Protein 4NAS (pdb70)

Radius of gyration: 39.32 Å; Cα contacts (8 Å, |Δi|>4): 3535; chains: 4; bounding box: 99×108×111 Å

InterPro domains:
  IPR000685 Ribulose bisphosphate carboxylase, large subunit, C-terminal [PF00016] (129-407)
  IPR017443 Ribulose bisphosphate carboxylase, large subunit, ferrodoxin-like N-terminal [PF02788] (10-116)
  IPR017717 2,3-diketo-5-methylthiopentyl-1-phosphate enolase [cd08209] (12-408)
  IPR033966 RuBisCO [PTHR42704] (11-407)
  IPR033966 RuBisCO [SFLDS00014] (10-409)
  IPR036376 Ribulose bisphosphate carboxylase, large subunit, C-terminal domain superfamily [G3DSA:3.20.20.110] (123-408)
  IPR036376 Ribulose bisphosphate carboxylase, large subunit, C-terminal domain superfamily [SSF51649] (122-408)
  IPR036422 RuBisCO large subunit, N-terminal domain superfamily [G3DSA:3.30.70.150] (1-122)
  IPR036422 RuBisCO large subunit, N-terminal domain superfamily [SSF54966] (8-122)

Sequence (1556 aa):
SPRDAVVATYRLRDRKDKLEARAEGIAVGLLTIGTWARKSEVAKHCGRVEGIRVLDERPDGDVVAEIDIAYPVANLNGTFASLLVTVFGKLSDGEIRLERLQPDELVRQFPGPKFGVEGVRRRLGAYNRPLVSIFKACAGLTLDELVEAFGEQAEGGVDLVDDEIFFTEAYATPEDRVRAYAAKADEIAQRTGRRTAYAVNLTGPVHSLRERARRLAELGAGALLVNVVAYGYDVVADLARDPDVDVPILAHPAVSGALYGSPNYGIAADIVLGQLRLAGADIGIFPSYGSVTLGREATDRLLQHLRAEGPHKPVLPAPSAGIYPGLVPRLYQDFGVDLVLNAGGGIHGHPGGARGGRAFFDAIWAVEHGVPLEEAAKDRPALRRQQALEKWGDAVVVATYRLRDRKDKLEARAEGIAVGLTIGTWTDLPAARKSEVAKHCGRVEGIRVLDERPDGDVVAEIDIAYPVANLNGTFASLLVTVFGKLSDGEIRLERLQPDELVRQFPGPKFGVEGVRRRLGAYNRPLVSIFKACAGLTLDELVEAFGEQAEGGVDLVDDEIFFTEAYATPEDRVRAYAAKADEIAQRTGRRTAYAVNLTGPVHSLRERARRLAELGAGALLVNVVAYGYDVVADLARDPDVDVPILAHPAVSGALYGSPNYGIAADIVLGQLRLAGADIGIFPSYGSVTLGREATDRLLQHLRAEGPHKPVLPAPSAGIYPGLVPRLYQDFGVDLVLNAGGGIHGHPGGARGGRAFFDAIWAVEHGVPLEEAAKDRRPALRQALEKWGDAVVATYRLRDRKDKLEARAEGIAVGLTIGTWPAARKSEVAKHCGRVEGIRVLDERPDGDVVAEIDIAYPVANLNGTFASLLVTVFGKLSDGEIRLERLQPDELVRQFPGPKFGVEGVRRRLGAYNRPLVSIFKACAGLTLDELVEAFGEQAEGGVDLVDDEIFFTEAYATPEDRVRAYAAKADEIAQRTGRRTAYAVNLTGPVHSLRERARRLAELGAGALLVNVVAYGYDVVADLARDPDVDVPILAHPAVSGALYGSPNYGIAADIVLGQLRLAGADIGIFPSYGSVTLGREATDRLLQHLRAEGPHKPVLPAPSAGIYPGLVPRLYQDFGVDLVLNAGGGIHGHPGGARGGRAFFDAIWAVEHGVPLEEAAKDRPALRQALEKWGRDAVVATYRLRDRKDKLEARAEGIAVGLTIGTWRKSVAKHCGRVEGIRVLDERPDGDVVAEIDIAYPVANLNGTFASLLVTVFGKLSDGEIRLERLQPDELVRQFPGPKFGVEGVRRRLGAYNRPLVSIFKACAGLTLDELVEAFGEQAEGGVDLVDDEIFFTEAYATPEDRVRAYAAKADEIAQRTGRRTAYAVNLTGPVHSLRERARRLAELGAGALLVNVVAYGYDVVADLARDPDVDVPILAHPAVSGALYGSPNYGIAADIVLGQLRLAGADIGIFPSYGSVTLGREATDRLLQHLRAEGPHKPVLPAPSAGIYPGLVPRLYQDFGVDLVLNAGGGIHGHPGGARGGRAFFDAIWAVEHGVPLEEAAKDRPALRQALEKW

CATH classification: 3.30.70.150 (+1 more: 3.20.20.110)

Foldseek 3Di:
DDQFWKKWKKWFKDAPVCVVVVLQCLQACLFVNDDVCCVVCVLRTKDKDDKAFDDADPVRMTTIMTIMTGGPVQADLFVVRVCCRVCNVVLPPFMETEDIDHQVNLVSFQFAPQALNRLCVLQVNDPFAAEEEQPDDPPDALVVLLVSLLLQCLLVGQEYYDLPDDDPVHPHLLRNLLSNQVSLVVSCVVNVGRHAYATEQDDDLVCRLVVLLSSVVSGHQEHEYQDVVVDLRSLRVLRNDVSSPHAYEYDPPPVCVADVDPGGHYQSLVSQAQSSSSHHNETEAADCAPDHSDDVSVVSNQCSQDPDGPHHHHQYEHDHPQALLCVVVCCVVPNRSHYRYDYCCQQVQPVGNNNSNLNVLSRVCNVVVHRLVRSCVPPVSVVSRVVPSD/DWKKWKKKFKAADVCVVVVLQCLQACLWVNDDDPDDDVVRVVSVLRTKDWPDKAFDDADPVRMTIIMTIITGRCVQADQFPVRVCCRPCNVVLPPFMETEDIDDQVNLVSFQFALQALNRLCVLFVNDDFAAEEEQPDDPPDALVRVLVSLLQQVLLVHSEYYDQPPADPPRHHQLRNLLRNQVSLVVSCVPNVGRHAYATEQDDDLVCRLVVLLSSVVSGHQEYEYQDVVVDLRSLRVLRNDVSSPHAYEYDPPPVCVADVDPGGHYQPLVSQAQSSRSHHQETEAADCAPDHSDDVSVVSRQCSQPPDGDHHHHQYEHDHNQALLCVVVVCVVRNRSYYRYDYCCQQVQPVHNNNSNLNVLSRVCVVVVHDLVRSCVPPVRVVSRVVPSD/DWKKWKKKFKDFDVCVVVVQQCLQACLWVNHADDCVSVVVVLRTKDWDDKAWDADDPVRMTIIMTIITGRPVRADLFVCRVCCSPCNVVLPPFMETEDIDDQVSLLSFLFALQALNRLCVLQVPPQAAFEEEQPDAPPDALVRVLVSLLLQCLLVGSEYYDQPHADPPHHHLLRNLLSNQVSLVVSCVVNVGRRAYATEQDDDLVCRLVVLLSSVVSPHQEHEYADVVVDLRSLRVLRNDVSSVHAYEYDPPPVCVACVDPRGHYQPLVSQAQSSSSHHNETEAADCAPDHSDDVSVVSNQCSQPPDGPHHHHQYEHDHLQALVCVVVVCVVPNRSYHRYDYCCQDVQPPGNVNSNLNVLSRVCNVVVHDLVVSCVPPVRVVSRVVPSD/DQWKKWKKKFKDAPVCVVVVLQCLQACLFVNHCVNVVVLRTKDWPDKAFDAADPVRMTIIMTMIIGGCVRADLFPCRVCCRRPNVVLPPFMETEDIDDQVSLVSFQFALQALPRLCVLQVPDDAAAEEEQPDDPPDALVRVLVSLLQQCLLVGQEYYDLPPDDPPRHHLLRNLLSNQVSLVVSCVVNVGRHAYATEQDDDLVCSLVVLLSSVVSGHQEYEYQDVVVDLRSQSVLRNDPSSPHAYAYDPPPVCVACVDPGGHYQPLVSQAQSSSSHHNETEAADCAPDHSDPVSVVSNQCRQPPDGPHHHHAYEHDHNQALVCRVVVCVVNNRRHHRYDYCCQCVQPVHNNSSNLNVLSRVCVVVVHDQCRSCPPPVRVVSRVVVD

Solvent-accessible surface area: 55757 Å² total

Secondary structure (DSSP, 8-state):
--TTEEEEEEEEEEEGGGHHHHHHHHHHHTTTS----HHHHGGG--EEEEEEEEEE-TTSEEEEEEEEEEEGGG--SSHHHHHHHHHTTT---SEEEEEE--HHHHTTS---SSHHHHHHHHHT--SS-B----S--TT--HHHHHHHHHHHHHTT-SB---TT----SSS-HHHHHHHHHHHHHHHHHHHS---B-EEE--S-GGGHHHHHHHHHHHT-SEEEEEHHHH-HHHHHHHHH-TT--S-EEEE-TTTHHHHSSSSSEE-HHIIIII--TT--SEEEEE---SS---HHHHHHHHHHHHS-SSSPPPEEEEESS--GGGHHHHHHHHTTS-B---SHHHHTSTT----HHHHHHHHHHHHTT--HHHHGGG-HHHHHHHHHH-/-EEEEEEEEEEEGGGHHHHHHHHHHHTTT-S-----HHHHHHHHTT--EEEEEEEEEE-TTSEEEEEEEEEEEGGG--SSHHHHHHHHHTTT---SEEEEEE--HHHHTTS---SSHHHHHHHHHT--SS-B----S--TT--HHHHHHHHHHHHTTT-SB---TT----SS--HHHHHHHHHHHHHHHHHHHSS--B-EEE--S-HHHHHHHHHHHHHTT-SEEEEEHHHH-HHHHHHHHH-TT--S-EEEE-TTTHHHHSSSSSEE-HHIIIII---S--SEEEEE---SS---HHHHHHHHHHHH--SSSPP-EEEEESS--GGGHHHHHHHH-SS-B---SHHHHTSTT----HHHHHHHHHHHHTT--HHHHTTS-HHHHHHHHHH-/-EEEEEEEEEEETTTHHHHHHHHHHHTTTS---HHHHHHHTTT--EEEEEEEEEE-TTSEEEEEEEEEEEGGG--SSHHHHHHHHHTTT---SEEEEEE--HHHHTTS---SSHHHHHHHHHT--SS-B----S--TT--HHHHHHHHHHHHHTT-SB---TT----SS--HHHHHHHHHHHHHHHHHHHSS--B-EEE--S-GGGHHHHHHHHHHTT-SEEEEEHHHH-HHHHHHHHH-TTS-S-EEEE-TTTHHHH-SSSSEE-HHIIIII---S--SEEEEE---SS---HHHHHHHHHHHHSSSSSPP-EEEEESS--GGGHHHHHHHH-SS-B---SHHHHS-TT----HHHHHHHHHHHHTT--HHHHTTS-HHHHHHHHHH-/--EEEEEEEEEE-GGGHHHHHHHHHHHTTTS------GGG--EEEEEEEEEE-TTS-EEEEEEEEEEGGG--SSHHHHHHHHHTTT---SEEEEEE--HHHHTTS---SSHHHHHHHHHT--SS-B----S--TT--HHHHHHHHHHHHTTT-SB---TT----SS--HHHHHHHHHHHHHHHHHHHSS--B-EEE--S-GGGHHHHHHHHHHTT-SEEEE-HHHH-HHHHHHHHH-TT--S-EEE--TTTHHHHSSSSSEE-HHIIIII--TT--SEEEEE---SS---HHHHHHHHHHHHS-SSS---EEEEESS--GGGHHHHHHHH-SS-B---SHHHHTSTT----HHHHHHHHHHHHTT--HHHHTTT-HHHHHHHHH-

Structure (mmCIF, N/CA/C/O backbone):
data_4NAS
#
_entry.id   4NAS
#
_cell.length_a   56.763
_cell.length_b   175.671
_cell.length_c   83.653
_cell.angle_alpha   90.00
_cell.angle_beta   107.67
_cell.angle_gamma   90.00
#
_symmetry.space_group_name_H-M   'P 1 21 1'
#
loop_
_entity.id
_entity.type
_entity.pdbx_description
1 polymer 'Ribulose-bisphosphate carboxylase'
2 non-polymer GLYCEROL
3 non-polymer 'FORMIC ACID'
4 non-polymer 'CALCIUM ION'
5 non-polymer 'CHLORIDE ION'
6 water water
#
loop_
_atom_site.group_PDB
_atom_site.id
_atom_site.type_symbol
_atom_site.label_atom_id
_atom_site.label_alt_id
_atom_site.label_comp_id
_atom_site.label_asym_id
_atom_site.label_entity_id
_atom_site.label_seq_id
_atom_site.pdbx_PDB_ins_code
_atom_site.Cartn_x
_atom_site.Cartn_y
_atom_site.Cartn_z
_atom_site.occupancy
_atom_site.B_iso_or_equiv
_atom_site.auth_seq_id
_atom_site.auth_comp_id
_atom_site.auth_asym_id
_atom_site.auth_atom_id
_atom_site.pdbx_PDB_model_num
ATOM 1 N N . SER A 1 8 ? 57.532 2.590 7.300 1.00 75.38 7 SER A N 1
ATOM 2 C CA . SER A 1 8 ? 56.294 2.958 6.622 1.00 74.10 7 SER A CA 1
ATOM 3 C C . SER A 1 8 ? 56.427 4.309 5.919 1.00 74.84 7 SER A C 1
ATOM 4 O O . SER A 1 8 ? 56.570 5.345 6.570 1.00 71.27 7 SER A O 1
ATOM 6 N N . PRO A 1 9 ? 56.388 4.291 4.574 1.00 79.30 8 PRO A N 1
ATOM 7 C CA . PRO A 1 9 ? 56.551 5.454 3.690 1.00 78.78 8 PRO A CA 1
ATOM 8 C C . PRO A 1 9 ? 55.615 6.613 4.022 1.00 69.58 8 PRO A C 1
ATOM 9 O O . PRO A 1 9 ? 54.443 6.393 4.341 1.00 65.23 8 PRO A O 1
ATOM 13 N N . ARG A 1 10 ? 56.135 7.834 3.932 1.00 62.84 9 ARG A N 1
ATOM 14 C CA . ARG A 1 10 ? 55.350 9.029 4.209 1.00 55.62 9 ARG A CA 1
ATOM 15 C C . ARG A 1 10 ? 54.207 9.240 3.209 1.00 55.27 9 ARG A C 1
ATOM 16 O O . ARG A 1 10 ? 53.255 9.967 3.497 1.00 59.79 9 ARG A O 1
ATOM 18 N N . ASP A 1 11 ? 54.287 8.603 2.043 1.00 46.18 10 ASP A N 1
ATOM 19 C CA . ASP A 1 11 ? 53.340 8.897 0.966 1.00 40.37 10 ASP A CA 1
ATOM 20 C C . ASP A 1 11 ? 52.305 7.798 0.742 1.00 35.44 10 ASP A C 1
ATOM 21 O O . ASP A 1 11 ? 51.514 7.882 -0.201 1.00 32.15 10 ASP A O 1
ATOM 26 N N . ALA A 1 12 ? 52.290 6.780 1.602 1.00 31.00 11 ALA A N 1
ATOM 27 C CA . ALA A 1 12 ? 51.434 5.625 1.350 1.00 26.71 11 ALA A CA 1
ATOM 28 C C . ALA A 1 12 ? 50.893 4.925 2.604 1.00 32.18 11 ALA A C 1
ATOM 29 O O . ALA A 1 12 ? 51.523 4.938 3.656 1.00 31.11 11 ALA A O 1
ATOM 31 N N . VAL A 1 13 ? 49.727 4.300 2.470 1.00 25.81 12 VAL A N 1
ATOM 32 C CA . VAL A 1 13 ? 49.259 3.370 3.490 1.00 25.73 12 VAL A CA 1
ATOM 33 C C . VAL A 1 13 ? 49.848 1.988 3.153 1.00 24.84 12 VAL A C 1
ATOM 34 O O . VAL A 1 13 ? 49.779 1.529 2.010 1.00 21.03 12 VAL A O 1
ATOM 38 N N . VAL A 1 14 ? 50.495 1.368 4.138 1.00 19.71 13 VAL A N 1
ATOM 39 C CA . VAL A 1 14 ? 51.069 0.046 3.963 1.00 17.39 13 VAL A CA 1
ATOM 40 C C . VAL A 1 14 ? 50.185 -0.954 4.689 1.00 17.99 13 VAL A C 1
ATOM 41 O O . VAL A 1 14 ? 50.055 -0.908 5.914 1.00 18.23 13 VAL A O 1
ATOM 45 N N . ALA A 1 15 ? 49.607 -1.870 3.928 1.00 18.57 14 ALA A N 1
ATOM 46 C CA . ALA A 1 15 ? 48.762 -2.906 4.480 1.00 24.61 14 ALA A CA 1
ATOM 47 C C . ALA A 1 15 ? 49.543 -4.211 4.502 1.00 27.07 14 ALA A C 1
ATOM 48 O O . ALA A 1 15 ? 50.256 -4.546 3.557 1.00 25.91 14 ALA A O 1
ATOM 50 N N . THR A 1 16 ? 49.370 -4.964 5.573 1.00 20.42 15 THR A N 1
ATOM 51 C CA . THR A 1 16 ? 49.986 -6.269 5.696 1.00 17.56 15 THR A CA 1
ATOM 52 C C . THR A 1 16 ? 48.889 -7.310 5.585 1.00 20.17 15 THR A C 1
ATOM 53 O O . THR A 1 16 ? 47.855 -7.200 6.247 1.00 23.69 15 THR A O 1
ATOM 57 N N . TYR A 1 17 ? 49.110 -8.316 4.746 1.00 20.93 16 TYR A N 1
ATOM 58 C CA . TYR A 1 17 ? 48.129 -9.371 4.547 1.00 22.61 16 TYR A CA 1
ATOM 59 C C . TYR A 1 17 ? 48.759 -10.679 4.967 1.00 25.78 16 TYR A C 1
ATOM 60 O O . TYR A 1 17 ? 49.912 -10.925 4.639 1.00 17.46 16 TYR A O 1
ATOM 69 N N . ARG A 1 18 ? 48.012 -11.503 5.698 1.00 22.89 17 ARG A N 1
ATOM 70 C CA . ARG A 1 18 ? 48.378 -12.904 5.880 1.00 22.89 17 ARG A CA 1
ATOM 71 C C . ARG A 1 18 ? 47.592 -13.717 4.861 1.00 20.70 17 ARG A C 1
ATOM 72 O O . ARG A 1 18 ? 46.380 -13.583 4.751 1.00 19.81 17 ARG A O 1
ATOM 80 N N . LEU A 1 19 ? 48.279 -14.579 4.127 1.00 21.88 18 LEU A N 1
ATOM 81 C CA . LEU A 1 19 ? 47.627 -15.318 3.064 1.00 25.55 18 LEU A CA 1
ATOM 82 C C . LEU A 1 19 ? 48.298 -16.664 2.823 1.00 28.56 18 LEU A C 1
ATOM 83 O O . LEU A 1 19 ? 49.417 -16.908 3.284 1.00 25.71 18 LEU A O 1
ATOM 88 N N . ARG A 1 20 ? 47.592 -17.535 2.111 1.00 29.03 19 ARG A N 1
ATOM 89 C CA . ARG A 1 20 ? 48.131 -18.829 1.748 1.00 31.37 19 ARG A CA 1
ATOM 90 C C . ARG A 1 20 ? 48.258 -18.914 0.239 1.00 34.62 19 ARG A C 1
ATOM 91 O O . ARG A 1 20 ? 47.309 -18.617 -0.486 1.00 38.61 19 ARG A O 1
ATOM 99 N N . ASP A 1 21 ? 49.427 -19.331 -0.233 1.00 31.40 20 ASP A N 1
ATOM 100 C CA . ASP A 1 21 ? 49.644 -19.506 -1.666 1.00 38.65 20 ASP A CA 1
ATOM 101 C C . ASP A 1 21 ? 50.820 -20.449 -1.905 1.00 41.54 20 ASP A C 1
ATOM 102 O O . ASP A 1 21 ? 51.509 -20.843 -0.961 1.00 38.60 20 ASP A O 1
ATOM 107 N N . ARG A 1 22 ? 51.045 -20.816 -3.163 1.00 44.44 21 ARG A N 1
ATOM 108 C CA . ARG A 1 22 ? 52.249 -21.554 -3.523 1.00 51.90 21 ARG A CA 1
ATOM 109 C C . ARG A 1 22 ? 53.453 -20.643 -3.347 1.00 55.26 21 ARG A C 1
ATOM 110 O O . ARG A 1 22 ? 53.376 -19.442 -3.618 1.00 54.38 21 ARG A O 1
ATOM 118 N N . LYS A 1 23 ? 54.553 -21.225 -2.877 1.00 57.43 22 LYS A N 1
ATOM 119 C CA . LYS A 1 23 ? 55.787 -20.501 -2.578 1.00 53.17 22 LYS A CA 1
ATOM 120 C C . LYS A 1 23 ? 56.243 -19.637 -3.736 1.00 49.63 22 LYS A C 1
ATOM 121 O O . LYS A 1 23 ? 56.469 -18.430 -3.590 1.00 48.72 22 LYS A O 1
ATOM 123 N N . ASP A 1 24 ? 56.373 -20.275 -4.890 1.00 49.50 23 ASP A N 1
ATOM 124 C CA . ASP A 1 24 ? 56.927 -19.640 -6.076 1.00 56.74 23 ASP A CA 1
ATOM 125 C C . ASP A 1 24 ? 55.970 -18.638 -6.719 1.00 56.48 23 ASP A C 1
ATOM 126 O O . ASP A 1 24 ? 56.299 -18.009 -7.724 1.00 61.97 23 ASP A O 1
ATOM 131 N N . LYS A 1 25 ? 54.786 -18.497 -6.136 1.00 50.45 24 LYS A N 1
ATOM 132 C CA . LYS A 1 25 ? 53.761 -17.636 -6.706 1.00 49.37 24 LYS A CA 1
ATOM 133 C C . LYS A 1 25 ? 53.697 -16.288 -6.013 1.00 42.69 24 LYS A C 1
ATOM 134 O O . LYS A 1 25 ? 53.042 -15.367 -6.515 1.00 39.15 24 LYS A O 1
ATOM 138 N N . LEU A 1 26 ? 54.382 -16.174 -4.873 1.00 37.90 25 LEU A N 1
ATOM 139 C CA . LEU A 1 26 ? 54.262 -15.004 -4.012 1.00 40.14 25 LEU A CA 1
ATOM 140 C C . LEU A 1 26 ? 54.672 -13.688 -4.662 1.00 35.17 25 LEU A C 1
ATOM 141 O O . LEU A 1 26 ? 53.958 -12.690 -4.549 1.00 32.62 25 LEU A O 1
ATOM 146 N N . GLU A 1 27 ? 55.822 -13.668 -5.328 1.00 35.36 26 GLU A N 1
ATOM 147 C CA . GLU A 1 27 ? 56.276 -12.427 -5.945 1.00 33.65 26 GLU A CA 1
ATOM 148 C C . GLU A 1 27 ? 55.319 -11.959 -7.024 1.00 33.05 26 GLU A C 1
ATOM 149 O O . GLU A 1 27 ? 54.998 -10.778 -7.092 1.00 37.34 26 GLU A O 1
ATOM 152 N N . ALA A 1 28 ? 54.881 -12.886 -7.872 1.00 44.75 27 ALA A N 1
ATOM 153 C CA . ALA A 1 28 ? 53.954 -12.569 -8.951 1.00 31.17 27 ALA A CA 1
ATOM 154 C C . ALA A 1 28 ? 52.637 -12.060 -8.401 1.00 28.85 27 ALA A C 1
ATOM 155 O O . ALA A 1 28 ? 52.058 -11.089 -8.909 1.00 28.75 27 ALA A O 1
ATOM 157 N N . ARG A 1 29 ? 52.161 -12.700 -7.342 1.00 29.67 28 ARG A N 1
ATOM 158 C CA . ARG A 1 29 ? 50.886 -12.291 -6.778 1.00 31.41 28 ARG A CA 1
ATOM 159 C C . ARG A 1 29 ? 50.993 -10.928 -6.112 1.00 24.09 28 ARG A C 1
ATOM 160 O O . ARG A 1 29 ? 50.121 -10.077 -6.275 1.00 25.34 28 ARG A O 1
ATOM 168 N N . ALA A 1 30 ? 52.084 -10.707 -5.385 1.00 30.86 29 ALA A N 1
ATOM 169 C CA . ALA A 1 30 ? 52.308 -9.427 -4.723 1.00 25.87 29 ALA A CA 1
ATOM 170 C C . ALA A 1 30 ? 52.425 -8.291 -5.726 1.00 25.86 29 ALA A C 1
ATOM 171 O O . ALA A 1 30 ? 51.798 -7.243 -5.577 1.00 24.30 29 ALA A O 1
ATOM 173 N N . GLU A 1 31 ? 53.237 -8.498 -6.756 1.00 25.76 30 GLU A N 1
ATOM 174 C CA . GLU A 1 31 ? 53.424 -7.475 -7.786 1.00 26.17 30 GLU A CA 1
ATOM 175 C C . GLU A 1 31 ? 52.098 -7.129 -8.490 1.00 29.27 30 GLU A C 1
ATOM 176 O O . GLU A 1 31 ? 51.812 -5.964 -8.742 1.00 28.40 30 GLU A O 1
ATOM 178 N N . GLY A 1 32 ? 51.280 -8.144 -8.764 1.00 33.24 31 GLY A N 1
ATOM 179 C CA . GLY A 1 32 ? 50.006 -7.956 -9.444 1.00 33.43 31 GLY A CA 1
ATOM 180 C C . GLY A 1 32 ? 49.010 -7.196 -8.590 1.00 32.68 31 GLY A C 1
ATOM 181 O O . GLY A 1 32 ? 48.212 -6.388 -9.091 1.00 25.59 31 GLY A O 1
ATOM 182 N N . ILE A 1 33 ? 49.064 -7.441 -7.285 1.00 27.33 32 ILE A N 1
ATOM 183 C CA . ILE A 1 33 ? 48.250 -6.695 -6.354 1.00 24.85 32 ILE A CA 1
ATOM 184 C C . ILE A 1 33 ? 48.662 -5.233 -6.344 1.00 25.79 32 ILE A C 1
ATOM 185 O O . ILE A 1 33 ? 47.817 -4.327 -6.391 1.00 25.01 32 ILE A O 1
ATOM 190 N N . ALA A 1 34 ? 49.966 -5.011 -6.236 1.00 24.09 33 ALA A N 1
ATOM 191 C CA . ALA A 1 34 ? 50.501 -3.665 -6.126 1.00 25.55 33 ALA A CA 1
ATOM 192 C C . ALA A 1 34 ? 50.069 -2.826 -7.316 1.00 32.37 33 ALA A C 1
ATOM 193 O O . ALA A 1 34 ? 49.720 -1.659 -7.162 1.00 29.34 33 ALA A O 1
ATOM 195 N N . VAL A 1 35 ? 50.129 -3.416 -8.511 1.00 39.82 34 VAL A N 1
ATOM 196 C CA . VAL A 1 35 ? 49.745 -2.709 -9.732 1.00 41.17 34 VAL A CA 1
ATOM 197 C C . VAL A 1 35 ? 48.214 -2.685 -9.870 1.00 39.03 34 VAL A C 1
ATOM 198 O O . VAL A 1 35 ? 47.611 -1.619 -10.020 1.00 38.33 34 VAL A O 1
ATOM 202 N N . GLY A 1 36 ? 47.602 -3.864 -9.782 1.00 32.23 35 GLY A N 1
ATOM 203 C CA . GLY A 1 36 ? 46.192 -4.042 -10.092 1.00 29.52 35 GLY A CA 1
ATOM 204 C C . GLY A 1 36 ? 45.254 -3.208 -9.244 1.00 33.47 35 GLY A C 1
ATOM 205 O O . GLY A 1 36 ? 44.186 -2.798 -9.713 1.00 32.66 35 GLY A O 1
ATOM 206 N N . LEU A 1 37 ? 45.654 -2.939 -8.004 1.00 25.78 36 LEU A N 1
ATOM 207 C CA A LEU A 1 37 ? 44.797 -2.191 -7.082 0.51 28.38 36 LEU A CA 1
ATOM 208 C CA B LEU A 1 37 ? 44.810 -2.197 -7.065 0.49 28.25 36 LEU A CA 1
ATOM 209 C C . LEU A 1 37 ? 45.209 -0.727 -6.926 1.00 29.74 36 LEU A C 1
ATOM 210 O O . LEU A 1 37 ? 44.778 -0.049 -5.995 1.00 25.56 36 LEU A O 1
ATOM 219 N N . THR A 1 38 ? 46.054 -0.241 -7.829 1.00 26.24 37 THR A N 1
ATOM 220 C CA . THR A 1 38 ? 46.400 1.176 -7.816 1.00 24.46 37 THR A CA 1
ATOM 221 C C . THR A 1 38 ? 46.117 1.815 -9.176 1.00 33.51 37 THR A C 1
ATOM 222 O O . THR A 1 38 ? 45.171 2.596 -9.298 1.00 36.67 37 THR A O 1
ATOM 226 N N . ILE A 1 39 ? 46.912 1.469 -10.194 1.00 26.45 38 ILE A N 1
ATOM 227 C CA . ILE A 1 39 ? 46.691 1.990 -11.541 1.00 27.45 38 ILE A CA 1
ATOM 228 C C . ILE A 1 39 ? 45.898 1.049 -12.455 1.00 32.85 38 ILE A C 1
ATOM 229 O O . ILE A 1 39 ? 45.463 1.449 -13.544 1.00 38.65 38 ILE A O 1
ATOM 234 N N . GLY A 1 40 ? 45.737 -0.200 -12.035 1.00 25.02 39 GLY A N 1
ATOM 235 C CA . GLY A 1 40 ? 45.104 -1.204 -12.876 1.00 32.59 39 GLY A CA 1
ATOM 236 C C . GLY A 1 40 ? 46.113 -1.919 -13.766 1.00 33.27 39 GLY A C 1
ATOM 237 O O . GLY A 1 40 ? 46.393 -3.108 -13.595 1.00 28.70 39 GLY A O 1
ATOM 238 N N . THR A 1 41 ? 46.656 -1.183 -14.726 1.00 35.60 40 THR A N 1
ATOM 239 C CA . THR A 1 41 ? 47.702 -1.700 -15.594 1.00 44.62 40 THR A CA 1
ATOM 240 C C . THR A 1 41 ? 48.445 -0.537 -16.237 1.00 44.96 40 THR A C 1
ATOM 241 O O . THR A 1 41 ? 47.956 0.597 -16.250 1.00 43.60 40 THR A O 1
ATOM 245 N N . TRP A 1 42 ? 49.629 -0.822 -16.767 1.00 47.81 41 TRP A N 1
ATOM 246 C CA . TRP A 1 42 ? 50.427 0.193 -17.439 1.00 54.69 41 TRP A CA 1
ATOM 247 C C . TRP A 1 42 ? 49.890 0.471 -18.843 1.00 58.44 41 TRP A C 1
ATOM 248 O O . TRP A 1 42 ? 49.450 -0.444 -19.540 1.00 61.82 41 TRP A O 1
ATOM 259 N N . ALA A 1 48 ? 56.553 9.658 -22.278 1.00 69.92 47 ALA A N 1
ATOM 260 C CA . ALA A 1 48 ? 57.223 9.980 -21.024 1.00 72.03 47 ALA A CA 1
ATOM 261 C C . ALA A 1 48 ? 56.197 10.216 -19.939 1.00 72.17 47 ALA A C 1
ATOM 262 O O . ALA A 1 48 ? 56.496 10.813 -18.907 1.00 75.41 47 ALA A O 1
ATOM 264 N N . ARG A 1 49 ? 54.981 9.739 -20.195 1.00 69.48 48 ARG A N 1
ATOM 265 C CA . ARG A 1 49 ? 53.866 9.835 -19.257 1.00 60.39 48 ARG A CA 1
ATOM 266 C C . ARG A 1 49 ? 54.025 8.896 -18.059 1.00 55.90 48 ARG A C 1
ATOM 267 O O . ARG A 1 49 ? 53.226 8.957 -17.122 1.00 49.79 48 ARG A O 1
ATOM 275 N N . LYS A 1 50 ? 55.033 8.021 -18.092 1.00 47.67 49 LYS A N 1
ATOM 276 C CA . LYS A 1 50 ? 55.148 6.981 -17.074 1.00 56.60 49 LYS A CA 1
ATOM 277 C C . LYS A 1 50 ? 55.429 7.569 -15.695 1.00 62.40 49 LYS A C 1
ATOM 278 O O . LYS A 1 50 ? 54.698 7.294 -14.735 1.00 56.82 49 LYS A O 1
ATOM 280 N N . SER A 1 51 ? 56.469 8.397 -15.607 1.00 63.91 50 SER A N 1
ATOM 281 C CA . SER A 1 51 ? 56.874 9.008 -14.338 1.00 65.31 50 SER A CA 1
ATOM 282 C C . SER A 1 51 ? 55.756 9.855 -13.721 1.00 60.56 50 SER A C 1
ATOM 283 O O . SER A 1 51 ? 55.738 10.098 -12.515 1.00 60.88 50 SER A O 1
ATOM 286 N N . GLU A 1 52 ? 54.822 10.292 -14.555 1.00 52.50 51 GLU A N 1
ATOM 287 C CA . GLU A 1 52 ? 53.672 11.042 -14.080 1.00 51.95 51 GLU A CA 1
ATOM 288 C C . GLU A 1 52 ? 52.690 10.115 -13.350 1.00 53.76 51 GLU A C 1
ATOM 289 O O . GLU A 1 52 ? 52.247 10.402 -12.226 1.00 48.58 51 GLU A O 1
ATOM 291 N N . VAL A 1 53 ? 52.356 8.996 -13.985 1.00 53.05 52 VAL A N 1
ATOM 292 C CA . VAL A 1 53 ? 51.382 8.079 -13.402 1.00 52.50 52 VAL A CA 1
ATOM 293 C C . VAL A 1 53 ? 52.042 7.159 -12.379 1.00 44.32 52 VAL A C 1
ATOM 294 O O . VAL A 1 53 ? 51.369 6.583 -11.533 1.00 41.52 52 VAL A O 1
ATOM 298 N N . ALA A 1 54 ? 53.365 7.047 -12.448 1.00 38.19 53 ALA A N 1
ATOM 299 C CA . ALA A 1 54 ? 54.116 6.213 -11.521 1.00 33.23 53 ALA A CA 1
ATOM 300 C C . ALA A 1 54 ? 53.875 6.625 -10.074 1.00 38.89 53 ALA A C 1
ATOM 301 O O . ALA A 1 54 ? 54.010 5.810 -9.165 1.00 43.51 53 ALA A O 1
ATOM 303 N N . LYS A 1 55 ? 53.501 7.889 -9.883 1.00 36.40 54 LYS A N 1
ATOM 304 C CA . LYS A 1 55 ? 53.186 8.449 -8.578 1.00 41.22 54 LYS A CA 1
ATOM 305 C C . LYS A 1 55 ? 51.942 7.800 -7.962 1.00 43.13 54 LYS A C 1
ATOM 306 O O . LYS A 1 55 ? 51.719 7.894 -6.753 1.00 42.85 54 LYS A O 1
ATOM 312 N N . HIS A 1 56 ? 51.127 7.154 -8.793 1.00 40.80 55 HIS A N 1
ATOM 313 C CA . HIS A 1 56 ? 49.907 6.510 -8.309 1.00 32.79 55 HIS A CA 1
ATOM 314 C C . HIS A 1 56 ? 50.057 5.008 -8.176 1.00 33.19 55 HIS A C 1
ATOM 315 O O . HIS A 1 56 ? 49.155 4.337 -7.664 1.00 31.37 55 HIS A O 1
ATOM 322 N N . CYS A 1 57 ? 51.195 4.480 -8.618 1.00 27.38 56 CYS A N 1
ATOM 323 C CA . CYS A 1 57 ? 51.402 3.040 -8.585 1.00 27.96 56 CYS A CA 1
ATOM 324 C C . CYS A 1 57 ? 51.818 2.564 -7.192 1.00 24.41 56 CYS A C 1
ATOM 325 O O . CYS A 1 57 ? 52.604 3.215 -6.506 1.00 30.87 56 CYS A O 1
ATOM 328 N N . GLY A 1 58 ? 51.294 1.415 -6.792 1.00 23.12 57 GLY A N 1
ATOM 329 C CA . GLY A 1 58 ? 51.657 0.834 -5.512 1.00 22.20 57 GLY A CA 1
ATOM 330 C C . GLY A 1 58 ? 52.942 0.060 -5.627 1.00 26.01 57 GLY A C 1
ATOM 331 O O . GLY A 1 58 ? 53.539 -0.034 -6.703 1.00 28.97 57 GLY A O 1
ATOM 332 N N . ARG A 1 59 ? 53.388 -0.507 -4.521 1.00 29.26 58 ARG A N 1
ATOM 333 C CA . ARG A 1 59 ? 54.614 -1.281 -4.550 1.00 32.64 58 ARG A CA 1
ATOM 334 C C . ARG A 1 59 ? 54.621 -2.291 -3.424 1.00 23.30 58 ARG A C 1
ATOM 335 O O . ARG A 1 59 ? 53.928 -2.116 -2.415 1.00 23.91 58 ARG A O 1
ATOM 343 N N . VAL A 1 60 ? 55.391 -3.356 -3.625 1.00 23.87 59 VAL A N 1
ATOM 344 C CA . VAL A 1 60 ? 55.544 -4.406 -2.641 1.00 26.37 59 VAL A CA 1
ATOM 345 C C . VAL A 1 60 ? 56.651 -3.990 -1.690 1.00 28.00 59 VAL A C 1
ATOM 346 O O . VAL A 1 60 ? 57.745 -3.649 -2.112 1.00 30.08 59 VAL A O 1
ATOM 350 N N . GLU A 1 61 ? 56.347 -4.004 -0.404 1.00 23.11 60 GLU A N 1
ATOM 351 C CA . GLU A 1 61 ? 57.291 -3.541 0.604 1.00 29.92 60 GLU A CA 1
ATOM 352 C C . GLU A 1 61 ? 57.751 -4.631 1.560 1.00 34.66 60 GLU A C 1
ATOM 353 O O . GLU A 1 61 ? 58.585 -4.386 2.438 1.00 25.12 60 GLU A O 1
ATOM 359 N N . GLY A 1 62 ? 57.228 -5.837 1.391 1.00 23.45 61 GLY A N 1
ATOM 360 C CA . GLY A 1 62 ? 57.706 -6.951 2.186 1.00 23.89 61 GLY A CA 1
ATOM 361 C C . GLY A 1 62 ? 57.046 -8.236 1.744 1.00 23.37 61 GLY A C 1
ATOM 362 O O . GLY A 1 62 ? 55.857 -8.243 1.417 1.00 22.02 61 GLY A O 1
ATOM 363 N N . ILE A 1 63 ? 57.817 -9.318 1.706 1.00 24.69 62 ILE A N 1
ATOM 364 C CA . ILE A 1 63 ? 57.245 -10.649 1.576 1.00 34.71 62 ILE A CA 1
ATOM 365 C C . ILE A 1 63 ? 57.912 -11.549 2.606 1.00 34.30 62 ILE A C 1
ATOM 366 O O . ILE A 1 63 ? 59.122 -11.744 2.568 1.00 27.12 62 ILE A O 1
ATOM 371 N N . ARG A 1 64 ? 57.125 -12.076 3.542 1.00 26.64 63 ARG A N 1
ATOM 372 C CA . ARG A 1 64 ? 57.689 -12.898 4.612 1.00 31.22 63 ARG A CA 1
ATOM 373 C C . ARG A 1 64 ? 57.024 -14.256 4.677 1.00 27.89 63 ARG A C 1
ATOM 374 O O . ARG A 1 64 ? 55.821 -14.333 4.826 1.00 32.15 63 ARG A O 1
ATOM 382 N N . VAL A 1 65 ? 57.803 -15.329 4.592 1.00 26.79 64 VAL A N 1
ATOM 383 C CA . VAL A 1 65 ? 57.241 -16.665 4.770 1.00 33.21 64 VAL A CA 1
ATOM 384 C C . VAL A 1 65 ? 57.115 -17.066 6.244 1.00 37.86 64 VAL A C 1
ATOM 385 O O . VAL A 1 65 ? 58.084 -17.023 6.998 1.00 37.56 64 VAL A O 1
ATOM 389 N N . LEU A 1 66 ? 55.908 -17.447 6.646 1.00 32.01 65 LEU A N 1
ATOM 390 C CA . LEU A 1 66 ? 55.647 -17.825 8.031 1.00 38.78 65 LEU A CA 1
ATOM 391 C C . LEU A 1 66 ? 55.717 -19.340 8.260 1.00 37.90 65 LEU A C 1
ATOM 392 O O . LEU A 1 66 ? 56.294 -19.790 9.243 1.00 35.65 65 LEU A O 1
ATOM 397 N N . ASP A 1 67 ? 55.143 -20.124 7.350 1.00 39.11 66 ASP A N 1
ATOM 398 C CA . ASP A 1 67 ? 55.105 -21.574 7.523 1.00 44.28 66 ASP A CA 1
ATOM 399 C C . ASP A 1 67 ? 55.013 -22.344 6.203 1.00 56.43 66 ASP A C 1
ATOM 400 O O . ASP A 1 67 ? 54.218 -22.012 5.319 1.00 53.89 66 ASP A O 1
ATOM 402 N N . GLU A 1 68 ? 55.846 -23.372 6.076 1.00 64.70 67 GLU A N 1
ATOM 403 C CA . GLU A 1 68 ? 55.897 -24.182 4.866 1.00 72.08 67 GLU A CA 1
ATOM 404 C C . GLU A 1 68 ? 55.064 -25.448 5.033 1.00 76.23 67 GLU A C 1
ATOM 405 O O . GLU A 1 68 ? 55.205 -26.167 6.024 1.00 80.03 67 GLU A O 1
ATOM 407 N N . ARG A 1 69 ? 54.190 -25.711 4.066 1.00 70.36 68 ARG A N 1
ATOM 408 C CA . ARG A 1 69 ? 53.338 -26.890 4.115 1.00 65.02 68 ARG A CA 1
ATOM 409 C C . ARG A 1 69 ? 53.894 -27.987 3.226 1.00 64.63 68 ARG A C 1
ATOM 410 O O . ARG A 1 69 ? 54.596 -27.718 2.252 1.00 59.38 68 ARG A O 1
ATOM 412 N N . PRO A 1 70 ? 53.598 -29.242 3.574 1.00 67.88 69 PRO A N 1
ATOM 413 C CA . PRO A 1 70 ? 54.018 -30.355 2.719 1.00 67.76 69 PRO A CA 1
ATOM 414 C C . PRO A 1 70 ? 53.233 -30.418 1.400 1.00 64.59 69 PRO A C 1
ATOM 415 O O . PRO A 1 70 ? 53.636 -31.134 0.479 1.00 61.65 69 PRO A O 1
ATOM 419 N N . ASP A 1 71 ? 52.131 -29.675 1.309 1.00 65.73 70 ASP A N 1
ATOM 420 C CA . ASP A 1 71 ? 51.381 -29.582 0.058 1.00 69.64 70 ASP A CA 1
ATOM 421 C C . ASP A 1 71 ? 51.973 -28.522 -0.868 1.00 66.39 70 ASP A C 1
ATOM 422 O O . ASP A 1 71 ? 51.383 -28.172 -1.893 1.00 69.40 70 ASP A O 1
ATOM 427 N N . GLY A 1 72 ? 53.145 -28.015 -0.497 1.00 58.12 71 GLY A N 1
ATOM 428 C CA . GLY A 1 72 ? 53.854 -27.051 -1.314 1.00 54.75 71 GLY A CA 1
ATOM 429 C C . GLY A 1 72 ? 53.377 -25.628 -1.097 1.00 48.81 71 GLY A C 1
ATOM 430 O O . GLY A 1 72 ? 53.941 -24.690 -1.667 1.00 48.05 71 GLY A O 1
ATOM 431 N N . ASP A 1 73 ? 52.332 -25.469 -0.283 1.00 44.10 72 ASP A N 1
ATOM 432 C CA . ASP A 1 73 ? 51.809 -24.150 0.076 1.00 41.98 72 ASP A CA 1
ATOM 433 C C . ASP A 1 73 ? 52.634 -23.476 1.156 1.00 41.80 72 ASP A C 1
ATOM 434 O O . ASP A 1 73 ? 53.332 -24.119 1.938 1.00 43.47 72 ASP A O 1
ATOM 439 N N . VAL A 1 74 ? 52.513 -22.162 1.223 1.00 33.77 73 VAL A N 1
ATOM 440 C CA . VAL A 1 74 ? 53.117 -21.421 2.308 1.00 33.39 73 VAL A CA 1
ATOM 441 C C . VAL A 1 74 ? 52.069 -20.502 2.931 1.00 31.59 73 VAL A C 1
ATOM 442 O O . VAL A 1 74 ? 51.166 -20.042 2.238 1.00 34.52 73 VAL A O 1
ATOM 446 N N . VAL A 1 75 ? 52.151 -20.276 4.240 1.00 28.64 74 VAL A N 1
ATOM 447 C CA . VAL A 1 75 ? 51.455 -19.145 4.839 1.00 28.32 74 VAL A CA 1
ATOM 448 C C . VAL A 1 75 ? 52.477 -18.024 4.860 1.00 23.48 74 VAL A C 1
ATOM 449 O O . VAL A 1 75 ? 53.624 -18.244 5.266 1.00 27.15 74 VAL A O 1
ATOM 453 N N . ALA A 1 76 ? 52.075 -16.838 4.418 1.00 22.15 75 ALA A N 1
ATOM 454 C CA . ALA A 1 76 ? 52.997 -15.719 4.283 1.00 21.97 75 ALA A CA 1
ATOM 455 C C . ALA A 1 76 ? 52.322 -14.405 4.612 1.00 20.27 75 ALA A C 1
ATOM 456 O O . ALA A 1 76 ? 51.091 -14.302 4.564 1.00 21.38 75 ALA A O 1
ATOM 458 N N . GLU A 1 77 ? 53.144 -13.409 4.940 1.00 24.16 76 GLU A N 1
ATOM 459 C CA . GLU A 1 77 ? 52.709 -12.016 4.969 1.00 21.91 76 GLU A CA 1
ATOM 460 C C . GLU A 1 77 ? 53.309 -11.242 3.796 1.00 28.83 76 GLU A C 1
ATOM 461 O O . GLU A 1 77 ? 54.460 -11.469 3.420 1.00 22.85 76 GLU A O 1
ATOM 467 N N . ILE A 1 78 ? 52.510 -10.347 3.215 1.00 20.09 77 ILE A N 1
ATOM 468 C CA . ILE A 1 78 ? 52.964 -9.462 2.158 1.00 24.08 77 ILE A CA 1
ATOM 469 C C . ILE A 1 78 ? 52.533 -8.057 2.543 1.00 23.49 77 ILE A C 1
ATOM 470 O O . ILE A 1 78 ? 51.403 -7.879 3.002 1.00 21.03 77 ILE A O 1
ATOM 475 N N . ASP A 1 79 ? 53.426 -7.081 2.362 1.00 18.78 78 ASP A N 1
ATOM 476 C CA . ASP A 1 79 ? 53.143 -5.682 2.670 1.00 19.05 78 ASP A CA 1
ATOM 477 C C . ASP A 1 79 ? 52.995 -4.947 1.340 1.00 24.98 78 ASP A C 1
ATOM 478 O O . ASP A 1 79 ? 53.867 -5.049 0.495 1.00 21.52 78 ASP A O 1
ATOM 483 N N . ILE A 1 80 ? 51.921 -4.182 1.175 1.00 26.25 79 ILE A N 1
ATOM 484 C CA . ILE A 1 80 ? 51.728 -3.424 -0.053 1.00 23.78 79 ILE A CA 1
ATOM 485 C C . ILE A 1 80 ? 51.548 -1.971 0.315 1.00 20.96 79 ILE A C 1
ATOM 486 O O . ILE A 1 80 ? 50.792 -1.641 1.234 1.00 21.70 79 ILE A O 1
ATOM 491 N N . ALA A 1 81 ? 52.253 -1.104 -0.396 1.00 22.54 80 ALA A N 1
ATOM 492 C CA . ALA A 1 81 ? 52.159 0.331 -0.187 1.00 21.16 80 ALA A CA 1
ATOM 493 C C . ALA A 1 81 ? 51.176 0.939 -1.194 1.00 24.27 80 ALA A C 1
ATOM 494 O O . ALA A 1 81 ? 51.347 0.795 -2.398 1.00 26.22 80 ALA A O 1
ATOM 496 N N . TYR A 1 82 ? 50.125 1.579 -0.684 1.00 27.65 81 TYR A N 1
ATOM 497 C CA . TYR A 1 82 ? 49.080 2.183 -1.511 1.00 25.92 81 TYR A CA 1
ATOM 498 C C . TYR A 1 82 ? 49.212 3.704 -1.421 1.00 23.47 81 TYR A C 1
ATOM 499 O O . TYR A 1 82 ? 49.039 4.270 -0.351 1.00 29.49 81 TYR A O 1
ATOM 508 N N . PRO A 1 83 ? 49.542 4.372 -2.546 1.00 24.73 82 PRO A N 1
ATOM 509 C CA . PRO A 1 83 ? 49.715 5.827 -2.462 1.00 29.06 82 PRO A CA 1
ATOM 510 C C . PRO A 1 83 ? 48.470 6.540 -1.947 1.00 31.11 82 PRO A C 1
ATOM 511 O O . PRO A 1 83 ? 47.348 6.264 -2.377 1.00 29.63 82 PRO A O 1
ATOM 515 N N . VAL A 1 84 ? 48.676 7.432 -0.988 1.00 25.84 83 VAL A N 1
ATOM 516 C CA . VAL A 1 84 ? 47.584 8.191 -0.402 1.00 30.06 83 VAL A CA 1
ATOM 517 C C . VAL A 1 84 ? 46.873 9.035 -1.457 1.00 29.59 83 VAL A C 1
ATOM 518 O O . VAL A 1 84 ? 45.690 9.307 -1.350 1.00 27.93 83 VAL A O 1
ATOM 522 N N . ALA A 1 85 ? 47.604 9.420 -2.496 1.00 28.65 84 ALA A N 1
ATOM 523 C CA . ALA A 1 85 ? 47.042 10.214 -3.585 1.00 28.67 84 ALA A CA 1
ATOM 524 C C . ALA A 1 85 ? 45.851 9.534 -4.278 1.00 30.02 84 ALA A C 1
ATOM 525 O O . ALA A 1 85 ? 45.004 10.208 -4.862 1.00 29.88 84 ALA A O 1
ATOM 527 N N . ASN A 1 86 ? 45.780 8.208 -4.218 1.00 23.41 85 ASN A N 1
ATOM 528 C CA . ASN A 1 86 ? 44.667 7.500 -4.835 1.00 26.23 85 ASN A CA 1
ATOM 529 C C . ASN A 1 86 ? 43.400 7.462 -3.963 1.00 25.68 85 ASN A C 1
ATOM 530 O O . ASN A 1 86 ? 42.344 7.063 -4.433 1.00 29.95 85 ASN A O 1
ATOM 535 N N . LEU A 1 87 ? 43.502 7.895 -2.710 1.00 21.86 86 LEU A N 1
ATOM 536 C CA . LEU A 1 87 ? 42.341 7.886 -1.792 1.00 26.55 86 LEU A CA 1
ATOM 537 C C . LEU A 1 87 ? 41.624 9.236 -1.753 1.00 32.94 86 LEU A C 1
ATOM 538 O O . LEU A 1 87 ? 42.165 10.239 -2.218 1.00 33.35 86 LEU A O 1
ATOM 543 N N . ASN A 1 88 ? 40.414 9.279 -1.195 1.00 29.43 87 ASN A N 1
ATOM 544 C CA . ASN A 1 88 ? 39.644 10.539 -1.188 1.00 32.86 87 ASN A CA 1
ATOM 545 C C . ASN A 1 88 ? 39.186 10.997 0.194 1.00 31.17 87 ASN A C 1
ATOM 546 O O . ASN A 1 88 ? 38.223 11.750 0.290 1.00 33.12 87 ASN A O 1
ATOM 551 N N . GLY A 1 89 ? 39.822 10.508 1.255 1.00 32.13 88 GLY A N 1
ATOM 552 C CA . GLY A 1 89 ? 39.449 10.896 2.615 1.00 26.53 88 GLY A CA 1
ATOM 553 C C . GLY A 1 89 ? 38.277 10.186 3.291 1.00 33.24 88 GLY A C 1
ATOM 554 O O . GLY A 1 89 ? 37.844 10.564 4.395 1.00 26.45 88 GLY A O 1
ATOM 555 N N . THR A 1 90 ? 37.761 9.141 2.656 1.00 35.20 89 THR A N 1
ATOM 556 C CA . THR A 1 90 ? 36.650 8.379 3.234 1.00 22.67 89 THR A CA 1
ATOM 557 C C . THR A 1 90 ? 37.094 6.960 3.590 1.00 23.84 89 THR A C 1
ATOM 558 O O . THR A 1 90 ? 38.030 6.433 3.000 1.00 17.41 89 THR A O 1
ATOM 562 N N . PHE A 1 91 ? 36.433 6.350 4.574 1.00 18.65 90 PHE A N 1
ATOM 563 C CA . PHE A 1 91 ? 36.644 4.937 4.873 1.00 17.23 90 PHE A CA 1
ATOM 564 C C . PHE A 1 91 ? 36.324 4.054 3.682 1.00 18.18 90 PHE A C 1
ATOM 565 O O . PHE A 1 91 ? 36.886 2.977 3.532 1.00 15.68 90 PHE A O 1
ATOM 573 N N . ALA A 1 92 ? 35.416 4.502 2.828 1.00 18.82 91 ALA A N 1
ATOM 574 C CA . ALA A 1 92 ? 35.038 3.669 1.698 1.00 20.24 91 ALA A CA 1
ATOM 575 C C . ALA A 1 92 ? 36.228 3.551 0.752 1.00 20.21 91 ALA A C 1
ATOM 576 O O . ALA A 1 92 ? 36.516 2.468 0.255 1.00 20.14 91 ALA A O 1
ATOM 578 N N . SER A 1 93 ? 36.958 4.647 0.557 1.00 21.90 92 SER A N 1
ATOM 579 C CA . SER A 1 93 ? 38.120 4.623 -0.341 1.00 17.36 92 SER A CA 1
ATOM 580 C C . SER A 1 93 ? 39.248 3.791 0.252 1.00 24.04 92 SER A C 1
ATOM 581 O O . SER A 1 93 ? 39.956 3.071 -0.449 1.00 19.23 92 SER A O 1
ATOM 584 N N . LEU A 1 94 ? 39.408 3.888 1.559 1.00 19.32 93 LEU A N 1
ATOM 585 C CA . LEU A 1 94 ? 40.409 3.096 2.240 1.00 18.21 93 LEU A CA 1
ATOM 586 C C . LEU A 1 94 ? 40.098 1.599 2.194 1.00 18.25 93 LEU A C 1
ATOM 587 O O . LEU A 1 94 ? 40.937 0.806 1.782 1.00 21.19 93 LEU A O 1
ATOM 592 N N . LEU A 1 95 ? 38.901 1.215 2.612 1.00 18.46 94 LEU A N 1
ATOM 593 C CA . LEU A 1 95 ? 38.571 -0.199 2.696 1.00 20.28 94 LEU A CA 1
ATOM 594 C C . LEU A 1 95 ? 38.509 -0.872 1.326 1.00 13.77 94 LEU A C 1
ATOM 595 O O . LEU A 1 95 ? 39.088 -1.944 1.138 1.00 20.18 94 LEU A O 1
ATOM 600 N N . VAL A 1 96 ? 37.817 -0.248 0.384 1.00 14.42 95 VAL A N 1
ATOM 601 C CA . VAL A 1 96 ? 37.746 -0.785 -0.990 1.00 22.86 95 VAL A CA 1
ATOM 602 C C . VAL A 1 96 ? 39.143 -0.938 -1.627 1.00 14.85 95 VAL A C 1
ATOM 603 O O . VAL A 1 96 ? 39.390 -1.871 -2.393 1.00 23.89 95 VAL A O 1
ATOM 607 N N . THR A 1 97 ? 40.047 -0.018 -1.314 1.00 14.72 96 THR A N 1
ATOM 608 C CA . THR A 1 97 ? 41.412 -0.083 -1.863 1.00 21.01 96 THR A CA 1
ATOM 609 C C . THR A 1 97 ? 42.232 -1.228 -1.252 1.00 23.39 96 THR A C 1
ATOM 610 O O . THR A 1 97 ? 42.712 -2.116 -1.973 1.00 25.93 96 THR A O 1
ATOM 614 N N . VAL A 1 98 ? 42.372 -1.233 0.069 1.00 15.07 97 VAL A N 1
ATOM 615 C CA . VAL A 1 98 ? 43.210 -2.245 0.718 1.00 17.00 97 VAL A CA 1
ATOM 616 C C . VAL A 1 98 ? 42.544 -3.611 0.902 1.00 16.60 97 VAL A C 1
ATOM 617 O O . VAL A 1 98 ? 43.229 -4.596 1.178 1.00 18.01 97 VAL A O 1
ATOM 621 N N . PHE A 1 99 ? 41.229 -3.681 0.776 1.00 13.29 98 PHE A N 1
ATOM 622 C CA . PHE A 1 99 ? 40.551 -4.958 1.032 1.00 15.61 98 PHE A CA 1
ATOM 623 C C . PHE A 1 99 ? 39.160 -5.033 0.424 1.00 17.63 98 PHE A C 1
ATOM 624 O O . PHE A 1 99 ? 38.232 -5.509 1.056 1.00 21.61 98 PHE A O 1
ATOM 632 N N . GLY A 1 100 ? 39.038 -4.579 -0.821 1.00 23.02 99 GLY A N 1
ATOM 633 C CA . GLY A 1 100 ? 37.787 -4.648 -1.562 1.00 15.68 99 GLY A CA 1
ATOM 634 C C . GLY A 1 100 ? 37.741 -5.930 -2.372 1.00 17.13 99 GLY A C 1
ATOM 635 O O . GLY A 1 100 ? 37.265 -6.957 -1.882 1.00 21.79 99 GLY A O 1
ATOM 636 N N . LYS A 1 101 ? 38.262 -5.887 -3.597 1.00 21.30 100 LYS A N 1
ATOM 637 C CA . LYS A 1 101 ? 38.353 -7.093 -4.426 1.00 25.57 100 LYS A CA 1
ATOM 638 C C . LYS A 1 101 ? 39.269 -8.133 -3.788 1.00 24.29 100 LYS A C 1
ATOM 639 O O . LYS A 1 101 ? 39.043 -9.339 -3.915 1.00 19.75 100 LYS A O 1
ATOM 641 N N . LEU A 1 102 ? 40.280 -7.659 -3.072 1.00 19.99 101 LEU A N 1
ATOM 642 C CA . LEU A 1 102 ? 41.245 -8.546 -2.427 1.00 21.40 101 LEU A CA 1
ATOM 643 C C . LEU A 1 102 ? 40.604 -9.437 -1.344 1.00 23.93 101 LEU A C 1
ATOM 644 O O . LEU A 1 102 ? 41.037 -10.563 -1.132 1.00 19.59 101 LEU A O 1
ATOM 649 N N . SER A 1 103 ? 39.571 -8.931 -0.674 1.00 19.93 102 SER A N 1
ATOM 650 C CA . SER A 1 103 ? 38.911 -9.652 0.416 1.00 17.57 102 SER A CA 1
ATOM 651 C C . SER A 1 103 ? 38.322 -10.984 -0.058 1.00 22.74 102 SER A C 1
ATOM 652 O O . SER A 1 103 ? 38.118 -11.898 0.731 1.00 30.48 102 SER A O 1
ATOM 663 N N . ASP A 1 105 ? 39.723 -12.993 -2.410 1.00 22.41 104 ASP A N 1
ATOM 664 C CA . ASP A 1 105 ? 40.702 -13.850 -3.098 1.00 21.08 104 ASP A CA 1
ATOM 665 C C . ASP A 1 105 ? 41.138 -15.049 -2.234 1.00 28.82 104 ASP A C 1
ATOM 666 O O . ASP A 1 105 ? 42.326 -15.242 -2.002 1.00 30.49 104 ASP A O 1
ATOM 671 N N . GLY A 1 106 ? 40.184 -15.828 -1.725 1.00 26.53 105 GLY A N 1
ATOM 672 C CA . GLY A 1 106 ? 40.535 -17.015 -0.953 1.00 26.45 105 GLY A CA 1
ATOM 673 C C . GLY A 1 106 ? 40.998 -16.737 0.475 1.00 31.17 105 GLY A C 1
ATOM 674 O O . GLY A 1 106 ? 40.484 -15.833 1.154 1.00 21.05 105 GLY A O 1
ATOM 675 N N . GLU A 1 107 ? 41.950 -17.537 0.952 1.00 23.61 106 GLU A N 1
ATOM 676 C CA . GLU A 1 107 ? 42.470 -17.387 2.309 1.00 19.51 106 GLU A CA 1
ATOM 677 C C . GLU A 1 107 ? 43.421 -16.194 2.377 1.00 19.00 106 GLU A C 1
ATOM 678 O O . GLU A 1 107 ? 44.576 -16.280 1.962 1.00 21.64 106 GLU A O 1
ATOM 684 N N . ILE A 1 108 ? 42.904 -15.064 2.855 1.00 22.18 107 ILE A N 1
ATOM 685 C CA . ILE A 1 108 ? 43.701 -13.854 3.008 1.00 20.55 107 ILE A CA 1
ATOM 686 C C . ILE A 1 108 ? 43.035 -13.000 4.068 1.00 18.13 107 ILE A C 1
ATOM 687 O O . ILE A 1 108 ? 41.821 -12.950 4.143 1.00 16.13 107 ILE A O 1
ATOM 692 N N . ARG A 1 109 ? 43.837 -12.332 4.880 1.00 17.96 108 ARG A N 1
ATOM 693 C CA . ARG A 1 109 ? 43.318 -11.590 6.006 1.00 18.66 108 ARG A CA 1
ATOM 694 C C . ARG A 1 109 ? 44.107 -10.302 6.162 1.00 21.91 108 ARG A C 1
ATOM 695 O O . ARG A 1 109 ? 45.333 -10.312 6.116 1.00 19.79 108 ARG A O 1
ATOM 703 N N . LEU A 1 110 ? 43.411 -9.193 6.372 1.00 14.95 109 LEU A N 1
ATOM 704 C CA . LEU A 1 110 ? 44.079 -7.912 6.626 1.00 14.97 109 LEU A CA 1
ATOM 705 C C . LEU A 1 110 ? 44.540 -7.771 8.080 1.00 28.74 109 LEU A C 1
ATOM 706 O O . LEU A 1 110 ? 43.710 -7.683 8.997 1.00 18.25 109 LEU A O 1
ATOM 711 N N . GLU A 1 111 ? 45.861 -7.749 8.282 1.00 15.69 110 GLU A N 1
ATOM 712 C CA . GLU A 1 111 ? 46.460 -7.829 9.622 1.00 18.82 110 GLU A CA 1
ATOM 713 C C . GLU A 1 111 ? 46.905 -6.505 10.175 1.00 24.79 110 GLU A C 1
ATOM 714 O O . GLU A 1 111 ? 47.010 -6.354 11.386 1.00 20.68 110 GLU A O 1
ATOM 720 N N . ARG A 1 112 ? 47.225 -5.549 9.304 1.00 16.33 111 ARG A N 1
ATOM 721 C CA . ARG A 1 112 ? 47.799 -4.312 9.801 1.00 16.75 111 ARG A CA 1
ATOM 722 C C . ARG A 1 112 ? 47.670 -3.240 8.750 1.00 18.10 111 ARG A C 1
ATOM 723 O O . ARG A 1 112 ? 47.718 -3.533 7.548 1.00 19.36 111 ARG A O 1
ATOM 731 N N . LEU A 1 113 ? 47.469 -2.008 9.199 1.00 20.96 112 LEU A N 1
ATOM 732 C CA . LEU A 1 113 ? 47.534 -0.839 8.323 1.00 17.33 112 LEU A CA 1
ATOM 733 C C . LEU A 1 113 ? 48.439 0.189 8.957 1.00 30.22 112 LEU A C 1
ATOM 734 O O . LEU A 1 113 ? 48.193 0.641 10.072 1.00 21.98 112 LEU A O 1
ATOM 739 N N . GLN A 1 114 ? 49.508 0.552 8.266 1.00 19.33 113 GLN A N 1
ATOM 740 C CA . GLN A 1 114 ? 50.342 1.631 8.762 1.00 21.95 113 GLN A CA 1
ATOM 741 C C . GLN A 1 114 ? 50.017 2.877 7.948 1.00 27.77 113 GLN A C 1
ATOM 742 O O . GLN A 1 114 ? 50.321 2.941 6.759 1.00 22.94 113 GLN A O 1
ATOM 756 N N . PRO A 1 116 ? 50.043 7.035 7.310 1.00 35.03 115 PRO A N 1
ATOM 757 C CA . PRO A 1 116 ? 50.779 8.262 7.634 1.00 33.22 115 PRO A CA 1
ATOM 758 C C . PRO A 1 116 ? 49.866 9.300 8.287 1.00 32.14 115 PRO A C 1
ATOM 759 O O . PRO A 1 116 ? 48.650 9.205 8.159 1.00 27.68 115 PRO A O 1
ATOM 763 N N . ASP A 1 117 ? 50.448 10.265 8.988 1.00 33.45 116 ASP A N 1
ATOM 764 C CA . ASP A 1 117 ? 49.678 11.316 9.654 1.00 34.27 116 ASP A CA 1
ATOM 765 C C . ASP A 1 117 ? 48.864 12.123 8.661 1.00 31.84 116 ASP A C 1
ATOM 766 O O . ASP A 1 117 ? 47.782 12.599 8.985 1.00 35.71 116 ASP A O 1
ATOM 771 N N . GLU A 1 118 ? 49.399 12.280 7.457 1.00 34.91 117 GLU A N 1
ATOM 772 C CA . GLU A 1 118 ? 48.717 13.015 6.405 1.00 40.24 117 GLU A CA 1
ATOM 773 C C . GLU A 1 118 ? 47.395 12.350 6.039 1.00 39.80 117 GLU A C 1
ATOM 774 O O . GLU A 1 118 ? 46.442 13.025 5.658 1.00 42.12 117 GLU A O 1
ATOM 780 N N . LEU A 1 119 ? 47.336 11.026 6.150 1.00 32.48 118 LEU A N 1
ATOM 781 C CA . LEU A 1 119 ? 46.085 10.320 5.898 1.00 31.38 118 LEU A CA 1
ATOM 782 C C . LEU A 1 119 ? 45.172 10.383 7.121 1.00 30.77 118 LEU A C 1
ATOM 783 O O . LEU A 1 119 ? 43.978 10.652 7.000 1.00 30.28 118 LEU A O 1
ATOM 788 N N . VAL A 1 120 ? 45.746 10.133 8.295 1.00 22.98 119 VAL A N 1
ATOM 789 C CA . VAL A 1 120 ? 44.989 10.115 9.547 1.00 24.91 119 VAL A CA 1
ATOM 790 C C . VAL A 1 120 ? 44.226 11.433 9.722 1.00 24.18 119 VAL A C 1
ATOM 791 O O . VAL A 1 120 ? 43.064 11.449 10.125 1.00 24.14 119 VAL A O 1
ATOM 795 N N . ARG A 1 121 ? 44.879 12.535 9.366 1.00 24.74 120 ARG A N 1
ATOM 796 C CA . ARG A 1 121 ? 44.267 13.857 9.506 1.00 25.84 120 ARG A CA 1
ATOM 797 C C . ARG A 1 121 ? 43.142 14.133 8.523 1.00 31.81 120 ARG A C 1
ATOM 798 O O . ARG A 1 121 ? 42.483 15.165 8.615 1.00 34.60 120 ARG A O 1
ATOM 806 N N . GLN A 1 122 ? 42.933 13.227 7.573 1.00 26.47 121 GLN A N 1
ATOM 807 C CA . GLN A 1 122 ? 41.806 13.348 6.647 1.00 29.54 121 GLN A CA 1
ATOM 808 C C . GLN A 1 122 ? 40.504 12.872 7.320 1.00 32.27 121 GLN A C 1
ATOM 809 O O . GLN A 1 122 ? 39.395 13.161 6.836 1.00 29.08 121 GLN A O 1
ATOM 815 N N . PHE A 1 123 ? 40.663 12.143 8.429 1.00 23.30 122 PHE A N 1
ATOM 816 C CA . PHE A 1 123 ? 39.542 11.631 9.241 1.00 21.10 122 PHE A CA 1
ATOM 817 C C . PHE A 1 123 ? 39.276 12.518 10.467 1.00 24.40 122 PHE A C 1
ATOM 818 O O . PHE A 1 123 ? 40.151 13.273 10.896 1.00 25.62 122 PHE A O 1
ATOM 826 N N . PRO A 1 124 ? 38.062 12.433 11.046 1.00 22.12 123 PRO A N 1
ATOM 827 C CA . PRO A 1 124 ? 37.754 13.420 12.091 1.00 24.97 123 PRO A CA 1
ATOM 828 C C . PRO A 1 124 ? 38.429 13.178 13.432 1.00 23.87 123 PRO A C 1
ATOM 829 O O . PRO A 1 124 ? 38.825 14.143 14.067 1.00 23.22 123 PRO A O 1
ATOM 833 N N . GLY A 1 125 ? 38.549 11.927 13.863 1.00 24.55 124 GLY A N 1
ATOM 834 C CA . GLY A 1 125 ? 39.025 11.650 15.206 1.00 26.88 124 GLY A CA 1
ATOM 835 C C . GLY A 1 125 ? 37.954 11.965 16.244 1.00 23.42 124 GLY A C 1
ATOM 836 O O . GLY A 1 125 ? 36.893 12.499 15.922 1.00 26.94 124 GLY A O 1
ATOM 837 N N . PRO A 1 126 ? 38.205 11.596 17.500 1.00 25.86 125 PRO A N 1
ATOM 838 C CA . PRO A 1 126 ? 37.246 11.914 18.565 1.00 27.82 125 PRO A CA 1
ATOM 839 C C . PRO A 1 126 ? 37.093 13.420 18.757 1.00 26.15 125 PRO A C 1
ATOM 840 O O . PRO A 1 126 ? 38.062 14.159 18.670 1.00 30.35 125 PRO A O 1
ATOM 844 N N . LYS A 1 127 ? 35.869 13.859 19.007 1.00 24.32 126 LYS A N 1
ATOM 845 C CA . LYS A 1 127 ? 35.582 15.251 19.290 1.00 29.86 126 LYS A CA 1
ATOM 846 C C . LYS A 1 127 ? 35.974 15.522 20.743 1.00 33.30 126 LYS A C 1
ATOM 847 O O . LYS A 1 127 ? 36.513 16.584 21.067 1.00 30.62 126 LYS A O 1
ATOM 853 N N . PHE A 1 128 ? 35.721 14.549 21.619 1.00 33.58 127 PHE A N 1
ATOM 854 C CA . PHE A 1 128 ? 35.991 14.719 23.057 1.00 31.18 127 PHE A CA 1
ATOM 855 C C . PHE A 1 128 ? 37.243 13.967 23.510 1.00 30.67 127 PHE A C 1
ATOM 856 O O . PHE A 1 128 ? 38.171 14.559 24.090 1.00 29.38 127 PHE A O 1
ATOM 864 N N . GLY A 1 129 ? 37.270 12.664 23.244 1.00 27.84 128 GLY A N 1
ATOM 865 C CA . GLY A 1 129 ? 38.364 11.827 23.699 1.00 30.80 128 GLY A CA 1
ATOM 866 C C . GLY A 1 129 ? 38.324 11.618 25.205 1.00 35.87 128 GLY A C 1
ATOM 867 O O . GLY A 1 129 ? 37.376 12.019 25.867 1.00 23.20 128 GLY A O 1
ATOM 868 N N . VAL A 1 130 ? 39.357 10.978 25.737 1.00 37.25 129 VAL A N 1
ATOM 869 C CA . VAL A 1 130 ? 39.441 10.681 27.162 1.00 23.38 129 VAL A CA 1
ATOM 870 C C . VAL A 1 130 ? 39.235 11.935 27.970 1.00 32.68 129 VAL A C 1
ATOM 871 O O . VAL A 1 130 ? 38.370 11.989 28.847 1.00 30.44 129 VAL A O 1
ATOM 875 N N . GLU A 1 131 ? 40.013 12.959 27.643 1.00 26.12 130 GLU A N 1
ATOM 876 C CA . GLU A 1 131 ? 40.034 14.150 28.470 1.00 34.77 130 GLU A CA 1
ATOM 877 C C . GLU A 1 131 ? 38.727 14.929 28.361 1.00 36.63 130 GLU A C 1
ATOM 878 O O . GLU A 1 131 ? 38.233 15.454 29.353 1.00 35.87 130 GLU A O 1
ATOM 884 N N . GLY A 1 132 ? 38.147 14.962 27.168 1.00 27.25 131 GLY A N 1
ATOM 885 C CA . GLY A 1 132 ? 36.876 15.632 26.961 1.00 31.05 131 GLY A CA 1
ATOM 886 C C . GLY A 1 132 ? 35.712 14.962 27.673 1.00 33.85 131 GLY A C 1
ATOM 887 O O . GLY A 1 132 ? 34.825 15.642 28.191 1.00 35.10 131 GLY A O 1
ATOM 888 N N . VAL A 1 133 ? 35.706 13.631 27.709 1.00 25.22 132 VAL A N 1
ATOM 889 C CA . VAL A 1 133 ? 34.635 12.931 28.404 1.00 24.60 132 VAL A CA 1
ATOM 890 C C . VAL A 1 133 ? 34.731 13.175 29.928 1.00 27.80 132 VAL A C 1
ATOM 891 O O . VAL A 1 133 ? 33.724 13.433 30.575 1.00 33.08 132 VAL A O 1
ATOM 895 N N . ARG A 1 134 ? 35.941 13.145 30.482 1.00 30.24 133 ARG A N 1
ATOM 896 C CA . ARG A 1 134 ? 36.126 13.410 31.925 1.00 32.59 133 ARG A CA 1
ATOM 897 C C . ARG A 1 134 ? 35.669 14.807 32.349 1.00 34.09 133 ARG A C 1
ATOM 898 O O . ARG A 1 134 ? 35.094 14.971 33.428 1.00 32.22 133 ARG A O 1
ATOM 906 N N . ARG A 1 135 ? 35.960 15.817 31.532 1.00 30.58 134 ARG A N 1
ATOM 907 C CA . ARG A 1 135 ? 35.554 17.185 31.848 1.00 38.36 134 ARG A CA 1
ATOM 908 C C . ARG A 1 135 ? 34.042 17.344 31.749 1.00 40.05 134 ARG A C 1
ATOM 909 O O . ARG A 1 135 ? 33.434 18.083 32.523 1.00 42.78 134 ARG A O 1
ATOM 917 N N . ARG A 1 136 ? 33.435 16.661 30.785 1.00 33.33 135 ARG A N 1
ATOM 918 C CA . ARG A 1 136 ? 32.000 16.782 30.568 1.00 36.91 135 ARG A CA 1
ATOM 919 C C . ARG A 1 136 ? 31.222 16.163 31.721 1.00 43.23 135 ARG A C 1
ATOM 920 O O . ARG A 1 136 ? 30.165 16.664 32.119 1.00 44.25 135 ARG A O 1
ATOM 928 N N . LEU A 1 137 ? 31.756 15.075 32.260 1.00 39.03 136 LEU A N 1
ATOM 929 C CA . LEU A 1 137 ? 31.128 14.381 33.373 1.00 36.44 136 LEU A CA 1
ATOM 930 C C . LEU A 1 137 ? 31.651 14.892 34.710 1.00 43.83 136 LEU A C 1
ATOM 931 O O . LEU A 1 137 ? 31.046 14.634 35.758 1.00 41.66 136 LEU A O 1
ATOM 936 N N . GLY A 1 138 ? 32.769 15.617 34.671 1.00 42.09 137 GLY A N 1
ATOM 937 C CA . GLY A 1 138 ? 33.445 16.051 35.885 1.00 39.58 137 GLY A CA 1
ATOM 938 C C . GLY A 1 138 ? 33.963 14.885 36.722 1.00 39.42 137 GLY A C 1
ATOM 939 O O . GLY A 1 138 ? 33.911 14.920 37.948 1.00 37.20 137 GLY A O 1
ATOM 940 N N . ALA A 1 139 ? 34.454 13.843 36.057 1.00 38.24 138 ALA A N 1
ATOM 941 C CA . ALA A 1 139 ? 34.932 12.648 36.749 1.00 40.16 138 ALA A CA 1
ATOM 942 C C . ALA A 1 139 ? 36.412 12.383 36.468 1.00 36.47 138 ALA A C 1
ATOM 943 O O . ALA A 1 139 ? 36.788 11.934 35.378 1.00 37.19 138 ALA A O 1
ATOM 945 N N . TYR A 1 140 ? 37.257 12.662 37.451 1.00 33.27 139 TYR A N 1
ATOM 946 C CA . TYR A 1 140 ? 38.692 12.585 37.241 1.00 31.92 139 TYR A CA 1
ATOM 947 C C . TYR A 1 140 ? 39.362 11.606 38.171 1.00 34.46 139 TYR A C 1
ATOM 948 O O . TYR A 1 140 ? 38.854 11.306 39.248 1.00 42.21 139 TYR A O 1
ATOM 957 N N . ASN A 1 141 ? 40.528 11.137 37.743 1.00 36.72 140 ASN A N 1
ATOM 958 C CA . ASN A 1 141 ? 41.436 10.383 38.593 1.00 42.00 140 ASN A CA 1
ATOM 959 C C . ASN A 1 141 ? 40.871 9.028 39.007 1.00 39.71 140 ASN A C 1
ATOM 960 O O . ASN A 1 141 ? 41.390 8.392 39.916 1.00 44.22 140 ASN A O 1
ATOM 965 N N . ARG A 1 142 ? 39.816 8.585 38.324 1.00 30.02 141 ARG A N 1
ATOM 966 C CA . ARG A 1 142 ? 39.249 7.277 38.601 1.00 29.09 141 ARG A CA 1
ATOM 967 C C . ARG A 1 142 ? 38.589 6.674 37.363 1.00 30.01 141 ARG A C 1
ATOM 968 O O . ARG A 1 142 ? 38.263 7.384 36.404 1.00 28.76 141 ARG A O 1
ATOM 976 N N . PRO A 1 143 ? 38.386 5.350 37.379 1.00 29.70 142 PRO A N 1
ATOM 977 C CA . PRO A 1 143 ? 37.616 4.737 36.295 1.00 35.55 142 PRO A CA 1
ATOM 978 C C . PRO A 1 143 ? 36.200 5.279 36.329 1.00 38.03 142 PRO A C 1
ATOM 979 O O . PRO A 1 143 ? 35.732 5.697 37.395 1.00 25.68 142 PRO A O 1
ATOM 983 N N . LEU A 1 144 ? 35.545 5.304 35.172 1.00 23.52 143 LEU A N 1
ATOM 984 C CA . LEU A 1 144 ? 34.119 5.629 35.084 1.00 28.56 143 LEU A CA 1
ATOM 985 C C . LEU A 1 144 ? 33.302 4.346 35.266 1.00 29.04 143 LEU A C 1
ATOM 986 O O . LEU A 1 144 ? 33.760 3.256 34.922 1.00 31.86 143 LEU A O 1
ATOM 991 N N . VAL A 1 145 ? 32.098 4.472 35.808 1.00 25.26 144 VAL A N 1
ATOM 992 C CA . VAL A 1 145 ? 31.226 3.318 35.995 1.00 23.65 144 VAL A CA 1
ATOM 993 C C . VAL A 1 145 ? 29.984 3.487 35.122 1.00 25.28 144 VAL A C 1
ATOM 994 O O . VAL A 1 145 ? 29.274 4.489 35.233 1.00 23.73 144 VAL A O 1
ATOM 1006 N N . SER A 1 147 ? 26.441 1.552 33.478 1.00 20.71 146 SER A N 1
ATOM 1007 C CA . SER A 1 147 ? 25.483 0.475 33.576 1.00 20.81 146 SER A CA 1
ATOM 1008 C C . SER A 1 147 ? 24.689 0.379 32.284 1.00 21.76 146 SER A C 1
ATOM 1009 O O . SER A 1 147 ? 24.480 1.379 31.613 1.00 26.09 146 SER A O 1
ATOM 1012 N N . ILE A 1 148 ? 24.229 -0.824 31.958 1.00 22.71 147 ILE A N 1
ATOM 1013 C CA . ILE A 1 148 ? 23.432 -1.064 30.759 1.00 24.62 147 ILE A CA 1
ATOM 1014 C C . ILE A 1 148 ? 22.021 -1.455 31.170 1.00 25.22 147 ILE A C 1
ATOM 1015 O O . ILE A 1 148 ? 21.852 -2.243 32.092 1.00 24.69 147 ILE A O 1
ATOM 1020 N N . PHE A 1 149 ? 21.016 -0.904 30.495 1.00 27.94 148 PHE A N 1
ATOM 1021 C CA . PHE A 1 149 ? 19.641 -1.356 30.679 1.00 28.94 148 PHE A CA 1
ATOM 1022 C C . PHE A 1 149 ? 19.557 -2.862 30.472 1.00 28.01 148 PHE A C 1
ATOM 1023 O O . PHE A 1 149 ? 20.131 -3.422 29.513 1.00 24.07 148 PHE A O 1
ATOM 1031 N N . LYS A 1 150 ? 18.828 -3.524 31.351 1.00 24.92 149 LYS A N 1
ATOM 1032 C CA . LYS A 1 150 ? 18.696 -4.967 31.250 1.00 30.96 149 LYS A CA 1
ATOM 1033 C C . LYS A 1 150 ? 17.513 -5.344 30.363 1.00 32.53 149 LYS A C 1
ATOM 1034 O O . LYS A 1 150 ? 17.490 -6.425 29.789 1.00 30.41 149 LYS A O 1
ATOM 1040 N N . ALA A 1 151 ? 16.530 -4.452 30.244 1.00 32.40 150 ALA A N 1
ATOM 1041 C CA . ALA A 1 151 ? 15.366 -4.730 29.401 1.00 29.45 150 ALA A CA 1
ATOM 1042 C C . ALA A 1 151 ? 14.799 -3.436 28.854 1.00 34.52 150 ALA A C 1
ATOM 1043 O O . ALA A 1 151 ? 14.660 -2.468 29.593 1.00 34.71 150 ALA A O 1
ATOM 1045 N N . CYS A 1 152 ? 14.464 -3.429 27.562 1.00 33.25 151 CYS A N 1
ATOM 1046 C CA . CYS A 1 152 ? 13.988 -2.219 26.893 1.00 29.84 151 CYS A CA 1
ATOM 1047 C C . CYS A 1 152 ? 12.749 -2.436 26.027 1.00 31.89 151 CYS A C 1
ATOM 1048 O O . CYS A 1 152 ? 11.725 -1.768 26.218 1.00 29.19 151 CYS A O 1
ATOM 1051 N N . ALA A 1 153 ? 12.854 -3.343 25.056 1.00 34.48 152 ALA A N 1
ATOM 1052 C CA . ALA A 1 153 ? 11.776 -3.538 24.090 1.00 29.91 152 ALA A CA 1
ATOM 1053 C C . ALA A 1 153 ? 10.503 -3.969 24.796 1.00 31.77 152 ALA A C 1
ATOM 1054 O O . ALA A 1 153 ? 10.501 -4.964 25.528 1.00 33.31 152 ALA A O 1
ATOM 1056 N N . GLY A 1 154 ? 9.425 -3.220 24.576 1.00 28.20 153 GLY A N 1
ATOM 1057 C CA . GLY A 1 154 ? 8.133 -3.582 25.135 1.00 30.03 153 GLY A CA 1
ATOM 1058 C C . GLY A 1 154 ? 7.763 -2.958 26.476 1.00 40.24 153 GLY A C 1
ATOM 1059 O O . GLY A 1 154 ? 6.613 -3.029 26.901 1.00 32.58 153 GLY A O 1
ATOM 1060 N N . LEU A 1 155 ? 8.714 -2.341 27.165 1.00 42.76 154 LEU A N 1
ATOM 1061 C CA . LEU A 1 155 ? 8.348 -1.649 28.401 1.00 40.93 154 LEU A CA 1
ATOM 1062 C C . LEU A 1 155 ? 7.894 -0.224 28.085 1.00 47.28 154 LEU A C 1
ATOM 1063 O O . LEU A 1 155 ? 8.284 0.369 27.068 1.00 30.48 154 LEU A O 1
ATOM 1068 N N . THR A 1 156 ? 7.060 0.320 28.962 1.00 32.81 155 THR A N 1
ATOM 1069 C CA . THR A 1 156 ? 6.498 1.648 28.765 1.00 33.64 155 THR A CA 1
ATOM 1070 C C . THR A 1 156 ? 7.516 2.686 29.198 1.00 32.73 155 THR A C 1
ATOM 1071 O O . THR A 1 156 ? 8.487 2.366 29.908 1.00 31.80 155 THR A O 1
ATOM 1075 N N . LEU A 1 157 ? 7.293 3.929 28.783 1.00 37.46 156 LEU A N 1
ATOM 1076 C CA . LEU A 1 157 ? 8.161 5.041 29.173 1.00 42.61 156 LEU A CA 1
ATOM 1077 C C . LEU A 1 157 ? 8.313 5.150 30.698 1.00 40.67 156 LEU A C 1
ATOM 1078 O O . LEU A 1 157 ? 9.417 5.344 31.223 1.00 32.31 156 LEU A O 1
ATOM 1083 N N . ASP A 1 158 ? 7.206 5.017 31.418 1.00 39.21 157 ASP A N 1
ATOM 1084 C CA . ASP A 1 158 ? 7.280 5.108 32.873 1.00 41.54 157 ASP A CA 1
ATOM 1085 C C . ASP A 1 158 ? 8.121 3.974 33.465 1.00 39.06 157 ASP A C 1
ATOM 1086 O O . ASP A 1 158 ? 8.911 4.199 34.380 1.00 40.66 157 ASP A O 1
ATOM 1091 N N . GLU A 1 159 ? 7.944 2.762 32.942 1.00 34.18 158 GLU A N 1
ATOM 1092 C CA . GLU A 1 159 ? 8.686 1.594 33.420 1.00 36.88 158 GLU A CA 1
ATOM 1093 C C . GLU A 1 159 ? 10.174 1.781 33.101 1.00 35.63 158 GLU A C 1
ATOM 1094 O O . GLU A 1 159 ? 11.064 1.376 33.859 1.00 31.76 158 GLU A O 1
ATOM 1100 N N . LEU A 1 160 ? 10.435 2.431 31.978 1.00 35.31 159 LEU A N 1
ATOM 1101 C CA . LEU A 1 160 ? 11.799 2.713 31.563 1.00 32.60 159 LEU A CA 1
ATOM 1102 C C . LEU A 1 160 ? 12.452 3.795 32.429 1.00 39.22 159 LEU A C 1
ATOM 1103 O O . LEU A 1 160 ? 13.655 3.719 32.720 1.00 40.01 159 LEU A O 1
ATOM 1108 N N . VAL A 1 161 ? 11.657 4.783 32.853 1.00 41.51 160 VAL A N 1
ATOM 1109 C CA . VAL A 1 161 ? 12.139 5.855 33.726 1.00 31.12 160 VAL A CA 1
ATOM 1110 C C . VAL A 1 161 ? 12.519 5.309 35.103 1.00 31.44 160 VAL A C 1
ATOM 1111 O O . VAL A 1 161 ? 13.554 5.660 35.664 1.00 38.20 160 VAL A O 1
ATOM 1115 N N . GLU A 1 162 ? 11.663 4.457 35.650 1.00 38.42 161 GLU A N 1
ATOM 1116 C CA . GLU A 1 162 ? 11.954 3.777 36.908 1.00 35.30 161 GLU A CA 1
ATOM 1117 C C . GLU A 1 162 ? 13.239 2.942 36.809 1.00 31.22 161 GLU A C 1
ATOM 1118 O O . GLU A 1 162 ? 14.075 2.971 37.706 1.00 31.19 161 GLU A O 1
ATOM 1124 N N . ALA A 1 163 ? 13.392 2.207 35.713 1.00 30.08 162 ALA A N 1
ATOM 1125 C CA . ALA A 1 163 ? 14.609 1.417 35.493 1.00 28.68 162 ALA A CA 1
ATOM 1126 C C . ALA A 1 163 ? 15.856 2.294 35.481 1.00 31.20 162 ALA A C 1
ATOM 1127 O O . ALA A 1 163 ? 16.836 1.998 36.170 1.00 27.53 162 ALA A O 1
ATOM 1129 N N . PHE A 1 164 ? 15.816 3.369 34.697 1.00 32.05 163 PHE A N 1
ATOM 1130 C CA . PHE A 1 164 ? 16.943 4.294 34.635 1.00 29.43 163 PHE A CA 1
ATOM 1131 C C . PHE A 1 164 ? 17.247 4.839 36.032 1.00 28.02 163 PHE A C 1
ATOM 1132 O O . PHE A 1 164 ? 18.406 4.982 36.417 1.00 27.79 163 PHE A O 1
ATOM 1140 N N . GLY A 1 165 ? 16.193 5.145 36.781 1.00 29.48 164 GLY A N 1
ATOM 1141 C CA . GLY A 1 165 ? 16.354 5.638 38.135 1.00 30.65 164 GLY A CA 1
ATOM 1142 C C . GLY A 1 165 ? 17.147 4.704 39.028 1.00 35.54 164 GLY A C 1
ATOM 1143 O O . GLY A 1 165 ? 18.041 5.140 39.766 1.00 33.79 164 GLY A O 1
ATOM 1144 N N . GLU A 1 166 ? 16.829 3.416 38.962 1.00 38.57 165 GLU A N 1
ATOM 1145 C CA . GLU A 1 166 ? 17.467 2.422 39.827 1.00 34.24 165 GLU A CA 1
ATOM 1146 C C . GLU A 1 166 ? 18.963 2.368 39.603 1.00 31.93 165 GLU A C 1
ATOM 1147 O O . GLU A 1 166 ? 19.741 2.313 40.552 1.00 29.47 165 GLU A O 1
ATOM 1153 N N . GLN A 1 167 ? 19.363 2.389 38.335 1.00 27.71 166 GLN A N 1
ATOM 1154 C CA . GLN A 1 167 ? 20.771 2.448 37.997 1.00 27.95 166 GLN A CA 1
ATOM 1155 C C . GLN A 1 167 ? 21.417 3.751 38.437 1.00 29.81 166 GLN A C 1
ATOM 1156 O O . GLN A 1 167 ? 22.545 3.746 38.938 1.00 34.70 166 GLN A O 1
ATOM 1162 N N . ALA A 1 168 ? 20.725 4.870 38.247 1.00 28.89 167 ALA A N 1
ATOM 1163 C CA . ALA A 1 168 ? 21.305 6.150 38.653 1.00 29.98 167 ALA A CA 1
ATOM 1164 C C . ALA A 1 168 ? 21.424 6.282 40.173 1.00 33.28 167 ALA A C 1
ATOM 1165 O O . ALA A 1 168 ? 22.349 6.932 40.667 1.00 32.63 167 ALA A O 1
ATOM 1167 N N . GLU A 1 169 ? 20.484 5.679 40.908 1.00 35.13 168 GLU A N 1
ATOM 1168 C CA . GLU A 1 169 ? 20.525 5.683 42.371 1.00 32.00 168 GLU A CA 1
ATOM 1169 C C . GLU A 1 169 ? 21.801 5.021 42.899 1.00 38.69 168 GLU A C 1
ATOM 1170 O O . GLU A 1 169 ? 22.207 5.268 44.029 1.00 41.32 168 GLU A O 1
ATOM 1176 N N . GLY A 1 170 ? 22.431 4.187 42.073 1.00 30.24 169 GLY A N 1
ATOM 1177 C CA . GLY A 1 170 ? 23.690 3.569 42.434 1.00 29.93 169 GLY A CA 1
ATOM 1178 C C . GLY A 1 170 ? 24.857 4.517 42.228 1.00 41.43 169 GLY A C 1
ATOM 1179 O O . GLY A 1 170 ? 25.996 4.168 42.525 1.00 39.67 169 GLY A O 1
ATOM 1180 N N . GLY A 1 171 ? 24.572 5.706 41.698 1.00 37.81 170 GLY A N 1
ATOM 1181 C CA . GLY A 1 171 ? 25.568 6.758 41.566 1.00 35.70 170 GLY A CA 1
ATOM 1182 C C . GLY A 1 171 ? 26.503 6.653 40.364 1.00 29.63 170 GLY A C 1
ATOM 1183 O O . GLY A 1 171 ? 27.533 7.320 40.320 1.00 28.68 170 GLY A O 1
ATOM 1184 N N . VAL A 1 172 ? 26.135 5.828 39.388 1.00 27.23 171 VAL A N 1
ATOM 1185 C CA . VAL A 1 172 ? 26.968 5.580 38.218 1.00 38.05 171 VAL A CA 1
ATOM 1186 C C . VAL A 1 172 ? 27.108 6.799 37.310 1.00 43.17 171 VAL A C 1
ATOM 1187 O O . VAL A 1 172 ? 26.231 7.670 37.247 1.00 26.35 171 VAL A O 1
ATOM 1191 N N . ASP A 1 173 ? 28.221 6.844 36.590 1.00 24.99 172 ASP A N 1
ATOM 1192 C CA . ASP A 1 173 ? 28.512 7.986 35.738 1.00 24.98 172 ASP A CA 1
ATOM 1193 C C . ASP A 1 173 ? 27.613 7.985 34.520 1.00 24.15 172 ASP A C 1
ATOM 1194 O O . ASP A 1 173 ? 27.191 9.041 34.055 1.00 24.60 172 ASP A O 1
ATOM 1199 N N . LEU A 1 174 ? 27.297 6.789 34.024 1.00 23.10 173 LEU A N 1
ATOM 1200 C CA . LEU A 1 174 ? 26.699 6.633 32.694 1.00 25.82 173 LEU A CA 1
ATOM 1201 C C . LEU A 1 174 ? 25.788 5.417 32.614 1.00 23.50 173 LEU A C 1
ATOM 1202 O O . LEU A 1 174 ? 26.162 4.331 33.067 1.00 24.91 173 LEU A O 1
ATOM 1207 N N . VAL A 1 175 ? 24.613 5.592 32.018 1.00 21.77 174 VAL A N 1
ATOM 1208 C CA . VAL A 1 175 ? 23.712 4.472 31.739 1.00 21.40 174 VAL A CA 1
ATOM 1209 C C . VAL A 1 175 ? 23.468 4.433 30.240 1.00 23.28 174 VAL A C 1
ATOM 1210 O O . VAL A 1 175 ? 23.167 5.465 29.648 1.00 21.32 174 VAL A O 1
ATOM 1226 N N . ASP A 1 177 ? 21.477 2.661 26.776 1.00 25.18 176 ASP A N 1
ATOM 1227 C CA . ASP A 1 177 ? 20.503 1.757 26.169 1.00 19.16 176 ASP A CA 1
ATOM 1228 C C . ASP A 1 177 ? 21.182 0.419 25.850 1.00 25.47 176 ASP A C 1
ATOM 1229 O O . ASP A 1 177 ? 22.393 0.372 25.600 1.00 17.58 176 ASP A O 1
ATOM 1234 N N . ASP A 1 178 ? 20.408 -0.664 25.865 1.00 20.19 177 ASP A N 1
ATOM 1235 C CA . ASP A 1 178 ? 20.864 -1.918 25.278 1.00 21.80 177 ASP A CA 1
ATOM 1236 C C . ASP A 1 178 ? 21.009 -1.635 23.764 1.00 20.70 177 ASP A C 1
ATOM 1237 O O . ASP A 1 178 ? 20.182 -0.913 23.190 1.00 20.50 177 ASP A O 1
ATOM 1242 N N . GLU A 1 179 ? 22.035 -2.170 23.104 1.00 21.24 178 GLU A N 1
ATOM 1243 C CA . GLU A 1 179 ? 22.260 -1.765 21.704 1.00 22.17 178 GLU A CA 1
ATOM 1244 C C . GLU A 1 179 ? 21.219 -2.333 20.763 1.00 17.61 178 GLU A C 1
ATOM 1245 O O . GLU A 1 179 ? 21.160 -1.962 19.579 1.00 24.69 178 GLU A O 1
ATOM 1251 N N . ILE A 1 180 ? 20.384 -3.227 21.276 1.00 21.23 179 ILE A N 1
ATOM 1252 C CA . ILE A 1 180 ? 19.331 -3.831 20.456 1.00 23.01 179 ILE A CA 1
ATOM 1253 C C . ILE A 1 180 ? 18.017 -3.064 20.508 1.00 21.04 179 ILE A C 1
ATOM 1254 O O . ILE A 1 180 ? 17.027 -3.499 19.918 1.00 25.21 179 ILE A O 1
ATOM 1259 N N . PHE A 1 181 ? 18.012 -1.920 21.190 1.00 18.75 180 PHE A N 1
ATOM 1260 C CA . PHE A 1 181 ? 16.768 -1.143 21.381 1.00 20.85 180 PHE A CA 1
ATOM 1261 C C . PHE A 1 181 ? 16.477 -0.305 20.133 1.00 20.27 180 PHE A C 1
ATOM 1262 O O . PHE A 1 181 ? 17.063 0.770 19.929 1.00 19.98 180 PHE A O 1
ATOM 1270 N N . PHE A 1 182 ? 15.561 -0.801 19.311 1.00 21.23 181 PHE A N 1
ATOM 1271 C CA . PHE A 1 182 ? 15.170 -0.107 18.093 1.00 24.09 181 PHE A CA 1
ATOM 1272 C C . PHE A 1 182 ? 13.715 0.359 18.114 1.00 22.34 181 PHE A C 1
ATOM 1273 O O . PHE A 1 182 ? 13.407 1.448 17.622 1.00 32.20 181 PHE A O 1
ATOM 1281 N N . THR A 1 183 ? 12.815 -0.451 18.655 1.00 23.20 182 THR A N 1
ATOM 1282 C CA . THR A 1 183 ? 11.395 -0.097 18.539 1.00 31.57 182 THR A CA 1
ATOM 1283 C C . THR A 1 183 ? 11.051 1.213 19.248 1.00 27.56 182 THR A C 1
ATOM 1284 O O . THR A 1 183 ? 11.443 1.429 20.397 1.00 26.59 182 THR A O 1
ATOM 1288 N N . GLU A 1 184 ? 10.346 2.102 18.552 1.00 27.88 183 GLU A N 1
ATOM 1289 C CA . GLU A 1 184 ? 9.964 3.392 19.153 1.00 27.26 183 GLU A CA 1
ATOM 1290 C C . GLU A 1 184 ? 8.506 3.429 19.560 1.00 34.15 183 GLU A C 1
ATOM 1291 O O . GLU A 1 184 ? 8.021 4.454 20.044 1.00 37.15 183 GLU A O 1
ATOM 1297 N N . ALA A 1 185 ? 7.820 2.304 19.387 1.00 29.61 184 ALA A N 1
ATOM 1298 C CA . ALA A 1 185 ? 6.390 2.205 19.678 1.00 34.44 184 ALA A CA 1
ATOM 1299 C C . ALA A 1 185 ? 5.960 2.572 21.117 1.00 37.25 184 ALA A C 1
ATOM 1300 O O . ALA A 1 185 ? 4.831 3.009 21.332 1.00 34.10 184 ALA A O 1
ATOM 1302 N N . TYR A 1 186 ? 6.835 2.387 22.102 1.00 32.11 185 TYR A N 1
ATOM 1303 C CA . TYR A 1 186 ? 6.448 2.681 23.489 1.00 32.68 185 TYR A CA 1
ATOM 1304 C C . TYR A 1 186 ? 7.064 3.981 23.986 1.00 31.86 185 TYR A C 1
ATOM 1305 O O . TYR A 1 186 ? 6.400 4.786 24.617 1.00 33.18 185 TYR A O 1
ATOM 1314 N N . ALA A 1 187 ? 8.341 4.187 23.701 1.00 30.63 186 ALA A N 1
ATOM 1315 C CA . ALA A 1 187 ? 9.025 5.389 24.164 1.00 31.20 186 ALA A CA 1
ATOM 1316 C C . ALA A 1 187 ? 10.046 5.816 23.135 1.00 36.66 186 ALA A C 1
ATOM 1317 O O . ALA A 1 187 ? 11.025 5.108 22.921 1.00 31.58 186 ALA A O 1
ATOM 1319 N N . THR A 1 188 ? 9.836 6.965 22.500 1.00 37.26 187 THR A N 1
ATOM 1320 C CA . THR A 1 188 ? 10.782 7.412 21.477 1.00 32.24 187 THR A CA 1
ATOM 1321 C C . THR A 1 188 ? 12.121 7.809 22.109 1.00 28.75 187 THR A C 1
ATOM 1322 O O . THR A 1 188 ? 12.177 8.138 23.295 1.00 27.74 187 THR A O 1
ATOM 1326 N N . PRO A 1 189 ? 13.203 7.775 21.314 1.00 26.10 188 PRO A N 1
ATOM 1327 C CA . PRO A 1 189 ? 14.513 8.213 21.794 1.00 29.55 188 PRO A CA 1
ATOM 1328 C C . PRO A 1 189 ? 14.449 9.630 22.334 1.00 33.94 188 PRO A C 1
ATOM 1329 O O . PRO A 1 189 ? 14.990 9.867 23.408 1.00 28.90 188 PRO A O 1
ATOM 1333 N N . GLU A 1 190 ? 13.791 10.539 21.610 1.00 27.50 189 GLU A N 1
ATOM 1334 C CA . GLU A 1 190 ? 13.559 11.891 22.112 1.00 34.47 189 GLU A CA 1
ATOM 1335 C C . GLU A 1 190 ? 12.880 11.892 23.492 1.00 32.75 189 GLU A C 1
ATOM 1336 O O . GLU A 1 190 ? 13.305 12.614 24.395 1.00 34.54 189 GLU A O 1
ATOM 1342 N N . ASP A 1 191 ? 11.824 11.095 23.644 1.00 33.17 190 ASP A N 1
ATOM 1343 C CA . ASP A 1 191 ? 11.062 11.027 24.897 1.00 33.38 190 ASP A CA 1
ATOM 1344 C C . ASP A 1 191 ? 11.852 10.455 26.073 1.00 33.05 190 ASP A C 1
ATOM 1345 O O . ASP A 1 191 ? 11.627 10.826 27.241 1.00 31.37 190 ASP A O 1
ATOM 1350 N N . ARG A 1 192 ? 12.747 9.517 25.770 1.00 28.78 191 ARG A N 1
ATOM 1351 C CA . ARG A 1 192 ? 13.541 8.853 26.800 1.00 27.95 191 ARG A CA 1
ATOM 1352 C C . ARG A 1 192 ? 14.569 9.835 27.318 1.00 30.32 191 ARG A C 1
ATOM 1353 O O . ARG A 1 192 ? 14.811 9.923 28.520 1.00 30.37 191 ARG A O 1
ATOM 1361 N N . VAL A 1 193 ? 15.181 10.570 26.396 1.00 31.13 192 VAL A N 1
ATOM 1362 C CA . VAL A 1 193 ? 16.216 11.515 26.770 1.00 27.66 192 VAL A CA 1
ATOM 1363 C C . VAL A 1 193 ? 15.634 12.616 27.664 1.00 29.95 192 VAL A C 1
ATOM 1364 O O . VAL A 1 193 ? 16.215 12.923 28.691 1.00 29.68 192 VAL A O 1
ATOM 1368 N N . ARG A 1 194 ? 14.489 13.183 27.275 1.00 30.72 193 ARG A N 1
ATOM 1369 C CA . ARG A 1 194 ? 13.804 14.179 28.098 1.00 32.58 193 ARG A CA 1
ATOM 1370 C C . ARG A 1 194 ? 13.460 13.612 29.484 1.00 41.90 193 ARG A C 1
ATOM 1371 O O . ARG A 1 194 ? 13.707 14.251 30.517 1.00 37.37 193 ARG A O 1
ATOM 1379 N N . ALA A 1 195 ? 12.898 12.409 29.519 1.00 37.31 194 ALA A N 1
ATOM 1380 C CA . ALA A 1 195 ? 12.442 11.869 30.798 1.00 35.97 194 ALA A CA 1
ATOM 1381 C C . ALA A 1 195 ? 13.606 11.388 31.669 1.00 36.89 194 ALA A C 1
ATOM 1382 O O . ALA A 1 195 ? 13.565 11.534 32.889 1.00 34.44 194 ALA A O 1
ATOM 1384 N N . TYR A 1 196 ? 14.641 10.813 31.053 1.00 30.31 195 TYR A N 1
ATOM 1385 C CA . TYR A 1 196 ? 15.791 10.346 31.834 1.00 34.30 195 TYR A CA 1
ATOM 1386 C C . TYR A 1 196 ? 16.603 11.523 32.366 1.00 40.44 195 TYR A C 1
ATOM 1387 O O . TYR A 1 196 ? 17.109 11.478 33.488 1.00 37.34 195 TYR A O 1
ATOM 1396 N N . ALA A 1 197 ? 16.739 12.573 31.561 1.00 33.79 196 ALA A N 1
ATOM 1397 C CA . ALA A 1 197 ? 17.432 13.769 32.024 1.00 34.68 196 ALA A CA 1
ATOM 1398 C C . ALA A 1 197 ? 16.746 14.357 33.275 1.00 38.19 196 ALA A C 1
ATOM 1399 O O . ALA A 1 197 ? 17.398 14.719 34.258 1.00 37.04 196 ALA A O 1
ATOM 1401 N N . ALA A 1 198 ? 15.421 14.427 33.248 1.00 39.26 197 ALA A N 1
ATOM 1402 C CA . ALA A 1 198 ? 14.663 14.933 34.397 1.00 40.34 197 ALA A CA 1
ATOM 1403 C C . ALA A 1 198 ? 14.823 14.041 35.635 1.00 40.96 197 ALA A C 1
ATOM 1404 O O . ALA A 1 198 ? 14.926 14.535 36.753 1.00 38.94 197 ALA A O 1
ATOM 1406 N N . LYS A 1 199 ? 14.839 12.729 35.426 1.00 42.87 198 LYS A N 1
ATOM 1407 C CA . LYS A 1 199 ? 15.025 11.771 36.514 1.00 45.96 198 LYS A CA 1
ATOM 1408 C C . LYS A 1 199 ? 16.417 11.902 37.123 1.00 41.41 198 LYS A C 1
ATOM 1409 O O . LYS A 1 199 ? 16.568 11.928 38.342 1.00 37.81 198 LYS A O 1
ATOM 1415 N N . ALA A 1 200 ? 17.433 11.979 36.264 1.00 34.33 199 ALA A N 1
ATOM 1416 C CA . ALA A 1 200 ? 18.821 12.103 36.721 1.00 35.69 199 ALA A CA 1
ATOM 1417 C C . ALA A 1 200 ? 19.019 13.303 37.642 1.00 36.28 199 ALA A C 1
ATOM 1418 O O . ALA A 1 200 ? 19.775 13.243 38.614 1.00 34.09 199 ALA A O 1
ATOM 1420 N N . ASP A 1 201 ? 18.355 14.403 37.311 1.00 38.68 200 ASP A N 1
ATOM 1421 C CA . ASP A 1 201 ? 18.459 15.613 38.118 1.00 44.37 200 ASP A CA 1
ATOM 1422 C C . ASP A 1 201 ? 17.768 15.444 39.458 1.00 40.56 200 ASP A C 1
ATOM 1423 O O . ASP A 1 201 ? 18.220 15.992 40.461 1.00 42.17 200 ASP A O 1
ATOM 1428 N N . GLU A 1 202 ? 16.678 14.685 39.485 1.00 40.40 201 GLU A N 1
ATOM 1429 C CA . GLU A 1 202 ? 16.013 14.400 40.759 1.00 44.12 201 GLU A CA 1
ATOM 1430 C C . GLU A 1 202 ? 16.948 13.585 41.662 1.00 45.99 201 GLU A C 1
ATOM 1431 O O . GLU A 1 202 ? 17.115 13.893 42.848 1.00 44.25 201 GLU A O 1
ATOM 1433 N N . ILE A 1 203 ? 17.589 12.574 41.080 1.00 42.86 202 ILE A N 1
ATOM 1434 C CA . ILE A 1 203 ? 18.459 11.669 41.834 1.00 42.14 202 ILE A CA 1
ATOM 1435 C C . ILE A 1 203 ? 19.782 12.317 42.278 1.00 41.64 202 ILE A C 1
ATOM 1436 O O . ILE A 1 203 ? 20.334 11.968 43.324 1.00 44.74 202 ILE A O 1
ATOM 1441 N N . ALA A 1 204 ? 20.265 13.285 41.503 1.00 36.47 203 ALA A N 1
ATOM 1442 C CA . ALA A 1 204 ? 21.512 13.975 41.821 1.00 36.88 203 ALA A CA 1
ATOM 1443 C C . ALA A 1 204 ? 21.466 14.767 43.133 1.00 43.39 203 ALA A C 1
ATOM 1444 O O . ALA A 1 204 ? 22.503 15.043 43.728 1.00 44.91 203 ALA A O 1
ATOM 1446 N N . GLN A 1 205 ? 20.285 15.145 43.597 1.00 47.36 204 GLN A N 1
ATOM 1447 C CA . GLN A 1 205 ? 20.257 15.871 44.861 1.00 52.55 204 GLN A CA 1
ATOM 1448 C C . GLN A 1 205 ? 20.358 14.917 46.047 1.00 53.99 204 GLN A C 1
ATOM 1449 O O . GLN A 1 205 ? 20.516 15.348 47.175 1.00 44.32 204 GLN A O 1
ATOM 1455 N N . ARG A 1 206 ? 20.308 13.618 45.775 1.00 48.63 205 ARG A N 1
ATOM 1456 C CA . ARG A 1 206 ? 20.572 12.622 46.803 1.00 46.93 205 ARG A CA 1
ATOM 1457 C C . ARG A 1 206 ? 21.926 11.941 46.586 1.00 39.94 205 ARG A C 1
ATOM 1458 O O . ARG A 1 206 ? 22.578 11.546 47.542 1.00 40.61 205 ARG A O 1
ATOM 1460 N N . THR A 1 207 ? 22.354 11.809 45.334 1.00 42.82 206 THR A N 1
ATOM 1461 C CA . THR A 1 207 ? 23.628 11.143 45.035 1.00 41.02 206 THR A CA 1
ATOM 1462 C C . THR A 1 207 ? 24.780 12.109 44.789 1.00 45.72 206 THR A C 1
ATOM 1463 O O . THR A 1 207 ? 25.939 11.714 44.855 1.00 36.74 206 THR A O 1
ATOM 1467 N N . GLY A 1 208 ? 24.463 13.366 44.489 1.00 51.83 207 GLY A N 1
ATOM 1468 C CA . GLY A 1 208 ? 25.482 14.361 44.186 1.00 47.87 207 GLY A CA 1
ATOM 1469 C C . GLY A 1 208 ? 26.081 14.182 42.800 1.00 46.23 207 GLY A C 1
ATOM 1470 O O . GLY A 1 208 ? 27.101 14.790 42.456 1.00 40.70 207 GLY A O 1
ATOM 1471 N N . ARG A 1 209 ? 25.456 13.329 41.999 1.00 39.97 208 ARG A N 1
ATOM 1472 C CA . ARG A 1 209 ? 25.932 13.092 40.640 1.00 33.64 208 ARG A CA 1
ATOM 1473 C C . ARG A 1 209 ? 24.756 12.988 39.685 1.00 41.92 208 ARG A C 1
ATOM 1474 O O . ARG A 1 209 ? 23.791 12.268 39.940 1.00 32.75 208 ARG A O 1
ATOM 1482 N N . ARG A 1 210 ? 24.835 13.735 38.593 1.00 40.23 209 ARG A N 1
ATOM 1483 C CA . ARG A 1 210 ? 23.836 13.643 37.553 1.00 43.26 209 ARG A CA 1
ATOM 1484 C C . ARG A 1 210 ? 24.288 12.603 36.543 1.00 42.56 209 ARG A C 1
ATOM 1485 O O . ARG A 1 210 ? 25.165 12.859 35.708 1.00 33.84 209 ARG A O 1
ATOM 1493 N N . THR A 1 211 ? 23.690 11.423 36.652 1.00 29.27 210 THR A N 1
ATOM 1494 C CA . THR A 1 211 ? 24.010 10.288 35.811 1.00 27.60 210 THR A CA 1
ATOM 1495 C C . THR A 1 211 ? 23.672 10.600 34.356 1.00 26.89 210 THR A C 1
ATOM 1496 O O . THR A 1 211 ? 22.552 10.976 34.042 1.00 28.32 210 THR A O 1
ATOM 1500 N N . ALA A 1 212 ? 24.648 10.463 33.465 1.00 31.97 211 ALA A N 1
ATOM 1501 C CA . ALA A 1 212 ? 24.414 10.796 32.068 1.00 29.46 211 ALA A CA 1
ATOM 1502 C C . ALA A 1 212 ? 23.751 9.611 31.371 1.00 27.37 211 ALA A C 1
ATOM 1503 O O . ALA A 1 212 ? 23.758 8.491 31.892 1.00 29.56 211 ALA A O 1
ATOM 1505 N N . TYR A 1 213 ? 23.170 9.866 30.210 1.00 24.33 212 TYR A N 1
ATOM 1506 C CA . TYR A 1 213 ? 22.441 8.843 29.466 1.00 24.10 212 TYR A CA 1
ATOM 1507 C C . TYR A 1 213 ? 22.997 8.707 28.042 1.00 22.02 212 TYR A C 1
ATOM 1508 O O . TYR A 1 213 ? 22.991 9.670 27.273 1.00 34.61 212 TYR A O 1
ATOM 1517 N N . ALA A 1 214 ? 23.491 7.518 27.703 1.00 25.67 213 ALA A N 1
ATOM 1518 C CA . ALA A 1 214 ? 23.910 7.232 26.331 1.00 30.10 213 ALA A CA 1
ATOM 1519 C C . ALA A 1 214 ? 22.747 6.549 25.607 1.00 29.38 213 ALA A C 1
ATOM 1520 O O . ALA A 1 214 ? 22.404 5.416 25.930 1.00 19.42 213 ALA A O 1
ATOM 1522 N N . VAL A 1 215 ? 22.143 7.255 24.649 1.00 20.09 214 VAL A N 1
ATOM 1523 C CA . VAL A 1 215 ? 20.953 6.796 23.945 1.00 23.09 214 VAL A CA 1
ATOM 1524 C C . VAL A 1 215 ? 21.339 6.130 22.621 1.00 23.13 214 VAL A C 1
ATOM 1525 O O . VAL A 1 215 ? 22.256 6.596 21.947 1.00 20.44 214 VAL A O 1
ATOM 1529 N N . ASN A 1 216 ? 20.670 5.028 22.283 1.00 18.97 215 ASN A N 1
ATOM 1530 C CA . ASN A 1 216 ? 20.895 4.344 21.008 1.00 24.10 215 ASN A CA 1
ATOM 1531 C C . ASN A 1 216 ? 20.495 5.252 19.856 1.00 23.48 215 ASN A C 1
ATOM 1532 O O . ASN A 1 216 ? 19.362 5.718 19.802 1.00 20.46 215 ASN A O 1
ATOM 1537 N N . LEU A 1 217 ? 21.433 5.543 18.956 1.00 20.45 216 LEU A N 1
ATOM 1538 C CA . LEU A 1 217 ? 21.119 6.395 17.815 1.00 24.76 216 LEU A CA 1
ATOM 1539 C C . LEU A 1 217 ? 20.665 5.531 16.642 1.00 21.56 216 LEU A C 1
ATOM 1540 O O . LEU A 1 217 ? 21.440 4.720 16.110 1.00 20.96 216 LEU A O 1
ATOM 1545 N N . THR A 1 218 ? 19.408 5.699 16.239 1.00 19.29 217 THR A N 1
ATOM 1546 C CA . THR A 1 218 ? 18.778 4.756 15.311 1.00 23.93 217 THR A CA 1
ATOM 1547 C C . THR A 1 218 ? 17.956 5.467 14.236 1.00 31.65 217 THR A C 1
ATOM 1548 O O . THR A 1 218 ? 17.679 6.669 14.352 1.00 27.53 217 THR A O 1
ATOM 1552 N N . GLY A 1 219 ? 17.576 4.728 13.190 1.00 25.81 218 GLY A N 1
ATOM 1553 C CA . GLY A 1 219 ? 16.729 5.279 12.135 1.00 29.23 218 GLY A CA 1
ATOM 1554 C C . GLY A 1 219 ? 17.419 5.302 10.782 1.00 21.07 218 GLY A C 1
ATOM 1555 O O . GLY A 1 219 ? 18.568 4.889 10.676 1.00 19.97 218 GLY A O 1
ATOM 1556 N N . PRO A 1 220 ? 16.725 5.782 9.731 1.00 22.13 219 PRO A N 1
ATOM 1557 C CA . PRO A 1 220 ? 17.396 5.796 8.419 1.00 27.01 219 PRO A CA 1
ATOM 1558 C C . PRO A 1 220 ? 18.606 6.724 8.418 1.00 27.43 219 PRO A C 1
ATOM 1559 O O . PRO A 1 220 ? 18.687 7.644 9.229 1.00 32.03 219 PRO A O 1
ATOM 1563 N N . VAL A 1 221 ? 19.532 6.492 7.497 1.00 25.13 220 VAL A N 1
ATOM 1564 C CA . VAL A 1 221 ? 20.755 7.272 7.441 1.00 27.77 220 VAL A CA 1
ATOM 1565 C C . VAL A 1 221 ? 20.487 8.751 7.126 1.00 24.51 220 VAL A C 1
ATOM 1566 O O . VAL A 1 221 ? 21.122 9.644 7.697 1.00 30.31 220 VAL A O 1
ATOM 1570 N N . HIS A 1 222 ? 19.538 9.011 6.236 1.00 23.85 221 HIS A N 1
ATOM 1571 C CA . HIS A 1 222 ? 19.280 10.384 5.785 1.00 27.63 221 HIS A CA 1
ATOM 1572 C C . HIS A 1 222 ? 18.803 11.311 6.905 1.00 33.23 221 HIS A C 1
ATOM 1573 O O . HIS A 1 222 ? 18.799 12.524 6.751 1.00 37.23 221 HIS A O 1
ATOM 1580 N N . SER A 1 223 ? 18.414 10.764 8.044 1.00 33.80 222 SER A N 1
ATOM 1581 C CA . SER A 1 223 ? 17.929 11.635 9.108 1.00 33.39 222 SER A CA 1
ATOM 1582 C C . SER A 1 223 ? 18.692 11.453 10.420 1.00 29.67 222 SER A C 1
ATOM 1583 O O . SER A 1 223 ? 18.290 11.973 11.460 1.00 28.68 222 SER A O 1
ATOM 1586 N N . LEU A 1 224 ? 19.800 10.718 10.365 1.00 26.54 223 LEU A N 1
ATOM 1587 C CA . LEU A 1 224 ? 20.575 10.387 11.559 1.00 24.63 223 LEU A CA 1
ATOM 1588 C C . LEU A 1 224 ? 21.303 11.591 12.147 1.00 29.03 223 LEU A C 1
ATOM 1589 O O . LEU A 1 224 ? 21.311 11.776 13.364 1.00 31.64 223 LEU A O 1
ATOM 1594 N N . ARG A 1 225 ? 21.925 12.405 11.293 1.00 35.69 224 ARG A N 1
ATOM 1595 C CA . ARG A 1 225 ? 22.642 13.589 11.778 1.00 37.51 224 ARG A CA 1
ATOM 1596 C C . ARG A 1 225 ? 21.681 14.567 12.423 1.00 39.03 224 ARG A C 1
ATOM 1597 O O . ARG A 1 225 ? 21.960 15.100 13.492 1.00 33.91 224 ARG A O 1
ATOM 1605 N N . GLU A 1 226 ? 20.556 14.813 11.759 1.00 37.61 225 GLU A N 1
ATOM 1606 C CA . GLU A 1 226 ? 19.544 15.691 12.314 1.00 40.11 225 GLU A CA 1
ATOM 1607 C C . GLU A 1 226 ? 19.093 15.172 13.674 1.00 39.22 225 GLU A C 1
ATOM 1608 O O . GLU A 1 226 ? 18.930 15.941 14.625 1.00 41.65 225 GLU A O 1
ATOM 1614 N N . ARG A 1 227 ? 18.903 13.861 13.774 1.00 37.31 226 ARG A N 1
ATOM 1615 C CA . ARG A 1 227 ? 18.465 13.267 15.039 1.00 36.54 226 ARG A CA 1
ATOM 1616 C C . ARG A 1 227 ? 19.551 13.338 16.120 1.00 29.98 226 ARG A C 1
ATOM 1617 O O . ARG A 1 227 ? 19.252 13.592 17.298 1.00 29.93 226 ARG A O 1
ATOM 1625 N N . ALA A 1 228 ? 20.805 13.123 15.723 1.00 25.82 227 ALA A N 1
ATOM 1626 C CA . ALA A 1 228 ? 21.908 13.220 16.689 1.00 30.99 227 ALA A CA 1
ATOM 1627 C C . ALA A 1 228 ? 21.918 14.616 17.332 1.00 28.92 227 ALA A C 1
ATOM 1628 O O . ALA A 1 228 ? 21.995 14.755 18.553 1.00 34.91 227 ALA A O 1
ATOM 1630 N N . ARG A 1 229 ? 21.807 15.644 16.498 1.00 35.80 228 ARG A N 1
ATOM 1631 C CA . ARG A 1 229 ? 21.723 17.021 16.973 1.00 37.68 228 ARG A CA 1
ATOM 1632 C C . ARG A 1 229 ? 20.566 17.233 17.953 1.00 42.91 228 ARG A C 1
ATOM 1633 O O . ARG A 1 229 ? 20.747 17.834 19.016 1.00 41.82 228 ARG A O 1
ATOM 1641 N N . ARG A 1 230 ? 19.380 16.756 17.586 1.00 39.30 229 ARG A N 1
ATOM 1642 C CA . ARG A 1 230 ? 18.204 16.911 18.436 1.00 39.73 229 ARG A CA 1
ATOM 1643 C C . ARG A 1 230 ? 18.443 16.280 19.805 1.00 35.65 229 ARG A C 1
ATOM 1644 O O . ARG A 1 230 ? 18.206 16.902 20.838 1.00 36.09 229 ARG A O 1
ATOM 1652 N N . LEU A 1 231 ? 18.938 15.045 19.804 1.00 33.60 230 LEU A N 1
ATOM 1653 C CA . LEU A 1 231 ? 19.184 14.320 21.036 1.00 27.88 230 LEU A CA 1
ATOM 1654 C C . LEU A 1 231 ? 20.253 15.008 21.896 1.00 33.92 230 LEU A C 1
ATOM 1655 O O . LEU A 1 231 ? 20.127 15.050 23.104 1.00 33.65 230 LEU A O 1
ATOM 1660 N N . ALA A 1 232 ? 21.299 15.535 21.264 1.00 32.32 231 ALA A N 1
ATOM 1661 C CA . ALA A 1 232 ? 22.305 16.327 21.973 1.00 31.64 231 ALA A CA 1
ATOM 1662 C C . ALA A 1 232 ? 21.671 17.556 22.604 1.00 35.96 231 ALA A C 1
ATOM 1663 O O . ALA A 1 232 ? 21.871 17.837 23.789 1.00 37.62 231 ALA A O 1
ATOM 1665 N N . GLU A 1 233 ? 20.902 18.289 21.806 1.00 37.20 232 GLU A N 1
ATOM 1666 C CA . GLU A 1 233 ? 20.227 19.501 22.291 1.00 36.98 232 GLU A CA 1
ATOM 1667 C C . GLU A 1 233 ? 19.214 19.205 23.412 1.00 40.25 232 GLU A C 1
ATOM 1668 O O . GLU A 1 233 ? 18.969 20.049 24.273 1.00 43.68 232 GLU A O 1
ATOM 1674 N N . LEU A 1 234 ? 18.639 18.007 23.404 1.00 38.49 233 LEU A N 1
ATOM 1675 C CA . LEU A 1 234 ? 17.691 17.605 24.445 1.00 38.22 233 LEU A CA 1
ATOM 1676 C C . LEU A 1 234 ? 18.412 17.163 25.710 1.00 37.42 233 LEU A C 1
ATOM 1677 O O . LEU A 1 234 ? 17.791 17.013 26.761 1.00 40.67 233 LEU A O 1
ATOM 1682 N N . GLY A 1 235 ? 19.713 16.909 25.596 1.00 32.64 234 GLY A N 1
ATOM 1683 C CA . GLY A 1 235 ? 20.521 16.633 26.763 1.00 30.03 234 GLY A CA 1
ATOM 1684 C C . GLY A 1 235 ? 20.968 15.207 26.965 1.00 30.18 234 GLY A C 1
ATOM 1685 O O . GLY A 1 235 ? 21.162 14.767 28.105 1.00 28.22 234 GLY A O 1
ATOM 1686 N N . ALA A 1 236 ? 21.131 14.476 25.870 1.00 31.62 235 ALA A N 1
ATOM 1687 C CA . ALA A 1 236 ? 21.774 13.173 25.948 1.00 27.46 235 ALA A CA 1
ATOM 1688 C C . ALA A 1 236 ? 23.223 13.358 26.389 1.00 32.88 235 ALA A C 1
ATOM 1689 O O . ALA A 1 236 ? 23.869 14.332 26.024 1.00 37.82 235 ALA A O 1
ATOM 1691 N N . GLY A 1 237 ? 23.731 12.429 27.190 1.00 33.50 236 GLY A N 1
ATOM 1692 C CA . GLY A 1 237 ? 25.093 12.533 27.677 1.00 33.04 236 GLY A CA 1
ATOM 1693 C C . GLY A 1 237 ? 26.022 11.949 26.644 1.00 31.21 236 GLY A C 1
ATOM 1694 O O . GLY A 1 237 ? 27.202 12.278 26.577 1.00 23.00 236 GLY A O 1
ATOM 1695 N N . ALA A 1 238 ? 25.476 11.064 25.827 1.00 27.28 237 ALA A N 1
ATOM 1696 C CA . ALA A 1 238 ? 26.243 10.467 24.765 1.00 25.24 237 ALA A CA 1
ATOM 1697 C C . ALA A 1 238 ? 25.316 9.785 23.773 1.00 25.79 237 ALA A C 1
ATOM 1698 O O . ALA A 1 238 ? 24.142 9.547 24.066 1.00 25.07 237 ALA A O 1
ATOM 1700 N N . LEU A 1 239 ? 25.847 9.512 22.586 1.00 19.55 238 LEU A N 1
ATOM 1701 C CA . LEU A 1 239 ? 25.131 8.719 21.579 1.00 20.92 238 LEU A CA 1
ATOM 1702 C C . LEU A 1 239 ? 25.785 7.361 21.457 1.00 25.51 238 LEU A C 1
ATOM 1703 O O . LEU A 1 239 ? 26.981 7.278 21.197 1.00 18.38 238 LEU A O 1
ATOM 1708 N N . LEU A 1 240 ? 25.000 6.310 21.689 1.00 25.66 239 LEU A N 1
ATOM 1709 C CA . LEU A 1 240 ? 25.421 4.940 21.453 1.00 20.77 239 LEU A CA 1
ATOM 1710 C C . LEU A 1 240 ? 25.249 4.627 19.974 1.00 17.03 239 LEU A C 1
ATOM 1711 O O . LEU A 1 240 ? 24.170 4.772 19.408 1.00 18.58 239 LEU A O 1
ATOM 1716 N N . VAL A 1 241 ? 26.324 4.214 19.336 1.00 15.98 240 VAL A N 1
ATOM 1717 C CA . VAL A 1 241 ? 26.264 3.985 17.910 1.00 15.09 240 VAL A CA 1
ATOM 1718 C C . VAL A 1 241 ? 26.777 2.597 17.558 1.00 17.34 240 VAL A C 1
ATOM 1719 O O . VAL A 1 241 ? 27.886 2.221 17.937 1.00 16.83 240 VAL A O 1
ATOM 1723 N N . ASN A 1 242 ? 25.939 1.837 16.853 1.00 20.61 241 ASN A N 1
ATOM 1724 C CA . ASN A 1 242 ? 26.332 0.578 16.253 1.00 20.04 241 ASN A CA 1
ATOM 1725 C C . ASN A 1 242 ? 27.139 0.864 14.993 1.00 23.90 241 ASN A C 1
ATOM 1726 O O . ASN A 1 242 ? 26.613 0.794 13.880 1.00 23.74 241 ASN A O 1
ATOM 1731 N N . VAL A 1 243 ? 28.411 1.221 15.182 1.00 19.62 242 VAL A N 1
ATOM 1732 C CA . VAL A 1 243 ? 29.242 1.786 14.111 1.00 16.25 242 VAL A CA 1
ATOM 1733 C C . VAL A 1 243 ? 29.412 0.870 12.901 1.00 18.70 242 VAL A C 1
ATOM 1734 O O . VAL A 1 243 ? 29.250 1.299 11.747 1.00 18.66 242 VAL A O 1
ATOM 1738 N N . VAL A 1 244 ? 29.761 -0.387 13.149 1.00 15.98 243 VAL A N 1
ATOM 1739 C CA . VAL A 1 244 ? 29.946 -1.332 12.031 1.00 15.33 243 VAL A CA 1
ATOM 1740 C C . VAL A 1 244 ? 28.678 -1.562 11.204 1.00 17.85 243 VAL A C 1
ATOM 1741 O O . VAL A 1 244 ? 28.740 -1.662 9.953 1.00 15.45 243 VAL A O 1
ATOM 1745 N N . ALA A 1 245 ? 27.525 -1.638 11.876 1.00 16.27 244 ALA A N 1
ATOM 1746 C CA . ALA A 1 245 ? 26.236 -1.813 11.195 1.00 15.55 244 ALA A CA 1
ATOM 1747 C C . ALA A 1 245 ? 25.859 -0.643 10.273 1.00 20.60 244 ALA A C 1
ATOM 1748 O O . ALA A 1 245 ? 25.262 -0.843 9.201 1.00 23.97 244 ALA A O 1
ATOM 1750 N N . TYR A 1 246 ? 26.142 0.582 10.710 1.00 18.17 245 TYR A N 1
ATOM 1751 C CA . TYR A 1 246 ? 25.793 1.762 9.903 1.00 17.13 245 TYR A CA 1
ATOM 1752 C C . TYR A 1 246 ? 26.864 2.093 8.852 1.00 21.30 245 TYR A C 1
ATOM 1753 O O . TYR A 1 246 ? 26.559 2.654 7.787 1.00 26.84 245 TYR A O 1
ATOM 1762 N N . GLY A 1 247 ? 28.115 1.756 9.165 1.00 22.17 246 GLY A N 1
ATOM 1763 C CA . GLY A 1 247 ? 29.247 2.060 8.300 1.00 20.69 246 GLY A CA 1
ATOM 1764 C C . GLY A 1 247 ? 30.109 3.155 8.903 1.00 19.85 246 GLY A C 1
ATOM 1765 O O . GLY A 1 247 ? 29.584 4.074 9.512 1.00 19.12 246 GLY A O 1
ATOM 1766 N N . TYR A 1 248 ? 31.432 3.069 8.751 1.00 22.59 247 TYR A N 1
ATOM 1767 C CA . TYR A 1 248 ? 32.288 4.059 9.394 1.00 22.80 247 TYR A CA 1
ATOM 1768 C C . TYR A 1 248 ? 32.138 5.487 8.858 1.00 22.75 247 TYR A C 1
ATOM 1769 O O . TYR A 1 248 ? 32.285 6.445 9.620 1.00 22.71 247 TYR A O 1
ATOM 1778 N N . ASP A 1 249 ? 31.888 5.639 7.560 1.00 18.86 248 ASP A N 1
ATOM 1779 C CA . ASP A 1 249 ? 31.712 6.989 6.996 1.00 16.50 248 ASP A CA 1
ATOM 1780 C C . ASP A 1 249 ? 30.460 7.678 7.530 1.00 25.96 248 ASP A C 1
ATOM 1781 O O . ASP A 1 249 ? 30.484 8.875 7.804 1.00 25.84 248 ASP A O 1
ATOM 1786 N N . VAL A 1 250 ? 29.374 6.929 7.672 1.00 25.34 249 VAL A N 1
ATOM 1787 C CA . VAL A 1 250 ? 28.187 7.462 8.364 1.00 27.38 249 VAL A CA 1
ATOM 1788 C C . VAL A 1 250 ? 28.599 8.085 9.692 1.00 26.47 249 VAL A C 1
ATOM 1789 O O . VAL A 1 250 ? 28.279 9.249 9.979 1.00 24.80 249 VAL A O 1
ATOM 1793 N N . VAL A 1 251 ? 29.365 7.331 10.475 1.00 18.89 250 VAL A N 1
ATOM 1794 C CA . VAL A 1 251 ? 29.780 7.782 11.808 1.00 22.29 250 VAL A CA 1
ATOM 1795 C C . VAL A 1 251 ? 30.803 8.922 11.783 1.00 22.28 250 VAL A C 1
ATOM 1796 O O . VAL A 1 251 ? 30.774 9.809 12.645 1.00 29.36 250 VAL A O 1
ATOM 1800 N N . ALA A 1 252 ? 31.706 8.904 10.803 1.00 25.29 251 ALA A N 1
ATOM 1801 C CA . ALA A 1 252 ? 32.641 10.013 10.609 1.00 22.71 251 ALA A CA 1
ATOM 1802 C C . ALA A 1 252 ? 31.950 11.361 10.434 1.00 23.54 251 ALA A C 1
ATOM 1803 O O . ALA A 1 252 ? 32.453 12.365 10.942 1.00 22.55 251 ALA A O 1
ATOM 1805 N N . ASP A 1 253 ? 30.833 11.399 9.704 1.00 24.22 252 ASP A N 1
ATOM 1806 C CA . ASP A 1 253 ? 30.056 12.657 9.550 1.00 30.57 252 ASP A CA 1
ATOM 1807 C C . ASP A 1 253 ? 29.548 13.174 10.899 1.00 25.28 252 ASP A C 1
ATOM 1808 O O . ASP A 1 253 ? 29.436 14.389 11.112 1.00 26.70 252 ASP A O 1
ATOM 1813 N N . LEU A 1 254 ? 29.211 12.246 11.789 1.00 23.95 253 LEU A N 1
ATOM 1814 C CA . LEU A 1 254 ? 28.734 12.587 13.125 1.00 31.83 253 LEU A CA 1
ATOM 1815 C C . LEU A 1 254 ? 29.841 13.261 13.938 1.00 34.03 253 LEU A C 1
ATOM 1816 O O . LEU A 1 254 ? 29.621 14.304 14.576 1.00 25.27 253 LEU A O 1
ATOM 1821 N N . ALA A 1 255 ? 31.027 12.648 13.925 1.00 28.75 254 ALA A N 1
ATOM 1822 C CA . ALA A 1 255 ? 32.163 13.156 14.687 1.00 31.68 254 ALA A CA 1
ATOM 1823 C C . ALA A 1 255 ? 32.686 14.490 14.163 1.00 32.83 254 ALA A C 1
ATOM 1824 O O . ALA A 1 255 ? 33.283 15.277 14.905 1.00 33.06 254 ALA A O 1
ATOM 1826 N N . ARG A 1 256 ? 32.457 14.750 12.883 1.00 35.07 255 ARG A N 1
ATOM 1827 C CA . ARG A 1 256 ? 32.918 15.992 12.278 1.00 38.82 255 ARG A CA 1
ATOM 1828 C C . ARG A 1 256 ? 31.950 17.152 12.531 1.00 39.04 255 ARG A C 1
ATOM 1829 O O . ARG A 1 256 ? 32.347 18.311 12.477 1.00 38.56 255 ARG A O 1
ATOM 1837 N N . ASP A 1 257 ? 30.693 16.840 12.838 1.00 36.23 256 ASP A N 1
ATOM 1838 C CA . ASP A 1 257 ? 29.651 17.864 13.008 1.00 33.40 256 ASP A CA 1
ATOM 1839 C C . ASP A 1 257 ? 29.619 18.555 14.387 1.00 38.19 256 ASP A C 1
ATOM 1840 O O . ASP A 1 257 ? 29.188 17.959 15.375 1.00 36.63 256 ASP A O 1
ATOM 1845 N N . PRO A 1 258 ? 30.007 19.845 14.437 1.00 41.29 257 PRO A N 1
ATOM 1846 C CA . PRO A 1 258 ? 30.062 20.633 15.673 1.00 37.59 257 PRO A CA 1
ATOM 1847 C C . PRO A 1 258 ? 28.743 20.687 16.467 1.00 42.93 257 PRO A C 1
ATOM 1848 O O . PRO A 1 258 ? 28.793 20.879 17.680 1.00 39.10 257 PRO A O 1
ATOM 1852 N N . ASP A 1 259 ? 27.596 20.541 15.806 1.00 39.04 258 ASP A N 1
ATOM 1853 C CA . ASP A 1 259 ? 26.309 20.571 16.503 1.00 42.67 258 ASP A CA 1
ATOM 1854 C C . ASP A 1 259 ? 25.945 19.223 17.120 1.00 44.19 258 ASP A C 1
ATOM 1855 O O . ASP A 1 259 ? 25.038 19.136 17.952 1.00 37.70 258 ASP A O 1
ATOM 1860 N N . VAL A 1 260 ? 26.644 18.171 16.699 1.00 40.08 259 VAL A N 1
ATOM 1861 C CA . VAL A 1 260 ? 26.563 16.901 17.405 1.00 37.95 259 VAL A CA 1
ATOM 1862 C C . VAL A 1 260 ? 27.580 16.987 18.539 1.00 36.43 259 VAL A C 1
ATOM 1863 O O . VAL A 1 260 ? 28.633 16.361 18.508 1.00 36.51 259 VAL A O 1
ATOM 1867 N N . ASP A 1 261 ? 27.239 17.805 19.528 1.00 38.67 260 ASP A N 1
ATOM 1868 C CA . ASP A 1 261 ? 28.143 18.173 20.605 1.00 40.47 260 ASP A CA 1
ATOM 1869 C C . ASP A 1 261 ? 27.951 17.251 21.798 1.00 32.07 260 ASP A C 1
ATOM 1870 O O . ASP A 1 261 ? 27.683 17.703 22.904 1.00 32.92 260 ASP A O 1
ATOM 1875 N N . VAL A 1 262 ? 28.058 15.951 21.560 1.00 31.42 261 VAL A N 1
ATOM 1876 C CA . VAL A 1 262 ? 28.069 14.978 22.649 1.00 31.13 261 VAL A CA 1
ATOM 1877 C C . VAL A 1 262 ? 29.038 13.865 22.279 1.00 30.75 261 VAL A C 1
ATOM 1878 O O . VAL A 1 262 ? 29.316 13.648 21.094 1.00 32.69 261 VAL A O 1
ATOM 1882 N N . PRO A 1 263 ? 29.560 13.159 23.286 1.00 27.34 262 PRO A N 1
ATOM 1883 C CA . PRO A 1 263 ? 30.463 12.041 23.022 1.00 27.53 262 PRO A CA 1
ATOM 1884 C C . PRO A 1 263 ? 29.784 10.931 22.235 1.00 28.46 262 PRO A C 1
ATOM 1885 O O . PRO A 1 263 ? 28.564 10.749 22.329 1.00 24.11 262 PRO A O 1
ATOM 1889 N N . ILE A 1 264 ? 30.580 10.199 21.462 1.00 25.79 263 ILE A N 1
ATOM 1890 C CA . ILE A 1 264 ? 30.094 8.994 20.821 1.00 21.29 263 ILE A CA 1
ATOM 1891 C C . ILE A 1 264 ? 30.611 7.748 21.530 1.00 18.36 263 ILE A C 1
ATOM 1892 O O . ILE A 1 264 ? 31.801 7.629 21.812 1.00 21.81 263 ILE A O 1
ATOM 1897 N N . LEU A 1 265 ? 29.701 6.818 21.798 1.00 21.30 264 LEU A N 1
ATOM 1898 C CA . LEU A 1 265 ? 30.013 5.556 22.447 1.00 16.06 264 LEU A CA 1
ATOM 1899 C C . LEU A 1 265 ? 29.905 4.490 21.358 1.00 15.20 264 LEU A C 1
ATOM 1900 O O . LEU A 1 265 ? 28.812 4.223 20.856 1.00 17.77 264 LEU A O 1
ATOM 1905 N N . ALA A 1 266 ? 31.036 3.897 20.977 1.00 18.51 265 ALA A N 1
ATOM 1906 C CA . ALA A 1 266 ? 31.031 2.899 19.902 1.00 19.36 265 ALA A CA 1
ATOM 1907 C C . ALA A 1 266 ? 30.701 1.501 20.399 1.00 21.44 265 ALA A C 1
ATOM 1908 O O . ALA A 1 266 ? 31.401 0.944 21.254 1.00 16.34 265 ALA A O 1
ATOM 1910 N N . HIS A 1 267 ? 29.626 0.930 19.867 1.00 21.31 266 HIS A N 1
ATOM 1911 C CA . HIS A 1 267 ? 29.315 -0.458 20.175 1.00 23.79 266 HIS A CA 1
ATOM 1912 C C . HIS A 1 267 ? 29.847 -1.350 19.070 1.00 22.25 266 HIS A C 1
ATOM 1913 O O . HIS A 1 267 ? 29.713 -1.024 17.893 1.00 23.34 266 HIS A O 1
ATOM 1920 N N . PRO A 1 268 ? 30.439 -2.493 19.435 1.00 21.64 267 PRO A N 1
ATOM 1921 C CA . PRO A 1 268 ? 31.068 -3.349 18.412 1.00 25.48 267 PRO A CA 1
ATOM 1922 C C . PRO A 1 268 ? 30.126 -4.291 17.645 1.00 19.20 267 PRO A C 1
ATOM 1923 O O . PRO A 1 268 ? 30.607 -5.200 16.959 1.00 18.18 267 PRO A O 1
ATOM 1927 N N . ALA A 1 269 ? 28.823 -4.100 17.733 1.00 13.43 268 ALA A N 1
ATOM 1928 C CA . ALA A 1 269 ? 27.886 -5.073 17.144 1.00 16.32 268 ALA A CA 1
ATOM 1929 C C . ALA A 1 269 ? 28.177 -5.313 15.653 1.00 16.80 268 ALA A C 1
ATOM 1930 O O . ALA A 1 269 ? 28.429 -4.357 14.924 1.00 24.72 268 ALA A O 1
ATOM 1932 N N . VAL A 1 270 ? 28.164 -6.589 15.234 1.00 12.80 269 VAL A N 1
ATOM 1933 C CA . VAL A 1 270 ? 28.423 -7.058 13.840 1.00 17.67 269 VAL A CA 1
ATOM 1934 C C . VAL A 1 270 ? 29.917 -7.240 13.555 1.00 13.86 269 VAL A C 1
ATOM 1935 O O . VAL A 1 270 ? 30.298 -8.000 12.664 1.00 19.05 269 VAL A O 1
ATOM 1939 N N . SER A 1 271 ? 30.768 -6.613 14.367 1.00 17.24 270 SER A N 1
ATOM 1940 C CA . SER A 1 271 ? 32.229 -6.692 14.157 1.00 11.98 270 SER A CA 1
ATOM 1941 C C . SER A 1 271 ? 32.830 -8.105 14.116 1.00 19.74 270 SER A C 1
ATOM 1942 O O . SER A 1 271 ? 33.791 -8.364 13.370 1.00 17.38 270 SER A O 1
ATOM 1945 N N . GLY A 1 272 ? 32.286 -9.012 14.924 1.00 15.07 271 GLY A N 1
ATOM 1946 C CA . GLY A 1 272 ? 32.781 -10.378 14.950 1.00 16.94 271 GLY A CA 1
ATOM 1947 C C . GLY A 1 272 ? 32.654 -11.058 13.593 1.00 19.94 271 GLY A C 1
ATOM 1948 O O . GLY A 1 272 ? 33.371 -12.008 13.290 1.00 17.54 271 GLY A O 1
ATOM 1949 N N . ALA A 1 273 ? 31.727 -10.582 12.772 1.00 17.81 272 ALA A N 1
ATOM 1950 C CA . ALA A 1 273 ? 31.555 -11.181 11.457 1.00 15.51 272 ALA A CA 1
ATOM 1951 C C . ALA A 1 273 ? 32.793 -10.901 10.596 1.00 17.92 272 ALA A C 1
ATOM 1952 O O . ALA A 1 273 ? 33.063 -11.644 9.668 1.00 19.55 272 ALA A O 1
ATOM 1954 N N . LEU A 1 274 ? 33.517 -9.825 10.908 1.00 14.38 273 LEU A N 1
ATOM 1955 C CA . LEU A 1 274 ? 34.758 -9.451 10.189 1.00 12.58 273 LEU A CA 1
ATOM 1956 C C . LEU A 1 274 ? 36.068 -10.060 10.729 1.00 19.77 273 LEU A C 1
ATOM 1957 O O . LEU A 1 274 ? 36.949 -10.416 9.948 1.00 21.55 273 LEU A O 1
ATOM 1962 N N . TYR A 1 275 ? 36.185 -10.191 12.048 1.00 18.76 274 TYR A N 1
ATOM 1963 C CA . TYR A 1 275 ? 37.435 -10.602 12.695 1.00 19.57 274 TYR A CA 1
ATOM 1964 C C . TYR A 1 275 ? 37.453 -12.018 13.293 1.00 22.66 274 TYR A C 1
ATOM 1965 O O . TYR A 1 275 ? 38.526 -12.525 13.653 1.00 23.07 274 TYR A O 1
ATOM 1974 N N . GLY A 1 276 ? 36.278 -12.638 13.449 1.00 17.73 275 GLY A N 1
ATOM 1975 C CA . GLY A 1 276 ? 36.165 -13.897 14.178 1.00 14.64 275 GLY A CA 1
ATOM 1976 C C . GLY A 1 276 ? 37.070 -15.013 13.698 1.00 21.70 275 GLY A C 1
ATOM 1977 O O . GLY A 1 276 ? 37.672 -15.717 14.499 1.00 19.46 275 GLY A O 1
ATOM 1978 N N . SER A 1 277 ? 37.169 -15.199 12.388 1.00 20.92 276 SER A N 1
ATOM 1979 C CA . SER A 1 277 ? 37.997 -16.280 11.874 1.00 23.74 276 SER A CA 1
ATOM 1980 C C . SER A 1 277 ? 39.474 -15.917 11.953 1.00 25.02 276 SER A C 1
ATOM 1981 O O . SER A 1 277 ? 39.829 -14.774 11.764 1.00 24.17 276 SER A O 1
ATOM 1984 N N . PRO A 1 278 ? 40.341 -16.906 12.207 1.00 27.02 277 PRO A N 1
ATOM 1985 C CA . PRO A 1 278 ? 41.786 -16.648 12.257 1.00 31.72 277 PRO A CA 1
ATOM 1986 C C . PRO A 1 278 ? 42.417 -16.408 10.879 1.00 27.77 277 PRO A C 1
ATOM 1987 O O . PRO A 1 278 ? 43.459 -15.761 10.795 1.00 23.95 277 PRO A O 1
ATOM 1991 N N . ASN A 1 279 ? 41.794 -16.915 9.818 1.00 23.89 278 ASN A N 1
ATOM 1992 C CA . ASN A 1 279 ? 42.441 -16.929 8.498 1.00 22.47 278 ASN A CA 1
ATOM 1993 C C . ASN A 1 279 ? 41.839 -16.022 7.420 1.00 17.24 278 ASN A C 1
ATOM 1994 O O . ASN A 1 279 ? 42.377 -15.954 6.278 1.00 17.94 278 ASN A O 1
ATOM 1999 N N . TYR A 1 280 ? 40.730 -15.359 7.768 1.00 16.43 279 TYR A N 1
ATOM 2000 C CA . TYR A 1 280 ? 39.974 -14.498 6.851 1.00 18.00 279 TYR A CA 1
ATOM 2001 C C . TYR A 1 280 ? 39.614 -13.178 7.508 1.00 22.26 279 TYR A C 1
ATOM 2002 O O . TYR A 1 280 ? 39.840 -13.017 8.697 1.00 16.59 279 TYR A O 1
ATOM 2011 N N . GLY A 1 281 ? 39.068 -12.231 6.736 1.00 16.41 280 GLY A N 1
ATOM 2012 C CA . GLY A 1 281 ? 38.580 -10.980 7.291 1.00 13.81 280 GLY A CA 1
ATOM 2013 C C . GLY A 1 281 ? 39.637 -9.956 7.680 1.00 23.83 280 GLY A C 1
ATOM 2014 O O . GLY A 1 281 ? 40.697 -9.857 7.045 1.00 16.80 280 GLY A O 1
ATOM 2015 N N . ILE A 1 282 ? 39.349 -9.199 8.742 1.00 14.72 281 ILE A N 1
ATOM 2016 C CA . ILE A 1 282 ? 40.160 -8.055 9.167 1.00 13.14 281 ILE A CA 1
ATOM 2017 C C . ILE A 1 282 ? 40.390 -8.174 10.670 1.00 15.89 281 ILE A C 1
ATOM 2018 O O . ILE A 1 282 ? 39.437 -8.429 11.391 1.00 17.11 281 ILE A O 1
ATOM 2023 N N . ALA A 1 283 ? 41.638 -8.034 11.126 1.00 18.53 282 ALA A N 1
ATOM 2024 C CA . ALA A 1 283 ? 41.999 -8.144 12.562 1.00 21.11 282 ALA A CA 1
ATOM 2025 C C . ALA A 1 283 ? 41.153 -7.271 13.481 1.00 18.58 282 ALA A C 1
ATOM 2026 O O . ALA A 1 283 ? 40.793 -6.152 13.122 1.00 13.01 282 ALA A O 1
ATOM 2028 N N . ALA A 1 284 ? 40.849 -7.777 14.678 1.00 21.22 283 ALA A N 1
ATOM 2029 C CA . ALA A 1 284 ? 39.925 -7.093 15.584 1.00 18.23 283 ALA A CA 1
ATOM 2030 C C . ALA A 1 284 ? 40.464 -5.733 16.010 1.00 13.16 283 ALA A C 1
ATOM 2031 O O . ALA A 1 284 ? 39.704 -4.787 16.172 1.00 17.33 283 ALA A O 1
ATOM 2033 N N . ASP A 1 285 ? 41.773 -5.624 16.178 1.00 16.73 284 ASP A N 1
ATOM 2034 C CA . ASP A 1 285 ? 42.326 -4.344 16.600 1.00 17.60 284 ASP A CA 1
ATOM 2035 C C . ASP A 1 285 ? 42.109 -3.264 15.532 1.00 18.39 284 ASP A C 1
ATOM 2036 O O . ASP A 1 285 ? 41.995 -2.078 15.845 1.00 20.52 284 ASP A O 1
ATOM 2041 N N . ILE A 1 286 ? 42.012 -3.670 14.269 1.00 21.62 285 ILE A N 1
ATOM 2042 C CA . ILE A 1 286 ? 41.761 -2.694 13.207 1.00 16.23 285 ILE A CA 1
ATOM 2043 C C . ILE A 1 286 ? 40.293 -2.278 13.274 1.00 19.02 285 ILE A C 1
ATOM 2044 O O . ILE A 1 286 ? 39.967 -1.088 13.332 1.00 21.01 285 ILE A O 1
ATOM 2049 N N . VAL A 1 287 ? 39.412 -3.272 13.299 1.00 12.57 286 VAL A N 1
ATOM 2050 C CA . VAL A 1 287 ? 37.975 -3.025 13.267 1.00 12.22 286 VAL A CA 1
ATOM 2051 C C . VAL A 1 287 ? 37.442 -2.264 14.513 1.00 20.99 286 VAL A C 1
ATOM 2052 O O . VAL A 1 287 ? 36.621 -1.360 14.398 1.00 19.57 286 VAL A O 1
ATOM 2056 N N . LEU A 1 288 ? 37.920 -2.641 15.689 1.00 18.45 287 LEU A N 1
ATOM 2057 C CA . LEU A 1 288 ? 37.404 -2.117 16.956 1.00 18.34 287 LEU A CA 1
ATOM 2058 C C . LEU A 1 288 ? 38.353 -1.117 17.641 1.00 29.52 287 LEU A C 1
ATOM 2059 O O . LEU A 1 288 ? 38.034 -0.551 18.706 1.00 13.35 287 LEU A O 1
ATOM 2064 N N . GLY A 1 289 ? 39.519 -0.913 17.045 1.00 23.82 288 GLY A N 1
ATOM 2065 C CA . GLY A 1 289 ? 40.490 0.017 17.595 1.00 27.30 288 GLY A CA 1
ATOM 2066 C C . GLY A 1 289 ? 40.920 1.105 16.629 1.00 21.22 288 GLY A C 1
ATOM 2067 O O . GLY A 1 289 ? 40.533 2.270 16.768 1.00 14.75 288 GLY A O 1
ATOM 2068 N N . GLN A 1 290 ? 41.732 0.733 15.645 1.00 20.70 289 GLN A N 1
ATOM 2069 C CA . GLN A 1 290 ? 42.295 1.724 14.724 1.00 16.30 289 GLN A CA 1
ATOM 2070 C C . GLN A 1 290 ? 41.189 2.493 13.993 1.00 18.29 289 GLN A C 1
ATOM 2071 O O . GLN A 1 290 ? 41.152 3.717 14.033 1.00 18.70 289 GLN A O 1
ATOM 2077 N N . LEU A 1 291 ? 40.263 1.776 13.374 1.00 14.11 290 LEU A N 1
ATOM 2078 C CA . LEU A 1 291 ? 39.188 2.402 12.618 1.00 14.70 290 LEU A CA 1
ATOM 2079 C C . LEU A 1 291 ? 38.217 3.234 13.498 1.00 23.42 290 LEU A C 1
ATOM 2080 O O . LEU A 1 291 ? 37.716 4.275 13.048 1.00 17.73 290 LEU A O 1
ATOM 2093 N N . ARG A 1 293 ? 38.809 4.972 16.367 1.00 19.29 292 ARG A N 1
ATOM 2094 C CA . ARG A 1 293 ? 39.384 6.260 16.727 1.00 16.46 292 ARG A CA 1
ATOM 2095 C C . ARG A 1 293 ? 39.334 7.239 15.548 1.00 27.36 292 ARG A C 1
ATOM 2096 O O . ARG A 1 293 ? 38.928 8.398 15.726 1.00 22.78 292 ARG A O 1
ATOM 2104 N N . LEU A 1 294 ? 39.721 6.777 14.353 1.00 22.62 293 LEU A N 1
ATOM 2105 C CA . LEU A 1 294 ? 39.604 7.597 13.128 1.00 20.83 293 LEU A CA 1
ATOM 2106 C C . LEU A 1 294 ? 38.165 8.073 12.890 1.00 17.13 293 LEU A C 1
ATOM 2107 O O . LEU A 1 294 ? 37.927 9.202 12.438 1.00 20.93 293 LEU A O 1
ATOM 2112 N N . ALA A 1 295 ? 37.202 7.204 13.196 1.00 23.64 294 ALA A N 1
ATOM 2113 C CA . ALA A 1 295 ? 35.799 7.510 12.925 1.00 20.86 294 ALA A CA 1
ATOM 2114 C C . ALA A 1 295 ? 35.214 8.437 13.986 1.00 23.58 294 ALA A C 1
ATOM 2115 O O . ALA A 1 295 ? 34.172 9.050 13.762 1.00 22.70 294 ALA A O 1
ATOM 2117 N N . GLY A 1 296 ? 35.874 8.536 15.140 1.00 21.61 295 GLY A N 1
ATOM 2118 C CA . GLY A 1 296 ? 35.458 9.483 16.173 1.00 26.02 295 GLY A CA 1
ATOM 2119 C C . GLY A 1 296 ? 34.795 8.961 17.447 1.00 25.24 295 GLY A C 1
ATOM 2120 O O . GLY A 1 296 ? 34.134 9.722 18.149 1.00 30.90 295 GLY A O 1
ATOM 2121 N N . ALA A 1 297 ? 34.934 7.670 17.740 1.00 19.25 296 ALA A N 1
ATOM 2122 C CA . ALA A 1 297 ? 34.481 7.130 19.028 1.00 17.54 296 ALA A CA 1
ATOM 2123 C C . ALA A 1 297 ? 35.244 7.827 20.140 1.00 27.99 296 ALA A C 1
ATOM 2124 O O . ALA A 1 297 ? 36.472 7.960 20.054 1.00 22.75 296 ALA A O 1
ATOM 2126 N N . ASP A 1 298 ? 34.518 8.297 21.162 1.00 19.75 297 ASP A N 1
ATOM 2127 C CA . ASP A 1 298 ? 35.165 8.801 22.371 1.00 20.73 297 ASP A CA 1
ATOM 2128 C C . ASP A 1 298 ? 35.365 7.699 23.409 1.00 25.09 297 ASP A C 1
ATOM 2129 O O . ASP A 1 298 ? 36.338 7.729 24.181 1.00 29.83 297 ASP A O 1
ATOM 2134 N N . ILE A 1 299 ? 34.430 6.749 23.440 1.00 23.00 298 ILE A N 1
ATOM 2135 C CA . ILE A 1 299 ? 34.549 5.552 24.270 1.00 16.82 298 ILE A CA 1
ATOM 2136 C C . ILE A 1 299 ? 34.301 4.349 23.369 1.00 15.80 298 ILE A C 1
ATOM 2137 O O . ILE A 1 299 ? 33.360 4.354 22.572 1.00 16.64 298 ILE A O 1
ATOM 2142 N N . GLY A 1 300 ? 35.150 3.328 23.489 1.00 23.21 299 GLY A N 1
ATOM 2143 C CA . GLY A 1 300 ? 35.090 2.170 22.611 1.00 21.51 299 GLY A CA 1
ATOM 2144 C C . GLY A 1 300 ? 34.877 0.869 23.360 1.00 17.98 299 GLY A C 1
ATOM 2145 O O . GLY A 1 300 ? 35.698 0.483 24.189 1.00 20.39 299 GLY A O 1
ATOM 2146 N N . ILE A 1 301 ? 33.763 0.208 23.050 1.00 17.38 300 ILE A N 1
ATOM 2147 C CA . ILE A 1 301 ? 33.370 -1.050 23.673 1.00 20.71 300 ILE A CA 1
ATOM 2148 C C . ILE A 1 301 ? 33.956 -2.206 22.873 1.00 13.63 300 ILE A C 1
ATOM 2149 O O . ILE A 1 301 ? 33.832 -2.243 21.646 1.00 17.28 300 ILE A O 1
ATOM 2154 N N . PHE A 1 302 ? 34.614 -3.126 23.566 1.00 14.23 301 PHE A N 1
ATOM 2155 C CA . PHE A 1 302 ? 35.198 -4.305 22.942 1.00 14.91 301 PHE A CA 1
ATOM 2156 C C . PHE A 1 302 ? 35.269 -5.420 23.991 1.00 16.71 301 PHE A C 1
ATOM 2157 O O . PHE A 1 302 ? 35.359 -5.123 25.177 1.00 20.30 301 PHE A O 1
ATOM 2165 N N . PRO A 1 303 ? 35.245 -6.697 23.560 1.00 17.95 302 PRO A N 1
ATOM 2166 C CA . PRO A 1 303 ? 35.332 -7.841 24.480 1.00 20.78 302 PRO A CA 1
ATOM 2167 C C . PRO A 1 303 ? 36.571 -7.831 25.355 1.00 26.32 302 PRO A C 1
ATOM 2168 O O . PRO A 1 303 ? 37.683 -7.704 24.846 1.00 29.03 302 PRO A O 1
ATOM 2172 N N . SER A 1 304 ? 36.377 -7.975 26.661 1.00 20.69 303 SER A N 1
ATOM 2173 C CA . SER A 1 304 ? 37.494 -8.009 27.585 1.00 16.92 303 SER A CA 1
ATOM 2174 C C . SER A 1 304 ? 38.190 -9.346 27.487 1.00 23.61 303 SER A C 1
ATOM 2175 O O . SER A 1 304 ? 37.758 -10.247 26.744 1.00 18.86 303 SER A O 1
ATOM 2186 N N . TYR A 1 306 ? 38.202 -11.250 30.033 1.00 19.83 305 TYR A N 1
ATOM 2187 C CA . TYR A 1 306 ? 37.655 -11.971 31.197 1.00 31.30 305 TYR A CA 1
ATOM 2188 C C . TYR A 1 306 ? 36.300 -12.644 30.980 1.00 32.83 305 TYR A C 1
ATOM 2189 O O . TYR A 1 306 ? 35.756 -13.258 31.892 1.00 38.87 305 TYR A O 1
ATOM 2198 N N . GLY A 1 307 ? 35.748 -12.518 29.787 1.00 38.62 306 GLY A N 1
ATOM 2199 C CA . GLY A 1 307 ? 34.561 -13.274 29.443 1.00 41.17 306 GLY A CA 1
ATOM 2200 C C . GLY A 1 307 ? 34.930 -14.579 28.753 1.00 37.18 306 GLY A C 1
ATOM 2201 O O . GLY A 1 307 ? 36.120 -14.895 28.597 1.00 31.72 306 GLY A O 1
ATOM 2202 N N . SER A 1 308 ? 33.910 -15.320 28.322 1.00 35.52 307 SER A N 1
ATOM 2203 C CA . SER A 1 308 ? 34.084 -16.609 27.642 1.00 35.17 307 SER A CA 1
ATOM 2204 C C . SER A 1 308 ? 34.868 -16.532 26.339 1.00 35.95 307 SER A C 1
ATOM 2205 O O . SER A 1 308 ? 35.699 -17.397 26.056 1.00 40.76 307 SER A O 1
ATOM 2208 N N . VAL A 1 309 ? 34.587 -15.522 25.525 1.00 22.59 308 VAL A N 1
ATOM 2209 C CA . VAL A 1 309 ? 35.313 -15.361 24.282 1.00 28.94 308 VAL A CA 1
ATOM 2210 C C . VAL A 1 309 ? 35.992 -14.002 24.304 1.00 28.44 308 VAL A C 1
ATOM 2211 O O . VAL A 1 309 ? 35.349 -12.993 24.561 1.00 22.62 308 VAL A O 1
ATOM 2215 N N . THR A 1 310 ? 37.299 -13.995 24.059 1.00 29.34 309 THR A N 1
ATOM 2216 C CA . THR A 1 310 ? 38.084 -12.772 24.133 1.00 28.42 309 THR A CA 1
ATOM 2217 C C . THR A 1 310 ? 38.531 -12.373 22.729 1.00 26.72 309 THR A C 1
ATOM 2218 O O . THR A 1 310 ? 38.110 -12.972 21.749 1.00 33.07 309 THR A O 1
ATOM 2222 N N . LEU A 1 311 ? 39.386 -11.365 22.621 1.00 19.69 310 LEU A N 1
ATOM 2223 C CA . LEU A 1 311 ? 39.987 -11.080 21.328 1.00 22.88 310 LEU A CA 1
ATOM 2224 C C . LEU A 1 311 ? 41.323 -11.802 21.254 1.00 23.86 310 LEU A C 1
ATOM 2225 O O . LEU A 1 311 ? 41.978 -11.831 20.213 1.00 30.81 310 LEU A O 1
ATOM 2230 N N . GLY A 1 312 ? 41.707 -12.388 22.380 1.00 22.27 311 GLY A N 1
ATOM 2231 C CA . GLY A 1 312 ? 43.032 -12.918 22.566 1.00 24.32 311 GLY A CA 1
ATOM 2232 C C . GLY A 1 312 ? 43.929 -11.791 23.053 1.00 32.76 311 GLY A C 1
ATOM 2233 O O . GLY A 1 312 ? 43.693 -10.623 22.730 1.00 27.52 311 GLY A O 1
ATOM 2234 N N . ARG A 1 313 ? 44.945 -12.153 23.831 1.00 32.31 312 ARG A N 1
ATOM 2235 C CA . ARG A 1 313 ? 45.930 -11.218 24.373 1.00 38.26 312 ARG A CA 1
ATOM 2236 C C . ARG A 1 313 ? 46.533 -10.245 23.355 1.00 26.31 312 ARG A C 1
ATOM 2237 O O . ARG A 1 313 ? 46.525 -9.029 23.557 1.00 27.99 312 ARG A O 1
ATOM 2245 N N . GLU A 1 314 ? 47.081 -10.787 22.277 1.00 27.92 313 GLU A N 1
ATOM 2246 C CA . GLU A 1 314 ? 47.790 -9.972 21.303 1.00 28.06 313 GLU A CA 1
ATOM 2247 C C . GLU A 1 314 ? 46.888 -8.937 20.663 1.00 34.19 313 GLU A C 1
ATOM 2248 O O . GLU A 1 314 ? 47.276 -7.780 20.519 1.00 35.40 313 GLU A O 1
ATOM 2254 N N . ALA A 1 315 ? 45.681 -9.343 20.279 1.00 31.13 314 ALA A N 1
ATOM 2255 C CA . ALA A 1 315 ? 44.776 -8.407 19.616 1.00 29.04 314 ALA A CA 1
ATOM 2256 C C . ALA A 1 315 ? 44.372 -7.289 20.561 1.00 27.88 314 ALA A C 1
ATOM 2257 O O . ALA A 1 315 ? 44.308 -6.108 20.178 1.00 21.98 314 ALA A O 1
ATOM 2259 N N . THR A 1 316 ? 44.104 -7.676 21.801 1.00 22.40 315 THR A N 1
ATOM 2260 C CA . THR A 1 316 ? 43.667 -6.756 22.838 1.00 22.78 315 THR A CA 1
ATOM 2261 C C . THR A 1 316 ? 44.737 -5.683 23.119 1.00 23.56 315 THR A C 1
ATOM 2262 O O . THR A 1 316 ? 44.428 -4.492 23.161 1.00 23.34 315 THR A O 1
ATOM 2266 N N . ASP A 1 317 ? 45.989 -6.106 23.278 1.00 22.90 316 ASP A N 1
ATOM 2267 C CA . ASP A 1 317 ? 47.096 -5.165 23.426 1.00 24.08 316 ASP A CA 1
ATOM 2268 C C . ASP A 1 317 ? 47.234 -4.242 22.204 1.00 21.71 316 ASP A C 1
ATOM 2269 O O . ASP A 1 317 ? 47.555 -3.065 22.339 1.00 23.68 316 ASP A O 1
ATOM 2274 N N . ARG A 1 318 ? 47.021 -4.783 21.010 1.00 22.98 317 ARG A N 1
ATOM 2275 C CA . ARG A 1 318 ? 47.090 -3.955 19.795 1.00 26.61 317 ARG A CA 1
ATOM 2276 C C . ARG A 1 318 ? 45.933 -2.961 19.769 1.00 19.73 317 ARG A C 1
ATOM 2277 O O . ARG A 1 318 ? 46.104 -1.789 19.442 1.00 19.94 317 ARG A O 1
ATOM 2285 N N . LEU A 1 319 ? 44.745 -3.433 20.110 1.00 20.58 318 LEU A N 1
ATOM 2286 C CA . LEU A 1 319 ? 43.570 -2.573 20.132 1.00 17.16 318 LEU A CA 1
ATOM 2287 C C . LEU A 1 319 ? 43.780 -1.390 21.096 1.00 28.04 318 LEU A C 1
ATOM 2288 O O . LEU A 1 319 ? 43.601 -0.218 20.717 1.00 19.22 318 LEU A O 1
ATOM 2293 N N . LEU A 1 320 ? 44.162 -1.697 22.334 1.00 21.35 319 LEU A N 1
ATOM 2294 C CA . LEU A 1 320 ? 44.377 -0.660 23.336 1.00 23.90 319 LEU A CA 1
ATOM 2295 C C . LEU A 1 320 ? 45.440 0.344 22.846 1.00 23.43 319 LEU A C 1
ATOM 2296 O O . LEU A 1 320 ? 45.306 1.554 23.036 1.00 25.12 319 LEU A O 1
ATOM 2301 N N . GLN A 1 321 ? 46.459 -0.144 22.155 1.00 20.64 320 GLN A N 1
ATOM 2302 C CA . GLN A 1 321 ? 47.476 0.749 21.616 1.00 20.30 320 GLN A CA 1
ATOM 2303 C C . GLN A 1 321 ? 46.897 1.721 20.576 1.00 19.59 320 GLN A C 1
ATOM 2304 O O . GLN A 1 321 ? 47.218 2.896 20.595 1.00 21.22 320 GLN A O 1
ATOM 2310 N N . HIS A 1 322 ? 46.035 1.232 19.687 1.00 20.57 321 HIS A N 1
ATOM 2311 C CA . HIS A 1 322 ? 45.393 2.094 18.675 1.00 27.41 321 HIS A CA 1
ATOM 2312 C C . HIS A 1 322 ? 44.593 3.203 19.324 1.00 26.31 321 HIS A C 1
ATOM 2313 O O . HIS A 1 322 ? 44.529 4.310 18.813 1.00 26.80 321 HIS A O 1
ATOM 2320 N N . LEU A 1 323 ? 43.964 2.879 20.448 1.00 20.34 322 LEU A N 1
ATOM 2321 C CA . LEU A 1 323 ? 43.129 3.830 21.155 1.00 21.60 322 LEU A CA 1
ATOM 2322 C C . LEU A 1 323 ? 43.948 4.891 21.858 1.00 19.51 322 LEU A C 1
ATOM 2323 O O . LEU A 1 323 ? 43.479 6.012 22.046 1.00 24.36 322 LEU A O 1
ATOM 2328 N N . ARG A 1 324 ? 45.163 4.533 22.261 1.00 21.56 323 ARG A N 1
ATOM 2329 C CA . ARG A 1 324 ? 45.951 5.399 23.150 1.00 21.08 323 ARG A CA 1
ATOM 2330 C C . ARG A 1 324 ? 47.195 6.031 22.541 1.00 28.62 323 ARG A C 1
ATOM 2331 O O . ARG A 1 324 ? 47.659 7.049 23.044 1.00 32.64 323 ARG A O 1
ATOM 2339 N N . ALA A 1 325 ? 47.741 5.451 21.469 1.00 24.36 324 ALA A N 1
ATOM 2340 C CA . ALA A 1 325 ? 49.030 5.929 20.976 1.00 26.65 324 ALA A CA 1
ATOM 2341 C C . ALA A 1 325 ? 48.967 7.417 20.636 1.00 28.35 324 ALA A C 1
ATOM 2342 O O . ALA A 1 325 ? 48.001 7.865 20.034 1.00 26.95 324 ALA A O 1
ATOM 2344 N N . GLU A 1 326 ? 49.978 8.180 21.046 1.00 36.63 325 GLU A N 1
ATOM 2345 C CA . GLU A 1 326 ? 50.017 9.606 20.727 1.00 38.52 325 GLU A CA 1
ATOM 2346 C C . GLU A 1 326 ? 49.988 9.747 19.219 1.00 32.89 325 GLU A C 1
ATOM 2347 O O . GLU A 1 326 ? 50.638 8.982 18.513 1.00 33.91 325 GLU A O 1
ATOM 2353 N N . GLY A 1 327 ? 49.208 10.710 18.737 1.00 30.94 326 GLY A N 1
ATOM 2354 C CA . GLY A 1 327 ? 49.061 10.953 17.316 1.00 37.83 326 GLY A CA 1
ATOM 2355 C C . GLY A 1 327 ? 48.240 12.207 17.098 1.00 41.72 326 GLY A C 1
ATOM 2356 O O . GLY A 1 327 ? 47.993 12.953 18.046 1.00 41.74 326 GLY A O 1
ATOM 2357 N N . PRO A 1 328 ? 47.811 12.446 15.850 1.00 36.68 327 PRO A N 1
ATOM 2358 C CA . PRO A 1 328 ? 46.999 13.610 15.469 1.00 39.20 327 PRO A CA 1
ATOM 2359 C C . PRO A 1 328 ? 45.670 13.699 16.231 1.00 35.08 327 PRO A C 1
ATOM 2360 O O . PRO A 1 328 ? 45.213 14.788 16.562 1.00 35.71 327 PRO A O 1
ATOM 2364 N N . HIS A 1 329 ? 45.058 12.561 16.507 1.00 26.54 328 HIS A N 1
ATOM 2365 C CA . HIS A 1 329 ? 43.747 12.548 17.143 1.00 24.27 328 HIS A CA 1
ATOM 2366 C C . HIS A 1 329 ? 43.841 12.338 18.648 1.00 28.60 328 HIS A C 1
ATOM 2367 O O . HIS A 1 329 ? 44.854 11.842 19.158 1.00 26.88 328 HIS A O 1
ATOM 2374 N N . LYS A 1 330 ? 42.755 12.687 19.341 1.00 28.72 329 LYS A N 1
ATOM 2375 C CA . LYS A 1 330 ? 42.619 12.464 20.785 1.00 28.80 329 LYS A CA 1
ATOM 2376 C C . LYS A 1 330 ? 42.496 10.985 21.091 1.00 23.02 329 LYS A C 1
ATOM 2377 O O . LYS A 1 330 ? 41.998 10.216 20.257 1.00 24.68 329 LYS A O 1
ATOM 2383 N N . PRO A 1 331 ? 42.933 10.578 22.299 1.00 27.97 330 PRO A N 1
ATOM 2384 C CA . PRO A 1 331 ? 42.819 9.171 22.689 1.00 25.61 330 PRO A CA 1
ATOM 2385 C C . PRO A 1 331 ? 41.386 8.803 23.029 1.00 30.02 330 PRO A C 1
ATOM 2386 O O . PRO A 1 331 ? 40.582 9.667 23.392 1.00 31.58 330 PRO A O 1
ATOM 2390 N N . VAL A 1 332 ? 41.087 7.514 22.908 1.00 20.77 331 VAL A N 1
ATOM 2391 C CA . VAL A 1 332 ? 39.772 6.959 23.218 1.00 21.83 331 VAL A CA 1
ATOM 2392 C C . VAL A 1 332 ? 39.768 6.239 24.570 1.00 18.45 331 VAL A C 1
ATOM 2393 O O . VAL A 1 332 ? 40.754 5.604 24.934 1.00 23.54 331 VAL A O 1
ATOM 2397 N N . LEU A 1 333 ? 38.665 6.344 25.316 1.00 20.00 332 LEU A N 1
ATOM 2398 C CA . LEU A 1 333 ? 38.483 5.574 26.560 1.00 19.05 332 LEU A CA 1
ATOM 2399 C C . LEU A 1 333 ? 38.036 4.140 26.252 1.00 15.10 332 LEU A C 1
ATOM 2400 O O . LEU A 1 333 ? 37.067 3.941 25.521 1.00 15.74 332 LEU A O 1
ATOM 2405 N N . PRO A 1 334 ? 38.746 3.124 26.791 1.00 19.15 333 PRO A N 1
ATOM 2406 C CA . PRO A 1 334 ? 38.311 1.735 26.583 1.00 16.25 333 PRO A CA 1
ATOM 2407 C C . PRO A 1 334 ? 37.187 1.308 27.551 1.00 19.30 333 PRO A C 1
ATOM 2408 O O . PRO A 1 334 ? 37.218 1.652 28.736 1.00 21.37 333 PRO A O 1
ATOM 2412 N N . ALA A 1 335 ? 36.230 0.542 27.034 1.00 19.68 334 ALA A N 1
ATOM 2413 C CA . ALA A 1 335 ? 35.130 -0.010 27.811 1.00 20.11 334 ALA A CA 1
ATOM 2414 C C . ALA A 1 335 ? 35.046 -1.517 27.590 1.00 20.23 334 ALA A C 1
ATOM 2415 O O . ALA A 1 335 ? 34.124 -1.993 26.929 1.00 21.90 334 ALA A O 1
ATOM 2417 N N . PRO A 1 336 ? 35.989 -2.277 28.166 1.00 21.69 335 PRO A N 1
ATOM 2418 C CA . PRO A 1 336 ? 36.036 -3.730 27.968 1.00 23.23 335 PRO A CA 1
ATOM 2419 C C . PRO A 1 336 ? 34.772 -4.385 28.496 1.00 22.05 335 PRO A C 1
ATOM 2420 O O . PRO A 1 336 ? 34.337 -3.990 29.564 1.00 21.24 335 PRO A O 1
ATOM 2424 N N . SER A 1 337 ? 34.208 -5.360 27.782 1.00 16.05 336 SER A N 1
ATOM 2425 C CA . SER A 1 337 ? 32.945 -5.969 28.205 1.00 24.26 336 SER A CA 1
ATOM 2426 C C . SER A 1 337 ? 33.049 -7.474 28.436 1.00 24.36 336 SER A C 1
ATOM 2427 O O . SER A 1 337 ? 33.933 -8.132 27.876 1.00 21.50 336 SER A O 1
ATOM 2430 N N . ALA A 1 338 ? 32.133 -7.986 29.262 1.00 25.40 337 ALA A N 1
ATOM 2431 C CA . ALA A 1 338 ? 32.056 -9.392 29.736 1.00 23.44 337 ALA A CA 1
ATOM 2432 C C . ALA A 1 338 ? 32.900 -9.671 30.974 1.00 23.81 337 ALA A C 1
ATOM 2433 O O . ALA A 1 338 ? 34.090 -9.345 31.025 1.00 26.29 337 ALA A O 1
ATOM 2435 N N . GLY A 1 339 ? 32.264 -10.254 31.985 1.00 27.05 338 GLY A N 1
ATOM 2436 C CA . GLY A 1 339 ? 32.960 -10.662 33.191 1.00 21.35 338 GLY A CA 1
ATOM 2437 C C . GLY A 1 339 ? 33.335 -9.499 34.079 1.00 21.72 338 GLY A C 1
ATOM 2438 O O . GLY A 1 339 ? 34.201 -9.619 34.945 1.00 25.82 338 GLY A O 1
ATOM 2439 N N . ILE A 1 340 ? 32.661 -8.370 33.889 1.00 20.18 339 ILE A N 1
ATOM 2440 C CA . ILE A 1 340 ? 32.968 -7.174 34.660 1.00 23.07 339 ILE A CA 1
ATOM 2441 C C . ILE A 1 340 ? 32.189 -7.168 35.986 1.00 21.05 339 ILE A C 1
ATOM 2442 O O . ILE A 1 340 ? 31.000 -6.849 36.003 1.00 27.71 339 ILE A O 1
ATOM 2447 N N . TYR A 1 341 ? 32.860 -7.536 37.081 1.00 20.93 340 TYR A N 1
ATOM 2448 C CA . TYR A 1 341 ? 32.253 -7.534 38.410 1.00 20.09 340 TYR A CA 1
ATOM 2449 C C . TYR A 1 341 ? 33.170 -6.799 39.365 1.00 22.95 340 TYR A C 1
ATOM 2450 O O . TYR A 1 341 ? 34.353 -6.649 39.088 1.00 29.03 340 TYR A O 1
ATOM 2459 N N . PRO A 1 342 ? 32.634 -6.340 40.499 1.00 22.35 341 PRO A N 1
ATOM 2460 C CA . PRO A 1 342 ? 33.455 -5.556 41.427 1.00 27.07 341 PRO A CA 1
ATOM 2461 C C . PRO A 1 342 ? 34.724 -6.269 41.815 1.00 23.85 341 PRO A C 1
ATOM 2462 O O . PRO A 1 342 ? 35.733 -5.599 41.997 1.00 19.94 341 PRO A O 1
ATOM 2466 N N . GLY A 1 343 ? 34.671 -7.597 41.923 1.00 20.04 342 GLY A N 1
ATOM 2467 C CA . GLY A 1 343 ? 35.830 -8.381 42.303 1.00 32.28 342 GLY A CA 1
ATOM 2468 C C . GLY A 1 343 ? 36.980 -8.281 41.315 1.00 30.06 342 GLY A C 1
ATOM 2469 O O . GLY A 1 343 ? 38.123 -8.559 41.665 1.00 24.30 342 GLY A O 1
ATOM 2470 N N . LEU A 1 344 ? 36.677 -7.882 40.081 1.00 25.32 343 LEU A N 1
ATOM 2471 C CA . LEU A 1 344 ? 37.697 -7.775 39.040 1.00 26.60 343 LEU A CA 1
ATOM 2472 C C . LEU A 1 344 ? 38.370 -6.386 38.995 1.00 25.41 343 LEU A C 1
ATOM 2473 O O . LEU A 1 344 ? 39.379 -6.192 38.313 1.00 28.96 343 LEU A O 1
ATOM 2478 N N . VAL A 1 345 ? 37.804 -5.421 39.712 1.00 24.45 344 VAL A N 1
ATOM 2479 C CA . VAL A 1 345 ? 38.275 -4.041 39.606 1.00 25.57 344 VAL A CA 1
ATOM 2480 C C . VAL A 1 345 ? 39.782 -3.837 39.811 1.00 27.06 344 VAL A C 1
ATOM 2481 O O . VAL A 1 345 ? 40.390 -3.103 39.039 1.00 21.89 344 VAL A O 1
ATOM 2485 N N . PRO A 1 346 ? 40.393 -4.481 40.833 1.00 25.36 345 PRO A N 1
ATOM 2486 C CA . PRO A 1 346 ? 41.847 -4.301 40.968 1.00 26.63 345 PRO A CA 1
ATOM 2487 C C . PRO A 1 346 ? 42.640 -4.764 39.750 1.00 29.17 345 PRO A C 1
ATOM 2488 O O . PRO A 1 346 ? 43.538 -4.058 39.315 1.00 23.17 345 PRO A O 1
ATOM 2492 N N . ARG A 1 347 ? 42.319 -5.942 39.231 1.00 24.87 346 ARG A N 1
ATOM 2493 C CA . ARG A 1 347 ? 42.880 -6.434 37.984 1.00 28.53 346 ARG A CA 1
ATOM 2494 C C . ARG A 1 347 ? 42.679 -5.465 36.804 1.00 27.36 346 ARG A C 1
ATOM 2495 O O . ARG A 1 347 ? 43.590 -5.249 35.997 1.00 31.42 346 ARG A O 1
ATOM 2503 N N . LEU A 1 348 ? 41.485 -4.895 36.694 1.00 25.59 347 LEU A N 1
ATOM 2504 C CA . LEU A 1 348 ? 41.189 -3.964 35.607 1.00 25.12 347 LEU A CA 1
ATOM 2505 C C . LEU A 1 348 ? 41.990 -2.692 35.776 1.00 28.82 347 LEU A C 1
ATOM 2506 O O . LEU A 1 348 ? 42.375 -2.057 34.794 1.00 33.47 347 LEU A O 1
ATOM 2511 N N . TYR A 1 349 ? 42.253 -2.322 37.022 1.00 21.51 348 TYR A N 1
ATOM 2512 C CA . TYR A 1 349 ? 43.150 -1.201 37.281 1.00 36.07 348 TYR A CA 1
ATOM 2513 C C . TYR A 1 349 ? 44.538 -1.516 36.754 1.00 37.24 348 TYR A C 1
ATOM 2514 O O . TYR A 1 349 ? 45.169 -0.688 36.090 1.00 35.09 348 TYR A O 1
ATOM 2523 N N . GLN A 1 350 ? 45.017 -2.720 37.047 1.00 27.25 349 GLN A N 1
ATOM 2524 C CA . GLN A 1 350 ? 46.350 -3.097 36.609 1.00 26.59 349 GLN A CA 1
ATOM 2525 C C . GLN A 1 350 ? 46.489 -3.153 35.074 1.00 32.70 349 GLN A C 1
ATOM 2526 O O . GLN A 1 350 ? 47.549 -2.841 34.514 1.00 27.51 349 GLN A O 1
ATOM 2532 N N . ASP A 1 351 ? 45.425 -3.566 34.399 1.00 28.94 350 ASP A N 1
ATOM 2533 C CA . ASP A 1 351 ? 45.486 -3.748 32.958 1.00 32.07 350 ASP A CA 1
ATOM 2534 C C . ASP A 1 351 ? 45.277 -2.411 32.260 1.00 32.65 350 ASP A C 1
ATOM 2535 O O . ASP A 1 351 ? 45.894 -2.144 31.238 1.00 40.41 350 ASP A O 1
ATOM 2540 N N . PHE A 1 352 ? 44.397 -1.575 32.802 1.00 23.28 351 PHE A N 1
ATOM 2541 C CA . PHE A 1 352 ? 43.988 -0.375 32.076 1.00 28.17 351 PHE A CA 1
ATOM 2542 C C . PHE A 1 352 ? 44.390 0.971 32.704 1.00 23.79 351 PHE A C 1
ATOM 2543 O O . PHE A 1 352 ? 44.356 2.010 32.043 1.00 25.74 351 PHE A O 1
ATOM 2551 N N . GLY A 1 353 ? 44.759 0.969 33.976 1.00 24.62 352 GLY A N 1
ATOM 2552 C CA . GLY A 1 353 ? 44.991 2.241 34.644 1.00 29.66 352 GLY A CA 1
ATOM 2553 C C . GLY A 1 353 ? 43.659 2.959 34.807 1.00 30.07 352 GLY A C 1
ATOM 2554 O O . GLY A 1 353 ? 42.610 2.358 34.572 1.00 28.67 352 GLY A O 1
ATOM 2555 N N . VAL A 1 354 ? 43.676 4.240 35.168 1.00 28.05 353 VAL A N 1
ATOM 2556 C CA . VAL A 1 354 ? 42.412 4.919 35.494 1.00 29.95 353 VAL A CA 1
ATOM 2557 C C . VAL A 1 354 ? 41.614 5.368 34.279 1.00 26.63 353 VAL A C 1
ATOM 2558 O O . VAL A 1 354 ? 40.440 5.710 34.404 1.00 26.64 353 VAL A O 1
ATOM 2562 N N . ASP A 1 355 ? 42.240 5.382 33.108 1.00 24.55 354 ASP A N 1
ATOM 2563 C CA . ASP A 1 355 ? 41.513 5.728 31.894 1.00 23.64 354 ASP A CA 1
ATOM 2564 C C . ASP A 1 355 ? 40.797 4.480 31.412 1.00 27.55 354 ASP A C 1
ATOM 2565 O O . ASP A 1 355 ? 41.262 3.773 30.513 1.00 25.82 354 ASP A O 1
ATOM 2570 N N . LEU A 1 356 ? 39.654 4.226 32.037 1.00 23.66 355 LEU A N 1
ATOM 2571 C CA . LEU A 1 356 ? 38.894 3.023 31.796 1.00 24.03 355 LEU A CA 1
ATOM 2572 C C . LEU A 1 356 ? 37.439 3.290 32.165 1.00 26.58 355 LEU A C 1
ATOM 2573 O O . LEU A 1 356 ? 37.150 4.012 33.129 1.00 21.49 355 LEU A O 1
ATOM 2578 N N . VAL A 1 357 ? 36.528 2.758 31.362 1.00 21.12 356 VAL A N 1
ATOM 2579 C CA . VAL A 1 357 ? 35.132 2.697 31.738 1.00 20.56 356 VAL A CA 1
ATOM 2580 C C . VAL A 1 357 ? 34.842 1.264 32.162 1.00 25.35 356 VAL A C 1
ATOM 2581 O O . VAL A 1 357 ? 35.100 0.318 31.415 1.00 23.81 356 VAL A O 1
ATOM 2585 N N . LEU A 1 358 ? 34.328 1.123 33.372 1.00 17.31 357 LEU A N 1
ATOM 2586 C CA . LEU A 1 358 ? 33.873 -0.151 33.914 1.00 20.14 357 LEU A CA 1
ATOM 2587 C C . LEU A 1 358 ? 32.463 -0.427 33.356 1.00 20.35 357 LEU A C 1
ATOM 2588 O O . LEU A 1 358 ? 31.493 0.252 33.694 1.00 24.95 357 LEU A O 1
ATOM 2593 N N . ASN A 1 359 ? 32.384 -1.398 32.461 1.00 20.98 358 ASN A N 1
ATOM 2594 C CA . ASN A 1 359 ? 31.220 -1.574 31.611 1.00 22.06 358 ASN A CA 1
ATOM 2595 C C . ASN A 1 359 ? 30.455 -2.766 32.120 1.00 24.71 358 ASN A C 1
ATOM 2596 O O . ASN A 1 359 ? 30.735 -3.896 31.740 1.00 22.15 358 ASN A O 1
ATOM 2601 N N . ALA A 1 360 ? 29.512 -2.513 33.017 1.00 24.36 359 ALA A N 1
ATOM 2602 C CA . ALA A 1 360 ? 28.810 -3.602 33.683 1.00 26.73 359 ALA A CA 1
ATOM 2603 C C . ALA A 1 360 ? 27.359 -3.747 33.240 1.00 23.17 359 ALA A C 1
ATOM 2604 O O . ALA A 1 360 ? 26.593 -2.780 33.227 1.00 26.18 359 ALA A O 1
ATOM 2606 N N . GLY A 1 361 ? 26.980 -4.960 32.872 1.00 29.26 360 GLY A N 1
ATOM 2607 C CA . GLY A 1 361 ? 25.576 -5.280 32.692 1.00 27.17 360 GLY A CA 1
ATOM 2608 C C . GLY A 1 361 ? 25.118 -6.160 33.834 1.00 31.22 360 GLY A C 1
ATOM 2609 O O . GLY A 1 361 ? 24.526 -5.685 34.826 1.00 36.20 360 GLY A O 1
ATOM 2610 N N . GLY A 1 362 ? 25.386 -7.454 33.702 1.00 26.39 361 GLY A N 1
ATOM 2611 C CA . GLY A 1 362 ? 25.065 -8.393 34.756 1.00 30.14 361 GLY A CA 1
ATOM 2612 C C . GLY A 1 362 ? 25.697 -8.024 36.094 1.00 30.05 361 GLY A C 1
ATOM 2613 O O . GLY A 1 362 ? 25.158 -8.346 37.160 1.00 27.45 361 GLY A O 1
ATOM 2614 N N . GLY A 1 363 ? 26.837 -7.340 36.047 1.00 20.57 362 GLY A N 1
ATOM 2615 C CA . GLY A 1 363 ? 27.543 -6.977 37.268 1.00 27.72 362 GLY A CA 1
ATOM 2616 C C . GLY A 1 363 ? 26.712 -6.056 38.134 1.00 29.66 362 GLY A C 1
ATOM 2617 O O . GLY A 1 363 ? 26.908 -5.966 39.346 1.00 32.33 362 GLY A O 1
ATOM 2618 N N . ILE A 1 364 ? 25.772 -5.358 37.508 1.00 24.65 363 ILE A N 1
ATOM 2619 C CA . ILE A 1 364 ? 24.953 -4.400 38.217 1.00 27.75 363 ILE A CA 1
ATOM 2620 C C . ILE A 1 364 ? 23.562 -4.949 38.536 1.00 33.44 363 ILE A C 1
ATOM 2621 O O . ILE A 1 364 ? 23.132 -4.917 39.696 1.00 26.06 363 ILE A O 1
ATOM 2626 N N . HIS A 1 365 ? 22.900 -5.514 37.529 1.00 24.50 364 HIS A N 1
ATOM 2627 C CA . HIS A 1 365 ? 21.533 -5.988 37.687 1.00 28.38 364 HIS A CA 1
ATOM 2628 C C . HIS A 1 365 ? 21.462 -7.348 38.358 1.00 26.26 364 HIS A C 1
ATOM 2629 O O . HIS A 1 365 ? 20.437 -7.717 38.928 1.00 28.13 364 HIS A O 1
ATOM 2636 N N . GLY A 1 366 ? 22.571 -8.072 38.306 1.00 29.14 365 GLY A N 1
ATOM 2637 C CA . GLY A 1 366 ? 22.673 -9.361 38.946 1.00 27.22 365 GLY A CA 1
ATOM 2638 C C . GLY A 1 366 ? 23.065 -9.317 40.418 1.00 27.74 365 GLY A C 1
ATOM 2639 O O . GLY A 1 366 ? 23.208 -10.365 41.035 1.00 23.70 365 GLY A O 1
ATOM 2640 N N . HIS A 1 367 ? 23.258 -8.121 40.971 1.00 29.58 366 HIS A N 1
ATOM 2641 C CA . HIS A 1 367 ? 23.589 -7.965 42.392 1.00 31.42 366 HIS A CA 1
ATOM 2642 C C . HIS A 1 367 ? 22.420 -8.406 43.284 1.00 28.66 366 HIS A C 1
ATOM 2643 O O . HIS A 1 367 ? 21.261 -8.109 42.995 1.00 31.16 366 HIS A O 1
ATOM 2650 N N . PRO A 1 368 ? 22.714 -9.137 44.363 1.00 32.52 367 PRO A N 1
ATOM 2651 C CA . PRO A 1 368 ? 21.650 -9.600 45.267 1.00 36.68 367 PRO A CA 1
ATOM 2652 C C . PRO A 1 368 ? 20.705 -8.477 45.727 1.00 37.16 367 PRO A C 1
ATOM 2653 O O . PRO A 1 368 ? 19.511 -8.730 45.875 1.00 36.58 367 PRO A O 1
ATOM 2657 N N . GLY A 1 369 ? 21.228 -7.266 45.927 1.00 27.68 368 GLY A N 1
ATOM 2658 C CA . GLY A 1 369 ? 20.424 -6.134 46.352 1.00 33.72 368 GLY A CA 1
ATOM 2659 C C . GLY A 1 369 ? 19.919 -5.213 45.256 1.00 37.49 368 GLY A C 1
ATOM 2660 O O . GLY A 1 369 ? 19.504 -4.089 45.531 1.00 46.59 368 GLY A O 1
ATOM 2661 N N . GLY A 1 370 ? 19.946 -5.674 44.011 1.00 35.80 369 GLY A N 1
ATOM 2662 C CA . GLY A 1 370 ? 19.419 -4.887 42.911 1.00 35.55 369 GLY A CA 1
ATOM 2663 C C . GLY A 1 370 ? 20.383 -3.848 42.354 1.00 30.93 369 GLY A C 1
ATOM 2664 O O . GLY A 1 370 ? 21.524 -3.732 42.800 1.00 28.88 369 GLY A O 1
ATOM 2665 N N . ALA A 1 371 ? 19.899 -3.064 41.399 1.00 28.16 370 ALA A N 1
ATOM 2666 C CA . ALA A 1 371 ? 20.749 -2.173 40.611 1.00 31.31 370 ALA A CA 1
ATOM 2667 C C . ALA A 1 371 ? 21.438 -1.111 41.458 1.00 31.37 370 ALA A C 1
ATOM 2668 O O . ALA A 1 371 ? 22.588 -0.774 41.205 1.00 27.00 370 ALA A O 1
ATOM 2670 N N . ARG A 1 372 ? 20.747 -0.597 42.474 1.00 25.86 371 ARG A N 1
ATOM 2671 C CA . ARG A 1 372 ? 21.343 0.446 43.300 1.00 30.39 371 ARG A CA 1
ATOM 2672 C C . ARG A 1 372 ? 22.609 -0.038 43.989 1.00 34.14 371 ARG A C 1
ATOM 2673 O O . ARG A 1 372 ? 23.634 0.651 43.984 1.00 37.05 371 ARG A O 1
ATOM 2689 N N . GLY A 1 374 ? 24.344 -2.738 43.172 1.00 22.99 373 GLY A N 1
ATOM 2690 C CA . GLY A 1 374 ? 25.278 -3.176 42.146 1.00 21.51 373 GLY A CA 1
ATOM 2691 C C . GLY A 1 374 ? 26.276 -2.088 41.780 1.00 30.16 373 GLY A C 1
ATOM 2692 O O . GLY A 1 374 ? 27.488 -2.330 41.730 1.00 26.01 373 GLY A O 1
ATOM 2693 N N . GLY A 1 375 ? 25.770 -0.888 41.514 1.00 29.74 374 GLY A N 1
ATOM 2694 C CA . GLY A 1 375 ? 26.638 0.237 41.202 1.00 28.13 374 GLY A CA 1
ATOM 2695 C C . GLY A 1 375 ? 27.425 0.672 42.430 1.00 30.01 374 GLY A C 1
ATOM 2696 O O . GLY A 1 375 ? 28.623 0.930 42.352 1.00 22.72 374 GLY A O 1
ATOM 2697 N N . ARG A 1 376 ? 26.759 0.750 43.579 1.00 23.24 375 ARG A N 1
ATOM 2698 C CA . ARG A 1 376 ? 27.455 1.132 44.810 1.00 24.16 375 ARG A CA 1
ATOM 2699 C C . ARG A 1 376 ? 28.663 0.211 45.075 1.00 23.45 375 ARG A C 1
ATOM 2700 O O . ARG A 1 376 ? 29.711 0.658 45.518 1.00 26.12 375 ARG A O 1
ATOM 2708 N N . ALA A 1 377 ? 28.511 -1.071 44.786 1.00 26.88 376 ALA A N 1
ATOM 2709 C CA . ALA A 1 377 ? 29.594 -2.031 44.986 1.00 29.81 376 ALA A CA 1
ATOM 2710 C C . ALA A 1 377 ? 30.799 -1.725 44.098 1.00 21.38 376 ALA A C 1
ATOM 2711 O O . ALA A 1 377 ? 31.931 -2.052 44.454 1.00 22.66 376 ALA A O 1
ATOM 2713 N N . PHE A 1 378 ? 30.554 -1.110 42.943 1.00 25.81 377 PHE A N 1
ATOM 2714 C CA . PHE A 1 378 ? 31.656 -0.722 42.051 1.00 22.53 377 PHE A CA 1
ATOM 2715 C C . PHE A 1 378 ? 32.457 0.475 42.569 1.00 20.81 377 PHE A C 1
ATOM 2716 O O . PHE A 1 378 ? 33.678 0.479 42.494 1.00 22.40 377 PHE A O 1
ATOM 2724 N N . PHE A 1 379 ? 31.784 1.484 43.102 1.00 21.69 378 PHE A N 1
ATOM 2725 C CA . PHE A 1 379 ? 32.492 2.550 43.789 1.00 22.70 378 PHE A CA 1
ATOM 2726 C C . PHE A 1 379 ? 33.179 2.085 45.090 1.00 33.62 378 PHE A C 1
ATOM 2727 O O . PHE A 1 379 ? 34.243 2.600 45.438 1.00 27.56 378 PHE A O 1
ATOM 2735 N N . ASP A 1 380 ? 32.588 1.124 45.805 1.00 33.06 379 ASP A N 1
ATOM 2736 C CA . ASP A 1 380 ? 33.293 0.490 46.930 1.00 29.73 379 ASP A CA 1
ATOM 2737 C C . ASP A 1 380 ? 34.630 -0.109 46.480 1.00 23.51 379 ASP A C 1
ATOM 2738 O O . ASP A 1 380 ? 35.666 0.082 47.125 1.00 28.32 379 ASP A O 1
ATOM 2743 N N . ALA A 1 381 ? 34.601 -0.867 45.392 1.00 26.01 380 ALA A N 1
ATOM 2744 C CA . ALA A 1 381 ? 35.831 -1.473 44.892 1.00 27.70 380 ALA A CA 1
ATOM 2745 C C . ALA A 1 381 ? 36.835 -0.403 44.472 1.00 30.48 380 ALA A C 1
ATOM 2746 O O . ALA A 1 381 ? 38.047 -0.578 44.642 1.00 31.90 380 ALA A O 1
ATOM 2748 N N . ILE A 1 382 ? 36.335 0.710 43.936 1.00 25.47 381 ILE A N 1
ATOM 2749 C CA . ILE A 1 382 ? 37.213 1.823 43.553 1.00 31.42 381 ILE A CA 1
ATOM 2750 C C . ILE A 1 382 ? 37.860 2.471 44.777 1.00 33.83 381 ILE A C 1
ATOM 2751 O O . ILE A 1 382 ? 39.048 2.797 44.768 1.00 31.38 381 ILE A O 1
ATOM 2756 N N . TRP A 1 383 ? 37.076 2.635 45.838 1.00 33.40 382 TRP A N 1
ATOM 2757 C CA . TRP A 1 383 ? 37.586 3.196 47.076 1.00 33.61 382 TRP A CA 1
ATOM 2758 C C . TRP A 1 383 ? 38.690 2.331 47.652 1.00 30.32 382 TRP A C 1
ATOM 2759 O O . TRP A 1 383 ? 39.687 2.843 48.150 1.00 34.34 382 TRP A O 1
ATOM 2770 N N . ALA A 1 384 ? 38.480 1.021 47.621 1.00 28.46 383 ALA A N 1
ATOM 2771 C CA . ALA A 1 384 ? 39.410 0.061 48.202 1.00 27.06 383 ALA A CA 1
ATOM 2772 C C . ALA A 1 384 ? 40.742 0.096 47.469 1.00 27.50 383 ALA A C 1
ATOM 2773 O O . ALA A 1 384 ? 41.802 0.090 48.094 1.00 28.93 383 ALA A O 1
ATOM 2775 N N . VAL A 1 385 ? 40.680 0.135 46.141 1.00 25.01 384 VAL A N 1
ATOM 2776 C CA . VAL A 1 385 ? 41.891 0.247 45.320 1.00 28.84 384 VAL A CA 1
ATOM 2777 C C . VAL A 1 385 ? 42.631 1.565 45.558 1.00 29.77 384 VAL A C 1
ATOM 2778 O O . VAL A 1 385 ? 43.848 1.568 45.761 1.00 34.90 384 VAL A O 1
ATOM 2782 N N . GLU A 1 386 ? 41.892 2.675 45.547 1.00 29.65 385 GLU A N 1
ATOM 2783 C CA . GLU A 1 386 ? 42.474 4.008 45.738 1.00 37.35 385 GLU A CA 1
ATOM 2784 C C . GLU A 1 386 ? 43.251 4.077 47.047 1.00 43.11 385 GLU A C 1
ATOM 2785 O O . GLU A 1 386 ? 44.251 4.785 47.154 1.00 42.54 385 GLU A O 1
ATOM 2791 N N . HIS A 1 387 ? 42.784 3.329 48.041 1.00 41.08 386 HIS A N 1
ATOM 2792 C CA . HIS A 1 387 ? 43.387 3.369 49.364 1.00 41.24 386 HIS A CA 1
ATOM 2793 C C . HIS A 1 387 ? 44.270 2.174 49.697 1.00 37.66 386 HIS A C 1
ATOM 2794 O O . HIS A 1 387 ? 44.731 2.052 50.823 1.00 31.60 386 HIS A O 1
ATOM 2801 N N . GLY A 1 388 ? 44.510 1.302 48.723 1.00 35.83 387 GLY A N 1
ATOM 2802 C CA . GLY A 1 388 ? 45.350 0.137 48.951 1.00 37.76 387 GLY A CA 1
ATOM 2803 C C . GLY A 1 388 ? 44.818 -0.821 50.007 1.00 38.08 387 GLY A C 1
ATOM 2804 O O . GLY A 1 388 ? 45.593 -1.461 50.727 1.00 42.61 387 GLY A O 1
ATOM 2805 N N . VAL A 1 389 ? 43.496 -0.920 50.108 1.00 35.21 388 VAL A N 1
ATOM 2806 C CA . VAL A 1 389 ? 42.867 -1.859 51.040 1.00 29.49 388 VAL A CA 1
ATOM 2807 C C . VAL A 1 389 ? 42.247 -3.008 50.263 1.00 28.36 388 VAL A C 1
ATOM 2808 O O . VAL A 1 389 ? 41.485 -2.780 49.316 1.00 29.61 388 VAL A O 1
ATOM 2812 N N . PRO A 1 390 ? 42.572 -4.253 50.637 1.00 28.87 389 PRO A N 1
ATOM 2813 C CA . PRO A 1 390 ? 42.069 -5.342 49.791 1.00 31.21 389 PRO A CA 1
ATOM 2814 C C . PRO A 1 390 ? 40.551 -5.433 49.881 1.00 30.40 389 PRO A C 1
ATOM 2815 O O . PRO A 1 390 ? 39.997 -5.111 50.932 1.00 36.49 389 PRO A O 1
ATOM 2819 N N . LEU A 1 391 ? 39.901 -5.833 48.793 1.00 32.31 390 LEU A N 1
ATOM 2820 C CA . LEU A 1 391 ? 38.443 -5.823 48.715 1.00 29.31 390 LEU A CA 1
ATOM 2821 C C . LEU A 1 391 ? 37.809 -6.594 49.881 1.00 34.90 390 LEU A C 1
ATOM 2822 O O . LEU A 1 391 ? 36.828 -6.143 50.482 1.00 29.26 390 LEU A O 1
ATOM 2827 N N . GLU A 1 392 ? 38.397 -7.741 50.212 1.00 38.83 391 GLU A N 1
ATOM 2828 C CA . GLU A 1 392 ? 37.920 -8.571 51.318 1.00 37.91 391 GLU A CA 1
ATOM 2829 C C . GLU A 1 392 ? 37.922 -7.776 52.609 1.00 41.81 391 GLU A C 1
ATOM 2830 O O . GLU A 1 392 ? 37.064 -7.959 53.498 1.00 33.51 391 GLU A O 1
ATOM 2836 N N . GLU A 1 393 ? 38.897 -6.888 52.722 1.00 38.62 392 GLU A N 1
ATOM 2837 C CA . GLU A 1 393 ? 39.023 -6.096 53.926 1.00 37.05 392 GLU A CA 1
ATOM 2838 C C . GLU A 1 393 ? 38.042 -4.938 53.896 1.00 36.01 392 GLU A C 1
ATOM 2839 O O . GLU A 1 393 ? 37.427 -4.597 54.919 1.00 33.38 392 GLU A O 1
ATOM 2845 N N . ALA A 1 394 ? 37.880 -4.355 52.708 1.00 29.00 393 ALA A N 1
ATOM 2846 C CA . ALA A 1 394 ? 37.019 -3.198 52.532 1.00 34.76 393 ALA A CA 1
ATOM 2847 C C . ALA A 1 394 ? 35.550 -3.546 52.731 1.00 34.84 393 ALA A C 1
ATOM 2848 O O . ALA A 1 394 ? 34.769 -2.698 53.161 1.00 38.24 393 ALA A O 1
ATOM 2850 N N . ALA A 1 395 ? 35.184 -4.793 52.439 1.00 28.45 394 ALA A N 1
ATOM 2851 C CA . ALA A 1 395 ? 33.779 -5.249 52.507 1.00 28.60 394 ALA A CA 1
ATOM 2852 C C . ALA A 1 395 ? 33.202 -5.306 53.926 1.00 33.62 394 ALA A C 1
ATOM 2853 O O . ALA A 1 395 ? 31.970 -5.306 54.120 1.00 35.26 394 ALA A O 1
ATOM 2855 N N . LYS A 1 396 ? 34.087 -5.364 54.911 1.00 37.02 395 LYS A N 1
ATOM 2856 C CA . LYS A 1 396 ? 33.663 -5.453 56.311 1.00 36.58 395 LYS A CA 1
ATOM 2857 C C . LYS A 1 396 ? 32.715 -4.305 56.683 1.00 43.07 395 LYS A C 1
ATOM 2858 O O . LYS A 1 396 ? 31.712 -4.518 57.353 1.00 45.22 395 LYS A O 1
ATOM 2864 N N . ASP A 1 397 ? 33.023 -3.097 56.211 1.00 48.53 396 ASP A N 1
ATOM 2865 C CA . ASP A 1 397 ? 32.153 -1.935 56.402 1.00 47.93 396 ASP A CA 1
ATOM 2866 C C . ASP A 1 397 ? 31.418 -1.565 55.111 1.00 46.18 396 ASP A C 1
ATOM 2867 O O . ASP A 1 397 ? 30.937 -0.442 54.969 1.00 33.11 396 ASP A O 1
ATOM 2872 N N . ARG A 1 398 ? 31.366 -2.479 54.148 1.00 43.94 397 ARG A N 1
ATOM 2873 C CA . ARG A 1 398 ? 30.778 -2.145 52.847 1.00 41.81 397 ARG A CA 1
ATOM 2874 C C . ARG A 1 398 ? 29.929 -3.272 52.292 1.00 35.27 397 ARG A C 1
ATOM 2875 O O . ARG A 1 398 ? 30.386 -4.048 51.448 1.00 35.46 397 ARG A O 1
ATOM 2883 N N . PRO A 1 399 ? 28.674 -3.345 52.749 1.00 35.29 398 PRO A N 1
ATOM 2884 C CA . PRO A 1 399 ? 27.755 -4.449 52.454 1.00 34.53 398 PRO A CA 1
ATOM 2885 C C . PRO A 1 399 ? 27.526 -4.669 50.975 1.00 31.94 398 PRO A C 1
ATOM 2886 O O . PRO A 1 399 ? 27.374 -5.823 50.584 1.00 29.65 398 PRO A O 1
ATOM 2890 N N . ALA A 1 400 ? 27.500 -3.602 50.171 1.00 29.65 399 ALA A N 1
ATOM 2891 C CA . ALA A 1 400 ? 27.296 -3.761 48.735 1.00 34.40 399 ALA A CA 1
ATOM 2892 C C . ALA A 1 400 ? 28.459 -4.538 48.137 1.00 30.91 399 ALA A C 1
ATOM 2893 O O . ALA A 1 400 ? 28.250 -5.458 47.358 1.00 27.45 399 ALA A O 1
ATOM 2895 N N . LEU A 1 401 ? 29.681 -4.180 48.527 1.00 30.71 400 LEU A N 1
ATOM 2896 C CA . LEU A 1 401 ? 30.861 -4.878 48.029 1.00 27.62 400 LEU A CA 1
ATOM 2897 C C . LEU A 1 401 ? 30.907 -6.287 48.611 1.00 30.23 400 LEU A C 1
ATOM 2898 O O . LEU A 1 401 ? 31.278 -7.232 47.931 1.00 25.73 400 LEU A O 1
ATOM 2903 N N . ARG A 1 402 ? 30.512 -6.430 49.870 1.00 30.83 401 ARG A N 1
ATOM 2904 C CA A ARG A 1 402 ? 30.506 -7.748 50.487 0.55 33.24 401 ARG A CA 1
ATOM 2905 C CA B ARG A 1 402 ? 30.470 -7.731 50.516 0.45 33.47 401 ARG A CA 1
ATOM 2906 C C . ARG A 1 402 ? 29.614 -8.723 49.717 1.00 34.94 401 ARG A C 1
ATOM 2907 O O . ARG A 1 402 ? 30.045 -9.832 49.389 1.00 31.20 401 ARG A O 1
ATOM 2922 N N A GLN A 1 403 ? 28.391 -8.295 49.411 0.49 34.34 402 GLN A N 1
ATOM 2923 N N B GLN A 1 403 ? 28.385 -8.317 49.409 0.51 34.38 402 GLN A N 1
ATOM 2924 C CA A GLN A 1 403 ? 27.438 -9.126 48.679 0.49 32.46 402 GLN A CA 1
ATOM 2925 C CA B GLN A 1 403 ? 27.466 -9.171 48.661 0.51 33.02 402 GLN A CA 1
ATOM 2926 C C A GLN A 1 403 ? 27.888 -9.433 47.241 0.49 33.13 402 GLN A C 1
ATOM 2927 C C B GLN A 1 403 ? 27.974 -9.492 47.259 0.51 33.55 402 GLN A C 1
ATOM 2928 O O A GLN A 1 403 ? 27.496 -10.451 46.674 0.49 33.14 402 GLN A O 1
ATOM 2929 O O B GLN A 1 403 ? 27.692 -10.565 46.726 0.51 33.27 402 GLN A O 1
ATOM 2940 N N . ALA A 1 404 ? 28.713 -8.564 46.655 1.00 29.86 403 ALA A N 1
ATOM 2941 C CA . ALA A 1 404 ? 29.228 -8.800 45.315 1.00 27.61 403 ALA A CA 1
ATOM 2942 C C . ALA A 1 404 ? 30.315 -9.866 45.360 1.00 25.39 403 ALA A C 1
ATOM 2943 O O . ALA A 1 404 ? 30.440 -10.677 44.441 1.00 27.22 403 ALA A O 1
ATOM 2945 N N . LEU A 1 405 ? 31.093 -9.855 46.441 1.00 25.37 404 LEU A N 1
ATOM 2946 C CA . LEU A 1 405 ? 32.165 -10.820 46.645 1.00 26.50 404 LEU A CA 1
ATOM 2947 C C . LEU A 1 405 ? 31.579 -12.194 46.895 1.00 31.63 404 LEU A C 1
ATOM 2948 O O . LEU A 1 405 ? 32.084 -13.177 46.365 1.00 33.49 404 LEU A O 1
ATOM 2953 N N . GLU A 1 406 ? 30.516 -12.253 47.706 1.00 30.18 405 GLU A N 1
ATOM 2954 C CA . GLU A 1 406 ? 29.795 -13.502 47.946 1.00 33.66 405 GLU A CA 1
ATOM 2955 C C . GLU A 1 406 ? 29.317 -14.165 46.653 1.00 36.89 405 GLU A C 1
ATOM 2956 O O . GLU A 1 406 ? 29.407 -15.379 46.507 1.00 45.64 405 GLU A O 1
ATOM 2962 N N . LYS A 1 407 ? 28.790 -13.367 45.727 1.00 33.21 406 LYS A N 1
ATOM 2963 C CA . LYS A 1 407 ? 28.209 -13.900 44.496 1.00 35.87 406 LYS A CA 1
ATOM 2964 C C . LYS A 1 407 ? 29.244 -14.257 43.431 1.00 38.77 406 LYS A C 1
ATOM 2965 O O . LYS A 1 407 ? 29.251 -15.374 42.914 1.00 40.01 406 LYS A O 1
ATOM 2971 N N . TRP A 1 408 ? 30.115 -13.307 43.101 1.00 36.60 407 TRP A N 1
ATOM 2972 C CA . TRP A 1 408 ? 31.072 -13.518 42.024 1.00 40.39 407 TRP A CA 1
ATOM 2973 C C . TRP A 1 408 ? 32.521 -13.716 42.478 1.00 42.67 407 TRP A C 1
ATOM 2974 O O . TRP A 1 408 ? 33.354 -14.158 41.698 1.00 44.81 407 TRP A O 1
ATOM 2985 N N . GLY A 1 409 ? 32.826 -13.371 43.725 1.00 46.53 408 GLY A N 1
ATOM 2986 C CA . GLY A 1 409 ? 34.184 -13.519 44.226 1.00 48.29 408 GLY A CA 1
ATOM 2987 C C . GLY A 1 409 ? 35.160 -12.509 43.655 1.00 41.18 408 GLY A C 1
ATOM 2988 O O . GLY A 1 409 ? 34.754 -11.473 43.119 1.00 38.62 408 GLY A O 1
ATOM 2989 N N . ASP B 1 11 ? 5.370 -13.818 12.131 1.00 47.81 10 ASP B N 1
ATOM 2990 C CA . ASP B 1 11 ? 5.536 -12.444 12.600 1.00 41.64 10 ASP B CA 1
ATOM 2991 C C . ASP B 1 11 ? 6.975 -12.151 13.034 1.00 33.87 10 ASP B C 1
ATOM 2992 O O . ASP B 1 11 ? 7.234 -11.173 13.749 1.00 26.17 10 ASP B O 1
ATOM 2994 N N . ALA B 1 12 ? 7.917 -12.985 12.600 1.00 32.66 11 ALA B N 1
ATOM 2995 C CA . ALA B 1 12 ? 9.284 -12.874 13.098 1.00 27.28 11 ALA B CA 1
ATOM 2996 C C . ALA B 1 12 ? 10.328 -13.210 12.042 1.00 23.45 11 ALA B C 1
ATOM 2997 O O . ALA B 1 12 ? 10.062 -13.948 11.109 1.00 23.71 11 ALA B O 1
ATOM 2999 N N . VAL B 1 13 ? 11.516 -12.651 12.190 1.00 21.86 12 VAL B N 1
ATOM 3000 C CA A VAL B 1 13 ? 12.615 -13.079 11.341 0.48 24.41 12 VAL B CA 1
ATOM 3001 C CA B VAL B 1 13 ? 12.661 -13.047 11.379 0.52 24.11 12 VAL B CA 1
ATOM 3002 C C . VAL B 1 13 ? 13.233 -14.315 11.979 1.00 25.50 12 VAL B C 1
ATOM 3003 O O . VAL B 1 13 ? 13.552 -14.336 13.166 1.00 24.32 12 VAL B O 1
ATOM 3010 N N . VAL B 1 14 ? 13.354 -15.372 11.187 1.00 27.49 13 VAL B N 1
ATOM 3011 C CA . VAL B 1 14 ? 13.961 -16.595 11.703 1.00 27.12 13 VAL B CA 1
ATOM 3012 C C . VAL B 1 14 ? 15.364 -16.752 11.119 1.00 24.06 13 VAL B C 1
ATOM 3013 O O . VAL B 1 14 ? 15.543 -16.928 9.898 1.00 21.62 13 VAL B O 1
ATOM 3017 N N . ALA B 1 15 ? 16.351 -16.665 11.999 1.00 21.62 14 ALA B N 1
ATOM 3018 C CA . ALA B 1 15 ? 17.744 -16.821 11.619 1.00 23.84 14 ALA B CA 1
ATOM 3019 C C . ALA B 1 15 ? 18.259 -18.211 11.984 1.00 25.65 14 ALA B C 1
ATOM 3020 O O . ALA B 1 15 ? 17.959 -18.734 13.053 1.00 22.10 14 ALA B O 1
ATOM 3022 N N . THR B 1 16 ? 19.029 -18.795 11.072 1.00 16.71 15 THR B N 1
ATOM 3023 C CA . THR B 1 16 ? 19.694 -20.067 11.280 1.00 17.49 15 THR B CA 1
ATOM 3024 C C . THR B 1 16 ? 21.173 -19.807 11.411 1.00 27.81 15 THR B C 1
ATOM 3025 O O . THR B 1 16 ? 21.766 -19.185 10.516 1.00 16.85 15 THR B O 1
ATOM 3029 N N . TYR B 1 17 ? 21.755 -20.268 12.523 1.00 26.57 16 TYR B N 1
ATOM 3030 C CA . TYR B 1 17 ? 23.191 -20.148 12.785 1.00 23.41 16 TYR B CA 1
ATOM 3031 C C . TYR B 1 17 ? 23.850 -21.515 12.758 1.00 26.54 16 TYR B C 1
ATOM 3032 O O . TYR B 1 17 ? 23.252 -22.498 13.181 1.00 30.79 16 TYR B O 1
ATOM 3041 N N . ARG B 1 18 ? 25.069 -21.563 12.232 1.00 21.78 17 ARG B N 1
ATOM 3042 C CA . ARG B 1 18 ? 25.934 -22.733 12.350 1.00 25.60 17 ARG B CA 1
ATOM 3043 C C . ARG B 1 18 ? 26.987 -22.385 13.392 1.00 27.98 17 ARG B C 1
ATOM 3044 O O . ARG B 1 18 ? 27.675 -21.363 13.265 1.00 24.06 17 ARG B O 1
ATOM 3052 N N . LEU B 1 19 ? 27.148 -23.229 14.402 1.00 21.75 18 LEU B N 1
ATOM 3053 C CA . LEU B 1 19 ? 28.096 -22.931 15.480 1.00 24.30 18 LEU B CA 1
ATOM 3054 C C . LEU B 1 19 ? 28.703 -24.195 16.077 1.00 27.00 18 LEU B C 1
ATOM 3055 O O . LEU B 1 19 ? 28.141 -25.292 15.944 1.00 26.84 18 LEU B O 1
ATOM 3060 N N . ARG B 1 20 ? 29.849 -24.029 16.736 1.00 25.59 19 ARG B N 1
ATOM 3061 C CA . ARG B 1 20 ? 30.503 -25.126 17.447 1.00 37.65 19 ARG B CA 1
ATOM 3062 C C . ARG B 1 20 ? 30.386 -24.897 18.954 1.00 38.08 19 ARG B C 1
ATOM 3063 O O . ARG B 1 20 ? 30.588 -23.783 19.431 1.00 31.77 19 ARG B O 1
ATOM 3071 N N . ASP B 1 21 ? 30.052 -25.942 19.705 1.00 38.38 20 ASP B N 1
ATOM 3072 C CA . ASP B 1 21 ? 29.944 -25.819 21.155 1.00 35.97 20 ASP B CA 1
ATOM 3073 C C . ASP B 1 21 ? 29.831 -27.200 21.770 1.00 43.50 20 ASP B C 1
ATOM 3074 O O . ASP B 1 21 ? 30.017 -28.203 21.081 1.00 46.56 20 ASP B O 1
ATOM 3079 N N . ARG B 1 22 ? 29.538 -27.256 23.066 1.00 47.10 21 ARG B N 1
ATOM 3080 C CA . ARG B 1 22 ? 29.312 -28.534 23.733 1.00 52.79 21 ARG B CA 1
ATOM 3081 C C . ARG B 1 22 ? 27.821 -28.858 23.747 1.00 54.19 21 ARG B C 1
ATOM 3082 O O . ARG B 1 22 ? 26.979 -27.959 23.845 1.00 51.86 21 ARG B O 1
ATOM 3090 N N . LYS B 1 23 ? 27.505 -30.145 23.641 1.00 53.96 22 LYS B N 1
ATOM 3091 C CA . LYS B 1 23 ? 26.126 -30.594 23.472 1.00 53.60 22 LYS B CA 1
ATOM 3092 C C . LYS B 1 23 ? 25.161 -30.130 24.564 1.00 51.64 22 LYS B C 1
ATOM 3093 O O . LYS B 1 23 ? 24.040 -29.703 24.268 1.00 51.79 22 LYS B O 1
ATOM 3099 N N . ASP B 1 24 ? 25.597 -30.196 25.819 1.00 49.65 23 ASP B N 1
ATOM 3100 C CA . ASP B 1 24 ? 24.703 -29.924 26.944 1.00 54.53 23 ASP B CA 1
ATOM 3101 C C . ASP B 1 24 ? 24.527 -28.435 27.236 1.00 56.80 23 ASP B C 1
ATOM 3102 O O . ASP B 1 24 ? 23.829 -28.057 28.181 1.00 60.93 23 ASP B O 1
ATOM 3107 N N . LYS B 1 25 ? 25.151 -27.597 26.416 1.00 48.92 24 LYS B N 1
ATOM 3108 C CA . LYS B 1 25 ? 25.076 -26.158 26.594 1.00 43.33 24 LYS B CA 1
ATOM 3109 C C . LYS B 1 25 ? 24.150 -25.562 25.553 1.00 43.06 24 LYS B C 1
ATOM 3110 O O . LYS B 1 25 ? 23.675 -24.438 25.708 1.00 39.32 24 LYS B O 1
ATOM 3113 N N . LEU B 1 26 ? 23.892 -26.332 24.497 1.00 43.60 25 LEU B N 1
ATOM 3114 C CA . LEU B 1 26 ? 23.150 -25.843 23.340 1.00 40.47 25 LEU B CA 1
ATOM 3115 C C . LEU B 1 26 ? 21.774 -25.277 23.700 1.00 43.64 25 LEU B C 1
ATOM 3116 O O . LEU B 1 26 ? 21.390 -24.197 23.237 1.00 44.33 25 LEU B O 1
ATOM 3121 N N . GLU B 1 27 ? 21.044 -26.012 24.528 1.00 41.74 26 GLU B N 1
ATOM 3122 C CA . GLU B 1 27 ? 19.679 -25.642 24.885 1.00 44.40 26 GLU B CA 1
ATOM 3123 C C . GLU B 1 27 ? 19.638 -24.327 25.669 1.00 41.87 26 GLU B C 1
ATOM 3124 O O . GLU B 1 27 ? 18.852 -23.438 25.354 1.00 33.41 26 GLU B O 1
ATOM 3130 N N . ALA B 1 28 ? 20.499 -24.197 26.676 1.00 46.84 27 ALA B N 1
ATOM 3131 C CA . ALA B 1 28 ? 20.607 -22.949 27.432 1.00 35.97 27 ALA B CA 1
ATOM 3132 C C . ALA B 1 28 ? 21.130 -21.793 26.566 1.00 46.83 27 ALA B C 1
ATOM 3133 O O . ALA B 1 28 ? 20.617 -20.677 26.629 1.00 43.14 27 ALA B O 1
ATOM 3135 N N . ARG B 1 29 ? 22.155 -22.058 25.762 1.00 31.36 28 ARG B N 1
ATOM 3136 C CA . ARG B 1 29 ? 22.719 -21.010 24.926 1.00 35.35 28 ARG B CA 1
ATOM 3137 C C . ARG B 1 29 ? 21.668 -20.463 23.966 1.00 33.69 28 ARG B C 1
ATOM 3138 O O . ARG B 1 29 ? 21.541 -19.251 23.818 1.00 29.34 28 ARG B O 1
ATOM 3146 N N . ALA B 1 30 ? 20.887 -21.356 23.354 1.00 32.34 29 ALA B N 1
ATOM 3147 C CA . ALA B 1 30 ? 19.804 -20.935 22.466 1.00 31.07 29 ALA B CA 1
ATOM 3148 C C . ALA B 1 30 ? 18.731 -20.101 23.182 1.00 31.39 29 ALA B C 1
ATOM 3149 O O . ALA B 1 30 ? 18.283 -19.080 22.652 1.00 29.94 29 ALA B O 1
ATOM 3151 N N . GLU B 1 31 ? 18.319 -20.537 24.372 1.00 32.91 30 GLU B N 1
ATOM 3152 C CA . GLU B 1 31 ? 17.330 -19.795 25.161 1.00 34.56 30 GLU B CA 1
ATOM 3153 C C . GLU B 1 31 ? 17.843 -18.397 25.544 1.00 32.06 30 GLU B C 1
ATOM 3154 O O . GLU B 1 31 ? 17.102 -17.412 25.506 1.00 28.54 30 GLU B O 1
ATOM 3160 N N . GLY B 1 32 ? 19.119 -18.317 25.901 1.00 36.59 31 GLY B N 1
ATOM 3161 C CA . GLY B 1 32 ? 19.742 -17.048 26.228 1.00 34.54 31 GLY B CA 1
ATOM 3162 C C . GLY B 1 32 ? 19.755 -16.086 25.058 1.00 33.85 31 GLY B C 1
ATOM 3163 O O . GLY B 1 32 ? 19.475 -14.900 25.222 1.00 35.76 31 GLY B O 1
ATOM 3164 N N . ILE B 1 33 ? 20.095 -16.593 23.877 1.00 33.53 32 ILE B N 1
ATOM 3165 C CA . ILE B 1 33 ? 20.015 -15.801 22.649 1.00 34.40 32 ILE B CA 1
ATOM 3166 C C . ILE B 1 33 ? 18.597 -15.276 22.404 1.00 37.97 32 ILE B C 1
ATOM 3167 O O . ILE B 1 33 ? 18.407 -14.076 22.191 1.00 32.73 32 ILE B O 1
ATOM 3172 N N . ALA B 1 34 ? 17.607 -16.171 22.455 1.00 22.35 33 ALA B N 1
ATOM 3173 C CA . ALA B 1 34 ? 16.227 -15.804 22.129 1.00 23.57 33 ALA B CA 1
ATOM 3174 C C . ALA B 1 34 ? 15.654 -14.726 23.057 1.00 30.55 33 ALA B C 1
ATOM 3175 O O . ALA B 1 34 ? 14.904 -13.855 22.623 1.00 28.93 33 ALA B O 1
ATOM 3177 N N . VAL B 1 35 ? 16.016 -14.798 24.333 1.00 28.84 34 VAL B N 1
ATOM 3178 C CA . VAL B 1 35 ? 15.560 -13.829 25.327 1.00 37.11 34 VAL B CA 1
ATOM 3179 C C . VAL B 1 35 ? 16.444 -12.576 25.361 1.00 34.16 34 VAL B C 1
ATOM 3180 O O . VAL B 1 35 ? 15.944 -11.452 25.329 1.00 29.54 34 VAL B O 1
ATOM 3184 N N . GLY B 1 36 ? 17.758 -12.774 25.399 1.00 41.00 35 GLY B N 1
ATOM 3185 C CA . GLY B 1 36 ? 18.699 -11.673 25.531 1.00 35.45 35 GLY B CA 1
ATOM 3186 C C . GLY B 1 36 ? 18.752 -10.700 24.361 1.00 26.32 35 GLY B C 1
ATOM 3187 O O . GLY B 1 36 ? 19.060 -9.526 24.544 1.00 33.02 35 GLY B O 1
ATOM 3188 N N . LEU B 1 37 ? 18.497 -11.188 23.155 1.00 22.96 36 LEU B N 1
ATOM 3189 C CA . LEU B 1 37 ? 18.538 -10.339 21.961 1.00 26.86 36 LEU B CA 1
ATOM 3190 C C . LEU B 1 37 ? 17.163 -9.808 21.560 1.00 29.18 36 LEU B C 1
ATOM 3191 O O . LEU B 1 37 ? 17.000 -9.257 20.477 1.00 35.72 36 LEU B O 1
ATOM 3196 N N . THR B 1 38 ? 16.175 -9.967 22.432 1.00 31.45 37 THR B N 1
ATOM 3197 C CA . THR B 1 38 ? 14.863 -9.414 22.160 1.00 33.07 37 THR B CA 1
ATOM 3198 C C . THR B 1 38 ? 14.378 -8.514 23.302 1.00 33.29 37 THR B C 1
ATOM 3199 O O . THR B 1 38 ? 14.419 -7.287 23.179 1.00 27.83 37 THR B O 1
ATOM 3203 N N . ILE B 1 39 ? 13.921 -9.126 24.397 1.00 31.31 38 ILE B N 1
ATOM 3204 C CA . ILE B 1 39 ? 13.486 -8.382 25.573 1.00 28.06 38 ILE B CA 1
ATOM 3205 C C . ILE B 1 39 ? 14.615 -8.122 26.559 1.00 33.24 38 ILE B C 1
ATOM 3206 O O . ILE B 1 39 ? 14.436 -7.390 27.544 1.00 28.30 38 ILE B O 1
ATOM 3211 N N . GLY B 1 40 ? 15.777 -8.714 26.304 1.00 31.56 39 GLY B N 1
ATOM 3212 C CA . GLY B 1 40 ? 16.912 -8.545 27.195 1.00 35.50 39 GLY B CA 1
ATOM 3213 C C . GLY B 1 40 ? 16.822 -9.492 28.372 1.00 38.40 39 GLY B C 1
ATOM 3214 O O . GLY B 1 40 ? 17.621 -10.421 28.498 1.00 35.78 39 GLY B O 1
ATOM 3215 N N . THR B 1 41 ? 15.834 -9.255 29.228 1.00 29.35 40 THR B N 1
ATOM 3216 C CA . THR B 1 41 ? 15.547 -10.151 30.338 1.00 40.96 40 THR B CA 1
ATOM 3217 C C . THR B 1 41 ? 14.125 -9.925 30.837 1.00 39.93 40 THR B C 1
ATOM 3218 O O . THR B 1 41 ? 13.511 -8.889 30.558 1.00 32.56 40 THR B O 1
ATOM 3222 N N . TRP B 1 42 ? 13.597 -10.901 31.564 1.00 41.14 41 TRP B N 1
ATOM 3223 C CA . TRP B 1 42 ? 12.281 -10.745 32.157 1.00 43.48 41 TRP B CA 1
ATOM 3224 C C . TRP B 1 42 ? 12.362 -9.753 33.298 1.00 42.98 41 TRP B C 1
ATOM 3225 O O . TRP B 1 42 ? 13.345 -9.724 34.034 1.00 44.53 41 TRP B O 1
ATOM 3236 N N . THR B 1 43 ? 11.324 -8.934 33.439 1.00 48.66 42 THR B N 1
ATOM 3237 C CA . THR B 1 43 ? 11.285 -7.900 34.472 1.00 40.18 42 THR B CA 1
ATOM 3238 C C . THR B 1 43 ? 10.159 -8.175 35.478 1.00 42.82 42 THR B C 1
ATOM 3239 O O . THR B 1 43 ? 9.136 -8.761 35.119 1.00 43.21 42 THR B O 1
ATOM 3243 N N . ASP B 1 44 ? 10.344 -7.742 36.722 1.00 44.79 43 ASP B N 1
ATOM 3244 C CA . ASP B 1 44 ? 9.324 -7.943 37.769 1.00 55.96 43 ASP B CA 1
ATOM 3245 C C . ASP B 1 44 ? 8.091 -7.041 37.579 1.00 59.00 43 ASP B C 1
ATOM 3246 O O . ASP B 1 44 ? 7.854 -6.127 38.373 1.00 50.59 43 ASP B O 1
ATOM 3251 N N . LEU B 1 45 ? 7.313 -7.314 36.530 1.00 58.57 44 LEU B N 1
ATOM 3252 C CA . LEU B 1 45 ? 6.106 -6.546 36.206 1.00 58.30 44 LEU B CA 1
ATOM 3253 C C . LEU B 1 45 ? 4.847 -7.273 36.678 1.00 59.22 44 LEU B C 1
ATOM 3254 O O . LEU B 1 45 ? 4.897 -8.464 36.976 1.00 61.60 44 LEU B O 1
ATOM 3259 N N . PRO B 1 46 ? 3.706 -6.562 36.745 1.00 53.03 45 PRO B N 1
ATOM 3260 C CA . PRO B 1 46 ? 2.459 -7.251 37.098 1.00 59.44 45 PRO B CA 1
ATOM 3261 C C . PRO B 1 46 ? 1.976 -8.193 36.001 1.00 54.13 45 PRO B C 1
ATOM 3262 O O . PRO B 1 46 ? 2.537 -8.224 34.907 1.00 51.46 45 PRO B O 1
ATOM 3266 N N . ALA B 1 47 ? 0.926 -8.944 36.308 1.00 68.38 46 ALA B N 1
ATOM 3267 C CA . ALA B 1 47 ? 0.434 -10.021 35.454 1.00 64.56 46 ALA B CA 1
ATOM 3268 C C . ALA B 1 47 ? 0.179 -9.604 34.006 1.00 65.22 46 ALA B C 1
ATOM 3269 O O . ALA B 1 47 ? 0.684 -10.230 33.073 1.00 64.27 46 ALA B O 1
ATOM 3271 N N . ALA B 1 48 ? -0.610 -8.550 33.829 1.00 71.90 47 ALA B N 1
ATOM 3272 C CA . ALA B 1 48 ? -0.991 -8.084 32.503 1.00 72.64 47 ALA B CA 1
ATOM 3273 C C . ALA B 1 48 ? 0.233 -7.713 31.690 1.00 69.24 47 ALA B C 1
ATOM 3274 O O . ALA B 1 48 ? 0.377 -8.118 30.531 1.00 66.48 47 ALA B O 1
ATOM 3276 N N . ARG B 1 49 ? 1.128 -6.957 32.316 1.00 68.35 48 ARG B N 1
ATOM 3277 C CA . ARG B 1 49 ? 2.338 -6.491 31.650 1.00 61.21 48 ARG B CA 1
ATOM 3278 C C . ARG B 1 49 ? 3.212 -7.626 31.117 1.00 59.60 48 ARG B C 1
ATOM 3279 O O . ARG B 1 49 ? 3.772 -7.505 30.033 1.00 58.80 48 ARG B O 1
ATOM 3287 N N . LYS B 1 50 ? 3.326 -8.723 31.859 1.00 56.68 49 LYS B N 1
ATOM 3288 C CA . LYS B 1 50 ? 4.181 -9.830 31.418 1.00 56.18 49 LYS B CA 1
ATOM 3289 C C . LYS B 1 50 ? 3.690 -10.425 30.093 1.00 56.76 49 LYS B C 1
ATOM 3290 O O . LYS B 1 50 ? 4.473 -10.619 29.143 1.00 47.80 49 LYS B O 1
ATOM 3292 N N . SER B 1 51 ? 2.388 -10.693 30.040 1.00 57.16 50 SER B N 1
ATOM 3293 C CA . SER B 1 51 ? 1.729 -11.225 28.851 1.00 58.86 50 SER B CA 1
ATOM 3294 C C . SER B 1 51 ? 1.923 -10.316 27.633 1.00 59.53 50 SER B C 1
ATOM 3295 O O . SER B 1 51 ? 2.091 -10.795 26.509 1.00 61.94 50 SER B O 1
ATOM 3298 N N . GLU B 1 52 ? 1.914 -9.006 27.867 1.00 52.98 51 GLU B N 1
ATOM 3299 C CA . GLU B 1 52 ? 2.083 -8.029 26.801 1.00 50.12 51 GLU B CA 1
ATOM 3300 C C . GLU B 1 52 ? 3.540 -7.956 26.350 1.00 48.89 51 GLU B C 1
ATOM 3301 O O . GLU B 1 52 ? 3.828 -7.869 25.144 1.00 37.01 51 GLU B O 1
ATOM 3303 N N . VAL B 1 53 ? 4.448 -7.999 27.323 1.00 38.37 52 VAL B N 1
ATOM 3304 C CA . VAL B 1 53 ? 5.888 -7.980 27.053 1.00 45.26 52 VAL B CA 1
ATOM 3305 C C . VAL B 1 53 ? 6.301 -9.255 26.320 1.00 47.56 52 VAL B C 1
ATOM 3306 O O . VAL B 1 53 ? 7.190 -9.239 25.455 1.00 32.62 52 VAL B O 1
ATOM 3310 N N . ALA B 1 54 ? 5.626 -10.350 26.664 1.00 48.28 53 ALA B N 1
ATOM 3311 C CA . ALA B 1 54 ? 5.895 -11.667 26.094 1.00 48.78 53 ALA B CA 1
ATOM 3312 C C . ALA B 1 54 ? 5.891 -11.647 24.571 1.00 52.24 53 ALA B C 1
ATOM 3313 O O . ALA B 1 54 ? 6.672 -12.351 23.934 1.00 47.90 53 ALA B O 1
ATOM 3315 N N . LYS B 1 55 ? 5.021 -10.823 23.997 1.00 54.90 54 LYS B N 1
ATOM 3316 C CA . LYS B 1 55 ? 4.899 -10.726 22.548 1.00 47.16 54 LYS B CA 1
ATOM 3317 C C . LYS B 1 55 ? 6.139 -10.115 21.893 1.00 43.20 54 LYS B C 1
ATOM 3318 O O . LYS B 1 55 ? 6.304 -10.214 20.682 1.00 37.80 54 LYS B O 1
ATOM 3324 N N . HIS B 1 56 ? 7.002 -9.493 22.694 1.00 42.50 55 HIS B N 1
ATOM 3325 C CA . HIS B 1 56 ? 8.257 -8.937 22.199 1.00 37.82 55 HIS B CA 1
ATOM 3326 C C . HIS B 1 56 ? 9.410 -9.918 22.390 1.00 40.25 55 HIS B C 1
ATOM 3327 O O . HIS B 1 56 ? 10.549 -9.651 21.976 1.00 28.40 55 HIS B O 1
ATOM 3334 N N . CYS B 1 57 ? 9.127 -11.055 23.023 1.00 28.08 56 CYS B N 1
ATOM 3335 C CA . CYS B 1 57 ? 10.206 -11.989 23.327 1.00 35.89 56 CYS B CA 1
ATOM 3336 C C . CYS B 1 57 ? 10.487 -12.931 22.159 1.00 32.66 56 CYS B C 1
ATOM 3337 O O . CYS B 1 57 ? 9.573 -13.328 21.440 1.00 33.99 56 CYS B O 1
ATOM 3340 N N . GLY B 1 58 ? 11.754 -13.295 21.990 1.00 26.20 57 GLY B N 1
ATOM 3341 C CA . GLY B 1 58 ? 12.146 -14.239 20.956 1.00 29.18 57 GLY B CA 1
ATOM 3342 C C . GLY B 1 58 ? 11.871 -15.678 21.348 1.00 34.10 57 GLY B C 1
ATOM 3343 O O . GLY B 1 58 ? 11.435 -15.946 22.474 1.00 30.43 57 GLY B O 1
ATOM 3344 N N . ARG B 1 59 ? 12.091 -16.607 20.418 1.00 24.13 58 ARG B N 1
ATOM 3345 C CA . ARG B 1 59 ? 11.881 -18.031 20.698 1.00 31.68 58 ARG B CA 1
ATOM 3346 C C . ARG B 1 59 ? 12.871 -18.903 19.935 1.00 29.31 58 ARG B C 1
ATOM 3347 O O . ARG B 1 59 ? 13.351 -18.521 18.868 1.00 24.25 58 ARG B O 1
ATOM 3355 N N . VAL B 1 60 ? 13.186 -20.062 20.501 1.00 24.74 59 VAL B N 1
ATOM 3356 C CA . VAL B 1 60 ? 14.045 -21.034 19.851 1.00 28.92 59 VAL B CA 1
ATOM 3357 C C . VAL B 1 60 ? 13.169 -21.915 18.964 1.00 29.53 59 VAL B C 1
ATOM 3358 O O . VAL B 1 60 ? 12.252 -22.578 19.449 1.00 33.62 59 VAL B O 1
ATOM 3362 N N . GLU B 1 61 ? 13.436 -21.907 17.661 1.00 28.26 60 GLU B N 1
ATOM 3363 C CA . GLU B 1 61 ? 12.592 -22.644 16.713 1.00 35.43 60 GLU B CA 1
ATOM 3364 C C . GLU B 1 61 ? 13.117 -24.044 16.417 1.00 33.04 60 GLU B C 1
ATOM 3365 O O . GLU B 1 61 ? 12.344 -24.950 16.096 1.00 34.04 60 GLU B O 1
ATOM 3371 N N . GLY B 1 62 ? 14.429 -24.223 16.525 1.00 33.69 61 GLY B N 1
ATOM 3372 C CA . GLY B 1 62 ? 15.021 -25.531 16.306 1.00 34.00 61 GLY B CA 1
ATOM 3373 C C . GLY B 1 62 ? 16.494 -25.613 16.651 1.00 32.48 61 GLY B C 1
ATOM 3374 O O . GLY B 1 62 ? 17.237 -24.637 16.533 1.00 25.07 61 GLY B O 1
ATOM 3375 N N . ILE B 1 63 ? 16.903 -26.793 17.108 1.00 38.21 62 ILE B N 1
ATOM 3376 C CA . ILE B 1 63 ? 18.305 -27.101 17.371 1.00 36.76 62 ILE B CA 1
ATOM 3377 C C . ILE B 1 63 ? 18.654 -28.409 16.673 1.00 34.49 62 ILE B C 1
ATOM 3378 O O . ILE B 1 63 ? 18.017 -29.423 16.920 1.00 34.48 62 ILE B O 1
ATOM 3383 N N . ARG B 1 64 ? 19.661 -28.381 15.807 1.00 32.96 63 ARG B N 1
ATOM 3384 C CA . ARG B 1 64 ? 20.039 -29.548 15.020 1.00 31.83 63 ARG B CA 1
ATOM 3385 C C . ARG B 1 64 ? 21.537 -29.822 15.126 1.00 31.58 63 ARG B C 1
ATOM 3386 O O . ARG B 1 64 ? 22.357 -29.038 14.659 1.00 31.12 63 ARG B O 1
ATOM 3394 N N . VAL B 1 65 ? 21.889 -30.949 15.730 1.00 27.38 64 VAL B N 1
ATOM 3395 C CA . VAL B 1 65 ? 23.282 -31.355 15.812 1.00 38.92 64 VAL B CA 1
ATOM 3396 C C . VAL B 1 65 ? 23.731 -31.890 14.453 1.00 40.04 64 VAL B C 1
ATOM 3397 O O . VAL B 1 65 ? 23.116 -32.805 13.907 1.00 44.44 64 VAL B O 1
ATOM 3401 N N . LEU B 1 66 ? 24.785 -31.306 13.894 1.00 38.36 65 LEU B N 1
ATOM 3402 C CA . LEU B 1 66 ? 25.252 -31.719 12.576 1.00 35.16 65 LEU B CA 1
ATOM 3403 C C . LEU B 1 66 ? 26.363 -32.757 12.685 1.00 41.98 65 LEU B C 1
ATOM 3404 O O . LEU B 1 66 ? 26.430 -33.692 11.889 1.00 40.55 65 LEU B O 1
ATOM 3409 N N . ASP B 1 67 ? 27.228 -32.599 13.680 1.00 42.95 66 ASP B N 1
ATOM 3410 C CA . ASP B 1 67 ? 28.329 -33.537 13.866 1.00 47.91 66 ASP B CA 1
ATOM 3411 C C . ASP B 1 67 ? 28.832 -33.517 15.306 1.00 49.35 66 ASP B C 1
ATOM 3412 O O . ASP B 1 67 ? 28.774 -32.494 15.987 1.00 48.54 66 ASP B O 1
ATOM 3417 N N . GLU B 1 68 ? 29.318 -34.659 15.771 1.00 45.58 67 GLU B N 1
ATOM 3418 C CA . GLU B 1 68 ? 29.923 -34.744 17.081 1.00 47.12 67 GLU B CA 1
ATOM 3419 C C . GLU B 1 68 ? 31.408 -35.044 16.898 1.00 47.83 67 GLU B C 1
ATOM 3420 O O . GLU B 1 68 ? 31.774 -36.061 16.294 1.00 43.98 67 GLU B O 1
ATOM 3426 N N . ARG B 1 69 ? 32.254 -34.155 17.415 1.00 42.13 68 ARG B N 1
ATOM 3427 C CA . ARG B 1 69 ? 33.707 -34.291 17.309 1.00 46.03 68 ARG B CA 1
ATOM 3428 C C . ARG B 1 69 ? 34.247 -35.180 18.438 1.00 46.29 68 ARG B C 1
ATOM 3429 O O . ARG B 1 69 ? 33.672 -35.223 19.520 1.00 49.34 68 ARG B O 1
ATOM 3433 N N . PRO B 1 70 ? 35.333 -35.927 18.176 1.00 48.84 69 PRO B N 1
ATOM 3434 C CA . PRO B 1 70 ? 35.942 -36.746 19.232 1.00 51.67 69 PRO B CA 1
ATOM 3435 C C . PRO B 1 70 ? 36.385 -35.970 20.474 1.00 47.40 69 PRO B C 1
ATOM 3436 O O . PRO B 1 70 ? 36.430 -36.558 21.556 1.00 47.29 69 PRO B O 1
ATOM 3440 N N . ASP B 1 71 ? 36.674 -34.679 20.339 1.00 47.11 70 ASP B N 1
ATOM 3441 C CA . ASP B 1 71 ? 37.021 -33.877 21.511 1.00 50.35 70 ASP B CA 1
ATOM 3442 C C . ASP B 1 71 ? 35.786 -33.430 22.306 1.00 49.06 70 ASP B C 1
ATOM 3443 O O . ASP B 1 71 ? 35.901 -32.672 23.266 1.00 51.21 70 ASP B O 1
ATOM 3448 N N . GLY B 1 72 ? 34.609 -33.896 21.891 1.00 47.76 71 GLY B N 1
ATOM 3449 C CA . GLY B 1 72 ? 33.383 -33.654 22.635 1.00 42.67 71 GLY B CA 1
ATOM 3450 C C . GLY B 1 72 ? 32.593 -32.458 22.135 1.00 41.82 71 GLY B C 1
ATOM 3451 O O . GLY B 1 72 ? 31.453 -32.239 22.555 1.00 42.92 71 GLY B O 1
ATOM 3452 N N . ASP B 1 73 ? 33.190 -31.682 21.235 1.00 39.20 72 ASP B N 1
ATOM 3453 C CA . ASP B 1 73 ? 32.493 -30.550 20.641 1.00 35.97 72 ASP B CA 1
ATOM 3454 C C . ASP B 1 73 ? 31.463 -31.016 19.628 1.00 39.92 72 ASP B C 1
ATOM 3455 O O . ASP B 1 73 ? 31.611 -32.067 18.995 1.00 41.30 72 ASP B O 1
ATOM 3460 N N . VAL B 1 74 ? 30.424 -30.208 19.459 1.00 31.77 73 VAL B N 1
ATOM 3461 C CA . VAL B 1 74 ? 29.406 -30.478 18.468 1.00 33.45 73 VAL B CA 1
ATOM 3462 C C . VAL B 1 74 ? 29.375 -29.329 17.446 1.00 34.15 73 VAL B C 1
ATOM 3463 O O . VAL B 1 74 ? 29.710 -28.184 17.768 1.00 28.01 73 VAL B O 1
ATOM 3467 N N . VAL B 1 75 ? 29.024 -29.631 16.205 1.00 29.13 74 VAL B N 1
ATOM 3468 C CA . VAL B 1 75 ? 28.638 -28.563 15.290 1.00 30.63 74 VAL B CA 1
ATOM 3469 C C . VAL B 1 75 ? 27.137 -28.664 15.142 1.00 31.59 74 VAL B C 1
ATOM 3470 O O . VAL B 1 75 ? 26.598 -29.738 14.887 1.00 33.26 74 VAL B O 1
ATOM 3474 N N . ALA B 1 76 ? 26.457 -27.547 15.349 1.00 27.75 75 ALA B N 1
ATOM 3475 C CA . ALA B 1 76 ? 25.011 -27.553 15.338 1.00 27.51 75 ALA B CA 1
ATOM 3476 C C . ALA B 1 76 ? 24.442 -26.358 14.601 1.00 29.04 75 ALA B C 1
ATOM 3477 O O . ALA B 1 76 ? 25.128 -25.343 14.387 1.00 27.03 75 ALA B O 1
ATOM 3479 N N . GLU B 1 77 ? 23.187 -26.499 14.192 1.00 23.19 76 GLU B N 1
ATOM 3480 C CA . GLU B 1 77 ? 22.412 -25.377 13.698 1.00 21.27 76 GLU B CA 1
ATOM 3481 C C . GLU B 1 77 ? 21.355 -25.043 14.733 1.00 33.25 76 GLU B C 1
ATOM 3482 O O . GLU B 1 77 ? 20.766 -25.931 15.352 1.00 33.09 76 GLU B O 1
ATOM 3488 N N . ILE B 1 78 ? 21.137 -23.754 14.939 1.00 27.77 77 ILE B N 1
ATOM 3489 C CA . ILE B 1 78 ? 20.103 -23.300 15.846 1.00 24.02 77 ILE B CA 1
ATOM 3490 C C . ILE B 1 78 ? 19.277 -22.314 15.055 1.00 28.50 77 ILE B C 1
ATOM 3491 O O . ILE B 1 78 ? 19.845 -21.524 14.302 1.00 26.31 77 ILE B O 1
ATOM 3496 N N . ASP B 1 79 ? 17.952 -22.385 15.187 1.00 23.67 78 ASP B N 1
ATOM 3497 C CA . ASP B 1 79 ? 17.061 -21.400 14.570 1.00 23.84 78 ASP B CA 1
ATOM 3498 C C . ASP B 1 79 ? 16.462 -20.527 15.673 1.00 24.90 78 ASP B C 1
ATOM 3499 O O . ASP B 1 79 ? 15.913 -21.058 16.640 1.00 24.66 78 ASP B O 1
ATOM 3504 N N . ILE B 1 80 ? 16.570 -19.204 15.541 1.00 23.03 79 ILE B N 1
ATOM 3505 C CA . ILE B 1 80 ? 15.984 -18.275 16.519 1.00 25.59 79 ILE B CA 1
ATOM 3506 C C . ILE B 1 80 ? 14.969 -17.342 15.832 1.00 24.78 79 ILE B C 1
ATOM 3507 O O . ILE B 1 80 ? 15.253 -16.798 14.753 1.00 23.13 79 ILE B O 1
ATOM 3512 N N . ALA B 1 81 ? 13.787 -17.180 16.431 1.00 25.67 80 ALA B N 1
ATOM 3513 C CA . ALA B 1 81 ? 12.773 -16.257 15.912 1.00 29.19 80 ALA B CA 1
ATOM 3514 C C . ALA B 1 81 ? 12.794 -14.915 16.657 1.00 29.39 80 ALA B C 1
ATOM 3515 O O . ALA B 1 81 ? 12.632 -14.878 17.878 1.00 30.94 80 ALA B O 1
ATOM 3517 N N . TYR B 1 82 ? 13.003 -13.832 15.912 1.00 22.32 81 TYR B N 1
ATOM 3518 C CA . TYR B 1 82 ? 13.031 -12.466 16.452 1.00 27.70 81 TYR B CA 1
ATOM 3519 C C . TYR B 1 82 ? 11.806 -11.695 15.985 1.00 27.86 81 TYR B C 1
ATOM 3520 O O . TYR B 1 82 ? 11.683 -11.388 14.797 1.00 35.18 81 TYR B O 1
ATOM 3529 N N . PRO B 1 83 ? 10.907 -11.363 16.918 1.00 28.44 82 PRO B N 1
ATOM 3530 C CA . PRO B 1 83 ? 9.645 -10.697 16.573 1.00 25.34 82 PRO B CA 1
ATOM 3531 C C . PRO B 1 83 ? 9.926 -9.431 15.788 1.00 25.72 82 PRO B C 1
ATOM 3532 O O . PRO B 1 83 ? 10.824 -8.679 16.160 1.00 28.78 82 PRO B O 1
ATOM 3536 N N . VAL B 1 84 ? 9.180 -9.197 14.715 1.00 27.41 83 VAL B N 1
ATOM 3537 C CA . VAL B 1 84 ? 9.464 -8.070 13.824 1.00 30.71 83 VAL B CA 1
ATOM 3538 C C . VAL B 1 84 ? 9.170 -6.728 14.497 1.00 31.34 83 VAL B C 1
ATOM 3539 O O . VAL B 1 84 ? 9.702 -5.685 14.108 1.00 30.72 83 VAL B O 1
ATOM 3543 N N . ALA B 1 85 ? 8.343 -6.768 15.537 1.00 26.20 84 ALA B N 1
ATOM 3544 C CA . ALA B 1 85 ? 7.960 -5.563 16.243 1.00 28.32 84 ALA B CA 1
ATOM 3545 C C . ALA B 1 85 ? 9.120 -4.892 16.951 1.00 31.04 84 ALA B C 1
ATOM 3546 O O . ALA B 1 85 ? 8.991 -3.746 17.366 1.00 30.59 84 ALA B O 1
ATOM 3548 N N . ASN B 1 86 ? 10.244 -5.593 17.103 1.00 24.34 85 ASN B N 1
ATOM 3549 C CA . ASN B 1 86 ? 11.411 -4.986 17.739 1.00 26.32 85 ASN B CA 1
ATOM 3550 C C . ASN B 1 86 ? 12.336 -4.271 16.760 1.00 25.59 85 ASN B C 1
ATOM 3551 O O . ASN B 1 86 ? 13.299 -3.613 17.177 1.00 26.53 85 ASN B O 1
ATOM 3556 N N . LEU B 1 87 ? 12.047 -4.413 15.468 1.00 22.99 86 LEU B N 1
ATOM 3557 C CA . LEU B 1 87 ? 12.868 -3.788 14.433 1.00 27.59 86 LEU B CA 1
ATOM 3558 C C . LEU B 1 87 ? 12.240 -2.442 14.065 1.00 32.04 86 LEU B C 1
ATOM 3559 O O . LEU B 1 87 ? 11.154 -2.092 14.551 1.00 31.52 86 LEU B O 1
ATOM 3564 N N . ASN B 1 88 ? 12.926 -1.680 13.221 1.00 25.75 87 ASN B N 1
ATOM 3565 C CA . ASN B 1 88 ? 12.471 -0.334 12.875 1.00 27.73 87 ASN B CA 1
ATOM 3566 C C . ASN B 1 88 ? 12.601 -0.073 11.384 1.00 29.57 87 ASN B C 1
ATOM 3567 O O . ASN B 1 88 ? 12.666 1.072 10.974 1.00 32.71 87 ASN B O 1
ATOM 3572 N N . GLY B 1 89 ? 12.718 -1.140 10.594 1.00 27.18 88 GLY B N 1
ATOM 3573 C CA . GLY B 1 89 ? 12.762 -1.023 9.141 1.00 26.78 88 GLY B CA 1
ATOM 3574 C C . GLY B 1 89 ? 14.103 -0.666 8.499 1.00 24.58 88 GLY B C 1
ATOM 3575 O O . GLY B 1 89 ? 14.143 -0.199 7.351 1.00 28.04 88 GLY B O 1
ATOM 3576 N N . THR B 1 90 ? 15.202 -0.869 9.220 1.00 21.22 89 THR B N 1
ATOM 3577 C CA . THR B 1 90 ? 16.533 -0.583 8.671 1.00 20.66 89 THR B CA 1
ATOM 3578 C C . THR B 1 90 ? 17.455 -1.787 8.725 1.00 23.62 89 THR B C 1
ATOM 3579 O O . THR B 1 90 ? 17.277 -2.701 9.536 1.00 17.71 89 THR B O 1
ATOM 3583 N N . PHE B 1 91 ? 18.466 -1.785 7.864 1.00 19.25 90 PHE B N 1
ATOM 3584 C CA . PHE B 1 91 ? 19.456 -2.856 7.916 1.00 16.80 90 PHE B CA 1
ATOM 3585 C C . PHE B 1 91 ? 20.203 -2.849 9.256 1.00 16.47 90 PHE B C 1
ATOM 3586 O O . PHE B 1 91 ? 20.541 -3.918 9.787 1.00 16.68 90 PHE B O 1
ATOM 3594 N N . ALA B 1 92 ? 20.447 -1.666 9.811 1.00 19.14 91 ALA B N 1
ATOM 3595 C CA . ALA B 1 92 ? 21.084 -1.600 11.135 1.00 22.00 91 ALA B CA 1
ATOM 3596 C C . ALA B 1 92 ? 20.310 -2.399 12.182 1.00 22.09 91 ALA B C 1
ATOM 3597 O O . ALA B 1 92 ? 20.895 -3.151 12.960 1.00 20.67 91 ALA B O 1
ATOM 3599 N N . SER B 1 93 ? 18.999 -2.204 12.231 1.00 21.49 92 SER B N 1
ATOM 3600 C CA . SER B 1 93 ? 18.197 -2.854 13.265 1.00 25.59 92 SER B CA 1
ATOM 3601 C C . SER B 1 93 ? 18.234 -4.358 13.036 1.00 22.57 92 SER B C 1
ATOM 3602 O O . SER B 1 93 ? 18.408 -5.133 13.965 1.00 17.98 92 SER B O 1
ATOM 3605 N N . LEU B 1 94 ? 18.112 -4.750 11.774 1.00 22.09 93 LEU B N 1
ATOM 3606 C CA . LEU B 1 94 ? 18.125 -6.142 11.399 1.00 16.26 93 LEU B CA 1
ATOM 3607 C C . LEU B 1 94 ? 19.449 -6.821 11.783 1.00 27.61 93 LEU B C 1
ATOM 3608 O O . LEU B 1 94 ? 19.464 -7.840 12.481 1.00 15.61 93 LEU B O 1
ATOM 3613 N N . LEU B 1 95 ? 20.561 -6.249 11.326 1.00 15.41 94 LEU B N 1
ATOM 3614 C CA . LEU B 1 95 ? 21.889 -6.843 11.567 1.00 21.69 94 LEU B CA 1
ATOM 3615 C C . LEU B 1 95 ? 22.309 -6.863 13.048 1.00 20.41 94 LEU B C 1
ATOM 3616 O O . LEU B 1 95 ? 22.861 -7.857 13.559 1.00 16.45 94 LEU B O 1
ATOM 3621 N N . VAL B 1 96 ? 22.038 -5.772 13.754 1.00 16.00 95 VAL B N 1
ATOM 3622 C CA . VAL B 1 96 ? 22.448 -5.677 15.167 1.00 16.16 95 VAL B CA 1
ATOM 3623 C C . VAL B 1 96 ? 21.662 -6.674 16.014 1.00 17.84 95 VAL B C 1
ATOM 3624 O O . VAL B 1 96 ? 22.166 -7.224 17.005 1.00 17.09 95 VAL B O 1
ATOM 3628 N N . THR B 1 97 ? 20.425 -6.907 15.608 1.00 17.05 96 THR B N 1
ATOM 3629 C CA . THR B 1 97 ? 19.571 -7.875 16.302 1.00 21.52 96 THR B CA 1
ATOM 3630 C C . THR B 1 97 ? 19.999 -9.320 16.009 1.00 20.20 96 THR B C 1
ATOM 3631 O O . THR B 1 97 ? 20.196 -10.108 16.932 1.00 20.38 96 THR B O 1
ATOM 3635 N N . VAL B 1 98 ? 20.168 -9.676 14.734 1.00 23.77 97 VAL B N 1
ATOM 3636 C CA . VAL B 1 98 ? 20.395 -11.093 14.407 1.00 15.72 97 VAL B CA 1
ATOM 3637 C C . VAL B 1 98 ? 21.849 -11.568 14.475 1.00 15.54 97 VAL B C 1
ATOM 3638 O O . VAL B 1 98 ? 22.099 -12.772 14.594 1.00 17.30 97 VAL B O 1
ATOM 3642 N N . PHE B 1 99 ? 22.800 -10.638 14.379 1.00 15.38 98 PHE B N 1
ATOM 3643 C CA . PHE B 1 99 ? 24.221 -10.994 14.328 1.00 19.84 98 PHE B CA 1
ATOM 3644 C C . PHE B 1 99 ? 25.047 -9.784 14.765 1.00 23.16 98 PHE B C 1
ATOM 3645 O O . PHE B 1 99 ? 26.025 -9.407 14.112 1.00 20.23 98 PHE B O 1
ATOM 3653 N N . GLY B 1 100 ? 24.634 -9.183 15.878 1.00 16.09 99 GLY B N 1
ATOM 3654 C CA . GLY B 1 100 ? 25.278 -7.979 16.394 1.00 17.53 99 GLY B CA 1
ATOM 3655 C C . GLY B 1 100 ? 26.327 -8.400 17.402 1.00 26.01 99 GLY B C 1
ATOM 3656 O O . GLY B 1 100 ? 27.493 -8.676 17.056 1.00 19.62 99 GLY B O 1
ATOM 3657 N N . LYS B 1 101 ? 25.895 -8.470 18.655 1.00 30.29 100 LYS B N 1
ATOM 3658 C CA . LYS B 1 101 ? 26.715 -9.045 19.706 1.00 28.33 100 LYS B CA 1
ATOM 3659 C C . LYS B 1 101 ? 26.969 -10.519 19.416 1.00 21.95 100 LYS B C 1
ATOM 3660 O O . LYS B 1 101 ? 28.018 -11.044 19.759 1.00 20.15 100 LYS B O 1
ATOM 3666 N N . LEU B 1 102 ? 26.005 -11.188 18.782 1.00 17.32 101 LEU B N 1
ATOM 3667 C CA . LEU B 1 102 ? 26.132 -12.627 18.554 1.00 25.79 101 LEU B CA 1
ATOM 3668 C C . LEU B 1 102 ? 27.309 -12.971 17.642 1.00 24.81 101 LEU B C 1
ATOM 3669 O O . LEU B 1 102 ? 27.886 -14.063 17.754 1.00 16.54 101 LEU B O 1
ATOM 3674 N N . SER B 1 103 ? 27.686 -12.036 16.766 1.00 20.63 102 SER B N 1
ATOM 3675 C CA . SER B 1 103 ? 28.750 -12.301 15.774 1.00 15.15 102 SER B CA 1
ATOM 3676 C C . SER B 1 103 ? 30.107 -12.518 16.410 1.00 19.88 102 SER B C 1
ATOM 3677 O O . SER B 1 103 ? 31.030 -13.060 15.776 1.00 26.83 102 SER B O 1
ATOM 3688 N N . ASP B 1 105 ? 30.577 -14.222 19.284 1.00 25.01 104 ASP B N 1
ATOM 3689 C CA . ASP B 1 105 ? 30.496 -15.310 20.259 1.00 27.29 104 ASP B CA 1
ATOM 3690 C C . ASP B 1 105 ? 31.209 -16.563 19.782 1.00 24.16 104 ASP B C 1
ATOM 3691 O O . ASP B 1 105 ? 30.610 -17.634 19.735 1.00 24.60 104 ASP B O 1
ATOM 3696 N N . GLY B 1 106 ? 32.483 -16.409 19.438 1.00 26.25 105 GLY B N 1
ATOM 3697 C CA . GLY B 1 106 ? 33.318 -17.501 18.966 1.00 23.43 105 GLY B CA 1
ATOM 3698 C C . GLY B 1 106 ? 32.982 -18.040 17.587 1.00 24.12 105 GLY B C 1
ATOM 3699 O O . GLY B 1 106 ? 32.651 -17.300 16.655 1.00 21.30 105 GLY B O 1
ATOM 3700 N N . GLU B 1 107 ? 33.067 -19.358 17.437 1.00 21.49 106 GLU B N 1
ATOM 3701 C CA . GLU B 1 107 ? 32.784 -19.967 16.135 1.00 21.24 106 GLU B CA 1
ATOM 3702 C C . GLU B 1 107 ? 31.292 -20.049 15.849 1.00 22.06 106 GLU B C 1
ATOM 3703 O O . GLU B 1 107 ? 30.626 -20.978 16.278 1.00 26.19 106 GLU B O 1
ATOM 3709 N N . ILE B 1 108 ? 30.764 -19.070 15.118 1.00 16.88 107 ILE B N 1
ATOM 3710 C CA . ILE B 1 108 ? 29.337 -19.030 14.810 1.00 16.90 107 ILE B CA 1
ATOM 3711 C C . ILE B 1 108 ? 29.184 -18.268 13.496 1.00 16.09 107 ILE B C 1
ATOM 3712 O O . ILE B 1 108 ? 29.948 -17.350 13.245 1.00 16.00 107 ILE B O 1
ATOM 3717 N N . ARG B 1 109 ? 28.219 -18.661 12.676 1.00 19.82 108 ARG B N 1
ATOM 3718 C CA . ARG B 1 109 ? 28.042 -18.063 11.352 1.00 17.97 108 ARG B CA 1
ATOM 3719 C C . ARG B 1 109 ? 26.574 -17.993 10.995 1.00 15.74 108 ARG B C 1
ATOM 3720 O O . ARG B 1 109 ? 25.839 -18.984 11.143 1.00 17.18 108 ARG B O 1
ATOM 3728 N N . LEU B 1 110 ? 26.138 -16.836 10.504 1.00 18.31 109 LEU B N 1
ATOM 3729 C CA . LEU B 1 110 ? 24.752 -16.669 10.060 1.00 16.28 109 LEU B CA 1
ATOM 3730 C C . LEU B 1 110 ? 24.540 -17.249 8.655 1.00 23.41 109 LEU B C 1
ATOM 3731 O O . LEU B 1 110 ? 25.154 -16.782 7.671 1.00 18.86 109 LEU B O 1
ATOM 3736 N N . GLU B 1 111 ? 23.667 -18.254 8.575 1.00 16.25 110 GLU B N 1
ATOM 3737 C CA . GLU B 1 111 ? 23.499 -19.103 7.395 1.00 24.90 110 GLU B CA 1
ATOM 3738 C C . GLU B 1 111 ? 22.240 -18.774 6.613 1.00 22.87 110 GLU B C 1
ATOM 3739 O O . GLU B 1 111 ? 22.183 -18.940 5.390 1.00 19.22 110 GLU B O 1
ATOM 3745 N N . ARG B 1 112 ? 21.206 -18.357 7.328 1.00 20.57 111 ARG B N 1
ATOM 3746 C CA . ARG B 1 112 ? 19.915 -18.136 6.697 1.00 17.50 111 ARG B CA 1
ATOM 3747 C C . ARG B 1 112 ? 19.097 -17.090 7.445 1.00 20.85 111 ARG B C 1
ATOM 3748 O O . ARG B 1 112 ? 19.112 -17.020 8.692 1.00 18.74 111 ARG B O 1
ATOM 3756 N N . LEU B 1 113 ? 18.410 -16.257 6.668 1.00 23.43 112 LEU B N 1
ATOM 3757 C CA . LEU B 1 113 ? 17.424 -15.328 7.211 1.00 27.22 112 LEU B CA 1
ATOM 3758 C C . LEU B 1 113 ? 16.095 -15.541 6.522 1.00 23.42 112 LEU B C 1
ATOM 3759 O O . LEU B 1 113 ? 15.960 -15.334 5.308 1.00 27.24 112 LEU B O 1
ATOM 3764 N N . GLN B 1 114 ? 15.101 -15.978 7.272 1.00 21.50 113 GLN B N 1
ATOM 3765 C CA . GLN B 1 114 ? 13.771 -16.067 6.680 1.00 22.13 113 GLN B CA 1
ATOM 3766 C C . GLN B 1 114 ? 12.978 -14.837 7.092 1.00 24.97 113 GLN B C 1
ATOM 3767 O O . GLN B 1 114 ? 12.698 -14.628 8.275 1.00 28.12 113 GLN B O 1
ATOM 3781 N N . PRO B 1 116 ? 9.776 -12.125 7.088 1.00 29.91 115 PRO B N 1
ATOM 3782 C CA . PRO B 1 116 ? 8.331 -12.034 6.915 1.00 29.30 115 PRO B CA 1
ATOM 3783 C C . PRO B 1 116 ? 8.027 -10.930 5.920 1.00 29.05 115 PRO B C 1
ATOM 3784 O O . PRO B 1 116 ? 8.829 -9.998 5.764 1.00 25.31 115 PRO B O 1
ATOM 3788 N N . ASP B 1 117 ? 6.865 -11.023 5.288 1.00 24.42 116 ASP B N 1
ATOM 3789 C CA . ASP B 1 117 ? 6.469 -10.057 4.274 1.00 27.40 116 ASP B CA 1
ATOM 3790 C C . ASP B 1 117 ? 6.442 -8.625 4.805 1.00 26.25 116 ASP B C 1
ATOM 3791 O O . ASP B 1 117 ? 6.888 -7.707 4.119 1.00 23.35 116 ASP B O 1
ATOM 3796 N N . GLU B 1 118 ? 5.918 -8.435 6.015 1.00 25.21 117 GLU B N 1
ATOM 3797 C CA . GLU B 1 118 ? 5.786 -7.092 6.580 1.00 27.64 117 GLU B CA 1
ATOM 3798 C C . GLU B 1 118 ? 7.139 -6.370 6.639 1.00 34.41 117 GLU B C 1
ATOM 3799 O O . GLU B 1 118 ? 7.237 -5.173 6.346 1.00 39.02 117 GLU B O 1
ATOM 3805 N N . LEU B 1 119 ? 8.184 -7.112 6.980 1.00 32.49 118 LEU B N 1
ATOM 3806 C CA . LEU B 1 119 ? 9.530 -6.542 7.067 1.00 26.27 118 LEU B CA 1
ATOM 3807 C C . LEU B 1 119 ? 10.198 -6.320 5.692 1.00 23.08 118 LEU B C 1
ATOM 3808 O O . LEU B 1 119 ? 10.824 -5.282 5.464 1.00 20.60 118 LEU B O 1
ATOM 3813 N N . VAL B 1 120 ? 10.096 -7.306 4.805 1.00 20.35 119 VAL B N 1
ATOM 3814 C CA . VAL B 1 120 ? 10.586 -7.164 3.439 1.00 23.05 119 VAL B CA 1
ATOM 3815 C C . VAL B 1 120 ? 10.023 -5.891 2.812 1.00 20.42 119 VAL B C 1
ATOM 3816 O O . VAL B 1 120 ? 10.749 -5.124 2.215 1.00 21.60 119 VAL B O 1
ATOM 3820 N N . ARG B 1 121 ? 8.735 -5.625 3.013 1.00 21.14 120 ARG B N 1
ATOM 3821 C CA . ARG B 1 121 ? 8.131 -4.437 2.386 1.00 25.33 120 ARG B CA 1
ATOM 3822 C C . ARG B 1 121 ? 8.550 -3.071 2.948 1.00 21.67 120 ARG B C 1
ATOM 3823 O O . ARG B 1 121 ? 8.233 -2.045 2.366 1.00 25.31 120 ARG B O 1
ATOM 3831 N N . GLN B 1 122 ? 9.271 -3.044 4.063 1.00 21.35 121 GLN B N 1
ATOM 3832 C CA . GLN B 1 122 ? 9.769 -1.776 4.577 1.00 25.45 121 GLN B CA 1
ATOM 3833 C C . GLN B 1 122 ? 11.094 -1.379 3.908 1.00 27.40 121 GLN B C 1
ATOM 3834 O O . GLN B 1 122 ? 11.608 -0.280 4.122 1.00 24.78 121 GLN B O 1
ATOM 3840 N N . PHE B 1 123 ? 11.657 -2.281 3.115 1.00 26.65 122 PHE B N 1
ATOM 3841 C CA . PHE B 1 123 ? 12.899 -1.977 2.408 1.00 18.38 122 PHE B CA 1
ATOM 3842 C C . PHE B 1 123 ? 12.549 -1.568 0.966 1.00 25.02 122 PHE B C 1
ATOM 3843 O O . PHE B 1 123 ? 11.508 -1.994 0.448 1.00 19.01 122 PHE B O 1
ATOM 3851 N N . PRO B 1 124 ? 13.400 -0.737 0.311 1.00 20.41 123 PRO B N 1
ATOM 3852 C CA . PRO B 1 124 ? 13.005 -0.188 -0.991 1.00 24.08 123 PRO B CA 1
ATOM 3853 C C . PRO B 1 124 ? 12.977 -1.195 -2.136 1.00 24.34 123 PRO B C 1
ATOM 3854 O O . PRO B 1 124 ? 12.110 -1.085 -2.989 1.00 19.14 123 PRO B O 1
ATOM 3858 N N . GLY B 1 125 ? 13.914 -2.136 -2.210 1.00 24.06 124 GLY B N 1
ATOM 3859 C CA . GLY B 1 125 ? 13.992 -2.963 -3.412 1.00 21.92 124 GLY B CA 1
ATOM 3860 C C . GLY B 1 125 ? 14.494 -2.150 -4.605 1.00 21.70 124 GLY B C 1
ATOM 3861 O O . GLY B 1 125 ? 14.650 -0.927 -4.517 1.00 21.04 124 GLY B O 1
ATOM 3862 N N . PRO B 1 126 ? 14.759 -2.825 -5.730 1.00 25.00 125 PRO B N 1
ATOM 3863 C CA . PRO B 1 126 ? 15.355 -2.150 -6.890 1.00 21.79 125 PRO B CA 1
ATOM 3864 C C . PRO B 1 126 ? 14.376 -1.129 -7.481 1.00 23.23 125 PRO B C 1
ATOM 3865 O O . PRO B 1 126 ? 13.166 -1.380 -7.475 1.00 25.52 125 PRO B O 1
ATOM 3869 N N . LYS B 1 127 ? 14.888 0.021 -7.900 1.00 21.30 126 LYS B N 1
ATOM 3870 C CA . LYS B 1 127 ? 14.069 1.030 -8.554 1.00 19.38 126 LYS B CA 1
ATOM 3871 C C . LYS B 1 127 ? 13.745 0.547 -9.968 1.00 28.22 126 LYS B C 1
ATOM 3872 O O . LYS B 1 127 ? 12.635 0.752 -10.465 1.00 21.98 126 LYS B O 1
ATOM 3878 N N . PHE B 1 128 ? 14.712 -0.115 -10.613 1.00 19.34 127 PHE B N 1
ATOM 3879 C CA . PHE B 1 128 ? 14.520 -0.536 -11.999 1.00 26.06 127 PHE B CA 1
ATOM 3880 C C . PHE B 1 128 ? 14.309 -2.035 -12.195 1.00 23.63 127 PHE B C 1
ATOM 3881 O O . PHE B 1 128 ? 13.404 -2.448 -12.939 1.00 21.46 127 PHE B O 1
ATOM 3889 N N . GLY B 1 129 ? 15.151 -2.838 -11.553 1.00 23.46 128 GLY B N 1
ATOM 3890 C CA . GLY B 1 129 ? 15.151 -4.278 -11.770 1.00 27.44 128 GLY B CA 1
ATOM 3891 C C . GLY B 1 129 ? 15.551 -4.691 -13.180 1.00 24.26 128 GLY B C 1
ATOM 3892 O O . GLY B 1 129 ? 15.999 -3.861 -13.966 1.00 27.34 128 GLY B O 1
ATOM 3893 N N . VAL B 1 130 ? 15.363 -5.972 -13.502 1.00 23.00 129 VAL B N 1
ATOM 3894 C CA . VAL B 1 130 ? 15.700 -6.520 -14.812 1.00 29.97 129 VAL B CA 1
ATOM 3895 C C . VAL B 1 130 ? 15.010 -5.722 -15.926 1.00 28.73 129 VAL B C 1
ATOM 3896 O O . VAL B 1 130 ? 15.665 -5.160 -16.797 1.00 23.53 129 VAL B O 1
ATOM 3900 N N . GLU B 1 131 ? 13.687 -5.627 -15.862 1.00 21.65 130 GLU B N 1
ATOM 3901 C CA . GLU B 1 131 ? 12.908 -4.977 -16.927 1.00 26.52 130 GLU B CA 1
ATOM 3902 C C . GLU B 1 131 ? 13.234 -3.490 -17.137 1.00 24.57 130 GLU B C 1
ATOM 3903 O O . GLU B 1 131 ? 13.167 -2.987 -18.254 1.00 30.39 130 GLU B O 1
ATOM 3905 N N . GLY B 1 132 ? 13.580 -2.791 -16.063 1.00 21.90 131 GLY B N 1
ATOM 3906 C CA . GLY B 1 132 ? 13.853 -1.363 -16.127 1.00 24.95 131 GLY B CA 1
ATOM 3907 C C . GLY B 1 132 ? 15.247 -1.055 -16.654 1.00 25.53 131 GLY B C 1
ATOM 3908 O O . GLY B 1 132 ? 15.446 -0.045 -17.322 1.00 23.97 131 GLY B O 1
ATOM 3909 N N . VAL B 1 133 ? 16.210 -1.924 -16.362 1.00 23.09 132 VAL B N 1
ATOM 3910 C CA . VAL B 1 133 ? 17.538 -1.774 -16.944 1.00 24.28 132 VAL B CA 1
ATOM 3911 C C . VAL B 1 133 ? 17.443 -1.991 -18.449 1.00 25.01 132 VAL B C 1
ATOM 3912 O O . VAL B 1 133 ? 18.000 -1.217 -19.237 1.00 29.08 132 VAL B O 1
ATOM 3916 N N . ARG B 1 134 ? 16.731 -3.042 -18.853 1.00 23.40 133 ARG B N 1
ATOM 3917 C CA . ARG B 1 134 ? 16.578 -3.340 -20.281 1.00 24.31 133 ARG B CA 1
ATOM 3918 C C . ARG B 1 134 ? 15.921 -2.189 -21.037 1.00 31.43 133 ARG B C 1
ATOM 3919 O O . ARG B 1 134 ? 16.312 -1.867 -22.165 1.00 28.20 133 ARG B O 1
ATOM 3927 N N . ARG B 1 135 ? 14.897 -1.602 -20.415 1.00 24.94 134 ARG B N 1
ATOM 3928 C CA . ARG B 1 135 ? 14.158 -0.496 -20.993 1.00 25.82 134 ARG B CA 1
ATOM 3929 C C . ARG B 1 135 ? 15.021 0.749 -21.095 1.00 27.85 134 ARG B C 1
ATOM 3930 O O . ARG B 1 135 ? 14.991 1.436 -22.108 1.00 30.81 134 ARG B O 1
ATOM 3935 N N . ARG B 1 136 ? 15.785 1.054 -20.051 1.00 25.21 135 ARG B N 1
ATOM 3936 C CA . ARG B 1 136 ? 16.670 2.213 -20.093 1.00 31.33 135 ARG B CA 1
ATOM 3937 C C . ARG B 1 136 ? 17.708 2.086 -21.207 1.00 31.00 135 ARG B C 1
ATOM 3938 O O . ARG B 1 136 ? 17.965 3.052 -21.931 1.00 32.04 135 ARG B O 1
ATOM 3946 N N . LEU B 1 137 ? 18.299 0.901 -21.340 1.00 26.11 136 LEU B N 1
ATOM 3947 C CA . LEU B 1 137 ? 19.389 0.687 -22.294 1.00 28.74 136 LEU B CA 1
ATOM 3948 C C . LEU B 1 137 ? 18.888 0.260 -23.675 1.00 31.50 136 LEU B C 1
ATOM 3949 O O . LEU B 1 137 ? 19.634 0.287 -24.647 1.00 38.61 136 LEU B O 1
ATOM 3954 N N . GLY B 1 138 ? 17.629 -0.146 -23.754 1.00 28.18 137 GLY B N 1
ATOM 3955 C CA . GLY B 1 138 ? 17.068 -0.668 -24.983 1.00 29.66 137 GLY B CA 1
ATOM 3956 C C . GLY B 1 138 ? 17.710 -1.971 -25.417 1.00 39.45 137 GLY B C 1
ATOM 3957 O O . GLY B 1 138 ? 17.976 -2.174 -26.602 1.00 39.32 137 GLY B O 1
ATOM 3958 N N . ALA B 1 139 ? 17.953 -2.863 -24.464 1.00 32.97 138 ALA B N 1
ATOM 3959 C CA . ALA B 1 139 ? 18.581 -4.141 -24.779 1.00 32.26 138 ALA B CA 1
ATOM 3960 C C . ALA B 1 139 ? 17.687 -5.310 -24.353 1.00 29.87 138 ALA B C 1
ATOM 3961 O O . ALA B 1 139 ? 17.487 -5.565 -23.157 1.00 26.61 138 ALA B O 1
ATOM 3963 N N . TYR B 1 140 ? 17.142 -6.023 -25.333 1.00 29.16 139 TYR B N 1
ATOM 3964 C CA . TYR B 1 140 ? 16.167 -7.061 -25.022 1.00 34.47 139 TYR B CA 1
ATOM 3965 C C . TYR B 1 140 ? 16.565 -8.432 -25.577 1.00 34.98 139 TYR B C 1
ATOM 3966 O O . TYR B 1 140 ? 17.344 -8.523 -26.534 1.00 30.63 139 TYR B O 1
ATOM 3975 N N . ASN B 1 141 ? 16.028 -9.494 -24.971 1.00 32.52 140 ASN B N 1
ATOM 3976 C CA . ASN B 1 141 ? 16.147 -10.851 -25.521 1.00 32.57 140 ASN B CA 1
ATOM 3977 C C . ASN B 1 141 ? 17.567 -11.338 -25.740 1.00 32.77 140 ASN B C 1
ATOM 3978 O O . ASN B 1 141 ? 17.834 -12.140 -26.641 1.00 35.12 140 ASN B O 1
ATOM 3983 N N . ARG B 1 142 ? 18.483 -10.843 -24.921 1.00 34.64 141 ARG B N 1
ATOM 3984 C CA . ARG B 1 142 ? 19.869 -11.289 -24.972 1.00 25.42 141 ARG B CA 1
ATOM 3985 C C . ARG B 1 142 ? 20.555 -10.877 -23.674 1.00 22.23 141 ARG B C 1
ATOM 3986 O O . ARG B 1 142 ? 20.137 -9.923 -23.018 1.00 21.80 141 ARG B O 1
ATOM 3994 N N . PRO B 1 143 ? 21.577 -11.630 -23.261 1.00 24.46 142 PRO B N 1
ATOM 3995 C CA . PRO B 1 143 ? 22.443 -11.105 -22.201 1.00 25.78 142 PRO B CA 1
ATOM 3996 C C . PRO B 1 143 ? 23.011 -9.740 -22.584 1.00 26.79 142 PRO B C 1
ATOM 3997 O O . PRO B 1 143 ? 23.228 -9.444 -23.769 1.00 25.09 142 PRO B O 1
ATOM 4001 N N . LEU B 1 144 ? 23.233 -8.913 -21.573 1.00 25.47 143 LEU B N 1
ATOM 4002 C CA . LEU B 1 144 ? 23.862 -7.622 -21.763 1.00 24.53 143 LEU B CA 1
ATOM 4003 C C . LEU B 1 144 ? 25.368 -7.809 -21.726 1.00 24.62 143 LEU B C 1
ATOM 4004 O O . LEU B 1 144 ? 25.854 -8.805 -21.190 1.00 27.17 143 LEU B O 1
ATOM 4009 N N . VAL B 1 145 ? 26.116 -6.864 -22.281 1.00 23.30 144 VAL B N 1
ATOM 4010 C CA . VAL B 1 145 ? 27.574 -6.987 -22.289 1.00 21.83 144 VAL B CA 1
ATOM 4011 C C . VAL B 1 145 ? 28.157 -5.782 -21.583 1.00 22.34 144 VAL B C 1
ATOM 4012 O O . VAL B 1 145 ? 27.824 -4.641 -21.921 1.00 22.50 144 VAL B O 1
ATOM 4024 N N . SER B 1 147 ? 31.835 -3.932 -20.146 1.00 23.22 146 SER B N 1
ATOM 4025 C CA . SER B 1 147 ? 33.308 -3.840 -20.133 1.00 22.51 146 SER B CA 1
ATOM 4026 C C . SER B 1 147 ? 33.781 -3.050 -18.896 1.00 27.16 146 SER B C 1
ATOM 4027 O O . SER B 1 147 ? 33.045 -2.228 -18.349 1.00 25.77 146 SER B O 1
ATOM 4030 N N . ILE B 1 148 ? 34.984 -3.346 -18.409 1.00 22.61 147 ILE B N 1
ATOM 4031 C CA . ILE B 1 148 ? 35.534 -2.626 -17.267 1.00 21.43 147 ILE B CA 1
ATOM 4032 C C . ILE B 1 148 ? 36.835 -1.927 -17.645 1.00 22.88 147 ILE B C 1
ATOM 4033 O O . ILE B 1 148 ? 37.711 -2.552 -18.234 1.00 28.37 147 ILE B O 1
ATOM 4038 N N . PHE B 1 149 ? 36.959 -0.646 -17.300 1.00 31.52 148 PHE B N 1
ATOM 4039 C CA . PHE B 1 149 ? 38.207 0.106 -17.483 1.00 29.52 148 PHE B CA 1
ATOM 4040 C C . PHE B 1 149 ? 39.407 -0.667 -16.964 1.00 26.99 148 PHE B C 1
ATOM 4041 O O . PHE B 1 149 ? 39.413 -1.124 -15.829 1.00 23.46 148 PHE B O 1
ATOM 4049 N N . LYS B 1 150 ? 40.434 -0.808 -17.785 1.00 29.63 149 LYS B N 1
ATOM 4050 C CA . LYS B 1 150 ? 41.614 -1.534 -17.322 1.00 31.85 149 LYS B CA 1
ATOM 4051 C C . LYS B 1 150 ? 42.494 -0.652 -16.422 1.00 26.65 149 LYS B C 1
ATOM 4052 O O . LYS B 1 150 ? 43.236 -1.161 -15.566 1.00 26.33 149 LYS B O 1
ATOM 4058 N N . ALA B 1 151 ? 42.375 0.664 -16.590 1.00 27.46 150 ALA B N 1
ATOM 4059 C CA . ALA B 1 151 ? 43.239 1.640 -15.902 1.00 34.52 150 ALA B CA 1
ATOM 4060 C C . ALA B 1 151 ? 42.535 2.987 -15.747 1.00 40.81 150 ALA B C 1
ATOM 4061 O O . ALA B 1 151 ? 41.979 3.512 -16.716 1.00 37.48 150 ALA B O 1
ATOM 4063 N N . CYS B 1 152 ? 42.570 3.554 -14.541 1.00 38.83 151 CYS B N 1
ATOM 4064 C CA . CYS B 1 152 ? 41.850 4.802 -14.265 1.00 36.75 151 CYS B CA 1
ATOM 4065 C C . CYS B 1 152 ? 42.731 5.870 -13.609 1.00 34.67 151 CYS B C 1
ATOM 4066 O O . CYS B 1 152 ? 43.011 6.927 -14.198 1.00 33.92 151 CYS B O 1
ATOM 4069 N N . ALA B 1 153 ? 43.140 5.582 -12.379 1.00 28.99 152 ALA B N 1
ATOM 4070 C CA . ALA B 1 153 ? 44.010 6.458 -11.596 1.00 37.27 152 ALA B CA 1
ATOM 4071 C C . ALA B 1 153 ? 45.255 6.908 -12.367 1.00 38.61 152 ALA B C 1
ATOM 4072 O O . ALA B 1 153 ? 45.994 6.084 -12.911 1.00 44.14 152 ALA B O 1
ATOM 4074 N N . GLY B 1 154 ? 45.485 8.217 -12.395 1.00 32.78 153 GLY B N 1
ATOM 4075 C CA . GLY B 1 154 ? 46.662 8.779 -13.038 1.00 42.53 153 GLY B CA 1
ATOM 4076 C C . GLY B 1 154 ? 46.433 9.287 -14.456 1.00 36.00 153 GLY B C 1
ATOM 4077 O O . GLY B 1 154 ? 47.188 10.110 -14.959 1.00 39.65 153 GLY B O 1
ATOM 4078 N N . LEU B 1 155 ? 45.383 8.801 -15.100 1.00 36.64 154 LEU B N 1
ATOM 4079 C CA . LEU B 1 155 ? 45.090 9.171 -16.480 1.00 38.60 154 LEU B CA 1
ATOM 4080 C C . LEU B 1 155 ? 44.311 10.493 -16.592 1.00 40.80 154 LEU B C 1
ATOM 4081 O O . LEU B 1 155 ? 43.466 10.811 -15.753 1.00 42.52 154 LEU B O 1
ATOM 4086 N N . THR B 1 156 ? 44.602 11.257 -17.639 1.00 45.24 155 THR B N 1
ATOM 4087 C CA . THR B 1 156 ? 43.861 12.471 -17.955 1.00 39.15 155 THR B CA 1
ATOM 4088 C C . THR B 1 156 ? 42.466 12.146 -18.477 1.00 38.11 155 THR B C 1
ATOM 4089 O O . THR B 1 156 ? 42.204 11.042 -18.951 1.00 41.72 155 THR B O 1
ATOM 4093 N N . LEU B 1 157 ? 41.582 13.131 -18.417 1.00 45.73 156 LEU B N 1
ATOM 4094 C CA . LEU B 1 157 ? 40.247 13.008 -18.985 1.00 43.21 156 LEU B CA 1
ATOM 4095 C C . LEU B 1 157 ? 40.280 12.604 -20.467 1.00 43.51 156 LEU B C 1
ATOM 4096 O O . LEU B 1 157 ? 39.482 11.770 -20.913 1.00 38.56 156 LEU B O 1
ATOM 4101 N N . ASP B 1 158 ? 41.214 13.186 -21.216 1.00 40.75 157 ASP B N 1
ATOM 4102 C CA . ASP B 1 158 ? 41.395 12.840 -22.624 1.00 47.10 157 ASP B CA 1
ATOM 4103 C C . ASP B 1 158 ? 41.804 11.382 -22.822 1.00 43.24 157 ASP B C 1
ATOM 4104 O O . ASP B 1 158 ? 41.270 10.690 -23.698 1.00 44.90 157 ASP B O 1
ATOM 4109 N N . GLU B 1 159 ? 42.759 10.922 -22.023 1.00 40.66 158 GLU B N 1
ATOM 4110 C CA . GLU B 1 159 ? 43.192 9.534 -22.093 1.00 40.64 158 GLU B CA 1
ATOM 4111 C C . GLU B 1 159 ? 42.054 8.602 -21.697 1.00 37.72 158 GLU B C 1
ATOM 4112 O O . GLU B 1 159 ? 41.843 7.559 -22.316 1.00 37.35 158 GLU B O 1
ATOM 4118 N N . LEU B 1 160 ? 41.324 8.995 -20.659 1.00 43.18 159 LEU B N 1
ATOM 4119 C CA . LEU B 1 160 ? 40.181 8.226 -20.195 1.00 40.51 159 LEU B CA 1
ATOM 4120 C C . LEU B 1 160 ? 39.138 8.091 -21.307 1.00 38.64 159 LEU B C 1
ATOM 4121 O O . LEU B 1 160 ? 38.607 7.005 -21.559 1.00 36.04 159 LEU B O 1
ATOM 4126 N N . VAL B 1 161 ? 38.876 9.199 -21.991 1.00 39.10 160 VAL B N 1
ATOM 4127 C CA . VAL B 1 161 ? 37.844 9.246 -23.021 1.00 39.09 160 VAL B CA 1
ATOM 4128 C C . VAL B 1 161 ? 38.147 8.269 -24.145 1.00 40.09 160 VAL B C 1
ATOM 4129 O O . VAL B 1 161 ? 37.257 7.539 -24.614 1.00 37.51 160 VAL B O 1
ATOM 4133 N N . GLU B 1 162 ? 39.414 8.243 -24.552 1.00 38.82 161 GLU B N 1
ATOM 4134 C CA . GLU B 1 162 ? 39.863 7.345 -25.606 1.00 44.49 161 GLU B CA 1
ATOM 4135 C C . GLU B 1 162 ? 39.681 5.896 -25.191 1.00 48.23 161 GLU B C 1
ATOM 4136 O O . GLU B 1 162 ? 39.286 5.051 -26.006 1.00 37.87 161 GLU B O 1
ATOM 4139 N N . ALA B 1 163 ? 39.971 5.621 -23.918 1.00 36.25 162 ALA B N 1
ATOM 4140 C CA . ALA B 1 163 ? 39.849 4.283 -23.366 1.00 34.55 162 ALA B CA 1
ATOM 4141 C C . ALA B 1 163 ? 38.372 3.905 -23.335 1.00 33.28 162 ALA B C 1
ATOM 4142 O O . ALA B 1 163 ? 38.015 2.745 -23.532 1.00 32.48 162 ALA B O 1
ATOM 4144 N N . PHE B 1 164 ? 37.517 4.890 -23.087 1.00 33.20 163 PHE B N 1
ATOM 4145 C CA . PHE B 1 164 ? 36.088 4.633 -23.077 1.00 36.85 163 PHE B CA 1
ATOM 4146 C C . PHE B 1 164 ? 35.648 4.311 -24.495 1.00 33.42 163 PHE B C 1
ATOM 4147 O O . PHE B 1 164 ? 34.864 3.387 -24.714 1.00 34.19 163 PHE B O 1
ATOM 4155 N N . GLY B 1 165 ? 36.183 5.066 -25.453 1.00 35.42 164 GLY B N 1
ATOM 4156 C CA . GLY B 1 165 ? 35.816 4.917 -26.846 1.00 36.90 164 GLY B CA 1
ATOM 4157 C C . GLY B 1 165 ? 36.167 3.555 -27.410 1.00 44.42 164 GLY B C 1
ATOM 4158 O O . GLY B 1 165 ? 35.358 2.944 -28.108 1.00 44.04 164 GLY B O 1
ATOM 4159 N N . GLU B 1 166 ? 37.378 3.089 -27.113 1.00 36.76 165 GLU B N 1
ATOM 4160 C CA . GLU B 1 166 ? 37.818 1.754 -27.500 1.00 53.26 165 GLU B CA 1
ATOM 4161 C C . GLU B 1 166 ? 36.839 0.680 -27.055 1.00 34.82 165 GLU B C 1
ATOM 4162 O O . GLU B 1 166 ? 36.467 -0.174 -27.843 1.00 45.78 165 GLU B O 1
ATOM 4168 N N . GLN B 1 167 ? 36.422 0.722 -25.792 1.00 33.00 166 GLN B N 1
ATOM 4169 C CA . GLN B 1 167 ? 35.407 -0.221 -25.314 1.00 31.32 166 GLN B CA 1
ATOM 4170 C C . GLN B 1 167 ? 34.072 -0.091 -26.055 1.00 31.75 166 GLN B C 1
ATOM 4171 O O . GLN B 1 167 ? 33.510 -1.091 -26.505 1.00 47.44 166 GLN B O 1
ATOM 4177 N N . ALA B 1 168 ? 33.593 1.138 -26.219 1.00 35.22 167 ALA B N 1
ATOM 4178 C CA . ALA B 1 168 ? 32.295 1.375 -26.842 1.00 36.12 167 ALA B CA 1
ATOM 4179 C C . ALA B 1 168 ? 32.306 0.990 -28.321 1.00 40.69 167 ALA B C 1
ATOM 4180 O O . ALA B 1 168 ? 31.285 0.599 -28.886 1.00 35.06 167 ALA B O 1
ATOM 4182 N N . GLU B 1 169 ? 33.470 1.073 -28.946 1.00 42.74 168 GLU B N 1
ATOM 4183 C CA . GLU B 1 169 ? 33.556 0.712 -30.351 1.00 49.67 168 GLU B CA 1
ATOM 4184 C C . GLU B 1 169 ? 33.317 -0.782 -30.564 1.00 50.42 168 GLU B C 1
ATOM 4185 O O . GLU B 1 169 ? 33.037 -1.224 -31.679 1.00 47.30 168 GLU B O 1
ATOM 4191 N N . GLY B 1 170 ? 33.389 -1.550 -29.478 1.00 35.31 169 GLY B N 1
ATOM 4192 C CA . GLY B 1 170 ? 33.041 -2.961 -29.517 1.00 34.49 169 GLY B CA 1
ATOM 4193 C C . GLY B 1 170 ? 31.548 -3.246 -29.352 1.00 34.73 169 GLY B C 1
ATOM 4194 O O . GLY B 1 170 ? 31.148 -4.405 -29.271 1.00 32.84 169 GLY B O 1
ATOM 4195 N N . GLY B 1 171 ? 30.729 -2.195 -29.310 1.00 35.49 170 GLY B N 1
ATOM 4196 C CA . GLY B 1 171 ? 29.284 -2.346 -29.214 1.00 39.66 170 GLY B CA 1
ATOM 4197 C C . GLY B 1 171 ? 28.713 -2.668 -27.836 1.00 31.15 170 GLY B C 1
ATOM 4198 O O . GLY B 1 171 ? 27.522 -2.968 -27.695 1.00 30.64 170 GLY B O 1
ATOM 4199 N N . VAL B 1 172 ? 29.549 -2.613 -26.805 1.00 29.91 171 VAL B N 1
ATOM 4200 C CA . VAL B 1 172 ? 29.081 -2.958 -25.452 1.00 27.85 171 VAL B CA 1
ATOM 4201 C C . VAL B 1 172 ? 27.932 -2.072 -24.955 1.00 34.67 171 VAL B C 1
ATOM 4202 O O . VAL B 1 172 ? 27.840 -0.898 -25.323 1.00 29.77 171 VAL B O 1
ATOM 4206 N N . ASP B 1 173 ? 27.055 -2.663 -24.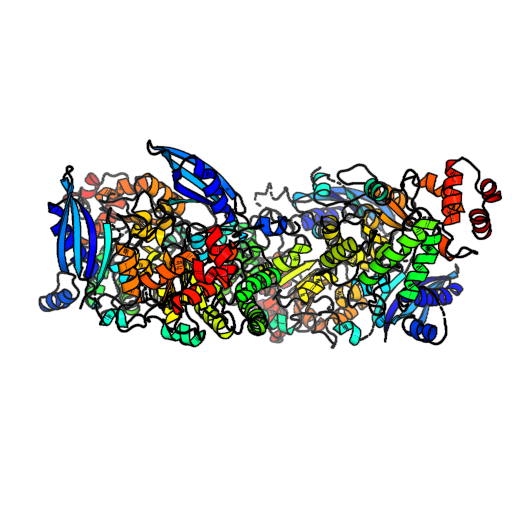140 1.00 26.06 172 ASP B N 1
ATOM 4207 C CA . ASP B 1 173 ? 25.865 -1.990 -23.623 1.00 32.64 172 ASP B CA 1
ATOM 4208 C C . ASP B 1 173 ? 26.256 -1.061 -22.468 1.00 31.18 172 ASP B C 1
ATOM 4209 O O . ASP B 1 173 ? 25.621 -0.029 -22.239 1.00 25.52 172 ASP B O 1
ATOM 4214 N N . LEU B 1 174 ? 27.333 -1.419 -21.779 1.00 23.97 173 LEU B N 1
ATOM 4215 C CA . LEU B 1 174 ? 27.700 -0.782 -20.517 1.00 27.30 173 LEU B CA 1
ATOM 4216 C C . LEU B 1 174 ? 29.215 -0.805 -20.284 1.00 30.64 173 LEU B C 1
ATOM 4217 O O . LEU B 1 174 ? 29.870 -1.822 -20.531 1.00 24.91 173 LEU B O 1
ATOM 4222 N N . VAL B 1 175 ? 29.766 0.317 -19.818 1.00 23.34 174 VAL B N 1
ATOM 4223 C CA . VAL B 1 175 ? 31.166 0.373 -19.388 1.00 25.07 174 VAL B CA 1
ATOM 4224 C C . VAL B 1 175 ? 31.245 0.899 -17.959 1.00 22.54 174 VAL B C 1
ATOM 4225 O O . VAL B 1 175 ? 30.645 1.928 -17.641 1.00 22.52 174 VAL B O 1
ATOM 4241 N N . ASP B 1 177 ? 33.402 2.007 -14.335 1.00 22.04 176 ASP B N 1
ATOM 4242 C CA . ASP B 1 177 ? 34.683 2.394 -13.760 1.00 27.64 176 ASP B CA 1
ATOM 4243 C C . ASP B 1 177 ? 35.198 1.185 -13.027 1.00 25.36 176 ASP B C 1
ATOM 4244 O O . ASP B 1 177 ? 34.404 0.380 -12.550 1.00 22.15 176 ASP B O 1
ATOM 4249 N N . ASP B 1 178 ? 36.515 1.064 -12.908 1.00 20.69 177 ASP B N 1
ATOM 4250 C CA . ASP B 1 178 ? 37.091 0.115 -11.954 1.00 19.81 177 ASP B CA 1
ATOM 4251 C C . ASP B 1 178 ? 36.683 0.617 -10.572 1.00 24.83 177 ASP B C 1
ATOM 4252 O O . ASP B 1 178 ? 36.669 1.819 -10.347 1.00 21.43 177 ASP B O 1
ATOM 4257 N N . GLU B 1 179 ? 36.319 -0.284 -9.657 1.00 23.56 178 GLU B N 1
ATOM 4258 C CA . GLU B 1 179 ? 35.782 0.142 -8.354 1.00 19.78 178 GLU B CA 1
ATOM 4259 C C . GLU B 1 179 ? 36.800 0.874 -7.460 1.00 28.52 178 GLU B C 1
ATOM 4260 O O . GLU B 1 179 ? 36.415 1.504 -6.453 1.00 23.44 178 GLU B O 1
ATOM 4266 N N . ILE B 1 180 ? 38.087 0.774 -7.796 1.00 23.64 179 ILE B N 1
ATOM 4267 C CA . ILE B 1 180 ? 39.119 1.481 -7.029 1.00 24.72 179 ILE B CA 1
ATOM 4268 C C . ILE B 1 180 ? 39.312 2.944 -7.424 1.00 28.36 179 ILE B C 1
ATOM 4269 O O . ILE B 1 180 ? 40.133 3.646 -6.835 1.00 32.48 179 ILE B O 1
ATOM 4274 N N . PHE B 1 181 ? 38.567 3.412 -8.421 1.00 20.99 180 PHE B N 1
ATOM 4275 C CA . PHE B 1 181 ? 38.746 4.783 -8.912 1.00 25.87 180 PHE B CA 1
ATOM 4276 C C . PHE B 1 181 ? 38.156 5.796 -7.940 1.00 30.67 180 PHE B C 1
ATOM 4277 O O . PHE B 1 181 ? 36.958 6.047 -7.982 1.00 21.68 180 PHE B O 1
ATOM 4285 N N . PHE B 1 182 ? 38.992 6.386 -7.083 1.00 33.49 181 PHE B N 1
ATOM 4286 C CA . PHE B 1 182 ? 38.523 7.373 -6.108 1.00 25.19 181 PHE B CA 1
ATOM 4287 C C . PHE B 1 182 ? 39.080 8.798 -6.302 1.00 31.45 181 PHE B C 1
ATOM 4288 O O . PHE B 1 182 ? 38.364 9.772 -6.077 1.00 31.12 181 PHE B O 1
ATOM 4296 N N . THR B 1 183 ? 40.343 8.925 -6.716 1.00 25.93 182 THR B N 1
ATOM 4297 C CA . THR B 1 183 ? 40.927 10.254 -6.929 1.00 32.47 182 THR B CA 1
ATOM 4298 C C . THR B 1 183 ? 40.193 11.094 -7.986 1.00 35.04 182 THR B C 1
ATOM 4299 O O . THR B 1 183 ? 39.921 10.633 -9.104 1.00 33.37 182 THR B O 1
ATOM 4303 N N . GLU B 1 184 ? 39.881 12.335 -7.628 1.00 32.05 183 GLU B N 1
ATOM 4304 C CA . GLU B 1 184 ? 39.247 13.251 -8.572 1.00 37.22 183 GLU B CA 1
ATOM 4305 C C . GLU B 1 184 ? 40.236 14.310 -9.064 1.00 45.91 183 GLU B C 1
ATOM 4306 O O . GLU B 1 184 ? 39.843 15.417 -9.413 1.00 50.03 183 GLU B O 1
ATOM 4312 N N . ALA B 1 185 ? 41.519 13.962 -9.109 1.00 47.73 184 ALA B N 1
ATOM 4313 C CA . ALA B 1 185 ? 42.561 14.932 -9.466 1.00 43.87 184 ALA B CA 1
ATOM 4314 C C . ALA B 1 185 ? 42.672 15.214 -10.964 1.00 36.47 184 ALA B C 1
ATOM 4315 O O . ALA B 1 185 ? 43.093 16.283 -11.363 1.00 37.61 184 ALA B O 1
ATOM 4317 N N . TYR B 1 186 ? 42.306 14.251 -11.793 1.00 39.72 185 TYR B N 1
ATOM 4318 C CA . TYR B 1 186 ? 42.468 14.420 -13.226 1.00 39.13 185 TYR B CA 1
ATOM 4319 C C . TYR B 1 186 ? 41.115 14.502 -13.927 1.00 42.39 185 TYR B C 1
ATOM 4320 O O . TYR B 1 186 ? 40.969 15.177 -14.947 1.00 38.42 185 TYR B O 1
ATOM 4329 N N . ALA B 1 187 ? 40.121 13.822 -13.368 1.00 33.91 186 ALA B N 1
ATOM 4330 C CA . ALA B 1 187 ? 38.783 13.854 -13.943 1.00 36.49 186 ALA B CA 1
ATOM 4331 C C . ALA B 1 187 ? 37.753 13.526 -12.876 1.00 31.67 186 ALA B C 1
ATOM 4332 O O . ALA B 1 187 ? 37.726 12.417 -12.360 1.00 30.22 186 ALA B O 1
ATOM 4334 N N . THR B 1 188 ? 36.921 14.506 -12.552 1.00 31.95 187 THR B N 1
ATOM 4335 C CA . THR B 1 188 ? 35.839 14.323 -11.606 1.00 35.42 187 THR B CA 1
ATOM 4336 C C . THR B 1 188 ? 34.770 13.410 -12.194 1.00 35.45 187 THR B C 1
ATOM 4337 O O . THR B 1 188 ? 34.621 13.326 -13.414 1.00 37.46 187 THR B O 1
ATOM 4341 N N . PRO B 1 189 ? 34.033 12.707 -11.327 1.00 30.93 188 PRO B N 1
ATOM 4342 C CA . PRO B 1 189 ? 32.925 11.872 -11.793 1.00 27.35 188 PRO B CA 1
ATOM 4343 C C . PRO B 1 189 ? 31.931 12.635 -12.692 1.00 31.03 188 PRO B C 1
ATOM 4344 O O . PRO B 1 189 ? 31.448 12.083 -13.692 1.00 27.08 188 PRO B O 1
ATOM 4348 N N . GLU B 1 190 ? 31.636 13.887 -12.358 1.00 25.77 189 GLU B N 1
ATOM 4349 C CA . GLU B 1 190 ? 30.678 14.636 -13.158 1.00 27.58 189 GLU B CA 1
ATOM 4350 C C . GLU B 1 190 ? 31.250 14.953 -14.546 1.00 38.11 189 GLU B C 1
ATOM 4351 O O . GLU B 1 190 ? 30.526 14.906 -15.545 1.00 38.89 189 GLU B O 1
ATOM 4357 N N . ASP B 1 191 ? 32.549 15.243 -14.611 1.00 36.09 190 ASP B N 1
ATOM 4358 C CA . ASP B 1 191 ? 33.198 15.509 -15.897 1.00 39.87 190 ASP B CA 1
ATOM 4359 C C . ASP B 1 191 ? 33.312 14.240 -16.751 1.00 40.26 190 ASP B C 1
ATOM 4360 O O . ASP B 1 191 ? 33.253 14.301 -17.988 1.00 37.32 190 ASP B O 1
ATOM 4365 N N . ARG B 1 192 ? 33.489 13.094 -16.095 1.00 26.80 191 ARG B N 1
ATOM 4366 C CA . ARG B 1 192 ? 33.511 11.814 -16.800 1.00 35.63 191 ARG B CA 1
ATOM 4367 C C . ARG B 1 192 ? 32.158 11.484 -17.400 1.00 26.32 191 ARG B C 1
ATOM 4368 O O . ARG B 1 192 ? 32.076 11.029 -18.542 1.00 30.61 191 ARG B O 1
ATOM 4376 N N . VAL B 1 193 ? 31.088 11.717 -16.649 1.00 30.19 192 VAL B N 1
ATOM 4377 C CA . VAL B 1 193 ? 29.761 11.403 -17.170 1.00 30.30 192 VAL B CA 1
ATOM 4378 C C . VAL B 1 193 ? 29.491 12.252 -18.422 1.00 33.40 192 VAL B C 1
ATOM 4379 O O . VAL B 1 193 ? 29.088 11.725 -19.461 1.00 32.80 192 VAL B O 1
ATOM 4383 N N . ARG B 1 194 ? 29.744 13.554 -18.321 1.00 30.06 193 ARG B N 1
ATOM 4384 C CA . ARG B 1 194 ? 29.521 14.469 -19.445 1.00 35.57 193 ARG B CA 1
ATOM 4385 C C . ARG B 1 194 ? 30.293 14.038 -20.681 1.00 37.65 193 ARG B C 1
ATOM 4386 O O . ARG B 1 194 ? 29.736 13.956 -21.771 1.00 43.19 193 ARG B O 1
ATOM 4394 N N . ALA B 1 195 ? 31.579 13.752 -20.491 1.00 36.04 194 ALA B N 1
ATOM 4395 C CA . ALA B 1 195 ? 32.500 13.482 -21.592 1.00 35.92 194 ALA B CA 1
ATOM 4396 C C . ALA B 1 195 ? 32.239 12.147 -22.286 1.00 38.14 194 ALA B C 1
ATOM 4397 O O . ALA B 1 195 ? 32.245 12.077 -23.521 1.00 34.70 194 ALA B O 1
ATOM 4399 N N . TYR B 1 196 ? 32.025 11.093 -21.497 1.00 30.02 195 TYR B N 1
ATOM 4400 C CA . TYR B 1 196 ? 31.774 9.771 -22.060 1.00 31.78 195 TYR B CA 1
ATOM 4401 C C . TYR B 1 196 ? 30.432 9.756 -22.790 1.00 33.21 195 TYR B C 1
ATOM 4402 O O . TYR B 1 196 ? 30.234 8.981 -23.721 1.00 33.81 195 TYR B O 1
ATOM 4411 N N . ALA B 1 197 ? 29.504 10.596 -22.343 1.00 34.72 196 ALA B N 1
ATOM 4412 C CA . ALA B 1 197 ? 28.237 10.769 -23.045 1.00 38.79 196 ALA B CA 1
ATOM 4413 C C . ALA B 1 197 ? 28.454 11.203 -24.493 1.00 40.87 196 ALA B C 1
ATOM 4414 O O . ALA B 1 197 ? 27.903 10.602 -25.420 1.00 38.73 196 ALA B O 1
ATOM 4416 N N . ALA B 1 198 ? 29.260 12.243 -24.693 1.00 42.06 197 ALA B N 1
ATOM 4417 C CA . ALA B 1 198 ? 29.502 12.742 -26.041 1.00 49.33 197 ALA B CA 1
ATOM 4418 C C . ALA B 1 198 ? 30.207 11.708 -26.920 1.00 49.33 197 ALA B C 1
ATOM 4419 O O . ALA B 1 198 ? 29.819 11.501 -28.070 1.00 43.82 197 ALA B O 1
ATOM 4421 N N . LYS B 1 199 ? 31.232 11.056 -26.374 1.00 48.37 198 LYS B N 1
ATOM 4422 C CA . LYS B 1 199 ? 31.993 10.068 -27.127 1.00 37.01 198 LYS B CA 1
ATOM 4423 C C . LYS B 1 199 ? 31.062 8.940 -27.540 1.00 41.64 198 LYS B C 1
ATOM 4424 O O . LYS B 1 199 ? 31.081 8.499 -28.693 1.00 37.59 198 LYS B O 1
ATOM 4430 N N . ALA B 1 200 ? 30.227 8.501 -26.595 1.00 33.62 199 ALA B N 1
ATOM 4431 C CA . ALA B 1 200 ? 29.227 7.473 -26.866 1.00 33.27 199 ALA B CA 1
ATOM 4432 C C . ALA B 1 200 ? 28.318 7.853 -28.037 1.00 34.62 199 ALA B C 1
ATOM 4433 O O . ALA B 1 200 ? 27.972 7.009 -28.859 1.00 34.97 199 ALA B O 1
ATOM 4435 N N . ASP B 1 201 ? 27.943 9.126 -28.102 1.00 43.49 200 ASP B N 1
ATOM 4436 C CA . ASP B 1 201 ? 27.069 9.623 -29.156 1.00 42.60 200 ASP B CA 1
ATOM 4437 C C . ASP B 1 201 ? 27.734 9.521 -30.523 1.00 46.84 200 ASP B C 1
ATOM 4438 O O . ASP B 1 201 ? 27.121 9.083 -31.497 1.00 44.46 200 ASP B O 1
ATOM 4443 N N . GLU B 1 202 ? 28.991 9.940 -30.584 1.00 47.32 201 GLU B N 1
ATOM 4444 C CA . GLU B 1 202 ? 29.788 9.808 -31.786 1.00 54.74 201 GLU B CA 1
ATOM 4445 C C . GLU B 1 202 ? 29.843 8.350 -32.232 1.00 51.85 201 GLU B C 1
ATOM 4446 O O . GLU B 1 202 ? 29.556 8.035 -33.385 1.00 52.63 201 GLU B O 1
ATOM 4452 N N . ILE B 1 203 ? 30.182 7.458 -31.306 1.00 46.89 202 ILE B N 1
ATOM 4453 C CA . ILE B 1 203 ? 30.403 6.055 -31.647 1.00 47.74 202 ILE B CA 1
ATOM 4454 C C . ILE B 1 203 ? 29.126 5.310 -32.092 1.00 46.75 202 ILE B C 1
ATOM 4455 O O . ILE B 1 203 ? 29.173 4.426 -32.962 1.00 45.63 202 ILE B O 1
ATOM 4460 N N . ALA B 1 204 ? 27.983 5.700 -31.536 1.00 37.95 203 ALA B N 1
ATOM 4461 C CA . ALA B 1 204 ? 26.709 5.068 -31.878 1.00 37.68 203 ALA B CA 1
ATOM 4462 C C . ALA B 1 204 ? 26.389 5.169 -33.369 1.00 45.18 203 ALA B C 1
ATOM 4463 O O . ALA B 1 204 ? 25.619 4.367 -33.899 1.00 45.03 203 ALA B O 1
ATOM 4465 N N . GLN B 1 205 ? 26.984 6.153 -34.037 1.00 47.06 204 GLN B N 1
ATOM 4466 C CA . GLN B 1 205 ? 26.759 6.346 -35.465 1.00 46.17 204 GLN B CA 1
ATOM 4467 C C . GLN B 1 205 ? 27.355 5.228 -36.323 1.00 47.72 204 GLN B C 1
ATOM 4468 O O . GLN B 1 205 ? 26.950 5.038 -37.465 1.00 50.11 204 GLN B O 1
ATOM 4474 N N . ARG B 1 206 ? 28.311 4.488 -35.765 1.00 44.83 205 ARG B N 1
ATOM 4475 C CA . ARG B 1 206 ? 28.887 3.333 -36.446 1.00 45.89 205 ARG B CA 1
ATOM 4476 C C . ARG B 1 206 ? 28.351 2.042 -35.833 1.00 43.59 205 ARG B C 1
ATOM 4477 O O . ARG B 1 206 ? 28.042 1.090 -36.536 1.00 44.78 205 ARG B O 1
ATOM 4485 N N . THR B 1 207 ? 28.246 2.011 -34.513 1.00 41.13 206 THR B N 1
ATOM 4486 C CA . THR B 1 207 ? 27.777 0.811 -33.831 1.00 46.96 206 THR B CA 1
ATOM 4487 C C . THR B 1 207 ? 26.267 0.640 -33.844 1.00 38.76 206 THR B C 1
ATOM 4488 O O . THR B 1 207 ? 25.785 -0.483 -33.936 1.00 43.20 206 THR B O 1
ATOM 4492 N N . GLY B 1 208 ? 25.527 1.742 -33.744 1.00 34.27 207 GLY B N 1
ATOM 4493 C CA . GLY B 1 208 ? 24.072 1.683 -33.683 1.00 34.39 207 GLY B CA 1
ATOM 4494 C C . GLY B 1 208 ? 23.564 1.610 -32.252 1.00 36.52 207 GLY B C 1
ATOM 4495 O O . GLY B 1 208 ? 22.372 1.443 -32.002 1.00 39.76 207 GLY B O 1
ATOM 4496 N N . ARG B 1 209 ? 24.485 1.744 -31.310 1.00 33.47 208 ARG B N 1
ATOM 4497 C CA . ARG B 1 209 ? 24.158 1.657 -29.895 1.00 36.67 208 ARG B CA 1
ATOM 4498 C C . ARG B 1 209 ? 24.894 2.736 -29.121 1.00 36.02 208 ARG B C 1
ATOM 4499 O O . ARG B 1 209 ? 26.086 2.955 -29.328 1.00 25.58 208 ARG B O 1
ATOM 4507 N N . ARG B 1 210 ? 24.188 3.427 -28.233 1.00 34.08 209 ARG B N 1
ATOM 4508 C CA . ARG B 1 210 ? 24.861 4.356 -27.338 1.00 38.07 209 ARG B CA 1
ATOM 4509 C C . ARG B 1 210 ? 25.256 3.590 -26.085 1.00 38.60 209 ARG B C 1
ATOM 4510 O O . ARG B 1 210 ? 24.402 3.169 -25.308 1.00 34.33 209 ARG B O 1
ATOM 4518 N N . THR B 1 211 ? 26.558 3.397 -25.918 1.00 37.36 210 THR B N 1
ATOM 4519 C CA . THR B 1 211 ? 27.114 2.632 -24.817 1.00 29.83 210 THR B CA 1
ATOM 4520 C C . THR B 1 211 ? 26.987 3.444 -23.532 1.00 24.80 210 THR B C 1
ATOM 4521 O O . THR B 1 211 ? 27.392 4.593 -23.492 1.00 23.23 210 THR B O 1
ATOM 4525 N N . ALA B 1 212 ? 26.410 2.841 -22.495 1.00 24.61 211 ALA B N 1
ATOM 4526 C CA . ALA B 1 212 ? 26.131 3.537 -21.234 1.00 28.73 211 ALA B CA 1
ATOM 4527 C C . ALA B 1 212 ? 27.306 3.490 -20.263 1.00 26.32 211 ALA B C 1
ATOM 4528 O O . ALA B 1 212 ? 28.162 2.625 -20.352 1.00 26.95 211 ALA B O 1
ATOM 4530 N N . TYR B 1 213 ? 27.337 4.418 -19.318 1.00 22.78 212 TYR B N 1
ATOM 4531 C CA . TYR B 1 213 ? 28.465 4.504 -18.399 1.00 26.14 212 TYR B CA 1
ATOM 4532 C C . TYR B 1 213 ? 28.007 4.316 -16.945 1.00 22.33 212 TYR B C 1
ATOM 4533 O O . TYR B 1 213 ? 27.113 5.002 -16.487 1.00 23.21 212 TYR B O 1
ATOM 4542 N N . ALA B 1 214 ? 28.622 3.353 -16.251 1.00 22.63 213 ALA B N 1
ATOM 4543 C CA . ALA B 1 214 ? 28.461 3.162 -14.819 1.00 18.26 213 ALA B CA 1
ATOM 4544 C C . ALA B 1 214 ? 29.631 3.798 -14.055 1.00 23.74 213 ALA B C 1
ATOM 4545 O O . ALA B 1 214 ? 30.789 3.328 -14.101 1.00 19.88 213 ALA B O 1
ATOM 4547 N N . VAL B 1 215 ? 29.310 4.865 -13.350 1.00 21.58 214 VAL B N 1
ATOM 4548 C CA . VAL B 1 215 ? 30.305 5.725 -12.747 1.00 20.54 214 VAL B CA 1
ATOM 4549 C C . VAL B 1 215 ? 30.375 5.432 -11.258 1.00 19.18 214 VAL B C 1
ATOM 4550 O O . VAL B 1 215 ? 29.358 5.218 -10.602 1.00 23.58 214 VAL B O 1
ATOM 4554 N N . ASN B 1 216 ? 31.586 5.355 -10.736 1.00 20.57 215 ASN B N 1
ATOM 4555 C CA . ASN B 1 216 ? 31.774 5.101 -9.317 1.00 21.90 215 ASN B CA 1
ATOM 4556 C C . ASN B 1 216 ? 31.161 6.218 -8.447 1.00 20.89 215 ASN B C 1
ATOM 4557 O O . ASN B 1 216 ? 31.500 7.388 -8.616 1.00 22.27 215 ASN B O 1
ATOM 4562 N N . LEU B 1 217 ? 30.262 5.856 -7.525 1.00 26.09 216 LEU B N 1
ATOM 4563 C CA . LEU B 1 217 ? 29.635 6.831 -6.609 1.00 18.19 216 LEU B CA 1
ATOM 4564 C C . LEU B 1 217 ? 30.487 6.977 -5.366 1.00 20.96 216 LEU B C 1
ATOM 4565 O O . LEU B 1 217 ? 30.678 6.017 -4.634 1.00 17.25 216 LEU B O 1
ATOM 4570 N N . THR B 1 218 ? 31.056 8.159 -5.157 1.00 18.85 217 THR B N 1
ATOM 4571 C CA . THR B 1 218 ? 32.094 8.313 -4.145 1.00 26.31 217 THR B CA 1
ATOM 4572 C C . THR B 1 218 ? 32.000 9.643 -3.409 1.00 30.58 217 THR B C 1
ATOM 4573 O O . THR B 1 218 ? 31.286 10.555 -3.837 1.00 26.30 217 THR B O 1
ATOM 4577 N N . GLY B 1 219 ? 32.774 9.754 -2.331 1.00 30.01 218 GLY B N 1
ATOM 4578 C CA . GLY B 1 219 ? 32.760 10.927 -1.480 1.00 24.73 218 GLY B CA 1
ATOM 4579 C C . GLY B 1 219 ? 32.059 10.650 -0.153 1.00 20.59 218 GLY B C 1
ATOM 4580 O O . GLY B 1 219 ? 31.623 9.539 0.115 1.00 22.99 218 GLY B O 1
ATOM 4581 N N . PRO B 1 220 ? 31.938 11.683 0.681 1.00 24.04 219 PRO B N 1
ATOM 4582 C CA . PRO B 1 220 ? 31.355 11.643 2.023 1.00 28.24 219 PRO B CA 1
ATOM 4583 C C . PRO B 1 220 ? 29.873 11.282 2.002 1.00 32.00 219 PRO B C 1
ATOM 4584 O O . PRO B 1 220 ? 29.157 11.705 1.088 1.00 29.46 219 PRO B O 1
ATOM 4588 N N . VAL B 1 221 ? 29.420 10.544 3.016 1.00 27.61 220 VAL B N 1
ATOM 4589 C CA . VAL B 1 221 ? 28.032 10.095 3.065 1.00 28.85 220 VAL B CA 1
ATOM 4590 C C . VAL B 1 221 ? 27.021 11.249 2.939 1.00 34.00 220 VAL B C 1
ATOM 4591 O O . VAL B 1 221 ? 26.078 11.152 2.155 1.00 26.58 220 VAL B O 1
ATOM 4595 N N . HIS B 1 222 ? 27.255 12.350 3.656 1.00 36.26 221 HIS B N 1
ATOM 4596 C CA . HIS B 1 222 ? 26.286 13.459 3.719 1.00 35.78 221 HIS B CA 1
ATOM 4597 C C . HIS B 1 222 ? 26.000 14.148 2.375 1.00 34.03 221 HIS B C 1
ATOM 4598 O O . HIS B 1 222 ? 25.023 14.884 2.235 1.00 28.73 221 HIS B O 1
ATOM 4605 N N . SER B 1 223 ? 26.848 13.924 1.385 1.00 25.45 222 SER B N 1
ATOM 4606 C CA . SER B 1 223 ? 26.626 14.568 0.094 1.00 33.97 222 SER B CA 1
ATOM 4607 C C . SER B 1 223 ? 26.422 13.507 -0.990 1.00 32.30 222 SER B C 1
ATOM 4608 O O . SER B 1 223 ? 26.259 13.821 -2.164 1.00 27.19 222 SER B O 1
ATOM 4611 N N . LEU B 1 224 ? 26.392 12.249 -0.564 1.00 31.11 223 LEU B N 1
ATOM 4612 C CA . LEU B 1 224 ? 26.250 11.118 -1.475 1.00 33.67 223 LEU B CA 1
ATOM 4613 C C . LEU B 1 224 ? 24.942 11.131 -2.278 1.00 27.07 223 LEU B C 1
ATOM 4614 O O . LEU B 1 224 ? 24.939 10.883 -3.483 1.00 29.48 223 LEU B O 1
ATOM 4619 N N . ARG B 1 225 ? 23.833 11.415 -1.614 1.00 26.14 224 ARG B N 1
ATOM 4620 C CA . ARG B 1 225 ? 22.542 11.367 -2.291 1.00 28.47 224 ARG B CA 1
ATOM 4621 C C . ARG B 1 225 ? 22.419 12.528 -3.295 1.00 29.90 224 ARG B C 1
ATOM 4622 O O . ARG B 1 225 ? 21.929 12.357 -4.427 1.00 27.07 224 ARG B O 1
ATOM 4630 N N . GLU B 1 226 ? 22.893 13.704 -2.905 1.00 30.70 225 GLU B N 1
ATOM 4631 C CA . GLU B 1 226 ? 22.929 14.828 -3.841 1.00 28.16 225 GLU B CA 1
ATOM 4632 C C . GLU B 1 226 ? 23.851 14.533 -5.034 1.00 30.88 225 GLU B C 1
ATOM 4633 O O . GLU B 1 226 ? 23.512 14.838 -6.173 1.00 29.90 225 GLU B O 1
ATOM 4639 N N . ARG B 1 227 ? 25.007 13.920 -4.787 1.00 29.55 226 ARG B N 1
ATOM 4640 C CA . ARG B 1 227 ? 25.888 13.575 -5.897 1.00 28.30 226 ARG B CA 1
ATOM 4641 C C . ARG B 1 227 ? 25.240 12.544 -6.832 1.00 24.91 226 ARG B C 1
ATOM 4642 O O . ARG B 1 227 ? 25.345 12.655 -8.050 1.00 28.53 226 ARG B O 1
ATOM 4650 N N . ALA B 1 228 ? 24.573 11.548 -6.256 1.00 22.70 227 ALA B N 1
ATOM 4651 C CA . ALA B 1 228 ? 23.876 10.530 -7.043 1.00 22.74 227 ALA B CA 1
ATOM 4652 C C . ALA B 1 228 ? 22.839 11.188 -7.961 1.00 21.66 227 ALA B C 1
ATOM 4653 O O . ALA B 1 228 ? 22.644 10.780 -9.124 1.00 21.78 227 ALA B O 1
ATOM 4655 N N . ARG B 1 229 ? 22.175 12.205 -7.428 1.00 28.73 228 ARG B N 1
ATOM 4656 C CA . ARG B 1 229 ? 21.142 12.919 -8.172 1.00 35.22 228 ARG B CA 1
ATOM 4657 C C . ARG B 1 229 ? 21.755 13.685 -9.335 1.00 31.42 228 ARG B C 1
ATOM 4658 O O . ARG B 1 229 ? 21.196 13.706 -10.436 1.00 31.34 228 ARG B O 1
ATOM 4666 N N . ARG B 1 230 ? 22.889 14.339 -9.082 1.00 32.12 229 ARG B N 1
ATOM 4667 C CA . ARG B 1 230 ? 23.543 15.132 -10.116 1.00 34.94 229 ARG B CA 1
ATOM 4668 C C . ARG B 1 230 ? 24.006 14.215 -11.223 1.00 32.99 229 ARG B C 1
ATOM 4669 O O . ARG B 1 230 ? 23.829 14.532 -12.402 1.00 27.93 229 ARG B O 1
ATOM 4677 N N . LEU B 1 231 ? 24.585 13.074 -10.834 1.00 28.58 230 LEU B N 1
ATOM 4678 C CA . LEU B 1 231 ? 25.168 12.144 -11.793 1.00 31.59 230 LEU B CA 1
ATOM 4679 C C . LEU B 1 231 ? 24.097 11.571 -12.701 1.00 23.23 230 LEU B C 1
ATOM 4680 O O . LEU B 1 231 ? 24.324 11.391 -13.898 1.00 25.46 230 LEU B O 1
ATOM 4685 N N . ALA B 1 232 ? 22.924 11.312 -12.135 1.00 25.35 231 ALA B N 1
ATOM 4686 C CA . ALA B 1 232 ? 21.759 10.878 -12.918 1.00 25.40 231 ALA B CA 1
ATOM 4687 C C . ALA B 1 232 ? 21.344 11.964 -13.910 1.00 33.03 231 ALA B C 1
ATOM 4688 O O . ALA B 1 232 ? 21.191 11.712 -15.106 1.00 32.18 231 ALA B O 1
ATOM 4690 N N . GLU B 1 233 ? 21.162 13.171 -13.391 1.00 34.21 232 GLU B N 1
ATOM 4691 C CA . GLU B 1 233 ? 20.792 14.333 -14.201 1.00 40.75 232 GLU B CA 1
ATOM 4692 C C . GLU B 1 233 ? 21.771 14.576 -15.354 1.00 39.62 232 GLU B C 1
ATOM 4693 O O . GLU B 1 233 ? 21.384 15.043 -16.418 1.00 42.59 232 GLU B O 1
ATOM 4699 N N . LEU B 1 234 ? 23.038 14.233 -15.139 1.00 38.89 233 LEU B N 1
ATOM 4700 C CA . LEU B 1 234 ? 24.079 14.426 -16.148 1.00 34.08 233 LEU B CA 1
ATOM 4701 C C . LEU B 1 234 ? 24.122 13.308 -17.178 1.00 33.87 233 LEU B C 1
ATOM 4702 O O . LEU B 1 234 ? 24.865 13.390 -18.164 1.00 35.56 233 LEU B O 1
ATOM 4707 N N . GLY B 1 235 ? 23.347 12.252 -16.953 1.00 30.07 234 GLY B N 1
ATOM 4708 C CA . GLY B 1 235 ? 23.212 11.222 -17.969 1.00 30.42 234 GLY B CA 1
ATOM 4709 C C . GLY B 1 235 ? 23.975 9.932 -17.731 1.00 29.67 234 GLY B C 1
ATOM 4710 O O . GLY B 1 235 ? 24.165 9.150 -18.659 1.00 29.19 234 GLY B O 1
ATOM 4711 N N . ALA B 1 236 ? 24.400 9.700 -16.493 1.00 27.76 235 ALA B N 1
ATOM 4712 C CA . ALA B 1 236 ? 25.008 8.428 -16.122 1.00 28.28 235 ALA B CA 1
ATOM 4713 C C . ALA B 1 236 ? 24.074 7.261 -16.472 1.00 30.38 235 ALA B C 1
ATOM 4714 O O . ALA B 1 236 ? 22.865 7.352 -16.267 1.00 30.12 235 ALA B O 1
ATOM 4716 N N . GLY B 1 237 ? 24.620 6.163 -16.984 1.00 28.56 236 GLY B N 1
ATOM 4717 C CA . GLY B 1 237 ? 23.806 4.982 -17.233 1.00 31.68 236 GLY B CA 1
ATOM 4718 C C . GLY B 1 237 ? 23.490 4.204 -15.952 1.00 26.38 236 GLY B C 1
ATOM 4719 O O . GLY B 1 237 ? 22.421 3.623 -15.801 1.00 23.46 236 GLY B O 1
ATOM 4720 N N . ALA B 1 238 ? 24.445 4.178 -15.031 1.00 25.69 237 ALA B N 1
ATOM 4721 C CA . ALA B 1 238 ? 24.271 3.511 -13.745 1.00 28.69 237 ALA B CA 1
ATOM 4722 C C . ALA B 1 238 ? 25.231 4.119 -12.728 1.00 26.53 237 ALA B C 1
ATOM 4723 O O . ALA B 1 238 ? 26.225 4.751 -13.094 1.00 27.69 237 ALA B O 1
ATOM 4725 N N . LEU B 1 239 ? 24.916 3.943 -11.456 1.00 22.95 238 LEU B N 1
ATOM 4726 C CA . LEU B 1 239 ? 25.844 4.237 -10.375 1.00 21.64 238 LEU B CA 1
ATOM 4727 C C . LEU B 1 239 ? 26.511 2.933 -9.891 1.00 19.95 238 LEU B C 1
ATOM 4728 O O . LEU B 1 239 ? 25.830 1.977 -9.508 1.00 21.68 238 LEU B O 1
ATOM 4733 N N . LEU B 1 240 ? 27.841 2.919 -9.918 1.00 16.62 239 LEU B N 1
ATOM 4734 C CA . LEU B 1 240 ? 28.649 1.849 -9.338 1.00 16.56 239 LEU B CA 1
ATOM 4735 C C . LEU B 1 240 ? 28.770 2.127 -7.838 1.00 19.98 239 LEU B C 1
ATOM 4736 O O . LEU B 1 240 ? 29.260 3.181 -7.429 1.00 22.54 239 LEU B O 1
ATOM 4741 N N . VAL B 1 241 ? 28.273 1.216 -7.009 1.00 20.42 240 VAL B N 1
ATOM 4742 C CA . VAL B 1 241 ? 28.316 1.457 -5.581 1.00 21.41 240 VAL B CA 1
ATOM 4743 C C . VAL B 1 241 ? 28.998 0.297 -4.881 1.00 20.08 240 VAL B C 1
ATOM 4744 O O . VAL B 1 241 ? 28.607 -0.870 -5.056 1.00 13.72 240 VAL B O 1
ATOM 4748 N N . ASN B 1 242 ? 30.035 0.627 -4.118 1.00 16.74 241 ASN B N 1
ATOM 4749 C CA . ASN B 1 242 ? 30.635 -0.297 -3.163 1.00 18.79 241 ASN B CA 1
ATOM 4750 C C . ASN B 1 242 ? 29.751 -0.448 -1.920 1.00 13.19 241 ASN B C 1
ATOM 4751 O O . ASN B 1 242 ? 29.993 0.148 -0.864 1.00 15.04 241 ASN B O 1
ATOM 4756 N N . VAL B 1 243 ? 28.732 -1.263 -2.070 1.00 14.63 242 VAL B N 1
ATOM 4757 C CA . VAL B 1 243 ? 27.655 -1.305 -1.069 1.00 19.31 242 VAL B CA 1
ATOM 4758 C C . VAL B 1 243 ? 28.123 -1.628 0.342 1.00 12.81 242 VAL B C 1
ATOM 4759 O O . VAL B 1 243 ? 27.748 -0.957 1.336 1.00 20.26 242 VAL B O 1
ATOM 4763 N N . VAL B 1 244 ? 28.918 -2.684 0.460 1.00 16.15 243 VAL B N 1
ATOM 4764 C CA . VAL B 1 244 ? 29.369 -3.122 1.781 1.00 14.44 243 VAL B CA 1
ATOM 4765 C C . VAL B 1 244 ? 30.298 -2.088 2.439 1.00 18.72 243 VAL B C 1
ATOM 4766 O O . VAL B 1 244 ? 30.279 -1.913 3.663 1.00 18.03 243 VAL B O 1
ATOM 4770 N N . ALA B 1 245 ? 31.107 -1.392 1.644 1.00 14.65 244 ALA B N 1
ATOM 4771 C CA . ALA B 1 245 ? 31.984 -0.371 2.216 1.00 18.18 244 ALA B CA 1
ATOM 4772 C C . ALA B 1 245 ? 31.149 0.770 2.808 1.00 26.51 244 ALA B C 1
ATOM 4773 O O . ALA B 1 245 ? 31.468 1.331 3.879 1.00 20.95 244 ALA B O 1
ATOM 4775 N N . TYR B 1 246 ? 30.066 1.110 2.122 1.00 18.54 245 TYR B N 1
ATOM 4776 C CA . TYR B 1 246 ? 29.289 2.272 2.546 1.00 21.72 245 TYR B CA 1
ATOM 4777 C C . TYR B 1 246 ? 28.243 1.901 3.592 1.00 27.06 245 TYR B C 1
ATOM 4778 O O . TYR B 1 246 ? 27.920 2.707 4.464 1.00 28.72 245 TYR B O 1
ATOM 4787 N N . GLY B 1 247 ? 27.729 0.675 3.505 1.00 23.50 246 GLY B N 1
ATOM 4788 C CA . GLY B 1 247 ? 26.660 0.233 4.383 1.00 13.64 246 GLY B CA 1
ATOM 4789 C C . GLY B 1 247 ? 25.331 0.112 3.673 1.00 13.94 246 GLY B C 1
ATOM 4790 O O . GLY B 1 247 ? 25.007 0.945 2.828 1.00 17.25 246 GLY B O 1
ATOM 4791 N N . TYR B 1 248 ? 24.511 -0.873 4.047 1.00 19.67 247 TYR B N 1
ATOM 4792 C CA . TYR B 1 248 ? 23.295 -1.134 3.275 1.00 16.93 247 TYR B CA 1
ATOM 4793 C C . TYR B 1 248 ? 22.242 -0.036 3.402 1.00 21.07 247 TYR B C 1
ATOM 4794 O O . TYR B 1 248 ? 21.492 0.236 2.447 1.00 17.49 247 TYR B O 1
ATOM 4803 N N . ASP B 1 249 ? 22.158 0.568 4.583 1.00 17.17 248 ASP B N 1
ATOM 4804 C CA . ASP B 1 249 ? 21.187 1.638 4.805 1.00 22.75 248 ASP B CA 1
ATOM 4805 C C . ASP B 1 249 ? 21.507 2.861 3.979 1.00 25.29 248 ASP B C 1
ATOM 4806 O O . ASP B 1 249 ? 20.587 3.562 3.563 1.00 20.02 248 ASP B O 1
ATOM 4811 N N . VAL B 1 250 ? 22.804 3.129 3.789 1.00 21.21 249 VAL B N 1
ATOM 4812 C CA . VAL B 1 250 ? 23.250 4.220 2.941 1.00 25.70 249 VAL B CA 1
ATOM 4813 C C . VAL B 1 250 ? 22.723 4.011 1.534 1.00 28.43 249 VAL B C 1
ATOM 4814 O O . VAL B 1 250 ? 22.098 4.913 0.959 1.00 25.54 249 VAL B O 1
ATOM 4818 N N . VAL B 1 251 ? 22.982 2.823 0.982 1.00 18.10 250 VAL B N 1
ATOM 4819 C CA . VAL B 1 251 ? 22.488 2.460 -0.349 1.00 19.61 250 VAL B CA 1
ATOM 4820 C C . VAL B 1 251 ? 20.964 2.434 -0.442 1.00 22.24 250 VAL B C 1
ATOM 4821 O O . VAL B 1 251 ? 20.398 2.818 -1.474 1.00 19.75 250 VAL B O 1
ATOM 4825 N N . ALA B 1 252 ? 20.295 2.013 0.635 1.00 18.76 251 ALA B N 1
ATOM 4826 C CA . ALA B 1 252 ? 18.822 1.992 0.666 1.00 22.30 251 ALA B CA 1
ATOM 4827 C C . ALA B 1 252 ? 18.201 3.353 0.380 1.00 18.86 251 ALA B C 1
ATOM 4828 O O . ALA B 1 252 ? 17.200 3.451 -0.354 1.00 19.60 251 ALA B O 1
ATOM 4830 N N . ASP B 1 253 ? 18.780 4.406 0.951 1.00 23.79 252 ASP B N 1
ATOM 4831 C CA . ASP B 1 253 ? 18.240 5.755 0.736 1.00 27.66 252 ASP B CA 1
ATOM 4832 C C . ASP B 1 253 ? 18.354 6.176 -0.733 1.00 25.17 252 ASP B C 1
ATOM 4833 O O . ASP B 1 253 ? 17.484 6.866 -1.261 1.00 21.73 252 ASP B O 1
ATOM 4838 N N . LEU B 1 254 ? 19.438 5.757 -1.381 1.00 21.02 253 LEU B N 1
ATOM 4839 C CA . LEU B 1 254 ? 19.645 6.044 -2.818 1.00 28.76 253 LEU B CA 1
ATOM 4840 C C . LEU B 1 254 ? 18.601 5.339 -3.685 1.00 27.72 253 LEU B C 1
ATOM 4841 O O . LEU B 1 254 ? 18.046 5.907 -4.637 1.00 23.95 253 LEU B O 1
ATOM 4846 N N . ALA B 1 255 ? 18.366 4.076 -3.370 1.00 22.53 254 ALA B N 1
ATOM 4847 C CA . ALA B 1 255 ? 17.425 3.280 -4.131 1.00 23.35 254 ALA B CA 1
ATOM 4848 C C . ALA B 1 255 ? 15.986 3.780 -3.900 1.00 28.38 254 ALA B C 1
ATOM 4849 O O . ALA B 1 255 ? 15.112 3.655 -4.761 1.00 27.46 254 ALA B O 1
ATOM 4851 N N . ARG B 1 256 ? 15.747 4.392 -2.752 1.00 21.42 255 ARG B N 1
ATOM 4852 C CA . ARG B 1 256 ? 14.403 4.885 -2.461 1.00 29.08 255 ARG B CA 1
ATOM 4853 C C . ARG B 1 256 ? 14.109 6.250 -3.085 1.00 28.79 255 ARG B C 1
ATOM 4854 O O . ARG B 1 256 ? 12.961 6.562 -3.393 1.00 32.20 255 ARG B O 1
ATOM 4862 N N . ASP B 1 257 ? 15.146 7.057 -3.280 1.00 30.53 256 ASP B N 1
ATOM 4863 C CA . ASP B 1 257 ? 14.989 8.438 -3.749 1.00 25.10 256 ASP B CA 1
ATOM 4864 C C . ASP B 1 257 ? 14.605 8.520 -5.251 1.00 31.00 256 ASP B C 1
ATOM 4865 O O . ASP B 1 257 ? 15.393 8.131 -6.116 1.00 31.08 256 ASP B O 1
ATOM 4870 N N . PRO B 1 258 ? 13.407 9.049 -5.556 1.00 29.40 257 PRO B N 1
ATOM 4871 C CA . PRO B 1 258 ? 12.921 9.168 -6.936 1.00 30.22 257 PRO B CA 1
ATOM 4872 C C . PRO B 1 258 ? 13.866 9.986 -7.809 1.00 34.04 257 PRO B C 1
ATOM 4873 O O . PRO B 1 258 ? 14.035 9.681 -8.997 1.00 36.81 257 PRO B O 1
ATOM 4877 N N . ASP B 1 259 ? 14.496 10.999 -7.219 1.00 31.89 258 ASP B N 1
ATOM 4878 C CA . ASP B 1 259 ? 15.436 11.849 -7.955 1.00 39.47 258 ASP B CA 1
ATOM 4879 C C . ASP B 1 259 ? 16.756 11.159 -8.308 1.00 35.22 258 ASP B C 1
ATOM 4880 O O . ASP B 1 259 ? 17.481 11.633 -9.189 1.00 35.41 258 ASP B O 1
ATOM 4885 N N . VAL B 1 260 ? 17.082 10.065 -7.621 1.00 29.51 259 VAL B N 1
ATOM 4886 C CA . VAL B 1 260 ? 18.204 9.220 -8.036 1.00 34.65 259 VAL B CA 1
ATOM 4887 C C . VAL B 1 260 ? 17.675 8.288 -9.119 1.00 34.11 259 VAL B C 1
ATOM 4888 O O . VAL B 1 260 ? 17.383 7.105 -8.895 1.00 26.84 259 VAL B O 1
ATOM 4892 N N . ASP B 1 261 ? 17.553 8.857 -10.310 1.00 30.14 260 ASP B N 1
ATOM 4893 C CA . ASP B 1 261 ? 16.801 8.229 -11.371 1.00 30.24 260 ASP B CA 1
ATOM 4894 C C . ASP B 1 261 ? 17.731 7.469 -12.300 1.00 30.32 260 ASP B C 1
ATOM 4895 O O . ASP B 1 261 ? 17.804 7.741 -13.495 1.00 36.46 260 ASP B O 1
ATOM 4900 N N . VAL B 1 262 ? 18.445 6.511 -11.736 1.00 25.29 261 VAL B N 1
ATOM 4901 C CA . VAL B 1 262 ? 19.468 5.796 -12.461 1.00 22.29 261 VAL B CA 1
ATOM 4902 C C . VAL B 1 262 ? 19.657 4.418 -11.796 1.00 24.33 261 VAL B C 1
ATOM 4903 O O . VAL B 1 262 ? 19.530 4.298 -10.576 1.00 27.26 261 VAL B O 1
ATOM 4907 N N . PRO B 1 263 ? 19.926 3.361 -12.592 1.00 24.14 262 PRO B N 1
ATOM 4908 C CA . PRO B 1 263 ? 20.118 2.049 -11.948 1.00 24.60 262 PRO B CA 1
ATOM 4909 C C . PRO B 1 263 ? 21.334 2.001 -11.030 1.00 23.61 262 PRO B C 1
ATOM 4910 O O . PRO B 1 263 ? 22.318 2.720 -11.252 1.00 20.63 262 PRO B O 1
ATOM 4914 N N . ILE B 1 264 ? 21.266 1.158 -10.000 1.00 20.94 263 ILE B N 1
ATOM 4915 C CA . ILE B 1 264 ? 22.412 0.924 -9.138 1.00 20.60 263 ILE B CA 1
ATOM 4916 C C . ILE B 1 264 ? 23.169 -0.367 -9.538 1.00 17.05 263 ILE B C 1
ATOM 4917 O O . ILE B 1 264 ? 22.578 -1.434 -9.727 1.00 17.43 263 ILE B O 1
ATOM 4922 N N . LEU B 1 265 ? 24.478 -0.256 -9.666 1.00 19.46 264 LEU B N 1
ATOM 4923 C CA . LEU B 1 265 ? 25.308 -1.405 -9.986 1.00 15.47 264 LEU B CA 1
ATOM 4924 C C . LEU B 1 265 ? 26.089 -1.744 -8.706 1.00 14.79 264 LEU B C 1
ATOM 4925 O O . LEU B 1 265 ? 27.073 -1.078 -8.351 1.00 18.62 264 LEU B O 1
ATOM 4930 N N . ALA B 1 266 ? 25.609 -2.759 -7.994 1.00 18.80 265 ALA B N 1
ATOM 4931 C CA . ALA B 1 266 ? 26.223 -3.186 -6.737 1.00 18.02 265 ALA B CA 1
ATOM 4932 C C . ALA B 1 266 ? 27.542 -3.954 -6.893 1.00 14.92 265 ALA B C 1
ATOM 4933 O O . ALA B 1 266 ? 27.587 -5.071 -7.451 1.00 14.34 265 ALA B O 1
ATOM 4935 N N . HIS B 1 267 ? 28.623 -3.383 -6.367 1.00 14.38 266 HIS B N 1
ATOM 4936 C CA . HIS B 1 267 ? 29.924 -4.062 -6.463 1.00 16.76 266 HIS B CA 1
ATOM 4937 C C . HIS B 1 267 ? 30.218 -4.767 -5.129 1.00 15.52 266 HIS B C 1
ATOM 4938 O O . HIS B 1 267 ? 29.946 -4.215 -4.082 1.00 14.00 266 HIS B O 1
ATOM 4945 N N . PRO B 1 268 ? 30.786 -5.988 -5.161 1.00 16.35 267 PRO B N 1
ATOM 4946 C CA . PRO B 1 268 ? 30.954 -6.718 -3.892 1.00 17.08 267 PRO B CA 1
ATOM 4947 C C . PRO B 1 268 ? 32.188 -6.391 -3.061 1.00 18.14 267 PRO B C 1
ATOM 4948 O O . PRO B 1 268 ? 32.461 -7.165 -2.146 1.00 17.37 267 PRO B O 1
ATOM 4952 N N . ALA B 1 269 ? 32.942 -5.342 -3.391 1.00 16.40 268 ALA B N 1
ATOM 4953 C CA . ALA B 1 269 ? 34.145 -4.995 -2.643 1.00 17.69 268 ALA B CA 1
ATOM 4954 C C . ALA B 1 269 ? 33.923 -5.090 -1.142 1.00 19.78 268 ALA B C 1
ATOM 4955 O O . ALA B 1 269 ? 32.899 -4.619 -0.639 1.00 17.70 268 ALA B O 1
ATOM 4957 N N . VAL B 1 270 ? 34.864 -5.745 -0.456 1.00 20.76 269 VAL B N 1
ATOM 4958 C CA . VAL B 1 270 ? 34.878 -5.916 1.013 1.00 12.13 269 VAL B CA 1
ATOM 4959 C C . VAL B 1 270 ? 34.043 -7.103 1.524 1.00 14.56 269 VAL B C 1
ATOM 4960 O O . VAL B 1 270 ? 34.259 -7.586 2.631 1.00 18.00 269 VAL B O 1
ATOM 4964 N N . SER B 1 271 ? 33.116 -7.590 0.708 1.00 12.92 270 SER B N 1
ATOM 4965 C CA . SER B 1 271 ? 32.157 -8.612 1.161 1.00 13.59 270 SER B CA 1
ATOM 4966 C C . SER B 1 271 ? 32.842 -9.886 1.588 1.00 20.92 270 SER B C 1
ATOM 4967 O O . SER B 1 271 ? 32.377 -10.570 2.500 1.00 17.84 270 SER B O 1
ATOM 4970 N N . GLY B 1 272 ? 33.939 -10.228 0.917 1.00 15.32 271 GLY B N 1
ATOM 4971 C CA . GLY B 1 272 ? 34.686 -11.423 1.282 1.00 13.02 271 GLY B CA 1
ATOM 4972 C C . GLY B 1 272 ? 35.191 -11.428 2.706 1.00 12.48 271 GLY B C 1
ATOM 4973 O O . GLY B 1 272 ? 35.505 -12.483 3.257 1.00 13.56 271 GLY B O 1
ATOM 4974 N N . ALA B 1 273 ? 35.295 -10.252 3.325 1.00 13.01 272 ALA B N 1
ATOM 4975 C CA . ALA B 1 273 ? 35.702 -10.205 4.719 1.00 14.09 272 ALA B CA 1
ATOM 4976 C C . ALA B 1 273 ? 34.606 -10.738 5.618 1.00 17.11 272 ALA B C 1
ATOM 4977 O O . ALA B 1 273 ? 34.874 -11.057 6.771 1.00 16.89 272 ALA B O 1
ATOM 4979 N N . LEU B 1 274 ? 33.382 -10.827 5.088 1.00 14.20 273 LEU B N 1
ATOM 4980 C CA . LEU B 1 274 ? 32.249 -11.334 5.851 1.00 17.29 273 LEU B CA 1
ATOM 4981 C C . LEU B 1 274 ? 31.998 -12.817 5.557 1.00 15.74 273 LEU B C 1
ATOM 4982 O O . LEU B 1 274 ? 31.645 -13.560 6.449 1.00 20.40 273 LEU B O 1
ATOM 4987 N N . TYR B 1 275 ? 32.214 -13.253 4.316 1.00 18.24 274 TYR B N 1
ATOM 4988 C CA . TYR B 1 275 ? 31.782 -14.602 3.933 1.00 12.56 274 TYR B CA 1
ATOM 4989 C C . TYR B 1 275 ? 32.890 -15.615 3.648 1.00 18.54 274 TYR B C 1
ATOM 4990 O O . TYR B 1 275 ? 32.623 -16.809 3.491 1.00 22.08 274 TYR B O 1
ATOM 4999 N N . GLY B 1 276 ? 34.124 -15.140 3.562 1.00 21.70 275 GLY B N 1
ATOM 5000 C CA . GLY B 1 276 ? 35.240 -15.967 3.136 1.00 19.16 275 GLY B CA 1
ATOM 5001 C C . GLY B 1 276 ? 35.482 -17.226 3.943 1.00 25.04 275 GLY B C 1
ATOM 5002 O O . GLY B 1 276 ? 35.801 -18.296 3.404 1.00 21.38 275 GLY B O 1
ATOM 5003 N N . SER B 1 277 ? 35.325 -17.102 5.250 1.00 16.60 276 SER B N 1
ATOM 5004 C CA . SER B 1 277 ? 35.553 -18.225 6.130 1.00 14.78 276 SER B CA 1
ATOM 5005 C C . SER B 1 277 ? 34.368 -19.193 6.092 1.00 32.21 276 SER B C 1
ATOM 5006 O O . SER B 1 277 ? 33.216 -18.775 6.047 1.00 30.44 276 SER B O 1
ATOM 5009 N N . PRO B 1 278 ? 34.646 -20.500 6.131 1.00 30.81 277 PRO B N 1
ATOM 5010 C CA . PRO B 1 278 ? 33.532 -21.448 6.175 1.00 30.56 277 PRO B CA 1
ATOM 5011 C C . PRO B 1 278 ? 32.835 -21.529 7.539 1.00 26.41 277 PRO B C 1
ATOM 5012 O O . PRO B 1 278 ? 31.741 -22.063 7.593 1.00 24.63 277 PRO B O 1
ATOM 5016 N N . ASN B 1 279 ? 33.441 -20.997 8.598 1.00 19.43 278 ASN B N 1
ATOM 5017 C CA . ASN B 1 279 ? 32.955 -21.221 9.958 1.00 23.29 278 ASN B CA 1
ATOM 5018 C C . ASN B 1 279 ? 32.596 -19.957 10.736 1.00 23.33 278 ASN B C 1
ATOM 5019 O O . ASN B 1 279 ? 32.072 -20.041 11.852 1.00 23.30 278 ASN B O 1
ATOM 5024 N N . TYR B 1 280 ? 32.891 -18.798 10.158 1.00 21.13 279 TYR B N 1
ATOM 5025 C CA . TYR B 1 280 ? 32.579 -17.518 10.792 1.00 20.68 279 TYR B CA 1
ATOM 5026 C C . TYR B 1 280 ? 31.861 -16.612 9.792 1.00 21.34 279 TYR B C 1
ATOM 5027 O O . TYR B 1 280 ? 31.858 -16.896 8.588 1.00 17.44 279 TYR B O 1
ATOM 5036 N N . GLY B 1 281 ? 31.263 -15.528 10.292 1.00 17.49 280 GLY B N 1
ATOM 5037 C CA . GLY B 1 281 ? 30.666 -14.506 9.439 1.00 17.48 280 GLY B CA 1
ATOM 5038 C C . GLY B 1 281 ? 29.238 -14.734 8.975 1.00 14.79 280 GLY B C 1
ATOM 5039 O O . GLY B 1 281 ? 28.431 -15.350 9.664 1.00 16.27 280 GLY B O 1
ATOM 5040 N N . ILE B 1 282 ? 28.934 -14.236 7.779 1.00 16.41 281 ILE B N 1
ATOM 5041 C CA . ILE B 1 282 ? 27.609 -14.308 7.196 1.00 14.77 281 ILE B CA 1
ATOM 5042 C C . ILE B 1 282 ? 27.731 -14.931 5.813 1.00 20.68 281 ILE B C 1
ATOM 5043 O O . ILE B 1 282 ? 28.615 -14.539 5.060 1.00 15.38 281 ILE B O 1
ATOM 5048 N N . ALA B 1 283 ? 26.847 -15.873 5.469 1.00 15.01 282 ALA B N 1
ATOM 5049 C CA . ALA B 1 283 ? 26.880 -16.542 4.158 1.00 17.86 282 ALA B CA 1
ATOM 5050 C C . ALA B 1 283 ? 26.870 -15.581 2.966 1.00 20.07 282 ALA B C 1
ATOM 5051 O O . ALA B 1 283 ? 26.166 -14.565 2.968 1.00 15.77 282 ALA B O 1
ATOM 5053 N N . ALA B 1 284 ? 27.616 -15.928 1.927 1.00 19.78 283 ALA B N 1
ATOM 5054 C CA . ALA B 1 284 ? 27.708 -15.054 0.768 1.00 20.86 283 ALA B CA 1
ATOM 5055 C C . ALA B 1 284 ? 26.377 -14.794 0.091 1.00 15.29 283 ALA B C 1
ATOM 5056 O O . ALA B 1 284 ? 26.179 -13.719 -0.430 1.00 12.77 283 ALA B O 1
ATOM 5058 N N . ASP B 1 285 ? 25.442 -15.744 0.114 1.00 13.47 284 ASP B N 1
ATOM 5059 C CA . ASP B 1 285 ? 24.178 -15.498 -0.569 1.00 15.14 284 ASP B CA 1
ATOM 5060 C C . ASP B 1 285 ? 23.342 -14.427 0.136 1.00 19.50 284 ASP B C 1
ATOM 5061 O O . ASP B 1 285 ? 22.481 -13.777 -0.477 1.00 17.92 284 ASP B O 1
ATOM 5066 N N . ILE B 1 286 ? 23.578 -14.253 1.430 1.00 18.95 285 ILE B N 1
ATOM 5067 C CA . ILE B 1 286 ? 22.858 -13.245 2.181 1.00 22.28 285 ILE B CA 1
ATOM 5068 C C . ILE B 1 286 ? 23.507 -11.903 1.853 1.00 22.20 285 ILE B C 1
ATOM 5069 O O . ILE B 1 286 ? 22.833 -10.950 1.477 1.00 15.76 285 ILE B O 1
ATOM 5074 N N . VAL B 1 287 ? 24.828 -11.864 1.954 1.00 18.91 286 VAL B N 1
ATOM 5075 C CA . VAL B 1 287 ? 25.597 -10.618 1.783 1.00 22.13 286 VAL B CA 1
ATOM 5076 C C . VAL B 1 287 ? 25.473 -10.047 0.356 1.00 23.39 286 VAL B C 1
ATOM 5077 O O . VAL B 1 287 ? 25.229 -8.850 0.157 1.00 15.77 286 VAL B O 1
ATOM 5081 N N . LEU B 1 288 ? 25.613 -10.925 -0.629 1.00 14.54 287 LEU B N 1
ATOM 5082 C CA . LEU B 1 288 ? 25.601 -10.505 -2.034 1.00 17.21 287 LEU B CA 1
ATOM 5083 C C . LEU B 1 288 ? 24.275 -10.732 -2.726 1.00 18.68 287 LEU B C 1
ATOM 5084 O O . LEU B 1 288 ? 24.101 -10.340 -3.879 1.00 16.30 287 LEU B O 1
ATOM 5089 N N . GLY B 1 289 ? 23.313 -11.351 -2.047 1.00 15.99 288 GLY B N 1
ATOM 5090 C CA . GLY B 1 289 ? 22.093 -11.697 -2.750 1.00 19.55 288 GLY B CA 1
ATOM 5091 C C . GLY B 1 289 ? 20.853 -11.092 -2.133 1.00 18.24 288 GLY B C 1
ATOM 5092 O O . GLY B 1 289 ? 20.275 -10.119 -2.640 1.00 18.30 288 GLY B O 1
ATOM 5093 N N . GLN B 1 290 ? 20.460 -11.687 -1.019 1.00 19.27 289 GLN B N 1
ATOM 5094 C CA . GLN B 1 290 ? 19.287 -11.269 -0.267 1.00 19.11 289 GLN B CA 1
ATOM 5095 C C . GLN B 1 290 ? 19.335 -9.796 0.119 1.00 14.10 289 GLN B C 1
ATOM 5096 O O . GLN B 1 290 ? 18.412 -9.042 -0.171 1.00 20.48 289 GLN B O 1
ATOM 5102 N N . LEU B 1 291 ? 20.392 -9.396 0.799 1.00 13.65 290 LEU B N 1
ATOM 5103 C CA . LEU B 1 291 ? 20.547 -8.021 1.270 1.00 16.18 290 LEU B CA 1
ATOM 5104 C C . LEU B 1 291 ? 20.683 -6.994 0.131 1.00 21.07 290 LEU B C 1
ATOM 5105 O O . LEU B 1 291 ? 20.179 -5.867 0.232 1.00 18.71 290 LEU B O 1
ATOM 5118 N N . ARG B 1 293 ? 19.372 -7.187 -2.982 1.00 22.56 292 ARG B N 1
ATOM 5119 C CA . ARG B 1 293 ? 18.063 -6.948 -3.592 1.00 23.79 292 ARG B CA 1
ATOM 5120 C C . ARG B 1 293 ? 17.215 -6.030 -2.691 1.00 22.09 292 ARG B C 1
ATOM 5121 O O . ARG B 1 293 ? 16.543 -5.098 -3.158 1.00 19.06 292 ARG B O 1
ATOM 5129 N N . LEU B 1 294 ? 17.273 -6.264 -1.392 1.00 19.11 293 LEU B N 1
ATOM 5130 C CA . LEU B 1 294 ? 16.480 -5.445 -0.472 1.00 20.20 293 LEU B CA 1
ATOM 5131 C C . LEU B 1 294 ? 16.950 -3.995 -0.487 1.00 18.89 293 LEU B C 1
ATOM 5132 O O . LEU B 1 294 ? 16.145 -3.071 -0.422 1.00 20.50 293 LEU B O 1
ATOM 5137 N N . ALA B 1 295 ? 18.267 -3.820 -0.567 1.00 21.12 294 ALA B N 1
ATOM 5138 C CA . ALA B 1 295 ? 18.889 -2.504 -0.520 1.00 20.17 294 ALA B CA 1
ATOM 5139 C C . ALA B 1 295 ? 18.660 -1.713 -1.813 1.00 24.95 294 ALA B C 1
ATOM 5140 O O . ALA B 1 295 ? 18.722 -0.487 -1.801 1.00 29.92 294 ALA B O 1
ATOM 5142 N N . GLY B 1 296 ? 18.419 -2.409 -2.928 1.00 24.50 295 GLY B N 1
ATOM 5143 C CA . GLY B 1 296 ? 18.031 -1.738 -4.163 1.00 18.10 295 GLY B CA 1
ATOM 5144 C C . GLY B 1 296 ? 18.962 -1.888 -5.365 1.00 21.86 295 GLY B C 1
ATOM 5145 O O . GLY B 1 296 ? 18.871 -1.126 -6.322 1.00 21.80 295 GLY B O 1
ATOM 5146 N N . ALA B 1 297 ? 19.855 -2.868 -5.335 1.00 21.39 296 ALA B N 1
ATOM 5147 C CA . ALA B 1 297 ? 20.738 -3.090 -6.484 1.00 15.55 296 ALA B CA 1
ATOM 5148 C C . ALA B 1 297 ? 19.879 -3.491 -7.684 1.00 20.79 296 ALA B C 1
ATOM 5149 O O . ALA B 1 297 ? 18.963 -4.307 -7.565 1.00 23.17 296 ALA B O 1
ATOM 5151 N N . ASP B 1 298 ? 20.144 -2.905 -8.838 1.00 21.67 297 ASP B N 1
ATOM 5152 C CA . ASP B 1 298 ? 19.443 -3.357 -10.034 1.00 24.25 297 ASP B CA 1
ATOM 5153 C C . ASP B 1 298 ? 20.274 -4.405 -10.769 1.00 18.35 297 ASP B C 1
ATOM 5154 O O . ASP B 1 298 ? 19.747 -5.209 -11.539 1.00 23.09 297 ASP B O 1
ATOM 5159 N N . ILE B 1 299 ? 21.579 -4.350 -10.547 1.00 23.82 298 ILE B N 1
ATOM 5160 C CA . ILE B 1 299 ? 22.512 -5.313 -11.102 1.00 15.60 298 ILE B CA 1
ATOM 5161 C C . ILE B 1 299 ? 23.433 -5.715 -9.981 1.00 14.88 298 ILE B C 1
ATOM 5162 O O . ILE B 1 299 ? 23.967 -4.855 -9.255 1.00 14.83 298 ILE B O 1
ATOM 5167 N N . GLY B 1 300 ? 23.647 -7.017 -9.833 1.00 15.16 299 GLY B N 1
ATOM 5168 C CA . GLY B 1 300 ? 24.480 -7.488 -8.743 1.00 15.46 299 GLY B CA 1
ATOM 5169 C C . GLY B 1 300 ? 25.680 -8.273 -9.260 1.00 20.69 299 GLY B C 1
ATOM 5170 O O . GLY B 1 300 ? 25.517 -9.267 -9.961 1.00 16.87 299 GLY B O 1
ATOM 5171 N N . ILE B 1 301 ? 26.876 -7.811 -8.904 1.00 19.66 300 ILE B N 1
ATOM 5172 C CA . ILE B 1 301 ? 28.136 -8.434 -9.298 1.00 17.50 300 ILE B CA 1
ATOM 5173 C C . ILE B 1 301 ? 28.569 -9.364 -8.160 1.00 18.60 300 ILE B C 1
ATOM 5174 O O . ILE B 1 301 ? 28.533 -8.969 -7.005 1.00 16.44 300 ILE B O 1
ATOM 5179 N N . PHE B 1 302 ? 28.946 -10.596 -8.484 1.00 14.15 301 PHE B N 1
ATOM 5180 C CA . PHE B 1 302 ? 29.360 -11.581 -7.478 1.00 13.20 301 PHE B CA 1
ATOM 5181 C C . PHE B 1 302 ? 30.342 -12.545 -8.154 1.00 16.09 301 PHE B C 1
ATOM 5182 O O . PHE B 1 302 ? 30.364 -12.629 -9.394 1.00 23.28 301 PHE B O 1
ATOM 5190 N N . PRO B 1 303 ? 31.209 -13.229 -7.374 1.00 17.64 302 PRO B N 1
ATOM 5191 C CA . PRO B 1 303 ? 32.195 -14.134 -7.990 1.00 18.00 302 PRO B CA 1
ATOM 5192 C C . PRO B 1 303 ? 31.526 -15.291 -8.721 1.00 21.85 302 PRO B C 1
ATOM 5193 O O . PRO B 1 303 ? 30.623 -15.895 -8.127 1.00 24.33 302 PRO B O 1
ATOM 5197 N N . SER B 1 304 ? 31.928 -15.573 -9.969 1.00 18.81 303 SER B N 1
ATOM 5198 C CA . SER B 1 304 ? 31.339 -16.670 -10.755 1.00 21.15 303 SER B CA 1
ATOM 5199 C C . SER B 1 304 ? 31.872 -18.022 -10.300 1.00 22.28 303 SER B C 1
ATOM 5200 O O . SER B 1 304 ? 32.861 -18.089 -9.570 1.00 21.95 303 SER B O 1
ATOM 5211 N N . TYR B 1 306 ? 33.291 -19.831 -12.189 1.00 25.37 305 TYR B N 1
ATOM 5212 C CA . TYR B 1 306 ? 34.314 -20.070 -13.220 1.00 18.64 305 TYR B CA 1
ATOM 5213 C C . TYR B 1 306 ? 35.685 -19.405 -12.951 1.00 23.90 305 TYR B C 1
ATOM 5214 O O . TYR B 1 306 ? 36.642 -19.566 -13.725 1.00 20.69 305 TYR B O 1
ATOM 5223 N N . GLY B 1 307 ? 35.797 -18.668 -11.857 1.00 23.67 306 GLY B N 1
ATOM 5224 C CA . GLY B 1 307 ? 37.063 -18.041 -11.489 1.00 20.69 306 GLY B CA 1
ATOM 5225 C C . GLY B 1 307 ? 37.880 -18.915 -10.549 1.00 25.97 306 GLY B C 1
ATOM 5226 O O . GLY B 1 307 ? 37.479 -20.035 -10.242 1.00 26.87 306 GLY B O 1
ATOM 5227 N N . SER B 1 308 ? 39.016 -18.401 -10.082 1.00 29.74 307 SER B N 1
ATOM 5228 C CA . SER B 1 308 ? 39.947 -19.176 -9.260 1.00 36.97 307 SER B CA 1
ATOM 5229 C C . SER B 1 308 ? 39.352 -19.542 -7.908 1.00 29.44 307 SER B C 1
ATOM 5230 O O . SER B 1 308 ? 39.593 -20.625 -7.374 1.00 28.10 307 SER B O 1
ATOM 5233 N N . VAL B 1 309 ? 38.586 -18.612 -7.359 1.00 23.91 308 VAL B N 1
ATOM 5234 C CA . VAL B 1 309 ? 37.946 -18.788 -6.073 1.00 28.19 308 VAL B CA 1
ATOM 5235 C C . VAL B 1 309 ? 36.460 -18.508 -6.267 1.00 25.84 308 VAL B C 1
ATOM 5236 O O . VAL B 1 309 ? 36.082 -17.408 -6.665 1.00 23.74 308 VAL B O 1
ATOM 5240 N N . THR B 1 310 ? 35.624 -19.509 -6.015 1.00 23.90 309 THR B N 1
ATOM 5241 C CA . THR B 1 310 ? 34.188 -19.353 -6.237 1.00 22.22 309 THR B CA 1
ATOM 5242 C C . THR B 1 310 ? 33.473 -19.175 -4.896 1.00 22.54 309 THR B C 1
ATOM 5243 O O . THR B 1 310 ? 34.107 -19.112 -3.836 1.00 22.33 309 THR B O 1
ATOM 5247 N N . LEU B 1 311 ? 32.157 -19.078 -4.943 1.00 19.23 310 LEU B N 1
ATOM 5248 C CA . LEU B 1 311 ? 31.377 -19.035 -3.710 1.00 17.13 310 LEU B CA 1
ATOM 5249 C C . LEU B 1 311 ? 31.023 -20.452 -3.329 1.00 23.03 310 LEU B C 1
ATOM 5250 O O . LEU B 1 311 ? 30.540 -20.696 -2.230 1.00 26.41 310 LEU B O 1
ATOM 5255 N N . GLY B 1 312 ? 31.272 -21.390 -4.243 1.00 18.95 311 GLY B N 1
ATOM 5256 C CA . GLY B 1 312 ? 30.734 -22.729 -4.104 1.00 25.29 311 GLY B CA 1
ATOM 5257 C C . GLY B 1 312 ? 29.321 -22.856 -4.653 1.00 27.83 311 GLY B C 1
ATOM 5258 O O . GLY B 1 312 ? 28.527 -21.899 -4.637 1.00 28.31 311 GLY B O 1
ATOM 5259 N N . ARG B 1 313 ? 28.999 -24.054 -5.129 1.00 26.00 312 ARG B N 1
ATOM 5260 C CA . ARG B 1 313 ? 27.718 -24.316 -5.770 1.00 26.21 312 ARG B CA 1
ATOM 5261 C C . ARG B 1 313 ? 26.518 -23.851 -4.964 1.00 29.91 312 ARG B C 1
ATOM 5262 O O . ARG B 1 313 ? 25.624 -23.167 -5.479 1.00 28.91 312 ARG B O 1
ATOM 5270 N N . GLU B 1 314 ? 26.483 -24.275 -3.711 1.00 23.68 313 GLU B N 1
ATOM 5271 C CA . GLU B 1 314 ? 25.308 -24.097 -2.871 1.00 24.50 313 GLU B CA 1
ATOM 5272 C C . GLU B 1 314 ? 25.032 -22.619 -2.617 1.00 25.72 313 GLU B C 1
ATOM 5273 O O . GLU B 1 314 ? 23.907 -22.160 -2.783 1.00 23.08 313 GLU B O 1
ATOM 5279 N N . ALA B 1 315 ? 26.057 -21.866 -2.232 1.00 22.05 314 ALA B N 1
ATOM 5280 C CA . ALA B 1 315 ? 25.851 -20.429 -2.020 1.00 17.59 314 ALA B CA 1
ATOM 5281 C C . ALA B 1 315 ? 25.469 -19.730 -3.328 1.00 22.15 314 ALA B C 1
ATOM 5282 O O . ALA B 1 315 ? 24.595 -18.857 -3.344 1.00 19.27 314 ALA B O 1
ATOM 5284 N N . THR B 1 316 ? 26.093 -20.143 -4.433 1.00 22.19 315 THR B N 1
ATOM 5285 C CA . THR B 1 316 ? 25.856 -19.484 -5.726 1.00 24.76 315 THR B CA 1
ATOM 5286 C C . THR B 1 316 ? 24.426 -19.661 -6.224 1.00 26.14 315 THR B C 1
ATOM 5287 O O . THR B 1 316 ? 23.812 -18.712 -6.720 1.00 23.70 315 THR B O 1
ATOM 5291 N N . ASP B 1 317 ? 23.886 -20.864 -6.055 1.00 25.85 316 ASP B N 1
ATOM 5292 C CA . ASP B 1 317 ? 22.478 -21.123 -6.364 1.00 18.55 316 ASP B CA 1
ATOM 5293 C C . ASP B 1 317 ? 21.537 -20.321 -5.473 1.00 20.70 316 ASP B C 1
ATOM 5294 O O . ASP B 1 317 ? 20.557 -19.750 -5.957 1.00 18.98 316 ASP B O 1
ATOM 5299 N N . ARG B 1 318 ? 21.815 -20.286 -4.172 1.00 17.64 317 ARG B N 1
ATOM 5300 C CA . ARG B 1 318 ? 20.960 -19.541 -3.237 1.00 27.66 317 ARG B CA 1
ATOM 5301 C C . ARG B 1 318 ? 20.978 -18.045 -3.529 1.00 24.29 317 ARG B C 1
ATOM 5302 O O . ARG B 1 318 ? 19.966 -17.340 -3.359 1.00 20.58 317 ARG B O 1
ATOM 5310 N N . LEU B 1 319 ? 22.158 -17.575 -3.921 1.00 18.39 318 LEU B N 1
ATOM 5311 C CA . LEU B 1 319 ? 22.363 -16.189 -4.325 1.00 15.53 318 LEU B CA 1
ATOM 5312 C C . LEU B 1 319 ? 21.441 -15.850 -5.475 1.00 21.51 318 LEU B C 1
ATOM 5313 O O . LEU B 1 319 ? 20.681 -14.883 -5.386 1.00 19.65 318 LEU B O 1
ATOM 5318 N N . LEU B 1 320 ? 21.506 -16.636 -6.559 1.00 17.00 319 LEU B N 1
ATOM 5319 C CA . LEU B 1 320 ? 20.674 -16.373 -7.728 1.00 15.94 319 LEU B CA 1
ATOM 5320 C C . LEU B 1 320 ? 19.187 -16.392 -7.375 1.00 25.37 319 LEU B C 1
ATOM 5321 O O . LEU B 1 320 ? 18.412 -15.528 -7.810 1.00 23.27 319 LEU B O 1
ATOM 5326 N N . GLN B 1 321 ? 18.785 -17.382 -6.592 1.00 25.60 320 GLN B N 1
ATOM 5327 C CA . GLN B 1 321 ? 17.401 -17.471 -6.180 1.00 22.91 320 GLN B CA 1
ATOM 5328 C C . GLN B 1 321 ? 16.996 -16.221 -5.356 1.00 18.26 320 GLN B C 1
ATOM 5329 O O . GLN B 1 321 ? 15.855 -15.765 -5.430 1.00 24.96 320 GLN B O 1
ATOM 5335 N N . HIS B 1 322 ? 17.926 -15.656 -4.592 1.00 17.10 321 HIS B N 1
ATOM 5336 C CA . HIS B 1 322 ? 17.603 -14.419 -3.867 1.00 23.61 321 HIS B CA 1
ATOM 5337 C C . HIS B 1 322 ? 17.326 -13.275 -4.840 1.00 23.34 321 HIS B C 1
ATOM 5338 O O . HIS B 1 322 ? 16.398 -12.487 -4.656 1.00 25.10 321 HIS B O 1
ATOM 5345 N N . LEU B 1 323 ? 18.143 -13.188 -5.877 1.00 22.01 322 LEU B N 1
ATOM 5346 C CA . LEU B 1 323 ? 17.997 -12.139 -6.870 1.00 20.75 322 LEU B CA 1
ATOM 5347 C C . LEU B 1 323 ? 16.734 -12.292 -7.705 1.00 21.45 322 LEU B C 1
ATOM 5348 O O . LEU B 1 323 ? 16.203 -11.292 -8.174 1.00 24.97 322 LEU B O 1
ATOM 5353 N N . ARG B 1 324 ? 16.250 -13.524 -7.889 1.00 16.72 323 ARG B N 1
ATOM 5354 C CA . ARG B 1 324 ? 15.175 -13.795 -8.846 1.00 17.50 323 ARG B CA 1
ATOM 5355 C C . ARG B 1 324 ? 13.829 -14.204 -8.264 1.00 27.14 323 ARG B C 1
ATOM 5356 O O . ARG B 1 324 ? 12.818 -14.113 -8.949 1.00 26.54 323 ARG B O 1
ATOM 5364 N N . ALA B 1 325 ? 13.824 -14.656 -7.015 1.00 19.46 324 ALA B N 1
ATOM 5365 C CA . ALA B 1 325 ? 12.602 -15.184 -6.387 1.00 32.67 324 ALA B CA 1
ATOM 5366 C C . ALA B 1 325 ? 11.418 -14.222 -6.452 1.00 29.29 324 ALA B C 1
ATOM 5367 O O . ALA B 1 325 ? 11.556 -13.014 -6.255 1.00 30.11 324 ALA B O 1
ATOM 5369 N N . GLU B 1 326 ? 10.252 -14.782 -6.724 1.00 24.40 325 GLU B N 1
ATOM 5370 C CA . GLU B 1 326 ? 9.034 -14.007 -6.813 1.00 24.07 325 GLU B CA 1
ATOM 5371 C C . GLU B 1 326 ? 8.729 -13.386 -5.471 1.00 27.74 325 GLU B C 1
ATOM 5372 O O . GLU B 1 326 ? 8.728 -14.060 -4.437 1.00 31.48 325 GLU B O 1
ATOM 5378 N N . GLY B 1 327 ? 8.469 -12.089 -5.483 1.00 31.76 326 GLY B N 1
ATOM 5379 C CA . GLY B 1 327 ? 8.192 -11.381 -4.250 1.00 29.63 326 GLY B CA 1
ATOM 5380 C C . GLY B 1 327 ? 7.618 -10.017 -4.540 1.00 31.86 326 GLY B C 1
ATOM 5381 O O . GLY B 1 327 ? 7.133 -9.768 -5.630 1.00 31.87 326 GLY B O 1
ATOM 5382 N N . PRO B 1 328 ? 7.695 -9.120 -3.561 1.00 21.59 327 PRO B N 1
ATOM 5383 C CA . PRO B 1 328 ? 7.198 -7.746 -3.651 1.00 24.94 327 PRO B CA 1
ATOM 5384 C C . PRO B 1 328 ? 8.180 -6.811 -4.330 1.00 28.21 327 PRO B C 1
ATOM 5385 O O . PRO B 1 328 ? 7.786 -5.734 -4.747 1.00 29.61 327 PRO B O 1
ATOM 5389 N N . HIS B 1 329 ? 9.450 -7.190 -4.395 1.00 24.45 328 HIS B N 1
ATOM 5390 C CA . HIS B 1 329 ? 10.441 -6.340 -5.059 1.00 24.89 328 HIS B CA 1
ATOM 5391 C C . HIS B 1 329 ? 10.741 -6.890 -6.453 1.00 26.28 328 HIS B C 1
ATOM 5392 O O . HIS B 1 329 ? 10.528 -8.076 -6.713 1.00 19.35 328 HIS B O 1
ATOM 5399 N N . LYS B 1 330 ? 11.215 -6.017 -7.336 1.00 23.19 329 LYS B N 1
ATOM 5400 C CA . LYS B 1 330 ? 11.693 -6.399 -8.659 1.00 25.32 329 LYS B CA 1
ATOM 5401 C C . LYS B 1 330 ? 12.914 -7.321 -8.561 1.00 23.62 329 LYS B C 1
ATOM 5402 O O . LYS B 1 330 ? 13.711 -7.220 -7.619 1.00 21.79 329 LYS B O 1
ATOM 5408 N N . PRO B 1 331 ? 13.079 -8.208 -9.554 1.00 25.16 330 PRO B N 1
ATOM 5409 C CA . PRO B 1 331 ? 14.252 -9.090 -9.651 1.00 23.85 330 PRO B CA 1
ATOM 5410 C C . PRO B 1 331 ? 15.495 -8.337 -10.121 1.00 23.91 330 PRO B C 1
ATOM 5411 O O . PRO B 1 331 ? 15.410 -7.280 -10.756 1.00 23.60 330 PRO B O 1
ATOM 5415 N N . VAL B 1 332 ? 16.648 -8.895 -9.801 1.00 16.33 331 VAL B N 1
ATOM 5416 C CA . VAL B 1 332 ? 17.925 -8.234 -10.013 1.00 17.41 331 VAL B CA 1
ATOM 5417 C C . VAL B 1 332 ? 18.681 -8.988 -11.101 1.00 23.20 331 VAL B C 1
ATOM 5418 O O . VAL B 1 332 ? 18.577 -10.205 -11.181 1.00 26.22 331 VAL B O 1
ATOM 5422 N N . LEU B 1 333 ? 19.432 -8.264 -11.929 1.00 17.90 332 LEU B N 1
ATOM 5423 C CA . LEU B 1 333 ? 20.274 -8.884 -12.950 1.00 20.29 332 LEU B CA 1
ATOM 5424 C C . LEU B 1 333 ? 21.573 -9.369 -12.329 1.00 15.53 332 LEU B C 1
ATOM 5425 O O . LEU B 1 333 ? 22.278 -8.597 -11.699 1.00 20.08 332 LEU B O 1
ATOM 5430 N N . PRO B 1 334 ? 21.886 -10.655 -12.485 1.00 20.48 333 PRO B N 1
ATOM 5431 C CA . PRO B 1 334 ? 23.183 -11.156 -12.017 1.00 15.18 333 PRO B CA 1
ATOM 5432 C C . PRO B 1 334 ? 24.318 -10.843 -12.989 1.00 23.06 333 PRO B C 1
ATOM 5433 O O . PRO B 1 334 ? 24.182 -10.987 -14.232 1.00 16.73 333 PRO B O 1
ATOM 5437 N N . ALA B 1 335 ? 25.435 -10.402 -12.429 1.00 18.16 334 ALA B N 1
ATOM 5438 C CA . ALA B 1 335 ? 26.620 -10.096 -13.225 1.00 18.94 334 ALA B CA 1
ATOM 5439 C C . ALA B 1 335 ? 27.828 -10.866 -12.664 1.00 17.38 334 ALA B C 1
ATOM 5440 O O . ALA B 1 335 ? 28.677 -10.293 -11.968 1.00 17.44 334 ALA B O 1
ATOM 5442 N N . PRO B 1 336 ? 27.879 -12.180 -12.926 1.00 20.81 335 PRO B N 1
ATOM 5443 C CA . PRO B 1 336 ? 28.932 -12.998 -12.323 1.00 20.17 335 PRO B CA 1
ATOM 5444 C C . PRO B 1 336 ? 30.289 -12.651 -12.930 1.00 24.69 335 PRO B C 1
ATOM 5445 O O . PRO B 1 336 ? 30.401 -12.407 -14.141 1.00 22.25 335 PRO B O 1
ATOM 5449 N N . SER B 1 337 ? 31.305 -12.603 -12.077 1.00 20.10 336 SER B N 1
ATOM 5450 C CA . SER B 1 337 ? 32.597 -12.066 -12.458 1.00 27.99 336 SER B CA 1
ATOM 5451 C C . SER B 1 337 ? 33.668 -13.158 -12.426 1.00 25.93 336 SER B C 1
ATOM 5452 O O . SER B 1 337 ? 33.514 -14.166 -11.717 1.00 23.82 336 SER B O 1
ATOM 5455 N N . ALA B 1 338 ? 34.736 -12.932 -13.197 1.00 18.33 337 ALA B N 1
ATOM 5456 C CA . ALA B 1 338 ? 35.896 -13.837 -13.331 1.00 24.30 337 ALA B CA 1
ATOM 5457 C C . ALA B 1 338 ? 35.692 -15.055 -14.241 1.00 28.10 337 ALA B C 1
ATOM 5458 O O . ALA B 1 338 ? 34.699 -15.768 -14.149 1.00 25.90 337 ALA B O 1
ATOM 5460 N N . GLY B 1 339 ? 36.642 -15.277 -15.146 1.00 24.78 338 GLY B N 1
ATOM 5461 C CA . GLY B 1 339 ? 36.549 -16.417 -16.037 1.00 20.54 338 GLY B CA 1
ATOM 5462 C C . GLY B 1 339 ? 35.499 -16.230 -17.117 1.00 28.65 338 GLY B C 1
ATOM 5463 O O . GLY B 1 339 ? 35.048 -17.192 -17.726 1.00 35.26 338 GLY B O 1
ATOM 5464 N N . ILE B 1 340 ? 35.105 -14.985 -17.357 1.00 26.05 339 ILE B N 1
ATOM 5465 C CA . ILE B 1 340 ? 34.089 -14.689 -18.356 1.00 30.15 339 ILE B CA 1
ATOM 5466 C C . ILE B 1 340 ? 34.740 -14.441 -19.727 1.00 31.54 339 ILE B C 1
ATOM 5467 O O . ILE B 1 340 ? 35.325 -13.391 -19.941 1.00 34.35 339 ILE B O 1
ATOM 5472 N N . TYR B 1 341 ? 34.627 -15.414 -20.635 1.00 26.94 340 TYR B N 1
ATOM 5473 C CA . TYR B 1 341 ? 35.112 -15.296 -22.017 1.00 29.93 340 TYR B CA 1
ATOM 5474 C C . TYR B 1 341 ? 34.074 -15.790 -23.021 1.00 32.62 340 TYR B C 1
ATOM 5475 O O . TYR B 1 341 ? 33.172 -16.553 -22.646 1.00 29.76 340 TYR B O 1
ATOM 5484 N N . PRO B 1 342 ? 34.202 -15.373 -24.301 1.00 29.13 341 PRO B N 1
ATOM 5485 C CA . PRO B 1 342 ? 33.202 -15.742 -25.314 1.00 27.58 341 PRO B CA 1
ATOM 5486 C C . PRO B 1 342 ? 32.943 -17.242 -25.401 1.00 28.20 341 PRO B C 1
ATOM 5487 O O . PRO B 1 342 ? 31.807 -17.638 -25.643 1.00 31.82 341 PRO B O 1
ATOM 5491 N N . GLY B 1 343 ? 33.964 -18.058 -25.150 1.00 29.06 342 GLY B N 1
ATOM 5492 C CA . GLY B 1 343 ? 33.806 -19.500 -25.174 1.00 27.48 342 GLY B CA 1
ATOM 5493 C C . GLY B 1 343 ? 32.888 -19.995 -24.070 1.00 38.76 342 GLY B C 1
ATOM 5494 O O . GLY B 1 343 ? 32.316 -21.081 -24.159 1.00 39.31 342 GLY B O 1
ATOM 5495 N N . LEU B 1 344 ? 32.737 -19.191 -23.027 1.00 28.63 343 LEU B N 1
ATOM 5496 C CA . LEU B 1 344 ? 31.899 -19.583 -21.901 1.00 31.16 343 LEU B CA 1
ATOM 5497 C C . LEU B 1 344 ? 30.449 -19.161 -22.101 1.00 31.26 343 LEU B C 1
ATOM 5498 O O . LEU B 1 344 ? 29.576 -19.635 -21.381 1.00 30.73 343 LEU B O 1
ATOM 5503 N N . VAL B 1 345 ? 30.195 -18.284 -23.075 1.00 23.84 344 VAL B N 1
ATOM 5504 C CA . VAL B 1 345 ? 28.840 -17.773 -23.319 1.00 23.42 344 VAL B CA 1
ATOM 5505 C C . VAL B 1 345 ? 27.700 -18.809 -23.379 1.00 31.30 344 VAL B C 1
ATOM 5506 O O . VAL B 1 345 ? 26.658 -18.601 -22.755 1.00 34.49 344 VAL B O 1
ATOM 5510 N N . PRO B 1 346 ? 27.887 -19.920 -24.112 1.00 32.80 345 PRO B N 1
ATOM 5511 C CA . PRO B 1 346 ? 26.801 -20.905 -24.132 1.00 34.13 345 PRO B CA 1
ATOM 5512 C C . PRO B 1 346 ? 26.531 -21.530 -22.764 1.00 30.74 345 PRO B C 1
ATOM 5513 O O . PRO B 1 346 ? 25.384 -21.802 -22.438 1.00 27.76 345 PRO B O 1
ATOM 5517 N N . ARG B 1 347 ? 27.582 -21.786 -21.993 1.00 33.47 346 ARG B N 1
ATOM 5518 C CA . ARG B 1 347 ? 27.413 -22.298 -20.640 1.00 31.79 346 ARG B CA 1
ATOM 5519 C C . ARG B 1 347 ? 26.695 -21.261 -19.810 1.00 33.52 346 ARG B C 1
ATOM 5520 O O . ARG B 1 347 ? 25.827 -21.597 -18.994 1.00 35.97 346 ARG B O 1
ATOM 5528 N N . LEU B 1 348 ? 27.050 -19.998 -20.011 1.00 27.39 347 LEU B N 1
ATOM 5529 C CA . LEU B 1 348 ? 26.394 -18.927 -19.263 1.00 31.39 347 LEU B CA 1
ATOM 5530 C C . LEU B 1 348 ? 24.906 -18.811 -19.595 1.00 30.74 347 LEU B C 1
ATOM 5531 O O . LEU B 1 348 ? 24.100 -18.520 -18.717 1.00 27.45 347 LEU B O 1
ATOM 5536 N N . TYR B 1 349 ? 24.539 -19.059 -20.851 1.00 32.22 348 TYR B N 1
ATOM 5537 C CA . TYR B 1 349 ? 23.126 -19.100 -21.219 1.00 33.77 348 TYR B CA 1
ATOM 5538 C C . TYR B 1 349 ? 22.403 -20.201 -20.447 1.00 33.32 348 TYR B C 1
ATOM 5539 O O . TYR B 1 349 ? 21.264 -20.038 -20.014 1.00 31.39 348 TYR B O 1
ATOM 5548 N N . GLN B 1 350 ? 23.075 -21.332 -20.286 1.00 31.82 349 GLN B N 1
ATOM 5549 C CA . GLN B 1 350 ? 22.479 -22.469 -19.604 1.00 30.70 349 GLN B CA 1
ATOM 5550 C C . GLN B 1 350 ? 22.348 -22.218 -18.111 1.00 27.76 349 GLN B C 1
ATOM 5551 O O . GLN B 1 350 ? 21.314 -22.521 -17.531 1.00 40.94 349 GLN B O 1
ATOM 5557 N N . ASP B 1 351 ? 23.370 -21.603 -17.512 1.00 26.47 350 ASP B N 1
ATOM 5558 C CA . ASP B 1 351 ? 23.350 -21.256 -16.092 1.00 25.98 350 ASP B CA 1
ATOM 5559 C C . ASP B 1 351 ? 22.331 -20.163 -15.740 1.00 36.08 350 ASP B C 1
ATOM 5560 O O . ASP B 1 351 ? 21.626 -20.260 -14.731 1.00 32.69 350 ASP B O 1
ATOM 5565 N N . PHE B 1 352 ? 22.254 -19.111 -16.548 1.00 29.69 351 PHE B N 1
ATOM 5566 C CA . PHE B 1 352 ? 21.465 -17.943 -16.136 1.00 28.45 351 PHE B CA 1
ATOM 5567 C C . PHE B 1 352 ? 20.299 -17.552 -17.050 1.00 26.18 351 PHE B C 1
ATOM 5568 O O . PHE B 1 352 ? 19.419 -16.792 -16.644 1.00 26.45 351 PHE B O 1
ATOM 5576 N N . GLY B 1 353 ? 20.289 -18.058 -18.278 1.00 24.75 352 GLY B N 1
ATOM 5577 C CA . GLY B 1 353 ? 19.296 -17.627 -19.253 1.00 40.92 352 GLY B CA 1
ATOM 5578 C C . GLY B 1 353 ? 19.709 -16.307 -19.893 1.00 37.42 352 GLY B C 1
ATOM 5579 O O . GLY B 1 353 ? 20.877 -15.920 -19.796 1.00 31.22 352 GLY B O 1
ATOM 5580 N N . VAL B 1 354 ? 18.769 -15.607 -20.531 1.00 27.88 353 VAL B N 1
ATOM 5581 C CA . VAL B 1 354 ? 19.104 -14.342 -21.181 1.00 25.13 353 VAL B CA 1
ATOM 5582 C C . VAL B 1 354 ? 19.253 -13.166 -20.200 1.00 31.59 353 VAL B C 1
ATOM 5583 O O . VAL B 1 354 ? 19.940 -12.191 -20.521 1.00 22.68 353 VAL B O 1
ATOM 5587 N N . ASP B 1 355 ? 18.616 -13.260 -19.026 1.00 25.46 354 ASP B N 1
ATOM 5588 C CA . ASP B 1 355 ? 18.677 -12.197 -18.001 1.00 26.82 354 ASP B CA 1
ATOM 5589 C C . ASP B 1 355 ? 19.997 -12.234 -17.242 1.00 26.40 354 ASP B C 1
ATOM 5590 O O . ASP B 1 355 ? 20.096 -12.716 -16.110 1.00 24.66 354 ASP B O 1
ATOM 5595 N N . LEU B 1 356 ? 21.018 -11.709 -17.892 1.00 24.89 355 LEU B N 1
ATOM 5596 C CA . LEU B 1 356 ? 22.379 -11.923 -17.467 1.00 29.08 355 LEU B CA 1
ATOM 5597 C C . LEU B 1 356 ? 23.175 -10.731 -17.957 1.00 26.33 355 LEU B C 1
ATOM 5598 O O . LEU B 1 356 ? 22.887 -10.185 -19.024 1.00 27.26 355 LEU B O 1
ATOM 5603 N N . VAL B 1 357 ? 24.154 -10.301 -17.172 1.00 23.63 356 VAL B N 1
ATOM 5604 C CA . VAL B 1 357 ? 25.136 -9.356 -17.680 1.00 20.55 356 VAL B CA 1
ATOM 5605 C C . VAL B 1 357 ? 26.445 -10.107 -17.872 1.00 29.17 356 VAL B C 1
ATOM 5606 O O . VAL B 1 357 ? 26.947 -10.714 -16.924 1.00 27.03 356 VAL B O 1
ATOM 5610 N N . LEU B 1 358 ? 26.976 -10.095 -19.100 1.00 23.75 357 LEU B N 1
ATOM 5611 C CA . LEU B 1 358 ? 28.298 -10.643 -19.354 1.00 22.25 357 LEU B CA 1
ATOM 5612 C C . LEU B 1 358 ? 29.309 -9.625 -18.834 1.00 24.47 357 LEU B C 1
ATOM 5613 O O . LEU B 1 358 ? 29.538 -8.576 -19.433 1.00 20.23 357 LEU B O 1
ATOM 5618 N N . ASN B 1 359 ? 29.860 -9.942 -17.667 1.00 27.73 358 ASN B N 1
ATOM 5619 C CA . ASN B 1 359 ? 30.722 -9.049 -16.915 1.00 24.97 358 ASN B CA 1
ATOM 5620 C C . ASN B 1 359 ? 32.161 -9.313 -17.336 1.00 24.09 358 ASN B C 1
ATOM 5621 O O . ASN B 1 359 ? 32.875 -10.082 -16.699 1.00 25.61 358 ASN B O 1
ATOM 5626 N N . ALA B 1 360 ? 32.577 -8.698 -18.437 1.00 26.34 359 ALA B N 1
ATOM 5627 C CA . ALA B 1 360 ? 33.899 -8.969 -18.975 1.00 36.63 359 ALA B CA 1
ATOM 5628 C C . ALA B 1 360 ? 34.945 -7.940 -18.531 1.00 36.68 359 ALA B C 1
ATOM 5629 O O . ALA B 1 360 ? 34.666 -6.749 -18.452 1.00 42.91 359 ALA B O 1
ATOM 5631 N N . GLY B 1 361 ? 36.153 -8.409 -18.253 1.00 38.74 360 GLY B N 1
ATOM 5632 C CA . GLY B 1 361 ? 37.261 -7.519 -17.951 1.00 36.20 360 GLY B CA 1
ATOM 5633 C C . GLY B 1 361 ? 38.457 -7.857 -18.817 1.00 33.70 360 GLY B C 1
ATOM 5634 O O . GLY B 1 361 ? 38.669 -7.247 -19.871 1.00 35.91 360 GLY B O 1
ATOM 5635 N N . GLY B 1 362 ? 39.240 -8.839 -18.371 1.00 27.74 361 GLY B N 1
ATOM 5636 C CA . GLY B 1 362 ? 40.313 -9.383 -19.184 1.00 34.87 361 GLY B CA 1
ATOM 5637 C C . GLY B 1 362 ? 39.763 -9.970 -20.468 1.00 35.85 361 GLY B C 1
ATOM 5638 O O . GLY B 1 362 ? 40.471 -10.055 -21.470 1.00 42.40 361 GLY B O 1
ATOM 5639 N N . GLY B 1 363 ? 38.494 -10.372 -20.444 1.00 35.94 362 GLY B N 1
ATOM 5640 C CA . GLY B 1 363 ? 37.835 -10.874 -21.638 1.00 39.70 362 GLY B CA 1
ATOM 5641 C C . GLY B 1 363 ? 37.776 -9.847 -22.755 1.00 36.78 362 GLY B C 1
ATOM 5642 O O . GLY B 1 363 ? 37.831 -10.183 -23.945 1.00 39.40 362 GLY B O 1
ATOM 5643 N N . ILE B 1 364 ? 37.660 -8.582 -22.378 1.00 33.21 363 ILE B N 1
ATOM 5644 C CA . ILE B 1 364 ? 37.670 -7.497 -23.360 1.00 33.83 363 ILE B CA 1
ATOM 5645 C C . ILE B 1 364 ? 39.095 -7.037 -23.633 1.00 33.78 363 ILE B C 1
ATOM 5646 O O . ILE B 1 364 ? 39.556 -7.011 -24.778 1.00 39.54 363 ILE B O 1
ATOM 5651 N N . HIS B 1 365 ? 39.811 -6.694 -22.575 1.00 28.60 364 HIS B N 1
ATOM 5652 C CA . HIS B 1 365 ? 41.145 -6.122 -22.762 1.00 33.02 364 HIS B CA 1
ATOM 5653 C C . HIS B 1 365 ? 42.240 -7.128 -23.096 1.00 29.60 364 HIS B C 1
ATOM 5654 O O . HIS B 1 365 ? 43.264 -6.754 -23.673 1.00 34.41 364 HIS B O 1
ATOM 5661 N N . GLY B 1 366 ? 42.023 -8.395 -22.756 1.00 29.82 365 GLY B N 1
ATOM 5662 C CA . GLY B 1 366 ? 43.004 -9.426 -23.063 1.00 34.71 365 GLY B CA 1
ATOM 5663 C C . GLY B 1 366 ? 42.896 -9.941 -24.491 1.00 33.90 365 GLY B C 1
ATOM 5664 O O . GLY B 1 366 ? 43.696 -10.772 -24.903 1.00 33.79 365 GLY B O 1
ATOM 5665 N N . HIS B 1 367 ? 41.899 -9.467 -25.239 1.00 29.81 366 HIS B N 1
ATOM 5666 C CA . HIS B 1 367 ? 41.691 -9.962 -26.589 1.00 30.13 366 HIS B CA 1
ATOM 5667 C C . HIS B 1 367 ? 42.832 -9.492 -27.500 1.00 30.08 366 HIS B C 1
ATOM 5668 O O . HIS B 1 367 ? 43.213 -8.321 -27.483 1.00 36.08 366 HIS B O 1
ATOM 5675 N N . PRO B 1 368 ? 43.401 -10.420 -28.270 1.00 30.41 367 PRO B N 1
ATOM 5676 C CA . PRO B 1 368 ? 44.575 -10.115 -29.097 1.00 34.20 367 PRO B CA 1
ATOM 5677 C C . PRO B 1 368 ? 44.375 -8.887 -29.967 1.00 41.01 367 PRO B C 1
ATOM 5678 O O . PRO B 1 368 ? 45.324 -8.125 -30.167 1.00 35.82 367 PRO B O 1
ATOM 5682 N N . GLY B 1 369 ? 43.145 -8.685 -30.440 1.00 45.71 368 GLY B N 1
ATOM 5683 C CA . GLY B 1 369 ? 42.839 -7.615 -31.372 1.00 42.54 368 GLY B CA 1
ATOM 5684 C C . GLY B 1 369 ? 42.360 -6.324 -30.733 1.00 32.65 368 GLY B C 1
ATOM 5685 O O . GLY B 1 369 ? 41.888 -5.426 -31.425 1.00 35.73 368 GLY B O 1
ATOM 5686 N N . GLY B 1 370 ? 42.480 -6.222 -29.415 1.00 31.69 369 GLY B N 1
ATOM 5687 C CA . GLY B 1 370 ? 42.051 -5.019 -28.713 1.00 34.82 369 GLY B CA 1
ATOM 5688 C C . GLY B 1 370 ? 40.635 -5.074 -28.155 1.00 38.01 369 GLY B C 1
ATOM 5689 O O . GLY B 1 370 ? 39.862 -5.986 -28.478 1.00 42.37 369 GLY B O 1
ATOM 5690 N N . ALA B 1 371 ? 40.299 -4.097 -27.314 1.00 28.24 370 ALA B N 1
ATOM 5691 C CA . ALA B 1 371 ? 38.988 -4.045 -26.654 1.00 32.40 370 ALA B CA 1
ATOM 5692 C C . ALA B 1 371 ? 37.835 -4.112 -27.659 1.00 32.57 370 ALA B C 1
ATOM 5693 O O . ALA B 1 371 ? 36.880 -4.862 -27.468 1.00 35.61 370 ALA B O 1
ATOM 5695 N N . ARG B 1 372 ? 37.945 -3.331 -28.729 1.00 28.77 371 ARG B N 1
ATOM 5696 C CA . ARG B 1 372 ? 36.931 -3.322 -29.777 1.00 31.12 371 ARG B CA 1
ATOM 5697 C C . ARG B 1 372 ? 36.589 -4.727 -30.239 1.00 33.72 371 ARG B C 1
ATOM 5698 O O . ARG B 1 372 ? 35.424 -5.130 -30.244 1.00 27.91 371 ARG B O 1
ATOM 5714 N N . GLY B 1 374 ? 37.427 -7.396 -28.619 1.00 25.24 373 GLY B N 1
ATOM 5715 C CA . GLY B 1 374 ? 37.056 -8.147 -27.436 1.00 31.64 373 GLY B CA 1
ATOM 5716 C C . GLY B 1 374 ? 35.561 -8.104 -27.196 1.00 27.85 373 GLY B C 1
ATOM 5717 O O . GLY B 1 374 ? 34.952 -9.104 -26.815 1.00 28.51 373 GLY B O 1
ATOM 5718 N N . GLY B 1 375 ? 34.972 -6.937 -27.415 1.00 25.59 374 GLY B N 1
ATOM 5719 C CA . GLY B 1 375 ? 33.529 -6.798 -27.359 1.00 25.62 374 GLY B CA 1
ATOM 5720 C C . GLY B 1 375 ? 32.795 -7.522 -28.485 1.00 28.81 374 GLY B C 1
ATOM 5721 O O . GLY B 1 375 ? 31.810 -8.232 -28.234 1.00 31.41 374 GLY B O 1
ATOM 5722 N N . ARG B 1 376 ? 33.271 -7.356 -29.717 1.00 24.70 375 ARG B N 1
ATOM 5723 C CA . ARG B 1 376 ? 32.627 -7.982 -30.876 1.00 30.33 375 ARG B CA 1
ATOM 5724 C C . ARG B 1 376 ? 32.508 -9.491 -30.660 1.00 34.79 375 ARG B C 1
ATOM 5725 O O . ARG B 1 376 ? 31.458 -10.081 -30.937 1.00 31.19 375 ARG B O 1
ATOM 5733 N N . ALA B 1 377 ? 33.588 -10.085 -30.142 1.00 30.24 376 ALA B N 1
ATOM 5734 C CA . ALA B 1 377 ? 33.645 -11.508 -29.781 1.00 33.18 376 ALA B CA 1
ATOM 5735 C C . ALA B 1 377 ? 32.449 -11.998 -28.975 1.00 28.27 376 ALA B C 1
ATOM 5736 O O . ALA B 1 377 ? 31.911 -13.073 -29.240 1.00 27.45 376 ALA B O 1
ATOM 5738 N N . PHE B 1 378 ? 32.048 -11.231 -27.967 1.00 29.87 377 PHE B N 1
ATOM 5739 C CA . PHE B 1 378 ? 30.923 -11.646 -27.142 1.00 26.32 377 PHE B CA 1
ATOM 5740 C C . PHE B 1 378 ? 29.641 -11.602 -27.959 1.00 25.32 377 PHE B C 1
ATOM 5741 O O . PHE B 1 378 ? 28.825 -12.524 -27.914 1.00 29.28 377 PHE B O 1
ATOM 5749 N N . PHE B 1 379 ? 29.466 -10.537 -28.722 1.00 23.62 378 PHE B N 1
ATOM 5750 C CA . PHE B 1 379 ? 28.325 -10.457 -29.614 1.00 24.66 378 PHE B CA 1
ATOM 5751 C C . PHE B 1 379 ? 28.297 -11.584 -30.671 1.00 30.59 378 PHE B C 1
ATOM 5752 O O . PHE B 1 379 ? 27.221 -12.082 -31.021 1.00 32.95 378 PHE B O 1
ATOM 5760 N N . ASP B 1 380 ? 29.469 -12.023 -31.133 1.00 27.82 379 ASP B N 1
ATOM 5761 C CA . ASP B 1 380 ? 29.556 -13.159 -32.065 1.00 30.34 379 ASP B CA 1
ATOM 5762 C C . ASP B 1 380 ? 29.034 -14.470 -31.439 1.00 32.96 379 ASP B C 1
ATOM 5763 O O . ASP B 1 380 ? 28.308 -15.252 -32.076 1.00 31.85 379 ASP B O 1
ATOM 5768 N N . ALA B 1 381 ? 29.415 -14.699 -30.191 1.00 29.82 380 ALA B N 1
ATOM 5769 C CA . ALA B 1 381 ? 28.962 -15.860 -29.427 1.00 32.29 380 ALA B CA 1
ATOM 5770 C C . ALA B 1 381 ? 27.475 -15.784 -29.104 1.00 27.58 380 ALA B C 1
ATOM 5771 O O . ALA B 1 381 ? 26.773 -16.793 -29.126 1.00 34.53 380 ALA B O 1
ATOM 5773 N N . ILE B 1 382 ? 27.002 -14.587 -28.776 1.00 31.60 381 ILE B N 1
ATOM 5774 C CA . ILE B 1 382 ? 25.572 -14.367 -28.590 1.00 25.75 381 ILE B CA 1
ATOM 5775 C C . ILE B 1 382 ? 24.835 -14.753 -29.870 1.00 30.86 381 ILE B C 1
ATOM 5776 O O . ILE B 1 382 ? 23.840 -15.484 -29.836 1.00 30.95 381 ILE B O 1
ATOM 5781 N N . TRP B 1 383 ? 25.346 -14.294 -31.006 1.00 36.22 382 TRP B N 1
ATOM 5782 C CA . TRP B 1 383 ? 24.769 -14.663 -32.299 1.00 41.76 382 TRP B CA 1
ATOM 5783 C C . TRP B 1 383 ? 24.744 -16.177 -32.511 1.00 35.37 382 TRP B C 1
ATOM 5784 O O . TRP B 1 383 ? 23.739 -16.734 -32.956 1.00 34.43 382 TRP B O 1
ATOM 5795 N N . ALA B 1 384 ? 25.846 -16.835 -32.182 1.00 35.23 383 ALA B N 1
ATOM 5796 C CA . ALA B 1 384 ? 25.951 -18.264 -32.435 1.00 39.74 383 ALA B CA 1
ATOM 5797 C C . ALA B 1 384 ? 24.881 -18.998 -31.641 1.00 33.38 383 ALA B C 1
ATOM 5798 O O . ALA B 1 384 ? 24.169 -19.849 -32.180 1.00 43.99 383 ALA B O 1
ATOM 5800 N N . VAL B 1 385 ? 24.772 -18.659 -30.363 1.00 31.42 384 VAL B N 1
ATOM 5801 C CA . VAL B 1 385 ? 23.776 -19.286 -29.491 1.00 39.95 384 VAL B CA 1
ATOM 5802 C C . VAL B 1 385 ? 22.354 -19.091 -30.003 1.00 42.37 384 VAL B C 1
ATOM 5803 O O . VAL B 1 385 ? 21.574 -20.044 -30.074 1.00 44.99 384 VAL B O 1
ATOM 5807 N N . GLU B 1 386 ? 22.028 -17.850 -30.352 1.00 37.82 385 GLU B N 1
ATOM 5808 C CA . GLU B 1 386 ? 20.699 -17.508 -30.841 1.00 41.17 385 GLU B CA 1
ATOM 5809 C C . GLU B 1 386 ? 20.331 -18.305 -32.079 1.00 44.55 385 GLU B C 1
ATOM 5810 O O . GLU B 1 386 ? 19.158 -18.582 -32.316 1.00 49.54 385 GLU B O 1
ATOM 5816 N N . HIS B 1 387 ? 21.333 -18.668 -32.873 1.00 43.42 386 HIS B N 1
ATOM 5817 C CA . HIS B 1 387 ? 21.072 -19.386 -34.119 1.00 47.08 386 HIS B CA 1
ATOM 5818 C C . HIS B 1 387 ? 21.434 -20.873 -34.064 1.00 48.97 386 HIS B C 1
ATOM 5819 O O . HIS B 1 387 ? 21.440 -21.561 -35.092 1.00 52.13 386 HIS B O 1
ATOM 5826 N N . GLY B 1 388 ? 21.702 -21.369 -32.857 1.00 52.93 387 GLY B N 1
ATOM 5827 C CA . GLY B 1 388 ? 21.970 -22.782 -32.655 1.00 58.49 387 GLY B CA 1
ATOM 5828 C C . GLY B 1 388 ? 23.264 -23.238 -33.301 1.00 62.31 387 GLY B C 1
ATOM 5829 O O . GLY B 1 388 ? 23.494 -24.432 -33.486 1.00 70.04 387 GLY B O 1
ATOM 5830 N N . VAL B 1 389 ? 24.114 -22.275 -33.635 1.00 55.77 388 VAL B N 1
ATOM 5831 C CA . VAL B 1 389 ? 25.377 -22.547 -34.302 1.00 48.14 388 VAL B CA 1
ATOM 5832 C C . VAL B 1 389 ? 26.484 -22.785 -33.291 1.00 45.58 388 VAL B C 1
ATOM 5833 O O . VAL B 1 389 ? 26.634 -22.012 -32.348 1.00 44.88 388 VAL B O 1
ATOM 5837 N N . PRO B 1 390 ? 27.266 -23.860 -33.479 1.00 55.00 389 PRO B N 1
ATOM 5838 C CA . PRO B 1 390 ? 28.437 -24.061 -32.621 1.00 55.22 389 PRO B CA 1
ATOM 5839 C C . PRO B 1 390 ? 29.395 -22.890 -32.789 1.00 49.94 389 PRO B C 1
ATOM 5840 O O . PRO B 1 390 ? 29.550 -22.397 -33.903 1.00 49.58 389 PRO B O 1
ATOM 5844 N N . LEU B 1 391 ? 29.999 -22.445 -31.690 1.00 45.27 390 LEU B N 1
ATOM 5845 C CA . LEU B 1 391 ? 30.969 -21.354 -31.703 1.00 37.82 390 LEU B CA 1
ATOM 5846 C C . LEU B 1 391 ? 32.056 -21.574 -32.755 1.00 43.32 390 LEU B C 1
ATOM 5847 O O . LEU B 1 391 ? 32.356 -20.687 -33.557 1.00 37.86 390 LEU B O 1
ATOM 5852 N N . GLU B 1 392 ? 32.628 -22.772 -32.745 1.00 47.73 391 GLU B N 1
ATOM 5853 C CA . GLU B 1 392 ? 33.706 -23.123 -33.651 1.00 50.03 391 GLU B CA 1
ATOM 5854 C C . GLU B 1 392 ? 33.237 -22.979 -35.096 1.00 52.71 391 GLU B C 1
ATOM 5855 O O . GLU B 1 392 ? 34.000 -22.574 -35.982 1.00 50.77 391 GLU B O 1
ATOM 5861 N N . GLU B 1 393 ? 31.968 -23.302 -35.324 1.00 51.34 392 GLU B N 1
ATOM 5862 C CA . GLU B 1 393 ? 31.364 -23.152 -36.643 1.00 57.82 392 GLU B CA 1
ATOM 5863 C C . GLU B 1 393 ? 31.135 -21.676 -36.985 1.00 51.48 392 GLU B C 1
ATOM 5864 O O . GLU B 1 393 ? 31.520 -21.221 -38.064 1.00 57.76 392 GLU B O 1
ATOM 5870 N N . ALA B 1 394 ? 30.512 -20.942 -36.060 1.00 45.29 393 ALA B N 1
ATOM 5871 C CA . ALA B 1 394 ? 30.264 -19.511 -36.234 1.00 46.62 393 ALA B CA 1
ATOM 5872 C C . ALA B 1 394 ? 31.567 -18.751 -36.481 1.00 47.90 393 ALA B C 1
ATOM 5873 O O . ALA B 1 394 ? 31.609 -17.798 -37.262 1.00 48.58 393 ALA B O 1
ATOM 5875 N N . ALA B 1 395 ? 32.628 -19.193 -35.814 1.00 47.36 394 ALA B N 1
ATOM 5876 C CA . ALA B 1 395 ? 33.893 -18.474 -35.814 1.00 46.25 394 ALA B CA 1
ATOM 5877 C C . ALA B 1 395 ? 34.631 -18.598 -37.156 1.00 54.36 394 ALA B C 1
ATOM 5878 O O . ALA B 1 395 ? 35.638 -17.927 -37.386 1.00 56.24 394 ALA B O 1
ATOM 5880 N N . LYS B 1 396 ? 34.116 -19.444 -38.047 1.00 57.59 395 LYS B N 1
ATOM 5881 C CA . LYS B 1 396 ? 34.625 -19.491 -39.413 1.00 56.68 395 LYS B CA 1
ATOM 5882 C C . LYS B 1 396 ? 34.379 -18.178 -40.169 1.00 47.12 395 LYS B C 1
ATOM 5883 O O . LYS B 1 396 ? 35.191 -17.788 -40.989 1.00 48.72 395 LYS B O 1
ATOM 5889 N N . ASP B 1 397 ? 33.278 -17.487 -39.881 1.00 53.70 396 ASP B N 1
ATOM 5890 C CA . ASP B 1 397 ? 32.997 -16.212 -40.546 1.00 53.69 396 ASP B CA 1
ATOM 5891 C C . ASP B 1 397 ? 33.210 -14.982 -39.665 1.00 53.93 396 ASP B C 1
ATOM 5892 O O . ASP B 1 397 ? 32.971 -13.856 -40.104 1.00 42.52 396 ASP B O 1
ATOM 5897 N N . ARG B 1 398 ? 33.643 -15.192 -38.424 1.00 47.27 397 ARG B N 1
ATOM 5898 C CA A ARG B 1 398 ? 33.779 -14.097 -37.465 0.50 43.40 397 ARG B CA 1
ATOM 5899 C CA B ARG B 1 398 ? 33.782 -14.094 -37.472 0.50 43.42 397 ARG B CA 1
ATOM 5900 C C . ARG B 1 398 ? 35.137 -14.126 -36.774 1.00 45.48 397 ARG B C 1
ATOM 5901 O O . ARG B 1 398 ? 35.329 -14.858 -35.808 1.00 36.23 397 ARG B O 1
ATOM 5916 N N . PRO B 1 399 ? 36.094 -13.328 -37.281 1.00 52.75 398 PRO B N 1
ATOM 5917 C CA . PRO B 1 399 ? 37.470 -13.337 -36.770 1.00 53.88 398 PRO B CA 1
ATOM 5918 C C . PRO B 1 399 ? 37.575 -12.991 -35.278 1.00 35.27 398 PRO B C 1
ATOM 5919 O O . PRO B 1 399 ? 38.491 -13.485 -34.626 1.00 41.15 398 PRO B O 1
ATOM 5923 N N . ALA B 1 400 ? 36.671 -12.174 -34.751 1.00 38.95 399 ALA B N 1
ATOM 5924 C CA . ALA B 1 400 ? 36.727 -11.829 -33.320 1.00 31.26 399 ALA B CA 1
ATOM 5925 C C . ALA B 1 400 ? 36.567 -13.071 -32.451 1.00 41.00 399 ALA B C 1
ATOM 5926 O O . ALA B 1 400 ? 37.434 -13.385 -31.629 1.00 36.19 399 ALA B O 1
ATOM 5928 N N . LEU B 1 401 ? 35.458 -13.779 -32.646 1.00 47.10 400 LEU B N 1
ATOM 5929 C CA . LEU B 1 401 ? 35.204 -15.026 -31.936 1.00 30.64 400 LEU B CA 1
ATOM 5930 C C . LEU B 1 401 ? 36.346 -16.011 -32.142 1.00 34.82 400 LEU B C 1
ATOM 5931 O O . LEU B 1 401 ? 36.759 -16.703 -31.215 1.00 32.01 400 LEU B O 1
ATOM 5936 N N . ARG B 1 402 ? 36.848 -16.068 -33.376 1.00 42.69 401 ARG B N 1
ATOM 5937 C CA . ARG B 1 402 ? 37.959 -16.938 -33.732 1.00 39.50 401 ARG B CA 1
ATOM 5938 C C . ARG B 1 402 ? 39.173 -16.712 -32.820 1.00 40.27 401 ARG B C 1
ATOM 5939 O O . ARG B 1 402 ? 39.699 -17.650 -32.224 1.00 36.45 401 ARG B O 1
ATOM 5947 N N . GLN B 1 403 ? 39.617 -15.464 -32.718 1.00 45.07 402 GLN B N 1
ATOM 5948 C CA . GLN B 1 403 ? 40.739 -15.121 -31.850 1.00 44.65 402 GLN B CA 1
ATOM 5949 C C . GLN B 1 403 ? 40.455 -15.453 -30.382 1.00 42.84 402 GLN B C 1
ATOM 5950 O O . GLN B 1 403 ? 41.331 -15.951 -29.663 1.00 40.39 402 GLN B O 1
ATOM 5956 N N . ALA B 1 404 ? 39.226 -15.187 -29.950 1.00 34.85 403 ALA B N 1
ATOM 5957 C CA . ALA B 1 404 ? 38.828 -15.430 -28.567 1.00 34.82 403 ALA B CA 1
ATOM 5958 C C . ALA B 1 404 ? 38.837 -16.910 -28.272 1.00 38.59 403 ALA B C 1
ATOM 5959 O O . ALA B 1 404 ? 39.271 -17.322 -27.209 1.00 39.42 403 ALA B O 1
ATOM 5961 N N . LEU B 1 405 ? 38.361 -17.714 -29.218 1.00 46.93 404 LEU B N 1
ATOM 5962 C CA . LEU B 1 405 ? 38.404 -19.162 -29.048 1.00 50.04 404 LEU B CA 1
ATOM 5963 C C . LEU B 1 405 ? 39.846 -19.651 -28.997 1.00 49.76 404 LEU B C 1
ATOM 5964 O O . LEU B 1 405 ? 40.149 -20.630 -28.325 1.00 48.86 404 LEU B O 1
ATOM 5969 N N . GLU B 1 406 ? 40.735 -18.956 -29.701 1.00 52.45 405 GLU B N 1
ATOM 5970 C CA . GLU B 1 406 ? 42.138 -19.349 -29.743 1.00 50.02 405 GLU B CA 1
ATOM 5971 C C . GLU B 1 406 ? 42.839 -19.115 -28.412 1.00 41.26 405 GLU B C 1
ATOM 5972 O O . GLU B 1 406 ? 43.519 -19.994 -27.895 1.00 39.82 405 GLU B O 1
ATOM 5974 N N . LYS B 1 407 ? 42.686 -17.921 -27.862 1.00 36.07 406 LYS B N 1
ATOM 5975 C CA . LYS B 1 407 ? 43.408 -17.583 -26.649 1.00 40.10 406 LYS B CA 1
ATOM 5976 C C . LYS B 1 407 ? 42.887 -18.335 -25.420 1.00 35.74 406 LYS B C 1
ATOM 5977 O O . LYS B 1 407 ? 43.663 -18.922 -24.677 1.00 37.57 406 LYS B O 1
ATOM 5983 N N . TRP B 1 408 ? 41.577 -18.336 -25.221 1.00 37.84 407 TRP B N 1
ATOM 5984 C CA . TRP B 1 408 ? 41.002 -18.864 -23.975 1.00 39.79 407 TRP B CA 1
ATOM 5985 C C . TRP B 1 408 ? 40.242 -20.179 -24.114 1.00 45.99 407 TRP B C 1
ATOM 5986 O O . TRP B 1 408 ? 39.668 -20.671 -23.135 1.00 47.44 407 TRP B O 1
ATOM 5997 N N . GLY B 1 409 ? 40.224 -20.744 -25.314 1.00 46.25 408 GLY B N 1
ATOM 5998 C CA . GLY B 1 409 ? 39.359 -21.874 -25.586 1.00 48.56 408 GLY B CA 1
ATOM 5999 C C . GLY B 1 409 ? 37.918 -21.401 -25.681 1.00 48.45 408 GLY B C 1
ATOM 6000 O O . GLY B 1 409 ? 36.979 -22.165 -25.458 1.00 49.27 408 GLY B O 1
ATOM 6001 N N . ASP C 1 11 ? 43.847 48.808 -35.159 1.00 63.44 10 ASP C N 1
ATOM 6002 C CA . ASP C 1 11 ? 44.013 49.314 -33.799 1.00 61.43 10 ASP C CA 1
ATOM 6003 C C . ASP C 1 11 ? 45.307 48.830 -33.142 1.00 55.58 10 ASP C C 1
ATOM 6004 O O . ASP C 1 11 ? 45.835 47.768 -33.481 1.00 47.01 10 ASP C O 1
ATOM 6009 N N . ALA C 1 12 ? 45.795 49.617 -32.185 1.00 55.14 11 ALA C N 1
ATOM 6010 C CA . ALA C 1 12 ? 47.132 49.433 -31.635 1.00 52.37 11 ALA C CA 1
ATOM 6011 C C . ALA C 1 12 ? 47.216 49.704 -30.132 1.00 50.52 11 ALA C C 1
ATOM 6012 O O . ALA C 1 12 ? 46.416 50.454 -29.578 1.00 49.22 11 ALA C O 1
ATOM 6014 N N . VAL C 1 13 ? 48.192 49.082 -29.476 1.00 50.70 12 VAL C N 1
ATOM 6015 C CA . VAL C 1 13 ? 48.534 49.440 -28.106 1.00 41.92 12 VAL C CA 1
ATOM 6016 C C . VAL C 1 13 ? 49.488 50.607 -28.207 1.00 37.96 12 VAL C C 1
ATOM 6017 O O . VAL C 1 13 ? 50.407 50.596 -29.031 1.00 36.57 12 VAL C O 1
ATOM 6021 N N . VAL C 1 14 ? 49.249 51.637 -27.406 1.00 33.89 13 VAL C N 1
ATOM 6022 C CA . VAL C 1 14 ? 50.169 52.765 -27.384 1.00 39.34 13 VAL C CA 1
ATOM 6023 C C . VAL C 1 14 ? 50.919 52.842 -26.045 1.00 40.94 13 VAL C C 1
ATOM 6024 O O . VAL C 1 14 ? 50.320 52.937 -24.973 1.00 39.98 13 VAL C O 1
ATOM 6028 N N . ALA C 1 15 ? 52.241 52.743 -26.129 1.00 39.66 14 ALA C N 1
ATOM 6029 C CA . ALA C 1 15 ? 53.094 52.786 -24.955 1.00 35.89 14 ALA C CA 1
ATOM 6030 C C . ALA C 1 15 ? 53.738 54.157 -24.878 1.00 34.03 14 ALA C C 1
ATOM 6031 O O . ALA C 1 15 ? 54.132 54.734 -25.899 1.00 37.14 14 ALA C O 1
ATOM 6033 N N . THR C 1 16 ? 53.830 54.678 -23.665 1.00 30.09 15 THR C N 1
ATOM 6034 C CA . THR C 1 16 ? 54.490 55.954 -23.424 1.00 33.71 15 THR C CA 1
ATOM 6035 C C . THR C 1 16 ? 55.756 55.713 -22.626 1.00 32.92 15 THR C C 1
ATOM 6036 O O . THR C 1 16 ? 55.705 55.081 -21.571 1.00 35.17 15 THR C O 1
ATOM 6040 N N . TYR C 1 17 ? 56.885 56.195 -23.144 1.00 36.10 16 TYR C N 1
ATOM 6041 C CA . TYR C 1 17 ? 58.184 55.978 -22.518 1.00 34.80 16 TYR C CA 1
ATOM 6042 C C . TYR C 1 17 ? 58.784 57.297 -22.112 1.00 33.44 16 TYR C C 1
ATOM 6043 O O . TYR C 1 17 ? 58.673 58.274 -22.842 1.00 34.98 16 TYR C O 1
ATOM 6052 N N . ARG C 1 18 ? 59.422 57.308 -20.950 1.00 28.83 17 ARG C N 1
ATOM 6053 C CA . ARG C 1 18 ? 60.282 58.400 -20.529 1.00 29.75 17 ARG C CA 1
ATOM 6054 C C . ARG C 1 18 ? 61.706 57.948 -20.800 1.00 33.14 17 ARG C C 1
ATOM 6055 O O . ARG C 1 18 ? 62.110 56.870 -20.364 1.00 31.04 17 ARG C O 1
ATOM 6063 N N . LEU C 1 19 ? 62.474 58.764 -21.509 1.00 32.35 18 LEU C N 1
ATOM 6064 C CA . LEU C 1 19 ? 63.842 58.379 -21.861 1.00 35.10 18 LEU C CA 1
ATOM 6065 C C . LEU C 1 19 ? 64.772 59.575 -21.978 1.00 38.06 18 LEU C C 1
ATOM 6066 O O . LEU C 1 19 ? 64.328 60.719 -22.005 1.00 36.60 18 LEU C O 1
ATOM 6071 N N . ARG C 1 20 ? 66.067 59.290 -22.039 1.00 46.53 19 ARG C N 1
ATOM 6072 C CA . ARG C 1 20 ? 67.081 60.323 -22.212 1.00 48.61 19 ARG C CA 1
ATOM 6073 C C . ARG C 1 20 ? 67.971 59.984 -23.400 1.00 42.90 19 ARG C C 1
ATOM 6074 O O . ARG C 1 20 ? 68.454 58.858 -23.524 1.00 41.92 19 ARG C O 1
ATOM 6082 N N . ASP C 1 21 ? 68.178 60.964 -24.274 1.00 45.17 20 ASP C N 1
ATOM 6083 C CA . ASP C 1 21 ? 69.057 60.806 -25.427 1.00 46.05 20 ASP C CA 1
ATOM 6084 C C . ASP C 1 21 ? 69.321 62.194 -26.009 1.00 50.30 20 ASP C C 1
ATOM 6085 O O . ASP C 1 21 ? 68.736 63.183 -25.565 1.00 43.85 20 ASP C O 1
ATOM 6090 N N . ARG C 1 22 ? 70.209 62.274 -26.988 1.00 52.73 21 ARG C N 1
ATOM 6091 C CA . ARG C 1 22 ? 70.516 63.562 -27.604 1.00 57.31 21 ARG C CA 1
ATOM 6092 C C . ARG C 1 22 ? 69.334 64.094 -28.419 1.00 52.68 21 ARG C C 1
ATOM 6093 O O . ARG C 1 22 ? 68.645 63.335 -29.112 1.00 47.78 21 ARG C O 1
ATOM 6101 N N . LYS C 1 23 ? 69.107 65.397 -28.301 1.00 55.42 22 LYS C N 1
ATOM 6102 C CA . LYS C 1 23 ? 67.928 66.069 -28.842 1.00 63.92 22 LYS C CA 1
ATOM 6103 C C . LYS C 1 23 ? 67.649 65.756 -30.304 1.00 67.94 22 LYS C C 1
ATOM 6104 O O . LYS C 1 23 ? 66.530 65.386 -30.665 1.00 68.91 22 LYS C O 1
ATOM 6106 N N . ASP C 1 24 ? 68.672 65.911 -31.140 1.00 72.08 23 ASP C N 1
ATOM 6107 C CA . ASP C 1 24 ? 68.520 65.747 -32.584 1.00 76.07 23 ASP C CA 1
ATOM 6108 C C . ASP C 1 24 ? 68.223 64.301 -33.007 1.00 76.67 23 ASP C C 1
ATOM 6109 O O . ASP C 1 24 ? 67.493 64.065 -33.972 1.00 78.37 23 ASP C O 1
ATOM 6114 N N . LYS C 1 25 ? 68.777 63.340 -32.272 1.00 71.80 24 LYS C N 1
ATOM 6115 C CA . LYS C 1 25 ? 68.597 61.926 -32.592 1.00 64.51 24 LYS C CA 1
ATOM 6116 C C . LYS C 1 25 ? 67.271 61.360 -32.063 1.00 57.38 24 LYS C C 1
ATOM 6117 O O . LYS C 1 25 ? 66.941 60.195 -32.295 1.00 51.13 24 LYS C O 1
ATOM 6119 N N . LEU C 1 26 ? 66.505 62.199 -31.375 1.00 55.72 25 LEU C N 1
ATOM 6120 C CA . LEU C 1 26 ? 65.252 61.772 -30.764 1.00 52.46 25 LEU C CA 1
ATOM 6121 C C . LEU C 1 26 ? 64.211 61.321 -31.787 1.00 53.88 25 LEU C C 1
ATOM 6122 O O . LEU C 1 26 ? 63.509 60.324 -31.584 1.00 53.62 25 LEU C O 1
ATOM 6127 N N . GLU C 1 27 ? 64.112 62.063 -32.880 1.00 52.02 26 GLU C N 1
ATOM 6128 C CA . GLU C 1 27 ? 63.098 61.808 -33.897 1.00 57.10 26 GLU C CA 1
ATOM 6129 C C . GLU C 1 27 ? 63.320 60.450 -34.549 1.00 58.39 26 GLU C C 1
ATOM 6130 O O . GLU C 1 27 ? 62.415 59.596 -34.605 1.00 50.84 26 GLU C O 1
ATOM 6133 N N . ALA C 1 28 ? 64.546 60.272 -35.029 1.00 60.41 27 ALA C N 1
ATOM 6134 C CA . ALA C 1 28 ? 64.967 59.069 -35.722 1.00 55.76 27 ALA C CA 1
ATOM 6135 C C . ALA C 1 28 ? 64.916 57.857 -34.804 1.00 54.88 27 ALA C C 1
ATOM 6136 O O . ALA C 1 28 ? 64.573 56.761 -35.243 1.00 55.32 27 ALA C O 1
ATOM 6138 N N . ARG C 1 29 ? 65.257 58.053 -33.531 1.00 52.77 28 ARG C N 1
ATOM 6139 C CA . ARG C 1 29 ? 65.221 56.951 -32.583 1.00 52.49 28 ARG C CA 1
ATOM 6140 C C . ARG C 1 29 ? 63.793 56.436 -32.417 1.00 56.69 28 ARG C C 1
ATOM 6141 O O . ARG C 1 29 ? 63.566 55.227 -32.267 1.00 61.94 28 ARG C O 1
ATOM 6149 N N . ALA C 1 30 ? 62.836 57.358 -32.463 1.00 56.29 29 ALA C N 1
ATOM 6150 C CA . ALA C 1 30 ? 61.426 57.029 -32.262 1.00 53.61 29 ALA C CA 1
ATOM 6151 C C . ALA C 1 30 ? 60.870 56.207 -33.420 1.00 53.73 29 ALA C C 1
ATOM 6152 O O . ALA C 1 30 ? 60.153 55.216 -33.212 1.00 47.31 29 ALA C O 1
ATOM 6154 N N . GLU C 1 31 ? 61.192 56.638 -34.637 1.00 53.38 30 GLU C N 1
ATOM 6155 C CA . GLU C 1 31 ? 60.786 55.936 -35.847 1.00 52.93 30 GLU C CA 1
ATOM 6156 C C . GLU C 1 31 ? 61.418 54.550 -35.864 1.00 51.99 30 GLU C C 1
ATOM 6157 O O . GLU C 1 31 ? 60.815 53.595 -36.344 1.00 51.77 30 GLU C O 1
ATOM 6159 N N . GLY C 1 32 ? 62.636 54.454 -35.334 1.00 49.69 31 GLY C N 1
ATOM 6160 C CA . GLY C 1 32 ? 63.359 53.196 -35.291 1.00 47.97 31 GLY C CA 1
ATOM 6161 C C . GLY C 1 32 ? 62.703 52.197 -34.355 1.00 50.04 31 GLY C C 1
ATOM 6162 O O . GLY C 1 32 ? 62.683 50.995 -34.634 1.00 47.97 31 GLY C O 1
ATOM 6163 N N . ILE C 1 33 ? 62.171 52.695 -33.240 1.00 47.97 32 ILE C N 1
ATOM 6164 C CA . ILE C 1 33 ? 61.429 51.854 -32.304 1.00 48.00 32 ILE C CA 1
ATOM 6165 C C . ILE C 1 33 ? 60.135 51.367 -32.938 1.00 49.31 32 ILE C C 1
ATOM 6166 O O . ILE C 1 33 ? 59.804 50.187 -32.857 1.00 51.36 32 ILE C O 1
ATOM 6171 N N . ALA C 1 34 ? 59.410 52.280 -33.576 1.00 50.55 33 ALA C N 1
ATOM 6172 C CA . ALA C 1 34 ? 58.128 51.949 -34.198 1.00 54.46 33 ALA C CA 1
ATOM 6173 C C . ALA C 1 34 ? 58.234 50.875 -35.284 1.00 51.38 33 ALA C C 1
ATOM 6174 O O . ALA C 1 34 ? 57.400 49.976 -35.352 1.00 54.44 33 ALA C O 1
ATOM 6176 N N . VAL C 1 35 ? 59.256 50.973 -36.129 1.00 54.97 34 VAL C N 1
ATOM 6177 C CA . VAL C 1 35 ? 59.447 50.013 -37.215 1.00 59.33 34 VAL C CA 1
ATOM 6178 C C . VAL C 1 35 ? 60.065 48.700 -36.723 1.00 62.04 34 VAL C C 1
ATOM 6179 O O . VAL C 1 35 ? 59.581 47.616 -37.047 1.00 61.65 34 VAL C O 1
ATOM 6183 N N . GLY C 1 36 ? 61.129 48.811 -35.931 1.00 62.00 35 GLY C N 1
ATOM 6184 C CA . GLY C 1 36 ? 61.930 47.665 -35.529 1.00 58.14 35 GLY C CA 1
ATOM 6185 C C . GLY C 1 36 ? 61.326 46.731 -34.494 1.00 53.59 35 GLY C C 1
ATOM 6186 O O . GLY C 1 36 ? 61.764 45.585 -34.353 1.00 56.33 35 GLY C O 1
ATOM 6187 N N . LEU C 1 37 ? 60.328 47.205 -33.760 1.00 41.22 36 LEU C N 1
ATOM 6188 C CA . LEU C 1 37 ? 59.681 46.359 -32.761 1.00 43.74 36 LEU C CA 1
ATOM 6189 C C . LEU C 1 37 ? 58.326 45.866 -33.270 1.00 43.56 36 LEU C C 1
ATOM 6190 O O . LEU C 1 37 ? 57.478 45.415 -32.495 1.00 43.51 36 LEU C O 1
ATOM 6195 N N . THR C 1 38 ? 58.130 45.982 -34.579 1.00 45.19 37 THR C N 1
ATOM 6196 C CA . THR C 1 38 ? 56.931 45.472 -35.231 1.00 45.97 37 THR C CA 1
ATOM 6197 C C . THR C 1 38 ? 57.290 44.595 -36.437 1.00 44.37 37 THR C C 1
ATOM 6198 O O . THR C 1 38 ? 57.226 43.376 -36.347 1.00 44.39 37 THR C O 1
ATOM 6202 N N . ILE C 1 39 ? 57.693 45.209 -37.546 1.00 49.26 38 ILE C N 1
ATOM 6203 C CA . ILE C 1 39 ? 57.970 44.459 -38.777 1.00 48.79 38 ILE C CA 1
ATOM 6204 C C . ILE C 1 39 ? 59.456 44.157 -39.003 1.00 49.67 38 ILE C C 1
ATOM 6205 O O . ILE C 1 39 ? 59.829 43.558 -40.021 1.00 51.73 38 ILE C O 1
ATOM 6210 N N . GLY C 1 40 ? 60.294 44.573 -38.056 1.00 48.53 39 GLY C N 1
ATOM 6211 C CA . GLY C 1 40 ? 61.736 44.418 -38.165 1.00 51.00 39 GLY C CA 1
ATOM 6212 C C . GLY C 1 40 ? 62.354 45.485 -39.054 1.00 59.51 39 GLY C C 1
ATOM 6213 O O . GLY C 1 40 ? 63.157 46.309 -38.607 1.00 63.41 39 GLY C O 1
ATOM 6214 N N . THR C 1 41 ? 61.980 45.453 -40.328 1.00 58.55 40 THR C N 1
ATOM 6215 C CA . THR C 1 41 ? 62.379 46.461 -41.295 1.00 56.79 40 THR C CA 1
ATOM 6216 C C . THR C 1 41 ? 61.403 46.348 -42.456 1.00 59.11 40 THR C C 1
ATOM 6217 O O . THR C 1 41 ? 60.423 45.611 -42.366 1.00 62.93 40 THR C O 1
ATOM 6221 N N . TRP C 1 42 ? 61.658 47.076 -43.538 1.00 60.72 41 TRP C N 1
ATOM 6222 C CA . TRP C 1 42 ? 60.811 47.001 -44.721 1.00 63.43 41 TRP C CA 1
ATOM 6223 C C . TRP C 1 42 ? 61.399 46.038 -45.744 1.00 65.19 41 TRP C C 1
ATOM 6224 O O . TRP C 1 42 ? 62.582 45.706 -45.676 1.00 66.14 41 TRP C O 1
ATOM 6235 N N . PRO C 1 46 ? 56.858 44.653 -52.176 1.00 89.94 45 PRO C N 1
ATOM 6236 C CA . PRO C 1 46 ? 56.346 44.431 -53.529 1.00 91.51 45 PRO C CA 1
ATOM 6237 C C . PRO C 1 46 ? 54.849 44.715 -53.637 1.00 91.50 45 PRO C C 1
ATOM 6238 O O . PRO C 1 46 ? 54.067 44.126 -52.894 1.00 89.88 45 PRO C O 1
ATOM 6242 N N . ALA C 1 47 ? 54.472 45.613 -54.546 1.00 92.89 46 ALA C N 1
ATOM 6243 C CA . ALA C 1 47 ? 53.068 45.910 -54.862 1.00 94.40 46 ALA C CA 1
ATOM 6244 C C . ALA C 1 47 ? 52.142 46.131 -53.657 1.00 90.44 46 ALA C C 1
ATOM 6245 O O . ALA C 1 47 ? 52.453 46.905 -52.749 1.00 86.67 46 ALA C O 1
ATOM 6247 N N . ALA C 1 48 ? 50.999 45.448 -53.667 1.00 90.29 47 ALA C N 1
ATOM 6248 C CA . ALA C 1 48 ? 49.984 45.618 -52.630 1.00 89.11 47 ALA C CA 1
ATOM 6249 C C . ALA C 1 48 ? 50.309 44.805 -51.376 1.00 88.17 47 ALA C C 1
ATOM 6250 O O . ALA C 1 48 ? 49.624 44.909 -50.355 1.00 86.67 47 ALA C O 1
ATOM 6252 N N . ARG C 1 49 ? 51.357 43.992 -51.462 1.00 87.78 48 ARG C N 1
ATOM 6253 C CA . ARG C 1 49 ? 51.844 43.239 -50.313 1.00 79.54 48 ARG C CA 1
ATOM 6254 C C . ARG C 1 49 ? 52.555 44.170 -49.332 1.00 78.51 48 ARG C C 1
ATOM 6255 O O . ARG C 1 49 ? 52.390 44.043 -48.119 1.00 77.66 48 ARG C O 1
ATOM 6263 N N . LYS C 1 50 ? 53.343 45.103 -49.861 1.00 78.09 49 LYS C N 1
ATOM 6264 C CA . LYS C 1 50 ? 53.982 46.120 -49.031 1.00 74.81 49 LYS C CA 1
ATOM 6265 C C . LYS C 1 50 ? 52.904 46.937 -48.333 1.00 71.06 49 LYS C C 1
ATOM 6266 O O . LYS C 1 50 ? 53.041 47.308 -47.169 1.00 62.46 49 LYS C O 1
ATOM 6268 N N . SER C 1 51 ? 51.827 47.200 -49.069 1.00 76.40 50 SER C N 1
ATOM 6269 C CA . SER C 1 51 ? 50.663 47.910 -48.555 1.00 76.33 50 SER C CA 1
ATOM 6270 C C . SER C 1 51 ? 50.006 47.149 -47.397 1.00 78.00 50 SER C C 1
ATOM 6271 O O . SER C 1 51 ? 49.539 47.751 -46.429 1.00 76.15 50 SER C O 1
ATOM 6274 N N . GLU C 1 52 ? 49.982 45.822 -47.498 1.00 80.99 51 GLU C N 1
ATOM 6275 C CA . GLU C 1 52 ? 49.375 44.978 -46.469 1.00 77.64 51 GLU C CA 1
ATOM 6276 C C . GLU C 1 52 ? 50.305 44.748 -45.275 1.00 70.88 51 GLU C C 1
ATOM 6277 O O . GLU C 1 52 ? 49.845 44.595 -44.144 1.00 70.46 51 GLU C O 1
ATOM 6279 N N . VAL C 1 53 ? 51.611 44.714 -45.528 1.00 66.67 52 VAL C N 1
ATOM 6280 C CA . VAL C 1 53 ? 52.595 44.597 -44.451 1.00 62.47 52 VAL C CA 1
ATOM 6281 C C . VAL C 1 53 ? 52.549 45.836 -43.564 1.00 60.14 52 VAL C C 1
ATOM 6282 O O . VAL C 1 53 ? 52.711 45.757 -42.342 1.00 58.21 52 VAL C O 1
ATOM 6286 N N . ALA C 1 54 ? 52.279 46.977 -44.189 1.00 58.30 53 ALA C N 1
ATOM 6287 C CA . ALA C 1 54 ? 52.331 48.270 -43.518 1.00 60.85 53 ALA C CA 1
ATOM 6288 C C . ALA C 1 54 ? 51.253 48.416 -42.449 1.00 65.67 53 ALA C C 1
ATOM 6289 O O . ALA C 1 54 ? 51.288 49.350 -41.652 1.00 64.60 53 ALA C O 1
ATOM 6291 N N . LYS C 1 55 ? 50.300 47.488 -42.435 1.00 70.54 54 LYS C N 1
ATOM 6292 C CA . LYS C 1 55 ? 49.284 47.448 -41.387 1.00 70.23 54 LYS C CA 1
ATOM 6293 C C . LYS C 1 55 ? 49.842 46.781 -40.132 1.00 67.64 54 LYS C C 1
ATOM 6294 O O . LYS C 1 55 ? 49.229 46.830 -39.067 1.00 67.14 54 LYS C O 1
ATOM 6296 N N . HIS C 1 56 ? 51.005 46.151 -40.272 1.00 65.83 55 HIS C N 1
ATOM 6297 C CA . HIS C 1 56 ? 51.671 45.495 -39.151 1.00 59.98 55 HIS C CA 1
ATOM 6298 C C . HIS C 1 56 ? 52.742 46.399 -38.568 1.00 56.49 55 HIS C C 1
ATOM 6299 O O . HIS C 1 56 ? 53.271 46.143 -37.489 1.00 56.16 55 HIS C O 1
ATOM 6306 N N . CYS C 1 57 ? 53.057 47.463 -39.293 1.00 57.22 56 CYS C N 1
ATOM 6307 C CA . CYS C 1 57 ? 54.096 48.382 -38.868 1.00 57.20 56 CYS C CA 1
ATOM 6308 C C . CYS C 1 57 ? 53.595 49.301 -37.766 1.00 53.71 56 CYS C C 1
ATOM 6309 O O . CYS C 1 57 ? 52.454 49.770 -37.797 1.00 48.21 56 CYS C O 1
ATOM 6312 N N . GLY C 1 58 ? 54.465 49.561 -36.797 1.00 43.29 57 GLY C N 1
ATOM 6313 C CA . GLY C 1 58 ? 54.176 50.520 -35.750 1.00 44.60 57 GLY C CA 1
ATOM 6314 C C . GLY C 1 58 ? 54.356 51.948 -36.222 1.00 46.88 57 GLY C C 1
ATOM 6315 O O . GLY C 1 58 ? 54.769 52.193 -37.361 1.00 47.28 57 GLY C O 1
ATOM 6316 N N . ARG C 1 59 ? 54.029 52.901 -35.355 1.00 42.72 58 ARG C N 1
ATOM 6317 C CA . ARG C 1 59 ? 54.146 54.305 -35.727 1.00 50.59 58 ARG C CA 1
ATOM 6318 C C . ARG C 1 59 ? 54.401 55.197 -34.522 1.00 49.09 58 ARG C C 1
ATOM 6319 O O . ARG C 1 59 ? 54.061 54.852 -33.387 1.00 45.27 58 ARG C O 1
ATOM 6327 N N . VAL C 1 60 ? 55.009 56.344 -34.774 1.00 43.55 59 VAL C N 1
ATOM 6328 C CA . VAL C 1 60 ? 55.273 57.289 -33.707 1.00 58.88 59 VAL C CA 1
ATOM 6329 C C . VAL C 1 60 ? 54.045 58.168 -33.507 1.00 57.30 59 VAL C C 1
ATOM 6330 O O . VAL C 1 60 ? 53.598 58.843 -34.431 1.00 44.87 59 VAL C O 1
ATOM 6334 N N . GLU C 1 61 ? 53.487 58.135 -32.303 1.00 50.66 60 GLU C N 1
ATOM 6335 C CA . GLU C 1 61 ? 52.247 58.849 -32.027 1.00 50.52 60 GLU C CA 1
ATOM 6336 C C . GLU C 1 61 ? 52.489 60.253 -31.495 1.00 52.40 60 GLU C C 1
ATOM 6337 O O . GLU C 1 61 ? 51.644 61.138 -31.663 1.00 52.94 60 GLU C O 1
ATOM 6339 N N . GLY C 1 62 ? 53.637 60.457 -30.855 1.00 44.15 61 GLY C N 1
ATOM 6340 C CA . GLY C 1 62 ? 53.939 61.745 -30.261 1.00 45.40 61 GLY C CA 1
ATOM 6341 C C . GLY C 1 62 ? 55.263 61.802 -29.529 1.00 45.70 61 GLY C C 1
ATOM 6342 O O . GLY C 1 62 ? 55.719 60.821 -28.969 1.00 45.97 61 GLY C O 1
ATOM 6343 N N . ILE C 1 63 ? 55.886 62.971 -29.540 1.00 42.54 62 ILE C N 1
ATOM 6344 C CA . ILE C 1 63 ? 57.156 63.168 -28.863 1.00 48.75 62 ILE C CA 1
ATOM 6345 C C . ILE C 1 63 ? 57.047 64.457 -28.066 1.00 47.13 62 ILE C C 1
ATOM 6346 O O . ILE C 1 63 ? 56.652 65.484 -28.604 1.00 47.49 62 ILE C O 1
ATOM 6351 N N . ARG C 1 64 ? 57.380 64.399 -26.783 1.00 45.73 63 ARG C N 1
ATOM 6352 C CA . ARG C 1 64 ? 57.240 65.558 -25.914 1.00 47.07 63 ARG C CA 1
ATOM 6353 C C . ARG C 1 64 ? 58.498 65.792 -25.093 1.00 45.72 63 ARG C C 1
ATOM 6354 O O . ARG C 1 64 ? 58.869 64.972 -24.266 1.00 49.70 63 ARG C O 1
ATOM 6362 N N . VAL C 1 65 ? 59.143 66.930 -25.303 1.00 46.96 64 VAL C N 1
ATOM 6363 C CA . VAL C 1 65 ? 60.383 67.225 -24.606 1.00 44.82 64 VAL C CA 1
ATOM 6364 C C . VAL C 1 65 ? 60.122 67.700 -23.177 1.00 46.54 64 VAL C C 1
ATOM 6365 O O . VAL C 1 65 ? 59.428 68.686 -22.963 1.00 45.85 64 VAL C O 1
ATOM 6369 N N . LEU C 1 66 ? 60.665 66.986 -22.195 1.00 53.17 65 LEU C N 1
ATOM 6370 C CA . LEU C 1 66 ? 60.374 67.296 -20.795 1.00 52.25 65 LEU C CA 1
ATOM 6371 C C . LEU C 1 66 ? 61.390 68.234 -20.164 1.00 57.85 65 LEU C C 1
ATOM 6372 O O . LEU C 1 66 ? 61.014 69.144 -19.426 1.00 65.82 65 LEU C O 1
ATOM 6377 N N . ASP C 1 67 ? 62.670 68.018 -20.448 1.00 59.60 66 ASP C N 1
ATOM 6378 C CA . ASP C 1 67 ? 63.706 68.922 -19.958 1.00 66.67 66 ASP C CA 1
ATOM 6379 C C . ASP C 1 67 ? 65.002 68.873 -20.759 1.00 73.26 66 ASP C C 1
ATOM 6380 O O . ASP C 1 67 ? 65.552 67.802 -21.008 1.00 68.88 66 ASP C O 1
ATOM 6385 N N . GLU C 1 68 ? 65.498 70.050 -21.128 1.00 81.41 67 GLU C N 1
ATOM 6386 C CA . GLU C 1 68 ? 66.704 70.163 -21.940 1.00 86.59 67 GLU C CA 1
ATOM 6387 C C . GLU C 1 68 ? 67.966 70.306 -21.087 1.00 84.79 67 GLU C C 1
ATOM 6388 O O . GLU C 1 68 ? 67.909 70.778 -19.947 1.00 81.43 67 GLU C O 1
ATOM 6390 N N . ARG C 1 69 ? 69.102 69.901 -21.653 1.00 81.15 68 ARG C N 1
ATOM 6391 C CA . ARG C 1 69 ? 70.363 69.851 -20.917 1.00 74.51 68 ARG C CA 1
ATOM 6392 C C . ARG C 1 69 ? 71.530 70.408 -21.741 1.00 74.06 68 ARG C C 1
ATOM 6393 O O . ARG C 1 69 ? 71.555 70.254 -22.962 1.00 74.30 68 ARG C O 1
ATOM 6395 N N . PRO C 1 70 ? 72.495 71.068 -21.066 1.00 72.65 69 PRO C N 1
ATOM 6396 C CA . PRO C 1 70 ? 73.680 71.717 -21.654 1.00 70.10 69 PRO C CA 1
ATOM 6397 C C . PRO C 1 70 ? 74.625 70.791 -22.439 1.00 67.61 69 PRO C C 1
ATOM 6398 O O . PRO C 1 70 ? 75.265 71.240 -23.395 1.00 63.42 69 PRO C O 1
ATOM 6402 N N . ASP C 1 71 ? 74.722 69.529 -22.025 1.00 69.74 70 ASP C N 1
ATOM 6403 C CA . ASP C 1 71 ? 75.615 68.560 -22.665 1.00 68.61 70 ASP C CA 1
ATOM 6404 C C . ASP C 1 71 ? 75.012 67.996 -23.952 1.00 61.57 70 ASP C C 1
ATOM 6405 O O . ASP C 1 71 ? 75.674 67.260 -24.686 1.00 57.26 70 ASP C O 1
ATOM 6407 N N . GLY C 1 72 ? 73.755 68.336 -24.214 1.00 60.23 71 GLY C N 1
ATOM 6408 C CA . GLY C 1 72 ? 73.126 67.978 -25.470 1.00 63.39 71 GLY C CA 1
ATOM 6409 C C . GLY C 1 72 ? 72.034 66.926 -25.364 1.00 60.80 71 GLY C C 1
ATOM 6410 O O . GLY C 1 72 ? 71.345 66.660 -26.351 1.00 64.15 71 GLY C O 1
ATOM 6411 N N . ASP C 1 73 ? 71.883 66.325 -24.183 1.00 57.94 72 ASP C N 1
ATOM 6412 C CA . ASP C 1 73 ? 70.822 65.343 -23.933 1.00 46.85 72 ASP C CA 1
ATOM 6413 C C . ASP C 1 73 ? 69.510 66.017 -23.558 1.00 46.49 72 ASP C C 1
ATOM 6414 O O . ASP C 1 73 ? 69.474 67.183 -23.168 1.00 50.24 72 ASP C O 1
ATOM 6419 N N . VAL C 1 74 ? 68.427 65.266 -23.649 1.00 56.98 73 VAL C N 1
ATOM 6420 C CA . VAL C 1 74 ? 67.132 65.763 -23.228 1.00 56.30 73 VAL C CA 1
ATOM 6421 C C . VAL C 1 74 ? 66.352 64.609 -22.602 1.00 47.63 73 VAL C C 1
ATOM 6422 O O . VAL C 1 74 ? 66.557 63.453 -22.969 1.00 41.94 73 VAL C O 1
ATOM 6426 N N . VAL C 1 75 ? 65.494 64.907 -21.628 1.00 45.22 74 VAL C N 1
ATOM 6427 C CA . VAL C 1 75 ? 64.564 63.900 -21.150 1.00 46.22 74 VAL C CA 1
ATOM 6428 C C . VAL C 1 75 ? 63.198 64.156 -21.776 1.00 49.64 74 VAL C C 1
ATOM 6429 O O . VAL C 1 75 ? 62.668 65.265 -21.701 1.00 54.77 74 VAL C O 1
ATOM 6433 N N . ALA C 1 76 ? 62.654 63.135 -22.432 1.00 48.91 75 ALA C N 1
ATOM 6434 C CA . ALA C 1 76 ? 61.415 63.281 -23.183 1.00 37.85 75 ALA C CA 1
ATOM 6435 C C . ALA C 1 76 ? 60.485 62.103 -22.976 1.00 35.92 75 ALA C C 1
ATOM 6436 O O . ALA C 1 76 ? 60.892 61.053 -22.489 1.00 35.36 75 ALA C O 1
ATOM 6438 N N . GLU C 1 77 ? 59.236 62.284 -23.377 1.00 36.11 76 GLU C N 1
ATOM 6439 C CA . GLU C 1 77 ? 58.327 61.162 -23.509 1.00 34.75 76 GLU C CA 1
ATOM 6440 C C . GLU C 1 77 ? 58.037 60.932 -24.975 1.00 36.45 76 GLU C C 1
ATOM 6441 O O . GLU C 1 77 ? 57.959 61.883 -25.764 1.00 37.63 76 GLU C O 1
ATOM 6447 N N . ILE C 1 78 ? 57.883 59.668 -25.341 1.00 38.31 77 ILE C N 1
ATOM 6448 C CA . ILE C 1 78 ? 57.541 59.297 -26.706 1.00 42.12 77 ILE C CA 1
ATOM 6449 C C . ILE C 1 78 ? 56.359 58.325 -26.663 1.00 42.14 77 ILE C C 1
ATOM 6450 O O . ILE C 1 78 ? 56.345 57.427 -25.839 1.00 38.27 77 ILE C O 1
ATOM 6455 N N . ASP C 1 79 ? 55.364 58.515 -27.529 1.00 40.21 78 ASP C N 1
ATOM 6456 C CA . ASP C 1 79 ? 54.260 57.568 -27.611 1.00 40.42 78 ASP C CA 1
ATOM 6457 C C . ASP C 1 79 ? 54.410 56.738 -28.877 1.00 43.69 78 ASP C C 1
ATOM 6458 O O . ASP C 1 79 ? 54.404 57.280 -29.992 1.00 37.71 78 ASP C O 1
ATOM 6463 N N . ILE C 1 80 ? 54.553 55.428 -28.702 1.00 43.36 79 ILE C N 1
ATOM 6464 C CA . ILE C 1 80 ? 54.663 54.497 -29.823 1.00 44.57 79 ILE C CA 1
ATOM 6465 C C . ILE C 1 80 ? 53.397 53.661 -29.940 1.00 44.14 79 ILE C C 1
ATOM 6466 O O . ILE C 1 80 ? 52.885 53.166 -28.940 1.00 45.35 79 ILE C O 1
ATOM 6471 N N . ALA C 1 81 ? 52.902 53.506 -31.165 1.00 46.11 80 ALA C N 1
ATOM 6472 C CA . ALA C 1 81 ? 51.744 52.665 -31.433 1.00 41.05 80 ALA C CA 1
ATOM 6473 C C . ALA C 1 81 ? 52.174 51.312 -31.985 1.00 40.50 80 ALA C C 1
ATOM 6474 O O . ALA C 1 81 ? 52.878 51.254 -32.987 1.00 40.47 80 ALA C O 1
ATOM 6476 N N . TYR C 1 82 ? 51.741 50.236 -31.327 1.00 37.86 81 TYR C N 1
ATOM 6477 C CA . TYR C 1 82 ? 52.027 48.868 -31.753 1.00 41.35 81 TYR C CA 1
ATOM 6478 C C . TYR C 1 82 ? 50.729 48.191 -32.169 1.00 42.72 81 TYR C C 1
ATOM 6479 O O . TYR C 1 82 ? 49.851 47.988 -31.330 1.00 38.61 81 TYR C O 1
ATOM 6488 N N . PRO C 1 83 ? 50.601 47.838 -33.461 1.00 44.41 82 PRO C N 1
ATOM 6489 C CA . PRO C 1 83 ? 49.446 47.092 -33.992 1.00 45.64 82 PRO C CA 1
ATOM 6490 C C . PRO C 1 83 ? 49.080 45.864 -33.147 1.00 46.01 82 PRO C C 1
ATOM 6491 O O . PRO C 1 83 ? 49.935 45.007 -32.907 1.00 46.55 82 PRO C O 1
ATOM 6495 N N . VAL C 1 84 ? 47.832 45.785 -32.694 1.00 44.42 83 VAL C N 1
ATOM 6496 C CA . VAL C 1 84 ? 47.386 44.644 -31.893 1.00 46.11 83 VAL C CA 1
ATOM 6497 C C . VAL C 1 84 ? 47.546 43.341 -32.675 1.00 42.98 83 VAL C C 1
ATOM 6498 O O . VAL C 1 84 ? 47.899 42.303 -32.113 1.00 40.61 83 VAL C O 1
ATOM 6502 N N . ALA C 1 85 ? 47.321 43.417 -33.983 1.00 42.55 84 ALA C N 1
ATOM 6503 C CA . ALA C 1 85 ? 47.488 42.275 -34.884 1.00 50.90 84 ALA C CA 1
ATOM 6504 C C . ALA C 1 85 ? 48.797 41.498 -34.692 1.00 53.03 84 ALA C C 1
ATOM 6505 O O . ALA C 1 85 ? 48.890 40.327 -35.051 1.00 58.93 84 ALA C O 1
ATOM 6507 N N . ASN C 1 86 ? 49.805 42.152 -34.128 1.00 47.67 85 ASN C N 1
ATOM 6508 C CA . ASN C 1 86 ? 51.119 41.545 -33.974 1.00 45.99 85 ASN C CA 1
ATOM 6509 C C . ASN C 1 86 ? 51.273 40.694 -32.712 1.00 43.65 85 ASN C C 1
ATOM 6510 O O . ASN C 1 86 ? 52.259 39.962 -32.570 1.00 41.47 85 ASN C O 1
ATOM 6515 N N . LEU C 1 87 ? 50.300 40.795 -31.806 1.00 40.53 86 LEU C N 1
ATOM 6516 C CA . LEU C 1 87 ? 50.351 40.078 -30.532 1.00 41.04 86 LEU C CA 1
ATOM 6517 C C . LEU C 1 87 ? 49.445 38.847 -30.533 1.00 42.64 86 LEU C C 1
ATOM 6518 O O . LEU C 1 87 ? 48.523 38.743 -31.337 1.00 40.56 86 LEU C O 1
ATOM 6523 N N . ASN C 1 88 ? 49.698 37.931 -29.604 1.00 41.27 87 ASN C N 1
ATOM 6524 C CA . ASN C 1 88 ? 48.971 36.669 -29.561 1.00 42.06 87 ASN C CA 1
ATOM 6525 C C . ASN C 1 88 ? 48.161 36.512 -28.276 1.00 41.70 87 ASN C C 1
ATOM 6526 O O . ASN C 1 88 ? 47.879 35.397 -27.857 1.00 47.86 87 ASN C O 1
ATOM 6531 N N . GLY C 1 89 ? 47.836 37.628 -27.629 1.00 43.52 88 GLY C N 1
ATOM 6532 C CA . GLY C 1 89 ? 47.008 37.600 -26.433 1.00 41.76 88 GLY C CA 1
ATOM 6533 C C . GLY C 1 89 ? 47.658 37.050 -25.170 1.00 42.82 88 GLY C C 1
ATOM 6534 O O . GLY C 1 89 ? 46.976 36.516 -24.298 1.00 42.38 88 GLY C O 1
ATOM 6535 N N . THR C 1 90 ? 48.973 37.173 -25.056 1.00 38.26 89 THR C N 1
ATOM 6536 C CA . THR C 1 90 ? 49.643 36.787 -23.820 1.00 38.23 89 THR C CA 1
ATOM 6537 C C . THR C 1 90 ? 50.464 37.947 -23.260 1.00 35.25 89 THR C C 1
ATOM 6538 O O . THR C 1 90 ? 50.712 38.936 -23.949 1.00 28.11 89 THR C O 1
ATOM 6542 N N . PHE C 1 91 ? 50.890 37.818 -22.008 1.00 36.10 90 PHE C N 1
ATOM 6543 C CA . PHE C 1 91 ? 51.690 38.856 -21.374 1.00 34.33 90 PHE C CA 1
ATOM 6544 C C . PHE C 1 91 ? 53.078 38.889 -21.964 1.00 31.89 90 PHE C C 1
ATOM 6545 O O . PHE C 1 91 ? 53.663 39.959 -22.142 1.00 32.37 90 PHE C O 1
ATOM 6553 N N . ALA C 1 92 ? 53.587 37.704 -22.273 1.00 34.62 91 ALA C N 1
ATOM 6554 C CA . ALA C 1 92 ? 54.853 37.557 -22.946 1.00 28.08 91 ALA C CA 1
ATOM 6555 C C . ALA C 1 92 ? 54.884 38.369 -24.241 1.00 30.09 91 ALA C C 1
ATOM 6556 O O . ALA C 1 92 ? 55.847 39.091 -24.498 1.00 31.05 91 ALA C O 1
ATOM 6558 N N . SER C 1 93 ? 53.835 38.269 -25.055 1.00 27.59 92 SER C N 1
ATOM 6559 C CA . SER C 1 93 ? 53.835 38.990 -26.324 1.00 29.12 92 SER C CA 1
ATOM 6560 C C . SER C 1 93 ? 53.740 40.477 -26.071 1.00 31.15 92 SER C C 1
ATOM 6561 O O . SER C 1 93 ? 54.404 41.274 -26.727 1.00 27.27 92 SER C O 1
ATOM 6564 N N . LEU C 1 94 ? 52.918 40.838 -25.094 1.00 28.82 93 LEU C N 1
ATOM 6565 C CA . LEU C 1 94 ? 52.733 42.228 -24.723 1.00 28.88 93 LEU C CA 1
ATOM 6566 C C . LEU C 1 94 ? 54.021 42.830 -24.180 1.00 28.21 93 LEU C C 1
ATOM 6567 O O . LEU C 1 94 ? 54.462 43.874 -24.662 1.00 25.01 93 LEU C O 1
ATOM 6572 N N . LEU C 1 95 ? 54.630 42.168 -23.198 1.00 26.73 94 LEU C N 1
ATOM 6573 C CA . LEU C 1 95 ? 55.787 42.737 -22.506 1.00 30.40 94 LEU C CA 1
ATOM 6574 C C . LEU C 1 95 ? 57.032 42.749 -23.383 1.00 31.71 94 LEU C C 1
ATOM 6575 O O . LEU C 1 95 ? 57.822 43.706 -23.335 1.00 23.10 94 LEU C O 1
ATOM 6580 N N . VAL C 1 96 ? 57.207 41.702 -24.190 1.00 29.90 95 VAL C N 1
ATOM 6581 C CA . VAL C 1 96 ? 58.390 41.605 -25.071 1.00 29.58 95 VAL C CA 1
ATOM 6582 C C . VAL C 1 96 ? 58.327 42.611 -26.221 1.00 31.33 95 VAL C C 1
ATOM 6583 O O . VAL C 1 96 ? 59.337 43.184 -26.629 1.00 31.67 95 VAL C O 1
ATOM 6587 N N . THR C 1 97 ? 57.129 42.829 -26.739 1.00 31.87 96 THR C N 1
ATOM 6588 C CA . THR C 1 97 ? 56.934 43.830 -27.773 1.00 28.46 96 THR C CA 1
ATOM 6589 C C . THR C 1 97 ? 57.195 45.240 -27.229 1.00 33.24 96 THR C C 1
ATOM 6590 O O . THR C 1 97 ? 57.995 45.982 -27.795 1.00 32.64 96 THR C O 1
ATOM 6594 N N . VAL C 1 98 ? 56.547 45.610 -26.124 1.00 30.06 97 VAL C N 1
ATOM 6595 C CA . VAL C 1 98 ? 56.649 46.997 -25.651 1.00 37.67 97 VAL C CA 1
ATOM 6596 C C . VAL C 1 98 ? 57.876 47.324 -24.783 1.00 39.62 97 VAL C C 1
ATOM 6597 O O . VAL C 1 98 ? 58.289 48.484 -24.696 1.00 35.14 97 VAL C O 1
ATOM 6601 N N . PHE C 1 99 ? 58.461 46.323 -24.136 1.00 33.86 98 PHE C N 1
ATOM 6602 C CA . PHE C 1 99 ? 59.595 46.604 -23.254 1.00 27.58 98 PHE C CA 1
ATOM 6603 C C . PHE C 1 99 ? 60.482 45.384 -23.106 1.00 29.61 98 PHE C C 1
ATOM 6604 O O . PHE C 1 99 ? 60.893 45.045 -21.997 1.00 28.40 98 PHE C O 1
ATOM 6612 N N . GLY C 1 100 ? 60.770 44.735 -24.235 1.00 33.87 99 GLY C N 1
ATOM 6613 C CA . GLY C 1 100 ? 61.668 43.591 -24.270 1.00 27.62 99 GLY C CA 1
ATOM 6614 C C . GLY C 1 100 ? 63.106 44.045 -24.494 1.00 28.10 99 GLY C C 1
ATOM 6615 O O . GLY C 1 100 ? 63.805 44.382 -23.547 1.00 33.70 99 GLY C O 1
ATOM 6616 N N . LYS C 1 101 ? 63.542 44.062 -25.747 1.00 32.58 100 LYS C N 1
ATOM 6617 C CA . LYS C 1 101 ? 64.866 44.585 -26.100 1.00 38.32 100 LYS C CA 1
ATOM 6618 C C . LYS C 1 101 ? 65.039 46.048 -25.666 1.00 41.80 100 LYS C C 1
ATOM 6619 O O . LYS C 1 101 ? 66.121 46.456 -25.234 1.00 32.63 100 LYS C O 1
ATOM 6625 N N . LEU C 1 102 ? 63.954 46.816 -25.780 1.00 44.90 101 LEU C N 1
ATOM 6626 C CA . LEU C 1 102 ? 63.916 48.240 -25.429 1.00 37.38 101 LEU C CA 1
ATOM 6627 C C . LEU C 1 102 ? 64.292 48.493 -23.969 1.00 34.61 101 LEU C C 1
ATOM 6628 O O . LEU C 1 102 ? 64.853 49.530 -23.632 1.00 31.97 101 LEU C O 1
ATOM 6633 N N . SER C 1 103 ? 63.996 47.528 -23.107 1.00 30.79 102 SER C N 1
ATOM 6634 C CA . SER C 1 103 ? 64.322 47.648 -21.694 1.00 29.79 102 SER C CA 1
ATOM 6635 C C . SER C 1 103 ? 65.839 47.728 -21.461 1.00 29.28 102 SER C C 1
ATOM 6636 O O . SER C 1 103 ? 66.286 48.185 -20.411 1.00 31.00 102 SER C O 1
ATOM 6647 N N . ASP C 1 105 ? 68.018 49.358 -23.558 1.00 34.85 104 ASP C N 1
ATOM 6648 C CA . ASP C 1 105 ? 68.567 50.474 -24.317 1.00 34.60 104 ASP C CA 1
ATOM 6649 C C . ASP C 1 105 ? 68.782 51.717 -23.460 1.00 35.66 104 ASP C C 1
ATOM 6650 O O . ASP C 1 105 ? 68.283 52.796 -23.791 1.00 39.08 104 ASP C O 1
ATOM 6655 N N . GLY C 1 106 ? 69.526 51.572 -22.366 1.00 34.39 105 GLY C N 1
ATOM 6656 C CA . GLY C 1 106 ? 69.911 52.717 -21.558 1.00 36.13 105 GLY C CA 1
ATOM 6657 C C . GLY C 1 106 ? 68.815 53.295 -20.674 1.00 40.63 105 GLY C C 1
ATOM 6658 O O . GLY C 1 106 ? 67.943 52.575 -20.182 1.00 34.11 105 GLY C O 1
ATOM 6659 N N . GLU C 1 107 ? 68.868 54.605 -20.462 1.00 31.07 106 GLU C N 1
ATOM 6660 C CA . GLU C 1 107 ? 67.909 55.264 -19.589 1.00 30.70 106 GLU C CA 1
ATOM 6661 C C . GLU C 1 107 ? 66.556 55.399 -20.261 1.00 31.05 106 GLU C C 1
ATOM 6662 O O . GLU C 1 107 ? 66.329 56.293 -21.068 1.00 32.44 106 GLU C O 1
ATOM 6668 N N . ILE C 1 108 ? 65.660 54.477 -19.931 1.00 29.91 107 ILE C N 1
ATOM 6669 C CA . ILE C 1 108 ? 64.334 54.489 -20.517 1.00 35.73 107 ILE C CA 1
ATOM 6670 C C . ILE C 1 108 ? 63.365 53.729 -19.613 1.00 28.91 107 ILE C C 1
ATOM 6671 O O . ILE C 1 108 ? 63.732 52.750 -18.984 1.00 27.90 107 ILE C O 1
ATOM 6676 N N . ARG C 1 109 ? 62.131 54.203 -19.537 1.00 34.36 108 ARG C N 1
ATOM 6677 C CA . ARG C 1 109 ? 61.170 53.660 -18.598 1.00 30.77 108 ARG C CA 1
ATOM 6678 C C . ARG C 1 109 ? 59.756 53.647 -19.182 1.00 32.16 108 ARG C C 1
ATOM 6679 O O . ARG C 1 109 ? 59.281 54.653 -19.720 1.00 35.39 108 ARG C O 1
ATOM 6687 N N . LEU C 1 110 ? 59.081 52.510 -19.056 1.00 27.90 109 LEU C N 1
ATOM 6688 C CA . LEU C 1 110 ? 57.696 52.379 -19.491 1.00 28.39 109 LEU C CA 1
ATOM 6689 C C . LEU C 1 110 ? 56.755 53.018 -18.460 1.00 39.21 109 LEU C C 1
ATOM 6690 O O . LEU C 1 110 ? 56.707 52.602 -17.298 1.00 32.11 109 LEU C O 1
ATOM 6695 N N . GLU C 1 111 ? 56.008 54.028 -18.899 1.00 33.38 110 GLU C N 1
ATOM 6696 C CA . GLU C 1 111 ? 55.184 54.829 -18.000 1.00 39.74 110 GLU C CA 1
ATOM 6697 C C . GLU C 1 111 ? 53.702 54.555 -18.167 1.00 36.74 110 GLU C C 1
ATOM 6698 O O . GLU C 1 111 ? 52.925 54.709 -17.232 1.00 45.24 110 GLU C O 1
ATOM 6704 N N . ARG C 1 112 ? 53.309 54.142 -19.361 1.00 37.79 111 ARG C N 1
ATOM 6705 C CA . ARG C 1 112 ? 51.893 54.005 -19.655 1.00 39.27 111 ARG C CA 1
ATOM 6706 C C . ARG C 1 112 ? 51.676 53.042 -20.810 1.00 35.44 111 ARG C C 1
ATOM 6707 O O . ARG C 1 112 ? 52.484 52.982 -21.726 1.00 32.58 111 ARG C O 1
ATOM 6715 N N . LEU C 1 113 ? 50.592 52.276 -20.733 1.00 34.46 112 LEU C N 1
ATOM 6716 C CA . LEU C 1 113 ? 50.132 51.435 -21.826 1.00 36.96 112 LEU C CA 1
ATOM 6717 C C . LEU C 1 113 ? 48.642 51.712 -21.982 1.00 43.16 112 LEU C C 1
ATOM 6718 O O . LEU C 1 113 ? 47.872 51.584 -21.030 1.00 45.95 112 LEU C O 1
ATOM 6723 N N . GLN C 1 114 ? 48.229 52.121 -23.172 1.00 49.47 113 GLN C N 1
ATOM 6724 C CA . GLN C 1 114 ? 46.811 52.268 -23.439 1.00 47.04 113 GLN C CA 1
ATOM 6725 C C . GLN C 1 114 ? 46.373 51.102 -24.311 1.00 47.61 113 GLN C C 1
ATOM 6726 O O . GLN C 1 114 ? 46.850 50.930 -25.437 1.00 46.98 113 GLN C O 1
ATOM 6740 N N . PRO C 1 116 ? 43.516 48.734 -26.272 1.00 42.09 115 PRO C N 1
ATOM 6741 C CA . PRO C 1 116 ? 42.185 48.625 -26.884 1.00 46.11 115 PRO C CA 1
ATOM 6742 C C . PRO C 1 116 ? 41.371 47.523 -26.212 1.00 47.48 115 PRO C C 1
ATOM 6743 O O . PRO C 1 116 ? 41.950 46.550 -25.730 1.00 45.35 115 PRO C O 1
ATOM 6747 N N . ASP C 1 117 ? 40.051 47.673 -26.171 1.00 46.69 116 ASP C N 1
ATOM 6748 C CA . ASP C 1 117 ? 39.207 46.661 -25.542 1.00 50.33 116 ASP C CA 1
ATOM 6749 C C . ASP C 1 117 ? 39.269 45.321 -26.269 1.00 50.82 116 ASP C C 1
ATOM 6750 O O . ASP C 1 117 ? 39.118 44.266 -25.647 1.00 50.90 116 ASP C O 1
ATOM 6755 N N . GLU C 1 118 ? 39.490 45.366 -27.580 1.00 56.25 117 GLU C N 1
ATOM 6756 C CA . GLU C 1 118 ? 39.637 44.149 -28.372 1.00 64.07 117 GLU C CA 1
ATOM 6757 C C . GLU C 1 118 ? 40.741 43.293 -27.771 1.00 61.27 117 GLU C C 1
ATOM 6758 O O . GLU C 1 118 ? 40.543 42.108 -27.498 1.00 65.67 117 GLU C O 1
ATOM 6764 N N . LEU C 1 119 ? 41.894 43.914 -27.539 1.00 52.18 118 LEU C N 1
ATOM 6765 C CA . LEU C 1 119 ? 43.038 43.216 -26.970 1.00 44.51 118 LEU C CA 1
ATOM 6766 C C . LEU C 1 119 ? 42.837 42.838 -25.507 1.00 41.06 118 LEU C C 1
ATOM 6767 O O . LEU C 1 119 ? 43.187 41.731 -25.108 1.00 40.14 118 LEU C O 1
ATOM 6772 N N . VAL C 1 120 ? 42.286 43.757 -24.717 1.00 36.28 119 VAL C N 1
ATOM 6773 C CA . VAL C 1 120 ? 42.037 43.508 -23.293 1.00 44.69 119 VAL C CA 1
ATOM 6774 C C . VAL C 1 120 ? 41.180 42.258 -23.070 1.00 46.76 119 VAL C C 1
ATOM 6775 O O . VAL C 1 120 ? 41.456 41.458 -22.174 1.00 52.12 119 VAL C O 1
ATOM 6779 N N . ARG C 1 121 ? 40.154 42.081 -23.900 1.00 44.90 120 ARG C N 1
ATOM 6780 C CA . ARG C 1 121 ? 39.248 40.942 -23.754 1.00 44.47 120 ARG C CA 1
ATOM 6781 C C . ARG C 1 121 ? 39.905 39.576 -24.004 1.00 46.39 120 ARG C C 1
ATOM 6782 O O . ARG C 1 121 ? 39.343 38.534 -23.643 1.00 42.88 120 ARG C O 1
ATOM 6790 N N . GLN C 1 122 ? 41.087 39.578 -24.613 1.00 43.91 121 GLN C N 1
ATOM 6791 C CA . GLN C 1 122 ? 41.825 38.337 -24.834 1.00 47.62 121 GLN C CA 1
ATOM 6792 C C . GLN C 1 122 ? 42.456 37.811 -23.541 1.00 47.69 121 GLN C C 1
ATOM 6793 O O . GLN C 1 122 ? 42.846 36.644 -23.460 1.00 50.84 121 GLN C O 1
ATOM 6799 N N . PHE C 1 123 ? 42.573 38.686 -22.547 1.00 39.47 122 PHE C N 1
ATOM 6800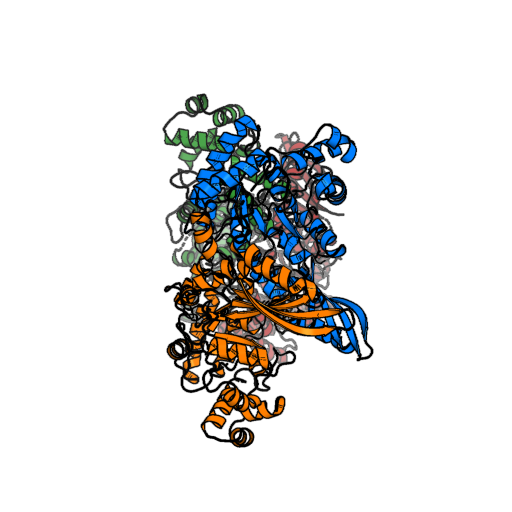 C CA . PHE C 1 123 ? 43.115 38.317 -21.246 1.00 43.08 122 PHE C CA 1
ATOM 6801 C C . PHE C 1 123 ? 41.968 37.855 -20.368 1.00 40.59 122 PHE C C 1
ATOM 6802 O O . PHE C 1 123 ? 40.824 38.218 -20.627 1.00 45.64 122 PHE C O 1
ATOM 6810 N N . PRO C 1 124 ? 42.263 37.037 -19.340 1.00 36.84 123 PRO C N 1
ATOM 6811 C CA . PRO C 1 124 ? 41.177 36.469 -18.522 1.00 36.14 123 PRO C CA 1
ATOM 6812 C C . PRO C 1 124 ? 40.460 37.496 -17.643 1.00 37.10 123 PRO C C 1
ATOM 6813 O O . PRO C 1 124 ? 39.231 37.509 -17.587 1.00 41.82 123 PRO C O 1
ATOM 6817 N N . GLY C 1 125 ? 41.224 38.333 -16.952 1.00 29.33 124 GLY C N 1
ATOM 6818 C CA . GLY C 1 125 ? 40.660 39.213 -15.941 1.00 31.77 124 GLY C CA 1
ATOM 6819 C C . GLY C 1 125 ? 40.253 38.458 -14.684 1.00 31.55 124 GLY C C 1
ATOM 6820 O O . GLY C 1 125 ? 40.355 37.234 -14.628 1.00 33.08 124 GLY C O 1
ATOM 6821 N N . PRO C 1 126 ? 39.798 39.179 -13.650 1.00 31.57 125 PRO C N 1
ATOM 6822 C CA . PRO C 1 126 ? 39.405 38.498 -12.406 1.00 38.18 125 PRO C CA 1
ATOM 6823 C C . PRO C 1 126 ? 38.252 37.505 -12.604 1.00 37.72 125 PRO C C 1
ATOM 6824 O O . PRO C 1 126 ? 37.337 37.733 -13.403 1.00 31.65 125 PRO C O 1
ATOM 6828 N N . LYS C 1 127 ? 38.309 36.394 -11.884 1.00 41.34 126 LYS C N 1
ATOM 6829 C CA . LYS C 1 127 ? 37.253 35.396 -11.969 1.00 39.29 126 LYS C CA 1
ATOM 6830 C C . LYS C 1 127 ? 36.083 35.853 -11.110 1.00 43.18 126 LYS C C 1
ATOM 6831 O O . LYS C 1 127 ? 34.919 35.670 -11.472 1.00 40.19 126 LYS C O 1
ATOM 6837 N N . PHE C 1 128 ? 36.398 36.477 -9.981 1.00 31.91 127 PHE C N 1
ATOM 6838 C CA . PHE C 1 128 ? 35.372 36.879 -9.029 1.00 41.70 127 PHE C CA 1
ATOM 6839 C C . PHE C 1 128 ? 35.179 38.390 -8.948 1.00 42.32 127 PHE C C 1
ATOM 6840 O O . PHE C 1 128 ? 34.045 38.875 -8.891 1.00 40.07 127 PHE C O 1
ATOM 6848 N N . GLY C 1 129 ? 36.288 39.128 -8.936 1.00 36.00 128 GLY C N 1
ATOM 6849 C CA . GLY C 1 129 ? 36.250 40.554 -8.663 1.00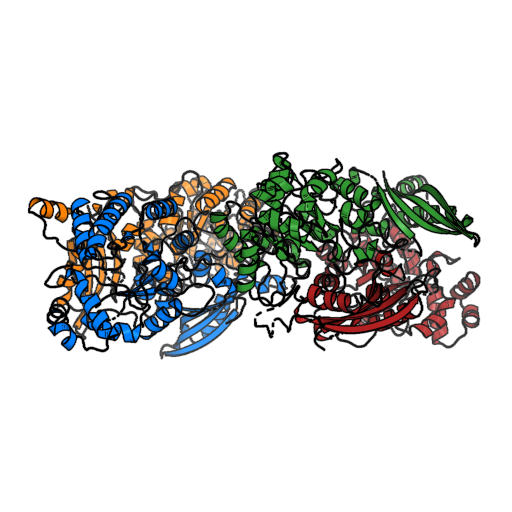 36.77 128 GLY C CA 1
ATOM 6850 C C . GLY C 1 129 ? 35.631 40.874 -7.311 1.00 42.91 128 GLY C C 1
ATOM 6851 O O . GLY C 1 129 ? 35.400 39.977 -6.496 1.00 34.22 128 GLY C O 1
ATOM 6852 N N . VAL C 1 130 ? 35.347 42.159 -7.100 1.00 42.57 129 VAL C N 1
ATOM 6853 C CA . VAL C 1 130 ? 34.743 42.680 -5.878 1.00 41.28 129 VAL C CA 1
ATOM 6854 C C . VAL C 1 130 ? 33.523 41.874 -5.413 1.00 37.65 129 VAL C C 1
ATOM 6855 O O . VAL C 1 130 ? 33.534 41.281 -4.340 1.00 43.47 129 VAL C O 1
ATOM 6859 N N . GLU C 1 131 ? 32.491 41.843 -6.248 1.00 38.83 130 GLU C N 1
ATOM 6860 C CA . GLU C 1 131 ? 31.246 41.140 -5.941 1.00 43.46 130 GLU C CA 1
ATOM 6861 C C . GLU C 1 131 ? 31.454 39.644 -5.713 1.00 39.43 130 GLU C C 1
ATOM 6862 O O . GLU C 1 131 ? 30.821 39.049 -4.858 1.00 40.35 130 GLU C O 1
ATOM 6868 N N . GLY C 1 132 ? 32.346 39.033 -6.486 1.00 47.33 131 GLY C N 1
ATOM 6869 C CA . GLY C 1 132 ? 32.616 37.616 -6.323 1.00 43.78 131 GLY C CA 1
ATOM 6870 C C . GLY C 1 132 ? 33.218 37.321 -4.962 1.00 39.95 131 GLY C C 1
ATOM 6871 O O . GLY C 1 132 ? 32.819 36.364 -4.296 1.00 39.66 131 GLY C O 1
ATOM 6872 N N . VAL C 1 133 ? 34.174 38.148 -4.540 1.00 38.97 132 VAL C N 1
ATOM 6873 C CA . VAL C 1 133 ? 34.782 37.983 -3.221 1.00 35.35 132 VAL C CA 1
ATOM 6874 C C . VAL C 1 133 ? 33.751 38.201 -2.124 1.00 37.19 132 VAL C C 1
ATOM 6875 O O . VAL C 1 133 ? 33.613 37.372 -1.228 1.00 37.61 132 VAL C O 1
ATOM 6879 N N . ARG C 1 134 ? 33.028 39.318 -2.197 1.00 40.28 133 ARG C N 1
ATOM 6880 C CA . ARG C 1 134 ? 32.004 39.626 -1.194 1.00 40.46 133 ARG C CA 1
ATOM 6881 C C . ARG C 1 134 ? 31.005 38.488 -1.025 1.00 43.49 133 ARG C C 1
ATOM 6882 O O . ARG C 1 134 ? 30.669 38.098 0.099 1.00 42.58 133 ARG C O 1
ATOM 6890 N N . ARG C 1 135 ? 30.521 37.967 -2.147 1.00 41.49 134 ARG C N 1
ATOM 6891 C CA . ARG C 1 135 ? 29.528 36.904 -2.110 1.00 42.66 134 ARG C CA 1
ATOM 6892 C C . ARG C 1 135 ? 30.109 35.625 -1.533 1.00 47.31 134 ARG C C 1
ATOM 6893 O O . ARG C 1 135 ? 29.424 34.899 -0.832 1.00 49.67 134 ARG C O 1
ATOM 6901 N N . ARG C 1 136 ? 31.382 35.365 -1.820 1.00 51.10 135 ARG C N 1
ATOM 6902 C CA . ARG C 1 136 ? 32.046 34.182 -1.288 1.00 49.55 135 ARG C CA 1
ATOM 6903 C C . ARG C 1 136 ? 32.191 34.269 0.232 1.00 50.75 135 ARG C C 1
ATOM 6904 O O . ARG C 1 136 ? 31.990 33.286 0.947 1.00 40.54 135 ARG C O 1
ATOM 6912 N N . LEU C 1 137 ? 32.530 35.456 0.723 1.00 52.31 136 LEU C N 1
ATOM 6913 C CA . LEU C 1 137 ? 32.741 35.635 2.153 1.00 52.26 136 LEU C CA 1
ATOM 6914 C C . LEU C 1 137 ? 31.478 36.053 2.883 1.00 54.57 136 LEU C C 1
ATOM 6915 O O . LEU C 1 137 ? 31.428 35.992 4.105 1.00 55.01 136 LEU C O 1
ATOM 6920 N N . GLY C 1 138 ? 30.467 36.477 2.133 1.00 43.88 137 GLY C N 1
ATOM 6921 C CA . GLY C 1 138 ? 29.246 36.988 2.728 1.00 52.09 137 GLY C CA 1
ATOM 6922 C C . GLY C 1 138 ? 29.502 38.251 3.535 1.00 54.26 137 GLY C C 1
ATOM 6923 O O . GLY C 1 138 ? 28.899 38.455 4.582 1.00 54.46 137 GLY C O 1
ATOM 6924 N N . ALA C 1 139 ? 30.408 39.092 3.043 1.00 52.85 138 ALA C N 1
ATOM 6925 C CA . ALA C 1 139 ? 30.715 40.370 3.680 1.00 53.27 138 ALA C CA 1
ATOM 6926 C C . ALA C 1 139 ? 30.397 41.526 2.729 1.00 46.28 138 ALA C C 1
ATOM 6927 O O . ALA C 1 139 ? 31.128 41.755 1.766 1.00 44.56 138 ALA C O 1
ATOM 6929 N N . TYR C 1 140 ? 29.317 42.258 2.996 1.00 48.52 139 TYR C N 1
ATOM 6930 C CA . TYR C 1 140 ? 28.873 43.299 2.067 1.00 49.08 139 TYR C CA 1
ATOM 6931 C C . TYR C 1 140 ? 28.892 44.724 2.645 1.00 58.46 139 TYR C C 1
ATOM 6932 O O . TYR C 1 140 ? 28.707 44.919 3.852 1.00 51.91 139 TYR C O 1
ATOM 6941 N N . ASN C 1 141 ? 29.114 45.706 1.765 1.00 56.88 140 ASN C N 1
ATOM 6942 C CA . ASN C 1 141 ? 28.956 47.133 2.087 1.00 56.67 140 ASN C CA 1
ATOM 6943 C C . ASN C 1 141 ? 29.952 47.632 3.136 1.00 55.66 140 ASN C C 1
ATOM 6944 O O . ASN C 1 141 ? 29.672 48.583 3.875 1.00 53.33 140 ASN C O 1
ATOM 6949 N N . ARG C 1 142 ? 31.117 46.988 3.192 1.00 53.82 141 ARG C N 1
ATOM 6950 C CA . ARG C 1 142 ? 32.099 47.294 4.229 1.00 53.42 141 ARG C CA 1
ATOM 6951 C C . ARG C 1 142 ? 33.502 46.798 3.876 1.00 50.54 141 ARG C C 1
ATOM 6952 O O . ARG C 1 142 ? 33.656 45.856 3.093 1.00 45.26 141 ARG C O 1
ATOM 6960 N N . PRO C 1 143 ? 34.537 47.438 4.450 1.00 51.09 142 PRO C N 1
ATOM 6961 C CA . PRO C 1 143 ? 35.894 46.977 4.179 1.00 51.92 142 PRO C CA 1
ATOM 6962 C C . PRO C 1 143 ? 36.111 45.617 4.819 1.00 51.22 142 PRO C C 1
ATOM 6963 O O . PRO C 1 143 ? 35.620 45.387 5.915 1.00 46.97 142 PRO C O 1
ATOM 6967 N N . LEU C 1 144 ? 36.822 44.734 4.128 1.00 53.67 143 LEU C N 1
ATOM 6968 C CA . LEU C 1 144 ? 37.180 43.426 4.668 1.00 51.98 143 LEU C CA 1
ATOM 6969 C C . LEU C 1 144 ? 38.333 43.584 5.649 1.00 50.37 143 LEU C C 1
ATOM 6970 O O . LEU C 1 144 ? 39.113 44.517 5.547 1.00 39.16 143 LEU C O 1
ATOM 6975 N N . VAL C 1 145 ? 38.430 42.685 6.617 1.00 47.56 144 VAL C N 1
ATOM 6976 C CA . VAL C 1 145 ? 39.531 42.746 7.565 1.00 46.67 144 VAL C CA 1
ATOM 6977 C C . VAL C 1 145 ? 40.422 41.506 7.374 1.00 40.61 144 VAL C C 1
ATOM 6978 O O . VAL C 1 145 ? 39.966 40.375 7.551 1.00 38.55 144 VAL C O 1
ATOM 6990 N N . SER C 1 147 ? 44.220 39.585 8.215 1.00 43.45 146 SER C N 1
ATOM 6991 C CA . SER C 1 147 ? 45.369 39.509 9.106 1.00 35.45 146 SER C CA 1
ATOM 6992 C C . SER C 1 147 ? 46.412 38.645 8.453 1.00 35.13 146 SER C C 1
ATOM 6993 O O . SER C 1 147 ? 46.084 37.766 7.655 1.00 32.95 146 SER C O 1
ATOM 6996 N N . ILE C 1 148 ? 47.667 38.896 8.802 1.00 35.90 147 ILE C N 1
ATOM 6997 C CA . ILE C 1 148 ? 48.787 38.175 8.231 1.00 38.17 147 ILE C CA 1
ATOM 6998 C C . ILE C 1 148 ? 49.442 37.369 9.341 1.00 41.99 147 ILE C C 1
ATOM 6999 O O . ILE C 1 148 ? 49.692 37.914 10.416 1.00 43.72 147 ILE C O 1
ATOM 7004 N N . PHE C 1 149 ? 49.690 36.080 9.091 1.00 39.09 148 PHE C N 1
ATOM 7005 C CA . PHE C 1 149 ? 50.504 35.252 9.981 1.00 37.52 148 PHE C CA 1
ATOM 7006 C C . PHE C 1 149 ? 51.820 35.947 10.280 1.00 43.08 148 PHE C C 1
ATOM 7007 O O . PHE C 1 149 ? 52.462 36.463 9.369 1.00 42.47 148 PHE C O 1
ATOM 7015 N N . LYS C 1 150 ? 52.218 35.966 11.550 1.00 47.40 149 LYS C N 1
ATOM 7016 C CA . LYS C 1 150 ? 53.456 36.640 11.946 1.00 47.11 149 LYS C CA 1
ATOM 7017 C C . LYS C 1 150 ? 54.678 35.717 11.927 1.00 40.76 149 LYS C C 1
ATOM 7018 O O . LYS C 1 150 ? 55.808 36.163 11.697 1.00 33.89 149 LYS C O 1
ATOM 7024 N N . ALA C 1 151 ? 54.447 34.437 12.174 1.00 41.96 150 ALA C N 1
ATOM 7025 C CA . ALA C 1 151 ? 55.517 33.444 12.198 1.00 44.45 150 ALA C CA 1
ATOM 7026 C C . ALA C 1 151 ? 55.069 32.220 11.414 1.00 47.26 150 ALA C C 1
ATOM 7027 O O . ALA C 1 151 ? 53.936 31.756 11.574 1.00 47.16 150 ALA C O 1
ATOM 7029 N N . CYS C 1 152 ? 55.948 31.689 10.567 1.00 44.15 151 CYS C N 1
ATOM 7030 C CA . CYS C 1 152 ? 55.565 30.559 9.723 1.00 40.47 151 CYS C CA 1
ATOM 7031 C C . CYS C 1 152 ? 56.602 29.442 9.697 1.00 41.85 151 CYS C C 1
ATOM 7032 O O . CYS C 1 152 ? 56.344 28.329 10.167 1.00 41.16 151 CYS C O 1
ATOM 7035 N N . ALA C 1 153 ? 57.768 29.745 9.134 1.00 41.73 152 ALA C N 1
ATOM 7036 C CA . ALA C 1 153 ? 58.813 28.747 8.913 1.00 45.19 152 ALA C CA 1
ATOM 7037 C C . ALA C 1 153 ? 59.386 28.188 10.216 1.00 49.26 152 ALA C C 1
ATOM 7038 O O . ALA C 1 153 ? 60.012 28.914 10.986 1.00 47.02 152 ALA C O 1
ATOM 7040 N N . GLY C 1 154 ? 59.172 26.893 10.453 1.00 53.14 153 GLY C N 1
ATOM 7041 C CA . GLY C 1 154 ? 59.718 26.227 11.626 1.00 45.21 153 GLY C CA 1
ATOM 7042 C C . GLY C 1 154 ? 58.713 25.895 12.718 1.00 43.42 153 GLY C C 1
ATOM 7043 O O . GLY C 1 154 ? 59.046 25.230 13.690 1.00 41.24 153 GLY C O 1
ATOM 7044 N N . LEU C 1 155 ? 57.479 26.355 12.566 1.00 38.68 154 LEU C N 1
ATOM 7045 C CA . LEU C 1 155 ? 56.437 26.009 13.531 1.00 42.91 154 LEU C CA 1
ATOM 7046 C C . LEU C 1 155 ? 55.774 24.694 13.138 1.00 43.82 154 LEU C C 1
ATOM 7047 O O . LEU C 1 155 ? 55.685 24.369 11.956 1.00 45.22 154 LEU C O 1
ATOM 7052 N N . THR C 1 156 ? 55.324 23.927 14.127 1.00 44.00 155 THR C N 1
ATOM 7053 C CA . THR C 1 156 ? 54.637 22.676 13.841 1.00 43.42 155 THR C CA 1
ATOM 7054 C C . THR C 1 156 ? 53.243 22.992 13.320 1.00 42.53 155 THR C C 1
ATOM 7055 O O . THR C 1 156 ? 52.798 24.132 13.411 1.00 41.88 155 THR C O 1
ATOM 7059 N N . LEU C 1 157 ? 52.548 21.989 12.790 1.00 37.01 156 LEU C N 1
ATOM 7060 C CA . LEU C 1 157 ? 51.167 22.189 12.368 1.00 39.11 156 LEU C CA 1
ATOM 7061 C C . LEU C 1 157 ? 50.295 22.634 13.550 1.00 42.71 156 LEU C C 1
ATOM 7062 O O . LEU C 1 157 ? 49.520 23.587 13.432 1.00 40.14 156 LEU C O 1
ATOM 7067 N N . ASP C 1 158 ? 50.424 21.939 14.681 1.00 39.85 157 ASP C N 1
ATOM 7068 C CA . ASP C 1 158 ? 49.655 22.272 15.883 1.00 41.50 157 ASP C CA 1
ATOM 7069 C C . ASP C 1 158 ? 49.834 23.736 16.295 1.00 43.97 157 ASP C C 1
ATOM 7070 O O . ASP C 1 158 ? 48.873 24.416 16.688 1.00 47.39 157 ASP C O 1
ATOM 7075 N N . GLU C 1 159 ? 51.072 24.214 16.212 1.00 45.65 158 GLU C N 1
ATOM 7076 C CA . GLU C 1 159 ? 51.396 25.590 16.592 1.00 45.30 158 GLU C CA 1
ATOM 7077 C C . GLU C 1 159 ? 50.846 26.597 15.594 1.00 45.37 158 GLU C C 1
ATOM 7078 O O . GLU C 1 159 ? 50.460 27.703 15.964 1.00 54.66 158 GLU C O 1
ATOM 7084 N N . LEU C 1 160 ? 50.811 26.211 14.326 1.00 38.19 159 LEU C N 1
ATOM 7085 C CA . LEU C 1 160 ? 50.226 27.066 13.305 1.00 44.94 159 LEU C CA 1
ATOM 7086 C C . LEU C 1 160 ? 48.702 27.166 13.482 1.00 46.76 159 LEU C C 1
ATOM 7087 O O . LEU C 1 160 ? 48.103 28.227 13.253 1.00 38.17 159 LEU C O 1
ATOM 7092 N N . VAL C 1 161 ? 48.085 26.067 13.922 1.00 43.46 160 VAL C N 1
ATOM 7093 C CA . VAL C 1 161 ? 46.644 26.044 14.142 1.00 45.24 160 VAL C CA 1
ATOM 7094 C C . VAL C 1 161 ? 46.240 26.995 15.269 1.00 49.37 160 VAL C C 1
ATOM 7095 O O . VAL C 1 161 ? 45.246 27.708 15.159 1.00 52.87 160 VAL C O 1
ATOM 7099 N N . GLU C 1 162 ? 47.013 27.001 16.349 1.00 42.60 161 GLU C N 1
ATOM 7100 C CA . GLU C 1 162 ? 46.714 27.871 17.478 1.00 48.46 161 GLU C CA 1
ATOM 7101 C C . GLU C 1 162 ? 46.819 29.332 17.052 1.00 49.51 161 GLU C C 1
ATOM 7102 O O . GLU C 1 162 ? 45.954 30.144 17.375 1.00 44.62 161 GLU C O 1
ATOM 7104 N N . ALA C 1 163 ? 47.876 29.638 16.300 1.00 49.03 162 ALA C N 1
ATOM 7105 C CA . ALA C 1 163 ? 48.124 30.971 15.763 1.00 50.41 162 ALA C CA 1
ATOM 7106 C C . ALA C 1 163 ? 46.981 31.455 14.880 1.00 52.07 162 ALA C C 1
ATOM 7107 O O . ALA C 1 163 ? 46.506 32.588 15.031 1.00 41.59 162 ALA C O 1
ATOM 7109 N N . PHE C 1 164 ? 46.580 30.610 13.928 1.00 52.11 163 PHE C N 1
ATOM 7110 C CA . PHE C 1 164 ? 45.446 30.922 13.063 1.00 51.74 163 PHE C CA 1
ATOM 7111 C C . PHE C 1 164 ? 44.196 31.162 13.894 1.00 55.34 163 PHE C C 1
ATOM 7112 O O . PHE C 1 164 ? 43.381 32.037 13.579 1.00 52.90 163 PHE C O 1
ATOM 7120 N N . GLY C 1 165 ? 44.035 30.335 14.923 1.00 42.94 164 GLY C N 1
ATOM 7121 C CA . GLY C 1 165 ? 42.936 30.467 15.865 1.00 44.98 164 GLY C CA 1
ATOM 7122 C C . GLY C 1 165 ? 42.867 31.864 16.447 1.00 45.96 164 GLY C C 1
ATOM 7123 O O . GLY C 1 165 ? 41.847 32.539 16.319 1.00 46.80 164 GLY C O 1
ATOM 7124 N N . GLU C 1 166 ? 43.962 32.302 17.064 1.00 45.97 165 GLU C N 1
ATOM 7125 C CA . GLU C 1 166 ? 44.023 33.618 17.694 1.00 63.85 165 GLU C CA 1
ATOM 7126 C C . GLU C 1 166 ? 43.529 34.719 16.764 1.00 58.09 165 GLU C C 1
ATOM 7127 O O . GLU C 1 166 ? 42.746 35.578 17.168 1.00 55.93 165 GLU C O 1
ATOM 7133 N N . GLN C 1 167 ? 43.968 34.670 15.511 1.00 44.54 166 GLN C N 1
ATOM 7134 C CA . GLN C 1 167 ? 43.536 35.639 14.516 1.00 43.93 166 GLN C CA 1
ATOM 7135 C C . GLN C 1 167 ? 42.049 35.514 14.208 1.00 47.87 166 GLN C C 1
ATOM 7136 O O . GLN C 1 167 ? 41.344 36.519 14.126 1.00 49.88 166 GLN C O 1
ATOM 7142 N N . ALA C 1 168 ? 41.576 34.281 14.052 1.00 45.70 167 ALA C N 1
ATOM 7143 C CA . ALA C 1 168 ? 40.172 34.024 13.725 1.00 49.38 167 ALA C CA 1
ATOM 7144 C C . ALA C 1 168 ? 39.215 34.352 14.880 1.00 54.50 167 ALA C C 1
ATOM 7145 O O . ALA C 1 168 ? 38.042 34.674 14.664 1.00 55.57 167 ALA C O 1
ATOM 7147 N N . GLU C 1 169 ? 39.723 34.290 16.106 1.00 58.04 168 GLU C N 1
ATOM 7148 C CA . GLU C 1 169 ? 38.933 34.662 17.275 1.00 62.85 168 GLU C CA 1
ATOM 7149 C C . GLU C 1 169 ? 38.659 36.174 17.299 1.00 63.91 168 GLU C C 1
ATOM 7150 O O . GLU C 1 169 ? 37.713 36.643 17.949 1.00 63.14 168 GLU C O 1
ATOM 7152 N N . GLY C 1 170 ? 39.494 36.930 16.589 1.00 60.37 169 GLY C N 1
ATOM 7153 C CA . GLY C 1 170 ? 39.256 38.344 16.374 1.00 58.60 169 GLY C CA 1
ATOM 7154 C C . GLY C 1 170 ? 38.117 38.515 15.389 1.00 62.12 169 GLY C C 1
ATOM 7155 O O . GLY C 1 170 ? 37.438 39.536 15.377 1.00 65.42 169 GLY C O 1
ATOM 7156 N N . GLY C 1 171 ? 37.908 37.499 14.558 1.00 62.18 170 GLY C N 1
ATOM 7157 C CA . GLY C 1 171 ? 36.755 37.457 13.678 1.00 55.14 170 GLY C CA 1
ATOM 7158 C C . GLY C 1 171 ? 36.996 38.142 12.356 1.00 52.15 170 GLY C C 1
ATOM 7159 O O . GLY C 1 171 ? 36.046 38.520 11.668 1.00 49.09 170 GLY C O 1
ATOM 7160 N N . VAL C 1 172 ? 38.273 38.291 12.004 1.00 50.05 171 VAL C N 1
ATOM 7161 C CA . VAL C 1 172 ? 38.677 38.872 10.734 1.00 52.32 171 VAL C CA 1
ATOM 7162 C C . VAL C 1 172 ? 38.020 38.125 9.581 1.00 51.50 171 VAL C C 1
ATOM 7163 O O . VAL C 1 172 ? 37.527 37.001 9.755 1.00 47.37 171 VAL C O 1
ATOM 7167 N N . ASP C 1 173 ? 38.006 38.754 8.408 1.00 45.57 172 ASP C N 1
ATOM 7168 C CA . ASP C 1 173 ? 37.388 38.136 7.242 1.00 47.35 172 ASP C CA 1
ATOM 7169 C C . ASP C 1 173 ? 38.359 37.159 6.578 1.00 46.49 172 ASP C C 1
ATOM 7170 O O . ASP C 1 173 ? 37.941 36.221 5.893 1.00 45.97 172 ASP C O 1
ATOM 7175 N N . LEU C 1 174 ? 39.651 37.368 6.818 1.00 43.95 173 LEU C N 1
ATOM 7176 C CA . LEU C 1 174 ? 40.698 36.628 6.110 1.00 47.74 173 LEU C CA 1
ATOM 7177 C C . LEU C 1 174 ? 42.006 36.547 6.888 1.00 45.00 173 LEU C C 1
ATOM 7178 O O . LEU C 1 174 ? 42.396 37.502 7.562 1.00 47.25 173 LEU C O 1
ATOM 7183 N N . VAL C 1 175 ? 42.684 35.406 6.782 1.00 44.89 174 VAL C N 1
ATOM 7184 C CA . VAL C 1 175 ? 44.039 35.264 7.297 1.00 35.47 174 VAL C CA 1
ATOM 7185 C C . VAL C 1 175 ? 44.941 34.764 6.164 1.00 36.40 174 VAL C C 1
ATOM 7186 O O . VAL C 1 175 ? 44.615 33.779 5.493 1.00 39.03 174 VAL C O 1
ATOM 7202 N N . ASP C 1 177 ? 48.844 33.576 4.768 1.00 32.07 176 ASP C N 1
ATOM 7203 C CA . ASP C 1 177 ? 50.219 33.141 5.028 1.00 35.61 176 ASP C CA 1
ATOM 7204 C C . ASP C 1 177 ? 51.164 34.326 4.862 1.00 34.97 176 ASP C C 1
ATOM 7205 O O . ASP C 1 177 ? 50.816 35.299 4.207 1.00 32.42 176 ASP C O 1
ATOM 7210 N N . ASP C 1 178 ? 52.359 34.252 5.437 1.00 30.64 177 ASP C N 1
ATOM 7211 C CA . ASP C 1 178 ? 53.368 35.256 5.125 1.00 36.39 177 ASP C CA 1
ATOM 7212 C C . ASP C 1 178 ? 53.900 34.804 3.769 1.00 26.50 177 ASP C C 1
ATOM 7213 O O . ASP C 1 178 ? 54.038 33.610 3.536 1.00 28.19 177 ASP C O 1
ATOM 7218 N N . GLU C 1 179 ? 54.162 35.742 2.864 1.00 31.56 178 GLU C N 1
ATOM 7219 C CA . GLU C 1 179 ? 54.467 35.376 1.478 1.00 29.08 178 GLU C CA 1
ATOM 7220 C C . GLU C 1 179 ? 55.739 34.537 1.332 1.00 27.06 178 GLU C C 1
ATOM 7221 O O . GLU C 1 179 ? 55.934 33.876 0.305 1.00 25.72 178 GLU C O 1
ATOM 7227 N N . ILE C 1 180 ? 56.590 34.549 2.358 1.00 29.60 179 ILE C N 1
ATOM 7228 C CA . ILE C 1 180 ? 57.854 33.815 2.304 1.00 30.35 179 ILE C CA 1
ATOM 7229 C C . ILE C 1 180 ? 57.733 32.392 2.872 1.00 32.17 179 ILE C C 1
ATOM 7230 O O . ILE C 1 180 ? 58.744 31.729 3.117 1.00 34.44 179 ILE C O 1
ATOM 7235 N N . PHE C 1 181 ? 56.500 31.923 3.056 1.00 27.07 180 PHE C N 1
ATOM 7236 C CA . PHE C 1 181 ? 56.259 30.602 3.647 1.00 30.12 180 PHE C CA 1
ATOM 7237 C C . PHE C 1 181 ? 56.313 29.525 2.579 1.00 30.88 180 PHE C C 1
ATOM 7238 O O . PHE C 1 181 ? 55.333 29.302 1.882 1.00 35.96 180 PHE C O 1
ATOM 7246 N N . PHE C 1 182 ? 57.448 28.843 2.470 1.00 24.43 181 PHE C N 1
ATOM 7247 C CA . PHE C 1 182 ? 57.672 27.932 1.363 1.00 25.67 181 PHE C CA 1
ATOM 7248 C C . PHE C 1 182 ? 57.994 26.507 1.787 1.00 31.94 181 PHE C C 1
ATOM 7249 O O . PHE C 1 182 ? 57.763 25.572 1.027 1.00 34.03 181 PHE C O 1
ATOM 7257 N N . THR C 1 183 ? 58.545 26.337 2.985 1.00 35.70 182 THR C N 1
ATOM 7258 C CA . THR C 1 183 ? 58.904 25.000 3.444 1.00 31.19 182 THR C CA 1
ATOM 7259 C C . THR C 1 183 ? 57.659 24.200 3.815 1.00 30.76 182 THR C C 1
ATOM 7260 O O . THR C 1 183 ? 56.720 24.724 4.439 1.00 31.67 182 THR C O 1
ATOM 7264 N N . GLU C 1 184 ? 57.659 22.932 3.427 1.00 26.78 183 GLU C N 1
ATOM 7265 C CA . GLU C 1 184 ? 56.544 22.029 3.698 1.00 32.15 183 GLU C CA 1
ATOM 7266 C C . GLU C 1 184 ? 56.998 20.937 4.644 1.00 31.82 183 GLU C C 1
ATOM 7267 O O . GLU C 1 184 ? 56.406 19.877 4.699 1.00 36.12 183 GLU C O 1
ATOM 7273 N N . ALA C 1 185 ? 58.054 21.199 5.401 1.00 39.03 184 ALA C N 1
ATOM 7274 C CA . ALA C 1 185 ? 58.653 20.148 6.219 1.00 43.42 184 ALA C CA 1
ATOM 7275 C C . ALA C 1 185 ? 57.888 19.910 7.513 1.00 44.38 184 ALA C C 1
ATOM 7276 O O . ALA C 1 185 ? 58.094 18.912 8.195 1.00 49.37 184 ALA C O 1
ATOM 7278 N N . TYR C 1 186 ? 57.002 20.832 7.854 1.00 45.10 185 TYR C N 1
ATOM 7279 C CA . TYR C 1 186 ? 56.244 20.710 9.088 1.00 49.69 185 TYR C CA 1
ATOM 7280 C C . TYR C 1 186 ? 54.770 20.593 8.761 1.00 45.71 185 TYR C C 1
ATOM 7281 O O . TYR C 1 186 ? 54.077 19.741 9.306 1.00 38.85 185 TYR C O 1
ATOM 7290 N N . ALA C 1 187 ? 54.312 21.449 7.851 1.00 46.77 186 ALA C N 1
ATOM 7291 C CA . ALA C 1 187 ? 52.918 21.471 7.435 1.00 46.87 186 ALA C CA 1
ATOM 7292 C C . ALA C 1 187 ? 52.816 21.881 5.970 1.00 42.82 186 ALA C C 1
ATOM 7293 O O . ALA C 1 187 ? 53.203 22.989 5.597 1.00 36.21 186 ALA C O 1
ATOM 7295 N N . THR C 1 188 ? 52.294 20.991 5.134 1.00 42.04 187 THR C N 1
ATOM 7296 C CA . THR C 1 188 ? 52.163 21.295 3.710 1.00 36.29 187 THR C CA 1
ATOM 7297 C C . THR C 1 188 ? 51.018 22.287 3.522 1.00 34.47 187 THR C C 1
ATOM 7298 O O . THR C 1 188 ? 50.181 22.407 4.402 1.00 36.45 187 THR C O 1
ATOM 7302 N N . PRO C 1 189 ? 50.982 23.001 2.376 1.00 34.08 188 PRO C N 1
ATOM 7303 C CA . PRO C 1 189 ? 49.822 23.845 2.063 1.00 31.10 188 PRO C CA 1
ATOM 7304 C C . PRO C 1 189 ? 48.479 23.118 2.241 1.00 33.98 188 PRO C C 1
ATOM 7305 O O . PRO C 1 189 ? 47.537 23.696 2.799 1.00 33.43 188 PRO C O 1
ATOM 7309 N N . GLU C 1 190 ? 48.406 21.859 1.814 1.00 33.90 189 GLU C N 1
ATOM 7310 C CA . GLU C 1 190 ? 47.184 21.076 1.945 1.00 33.53 189 GLU C CA 1
ATOM 7311 C C . GLU C 1 190 ? 46.782 20.820 3.406 1.00 35.16 189 GLU C C 1
ATOM 7312 O O . GLU C 1 190 ? 45.608 20.963 3.767 1.00 36.60 189 GLU C O 1
ATOM 7318 N N . ASP C 1 191 ? 47.748 20.435 4.236 1.00 32.47 190 ASP C N 1
ATOM 7319 C CA . ASP C 1 191 ? 47.483 20.180 5.646 1.00 37.95 190 ASP C CA 1
ATOM 7320 C C . ASP C 1 191 ? 47.014 21.440 6.374 1.00 36.63 190 ASP C C 1
ATOM 7321 O O . ASP C 1 191 ? 46.167 21.368 7.260 1.00 39.00 190 ASP C O 1
ATOM 7326 N N . ARG C 1 192 ? 47.552 22.596 5.983 1.00 33.20 191 ARG C N 1
ATOM 7327 C CA . ARG C 1 192 ? 47.152 23.846 6.622 1.00 33.15 191 ARG C CA 1
ATOM 7328 C C . ARG C 1 192 ? 45.708 24.218 6.285 1.00 38.68 191 ARG C C 1
ATOM 7329 O O . ARG C 1 192 ? 44.923 24.522 7.182 1.00 35.63 191 ARG C O 1
ATOM 7337 N N . VAL C 1 193 ? 45.353 24.158 5.004 1.00 33.02 192 VAL C N 1
ATOM 7338 C CA . VAL C 1 193 ? 43.992 24.473 4.558 1.00 35.80 192 VAL C CA 1
ATOM 7339 C C . VAL C 1 193 ? 42.951 23.576 5.252 1.00 39.24 192 VAL C C 1
ATOM 7340 O O . VAL C 1 193 ? 41.874 24.020 5.636 1.00 36.39 192 VAL C O 1
ATOM 7344 N N . ARG C 1 194 ? 43.288 22.309 5.427 1.00 40.68 193 ARG C N 1
ATOM 7345 C CA . ARG C 1 194 ? 42.384 21.387 6.100 1.00 44.21 193 ARG C CA 1
ATOM 7346 C C . ARG C 1 194 ? 42.238 21.731 7.587 1.00 38.48 193 ARG C C 1
ATOM 7347 O O . ARG C 1 194 ? 41.121 21.801 8.125 1.00 47.52 193 ARG C O 1
ATOM 7355 N N . ALA C 1 195 ? 43.370 21.945 8.249 1.00 37.99 194 ALA C N 1
ATOM 7356 C CA . ALA C 1 195 ? 43.395 22.222 9.683 1.00 49.70 194 ALA C CA 1
ATOM 7357 C C . ALA C 1 195 ? 42.789 23.582 10.050 1.00 39.49 194 ALA C C 1
ATOM 7358 O O . ALA C 1 195 ? 42.115 23.699 11.064 1.00 41.01 194 ALA C O 1
ATOM 7360 N N . TYR C 1 196 ? 43.039 24.599 9.223 1.00 38.22 195 TYR C N 1
ATOM 7361 C CA . TYR C 1 196 ? 42.569 25.949 9.511 1.00 44.91 195 TYR C CA 1
ATOM 7362 C C . TYR C 1 196 ? 41.076 26.073 9.259 1.00 49.89 195 TYR C C 1
ATOM 7363 O O . TYR C 1 196 ? 40.372 26.745 10.008 1.00 49.79 195 TYR C O 1
ATOM 7372 N N . ALA C 1 197 ? 40.597 25.433 8.195 1.00 52.43 196 ALA C N 1
ATOM 7373 C CA . ALA C 1 197 ? 39.165 25.396 7.921 1.00 54.29 196 ALA C CA 1
ATOM 7374 C C . ALA C 1 197 ? 38.433 24.681 9.052 1.00 55.71 196 ALA C C 1
ATOM 7375 O O . ALA C 1 197 ? 37.292 25.025 9.387 1.00 57.99 196 ALA C O 1
ATOM 7377 N N . ALA C 1 198 ? 39.095 23.683 9.635 1.00 52.75 197 ALA C N 1
ATOM 7378 C CA . ALA C 1 198 ? 38.545 22.969 10.775 1.00 55.27 197 ALA C CA 1
ATOM 7379 C C . ALA C 1 198 ? 38.409 23.915 11.964 1.00 53.54 197 ALA C C 1
ATOM 7380 O O . ALA C 1 198 ? 37.339 24.024 12.568 1.00 52.91 197 ALA C O 1
ATOM 7382 N N . LYS C 1 199 ? 39.497 24.607 12.287 1.00 47.89 198 LYS C N 1
ATOM 7383 C CA . LYS C 1 199 ? 39.499 25.546 13.399 1.00 51.87 198 LYS C CA 1
ATOM 7384 C C . LYS C 1 199 ? 38.539 26.700 13.141 1.00 55.90 198 LYS C C 1
ATOM 7385 O O . LYS C 1 199 ? 37.891 27.183 14.064 1.00 47.59 198 LYS C O 1
ATOM 7391 N N . ALA C 1 200 ? 38.459 27.149 11.888 1.00 44.64 199 ALA C N 1
ATOM 7392 C CA . ALA C 1 200 ? 37.555 28.246 11.540 1.00 45.15 199 ALA C CA 1
ATOM 7393 C C . ALA C 1 200 ? 36.115 27.847 11.840 1.00 56.62 199 ALA C C 1
ATOM 7394 O O . ALA C 1 200 ? 35.349 28.609 12.438 1.00 57.58 199 ALA C O 1
ATOM 7396 N N . ASP C 1 201 ? 35.768 26.632 11.426 1.00 54.60 200 ASP C N 1
ATOM 7397 C CA . ASP C 1 201 ? 34.427 26.108 11.592 1.00 53.69 200 ASP C CA 1
ATOM 7398 C C . ASP C 1 201 ? 34.074 26.033 13.078 1.00 60.59 200 ASP C C 1
ATOM 7399 O O . ASP C 1 201 ? 32.943 26.334 13.477 1.00 60.38 200 ASP C O 1
ATOM 7401 N N . GLU C 1 202 ? 35.059 25.657 13.891 1.00 50.77 201 GLU C N 1
ATOM 7402 C CA . GLU C 1 202 ? 34.882 25.596 15.335 1.00 55.23 201 GLU C CA 1
ATOM 7403 C C . GLU C 1 202 ? 34.711 26.982 15.951 1.00 53.39 201 GLU C C 1
ATOM 7404 O O . GLU C 1 202 ? 33.812 27.197 16.756 1.00 66.79 201 GLU C O 1
ATOM 7406 N N . ILE C 1 203 ? 35.576 27.917 15.580 1.00 51.88 202 ILE C N 1
ATOM 7407 C CA . ILE C 1 203 ? 35.520 29.274 16.132 1.00 52.62 202 ILE C CA 1
ATOM 7408 C C . ILE C 1 203 ? 34.290 30.060 15.651 1.00 63.71 202 ILE C C 1
ATOM 7409 O O . ILE C 1 203 ? 33.790 30.935 16.357 1.00 62.87 202 ILE C O 1
ATOM 7414 N N . ALA C 1 204 ? 33.792 29.726 14.462 1.00 65.09 203 ALA C N 1
ATOM 7415 C CA . ALA C 1 204 ? 32.572 30.339 13.920 1.00 61.94 203 ALA C CA 1
ATOM 7416 C C . ALA C 1 204 ? 31.357 30.155 14.842 1.00 63.93 203 ALA C C 1
ATOM 7417 O O . ALA C 1 204 ? 30.344 30.844 14.700 1.00 63.08 203 ALA C O 1
ATOM 7419 N N . GLN C 1 205 ? 31.460 29.207 15.767 1.00 65.12 204 GLN C N 1
ATOM 7420 C CA . GLN C 1 205 ? 30.450 29.031 16.803 1.00 65.30 204 GLN C CA 1
ATOM 7421 C C . GLN C 1 205 ? 30.403 30.257 17.714 1.00 69.44 204 GLN C C 1
ATOM 7422 O O . GLN C 1 205 ? 29.325 30.728 18.075 1.00 74.71 204 GLN C O 1
ATOM 7424 N N . ARG C 1 206 ? 31.576 30.774 18.073 1.00 67.50 205 ARG C N 1
ATOM 7425 C CA . ARG C 1 206 ? 31.683 31.874 19.032 1.00 68.32 205 ARG C CA 1
ATOM 7426 C C . ARG C 1 206 ? 31.735 33.251 18.361 1.00 69.04 205 ARG C C 1
ATOM 7427 O O . ARG C 1 206 ? 31.428 34.270 18.982 1.00 68.07 205 ARG C O 1
ATOM 7435 N N . THR C 1 207 ? 32.115 33.261 17.086 1.00 69.26 206 THR C N 1
ATOM 7436 C CA . THR C 1 207 ? 32.335 34.489 16.325 1.00 68.22 206 THR C CA 1
ATOM 7437 C C . THR C 1 207 ? 31.180 34.774 15.364 1.00 68.96 206 THR C C 1
ATOM 7438 O O . THR C 1 207 ? 30.856 35.929 15.090 1.00 67.08 206 THR C O 1
ATOM 7442 N N . GLY C 1 208 ? 30.554 33.713 14.862 1.00 73.12 207 GLY C N 1
ATOM 7443 C CA . GLY C 1 208 ? 29.481 33.843 13.890 1.00 75.54 207 GLY C CA 1
ATOM 7444 C C . GLY C 1 208 ? 30.020 33.902 12.473 1.00 79.26 207 GLY C C 1
ATOM 7445 O O . GLY C 1 208 ? 29.306 33.631 11.505 1.00 81.28 207 GLY C O 1
ATOM 7446 N N . ARG C 1 209 ? 31.295 34.258 12.354 1.00 75.18 208 ARG C N 1
ATOM 7447 C CA . ARG C 1 209 ? 31.934 34.402 11.060 1.00 68.73 208 ARG C CA 1
ATOM 7448 C C . ARG C 1 209 ? 33.003 33.334 10.855 1.00 64.89 208 ARG C C 1
ATOM 7449 O O . ARG C 1 209 ? 33.854 33.109 11.719 1.00 64.67 208 ARG C O 1
ATOM 7457 N N . ARG C 1 210 ? 32.934 32.665 9.710 1.00 59.38 209 ARG C N 1
ATOM 7458 C CA . ARG C 1 210 ? 33.934 31.677 9.345 1.00 53.36 209 ARG C CA 1
ATOM 7459 C C . ARG C 1 210 ? 35.119 32.406 8.740 1.00 50.92 209 ARG C C 1
ATOM 7460 O O . ARG C 1 210 ? 35.073 32.833 7.585 1.00 53.18 209 ARG C O 1
ATOM 7468 N N . THR C 1 211 ? 36.163 32.578 9.544 1.00 48.70 210 THR C N 1
ATOM 7469 C CA . THR C 1 211 ? 37.371 33.251 9.097 1.00 51.11 210 THR C CA 1
ATOM 7470 C C . THR C 1 211 ? 37.988 32.439 7.970 1.00 48.19 210 THR C C 1
ATOM 7471 O O . THR C 1 211 ? 38.243 31.249 8.123 1.00 44.58 210 THR C O 1
ATOM 7475 N N . ALA C 1 212 ? 38.216 33.080 6.832 1.00 49.68 211 ALA C N 1
ATOM 7476 C CA . ALA C 1 212 ? 38.769 32.382 5.684 1.00 44.81 211 ALA C CA 1
ATOM 7477 C C . ALA C 1 212 ? 40.301 32.409 5.699 1.00 50.25 211 ALA C C 1
ATOM 7478 O O . ALA C 1 212 ? 40.907 33.159 6.475 1.00 48.19 211 ALA C O 1
ATOM 7480 N N . TYR C 1 213 ? 40.913 31.593 4.835 1.00 44.32 212 TYR C N 1
ATOM 7481 C CA . TYR C 1 213 ? 42.366 31.389 4.818 1.00 34.82 212 TYR C CA 1
ATOM 7482 C C . TYR C 1 213 ? 42.957 31.551 3.424 1.00 32.58 212 TYR C C 1
ATOM 7483 O O . TYR C 1 213 ? 42.542 30.888 2.477 1.00 37.93 212 TYR C O 1
ATOM 7492 N N . ALA C 1 214 ? 43.926 32.453 3.311 1.00 33.31 213 ALA C N 1
ATOM 7493 C CA . ALA C 1 214 ? 44.644 32.678 2.069 1.00 33.47 213 ALA C CA 1
ATOM 7494 C C . ALA C 1 214 ? 45.969 31.952 2.175 1.00 32.76 213 ALA C C 1
ATOM 7495 O O . ALA C 1 214 ? 46.870 32.400 2.883 1.00 32.18 213 ALA C O 1
ATOM 7497 N N . VAL C 1 215 ? 46.070 30.835 1.462 1.00 35.45 214 VAL C N 1
ATOM 7498 C CA . VAL C 1 215 ? 47.227 29.959 1.531 1.00 34.67 214 VAL C CA 1
ATOM 7499 C C . VAL C 1 215 ? 48.205 30.292 0.407 1.00 26.62 214 VAL C C 1
ATOM 7500 O O . VAL C 1 215 ? 47.793 30.552 -0.722 1.00 32.70 214 VAL C O 1
ATOM 7504 N N . ASN C 1 216 ? 49.492 30.297 0.735 1.00 29.53 215 ASN C N 1
ATOM 7505 C CA . ASN C 1 216 ? 50.546 30.561 -0.245 1.00 33.42 215 ASN C CA 1
ATOM 7506 C C . ASN C 1 216 ? 50.529 29.460 -1.295 1.00 33.95 215 ASN C C 1
ATOM 7507 O O . ASN C 1 216 ? 50.548 28.279 -0.954 1.00 31.75 215 ASN C O 1
ATOM 7512 N N . LEU C 1 217 ? 50.475 29.848 -2.565 1.00 29.33 216 LEU C N 1
ATOM 7513 C CA . LEU C 1 217 ? 50.464 28.895 -3.663 1.00 28.32 216 LEU C CA 1
ATOM 7514 C C . LEU C 1 217 ? 51.897 28.731 -4.155 1.00 22.38 216 LEU C C 1
ATOM 7515 O O . LEU C 1 217 ? 52.497 29.679 -4.680 1.00 23.54 216 LEU C O 1
ATOM 7520 N N . THR C 1 218 ? 52.442 27.530 -3.947 1.00 25.81 217 THR C N 1
ATOM 7521 C CA . THR C 1 218 ? 53.865 27.282 -4.132 1.00 30.59 217 THR C CA 1
ATOM 7522 C C . THR C 1 218 ? 54.111 25.957 -4.853 1.00 28.25 217 THR C C 1
ATOM 7523 O O . THR C 1 218 ? 53.212 25.120 -4.966 1.00 28.91 217 THR C O 1
ATOM 7527 N N . GLY C 1 219 ? 55.342 25.765 -5.314 1.00 32.87 218 GLY C N 1
ATOM 7528 C CA . GLY C 1 219 ? 55.726 24.557 -6.026 1.00 27.70 218 GLY C CA 1
ATOM 7529 C C . GLY C 1 219 ? 56.073 24.831 -7.477 1.00 28.51 218 GLY C C 1
ATOM 7530 O O . GLY C 1 219 ? 55.994 25.984 -7.931 1.00 22.40 218 GLY C O 1
ATOM 7531 N N . PRO C 1 220 ? 56.474 23.782 -8.211 1.00 30.13 219 PRO C N 1
ATOM 7532 C CA . PRO C 1 220 ? 56.815 23.872 -9.637 1.00 28.36 219 PRO C CA 1
ATOM 7533 C C . PRO C 1 220 ? 55.618 24.308 -10.464 1.00 29.15 219 PRO C C 1
ATOM 7534 O O . PRO C 1 220 ? 54.475 23.995 -10.111 1.00 30.76 219 PRO C O 1
ATOM 7538 N N . VAL C 1 221 ? 55.883 24.969 -11.583 1.00 27.38 220 VAL C N 1
ATOM 7539 C CA . VAL C 1 221 ? 54.817 25.513 -12.413 1.00 29.47 220 VAL C CA 1
ATOM 7540 C C . VAL C 1 221 ? 53.886 24.435 -12.956 1.00 28.72 220 VAL C C 1
ATOM 7541 O O . VAL C 1 221 ? 52.663 24.598 -12.943 1.00 30.85 220 VAL C O 1
ATOM 7545 N N . HIS C 1 222 ? 54.457 23.323 -13.402 1.00 30.75 221 HIS C N 1
ATOM 7546 C CA . HIS C 1 222 ? 53.664 22.271 -14.031 1.00 32.15 221 HIS C CA 1
ATOM 7547 C C . HIS C 1 222 ? 52.602 21.675 -13.096 1.00 35.89 221 HIS C C 1
ATOM 7548 O O . HIS C 1 222 ? 51.615 21.108 -13.564 1.00 37.81 221 HIS C O 1
ATOM 7555 N N . SER C 1 223 ? 52.781 21.825 -11.783 1.00 30.74 222 SER C N 1
ATOM 7556 C CA . SER C 1 223 ? 51.813 21.255 -10.842 1.00 38.05 222 SER C CA 1
ATOM 7557 C C . SER C 1 223 ? 50.946 22.304 -10.128 1.00 31.94 222 SER C C 1
ATOM 7558 O O . SER C 1 223 ? 50.151 21.968 -9.241 1.00 34.57 222 SER C O 1
ATOM 7561 N N . LEU C 1 224 ? 51.080 23.563 -10.545 1.00 28.46 223 LEU C N 1
ATOM 7562 C CA . LEU C 1 224 ? 50.402 24.689 -9.898 1.00 28.27 223 LEU C CA 1
ATOM 7563 C C . LEU C 1 224 ? 48.878 24.647 -10.046 1.00 32.83 223 LEU C C 1
ATOM 7564 O O . LEU C 1 224 ? 48.152 24.866 -9.076 1.00 35.04 223 LEU C O 1
ATOM 7569 N N . ARG C 1 225 ? 48.395 24.361 -11.253 1.00 34.63 224 ARG C N 1
ATOM 7570 C CA . ARG C 1 225 ? 46.949 24.291 -11.494 1.00 37.20 224 ARG C CA 1
ATOM 7571 C C . ARG C 1 225 ? 46.267 23.227 -10.634 1.00 33.25 224 ARG C C 1
ATOM 7572 O O . ARG C 1 225 ? 45.175 23.438 -10.115 1.00 35.66 224 ARG C O 1
ATOM 7575 N N . GLU C 1 226 ? 46.925 22.085 -10.491 1.00 27.12 225 GLU C N 1
ATOM 7576 C CA . GLU C 1 226 ? 46.352 20.946 -9.791 1.00 28.71 225 GLU C CA 1
ATOM 7577 C C . GLU C 1 226 ? 46.337 21.192 -8.290 1.00 30.15 225 GLU C C 1
ATOM 7578 O O . GLU C 1 226 ? 45.349 20.879 -7.599 1.00 33.21 225 GLU C O 1
ATOM 7584 N N . ARG C 1 227 ? 47.442 21.734 -7.785 1.00 27.71 226 ARG C N 1
ATOM 7585 C CA . ARG C 1 227 ? 47.528 22.123 -6.386 1.00 28.85 226 ARG C CA 1
ATOM 7586 C C . ARG C 1 227 ? 46.477 23.174 -6.061 1.00 26.86 226 ARG C C 1
ATOM 7587 O O . ARG C 1 227 ? 45.815 23.101 -5.022 1.00 40.07 226 ARG C O 1
ATOM 7595 N N . ALA C 1 228 ? 46.311 24.131 -6.967 1.00 26.27 227 ALA C N 1
ATOM 7596 C CA . ALA C 1 228 ? 45.297 25.172 -6.829 1.00 34.80 227 ALA C CA 1
ATOM 7597 C C . ALA C 1 228 ? 43.885 24.593 -6.738 1.00 31.87 227 ALA C C 1
ATOM 7598 O O . ALA C 1 228 ? 43.078 25.030 -5.918 1.00 31.78 227 ALA C O 1
ATOM 7600 N N . ARG C 1 229 ? 43.587 23.627 -7.600 1.00 37.40 228 ARG C N 1
ATOM 7601 C CA . ARG C 1 229 ? 42.307 22.931 -7.564 1.00 32.96 228 ARG C CA 1
ATOM 7602 C C . ARG C 1 229 ? 42.162 22.201 -6.237 1.00 34.97 228 ARG C C 1
ATOM 7603 O O . ARG C 1 229 ? 41.097 22.223 -5.622 1.00 35.15 228 ARG C O 1
ATOM 7608 N N . ARG C 1 230 ? 43.232 21.545 -5.799 1.00 30.38 229 ARG C N 1
ATOM 7609 C CA . ARG C 1 230 ? 43.199 20.789 -4.540 1.00 36.97 229 ARG C CA 1
ATOM 7610 C C . ARG C 1 230 ? 42.979 21.686 -3.317 1.00 31.34 229 ARG C C 1
ATOM 7611 O O . ARG C 1 230 ? 42.142 21.384 -2.461 1.00 37.98 229 ARG C O 1
ATOM 7619 N N . LEU C 1 231 ? 43.718 22.793 -3.240 1.00 30.16 230 LEU C N 1
ATOM 7620 C CA . LEU C 1 231 ? 43.553 23.760 -2.149 1.00 30.32 230 LEU C CA 1
ATOM 7621 C C . LEU C 1 231 ? 42.139 24.355 -2.094 1.00 41.08 230 LEU C C 1
ATOM 7622 O O . LEU C 1 231 ? 41.572 24.523 -1.021 1.00 42.46 230 LEU C O 1
ATOM 7627 N N . ALA C 1 232 ? 41.586 24.689 -3.255 1.00 39.26 231 ALA C N 1
ATOM 7628 C CA . ALA C 1 232 ? 40.219 25.186 -3.337 1.00 37.65 231 ALA C CA 1
ATOM 7629 C C . ALA C 1 232 ? 39.222 24.159 -2.808 1.00 46.53 231 ALA C C 1
ATOM 7630 O O . ALA C 1 232 ? 38.361 24.492 -1.987 1.00 35.09 231 ALA C O 1
ATOM 7632 N N . GLU C 1 233 ? 39.335 22.917 -3.275 1.00 34.20 232 GLU C N 1
ATOM 7633 C CA . GLU C 1 233 ? 38.395 21.870 -2.859 1.00 35.88 232 GLU C CA 1
ATOM 7634 C C . GLU C 1 233 ? 38.588 21.499 -1.392 1.00 36.48 232 GLU C C 1
ATOM 7635 O O . GLU C 1 233 ? 37.682 20.956 -0.771 1.00 38.04 232 GLU C O 1
ATOM 7641 N N . LEU C 1 234 ? 39.765 21.772 -0.840 1.00 35.36 233 LEU C N 1
ATOM 7642 C CA . LEU C 1 234 ? 40.007 21.497 0.573 1.00 40.08 233 LEU C CA 1
ATOM 7643 C C . LEU C 1 234 ? 39.471 22.649 1.410 1.00 41.72 233 LEU C C 1
ATOM 7644 O O . LEU C 1 234 ? 39.456 22.571 2.635 1.00 37.19 233 LEU C O 1
ATOM 7649 N N . GLY C 1 235 ? 39.066 23.726 0.736 1.00 39.51 234 GLY C N 1
ATOM 7650 C CA . GLY C 1 235 ? 38.339 24.816 1.366 1.00 38.95 234 GLY C CA 1
ATOM 7651 C C . GLY C 1 235 ? 39.102 26.112 1.531 1.00 39.41 234 GLY C C 1
ATOM 7652 O O . GLY C 1 235 ? 38.763 26.920 2.389 1.00 36.33 234 GLY C O 1
ATOM 7653 N N . ALA C 1 236 ? 40.133 26.322 0.722 1.00 41.83 235 ALA C N 1
ATOM 7654 C CA . ALA C 1 236 ? 40.891 27.565 0.801 1.00 43.62 235 ALA C CA 1
ATOM 7655 C C . ALA C 1 236 ? 39.974 28.760 0.563 1.00 43.31 235 ALA C C 1
ATOM 7656 O O . ALA C 1 236 ? 39.098 28.710 -0.298 1.00 41.32 235 ALA C O 1
ATOM 7658 N N . GLY C 1 237 ? 40.172 29.823 1.334 1.00 33.76 236 GLY C N 1
ATOM 7659 C CA . GLY C 1 237 ? 39.414 31.045 1.135 1.00 50.06 236 GLY C CA 1
ATOM 7660 C C . GLY C 1 237 ? 39.912 31.825 -0.069 1.00 48.98 236 GLY C C 1
ATOM 7661 O O . GLY C 1 237 ? 39.134 32.478 -0.769 1.00 44.81 236 GLY C O 1
ATOM 7662 N N . ALA C 1 238 ? 41.224 31.758 -0.289 1.00 47.89 237 ALA C N 1
ATOM 7663 C CA . ALA C 1 238 ? 41.883 32.384 -1.433 1.00 41.71 237 ALA C CA 1
ATOM 7664 C C . ALA C 1 238 ? 43.255 31.749 -1.650 1.00 39.63 237 ALA C C 1
ATOM 7665 O O . ALA C 1 238 ? 43.771 31.023 -0.787 1.00 34.67 237 ALA C O 1
ATOM 7667 N N . LEU C 1 239 ? 43.825 32.016 -2.817 1.00 35.85 238 LEU C N 1
ATOM 7668 C CA . LEU C 1 239 ? 45.188 31.623 -3.129 1.00 30.00 238 LEU C CA 1
ATOM 7669 C C . LEU C 1 239 ? 46.050 32.883 -3.092 1.00 30.48 238 LEU C C 1
ATOM 7670 O O . LEU C 1 239 ? 45.793 33.851 -3.826 1.00 25.86 238 LEU C O 1
ATOM 7675 N N . LEU C 1 240 ? 47.032 32.880 -2.195 1.00 28.53 239 LEU C N 1
ATOM 7676 C CA . LEU C 1 240 ? 48.027 33.930 -2.112 1.00 30.85 239 LEU C CA 1
ATOM 7677 C C . LEU C 1 240 ? 49.102 33.626 -3.161 1.00 32.13 239 LEU C C 1
ATOM 7678 O O . LEU C 1 240 ? 49.696 32.543 -3.175 1.00 28.28 239 LEU C O 1
ATOM 7683 N N . VAL C 1 241 ? 49.333 34.567 -4.066 1.00 28.08 240 VAL C N 1
ATOM 7684 C CA . VAL C 1 241 ? 50.226 34.308 -5.182 1.00 24.40 240 VAL C CA 1
ATOM 7685 C C . VAL C 1 241 ? 51.253 35.411 -5.376 1.00 28.34 240 VAL C C 1
ATOM 7686 O O . VAL C 1 241 ? 50.901 36.586 -5.492 1.00 22.11 240 VAL C O 1
ATOM 7690 N N . ASN C 1 242 ? 52.524 35.014 -5.387 1.00 25.84 241 ASN C N 1
ATOM 7691 C CA . ASN C 1 242 ? 53.629 35.915 -5.694 1.00 25.83 241 ASN C CA 1
ATOM 7692 C C . ASN C 1 242 ? 53.722 36.052 -7.217 1.00 27.48 241 ASN C C 1
ATOM 7693 O O . ASN C 1 242 ? 54.556 35.426 -7.863 1.00 29.40 241 ASN C O 1
ATOM 7698 N N . VAL C 1 243 ? 52.841 36.884 -7.772 1.00 20.25 242 VAL C N 1
ATOM 7699 C CA . VAL C 1 243 ? 52.607 36.931 -9.213 1.00 23.90 242 VAL C CA 1
ATOM 7700 C C . VAL C 1 243 ? 53.836 37.288 -10.031 1.00 20.87 242 VAL C C 1
ATOM 7701 O O . VAL C 1 243 ? 54.141 36.618 -11.014 1.00 20.93 242 VAL C O 1
ATOM 7705 N N . VAL C 1 244 ? 54.532 38.349 -9.634 1.00 19.17 243 VAL C N 1
ATOM 7706 C CA . VAL C 1 244 ? 55.717 38.773 -10.366 1.00 29.29 243 VAL C CA 1
ATOM 7707 C C . VAL C 1 244 ? 56.794 37.693 -10.382 1.00 31.66 243 VAL C C 1
ATOM 7708 O O . VAL C 1 244 ? 57.472 37.509 -11.398 1.00 26.62 243 VAL C O 1
ATOM 7712 N N . ALA C 1 245 ? 56.924 36.959 -9.274 1.00 29.16 244 ALA C N 1
ATOM 7713 C CA . ALA C 1 245 ? 57.929 35.896 -9.176 1.00 22.91 244 ALA C CA 1
ATOM 7714 C C . ALA C 1 245 ? 57.624 34.715 -10.106 1.00 26.50 244 ALA C C 1
ATOM 7715 O O . ALA C 1 245 ? 58.539 34.095 -10.653 1.00 30.96 244 ALA C O 1
ATOM 7717 N N . TYR C 1 246 ? 56.343 34.418 -10.302 1.00 24.68 245 TYR C N 1
ATOM 7718 C CA . TYR C 1 246 ? 55.942 33.296 -11.153 1.00 27.12 245 TYR C CA 1
ATOM 7719 C C . TYR C 1 246 ? 55.743 33.701 -12.612 1.00 27.24 245 TYR C C 1
ATOM 7720 O O . TYR C 1 246 ? 55.943 32.890 -13.523 1.00 33.08 245 TYR C O 1
ATOM 7729 N N . GLY C 1 247 ? 55.322 34.942 -12.831 1.00 26.42 246 GLY C N 1
ATOM 7730 C CA . GLY C 1 247 ? 54.999 35.405 -14.166 1.00 24.27 246 GLY C CA 1
ATOM 7731 C C . GLY C 1 247 ? 53.506 35.641 -14.332 1.00 27.73 246 GLY C C 1
ATOM 7732 O O . GLY C 1 247 ? 52.681 34.892 -13.791 1.00 21.27 246 GLY C O 1
ATOM 7733 N N . TYR C 1 248 ? 53.152 36.673 -15.093 1.00 18.38 247 TYR C N 1
ATOM 7734 C CA . TYR C 1 248 ? 51.745 37.013 -15.299 1.00 21.63 247 TYR C CA 1
ATOM 7735 C C . TYR C 1 248 ? 50.985 35.954 -16.094 1.00 21.66 247 TYR C C 1
ATOM 7736 O O . TYR C 1 248 ? 49.802 35.741 -15.877 1.00 25.02 247 TYR C O 1
ATOM 7745 N N . ASP C 1 249 ? 51.644 35.295 -17.040 1.00 27.05 248 ASP C N 1
ATOM 7746 C CA . ASP C 1 249 ? 50.899 34.353 -17.873 1.00 27.61 248 ASP C CA 1
ATOM 7747 C C . ASP C 1 249 ? 50.606 33.092 -17.065 1.00 29.29 248 ASP C C 1
ATOM 7748 O O . ASP C 1 249 ? 49.575 32.454 -17.255 1.00 31.31 248 ASP C O 1
ATOM 7753 N N . VAL C 1 250 ? 51.509 32.754 -16.148 1.00 24.98 249 VAL C N 1
ATOM 7754 C CA . VAL C 1 250 ? 51.264 31.655 -15.223 1.00 25.94 249 VAL C CA 1
ATOM 7755 C C . VAL C 1 250 ? 49.991 31.900 -14.418 1.00 28.13 249 VAL C C 1
ATOM 7756 O O . VAL C 1 250 ? 49.110 31.059 -14.369 1.00 32.38 249 VAL C O 1
ATOM 7760 N N . VAL C 1 251 ? 49.900 33.072 -13.808 1.00 26.67 250 VAL C N 1
ATOM 7761 C CA . VAL C 1 251 ? 48.745 33.425 -12.992 1.00 28.64 250 VAL C CA 1
ATOM 7762 C C . VAL C 1 251 ? 47.491 33.575 -13.841 1.00 32.75 250 VAL C C 1
ATOM 7763 O O . VAL C 1 251 ? 46.383 33.212 -13.404 1.00 30.62 250 VAL C O 1
ATOM 7767 N N . ALA C 1 252 ? 47.654 34.103 -15.054 1.00 30.15 251 ALA C N 1
ATOM 7768 C CA . ALA C 1 252 ? 46.516 34.243 -15.963 1.00 28.80 251 ALA C CA 1
ATOM 7769 C C . ALA C 1 252 ? 45.826 32.894 -16.167 1.00 28.44 251 ALA C C 1
ATOM 7770 O O . ALA C 1 252 ? 44.592 32.795 -16.179 1.00 31.81 251 ALA C O 1
ATOM 7772 N N . ASP C 1 253 ? 46.622 31.844 -16.307 1.00 25.39 252 ASP C N 1
ATOM 7773 C CA . ASP C 1 253 ? 46.034 30.537 -16.551 1.00 29.84 252 ASP C CA 1
ATOM 7774 C C . ASP C 1 253 ? 45.187 30.031 -15.389 1.00 31.92 252 ASP C C 1
ATOM 7775 O O . ASP C 1 253 ? 44.249 29.260 -15.602 1.00 28.21 252 ASP C O 1
ATOM 7780 N N . LEU C 1 254 ? 45.522 30.472 -14.176 1.00 25.67 253 LEU C N 1
ATOM 7781 C CA . LEU C 1 254 ? 44.790 30.094 -12.981 1.00 30.14 253 LEU C CA 1
ATOM 7782 C C . LEU C 1 254 ? 43.454 30.810 -12.974 1.00 33.17 253 LEU C C 1
ATOM 7783 O O . LEU C 1 254 ? 42.422 30.196 -12.759 1.00 33.32 253 LEU C O 1
ATOM 7788 N N . ALA C 1 255 ? 43.486 32.120 -13.206 1.00 32.27 254 ALA C N 1
ATOM 7789 C CA . ALA C 1 255 ? 42.269 32.923 -13.207 1.00 36.06 254 ALA C CA 1
ATOM 7790 C C . ALA C 1 255 ? 41.298 32.495 -14.297 1.00 35.29 254 ALA C C 1
ATOM 7791 O O . ALA C 1 255 ? 40.090 32.600 -14.127 1.00 35.15 254 ALA C O 1
ATOM 7793 N N . ARG C 1 256 ? 41.840 32.034 -15.421 1.00 35.72 255 ARG C N 1
ATOM 7794 C CA . ARG C 1 256 ? 41.039 31.636 -16.574 1.00 35.66 255 ARG C CA 1
ATOM 7795 C C . ARG C 1 256 ? 40.317 30.325 -16.287 1.00 31.64 255 ARG C C 1
ATOM 7796 O O . ARG C 1 256 ? 39.177 30.128 -16.696 1.00 41.63 255 ARG C O 1
ATOM 7804 N N . ASP C 1 257 ? 40.985 29.443 -15.553 1.00 30.38 256 ASP C N 1
ATOM 7805 C CA . ASP C 1 257 ? 40.508 28.077 -15.332 1.00 35.04 256 ASP C CA 1
ATOM 7806 C C . ASP C 1 257 ? 39.282 28.002 -14.411 1.00 35.48 256 ASP C C 1
ATOM 7807 O O . ASP C 1 257 ? 39.394 28.261 -13.211 1.00 39.05 256 ASP C O 1
ATOM 7812 N N . PRO C 1 258 ? 38.111 27.617 -14.967 1.00 36.78 257 PRO C N 1
ATOM 7813 C CA . PRO C 1 258 ? 36.874 27.487 -14.183 1.00 37.40 257 PRO C CA 1
ATOM 7814 C C . PRO C 1 258 ? 37.019 26.546 -12.985 1.00 43.43 257 PRO C C 1
ATOM 7815 O O . PRO C 1 258 ? 36.293 26.698 -11.997 1.00 41.96 257 PRO C O 1
ATOM 7819 N N . ASP C 1 259 ? 37.948 25.596 -13.066 1.00 39.13 258 ASP C N 1
ATOM 7820 C CA . ASP C 1 259 ? 38.100 24.605 -12.005 1.00 46.63 258 ASP C CA 1
ATOM 7821 C C . ASP C 1 259 ? 39.016 25.047 -10.858 1.00 45.60 258 ASP C C 1
ATOM 7822 O O . ASP C 1 259 ? 39.113 24.370 -9.838 1.00 48.39 258 ASP C O 1
ATOM 7827 N N . VAL C 1 260 ? 39.686 26.183 -11.029 1.00 43.16 259 VAL C N 1
ATOM 7828 C CA . VAL C 1 260 ? 40.330 26.846 -9.902 1.00 39.83 259 VAL C CA 1
ATOM 7829 C C . VAL C 1 260 ? 39.300 27.801 -9.294 1.00 40.88 259 VAL C C 1
ATOM 7830 O O . VAL C 1 260 ? 39.347 29.019 -9.484 1.00 44.63 259 VAL C O 1
ATOM 7834 N N . ASP C 1 261 ? 38.359 27.207 -8.569 1.00 38.85 260 ASP C N 1
ATOM 7835 C CA . ASP C 1 261 ? 37.172 27.904 -8.070 1.00 43.46 260 ASP C CA 1
ATOM 7836 C C . ASP C 1 261 ? 37.439 28.633 -6.757 1.00 38.55 260 ASP C C 1
ATOM 7837 O O . ASP C 1 261 ? 36.821 28.335 -5.739 1.00 47.62 260 ASP C O 1
ATOM 7842 N N . VAL C 1 262 ? 38.351 29.602 -6.799 1.00 45.00 261 VAL C N 1
ATOM 7843 C CA . VAL C 1 262 ? 38.793 30.315 -5.606 1.00 37.48 261 VAL C CA 1
ATOM 7844 C C . VAL C 1 262 ? 39.512 31.615 -6.003 1.00 37.09 261 VAL C C 1
ATOM 7845 O O . VAL C 1 262 ? 40.267 31.643 -6.977 1.00 32.35 261 VAL C O 1
ATOM 7849 N N . PRO C 1 263 ? 39.251 32.702 -5.265 1.00 32.72 262 PRO C N 1
ATOM 7850 C CA . PRO C 1 263 ? 39.874 34.002 -5.525 1.00 34.89 262 PRO C CA 1
ATOM 7851 C C . PRO C 1 263 ? 41.392 33.971 -5.465 1.00 28.92 262 PRO C C 1
ATOM 7852 O O . PRO C 1 263 ? 41.975 33.167 -4.735 1.00 32.43 262 PRO C O 1
ATOM 7856 N N . ILE C 1 264 ? 42.015 34.871 -6.217 1.00 28.08 263 ILE C N 1
ATOM 7857 C CA . ILE C 1 264 ? 43.459 35.040 -6.201 1.00 29.74 263 ILE C CA 1
ATOM 7858 C C . ILE C 1 264 ? 43.818 36.311 -5.451 1.00 32.16 263 ILE C C 1
ATOM 7859 O O . ILE C 1 264 ? 43.341 37.397 -5.793 1.00 27.85 263 ILE C O 1
ATOM 7864 N N . LEU C 1 265 ? 44.618 36.156 -4.402 1.00 26.76 264 LEU C N 1
ATOM 7865 C CA . LEU C 1 265 ? 45.199 37.268 -3.666 1.00 26.90 264 LEU C CA 1
ATOM 7866 C C . LEU C 1 265 ? 46.616 37.526 -4.182 1.00 25.62 264 LEU C C 1
ATOM 7867 O O . LEU C 1 265 ? 47.512 36.692 -4.009 1.00 25.59 264 LEU C O 1
ATOM 7872 N N . ALA C 1 266 ? 46.835 38.662 -4.833 1.00 27.72 265 ALA C N 1
ATOM 7873 C CA . ALA C 1 266 ? 48.152 38.917 -5.442 1.00 28.14 265 ALA C CA 1
ATOM 7874 C C . ALA C 1 266 ? 49.110 39.671 -4.520 1.00 24.40 265 ALA C C 1
ATOM 7875 O O . ALA C 1 266 ? 48.863 40.807 -4.184 1.00 30.17 265 ALA C O 1
ATOM 7877 N N . HIS C 1 267 ? 50.232 39.052 -4.158 1.00 26.79 266 HIS C N 1
ATOM 7878 C CA . HIS C 1 267 ? 51.292 39.748 -3.422 1.00 23.82 266 HIS C CA 1
ATOM 7879 C C . HIS C 1 267 ? 52.329 40.390 -4.378 1.00 25.25 266 HIS C C 1
ATOM 7880 O O . HIS C 1 267 ? 52.716 39.788 -5.366 1.00 31.35 266 HIS C O 1
ATOM 7887 N N . PRO C 1 268 ? 52.778 41.623 -4.080 1.00 28.19 267 PRO C N 1
ATOM 7888 C CA . PRO C 1 268 ? 53.703 42.349 -4.956 1.00 31.39 267 PRO C CA 1
ATOM 7889 C C . PRO C 1 268 ? 55.173 41.924 -4.857 1.00 27.61 267 PRO C C 1
ATOM 7890 O O . PRO C 1 268 ? 56.003 42.610 -5.450 1.00 27.49 267 PRO C O 1
ATOM 7894 N N . ALA C 1 269 ? 55.504 40.869 -4.119 1.00 22.11 268 ALA C N 1
ATOM 7895 C CA . ALA C 1 269 ? 56.919 40.485 -3.948 1.00 29.36 268 ALA C CA 1
ATOM 7896 C C . ALA C 1 269 ? 57.711 40.479 -5.255 1.00 25.71 268 ALA C C 1
ATOM 7897 O O . ALA C 1 269 ? 57.241 39.929 -6.254 1.00 24.68 268 ALA C O 1
ATOM 7899 N N . VAL C 1 270 ? 58.899 41.100 -5.215 1.00 22.63 269 VAL C N 1
ATOM 7900 C CA . VAL C 1 270 ? 59.844 41.228 -6.342 1.00 24.80 269 VAL C CA 1
ATOM 7901 C C . VAL C 1 270 ? 59.510 42.411 -7.272 1.00 29.63 269 VAL C C 1
ATOM 7902 O O . VAL C 1 270 ? 60.369 42.858 -8.039 1.00 23.20 269 VAL C O 1
ATOM 7906 N N . SER C 1 271 ? 58.288 42.942 -7.179 1.00 25.02 270 SER C N 1
ATOM 7907 C CA . SER C 1 271 ? 57.863 44.027 -8.070 1.00 26.14 270 SER C CA 1
ATOM 7908 C C . SER C 1 271 ? 58.753 45.252 -7.949 1.00 29.18 270 SER C C 1
ATOM 7909 O O . SER C 1 271 ? 58.912 46.010 -8.904 1.00 24.71 270 SER C O 1
ATOM 7912 N N . GLY C 1 272 ? 59.326 45.448 -6.767 1.00 22.02 271 GLY C N 1
ATOM 7913 C CA . GLY C 1 272 ? 60.129 46.627 -6.499 1.00 30.01 271 GLY C CA 1
ATOM 7914 C C . GLY C 1 272 ? 61.368 46.667 -7.363 1.00 26.22 271 GLY C C 1
ATOM 7915 O O . GLY C 1 272 ? 61.897 47.731 -7.638 1.00 31.26 271 GLY C O 1
ATOM 7916 N N . ALA C 1 273 ? 61.818 45.492 -7.797 1.00 27.24 272 ALA C N 1
ATOM 7917 C CA . ALA C 1 273 ? 62.973 45.370 -8.674 1.00 23.38 272 ALA C CA 1
ATOM 7918 C C . ALA C 1 273 ? 62.682 45.904 -10.079 1.00 27.64 272 ALA C C 1
ATOM 7919 O O . ALA C 1 273 ? 63.600 46.174 -10.851 1.00 35.16 272 ALA C O 1
ATOM 7921 N N . LEU C 1 274 ? 61.403 46.038 -10.404 1.00 28.59 273 LEU C N 1
ATOM 7922 C CA . LEU C 1 274 ? 60.966 46.541 -11.698 1.00 27.99 273 LEU C CA 1
ATOM 7923 C C . LEU C 1 274 ? 60.675 48.034 -11.649 1.00 31.89 273 LEU C C 1
ATOM 7924 O O . LEU C 1 274 ? 60.994 48.746 -12.585 1.00 31.35 273 LEU C O 1
ATOM 7929 N N . TYR C 1 275 ? 60.064 48.506 -10.561 1.00 31.33 274 TYR C N 1
ATOM 7930 C CA . TYR C 1 275 ? 59.596 49.887 -10.520 1.00 32.92 274 TYR C CA 1
ATOM 7931 C C . TYR C 1 275 ? 60.429 50.823 -9.645 1.00 33.03 274 TYR C C 1
ATOM 7932 O O . TYR C 1 275 ? 60.152 52.019 -9.583 1.00 27.71 274 TYR C O 1
ATOM 7941 N N . GLY C 1 276 ? 61.447 50.282 -8.985 1.00 28.63 275 GLY C N 1
ATOM 7942 C CA . GLY C 1 276 ? 62.144 51.007 -7.938 1.00 32.54 275 GLY C CA 1
ATOM 7943 C C . GLY C 1 276 ? 62.849 52.257 -8.408 1.00 28.28 275 GLY C C 1
ATOM 7944 O O . GLY C 1 276 ? 62.755 53.307 -7.774 1.00 31.78 275 GLY C O 1
ATOM 7945 N N . SER C 1 277 ? 63.565 52.145 -9.523 1.00 25.68 276 SER C N 1
ATOM 7946 C CA . SER C 1 277 ? 64.330 53.269 -10.058 1.00 26.73 276 SER C CA 1
ATOM 7947 C C . SER C 1 277 ? 63.400 54.365 -10.561 1.00 35.02 276 SER C C 1
ATOM 7948 O O . SER C 1 277 ? 62.312 54.082 -11.055 1.00 42.61 276 SER C O 1
ATOM 7951 N N . PRO C 1 278 ? 63.818 55.626 -10.446 1.00 36.12 277 PRO C N 1
ATOM 7952 C CA . PRO C 1 278 ? 62.951 56.617 -11.083 1.00 38.59 277 PRO C CA 1
ATOM 7953 C C . PRO C 1 278 ? 63.121 56.716 -12.601 1.00 36.71 277 PRO C C 1
ATOM 7954 O O . PRO C 1 278 ? 62.218 57.234 -13.252 1.00 30.56 277 PRO C O 1
ATOM 7958 N N . ASN C 1 279 ? 64.228 56.222 -13.157 1.00 32.73 278 ASN C N 1
ATOM 7959 C CA . ASN C 1 279 ? 64.540 56.478 -14.564 1.00 37.32 278 ASN C CA 1
ATOM 7960 C C . ASN C 1 279 ? 64.582 55.228 -15.442 1.00 31.59 278 ASN C C 1
ATOM 7961 O O . ASN C 1 279 ? 64.751 55.335 -16.669 1.00 26.89 278 ASN C O 1
ATOM 7966 N N . TYR C 1 280 ? 64.452 54.070 -14.800 1.00 25.01 279 TYR C N 1
ATOM 7967 C CA . TYR C 1 280 ? 64.525 52.761 -15.460 1.00 25.64 279 TYR C CA 1
ATOM 7968 C C . TYR C 1 280 ? 63.310 51.935 -15.098 1.00 24.90 279 TYR C C 1
ATOM 7969 O O . TYR C 1 280 ? 62.575 52.273 -14.170 1.00 33.58 279 TYR C O 1
ATOM 7978 N N . GLY C 1 281 ? 63.101 50.842 -15.824 1.00 22.61 280 GLY C N 1
ATOM 7979 C CA . GLY C 1 281 ? 62.074 49.883 -15.450 1.00 21.35 280 GLY C CA 1
ATOM 7980 C C . GLY C 1 281 ? 60.681 50.168 -15.975 1.00 26.11 280 GLY C C 1
ATOM 7981 O O . GLY C 1 281 ? 60.493 50.764 -17.041 1.00 26.35 280 GLY C O 1
ATOM 7982 N N . ILE C 1 282 ? 59.691 49.722 -15.206 1.00 24.84 281 ILE C N 1
ATOM 7983 C CA . ILE C 1 282 ? 58.291 49.874 -15.560 1.00 26.49 281 ILE C CA 1
ATOM 7984 C C . ILE C 1 282 ? 57.583 50.514 -14.377 1.00 26.80 281 ILE C C 1
ATOM 7985 O O . ILE C 1 282 ? 57.829 50.126 -13.238 1.00 29.81 281 ILE C O 1
ATOM 7990 N N . ALA C 1 283 ? 56.725 51.498 -14.647 1.00 27.90 282 ALA C N 1
ATOM 7991 C CA . ALA C 1 283 ? 55.975 52.197 -13.597 1.00 30.14 282 ALA C CA 1
ATOM 7992 C C . ALA C 1 283 ? 55.193 51.231 -12.695 1.00 28.05 282 ALA C C 1
ATOM 7993 O O . ALA C 1 283 ? 54.685 50.212 -13.160 1.00 26.69 282 ALA C O 1
ATOM 7995 N N . ALA C 1 284 ? 55.118 51.559 -11.411 1.00 25.39 283 ALA C N 1
ATOM 7996 C CA . ALA C 1 284 ? 54.465 50.711 -10.397 1.00 38.40 283 ALA C CA 1
ATOM 7997 C C . ALA C 1 284 ? 52.973 50.463 -10.634 1.00 36.61 283 ALA C C 1
ATOM 7998 O O . ALA C 1 284 ? 52.465 49.380 -10.349 1.00 30.75 283 ALA C O 1
ATOM 8000 N N . ASP C 1 285 ? 52.272 51.465 -11.152 1.00 29.75 284 ASP C N 1
ATOM 8001 C CA . ASP C 1 285 ? 50.853 51.301 -11.438 1.00 30.82 284 ASP C CA 1
ATOM 8002 C C . ASP C 1 285 ? 50.619 50.281 -12.548 1.00 29.30 284 ASP C C 1
ATOM 8003 O O . ASP C 1 285 ? 49.555 49.676 -12.617 1.00 32.58 284 ASP C O 1
ATOM 8008 N N . ILE C 1 286 ? 51.613 50.090 -13.416 1.00 25.09 285 ILE C N 1
ATOM 8009 C CA . ILE C 1 286 ? 51.524 49.076 -14.474 1.00 24.12 285 ILE C CA 1
ATOM 8010 C C . ILE C 1 286 ? 51.762 47.704 -13.876 1.00 28.12 285 ILE C C 1
ATOM 8011 O O . ILE C 1 286 ? 50.977 46.768 -14.090 1.00 30.21 285 ILE C O 1
ATOM 8016 N N . VAL C 1 287 ? 52.839 47.592 -13.110 1.00 24.12 286 VAL C N 1
ATOM 8017 C CA . VAL C 1 287 ? 53.261 46.299 -12.562 1.00 27.81 286 VAL C CA 1
ATOM 8018 C C . VAL C 1 287 ? 52.206 45.767 -11.613 1.00 24.01 286 VAL C C 1
ATOM 8019 O O . VAL C 1 287 ? 51.819 44.595 -11.682 1.00 22.59 286 VAL C O 1
ATOM 8023 N N . LEU C 1 288 ? 51.723 46.646 -10.742 1.00 28.56 287 LEU C N 1
ATOM 8024 C CA . LEU C 1 288 ? 50.843 46.246 -9.645 1.00 32.78 287 LEU C CA 1
ATOM 8025 C C . LEU C 1 288 ? 49.387 46.601 -9.866 1.00 33.48 287 LEU C C 1
ATOM 8026 O O . LEU C 1 288 ? 48.548 46.290 -9.025 1.00 31.05 287 LEU C O 1
ATOM 8031 N N . GLY C 1 289 ? 49.080 47.259 -10.978 1.00 31.75 288 GLY C N 1
ATOM 8032 C CA . GLY C 1 289 ? 47.711 47.663 -11.248 1.00 29.77 288 GLY C CA 1
ATOM 8033 C C . GLY C 1 289 ? 47.145 47.081 -12.527 1.00 36.88 288 GLY C C 1
ATOM 8034 O O . GLY C 1 289 ? 46.378 46.116 -12.509 1.00 37.37 288 GLY C O 1
ATOM 8035 N N . GLN C 1 290 ? 47.523 47.687 -13.646 1.00 29.33 289 GLN C N 1
ATOM 8036 C CA . GLN C 1 290 ? 47.016 47.300 -14.948 1.00 29.54 289 GLN C CA 1
ATOM 8037 C C . GLN C 1 290 ? 47.237 45.824 -15.261 1.00 28.17 289 GLN C C 1
ATOM 8038 O O . GLN C 1 290 ? 46.341 45.139 -15.739 1.00 30.64 289 GLN C O 1
ATOM 8044 N N . LEU C 1 291 ? 48.439 45.334 -15.019 1.00 30.88 290 LEU C N 1
ATOM 8045 C CA . LEU C 1 291 ? 48.756 43.961 -15.401 1.00 30.37 290 LEU C CA 1
ATOM 8046 C C . LEU C 1 291 ? 48.153 42.946 -14.433 1.00 27.42 290 LEU C C 1
ATOM 8047 O O . LEU C 1 291 ? 47.763 41.844 -14.837 1.00 30.92 290 LEU C O 1
ATOM 8060 N N . ARG C 1 293 ? 45.254 43.242 -12.963 1.00 30.26 292 ARG C N 1
ATOM 8061 C CA . ARG C 1 293 ? 43.840 43.062 -13.258 1.00 30.33 292 ARG C CA 1
ATOM 8062 C C . ARG C 1 293 ? 43.647 42.186 -14.485 1.00 32.57 292 ARG C C 1
ATOM 8063 O O . ARG C 1 293 ? 42.769 41.327 -14.497 1.00 35.98 292 ARG C O 1
ATOM 8071 N N . LEU C 1 294 ? 44.461 42.413 -15.512 1.00 29.83 293 LEU C N 1
ATOM 8072 C CA . LEU C 1 294 ? 44.462 41.546 -16.686 1.00 35.57 293 LEU C CA 1
ATOM 8073 C C . LEU C 1 294 ? 44.767 40.091 -16.307 1.00 34.03 293 LEU C C 1
ATOM 8074 O O . LEU C 1 294 ? 44.176 39.166 -16.862 1.00 33.85 293 LEU C O 1
ATOM 8079 N N . ALA C 1 295 ? 45.677 39.904 -15.356 1.00 31.05 294 ALA C N 1
ATOM 8080 C CA . ALA C 1 295 ? 46.110 38.568 -14.937 1.00 25.78 294 ALA C CA 1
ATOM 8081 C C . ALA C 1 295 ? 45.063 37.785 -14.147 1.00 34.40 294 ALA C C 1
ATOM 8082 O O . ALA C 1 295 ? 45.072 36.558 -14.161 1.00 35.69 294 ALA C O 1
ATOM 8084 N N . GLY C 1 296 ? 44.188 38.493 -13.436 1.00 30.22 295 GLY C N 1
ATOM 8085 C CA . GLY C 1 296 ? 43.133 37.844 -12.682 1.00 35.58 295 GLY C CA 1
ATOM 8086 C C . GLY C 1 296 ? 43.182 37.971 -11.168 1.00 35.00 295 GLY C C 1
ATOM 8087 O O . GLY C 1 296 ? 42.482 37.247 -10.474 1.00 31.20 295 GLY C O 1
ATOM 8088 N N . ALA C 1 297 ? 43.995 38.880 -10.642 1.00 25.51 296 ALA C N 1
ATOM 8089 C CA . ALA C 1 297 ? 43.904 39.170 -9.214 1.00 31.59 296 ALA C CA 1
ATOM 8090 C C . ALA C 1 297 ? 42.494 39.626 -8.840 1.00 38.31 296 ALA C C 1
ATOM 8091 O O . ALA C 1 297 ? 41.935 40.518 -9.468 1.00 33.08 296 ALA C O 1
ATOM 8093 N N . ASP C 1 298 ? 41.920 39.013 -7.812 1.00 28.33 297 ASP C N 1
ATOM 8094 C CA . ASP C 1 298 ? 40.641 39.478 -7.283 1.00 29.93 297 ASP C CA 1
ATOM 8095 C C . ASP C 1 298 ? 40.891 40.479 -6.157 1.00 30.49 297 ASP C C 1
ATOM 8096 O O . ASP C 1 298 ? 40.080 41.365 -5.902 1.00 33.98 297 ASP C O 1
ATOM 8101 N N . ILE C 1 299 ? 42.032 40.343 -5.494 1.00 30.61 298 ILE C N 1
ATOM 8102 C CA . ILE C 1 299 ? 42.467 41.338 -4.515 1.00 30.13 298 ILE C CA 1
ATOM 8103 C C . ILE C 1 299 ? 43.930 41.640 -4.779 1.00 32.46 298 ILE C C 1
ATOM 8104 O O . ILE C 1 299 ? 44.700 40.733 -5.064 1.00 29.01 298 ILE C O 1
ATOM 8109 N N . GLY C 1 300 ? 44.324 42.907 -4.702 1.00 30.91 299 GLY C N 1
ATOM 8110 C CA . GLY C 1 300 ? 45.695 43.257 -5.026 1.00 33.74 299 GLY C CA 1
ATOM 8111 C C . GLY C 1 300 ? 46.413 43.989 -3.918 1.00 28.51 299 GLY C C 1
ATOM 8112 O O . GLY C 1 300 ? 45.977 45.043 -3.492 1.00 32.30 299 GLY C O 1
ATOM 8113 N N . ILE C 1 301 ? 47.524 43.435 -3.448 1.00 33.95 300 ILE C N 1
ATOM 8114 C CA . ILE C 1 301 ? 48.281 44.087 -2.386 1.00 32.16 300 ILE C CA 1
ATOM 8115 C C . ILE C 1 301 ? 49.319 45.013 -2.988 1.00 27.75 300 ILE C C 1
ATOM 8116 O O . ILE C 1 301 ? 50.058 44.616 -3.897 1.00 32.62 300 ILE C O 1
ATOM 8121 N N . PHE C 1 302 ? 49.382 46.237 -2.477 1.00 28.85 301 PHE C N 1
ATOM 8122 C CA . PHE C 1 302 ? 50.371 47.222 -2.904 1.00 30.87 301 PHE C CA 1
ATOM 8123 C C . PHE C 1 302 ? 50.696 48.151 -1.739 1.00 32.80 301 PHE C C 1
ATOM 8124 O O . PHE C 1 302 ? 49.834 48.422 -0.905 1.00 47.30 301 PHE C O 1
ATOM 8132 N N . PRO C 1 303 ? 51.941 48.632 -1.670 1.00 35.10 302 PRO C N 1
ATOM 8133 C CA . PRO C 1 303 ? 52.328 49.655 -0.692 1.00 39.97 302 PRO C CA 1
ATOM 8134 C C . PRO C 1 303 ? 51.399 50.873 -0.668 1.00 40.69 302 PRO C C 1
ATOM 8135 O O . PRO C 1 303 ? 51.137 51.484 -1.707 1.00 42.34 302 PRO C O 1
ATOM 8139 N N . SER C 1 304 ? 50.912 51.217 0.522 1.00 39.35 303 SER C N 1
ATOM 8140 C CA . SER C 1 304 ? 50.004 52.350 0.712 1.00 41.51 303 SER C CA 1
ATOM 8141 C C . SER C 1 304 ? 50.757 53.650 0.950 1.00 37.41 303 SER C C 1
ATOM 8142 O O . SER C 1 304 ? 51.977 53.659 1.105 1.00 47.09 303 SER C O 1
ATOM 8153 N N . TYR C 1 306 ? 50.628 55.478 3.549 1.00 42.11 305 TYR C N 1
ATOM 8154 C CA . TYR C 1 306 ? 50.764 55.747 4.983 1.00 60.46 305 TYR C CA 1
ATOM 8155 C C . TYR C 1 306 ? 51.943 55.011 5.615 1.00 56.67 305 TYR C C 1
ATOM 8156 O O . TYR C 1 306 ? 52.075 54.964 6.838 1.00 56.61 305 TYR C O 1
ATOM 8165 N N . GLY C 1 307 ? 52.801 54.447 4.775 1.00 52.63 306 GLY C N 1
ATOM 8166 C CA . GLY C 1 307 ? 53.961 53.720 5.256 1.00 58.66 306 GLY C CA 1
ATOM 8167 C C . GLY C 1 307 ? 55.233 54.542 5.172 1.00 64.01 306 GLY C C 1
ATOM 8168 O O . GLY C 1 307 ? 55.206 55.717 4.793 1.00 67.59 306 GLY C O 1
ATOM 8169 N N . SER C 1 308 ? 56.351 53.918 5.530 1.00 61.43 307 SER C N 1
ATOM 8170 C CA . SER C 1 308 ? 57.656 54.565 5.463 1.00 58.88 307 SER C CA 1
ATOM 8171 C C . SER C 1 308 ? 58.034 54.907 4.020 1.00 55.57 307 SER C C 1
ATOM 8172 O O . SER C 1 308 ? 58.426 56.034 3.728 1.00 60.89 307 SER C O 1
ATOM 8175 N N . VAL C 1 309 ? 57.921 53.926 3.127 1.00 48.64 308 VAL C N 1
ATOM 8176 C CA . VAL C 1 309 ? 58.216 54.125 1.713 1.00 45.65 308 VAL C CA 1
ATOM 8177 C C . VAL C 1 309 ? 56.962 53.842 0.896 1.00 45.73 308 VAL C C 1
ATOM 8178 O O . VAL C 1 309 ? 56.389 52.755 0.978 1.00 43.62 308 VAL C O 1
ATOM 8182 N N . THR C 1 310 ? 56.535 54.822 0.109 1.00 42.85 309 THR C N 1
ATOM 8183 C CA . THR C 1 310 ? 55.311 54.682 -0.668 1.00 47.42 309 THR C CA 1
ATOM 8184 C C . THR C 1 310 ? 55.590 54.572 -2.167 1.00 45.02 309 THR C C 1
ATOM 8185 O O . THR C 1 310 ? 56.741 54.519 -2.600 1.00 41.90 309 THR C O 1
ATOM 8189 N N . LEU C 1 311 ? 54.522 54.539 -2.956 1.00 45.46 310 LEU C N 1
ATOM 8190 C CA . LEU C 1 311 ? 54.647 54.573 -4.411 1.00 38.41 310 LEU C CA 1
ATOM 8191 C C . LEU C 1 311 ? 54.576 56.008 -4.912 1.00 42.30 310 LEU C C 1
ATOM 8192 O O . LEU C 1 311 ? 54.814 56.278 -6.093 1.00 43.11 310 LEU C O 1
ATOM 8197 N N . GLY C 1 312 ? 54.243 56.928 -4.010 1.00 35.48 311 GLY C N 1
ATOM 8198 C CA . GLY C 1 312 ? 54.029 58.313 -4.383 1.00 38.59 311 GLY C CA 1
ATOM 8199 C C . GLY C 1 312 ? 52.627 58.482 -4.932 1.00 40.83 311 GLY C C 1
ATOM 8200 O O . GLY C 1 312 ? 52.076 57.558 -5.546 1.00 36.11 311 GLY C O 1
ATOM 8201 N N . ARG C 1 313 ? 52.058 59.662 -4.718 1.00 46.16 312 ARG C N 1
ATOM 8202 C CA . ARG C 1 313 ? 50.646 59.925 -5.013 1.00 58.77 312 ARG C CA 1
ATOM 8203 C C . ARG C 1 313 ? 50.186 59.608 -6.440 1.00 55.44 312 ARG C C 1
ATOM 8204 O O . ARG C 1 313 ? 49.116 59.030 -6.633 1.00 45.84 312 ARG C O 1
ATOM 8208 N N . GLU C 1 314 ? 50.978 59.992 -7.434 1.00 46.89 313 GLU C N 1
ATOM 8209 C CA . GLU C 1 314 ? 50.564 59.814 -8.822 1.00 50.74 313 GLU C CA 1
ATOM 8210 C C . GLU C 1 314 ? 50.434 58.333 -9.175 1.00 43.75 313 GLU C C 1
ATOM 8211 O O . GLU C 1 314 ? 49.420 57.905 -9.723 1.00 46.44 313 GLU C O 1
ATOM 8217 N N . ALA C 1 315 ? 51.453 57.555 -8.829 1.00 42.27 314 ALA C N 1
ATOM 8218 C CA . ALA C 1 315 ? 51.458 56.131 -9.132 1.00 42.00 314 ALA C CA 1
ATOM 8219 C C . ALA C 1 315 ? 50.336 55.394 -8.392 1.00 43.37 314 ALA C C 1
ATOM 8220 O O . ALA C 1 315 ? 49.697 54.494 -8.944 1.00 37.17 314 ALA C O 1
ATOM 8222 N N . THR C 1 316 ? 50.091 55.789 -7.146 1.00 42.87 315 THR C N 1
ATOM 8223 C CA . THR C 1 316 ? 49.038 55.166 -6.354 1.00 44.65 315 THR C CA 1
ATOM 8224 C C . THR C 1 316 ? 47.639 55.436 -6.912 1.00 50.44 315 THR C C 1
ATOM 8225 O O . THR C 1 316 ? 46.822 54.516 -6.978 1.00 48.98 315 THR C O 1
ATOM 8229 N N . ASP C 1 317 ? 47.362 56.687 -7.303 1.00 41.26 316 ASP C N 1
ATOM 8230 C CA . ASP C 1 317 ? 46.070 57.034 -7.882 1.00 42.41 316 ASP C CA 1
ATOM 8231 C C . ASP C 1 317 ? 45.848 56.266 -9.181 1.00 47.15 316 ASP C C 1
ATOM 8232 O O . ASP C 1 317 ? 44.771 55.706 -9.407 1.00 40.68 316 ASP C O 1
ATOM 8237 N N . ARG C 1 318 ? 46.870 56.250 -10.034 1.00 44.10 317 ARG C N 1
ATOM 8238 C CA . ARG C 1 318 ? 46.808 55.492 -11.277 1.00 43.39 317 ARG C CA 1
ATOM 8239 C C . ARG C 1 318 ? 46.554 54.030 -10.972 1.00 37.19 317 ARG C C 1
ATOM 8240 O O . ARG C 1 318 ? 45.775 53.367 -11.661 1.00 37.39 317 ARG C O 1
ATOM 8248 N N . LEU C 1 319 ? 47.207 53.532 -9.926 1.00 42.80 318 LEU C N 1
ATOM 8249 C CA . LEU C 1 319 ? 47.104 52.118 -9.576 1.00 43.64 318 LEU C CA 1
ATOM 8250 C C . LEU C 1 319 ? 45.649 51.779 -9.251 1.00 37.25 318 LEU C C 1
ATOM 8251 O O . LEU C 1 319 ? 45.068 50.854 -9.820 1.00 33.54 318 LEU C O 1
ATOM 8256 N N . LEU C 1 320 ? 45.056 52.556 -8.360 1.00 36.82 319 LEU C N 1
ATOM 8257 C CA . LEU C 1 320 ? 43.690 52.302 -7.951 1.00 38.27 319 LEU C CA 1
ATOM 8258 C C . LEU C 1 320 ? 42.765 52.393 -9.165 1.00 41.21 319 LEU C C 1
ATOM 8259 O O . LEU C 1 320 ? 41.825 51.610 -9.290 1.00 39.50 319 LEU C O 1
ATOM 8264 N N . GLN C 1 321 ? 43.055 53.330 -10.067 1.00 37.96 320 GLN C N 1
ATOM 8265 C CA . GLN C 1 321 ? 42.251 53.507 -11.277 1.00 39.49 320 GLN C CA 1
ATOM 8266 C C . GLN C 1 321 ? 42.316 52.295 -12.204 1.00 42.60 320 GLN C C 1
ATOM 8267 O O . GLN C 1 321 ? 41.294 51.889 -12.756 1.00 40.22 320 GLN C O 1
ATOM 8273 N N . HIS C 1 322 ? 43.512 51.733 -12.382 1.00 35.39 321 HIS C N 1
ATOM 8274 C CA . HIS C 1 322 ? 43.670 50.499 -13.137 1.00 33.80 321 HIS C CA 1
ATOM 8275 C C . HIS C 1 322 ? 42.878 49.366 -12.503 1.00 42.25 321 HIS C C 1
ATOM 8276 O O . HIS C 1 322 ? 42.378 48.484 -13.197 1.00 40.83 321 HIS C O 1
ATOM 8283 N N . LEU C 1 323 ? 42.763 49.398 -11.179 1.00 33.13 322 LEU C N 1
ATOM 8284 C CA . LEU C 1 323 ? 42.069 48.339 -10.455 1.00 32.66 322 LEU C CA 1
ATOM 8285 C C . LEU C 1 323 ? 40.547 48.439 -10.608 1.00 33.97 322 LEU C C 1
ATOM 8286 O O . LEU C 1 323 ? 39.871 47.426 -10.740 1.00 33.65 322 LEU C O 1
ATOM 8291 N N . ARG C 1 324 ? 40.027 49.665 -10.649 1.00 40.40 323 ARG C N 1
ATOM 8292 C CA . ARG C 1 324 ? 38.582 49.909 -10.556 1.00 46.86 323 ARG C CA 1
ATOM 8293 C C . ARG C 1 324 ? 37.865 50.340 -11.843 1.00 45.75 323 ARG C C 1
ATOM 8294 O O . ARG C 1 324 ? 36.649 50.155 -11.960 1.00 43.72 323 ARG C O 1
ATOM 8302 N N . ALA C 1 325 ? 38.589 50.942 -12.780 1.00 41.08 324 ALA C N 1
ATOM 8303 C CA . ALA C 1 325 ? 37.922 51.628 -13.891 1.00 45.49 324 ALA C CA 1
ATOM 8304 C C . ALA C 1 325 ? 36.958 50.712 -14.635 1.00 46.46 324 ALA C C 1
ATOM 8305 O O . ALA C 1 325 ? 37.239 49.526 -14.831 1.00 44.98 324 ALA C O 1
ATOM 8307 N N . GLU C 1 326 ? 35.810 51.256 -15.017 1.00 42.05 325 GLU C N 1
ATOM 8308 C CA . GLU C 1 326 ? 34.846 50.482 -15.782 1.00 49.65 325 GLU C CA 1
ATOM 8309 C C . GLU C 1 326 ? 35.481 49.995 -17.083 1.00 46.88 325 GLU C C 1
ATOM 8310 O O . GLU C 1 326 ? 36.110 50.766 -17.813 1.00 42.35 325 GLU C O 1
ATOM 8316 N N . GLY C 1 327 ? 35.346 48.703 -17.353 1.00 48.12 326 GLY C N 1
ATOM 8317 C CA . GLY C 1 327 ? 35.980 48.114 -18.515 1.00 46.46 326 GLY C CA 1
ATOM 8318 C C . GLY C 1 327 ? 35.576 46.673 -18.741 1.00 45.02 326 GLY C C 1
ATOM 8319 O O . GLY C 1 327 ? 34.711 46.143 -18.026 1.00 37.66 326 GLY C O 1
ATOM 8320 N N . PRO C 1 328 ? 36.195 46.041 -19.753 1.00 39.48 327 PRO C N 1
ATOM 8321 C CA . PRO C 1 328 ? 35.974 44.649 -20.147 1.00 35.18 327 PRO C CA 1
ATOM 8322 C C . PRO C 1 328 ? 35.930 43.700 -18.959 1.00 35.51 327 PRO C C 1
ATOM 8323 O O . PRO C 1 328 ? 35.034 42.866 -18.911 1.00 35.91 327 PRO C O 1
ATOM 8327 N N . HIS C 1 329 ? 36.848 43.841 -18.012 1.00 33.69 328 HIS C N 1
ATOM 8328 C CA . HIS C 1 329 ? 36.895 42.933 -16.865 1.00 32.97 328 HIS C CA 1
ATOM 8329 C C . HIS C 1 329 ? 36.262 43.487 -15.585 1.00 34.01 328 HIS C C 1
ATOM 8330 O O . HIS C 1 329 ? 36.055 44.682 -15.444 1.00 34.96 328 HIS C O 1
ATOM 8337 N N . LYS C 1 330 ? 35.993 42.590 -14.645 1.00 35.69 329 LYS C N 1
ATOM 8338 C CA . LYS C 1 330 ? 35.399 42.951 -13.351 1.00 43.41 329 LYS C CA 1
ATOM 8339 C C . LYS C 1 330 ? 36.433 43.759 -12.575 1.00 41.99 329 LYS C C 1
ATOM 8340 O O . LYS C 1 330 ? 37.628 43.686 -12.900 1.00 36.97 329 LYS C O 1
ATOM 8346 N N . PRO C 1 331 ? 35.990 44.559 -11.582 1.00 39.45 330 PRO C N 1
ATOM 8347 C CA . PRO C 1 331 ? 36.928 45.374 -10.785 1.00 35.28 330 PRO C CA 1
ATOM 8348 C C . PRO C 1 331 ? 37.691 44.550 -9.756 1.00 34.23 330 PRO C C 1
ATOM 8349 O O . PRO C 1 331 ? 37.241 43.457 -9.436 1.00 36.34 330 PRO C O 1
ATOM 8353 N N . VAL C 1 332 ? 38.812 45.071 -9.256 1.00 43.97 331 VAL C N 1
ATOM 8354 C CA . VAL C 1 332 ? 39.648 44.381 -8.266 1.00 38.46 331 VAL C CA 1
ATOM 8355 C C . VAL C 1 332 ? 39.587 45.075 -6.917 1.00 37.29 331 VAL C C 1
ATOM 8356 O O . VAL C 1 332 ? 39.518 46.299 -6.858 1.00 36.18 331 VAL C O 1
ATOM 8360 N N . LEU C 1 333 ? 39.616 44.294 -5.839 1.00 33.68 332 LEU C N 1
ATOM 8361 C CA . LEU C 1 333 ? 39.676 44.840 -4.477 1.00 38.17 332 LEU C CA 1
ATOM 8362 C C . LEU C 1 333 ? 41.084 45.300 -4.128 1.00 41.75 332 LEU C C 1
ATOM 8363 O O . LEU C 1 333 ? 42.019 44.500 -4.123 1.00 40.14 332 LEU C O 1
ATOM 8368 N N . PRO C 1 334 ? 41.246 46.592 -3.832 1.00 34.31 333 PRO C N 1
ATOM 8369 C CA . PRO C 1 334 ? 42.543 47.071 -3.345 1.00 33.72 333 PRO C CA 1
ATOM 8370 C C . PRO C 1 334 ? 42.793 46.674 -1.893 1.00 34.08 333 PRO C C 1
ATOM 8371 O O . PRO C 1 334 ? 41.859 46.647 -1.093 1.00 35.43 333 PRO C O 1
ATOM 8375 N N . ALA C 1 335 ? 44.053 46.405 -1.574 1.00 33.13 334 ALA C N 1
ATOM 8376 C CA . ALA C 1 335 ? 44.473 45.982 -0.245 1.00 41.68 334 ALA C CA 1
ATOM 8377 C C . ALA C 1 335 ? 45.766 46.677 0.157 1.00 33.23 334 ALA C C 1
ATOM 8378 O O . ALA C 1 335 ? 46.786 46.018 0.310 1.00 32.47 334 ALA C O 1
ATOM 8380 N N . PRO C 1 336 ? 45.723 48.005 0.348 1.00 39.48 335 PRO C N 1
ATOM 8381 C CA . PRO C 1 336 ? 46.920 48.812 0.631 1.00 34.25 335 PRO C CA 1
ATOM 8382 C C . PRO C 1 336 ? 47.567 48.338 1.915 1.00 34.42 335 PRO C C 1
ATOM 8383 O O . PRO C 1 336 ? 46.843 48.081 2.870 1.00 35.29 335 PRO C O 1
ATOM 8387 N N . SER C 1 337 ? 48.891 48.257 1.949 1.00 33.86 336 SER C N 1
ATOM 8388 C CA . SER C 1 337 ? 49.590 47.706 3.110 1.00 41.80 336 SER C CA 1
ATOM 8389 C C . SER C 1 337 ? 50.529 48.735 3.732 1.00 45.99 336 SER C C 1
ATOM 8390 O O . SER C 1 337 ? 50.927 49.701 3.070 1.00 42.16 336 SER C O 1
ATOM 8393 N N . ALA C 1 338 ? 50.860 48.500 5.005 1.00 49.06 337 ALA C N 1
ATOM 8394 C CA . ALA C 1 338 ? 51.695 49.368 5.848 1.00 50.10 337 ALA C CA 1
ATOM 8395 C C . ALA C 1 338 ? 50.946 50.582 6.428 1.00 50.29 337 ALA C C 1
ATOM 8396 O O . ALA C 1 338 ? 50.213 51.273 5.722 1.00 51.49 337 ALA C O 1
ATOM 8398 N N . GLY C 1 339 ? 51.129 50.815 7.725 1.00 45.79 338 GLY C N 1
ATOM 8399 C CA . GLY C 1 339 ? 50.479 51.910 8.417 1.00 47.02 338 GLY C CA 1
ATOM 8400 C C . GLY C 1 339 ? 48.981 51.733 8.613 1.00 48.77 338 GLY C C 1
ATOM 8401 O O . GLY C 1 339 ? 48.272 52.694 8.918 1.00 43.48 338 GLY C O 1
ATOM 8402 N N . ILE C 1 340 ? 48.504 50.503 8.449 1.00 49.27 339 ILE C N 1
ATOM 8403 C CA . ILE C 1 340 ? 47.076 50.197 8.551 1.00 46.31 339 ILE C CA 1
ATOM 8404 C C . ILE C 1 340 ? 46.622 49.970 10.001 1.00 48.67 339 ILE C C 1
ATOM 8405 O O . ILE C 1 340 ? 46.866 48.903 10.573 1.00 43.01 339 ILE C O 1
ATOM 8410 N N . TYR C 1 341 ? 45.960 50.973 10.590 1.00 45.32 340 TYR C N 1
ATOM 8411 C CA . TYR C 1 341 ? 45.530 50.902 11.988 1.00 47.30 340 TYR C CA 1
ATOM 8412 C C . TYR C 1 341 ? 44.049 51.271 12.178 1.00 54.91 340 TYR C C 1
ATOM 8413 O O . TYR C 1 341 ? 43.487 51.992 11.358 1.00 49.75 340 TYR C O 1
ATOM 8422 N N . PRO C 1 342 ? 43.413 50.763 13.258 1.00 46.09 341 PRO C N 1
ATOM 8423 C CA . PRO C 1 342 ? 42.007 51.076 13.548 1.00 47.46 341 PRO C CA 1
ATOM 8424 C C . PRO C 1 342 ? 41.740 52.567 13.446 1.00 45.06 341 PRO C C 1
ATOM 8425 O O . PRO C 1 342 ? 40.796 52.970 12.765 1.00 40.07 341 PRO C O 1
ATOM 8429 N N . GLY C 1 343 ? 42.592 53.368 14.086 1.00 39.94 342 GLY C N 1
ATOM 8430 C CA . GLY C 1 343 ? 42.488 54.814 14.023 1.00 41.37 342 GLY C CA 1
ATOM 8431 C C . GLY C 1 343 ? 42.558 55.413 12.630 1.00 40.67 342 GLY C C 1
ATOM 8432 O O . GLY C 1 343 ? 42.255 56.591 12.440 1.00 42.00 342 GLY C O 1
ATOM 8433 N N . LEU C 1 344 ? 42.942 54.605 11.645 1.00 38.88 343 LEU C N 1
ATOM 8434 C CA . LEU C 1 344 ? 43.045 55.100 10.286 1.00 45.33 343 LEU C CA 1
ATOM 8435 C C . LEU C 1 344 ? 41.789 54.808 9.456 1.00 41.44 343 LEU C C 1
ATOM 8436 O O . LEU C 1 344 ? 41.649 55.306 8.339 1.00 37.28 343 LEU C O 1
ATOM 8441 N N . VAL C 1 345 ? 40.882 54.003 10.010 1.00 41.92 344 VAL C N 1
ATOM 8442 C CA . VAL C 1 345 ? 39.691 53.527 9.280 1.00 38.73 344 VAL C CA 1
ATOM 8443 C C . VAL C 1 345 ? 38.816 54.628 8.628 1.00 36.76 344 VAL C C 1
ATOM 8444 O O . VAL C 1 345 ? 38.437 54.489 7.466 1.00 36.08 344 VAL C O 1
ATOM 8448 N N . PRO C 1 346 ? 38.497 55.723 9.361 1.00 43.74 345 PRO C N 1
ATOM 8449 C CA . PRO C 1 346 ? 37.731 56.786 8.685 1.00 47.00 345 PRO C CA 1
ATOM 8450 C C . PRO C 1 346 ? 38.476 57.383 7.488 1.00 50.09 345 PRO C C 1
ATOM 8451 O O . PRO C 1 346 ? 37.865 57.604 6.442 1.00 54.54 345 PRO C O 1
ATOM 8455 N N . ARG C 1 347 ? 39.773 57.639 7.649 1.00 50.98 346 ARG C N 1
ATOM 8456 C CA . ARG C 1 347 ? 40.603 58.133 6.559 1.00 40.68 346 ARG C CA 1
ATOM 8457 C C . ARG C 1 347 ? 40.523 57.195 5.372 1.00 38.86 346 ARG C C 1
ATOM 8458 O O . ARG C 1 347 ? 40.418 57.644 4.241 1.00 41.57 346 ARG C O 1
ATOM 8461 N N . LEU C 1 348 ? 40.558 55.891 5.638 1.00 36.99 347 LEU C N 1
ATOM 8462 C CA . LEU C 1 348 ? 40.572 54.892 4.573 1.00 44.70 347 LEU C CA 1
ATOM 8463 C C . LEU C 1 348 ? 39.230 54.803 3.837 1.00 48.11 347 LEU C C 1
ATOM 8464 O O . LEU C 1 348 ? 39.197 54.622 2.618 1.00 35.06 347 LEU C O 1
ATOM 8469 N N . TYR C 1 349 ? 38.132 54.943 4.582 1.00 46.23 348 TYR C N 1
ATOM 8470 C CA . TYR C 1 349 ? 36.809 55.061 3.974 1.00 42.29 348 TYR C CA 1
ATOM 8471 C C . TYR C 1 349 ? 36.782 56.213 2.965 1.00 45.82 348 TYR C C 1
ATOM 8472 O O . TYR C 1 349 ? 36.194 56.088 1.897 1.00 48.10 348 TYR C O 1
ATOM 8481 N N . GLN C 1 350 ? 37.409 57.337 3.315 1.00 39.33 349 GLN C N 1
ATOM 8482 C CA . GLN C 1 350 ? 37.493 58.490 2.409 1.00 41.29 349 GLN C CA 1
ATOM 8483 C C . GLN C 1 350 ? 38.327 58.179 1.160 1.00 41.50 349 GLN C C 1
ATOM 8484 O O . GLN C 1 350 ? 37.932 58.490 0.033 1.00 43.17 349 GLN C O 1
ATOM 8490 N N . ASP C 1 351 ? 39.487 57.567 1.379 1.00 42.56 350 ASP C N 1
ATOM 8491 C CA . ASP C 1 351 ? 40.427 57.238 0.313 1.00 44.79 350 ASP C CA 1
ATOM 8492 C C . ASP C 1 351 ? 39.868 56.212 -0.671 1.00 47.28 350 ASP C C 1
ATOM 8493 O O . ASP C 1 351 ? 39.993 56.394 -1.885 1.00 38.82 350 ASP C O 1
ATOM 8498 N N . PHE C 1 352 ? 39.264 55.139 -0.141 1.00 41.28 351 PHE C N 1
ATOM 8499 C CA . PHE C 1 352 ? 38.886 53.972 -0.941 1.00 40.92 351 PHE C CA 1
ATOM 8500 C C . PHE C 1 352 ? 37.391 53.654 -0.971 1.00 44.18 351 PHE C C 1
ATOM 8501 O O . PHE C 1 352 ? 36.927 52.979 -1.885 1.00 34.73 351 PHE C O 1
ATOM 8509 N N . GLY C 1 353 ? 36.640 54.123 0.023 1.00 42.83 352 GLY C N 1
ATOM 8510 C CA . GLY C 1 353 ? 35.250 53.715 0.162 1.00 43.25 352 GLY C CA 1
ATOM 8511 C C . GLY C 1 353 ? 35.151 52.308 0.737 1.00 39.52 352 GLY C C 1
ATOM 8512 O O . GLY C 1 353 ? 36.152 51.760 1.196 1.00 34.87 352 GLY C O 1
ATOM 8513 N N . VAL C 1 354 ? 33.957 51.718 0.702 1.00 34.18 353 VAL C N 1
ATOM 8514 C CA . VAL C 1 354 ? 33.737 50.381 1.260 1.00 33.19 353 VAL C CA 1
ATOM 8515 C C . VAL C 1 354 ? 34.421 49.254 0.470 1.00 36.33 353 VAL C C 1
ATOM 8516 O O . VAL C 1 354 ? 34.726 48.205 1.027 1.00 34.48 353 VAL C O 1
ATOM 8520 N N . ASP C 1 355 ? 34.662 49.456 -0.818 1.00 32.31 354 ASP C N 1
ATOM 8521 C CA . ASP C 1 355 ? 35.361 48.431 -1.588 1.00 31.55 354 ASP C CA 1
ATOM 8522 C C . ASP C 1 355 ? 36.841 48.454 -1.223 1.00 36.18 354 ASP C C 1
ATOM 8523 O O . ASP C 1 355 ? 37.680 48.962 -1.963 1.00 36.14 354 ASP C O 1
ATOM 8528 N N . LEU C 1 356 ? 37.142 47.897 -0.058 1.00 35.20 355 LEU C N 1
ATOM 8529 C CA . LEU C 1 356 ? 38.481 47.943 0.500 1.00 35.61 355 LEU C CA 1
ATOM 8530 C C . LEU C 1 356 ? 38.743 46.692 1.335 1.00 33.46 355 LEU C C 1
ATOM 8531 O O . LEU C 1 356 ? 37.838 46.177 2.006 1.00 35.88 355 LEU C O 1
ATOM 8536 N N . VAL C 1 357 ? 39.979 46.206 1.271 1.00 28.72 356 VAL C N 1
ATOM 8537 C CA . VAL C 1 357 ? 40.483 45.219 2.218 1.00 38.39 356 VAL C CA 1
ATOM 8538 C C . VAL C 1 357 ? 41.420 45.900 3.220 1.00 35.15 356 VAL C C 1
ATOM 8539 O O . VAL C 1 357 ? 42.447 46.462 2.858 1.00 31.40 356 VAL C O 1
ATOM 8543 N N . LEU C 1 358 ? 41.045 45.868 4.486 1.00 36.84 357 LEU C N 1
ATOM 8544 C CA . LEU C 1 358 ? 41.913 46.400 5.518 1.00 43.03 357 LEU C CA 1
ATOM 8545 C C . LEU C 1 358 ? 43.069 45.435 5.737 1.00 41.11 357 LEU C C 1
ATOM 8546 O O . LEU C 1 358 ? 42.917 44.395 6.377 1.00 35.06 357 LEU C O 1
ATOM 8551 N N . ASN C 1 359 ? 44.224 45.767 5.178 1.00 29.69 358 ASN C N 1
ATOM 8552 C CA . ASN C 1 359 ? 45.355 44.853 5.223 1.00 36.66 358 ASN C CA 1
ATOM 8553 C C . ASN C 1 359 ? 46.094 45.020 6.547 1.00 35.46 358 ASN C C 1
ATOM 8554 O O . ASN C 1 359 ? 47.129 45.669 6.617 1.00 31.61 358 ASN C O 1
ATOM 8559 N N . ALA C 1 360 ? 45.544 44.449 7.609 1.00 38.17 359 ALA C N 1
ATOM 8560 C CA . ALA C 1 360 ? 46.150 44.602 8.923 1.00 45.50 359 ALA C CA 1
ATOM 8561 C C . ALA C 1 360 ? 47.310 43.618 9.141 1.00 51.46 359 ALA C C 1
ATOM 8562 O O . ALA C 1 360 ? 47.149 42.398 8.996 1.00 57.20 359 ALA C O 1
ATOM 8564 N N . GLY C 1 361 ? 48.482 44.148 9.479 1.00 44.06 360 GLY C N 1
ATOM 8565 C CA . GLY C 1 361 ? 49.617 43.306 9.809 1.00 45.08 360 GLY C CA 1
ATOM 8566 C C . GLY C 1 361 ? 49.939 43.377 11.286 1.00 44.65 360 GLY C C 1
ATOM 8567 O O . GLY C 1 361 ? 49.464 42.564 12.072 1.00 46.60 360 GLY C O 1
ATOM 8568 N N . GLY C 1 362 ? 50.756 44.356 11.661 1.00 43.61 361 GLY C N 1
ATOM 8569 C CA . GLY C 1 362 ? 51.057 44.617 13.057 1.00 48.78 361 GLY C CA 1
ATOM 8570 C C . GLY C 1 362 ? 49.874 45.261 13.757 1.00 50.01 361 GLY C C 1
ATOM 8571 O O . GLY C 1 362 ? 49.824 45.322 14.985 1.00 46.25 361 GLY C O 1
ATOM 8572 N N . GLY C 1 363 ? 48.917 45.743 12.965 1.00 50.94 362 GLY C N 1
ATOM 8573 C CA . GLY C 1 363 ? 47.674 46.268 13.498 1.00 50.17 362 GLY C CA 1
ATOM 8574 C C . GLY C 1 363 ? 46.925 45.192 14.260 1.00 54.94 362 GLY C C 1
ATOM 8575 O O . GLY C 1 363 ? 46.183 45.488 15.199 1.00 61.40 362 GLY C O 1
ATOM 8576 N N . ILE C 1 364 ? 47.124 43.939 13.851 1.00 47.51 363 ILE C N 1
ATOM 8577 C CA . ILE C 1 364 ? 46.537 42.796 14.540 1.00 44.59 363 ILE C CA 1
ATOM 8578 C C . ILE C 1 364 ? 47.464 42.272 15.633 1.00 44.31 363 ILE C C 1
ATOM 8579 O O . ILE C 1 364 ? 47.053 42.078 16.776 1.00 45.51 363 ILE C O 1
ATOM 8584 N N . HIS C 1 365 ? 48.721 42.041 15.279 1.00 44.08 364 HIS C N 1
ATOM 8585 C CA . HIS C 1 365 ? 49.632 41.380 16.207 1.00 50.61 364 HIS C CA 1
ATOM 8586 C C . HIS C 1 365 ? 50.282 42.332 17.211 1.00 45.13 364 HIS C C 1
ATOM 8587 O O . HIS C 1 365 ? 50.550 41.947 18.343 1.00 47.38 364 HIS C O 1
ATOM 8594 N N . GLY C 1 366 ? 50.502 43.582 16.814 1.00 44.26 365 GLY C N 1
ATOM 8595 C CA . GLY C 1 366 ? 51.059 44.571 17.725 1.00 47.62 365 GLY C CA 1
ATOM 8596 C C . GLY C 1 366 ? 50.088 45.132 18.765 1.00 51.74 365 GLY C C 1
ATOM 8597 O O . GLY C 1 366 ? 50.494 45.904 19.635 1.00 48.47 365 GLY C O 1
ATOM 8598 N N . HIS C 1 367 ? 48.812 44.760 18.679 1.00 50.16 366 HIS C N 1
ATOM 8599 C CA . HIS C 1 367 ? 47.813 45.216 19.655 1.00 53.16 366 HIS C CA 1
ATOM 8600 C C . HIS C 1 367 ? 48.256 44.845 21.068 1.00 55.80 366 HIS C C 1
ATOM 8601 O O . HIS C 1 367 ? 48.806 43.764 21.274 1.00 61.25 366 HIS C O 1
ATOM 8608 N N . PRO C 1 368 ? 48.025 45.744 22.044 1.00 53.90 367 PRO C N 1
ATOM 8609 C CA . PRO C 1 368 ? 48.410 45.469 23.433 1.00 54.73 367 PRO C CA 1
ATOM 8610 C C . PRO C 1 368 ? 47.616 44.315 24.039 1.00 55.91 367 PRO C C 1
ATOM 8611 O O . PRO C 1 368 ? 48.073 43.684 24.997 1.00 59.11 367 PRO C O 1
ATOM 8615 N N . GLY C 1 369 ? 46.434 44.050 23.487 1.00 56.69 368 GLY C N 1
ATOM 8616 C CA . GLY C 1 369 ? 45.492 43.128 24.096 1.00 58.25 368 GLY C CA 1
ATOM 8617 C C . GLY C 1 369 ? 45.323 41.790 23.402 1.00 56.27 368 GLY C C 1
ATOM 8618 O O . GLY C 1 369 ? 44.332 41.094 23.624 1.00 55.12 368 GLY C O 1
ATOM 8619 N N . GLY C 1 370 ? 46.291 41.422 22.570 1.00 53.11 369 GLY C N 1
ATOM 8620 C CA . GLY C 1 370 ? 46.244 40.148 21.878 1.00 53.38 369 GLY C CA 1
ATOM 8621 C C . GLY C 1 370 ? 45.630 40.273 20.498 1.00 52.93 369 GLY C C 1
ATOM 8622 O O . GLY C 1 370 ? 44.870 41.211 20.234 1.00 48.97 369 GLY C O 1
ATOM 8623 N N . ALA C 1 371 ? 45.961 39.330 19.618 1.00 48.67 370 ALA C N 1
ATOM 8624 C CA . ALA C 1 371 ? 45.495 39.377 18.233 1.00 48.19 370 ALA C CA 1
ATOM 8625 C C . ALA C 1 371 ? 43.972 39.344 18.154 1.00 51.17 370 ALA C C 1
ATOM 8626 O O . ALA C 1 371 ? 43.379 39.942 17.254 1.00 50.99 370 ALA C O 1
ATOM 8628 N N . ARG C 1 372 ? 43.349 38.641 19.099 1.00 51.39 371 ARG C N 1
ATOM 8629 C CA . ARG C 1 372 ? 41.897 38.602 19.192 1.00 50.78 371 ARG C CA 1
ATOM 8630 C C . ARG C 1 372 ? 41.374 40.033 19.221 1.00 52.76 371 ARG C C 1
ATOM 8631 O O . ARG C 1 372 ? 40.600 40.439 18.348 1.00 51.20 371 ARG C O 1
ATOM 8641 N N . GLY C 1 374 ? 43.100 42.594 18.546 1.00 46.83 373 GLY C N 1
ATOM 8642 C CA . GLY C 1 374 ? 43.642 43.255 17.378 1.00 41.66 373 GLY C CA 1
ATOM 8643 C C . GLY C 1 374 ? 42.616 43.383 16.269 1.00 50.31 373 GLY C C 1
ATOM 8644 O O . GLY C 1 374 ? 42.394 44.469 15.736 1.00 38.67 373 GLY C O 1
ATOM 8645 N N . GLY C 1 375 ? 41.980 42.269 15.927 1.00 52.67 374 GLY C N 1
ATOM 8646 C CA . GLY C 1 375 ? 40.956 42.261 14.896 1.00 48.89 374 GLY C CA 1
ATOM 8647 C C . GLY C 1 375 ? 39.660 42.896 15.369 1.00 46.03 374 GLY C C 1
ATOM 8648 O O . GLY C 1 375 ? 38.970 43.580 14.609 1.00 37.77 374 GLY C O 1
ATOM 8649 N N . ARG C 1 376 ? 39.337 42.684 16.642 1.00 50.41 375 ARG C N 1
ATOM 8650 C CA . ARG C 1 376 ? 38.098 43.202 17.212 1.00 48.75 375 ARG C CA 1
ATOM 8651 C C . ARG C 1 376 ? 38.117 44.731 17.223 1.00 47.12 375 ARG C C 1
ATOM 8652 O O . ARG C 1 376 ? 37.064 45.373 17.287 1.00 44.87 375 ARG C O 1
ATOM 8654 N N . ALA C 1 377 ? 39.317 45.310 17.148 1.00 45.73 376 ALA C N 1
ATOM 8655 C CA . ALA C 1 377 ? 39.464 46.764 17.214 1.00 46.52 376 ALA C CA 1
ATOM 8656 C C . ALA C 1 377 ? 39.056 47.402 15.889 1.00 44.82 376 ALA C C 1
ATOM 8657 O O . ALA C 1 377 ? 38.373 48.434 15.873 1.00 39.61 376 ALA C O 1
ATOM 8659 N N . PHE C 1 378 ? 39.455 46.770 14.787 1.00 37.51 377 PHE C N 1
ATOM 8660 C CA . PHE C 1 378 ? 39.100 47.246 13.445 1.00 35.97 377 PHE C CA 1
ATOM 8661 C C . PHE C 1 378 ? 37.589 47.234 13.218 1.00 38.76 377 PHE C C 1
ATOM 8662 O O . PHE C 1 378 ? 37.033 48.154 12.610 1.00 35.97 377 PHE C O 1
ATOM 8670 N N . PHE C 1 379 ? 36.931 46.182 13.698 1.00 42.18 378 PHE C N 1
ATOM 8671 C CA . PHE C 1 379 ? 35.475 46.112 13.645 1.00 40.36 378 PHE C CA 1
ATOM 8672 C C . PHE C 1 379 ? 34.818 47.161 14.538 1.00 41.71 378 PHE C C 1
ATOM 8673 O O . PHE C 1 379 ? 33.733 47.637 14.220 1.00 44.21 378 PHE C O 1
ATOM 8681 N N . ASP C 1 380 ? 35.468 47.522 15.644 1.00 40.55 379 ASP C N 1
ATOM 8682 C CA . ASP C 1 380 ? 34.979 48.629 16.471 1.00 51.82 379 ASP C CA 1
ATOM 8683 C C . ASP C 1 380 ? 34.977 49.924 15.642 1.00 41.58 379 ASP C C 1
ATOM 8684 O O . ASP C 1 380 ? 33.972 50.643 15.580 1.00 42.59 379 ASP C O 1
ATOM 8689 N N . ALA C 1 381 ? 36.122 50.220 15.033 1.00 40.18 380 ALA C N 1
ATOM 8690 C CA . ALA C 1 381 ? 36.255 51.328 14.084 1.00 39.55 380 ALA C CA 1
ATOM 8691 C C . ALA C 1 381 ? 35.221 51.284 12.950 1.00 38.82 380 ALA C C 1
ATOM 8692 O O . ALA C 1 381 ? 34.611 52.301 12.632 1.00 39.63 380 ALA C O 1
ATOM 8694 N N . ILE C 1 382 ? 35.042 50.120 12.322 1.00 44.52 381 ILE C N 1
ATOM 8695 C CA . ILE C 1 382 ? 34.019 49.988 11.277 1.00 47.69 381 ILE C CA 1
ATOM 8696 C C . ILE C 1 382 ? 32.633 50.399 11.787 1.00 49.19 381 ILE C C 1
ATOM 8697 O O . ILE C 1 382 ? 31.956 51.225 11.167 1.00 39.59 381 ILE C O 1
ATOM 8702 N N . TRP C 1 383 ? 32.232 49.829 12.922 1.00 40.36 382 TRP C N 1
ATOM 8703 C CA . TRP C 1 383 ? 30.970 50.169 13.579 1.00 44.33 382 TRP C CA 1
ATOM 8704 C C . TRP C 1 383 ? 30.819 51.674 13.814 1.00 49.33 382 TRP C C 1
ATOM 8705 O O . TRP C 1 383 ? 29.723 52.232 13.676 1.00 49.67 382 TRP C O 1
ATOM 8716 N N . ALA C 1 384 ? 31.919 52.327 14.178 1.00 50.34 383 ALA C N 1
ATOM 8717 C CA . ALA C 1 384 ? 31.891 53.747 14.517 1.00 45.31 383 ALA C CA 1
ATOM 8718 C C . ALA C 1 384 ? 31.652 54.614 13.287 1.00 48.62 383 ALA C C 1
ATOM 8719 O O . ALA C 1 384 ? 30.896 55.585 13.335 1.00 46.88 383 ALA C O 1
ATOM 8721 N N . VAL C 1 385 ? 32.304 54.252 12.186 1.00 47.64 384 VAL C N 1
ATOM 8722 C CA . VAL C 1 385 ? 32.109 54.931 10.911 1.00 46.07 384 VAL C CA 1
ATOM 8723 C C . VAL C 1 385 ? 30.686 54.732 10.399 1.00 43.32 384 VAL C C 1
ATOM 8724 O O . VAL C 1 385 ? 30.052 55.682 9.938 1.00 44.77 384 VAL C O 1
ATOM 8728 N N . GLU C 1 386 ? 30.181 53.504 10.506 1.00 42.70 385 GLU C N 1
ATOM 8729 C CA . GLU C 1 386 ? 28.834 53.179 10.039 1.00 49.41 385 GLU C CA 1
ATOM 8730 C C . GLU C 1 386 ? 27.716 53.915 10.796 1.00 58.09 385 GLU C C 1
ATOM 8731 O O . GLU C 1 386 ? 26.634 54.144 10.251 1.00 62.71 385 GLU C O 1
ATOM 8737 N N . HIS C 1 387 ? 27.972 54.287 12.045 1.00 47.66 386 HIS C N 1
ATOM 8738 C CA . HIS C 1 387 ? 26.933 54.940 12.855 1.00 50.68 386 HIS C CA 1
ATOM 8739 C C . HIS C 1 387 ? 27.226 56.421 13.101 1.00 52.25 386 HIS C C 1
ATOM 8740 O O . HIS C 1 387 ? 26.541 57.076 13.896 1.00 55.01 386 HIS C O 1
ATOM 8747 N N . GLY C 1 388 ? 28.248 56.939 12.422 1.00 50.80 387 GLY C N 1
ATOM 8748 C CA . GLY C 1 388 ? 28.627 58.336 12.539 1.00 52.43 387 GLY C CA 1
ATOM 8749 C C . GLY C 1 388 ? 29.038 58.732 13.947 1.00 59.59 387 GLY C C 1
ATOM 8750 O O . GLY C 1 388 ? 28.719 59.826 14.407 1.00 61.00 387 GLY C O 1
ATOM 8751 N N . VAL C 1 389 ? 29.747 57.840 14.634 1.00 58.84 388 VAL C N 1
ATOM 8752 C CA . VAL C 1 389 ? 30.212 58.112 15.991 1.00 62.58 388 VAL C CA 1
ATOM 8753 C C . VAL C 1 389 ? 31.716 58.297 15.983 1.00 52.86 388 VAL C C 1
ATOM 8754 O O . VAL C 1 389 ? 32.433 57.410 15.557 1.00 50.36 388 VAL C O 1
ATOM 8758 N N . PRO C 1 390 ? 32.195 59.455 16.462 1.00 62.27 389 PRO C N 1
ATOM 8759 C CA . PRO C 1 390 ? 33.637 59.717 16.552 1.00 54.17 389 PRO C CA 1
ATOM 8760 C C . PRO C 1 390 ? 34.337 58.583 17.291 1.00 52.87 389 PRO C C 1
ATOM 8761 O O . PRO C 1 390 ? 33.777 58.075 18.263 1.00 69.30 389 PRO C O 1
ATOM 8765 N N . LEU C 1 391 ? 35.525 58.186 16.844 1.00 50.87 390 LEU C N 1
ATOM 8766 C CA . LEU C 1 391 ? 36.194 57.022 17.428 1.00 54.84 390 LEU C CA 1
ATOM 8767 C C . LEU C 1 391 ? 36.485 57.268 18.905 1.00 59.96 390 LEU C C 1
ATOM 8768 O O . LEU C 1 391 ? 36.591 56.322 19.690 1.00 58.42 390 LEU C O 1
ATOM 8773 N N . GLU C 1 392 ? 36.599 58.544 19.270 1.00 64.10 391 GLU C N 1
ATOM 8774 C CA . GLU C 1 392 ? 36.830 58.943 20.650 1.00 70.66 391 GLU C CA 1
ATOM 8775 C C . GLU C 1 392 ? 35.673 58.498 21.537 1.00 68.84 391 GLU C C 1
ATOM 8776 O O . GLU C 1 392 ? 35.8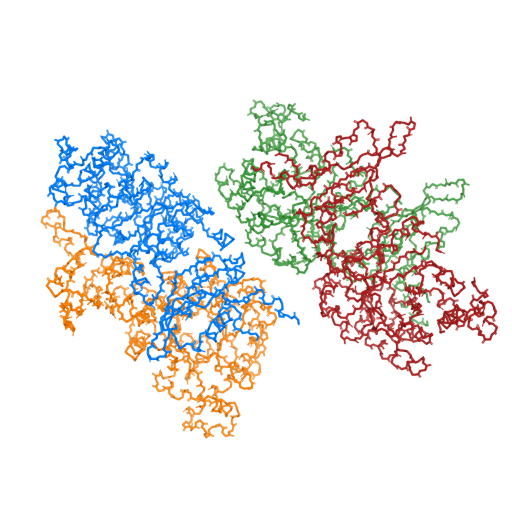82 57.973 22.632 1.00 70.91 391 GLU C O 1
ATOM 8778 N N . GLU C 1 393 ? 34.452 58.709 21.057 1.00 60.92 392 GLU C N 1
ATOM 8779 C CA . GLU C 1 393 ? 33.268 58.335 21.817 1.00 65.29 392 GLU C CA 1
ATOM 8780 C C . GLU C 1 393 ? 33.056 56.824 21.815 1.00 64.21 392 GLU C C 1
ATOM 8781 O O . GLU C 1 393 ? 32.747 56.229 22.853 1.00 63.90 392 GLU C O 1
ATOM 8787 N N . ALA C 1 394 ? 33.221 56.212 20.646 1.00 61.47 393 ALA C N 1
ATOM 8788 C CA . ALA C 1 394 ? 33.023 54.775 20.494 1.00 62.08 393 ALA C CA 1
ATOM 8789 C C . ALA C 1 394 ? 33.914 53.979 21.443 1.00 60.62 393 ALA C C 1
ATOM 8790 O O . ALA C 1 394 ? 33.519 52.924 21.938 1.00 62.82 393 ALA C O 1
ATOM 8792 N N . ALA C 1 395 ? 35.106 54.508 21.705 1.00 56.85 394 ALA C N 1
ATOM 8793 C CA . ALA C 1 395 ? 36.103 53.810 22.508 1.00 58.80 394 ALA C CA 1
ATOM 8794 C C . ALA C 1 395 ? 35.758 53.755 23.998 1.00 58.39 394 ALA C C 1
ATOM 8795 O O . ALA C 1 395 ? 36.293 52.920 24.716 1.00 63.98 394 ALA C O 1
ATOM 8797 N N . LYS C 1 396 ? 34.863 54.629 24.456 1.00 60.77 395 LYS C N 1
ATOM 8798 C CA . LYS C 1 396 ? 34.500 54.680 25.882 1.00 64.36 395 LYS C CA 1
ATOM 8799 C C . LYS C 1 396 ? 33.872 53.375 26.385 1.00 65.04 395 LYS C C 1
ATOM 8800 O O . LYS C 1 396 ? 34.041 53.001 27.549 1.00 67.56 395 LYS C O 1
ATOM 8806 N N . ASP C 1 397 ? 33.146 52.694 25.501 1.00 68.65 396 ASP C N 1
ATOM 8807 C CA . ASP C 1 397 ? 32.563 51.387 25.799 1.00 67.15 396 ASP C CA 1
ATOM 8808 C C . ASP C 1 397 ? 33.253 50.268 24.999 1.00 66.53 396 ASP C C 1
ATOM 8809 O O . ASP C 1 397 ? 32.892 49.095 25.109 1.00 60.96 396 ASP C O 1
ATOM 8814 N N . ARG C 1 398 ? 34.242 50.633 24.192 1.00 58.05 397 ARG C N 1
ATOM 8815 C CA . ARG C 1 398 ? 34.915 49.655 23.327 1.00 56.41 397 ARG C CA 1
ATOM 8816 C C . ARG C 1 398 ? 36.407 49.547 23.624 1.00 54.87 397 ARG C C 1
ATOM 8817 O O . ARG C 1 398 ? 37.221 50.215 22.993 1.00 53.28 397 ARG C O 1
ATOM 8825 N N . PRO C 1 399 ? 36.762 48.698 24.602 1.00 61.92 398 PRO C N 1
ATOM 8826 C CA . PRO C 1 399 ? 38.140 48.580 25.095 1.00 62.80 398 PRO C CA 1
ATOM 8827 C C . PRO C 1 399 ? 39.140 48.222 23.993 1.00 54.67 398 PRO C C 1
ATOM 8828 O O . PRO C 1 399 ? 40.271 48.711 24.025 1.00 53.99 398 PRO C O 1
ATOM 8832 N N . ALA C 1 400 ? 38.728 47.399 23.034 1.00 52.12 399 ALA C N 1
ATOM 8833 C CA . ALA C 1 400 ? 39.625 47.010 21.953 1.00 49.55 399 ALA C CA 1
ATOM 8834 C C . ALA C 1 400 ? 40.068 48.236 21.170 1.00 47.99 399 ALA C C 1
ATOM 8835 O O . ALA C 1 400 ? 41.263 48.476 20.991 1.00 49.46 399 ALA C O 1
ATOM 8837 N N . LEU C 1 401 ? 39.096 49.020 20.719 1.00 47.55 400 LEU C N 1
ATOM 8838 C CA . LEU C 1 401 ? 39.376 50.248 19.983 1.00 57.13 400 LEU C CA 1
ATOM 8839 C C . LEU C 1 401 ? 40.172 51.263 20.819 1.00 61.90 400 LEU C C 1
ATOM 8840 O O . LEU C 1 401 ? 41.092 51.923 20.308 1.00 62.13 400 LEU C O 1
ATOM 8845 N N . ARG C 1 402 ? 39.809 51.376 22.096 1.00 51.03 401 ARG C N 1
ATOM 8846 C CA . ARG C 1 402 ? 40.441 52.314 23.022 1.00 57.62 401 ARG C CA 1
ATOM 8847 C C . ARG C 1 402 ? 41.934 52.049 23.121 1.00 61.08 401 ARG C C 1
ATOM 8848 O O . ARG C 1 402 ? 42.745 52.973 23.048 1.00 53.81 401 ARG C O 1
ATOM 8852 N N . GLN C 1 403 ? 42.284 50.776 23.287 1.00 60.69 402 GLN C N 1
ATOM 8853 C CA . GLN C 1 403 ? 43.677 50.370 23.406 1.00 62.73 402 GLN C CA 1
ATOM 8854 C C . GLN C 1 403 ? 44.408 50.676 22.112 1.00 60.04 402 GLN C C 1
ATOM 8855 O O . GLN C 1 403 ? 45.536 51.171 22.127 1.00 51.41 402 GLN C O 1
ATOM 8861 N N . ALA C 1 404 ? 43.735 50.404 20.996 1.00 48.34 403 ALA C N 1
ATOM 8862 C CA . ALA C 1 404 ? 44.266 50.698 19.664 1.00 53.74 403 ALA C CA 1
ATOM 8863 C C . ALA C 1 404 ? 44.562 52.185 19.478 1.00 55.35 403 ALA C C 1
ATOM 8864 O O . ALA C 1 404 ? 45.634 52.551 18.981 1.00 46.77 403 ALA C O 1
ATOM 8866 N N . LEU C 1 405 ? 43.614 53.034 19.880 1.00 48.04 404 LEU C N 1
ATOM 8867 C CA . LEU C 1 405 ? 43.799 54.479 19.783 1.00 54.58 404 LEU C CA 1
ATOM 8868 C C . LEU C 1 405 ? 44.961 54.999 20.652 1.00 56.04 404 LEU C C 1
ATOM 8869 O O . LEU C 1 405 ? 45.629 55.963 20.281 1.00 55.26 404 LEU C O 1
ATOM 8874 N N . GLU C 1 406 ? 45.195 54.357 21.796 1.00 56.76 405 GLU C N 1
ATOM 8875 C CA . GLU C 1 406 ? 46.307 54.714 22.683 1.00 56.38 405 GLU C CA 1
ATOM 8876 C C . GLU C 1 406 ? 47.675 54.377 22.088 1.00 54.91 405 GLU C C 1
ATOM 8877 O O . GLU C 1 406 ? 48.667 55.069 22.336 1.00 56.76 405 GLU C O 1
ATOM 8883 N N . LYS C 1 407 ? 47.733 53.306 21.309 1.00 52.50 406 LYS C N 1
ATOM 8884 C CA . LYS C 1 407 ? 49.012 52.871 20.778 1.00 52.06 406 LYS C CA 1
ATOM 8885 C C . LYS C 1 407 ? 49.395 53.590 19.483 1.00 56.13 406 LYS C C 1
ATOM 8886 O O . LYS C 1 407 ? 50.413 54.275 19.431 1.00 52.29 406 LYS C O 1
ATOM 8892 N N . TRP C 1 408 ? 48.567 53.445 18.450 1.00 56.22 407 TRP C N 1
ATOM 8893 C CA . TRP C 1 408 ? 48.891 53.951 17.116 1.00 51.55 407 TRP C CA 1
ATOM 8894 C C . TRP C 1 408 ? 48.274 55.314 16.776 1.00 54.40 407 TRP C C 1
ATOM 8895 O O . TRP C 1 408 ? 48.650 55.936 15.778 1.00 53.50 407 TRP C O 1
ATOM 8906 N N . GLY C 1 409 ? 47.331 55.773 17.596 1.00 55.58 408 GLY C N 1
ATOM 8907 C CA . GLY C 1 409 ? 46.676 57.050 17.362 1.00 54.34 408 GLY C CA 1
ATOM 8908 C C . GLY C 1 409 ? 45.352 56.918 16.632 1.00 52.40 408 GLY C C 1
ATOM 8909 O O . GLY C 1 409 ? 45.201 56.077 15.738 1.00 55.00 408 GLY C O 1
ATOM 8910 N N . ARG D 1 10 ? 78.039 26.041 2.511 1.00 76.22 9 ARG D N 1
ATOM 8911 C CA . ARG D 1 10 ? 77.412 26.059 3.829 1.00 79.18 9 ARG D CA 1
ATOM 8912 C C . ARG D 1 10 ? 75.991 25.497 3.756 1.00 78.07 9 ARG D C 1
ATOM 8913 O O . ARG D 1 10 ? 75.712 24.608 2.950 1.00 78.53 9 ARG D O 1
ATOM 8915 N N . ASP D 1 11 ? 75.099 26.018 4.597 1.00 73.98 10 ASP D N 1
ATOM 8916 C CA . ASP D 1 11 ? 73.693 25.612 4.590 1.00 65.53 10 ASP D CA 1
ATOM 8917 C C . ASP D 1 11 ? 72.740 26.800 4.404 1.00 59.04 10 ASP D C 1
ATOM 8918 O O . ASP D 1 11 ? 71.568 26.740 4.778 1.00 52.47 10 ASP D O 1
ATOM 8923 N N . ALA D 1 12 ? 73.250 27.882 3.826 1.00 56.61 11 ALA D N 1
ATOM 8924 C CA . ALA D 1 12 ? 72.440 29.074 3.631 1.00 55.30 11 ALA D CA 1
ATOM 8925 C C . ALA D 1 12 ? 72.775 29.792 2.333 1.00 48.25 11 ALA D C 1
ATOM 8926 O O . ALA D 1 12 ? 73.889 29.682 1.811 1.00 47.04 11 ALA D O 1
ATOM 8928 N N . VAL D 1 13 ? 71.796 30.515 1.802 1.00 44.78 12 VAL D N 1
ATOM 8929 C CA . VAL D 1 13 ? 72.065 31.452 0.719 1.00 46.71 12 VAL D CA 1
ATOM 8930 C C . VAL D 1 13 ? 72.456 32.766 1.370 1.00 42.46 12 VAL D C 1
ATOM 8931 O O . VAL D 1 13 ? 71.745 33.254 2.250 1.00 46.10 12 VAL D O 1
ATOM 8935 N N . VAL D 1 14 ? 73.590 33.333 0.971 1.00 37.48 13 VAL D N 1
ATOM 8936 C CA . VAL D 1 14 ? 73.959 34.643 1.494 1.00 34.47 13 VAL D CA 1
ATOM 8937 C C . VAL D 1 14 ? 73.721 35.699 0.413 1.00 35.34 13 VAL D C 1
ATOM 8938 O O . VAL D 1 14 ? 74.225 35.593 -0.702 1.00 36.00 13 VAL D O 1
ATOM 8942 N N . ALA D 1 15 ? 72.906 36.695 0.736 1.00 39.00 14 ALA D N 1
ATOM 8943 C CA . ALA D 1 15 ? 72.615 37.758 -0.208 1.00 35.74 14 ALA D CA 1
ATOM 8944 C C . ALA D 1 15 ? 73.377 39.007 0.205 1.00 37.49 14 ALA D C 1
ATOM 8945 O O . ALA D 1 15 ? 73.605 39.242 1.392 1.00 42.04 14 ALA D O 1
ATOM 8947 N N . THR D 1 16 ? 73.789 39.797 -0.781 1.00 37.61 15 THR D N 1
ATOM 8948 C CA . THR D 1 16 ? 74.440 41.074 -0.518 1.00 33.47 15 THR D CA 1
ATOM 8949 C C . THR D 1 16 ? 73.677 42.188 -1.221 1.00 30.78 15 THR D C 1
ATOM 8950 O O . THR D 1 16 ? 73.463 42.137 -2.421 1.00 34.85 15 THR D O 1
ATOM 8954 N N . TYR D 1 17 ? 73.283 43.196 -0.458 1.00 34.68 16 TYR D N 1
ATOM 8955 C CA . TYR D 1 17 ? 72.486 44.293 -0.973 1.00 33.57 16 TYR D CA 1
ATOM 8956 C C . TYR D 1 17 ? 73.279 45.580 -0.896 1.00 37.03 16 TYR D C 1
ATOM 8957 O O . TYR D 1 17 ? 74.056 45.778 0.025 1.00 41.29 16 TYR D O 1
ATOM 8966 N N . ARG D 1 18 ? 73.083 46.449 -1.877 1.00 31.71 17 ARG D N 1
ATOM 8967 C CA . ARG D 1 18 ? 73.668 47.771 -1.840 1.00 33.71 17 ARG D CA 1
ATOM 8968 C C . ARG D 1 18 ? 72.497 48.700 -1.617 1.00 32.67 17 ARG D C 1
ATOM 8969 O O . ARG D 1 18 ? 71.501 48.608 -2.324 1.00 28.04 17 ARG D O 1
ATOM 8977 N N . LEU D 1 19 ? 72.595 49.575 -0.623 1.00 29.99 18 LEU D N 1
ATOM 8978 C CA . LEU D 1 19 ? 71.466 50.426 -0.271 1.00 38.69 18 LEU D CA 1
ATOM 8979 C C . LEU D 1 19 ? 71.911 51.749 0.331 1.00 38.80 18 LEU D C 1
ATOM 8980 O O . LEU D 1 19 ? 73.064 51.906 0.711 1.00 38.78 18 LEU D O 1
ATOM 8985 N N . ARG D 1 20 ? 70.971 52.687 0.422 1.00 39.20 19 ARG D N 1
ATOM 8986 C CA . ARG D 1 20 ? 71.224 54.006 0.998 1.00 40.80 19 ARG D CA 1
ATOM 8987 C C . ARG D 1 20 ? 70.356 54.168 2.237 1.00 44.78 19 ARG D C 1
ATOM 8988 O O . ARG D 1 20 ? 69.180 53.809 2.219 1.00 35.12 19 ARG D O 1
ATOM 8996 N N . ASP D 1 21 ? 70.936 54.711 3.304 1.00 48.68 20 ASP D N 1
ATOM 8997 C CA . ASP D 1 21 ? 70.203 54.961 4.541 1.00 48.48 20 ASP D CA 1
ATOM 8998 C C . ASP D 1 21 ? 71.031 55.821 5.485 1.00 53.00 20 ASP D C 1
ATOM 8999 O O . ASP D 1 21 ? 72.076 56.333 5.099 1.00 51.43 20 ASP D O 1
ATOM 9004 N N . ARG D 1 22 ? 70.542 55.994 6.714 1.00 57.03 21 ARG D N 1
ATOM 9005 C CA . ARG D 1 22 ? 71.339 56.555 7.801 1.00 59.49 21 ARG D CA 1
ATOM 9006 C C . ARG D 1 22 ? 72.219 55.446 8.366 1.00 56.16 21 ARG D C 1
ATOM 9007 O O . ARG D 1 22 ? 71.787 54.293 8.438 1.00 53.60 21 ARG D O 1
ATOM 9015 N N . LYS D 1 23 ? 73.440 55.788 8.769 1.00 56.20 22 LYS D N 1
ATOM 9016 C CA . LYS D 1 23 ? 74.320 54.831 9.446 1.00 57.99 22 LYS D CA 1
ATOM 9017 C C . LYS D 1 23 ? 73.689 54.354 10.753 1.00 54.57 22 LYS D C 1
ATOM 9018 O O . LYS D 1 23 ? 73.765 53.171 11.100 1.00 52.07 22 LYS D O 1
ATOM 9020 N N . ASP D 1 24 ? 73.047 55.284 11.455 1.00 50.84 23 ASP D N 1
ATOM 9021 C CA . ASP D 1 24 ? 72.473 55.032 12.773 1.00 52.32 23 ASP D CA 1
ATOM 9022 C C . ASP D 1 24 ? 71.349 53.997 12.774 1.00 56.11 23 ASP D C 1
ATOM 9023 O O . ASP D 1 24 ? 70.903 53.562 13.839 1.00 59.55 23 ASP D O 1
ATOM 9025 N N . LYS D 1 25 ? 70.898 53.598 11.588 1.00 52.38 24 LYS D N 1
ATOM 9026 C CA . LYS D 1 25 ? 69.742 52.718 11.469 1.00 53.16 24 LYS D CA 1
ATOM 9027 C C . LYS D 1 25 ? 70.076 51.367 10.834 1.00 54.79 24 LYS D C 1
ATOM 9028 O O . LYS D 1 25 ? 69.239 50.453 10.830 1.00 51.63 24 LYS D O 1
ATOM 9030 N N . LEU D 1 26 ? 71.292 51.250 10.299 1.00 55.21 25 LEU D N 1
ATOM 9031 C CA . LEU D 1 26 ? 71.716 50.056 9.560 1.00 48.09 25 LEU D CA 1
ATOM 9032 C C . LEU D 1 26 ? 71.545 48.757 10.347 1.00 47.95 25 LEU D C 1
ATOM 9033 O O . LEU D 1 26 ? 71.007 47.779 9.826 1.00 46.57 25 LEU D O 1
ATOM 9038 N N . GLU D 1 27 ? 71.994 48.755 11.600 1.00 50.34 26 GLU D N 1
ATOM 9039 C CA . GLU D 1 27 ? 71.988 47.539 12.421 1.00 54.66 26 GLU D CA 1
ATOM 9040 C C . GLU D 1 27 ? 70.576 47.001 12.679 1.00 55.94 26 GLU D C 1
ATOM 9041 O O . GLU D 1 27 ? 70.333 45.792 12.597 1.00 52.97 26 GLU D O 1
ATOM 9043 N N . ALA D 1 28 ? 69.653 47.904 12.988 1.00 55.39 27 ALA D N 1
ATOM 9044 C CA . ALA D 1 28 ? 68.261 47.527 13.213 1.00 54.74 27 ALA D CA 1
ATOM 9045 C C . ALA D 1 28 ? 67.577 47.074 11.920 1.00 53.63 27 ALA D C 1
ATOM 9046 O O . ALA D 1 28 ? 66.739 46.167 11.930 1.00 56.90 27 ALA D O 1
ATOM 9048 N N . ARG D 1 29 ? 67.937 47.697 10.804 1.00 46.95 28 ARG D N 1
ATOM 9049 C CA . ARG D 1 29 ? 67.367 47.308 9.519 1.00 46.37 28 ARG D CA 1
ATOM 9050 C C . ARG D 1 29 ? 67.893 45.944 9.043 1.00 48.66 28 ARG D C 1
ATOM 9051 O O . ARG D 1 29 ? 67.131 45.117 8.524 1.00 43.43 28 ARG D O 1
ATOM 9059 N N . ALA D 1 30 ? 69.193 45.718 9.219 1.00 47.80 29 ALA D N 1
ATOM 9060 C CA . ALA D 1 30 ? 69.804 44.422 8.934 1.00 41.74 29 ALA D CA 1
ATOM 9061 C C . ALA D 1 30 ? 69.152 43.305 9.762 1.00 45.48 29 ALA D C 1
ATOM 9062 O O . ALA D 1 30 ? 68.685 42.304 9.215 1.00 42.77 29 ALA D O 1
ATOM 9064 N N . GLU D 1 31 ? 69.122 43.478 11.082 1.00 50.05 30 GLU D N 1
ATOM 9065 C CA . GLU D 1 31 ? 68.453 42.515 11.959 1.00 52.95 30 GLU D CA 1
ATOM 9066 C C . GLU D 1 31 ? 67.017 42.269 11.495 1.00 47.72 30 GLU D C 1
ATOM 9067 O O . GLU D 1 31 ? 66.567 41.130 11.412 1.00 42.26 30 GLU D O 1
ATOM 9069 N N . GLY D 1 32 ? 66.320 43.352 11.170 1.00 38.68 31 GLY D N 1
ATOM 9070 C CA . GLY D 1 32 ? 64.944 43.288 10.703 1.00 44.45 31 GLY D CA 1
ATOM 9071 C C . GLY D 1 32 ? 64.734 42.442 9.462 1.00 45.06 31 GLY D C 1
ATOM 9072 O O . GLY D 1 32 ? 63.742 41.725 9.354 1.00 44.70 31 GLY D O 1
ATOM 9073 N N . ILE D 1 33 ? 65.662 42.530 8.517 1.00 46.46 32 ILE D N 1
ATOM 9074 C CA . ILE D 1 33 ? 65.610 41.672 7.336 1.00 43.78 32 ILE D CA 1
ATOM 9075 C C . ILE D 1 33 ? 65.840 40.189 7.685 1.00 50.38 32 ILE D C 1
ATOM 9076 O O . ILE D 1 33 ? 65.142 39.304 7.172 1.00 49.83 32 ILE D O 1
ATOM 9081 N N . ALA D 1 34 ? 66.803 39.928 8.568 1.00 52.02 33 ALA D N 1
ATOM 9082 C CA . ALA D 1 34 ? 67.181 38.556 8.915 1.00 51.46 33 ALA D CA 1
ATOM 9083 C C . ALA D 1 34 ? 66.069 37.761 9.599 1.00 46.45 33 ALA D C 1
ATOM 9084 O O . ALA D 1 34 ? 65.847 36.601 9.265 1.00 50.37 33 ALA D O 1
ATOM 9086 N N . VAL D 1 35 ? 65.385 38.379 10.563 1.00 41.01 34 VAL D N 1
ATOM 9087 C CA . VAL D 1 35 ? 64.289 37.715 11.267 1.00 44.86 34 VAL D CA 1
ATOM 9088 C C . VAL D 1 35 ? 62.979 37.784 10.485 1.00 43.44 34 VAL D C 1
ATOM 9089 O O . VAL D 1 35 ? 62.281 36.785 10.352 1.00 41.28 34 VAL D O 1
ATOM 9093 N N . GLY D 1 36 ? 62.665 38.964 9.960 1.00 46.77 35 GLY D N 1
ATOM 9094 C CA . GLY D 1 36 ? 61.438 39.170 9.212 1.00 43.96 35 GLY D CA 1
ATOM 9095 C C . GLY D 1 36 ? 61.261 38.240 8.024 1.00 44.21 35 GLY D C 1
ATOM 9096 O O . GLY D 1 36 ? 60.152 37.769 7.756 1.00 42.21 35 GLY D O 1
ATOM 9097 N N . LEU D 1 37 ? 62.345 37.954 7.311 1.00 37.92 36 LEU D N 1
ATOM 9098 C CA . LEU D 1 37 ? 62.207 37.222 6.050 1.00 46.31 36 LEU D CA 1
ATOM 9099 C C . LEU D 1 37 ? 62.527 35.741 6.160 1.00 45.24 36 LEU D C 1
ATOM 9100 O O . LEU D 1 37 ? 62.503 35.018 5.164 1.00 48.51 36 LEU D O 1
ATOM 9105 N N . THR D 1 38 ? 62.828 35.284 7.366 1.00 39.82 37 THR D N 1
ATOM 9106 C CA . THR D 1 38 ? 62.989 33.851 7.565 1.00 42.59 37 THR D CA 1
ATOM 9107 C C . THR D 1 38 ? 61.883 33.272 8.444 1.00 47.05 37 THR D C 1
ATOM 9108 O O . THR D 1 38 ? 60.980 32.595 7.934 1.00 47.55 37 THR D O 1
ATOM 9112 N N . ILE D 1 39 ? 61.944 33.548 9.750 1.00 51.23 38 ILE D N 1
ATOM 9113 C CA . ILE D 1 39 ? 60.946 33.044 10.704 1.00 51.84 38 ILE D CA 1
ATOM 9114 C C . ILE D 1 39 ? 59.778 34.012 10.960 1.00 55.75 38 ILE D C 1
ATOM 9115 O O . ILE D 1 39 ? 58.737 33.613 11.497 1.00 59.21 38 ILE D O 1
ATOM 9120 N N . GLY D 1 40 ? 59.961 35.279 10.589 1.00 46.31 39 GLY D N 1
ATOM 9121 C CA . GLY D 1 40 ? 58.925 36.287 10.746 1.00 49.14 39 GLY D CA 1
ATOM 9122 C C . GLY D 1 40 ? 59.130 37.100 12.009 1.00 54.13 39 GLY D C 1
ATOM 9123 O O . GLY D 1 40 ? 59.386 38.303 11.960 1.00 50.30 39 GLY D O 1
ATOM 9124 N N . THR D 1 41 ? 59.009 36.426 13.147 1.00 59.45 40 THR D N 1
ATOM 9125 C CA . THR D 1 41 ? 59.325 37.004 14.447 1.00 63.08 40 THR D CA 1
ATOM 9126 C C . THR D 1 41 ? 59.412 35.858 15.450 1.00 64.02 40 THR D C 1
ATOM 9127 O O . THR D 1 41 ? 58.877 34.776 15.206 1.00 62.80 40 THR D O 1
ATOM 9131 N N . TRP D 1 42 ? 60.092 36.081 16.569 1.00 67.57 41 TRP D N 1
ATOM 9132 C CA . TRP D 1 42 ? 60.241 35.024 17.570 1.00 70.69 41 TRP D CA 1
ATOM 9133 C C . TRP D 1 42 ? 58.978 34.834 18.406 1.00 72.88 41 TRP D C 1
ATOM 9134 O O . TRP D 1 42 ? 58.564 33.704 18.677 1.00 74.64 41 TRP D O 1
ATOM 9145 N N . ARG D 1 49 ? 61.882 23.915 21.862 1.00 76.42 48 ARG D N 1
ATOM 9146 C CA . ARG D 1 49 ? 61.408 24.273 20.529 1.00 73.64 48 ARG D CA 1
ATOM 9147 C C . ARG D 1 49 ? 62.110 25.523 20.024 1.00 74.30 48 ARG D C 1
ATOM 9148 O O . ARG D 1 49 ? 62.335 25.670 18.822 1.00 77.87 48 ARG D O 1
ATOM 9156 N N . LYS D 1 50 ? 62.462 26.419 20.945 1.00 78.99 49 LYS D N 1
ATOM 9157 C CA . LYS D 1 50 ? 63.130 27.673 20.588 1.00 81.46 49 LYS D CA 1
ATOM 9158 C C . LYS D 1 50 ? 64.492 27.420 19.946 1.00 81.20 49 LYS D C 1
ATOM 9159 O O . LYS D 1 50 ? 65.038 28.288 19.268 1.00 78.98 49 LYS D O 1
ATOM 9161 N N . SER D 1 51 ? 65.031 26.225 20.170 1.00 83.28 50 SER D N 1
ATOM 9162 C CA . SER D 1 51 ? 66.275 25.800 19.542 1.00 81.10 50 SER D CA 1
ATOM 9163 C C . SER D 1 51 ? 65.987 24.953 18.308 1.00 76.76 50 SER D C 1
ATOM 9164 O O . SER D 1 51 ? 66.641 25.100 17.275 1.00 71.68 50 SER D O 1
ATOM 9167 N N . VAL D 1 53 ? 63.358 26.140 16.316 1.00 62.78 52 VAL D N 1
ATOM 9168 C CA . VAL D 1 53 ? 62.916 27.118 15.324 1.00 62.53 52 VAL D CA 1
ATOM 9169 C C . VAL D 1 53 ? 64.068 28.049 14.944 1.00 62.88 52 VAL D C 1
ATOM 9170 O O . VAL D 1 53 ? 64.130 28.546 13.818 1.00 55.62 52 VAL D O 1
ATOM 9174 N N . ALA D 1 54 ? 64.996 28.252 15.879 1.00 68.45 53 ALA D N 1
ATOM 9175 C CA . ALA D 1 54 ? 66.178 29.088 15.643 1.00 70.46 53 ALA D CA 1
ATOM 9176 C C . ALA D 1 54 ? 66.957 28.660 14.393 1.00 74.63 53 ALA D C 1
ATOM 9177 O O . ALA D 1 54 ? 67.586 29.488 13.722 1.00 76.64 53 ALA D O 1
ATOM 9179 N N . LYS D 1 55 ? 66.896 27.368 14.085 1.00 75.39 54 LYS D N 1
ATOM 9180 C CA . LYS D 1 55 ? 67.503 26.807 12.879 1.00 75.44 54 LYS D CA 1
ATOM 9181 C C . LYS D 1 55 ? 66.934 27.406 11.584 1.00 71.91 54 LYS D C 1
ATOM 9182 O O . LYS D 1 55 ? 67.599 27.402 10.548 1.00 68.83 54 LYS D O 1
ATOM 9188 N N . HIS D 1 56 ? 65.703 27.912 11.647 1.00 71.41 55 HIS D N 1
ATOM 9189 C CA . HIS D 1 56 ? 65.022 28.455 10.471 1.00 51.25 55 HIS D CA 1
ATOM 9190 C C . HIS D 1 56 ? 65.154 29.962 10.387 1.00 49.25 55 HIS D C 1
ATOM 9191 O O . HIS D 1 56 ? 64.518 30.597 9.549 1.00 47.88 55 HIS D O 1
ATOM 9198 N N . CYS D 1 57 ? 65.972 30.530 11.264 1.00 50.06 56 CYS D N 1
ATOM 9199 C CA . CYS D 1 57 ? 66.129 31.977 11.344 1.00 54.18 56 CYS D CA 1
ATOM 9200 C C . CYS D 1 57 ? 67.398 32.462 10.642 1.00 54.49 56 CYS D C 1
ATOM 9201 O O . CYS D 1 57 ? 68.481 31.894 10.808 1.00 58.09 56 CYS D O 1
ATOM 9204 N N . GLY D 1 58 ? 67.244 33.527 9.865 1.00 46.53 57 GLY D N 1
ATOM 9205 C CA . GLY D 1 58 ? 68.348 34.112 9.135 1.00 52.50 57 GLY D CA 1
ATOM 9206 C C . GLY D 1 58 ? 69.361 34.806 10.016 1.00 50.85 57 GLY D C 1
ATOM 9207 O O . GLY D 1 58 ? 69.128 35.027 11.208 1.00 49.56 57 GLY D O 1
ATOM 9208 N N . ARG D 1 59 ? 70.499 35.146 9.417 1.00 49.40 58 ARG D N 1
ATOM 9209 C CA . ARG D 1 59 ? 71.588 35.778 10.143 1.00 49.32 58 ARG D CA 1
ATOM 9210 C C . ARG D 1 59 ? 72.116 36.986 9.381 1.00 46.48 58 ARG D C 1
ATOM 9211 O O . ARG D 1 59 ? 72.179 36.975 8.154 1.00 42.77 58 ARG D O 1
ATOM 9219 N N . VAL D 1 60 ? 72.490 38.026 10.117 1.00 47.57 59 VAL D N 1
ATOM 9220 C CA . VAL D 1 60 ? 73.207 39.146 9.529 1.00 47.06 59 VAL D CA 1
ATOM 9221 C C . VAL D 1 60 ? 74.675 38.741 9.495 1.00 46.97 59 VAL D C 1
ATOM 9222 O O . VAL D 1 60 ? 75.256 38.429 10.533 1.00 48.19 59 VAL D O 1
ATOM 9226 N N . GLU D 1 61 ? 75.266 38.712 8.307 1.00 45.43 60 GLU D N 1
ATOM 9227 C CA . GLU D 1 61 ? 76.646 38.254 8.171 1.00 54.12 60 GLU D CA 1
ATOM 9228 C C . GLU D 1 61 ? 77.632 39.395 7.925 1.00 56.36 60 GLU D C 1
ATOM 9229 O O . GLU D 1 61 ? 78.842 39.173 7.868 1.00 55.94 60 GLU D O 1
ATOM 9235 N N . GLY D 1 62 ? 77.119 40.612 7.774 1.00 50.47 61 GLY D N 1
ATOM 9236 C CA . GLY D 1 62 ? 77.993 41.760 7.625 1.00 50.95 61 GLY D CA 1
ATOM 9237 C C . GLY D 1 62 ? 77.303 43.040 7.201 1.00 49.89 61 GLY D C 1
ATOM 9238 O O . GLY D 1 62 ? 76.420 43.026 6.339 1.00 48.26 61 GLY D O 1
ATOM 9239 N N . ILE D 1 63 ? 77.714 44.141 7.828 1.00 47.74 62 ILE D N 1
ATOM 9240 C CA . ILE D 1 63 ? 77.298 45.490 7.457 1.00 48.68 62 ILE D CA 1
ATOM 9241 C C . ILE D 1 63 ? 78.546 46.324 7.167 1.00 47.24 62 ILE D C 1
ATOM 9242 O O . ILE D 1 63 ? 79.437 46.427 8.007 1.00 50.84 62 ILE D O 1
ATOM 9247 N N . ARG D 1 64 ? 78.598 46.914 5.976 1.00 45.72 63 ARG D N 1
ATOM 9248 C CA . ARG D 1 64 ? 79.766 47.655 5.506 1.00 47.73 63 ARG D CA 1
ATOM 9249 C C . ARG D 1 64 ? 79.358 49.002 4.924 1.00 44.89 63 ARG D C 1
ATOM 9250 O O . ARG D 1 64 ? 78.493 49.074 4.054 1.00 39.15 63 ARG D O 1
ATOM 9258 N N . VAL D 1 65 ? 80.018 50.059 5.378 1.00 47.96 64 VAL D N 1
ATOM 9259 C CA . VAL D 1 65 ? 79.778 51.405 4.873 1.00 48.05 64 VAL D CA 1
ATOM 9260 C C . VAL D 1 65 ? 80.723 51.753 3.706 1.00 43.37 64 VAL D C 1
ATOM 9261 O O . VAL D 1 65 ? 81.938 51.872 3.878 1.00 41.08 64 VAL D O 1
ATOM 9265 N N . LEU D 1 66 ? 80.146 51.897 2.516 1.00 42.46 65 LEU D N 1
ATOM 9266 C CA . LEU D 1 66 ? 80.915 52.129 1.296 1.00 44.84 65 LEU D CA 1
ATOM 9267 C C . LEU D 1 66 ? 81.249 53.604 1.093 1.00 42.92 65 LEU D C 1
ATOM 9268 O O . LEU D 1 66 ? 82.376 53.959 0.756 1.00 38.70 65 LEU D O 1
ATOM 9273 N N . ASP D 1 67 ? 80.260 54.460 1.303 1.00 41.95 66 ASP D N 1
ATOM 9274 C CA . ASP D 1 67 ? 80.425 55.878 1.043 1.00 46.60 66 ASP D CA 1
ATOM 9275 C C . ASP D 1 67 ? 79.554 56.694 1.999 1.00 49.21 66 ASP D C 1
ATOM 9276 O O . ASP D 1 67 ? 78.462 56.265 2.373 1.00 38.36 66 ASP D O 1
ATOM 9278 N N . GLU D 1 68 ? 80.057 57.860 2.399 1.00 45.60 67 GLU D N 1
ATOM 9279 C CA . GLU D 1 68 ? 79.341 58.754 3.307 1.00 49.95 67 GLU D CA 1
ATOM 9280 C C . GLU D 1 68 ? 79.088 60.078 2.606 1.00 47.12 67 GLU D C 1
ATOM 9281 O O . GLU D 1 68 ? 80.035 60.754 2.227 1.00 43.81 67 GLU D O 1
ATOM 9287 N N . ARG D 1 69 ? 77.820 60.441 2.428 1.00 49.25 68 ARG D N 1
ATOM 9288 C CA . ARG D 1 69 ? 77.469 61.687 1.748 1.00 51.37 68 ARG D CA 1
ATOM 9289 C C . ARG D 1 69 ? 77.571 62.861 2.714 1.00 43.98 68 ARG D C 1
ATOM 9290 O O . ARG D 1 69 ? 77.412 62.683 3.921 1.00 45.11 68 ARG D O 1
ATOM 9298 N N . PRO D 1 70 ? 77.842 64.069 2.187 1.00 44.98 69 PRO D N 1
ATOM 9299 C CA . PRO D 1 70 ? 77.869 65.272 3.031 1.00 47.49 69 PRO D CA 1
ATOM 9300 C C . PRO D 1 70 ? 76.538 65.558 3.748 1.00 55.14 69 PRO D C 1
ATOM 9301 O O . PRO D 1 70 ? 76.514 66.281 4.747 1.00 50.37 69 PRO D O 1
ATOM 9305 N N . ASP D 1 71 ? 75.445 64.992 3.247 1.00 54.43 70 ASP D N 1
ATOM 9306 C CA . ASP D 1 71 ? 74.147 65.155 3.896 1.00 57.23 70 ASP D CA 1
ATOM 9307 C C . ASP D 1 71 ? 73.915 64.095 4.974 1.00 57.79 70 ASP D C 1
ATOM 9308 O O . ASP D 1 71 ? 72.849 64.046 5.582 1.00 47.08 70 ASP D O 1
ATOM 9313 N N . GLY D 1 72 ? 74.907 63.234 5.191 1.00 46.20 71 GLY D N 1
ATOM 9314 C CA . GLY D 1 72 ? 74.823 62.239 6.246 1.00 53.12 71 GLY D CA 1
ATOM 9315 C C . GLY D 1 72 ? 74.375 60.860 5.785 1.00 54.32 71 GLY D C 1
ATOM 9316 O O . GLY D 1 72 ? 74.648 59.859 6.454 1.00 44.05 71 GLY D O 1
ATOM 9317 N N . ASP D 1 73 ? 73.675 60.801 4.655 1.00 63.90 72 ASP D N 1
ATOM 9318 C CA . ASP D 1 73 ? 73.275 59.514 4.100 1.00 64.10 72 ASP D CA 1
ATOM 9319 C C . ASP D 1 73 ? 74.522 58.707 3.772 1.00 59.82 72 ASP D C 1
ATOM 9320 O O . ASP D 1 73 ? 75.569 59.258 3.409 1.00 56.11 72 ASP D O 1
ATOM 9325 N N . VAL D 1 74 ? 74.402 57.400 3.925 1.00 53.63 73 VAL D N 1
ATOM 9326 C CA . VAL D 1 74 ? 75.504 56.495 3.688 1.00 53.66 73 VAL D CA 1
ATOM 9327 C C . VAL D 1 74 ? 75.071 55.491 2.629 1.00 50.19 73 VAL D C 1
ATOM 9328 O O . VAL D 1 74 ? 73.894 55.142 2.558 1.00 42.69 73 VAL D O 1
ATOM 9332 N N . VAL D 1 75 ? 76.000 55.078 1.771 1.00 45.31 74 VAL D N 1
ATOM 9333 C CA . VAL D 1 75 ? 75.747 53.954 0.885 1.00 42.75 74 VAL D CA 1
ATOM 9334 C C . VAL D 1 75 ? 76.463 52.764 1.494 1.00 46.33 74 VAL D C 1
ATOM 9335 O O . VAL D 1 75 ? 77.677 52.808 1.699 1.00 45.43 74 VAL D O 1
ATOM 9339 N N . ALA D 1 76 ? 75.705 51.713 1.798 1.00 45.90 75 ALA D N 1
ATOM 9340 C CA . ALA D 1 76 ? 76.234 50.563 2.526 1.00 42.49 75 ALA D CA 1
ATOM 9341 C C . ALA D 1 76 ? 75.903 49.238 1.841 1.00 44.32 75 ALA D C 1
ATOM 9342 O O . ALA D 1 76 ? 75.022 49.172 0.979 1.00 40.98 75 ALA D O 1
ATOM 9344 N N . GLU D 1 77 ? 76.623 48.188 2.226 1.00 37.16 76 GLU D N 1
ATOM 9345 C CA . GLU D 1 77 ? 76.217 46.827 1.883 1.00 44.04 76 GLU D CA 1
ATOM 9346 C C . GLU D 1 77 ? 75.849 46.046 3.143 1.00 40.68 76 GLU D C 1
ATOM 9347 O O . GLU D 1 77 ? 76.518 46.158 4.164 1.00 38.64 76 GLU D O 1
ATOM 9353 N N . ILE D 1 78 ? 74.780 45.262 3.052 1.00 40.48 77 ILE D N 1
ATOM 9354 C CA . ILE D 1 78 ? 74.327 44.429 4.152 1.00 41.75 77 ILE D CA 1
ATOM 9355 C C . ILE D 1 78 ? 74.285 42.986 3.674 1.00 34.87 77 ILE D C 1
ATOM 9356 O O . ILE D 1 78 ? 73.746 42.704 2.609 1.00 35.67 77 ILE D O 1
ATOM 9361 N N . ASP D 1 79 ? 74.880 42.081 4.443 1.00 36.56 78 ASP D N 1
ATOM 9362 C CA . ASP D 1 79 ? 74.890 40.664 4.095 1.00 36.15 78 ASP D CA 1
ATOM 9363 C C . ASP D 1 79 ? 73.890 39.892 4.952 1.00 41.79 78 ASP D C 1
ATOM 9364 O O . ASP D 1 79 ? 74.008 39.873 6.178 1.00 52.33 78 ASP D O 1
ATOM 9369 N N . ILE D 1 80 ? 72.924 39.241 4.313 1.00 37.26 79 ILE D N 1
ATOM 9370 C CA . ILE D 1 80 ? 71.958 38.409 5.032 1.00 39.43 79 ILE D CA 1
ATOM 9371 C C . ILE D 1 80 ? 72.010 36.946 4.565 1.00 38.39 79 ILE D C 1
ATOM 9372 O O . ILE D 1 80 ? 71.950 36.670 3.368 1.00 36.59 79 ILE D O 1
ATOM 9377 N N . ALA D 1 81 ? 72.117 36.016 5.512 1.00 40.46 80 ALA D N 1
ATOM 9378 C CA . ALA D 1 81 ? 72.110 34.591 5.189 1.00 41.62 80 ALA D CA 1
ATOM 9379 C C . ALA D 1 81 ? 70.737 33.977 5.465 1.00 40.69 80 ALA D C 1
ATOM 9380 O O . ALA D 1 81 ? 70.226 34.073 6.576 1.00 41.62 80 ALA D O 1
ATOM 9382 N N . TYR D 1 82 ? 70.137 33.374 4.439 1.00 38.22 81 TYR D N 1
ATOM 9383 C CA . TYR D 1 82 ? 68.866 32.672 4.597 1.00 36.95 81 TYR D CA 1
ATOM 9384 C C . TYR D 1 82 ? 69.105 31.162 4.543 1.00 38.44 81 TYR D C 1
ATOM 9385 O O . TYR D 1 82 ? 69.692 30.662 3.590 1.00 41.11 81 TYR D O 1
ATOM 9394 N N . PRO D 1 83 ? 68.666 30.433 5.581 1.00 39.61 82 PRO D N 1
ATOM 9395 C CA . PRO D 1 83 ? 68.754 28.969 5.622 1.00 49.13 82 PRO D CA 1
ATOM 9396 C C . PRO D 1 83 ? 68.089 28.315 4.412 1.00 48.10 82 PRO D C 1
ATOM 9397 O O . PRO D 1 83 ? 66.931 28.615 4.092 1.00 39.92 82 PRO D O 1
ATOM 9401 N N . VAL D 1 84 ? 68.820 27.424 3.749 1.00 49.30 83 VAL D N 1
ATOM 9402 C CA . VAL D 1 84 ? 68.312 26.737 2.570 1.00 48.24 83 VAL D CA 1
ATOM 9403 C C . VAL D 1 84 ? 67.067 25.915 2.916 1.00 48.64 83 VAL D C 1
ATOM 9404 O O . VAL D 1 84 ? 66.184 25.711 2.079 1.00 46.63 83 VAL D O 1
ATOM 9408 N N . ALA D 1 85 ? 66.993 25.477 4.168 1.00 46.41 84 ALA D N 1
ATOM 9409 C CA . ALA D 1 85 ? 65.847 24.717 4.664 1.00 50.16 84 ALA D CA 1
ATOM 9410 C C . ALA D 1 85 ? 64.497 25.386 4.394 1.00 49.37 84 ALA D C 1
ATOM 9411 O O . ALA D 1 85 ? 63.482 24.704 4.266 1.00 46.42 84 ALA D O 1
ATOM 9413 N N . ASN D 1 86 ? 64.492 26.715 4.305 1.00 39.50 85 ASN D N 1
ATOM 9414 C CA . ASN D 1 86 ? 63.257 27.467 4.098 1.00 39.45 85 ASN D CA 1
ATOM 9415 C C . ASN D 1 86 ? 62.828 27.553 2.637 1.00 39.61 85 ASN D C 1
ATOM 9416 O O . ASN D 1 86 ? 61.787 28.131 2.326 1.00 34.75 85 ASN D O 1
ATOM 9421 N N . LEU D 1 87 ? 63.633 26.987 1.743 1.00 38.96 86 LEU D N 1
ATOM 9422 C CA . LEU D 1 87 ? 63.339 27.054 0.318 1.00 34.55 86 LEU D CA 1
ATOM 9423 C C . LEU D 1 87 ? 62.858 25.712 -0.243 1.00 38.41 86 LEU D C 1
ATOM 9424 O O . LEU D 1 87 ? 63.179 24.644 0.303 1.00 41.08 86 LEU D O 1
ATOM 9429 N N . ASN D 1 88 ? 62.096 25.770 -1.335 1.00 31.98 87 ASN D N 1
ATOM 9430 C CA . ASN D 1 88 ? 61.485 24.569 -1.904 1.00 39.51 87 ASN D CA 1
ATOM 9431 C C . ASN D 1 88 ? 62.025 24.182 -3.285 1.00 38.72 87 ASN D C 1
ATOM 9432 O O . ASN D 1 88 ? 61.405 23.399 -4.008 1.00 40.53 87 ASN D O 1
ATOM 9437 N N . GLY D 1 89 ? 63.172 24.745 -3.651 1.00 40.64 88 GLY D N 1
ATOM 9438 C CA . GLY D 1 89 ? 63.825 24.391 -4.902 1.00 40.34 88 GLY D CA 1
ATOM 9439 C C . GLY D 1 89 ? 63.267 25.065 -6.147 1.00 39.68 88 GLY D C 1
ATOM 9440 O O . GLY D 1 89 ? 63.461 24.593 -7.264 1.00 38.54 88 GLY D O 1
ATOM 9441 N N . THR D 1 90 ? 62.568 26.176 -5.970 1.00 32.58 89 THR D N 1
ATOM 9442 C CA . THR D 1 90 ? 62.001 26.870 -7.117 1.00 33.01 89 THR D CA 1
ATOM 9443 C C . THR D 1 90 ? 62.536 28.291 -7.167 1.00 28.78 89 THR D C 1
ATOM 9444 O O . THR D 1 90 ? 63.015 28.811 -6.161 1.00 34.42 89 THR D O 1
ATOM 9448 N N . PHE D 1 91 ? 62.467 28.908 -8.340 1.00 24.84 90 PHE D N 1
ATOM 9449 C CA . PHE D 1 91 ? 62.893 30.297 -8.491 1.00 22.06 90 PHE D CA 1
ATOM 9450 C C . PHE D 1 91 ? 61.999 31.207 -7.681 1.00 29.01 90 PHE D C 1
ATOM 9451 O O . PHE D 1 91 ? 62.463 32.209 -7.132 1.00 27.35 90 PHE D O 1
ATOM 9459 N N . ALA D 1 92 ? 60.718 30.857 -7.593 1.00 25.56 91 ALA D N 1
ATOM 9460 C CA . ALA D 1 92 ? 59.791 31.687 -6.829 1.00 27.50 91 ALA D CA 1
ATOM 9461 C C . ALA D 1 92 ? 60.233 31.714 -5.370 1.00 22.70 91 ALA D C 1
ATOM 9462 O O . ALA D 1 92 ? 60.326 32.781 -4.782 1.00 26.46 91 ALA D O 1
ATOM 9464 N N . SER D 1 93 ? 60.538 30.556 -4.779 1.00 25.35 92 SER D N 1
ATOM 9465 C CA . SER D 1 93 ? 60.968 30.590 -3.378 1.00 24.30 92 SER D CA 1
ATOM 9466 C C . SER D 1 93 ? 62.255 31.404 -3.189 1.00 28.55 92 SER D C 1
ATOM 9467 O O . SER D 1 93 ? 62.332 32.235 -2.297 1.00 25.54 92 SER D O 1
ATOM 9470 N N . LEU D 1 94 ? 63.237 31.206 -4.051 1.00 29.83 93 LEU D N 1
ATOM 9471 C CA . LEU D 1 94 ? 64.478 31.977 -3.963 1.00 32.87 93 LEU D CA 1
ATOM 9472 C C . LEU D 1 94 ? 64.281 33.499 -4.066 1.00 29.70 93 LEU D C 1
ATOM 9473 O O . LEU D 1 94 ? 64.748 34.247 -3.204 1.00 30.13 93 LEU D O 1
ATOM 9478 N N . LEU D 1 95 ? 63.585 33.960 -5.104 1.00 28.66 94 LEU D N 1
ATOM 9479 C CA . LEU D 1 95 ? 63.499 35.400 -5.375 1.00 27.15 94 LEU D CA 1
ATOM 9480 C C . LEU D 1 95 ? 62.599 36.101 -4.355 1.00 28.24 94 LEU D C 1
ATOM 9481 O O . LEU D 1 95 ? 62.880 37.219 -3.930 1.00 26.89 94 LEU D O 1
ATOM 9486 N N . VAL D 1 96 ? 61.526 35.425 -3.954 1.00 22.81 95 VAL D N 1
ATOM 9487 C CA . VAL D 1 96 ? 60.577 36.016 -3.026 1.00 25.43 95 VAL D CA 1
ATOM 9488 C C . VAL D 1 96 ? 61.249 36.146 -1.673 1.00 27.93 95 VAL D C 1
ATOM 9489 O O . VAL D 1 96 ? 61.028 37.115 -0.959 1.00 27.09 95 VAL D O 1
ATOM 9493 N N . THR D 1 97 ? 62.091 35.172 -1.349 1.00 27.54 96 THR D N 1
ATOM 9494 C CA . THR D 1 97 ? 62.810 35.176 -0.090 1.00 33.49 96 THR D CA 1
ATOM 9495 C C . THR D 1 97 ? 63.936 36.206 -0.062 1.00 35.84 96 THR D C 1
ATOM 9496 O O . THR D 1 97 ? 63.978 37.042 0.839 1.00 40.12 96 THR D O 1
ATOM 9500 N N . VAL D 1 98 ? 64.838 36.148 -1.042 1.00 33.40 97 VAL D N 1
ATOM 9501 C CA . VAL D 1 98 ? 65.972 37.076 -1.079 1.00 36.12 97 VAL D CA 1
ATOM 9502 C C . VAL D 1 98 ? 65.602 38.506 -1.498 1.00 36.22 97 VAL D C 1
ATOM 9503 O O . VAL D 1 98 ? 66.221 39.468 -1.031 1.00 42.30 97 VAL D O 1
ATOM 9507 N N . PHE D 1 99 ? 64.610 38.661 -2.370 1.00 27.32 98 PHE D N 1
ATOM 9508 C CA . PHE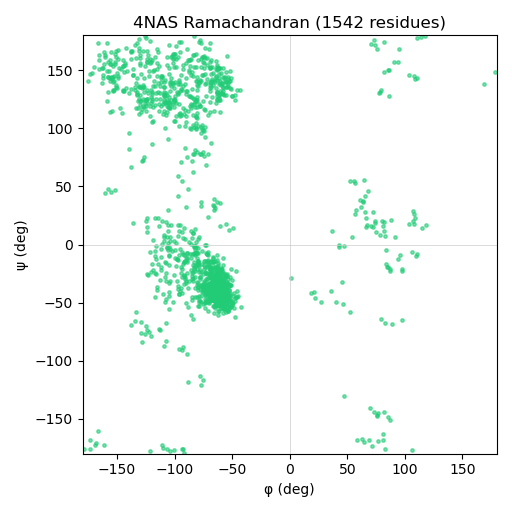 D 1 99 ? 64.346 39.996 -2.929 1.00 24.15 98 PHE D CA 1
ATOM 9509 C C . PHE D 1 99 ? 62.884 40.211 -3.320 1.00 31.18 98 PHE D C 1
ATOM 9510 O O . PHE D 1 99 ? 62.583 40.700 -4.411 1.00 38.62 98 PHE D O 1
ATOM 9518 N N . GLY D 1 100 ? 61.984 39.844 -2.414 1.00 31.99 99 GLY D N 1
ATOM 9519 C CA . GLY D 1 100 ? 60.562 39.961 -2.649 1.00 33.53 99 GLY D CA 1
ATOM 9520 C C . GLY D 1 100 ? 60.053 41.249 -2.045 1.00 36.62 99 GLY D C 1
ATOM 9521 O O . GLY D 1 100 ? 60.052 42.297 -2.708 1.00 37.68 99 GLY D O 1
ATOM 9522 N N . LYS D 1 101 ? 59.639 41.176 -0.786 1.00 34.59 100 LYS D N 1
ATOM 9523 C CA . LYS D 1 101 ? 59.236 42.372 -0.051 1.00 37.40 100 LYS D CA 1
ATOM 9524 C C . LYS D 1 101 ? 60.360 43.392 -0.111 1.00 41.46 100 LYS D C 1
ATOM 9525 O O . LYS D 1 101 ? 60.142 44.581 -0.370 1.00 43.47 100 LYS D O 1
ATOM 9527 N N . LEU D 1 102 ? 61.573 42.893 0.084 1.00 33.96 101 LEU D N 1
ATOM 9528 C CA . LEU D 1 102 ? 62.745 43.730 0.251 1.00 34.31 101 LEU D CA 1
ATOM 9529 C C . LEU D 1 102 ? 63.033 44.603 -0.966 1.00 31.91 101 LEU D C 1
ATOM 9530 O O . LEU D 1 102 ? 63.661 45.641 -0.845 1.00 27.87 101 LEU D O 1
ATOM 9535 N N . SER D 1 103 ? 62.575 44.170 -2.135 1.00 32.84 102 SER D N 1
ATOM 9536 C CA . SER D 1 103 ? 62.829 44.882 -3.388 1.00 32.14 102 SER D CA 1
ATOM 9537 C C . SER D 1 103 ? 62.158 46.237 -3.402 1.00 33.87 102 SER D C 1
ATOM 9538 O O . SER D 1 103 ? 62.549 47.139 -4.159 1.00 28.92 102 SER D O 1
ATOM 9549 N N . ASP D 1 105 ? 61.693 48.169 -0.720 1.00 32.88 104 ASP D N 1
ATOM 9550 C CA . ASP D 1 105 ? 62.107 48.998 0.410 1.00 34.27 104 ASP D CA 1
ATOM 9551 C C . ASP D 1 105 ? 63.013 50.154 0.039 1.00 39.47 104 ASP D C 1
ATOM 9552 O O . ASP D 1 105 ? 64.093 50.297 0.615 1.00 39.79 104 ASP D O 1
ATOM 9557 N N . GLY D 1 106 ? 62.574 50.986 -0.901 1.00 34.05 105 GLY D N 1
ATOM 9558 C CA . GLY D 1 106 ? 63.340 52.163 -1.268 1.00 34.74 105 GLY D CA 1
ATOM 9559 C C . GLY D 1 106 ? 64.579 51.816 -2.068 1.00 36.49 105 GLY D C 1
ATOM 9560 O O . GLY D 1 106 ? 64.556 50.884 -2.871 1.00 35.44 105 GLY D O 1
ATOM 9561 N N . GLU D 1 107 ? 65.659 52.561 -1.847 1.00 37.09 106 GLU D N 1
ATOM 9562 C CA . GLU D 1 107 ? 66.876 52.423 -2.655 1.00 34.71 106 GLU D CA 1
ATOM 9563 C C . GLU D 1 107 ? 67.731 51.257 -2.185 1.00 31.32 106 GLU D C 1
ATOM 9564 O O . GLU D 1 107 ? 68.478 51.370 -1.222 1.00 32.06 106 GLU D O 1
ATOM 9570 N N . ILE D 1 108 ? 67.617 50.136 -2.887 1.00 30.99 107 ILE D N 1
ATOM 9571 C CA . ILE D 1 108 ? 68.299 48.908 -2.513 1.00 31.42 107 ILE D CA 1
ATOM 9572 C C . ILE D 1 108 ? 68.406 48.012 -3.759 1.00 40.78 107 ILE D C 1
ATOM 9573 O O . ILE D 1 108 ? 67.547 48.064 -4.637 1.00 37.39 107 ILE D O 1
ATOM 9578 N N . ARG D 1 109 ? 69.456 47.202 -3.838 1.00 32.30 108 ARG D N 1
ATOM 9579 C CA . ARG D 1 109 ? 69.752 46.442 -5.057 1.00 32.94 108 ARG D CA 1
ATOM 9580 C C . ARG D 1 109 ? 70.505 45.155 -4.754 1.00 33.74 108 ARG D C 1
ATOM 9581 O O . ARG D 1 109 ? 71.486 45.167 -4.013 1.00 38.15 108 ARG D O 1
ATOM 9589 N N . LEU D 1 110 ? 70.051 44.052 -5.345 1.00 32.94 109 LEU D N 1
ATOM 9590 C CA . LEU D 1 110 ? 70.631 42.729 -5.092 1.00 34.61 109 LEU D CA 1
ATOM 9591 C C . LEU D 1 110 ? 71.894 42.523 -5.914 1.00 38.01 109 LEU D C 1
ATOM 9592 O O . LEU D 1 110 ? 71.836 42.397 -7.137 1.00 40.08 109 LEU D O 1
ATOM 9597 N N . GLU D 1 111 ? 73.037 42.486 -5.236 1.00 36.07 110 GLU D N 1
ATOM 9598 C CA . GLU D 1 111 ? 74.325 42.482 -5.908 1.00 37.53 110 GLU D CA 1
ATOM 9599 C C . GLU D 1 111 ? 74.922 41.093 -6.050 1.00 49.33 110 GLU D C 1
ATOM 9600 O O . GLU D 1 111 ? 75.636 40.815 -7.015 1.00 39.25 110 GLU D O 1
ATOM 9606 N N . ARG D 1 112 ? 74.637 40.222 -5.088 1.00 42.09 111 ARG D N 1
ATOM 9607 C CA . ARG D 1 112 ? 75.279 38.916 -5.070 1.00 40.93 111 ARG D CA 1
ATOM 9608 C C . ARG D 1 112 ? 74.457 37.854 -4.343 1.00 41.73 111 ARG D C 1
ATOM 9609 O O . ARG D 1 112 ? 73.799 38.133 -3.328 1.00 40.83 111 ARG D O 1
ATOM 9617 N N . LEU D 1 113 ? 74.487 36.640 -4.881 1.00 40.64 112 LEU D N 1
ATOM 9618 C CA . LEU D 1 113 ? 73.866 35.483 -4.229 1.00 45.16 112 LEU D CA 1
ATOM 9619 C C . LEU D 1 113 ? 74.867 34.341 -4.119 1.00 49.00 112 LEU D C 1
ATOM 9620 O O . LEU D 1 113 ? 75.378 33.846 -5.127 1.00 46.44 112 LEU D O 1
ATOM 9625 N N . GLN D 1 114 ? 75.157 33.931 -2.893 1.00 41.96 113 GLN D N 1
ATOM 9626 C CA . GLN D 1 114 ? 76.028 32.786 -2.681 1.00 50.19 113 GLN D CA 1
ATOM 9627 C C . GLN D 1 114 ? 75.183 31.568 -2.340 1.00 49.72 113 GLN D C 1
ATOM 9628 O O . GLN D 1 114 ? 74.575 31.504 -1.269 1.00 43.41 113 GLN D O 1
ATOM 9642 N N . PRO D 1 116 ? 74.766 27.378 -1.919 1.00 52.66 115 PRO D N 1
ATOM 9643 C CA . PRO D 1 116 ? 75.363 26.056 -1.683 1.00 52.50 115 PRO D CA 1
ATOM 9644 C C . PRO D 1 116 ? 74.986 25.065 -2.780 1.00 52.51 115 PRO D C 1
ATOM 9645 O O . PRO D 1 116 ? 73.853 25.105 -3.257 1.00 49.28 115 PRO D O 1
ATOM 9649 N N . ASP D 1 117 ? 75.915 24.186 -3.157 1.00 58.35 116 ASP D N 1
ATOM 9650 C CA . ASP D 1 117 ? 75.684 23.177 -4.197 1.00 60.43 116 ASP D CA 1
ATOM 9651 C C . ASP D 1 117 ? 74.451 22.303 -3.943 1.00 61.28 116 ASP D C 1
ATOM 9652 O O . ASP D 1 117 ? 73.862 21.767 -4.881 1.00 61.67 116 ASP D O 1
ATOM 9657 N N . GLU D 1 118 ? 74.088 22.138 -2.672 1.00 63.05 117 GLU D N 1
ATOM 9658 C CA . GLU D 1 118 ? 72.904 21.369 -2.302 1.00 68.77 117 GLU D CA 1
ATOM 9659 C C . GLU D 1 118 ? 71.652 22.032 -2.874 1.00 60.41 117 GLU D C 1
ATOM 9660 O O . GLU D 1 118 ? 70.738 21.355 -3.341 1.00 58.40 117 GLU D O 1
ATOM 9666 N N . LEU D 1 119 ? 71.630 23.361 -2.843 1.00 58.17 118 LEU D N 1
ATOM 9667 C CA . LEU D 1 119 ? 70.522 24.132 -3.403 1.00 53.51 118 LEU D CA 1
ATOM 9668 C C . LEU D 1 119 ? 70.608 24.221 -4.925 1.00 53.40 118 LEU D C 1
ATOM 9669 O O . LEU D 1 119 ? 69.618 23.982 -5.617 1.00 56.96 118 LEU D O 1
ATOM 9674 N N . VAL D 1 120 ? 71.789 24.574 -5.434 1.00 47.30 119 VAL D N 1
ATOM 9675 C CA . VAL D 1 120 ? 72.072 24.550 -6.872 1.00 46.91 119 VAL D CA 1
ATOM 9676 C C . VAL D 1 120 ? 71.587 23.257 -7.519 1.00 48.67 119 VAL D C 1
ATOM 9677 O O . VAL D 1 120 ? 71.029 23.278 -8.613 1.00 43.76 119 VAL D O 1
ATOM 9681 N N . ARG D 1 121 ? 71.775 22.139 -6.818 1.00 51.45 120 ARG D N 1
ATOM 9682 C CA . ARG D 1 121 ? 71.397 20.825 -7.333 1.00 52.52 120 ARG D CA 1
ATOM 9683 C C . ARG D 1 121 ? 69.894 20.684 -7.549 1.00 52.74 120 ARG D C 1
ATOM 9684 O O . ARG D 1 121 ? 69.458 19.926 -8.419 1.00 49.05 120 ARG D O 1
ATOM 9686 N N . GLN D 1 122 ? 69.104 21.401 -6.749 1.00 54.38 121 GLN D N 1
ATOM 9687 C CA . GLN D 1 122 ? 67.649 21.311 -6.833 1.00 49.09 121 GLN D CA 1
ATOM 9688 C C . GLN D 1 122 ? 67.094 21.914 -8.130 1.00 45.48 121 GLN D C 1
ATOM 9689 O O . GLN D 1 122 ? 65.978 21.597 -8.539 1.00 54.38 121 GLN D O 1
ATOM 9695 N N . PHE D 1 123 ? 67.887 22.759 -8.784 1.00 43.70 122 PHE D N 1
ATOM 9696 C CA . PHE D 1 123 ? 67.535 23.306 -10.096 1.00 43.00 122 PHE D CA 1
ATOM 9697 C C . PHE D 1 123 ? 68.009 22.396 -11.239 1.00 48.06 122 PHE D C 1
ATOM 9698 O O . PHE D 1 123 ? 68.886 21.558 -11.038 1.00 51.79 122 PHE D O 1
ATOM 9706 N N . PRO D 1 124 ? 67.405 22.520 -12.433 1.00 49.01 123 PRO D N 1
ATOM 9707 C CA . PRO D 1 124 ? 67.756 21.502 -13.430 1.00 42.33 123 PRO D CA 1
ATOM 9708 C C . PRO D 1 124 ? 69.102 21.727 -14.131 1.00 47.61 123 PRO D C 1
ATOM 9709 O O . PRO D 1 124 ? 69.867 20.775 -14.282 1.00 44.27 123 PRO D O 1
ATOM 9713 N N . GLY D 1 125 ? 69.380 22.959 -14.547 1.00 41.85 124 GLY D N 1
ATOM 9714 C CA . GLY D 1 125 ? 70.567 23.249 -15.329 1.00 48.70 124 GLY D CA 1
ATOM 9715 C C . GLY D 1 125 ? 70.330 22.927 -16.795 1.00 48.42 124 GLY D C 1
ATOM 9716 O O . GLY D 1 125 ? 69.270 22.404 -17.155 1.00 47.42 124 GLY D O 1
ATOM 9717 N N . PRO D 1 126 ? 71.307 23.250 -17.657 1.00 47.88 125 PRO D N 1
ATOM 9718 C CA . PRO D 1 126 ? 71.173 22.955 -19.087 1.00 49.02 125 PRO D CA 1
ATOM 9719 C C . PRO D 1 126 ? 70.998 21.464 -19.367 1.00 52.49 125 PRO D C 1
ATOM 9720 O O . PRO D 1 126 ? 71.679 20.628 -18.757 1.00 47.32 125 PRO D O 1
ATOM 9724 N N . LYS D 1 127 ? 70.086 21.142 -20.279 1.00 44.17 126 LYS D N 1
ATOM 9725 C CA . LYS D 1 127 ? 69.933 19.769 -20.756 1.00 45.39 126 LYS D CA 1
ATOM 9726 C C . LYS D 1 127 ? 71.145 19.409 -21.605 1.00 53.71 126 LYS D C 1
ATOM 9727 O O . LYS D 1 127 ? 71.660 18.293 -21.547 1.00 53.62 126 LYS D O 1
ATOM 9733 N N . PHE D 1 128 ? 71.613 20.373 -22.382 1.00 56.22 127 PHE D N 1
ATOM 9734 C CA . PHE D 1 128 ? 72.677 20.114 -23.346 1.00 55.48 127 PHE D CA 1
ATOM 9735 C C . PHE D 1 128 ? 73.995 20.733 -22.938 1.00 55.20 127 PHE D C 1
ATOM 9736 O O . PHE D 1 128 ? 75.031 20.066 -22.960 1.00 49.12 127 PHE D O 1
ATOM 9744 N N . GLY D 1 129 ? 73.961 22.012 -22.575 1.00 46.55 128 GLY D N 1
ATOM 9745 C CA . GLY D 1 129 ? 75.185 22.760 -22.350 1.00 58.81 128 GLY D CA 1
ATOM 9746 C C . GLY D 1 129 ? 76.062 22.897 -23.594 1.00 65.72 128 GLY D C 1
ATOM 9747 O O . GLY D 1 129 ? 75.638 22.588 -24.716 1.00 48.02 128 GLY D O 1
ATOM 9748 N N . VAL D 1 130 ? 77.298 23.345 -23.390 1.00 48.84 129 VAL D N 1
ATOM 9749 C CA . VAL D 1 130 ? 78.203 23.641 -24.496 1.00 49.82 129 VAL D CA 1
ATOM 9750 C C . VAL D 1 130 ? 78.472 22.409 -25.347 1.00 59.28 129 VAL D C 1
ATOM 9751 O O . VAL D 1 130 ? 78.319 22.431 -26.568 1.00 63.64 129 VAL D O 1
ATOM 9755 N N . GLU D 1 131 ? 78.875 21.329 -24.695 1.00 55.29 130 GLU D N 1
ATOM 9756 C CA . GLU D 1 131 ? 79.224 20.110 -25.410 1.00 53.65 130 GLU D CA 1
ATOM 9757 C C . GLU D 1 131 ? 78.019 19.461 -26.079 1.00 53.00 130 GLU D C 1
ATOM 9758 O O . GLU D 1 131 ? 78.150 18.796 -27.106 1.00 53.90 130 GLU D O 1
ATOM 9764 N N . GLY D 1 132 ? 76.840 19.684 -25.505 1.00 51.53 131 GLY D N 1
ATOM 9765 C CA . GLY D 1 132 ? 75.617 19.141 -26.061 1.00 52.68 131 GLY D CA 1
ATOM 9766 C C . GLY D 1 132 ? 75.239 19.837 -27.355 1.00 56.43 131 GLY D C 1
ATOM 9767 O O . GLY D 1 132 ? 74.786 19.193 -28.301 1.00 62.64 131 GLY D O 1
ATOM 9768 N N . VAL D 1 133 ? 75.429 21.152 -27.399 1.00 49.61 132 VAL D N 1
ATOM 9769 C CA . VAL D 1 133 ? 75.104 21.930 -28.588 1.00 49.20 132 VAL D CA 1
ATOM 9770 C C . VAL D 1 133 ? 76.101 21.611 -29.700 1.00 60.18 132 VAL D C 1
ATOM 9771 O O . VAL D 1 133 ? 75.728 21.443 -30.865 1.00 54.91 132 VAL D O 1
ATOM 9775 N N . ARG D 1 134 ? 77.374 21.525 -29.326 1.00 58.40 133 ARG D N 1
ATOM 9776 C CA . ARG D 1 134 ? 78.420 21.186 -30.278 1.00 60.46 133 ARG D CA 1
ATOM 9777 C C . ARG D 1 134 ? 78.131 19.833 -30.905 1.00 64.56 133 ARG D C 1
ATOM 9778 O O . ARG D 1 134 ? 78.097 19.705 -32.127 1.00 69.89 133 ARG D O 1
ATOM 9786 N N . ARG D 1 135 ? 77.898 18.838 -30.054 1.00 66.77 134 ARG D N 1
ATOM 9787 C CA . ARG D 1 135 ? 77.570 17.488 -30.499 1.00 70.72 134 ARG D CA 1
ATOM 9788 C C . ARG D 1 135 ? 76.318 17.483 -31.375 1.00 70.42 134 ARG D C 1
ATOM 9789 O O . ARG D 1 135 ? 76.298 16.875 -32.441 1.00 55.53 134 ARG D O 1
ATOM 9795 N N . ARG D 1 136 ? 75.279 18.182 -30.932 1.00 61.21 135 ARG D N 1
ATOM 9796 C CA . ARG D 1 136 ? 74.027 18.217 -31.677 1.00 60.39 135 ARG D CA 1
ATOM 9797 C C . ARG D 1 136 ? 74.165 18.883 -33.050 1.00 58.75 135 ARG D C 1
ATOM 9798 O O . ARG D 1 136 ? 73.506 18.483 -34.009 1.00 60.87 135 ARG D O 1
ATOM 9806 N N . LEU D 1 137 ? 75.018 19.898 -33.144 1.00 54.91 136 LEU D N 1
ATOM 9807 C CA . LEU D 1 137 ? 75.182 20.622 -34.396 1.00 53.93 136 LEU D CA 1
ATOM 9808 C C . LEU D 1 137 ? 76.344 20.064 -35.205 1.00 59.72 136 LEU D C 1
ATOM 9809 O O . LEU D 1 137 ? 76.434 20.290 -36.414 1.00 59.80 136 LEU D O 1
ATOM 9814 N N . GLY D 1 138 ? 77.231 19.346 -34.524 1.00 62.29 137 GLY D N 1
ATOM 9815 C CA . GLY D 1 138 ? 78.419 18.800 -35.144 1.00 65.30 137 GLY D CA 1
ATOM 9816 C C . GLY D 1 138 ? 79.385 19.897 -35.543 1.00 66.47 137 GLY D C 1
ATOM 9817 O O . GLY D 1 138 ? 79.907 19.897 -36.657 1.00 62.61 137 GLY D O 1
ATOM 9818 N N . ALA D 1 139 ? 79.615 20.836 -34.630 1.00 66.33 138 ALA D N 1
ATOM 9819 C CA . ALA D 1 139 ? 80.495 21.962 -34.890 1.00 61.63 138 ALA D CA 1
ATOM 9820 C C . ALA D 1 139 ? 81.504 22.134 -33.755 1.00 63.50 138 ALA D C 1
ATOM 9821 O O . ALA D 1 139 ? 81.136 22.499 -32.633 1.00 58.28 138 ALA D O 1
ATOM 9823 N N . TYR D 1 140 ? 82.780 21.886 -34.056 1.00 63.29 139 TYR D N 1
ATOM 9824 C CA . TYR D 1 140 ? 83.797 21.778 -33.010 1.00 64.97 139 TYR D CA 1
ATOM 9825 C C . TYR D 1 140 ? 84.998 22.701 -33.185 1.00 65.87 139 TYR D C 1
ATOM 9826 O O . TYR D 1 140 ? 85.334 23.110 -34.300 1.00 67.52 139 TYR D O 1
ATOM 9835 N N . ASN D 1 141 ? 85.627 23.021 -32.054 1.00 68.58 140 ASN D N 1
ATOM 9836 C CA . ASN D 1 141 ? 86.884 23.779 -31.996 1.00 70.98 140 ASN D CA 1
ATOM 9837 C C . ASN D 1 141 ? 86.882 25.146 -32.673 1.00 69.25 140 ASN D C 1
ATOM 9838 O O . ASN D 1 141 ? 87.930 25.646 -33.083 1.00 66.91 140 ASN D O 1
ATOM 9843 N N . ARG D 1 142 ? 85.702 25.749 -32.769 1.00 67.87 141 ARG D N 1
ATOM 9844 C CA . ARG D 1 142 ? 85.560 27.099 -33.305 1.00 60.70 141 ARG D CA 1
ATOM 9845 C C . ARG D 1 142 ? 84.288 27.693 -32.725 1.00 58.40 141 ARG D C 1
ATOM 9846 O O . ARG D 1 142 ? 83.471 26.968 -32.161 1.00 62.87 141 ARG D O 1
ATOM 9854 N N . PRO D 1 143 ? 84.118 29.014 -32.847 1.00 65.57 142 PRO D N 1
ATOM 9855 C CA . PRO D 1 143 ? 82.809 29.556 -32.476 1.00 62.81 142 PRO D CA 1
ATOM 9856 C C . PRO D 1 143 ? 81.735 29.192 -33.498 1.00 58.86 142 PRO D C 1
ATOM 9857 O O . PRO D 1 143 ? 82.035 28.945 -34.665 1.00 57.14 142 PRO D O 1
ATOM 9861 N N . LEU D 1 144 ? 80.488 29.154 -33.040 1.00 54.00 143 LEU D N 1
ATOM 9862 C CA . LEU D 1 144 ? 79.344 28.969 -33.914 1.00 53.83 143 LEU D CA 1
ATOM 9863 C C . LEU D 1 144 ? 78.879 30.309 -34.451 1.00 64.01 143 LEU D C 1
ATOM 9864 O O . LEU D 1 144 ? 79.157 31.359 -33.867 1.00 64.62 143 LEU D O 1
ATOM 9869 N N . VAL D 1 145 ? 78.162 30.280 -35.562 1.00 53.82 144 VAL D N 1
ATOM 9870 C CA . VAL D 1 145 ? 77.731 31.513 -36.190 1.00 53.64 144 VAL D CA 1
ATOM 9871 C C . VAL D 1 145 ? 76.224 31.549 -36.329 1.00 60.62 144 VAL D C 1
ATOM 9872 O O . VAL D 1 145 ? 75.637 30.698 -36.998 1.00 60.86 144 VAL D O 1
ATOM 9884 N N . SER D 1 147 ? 72.507 33.830 -37.019 1.00 50.11 146 SER D N 1
ATOM 9885 C CA . SER D 1 147 ? 71.922 34.966 -37.706 1.00 50.30 146 SER D CA 1
ATOM 9886 C C . SER D 1 147 ? 70.478 35.224 -37.291 1.00 48.99 146 SER D C 1
ATOM 9887 O O . SER D 1 147 ? 69.734 34.302 -37.002 1.00 48.45 146 SER D O 1
ATOM 9890 N N . ILE D 1 148 ? 70.087 36.495 -37.286 1.00 51.59 147 ILE D N 1
ATOM 9891 C CA . ILE D 1 148 ? 68.740 36.892 -36.898 1.00 47.47 147 ILE D CA 1
ATOM 9892 C C . ILE D 1 148 ? 67.874 37.259 -38.103 1.00 48.49 147 ILE D C 1
ATOM 9893 O O . ILE D 1 148 ? 68.337 37.932 -39.028 1.00 58.87 147 ILE D O 1
ATOM 9898 N N . PHE D 1 149 ? 66.619 36.818 -38.089 1.00 48.02 148 PHE D N 1
ATOM 9899 C CA . PHE D 1 149 ? 65.647 37.219 -39.102 1.00 53.09 148 PHE D CA 1
ATOM 9900 C C . PHE D 1 149 ? 65.475 38.721 -39.008 1.00 53.78 148 PHE D C 1
ATOM 9901 O O . PHE D 1 149 ? 65.232 39.235 -37.924 1.00 48.37 148 PHE D O 1
ATOM 9909 N N . LYS D 1 150 ? 65.602 39.435 -40.121 1.00 54.22 149 LYS D N 1
ATOM 9910 C CA . LYS D 1 150 ? 65.457 40.890 -40.055 1.00 53.88 149 LYS D CA 1
ATOM 9911 C C . LYS D 1 150 ? 63.997 41.338 -40.120 1.00 51.49 149 LYS D C 1
ATOM 9912 O O . LYS D 1 150 ? 63.675 42.462 -39.769 1.00 58.29 149 LYS D O 1
ATOM 9918 N N . ALA D 1 151 ? 63.115 40.454 -40.572 1.00 50.21 150 ALA D N 1
ATOM 9919 C CA . ALA D 1 151 ? 61.705 40.800 -40.704 1.00 60.01 150 ALA D CA 1
ATOM 9920 C C . ALA D 1 151 ? 60.848 39.545 -40.594 1.00 62.14 150 ALA D C 1
ATOM 9921 O O . ALA D 1 151 ? 61.203 38.496 -41.138 1.00 62.84 150 ALA D O 1
ATOM 9923 N N . CYS D 1 152 ? 59.716 39.657 -39.904 1.00 48.79 151 CYS D N 1
ATOM 9924 C CA . CYS D 1 152 ? 58.883 38.489 -39.615 1.00 52.62 151 CYS D CA 1
ATOM 9925 C C . CYS D 1 152 ? 57.386 38.747 -39.792 1.00 54.17 151 CYS D C 1
ATOM 9926 O O . CYS D 1 152 ? 56.761 38.213 -40.712 1.00 50.78 151 CYS D O 1
ATOM 9929 N N . ALA D 1 153 ? 56.827 39.567 -38.902 1.00 54.69 152 ALA D N 1
ATOM 9930 C CA . ALA D 1 153 ? 55.383 39.808 -38.819 1.00 59.41 152 ALA D CA 1
ATOM 9931 C C . ALA D 1 153 ? 54.783 40.407 -40.094 1.00 64.60 152 ALA D C 1
ATOM 9932 O O . ALA D 1 153 ? 55.084 41.542 -40.455 1.00 68.07 152 ALA D O 1
ATOM 9934 N N . GLY D 1 154 ? 53.925 39.640 -40.763 1.00 62.47 153 GLY D N 1
ATOM 9935 C CA . GLY D 1 154 ? 53.234 40.117 -41.949 1.00 64.68 153 GLY D CA 1
ATOM 9936 C C . GLY D 1 154 ? 53.709 39.473 -43.241 1.00 66.01 153 GLY D C 1
ATOM 9937 O O . GLY D 1 154 ? 53.096 39.642 -44.298 1.00 68.31 153 GLY D O 1
ATOM 9938 N N . LEU D 1 155 ? 54.810 38.734 -43.158 1.00 61.52 154 LEU D N 1
ATOM 9939 C CA . LEU D 1 155 ? 55.351 38.044 -44.316 1.00 61.66 154 LEU D CA 1
ATOM 9940 C C . LEU D 1 155 ? 54.751 36.648 -44.421 1.00 62.93 154 LEU D C 1
ATOM 9941 O O . LEU D 1 155 ? 54.490 35.993 -43.410 1.00 57.71 154 LEU D O 1
ATOM 9946 N N . THR D 1 156 ? 54.518 36.210 -45.653 1.00 66.93 155 THR D N 1
ATOM 9947 C CA . THR D 1 156 ? 54.000 34.875 -45.907 1.00 64.03 155 THR D CA 1
ATOM 9948 C C . THR D 1 156 ? 55.114 33.855 -45.692 1.00 63.12 155 THR D C 1
ATOM 9949 O O . THR D 1 156 ? 56.291 34.217 -45.661 1.00 56.65 155 THR D O 1
ATOM 9953 N N . LEU D 1 157 ? 54.742 32.587 -45.532 1.00 61.97 156 LEU D N 1
ATOM 9954 C CA . LEU D 1 157 ? 55.726 31.527 -45.344 1.00 62.33 156 LEU D CA 1
ATOM 9955 C C . LEU D 1 157 ? 56.759 31.548 -46.477 1.00 63.68 156 LEU D C 1
ATOM 9956 O O . LEU D 1 157 ? 57.966 31.557 -46.224 1.00 57.73 156 LEU D O 1
ATOM 9961 N N . ASP D 1 158 ? 56.277 31.598 -47.718 1.00 67.74 157 ASP D N 1
ATOM 9962 C CA . ASP D 1 158 ? 57.146 31.608 -48.897 1.00 67.05 157 ASP D CA 1
ATOM 9963 C C . ASP D 1 158 ? 58.141 32.753 -48.821 1.00 69.81 157 ASP D C 1
ATOM 9964 O O . ASP D 1 158 ? 59.295 32.628 -49.232 1.00 68.25 157 ASP D O 1
ATOM 9969 N N . GLU D 1 159 ? 57.676 33.879 -48.298 1.00 72.55 158 GLU D N 1
ATOM 9970 C CA . GLU D 1 159 ? 58.531 35.035 -48.098 1.00 69.53 158 GLU D CA 1
ATOM 9971 C C . GLU D 1 159 ? 59.550 34.745 -46.994 1.00 64.91 158 GLU D C 1
ATOM 9972 O O . GLU D 1 159 ? 60.730 35.082 -47.120 1.00 59.15 158 GLU D O 1
ATOM 9978 N N . LEU D 1 160 ? 59.088 34.086 -45.933 1.00 60.17 159 LEU D N 1
ATOM 9979 C CA . LEU D 1 160 ? 59.929 33.725 -44.797 1.00 55.58 159 LEU D CA 1
ATOM 9980 C C . LEU D 1 160 ? 60.952 32.638 -45.116 1.00 56.30 159 LEU D C 1
ATOM 9981 O O . LEU D 1 160 ? 62.076 32.665 -44.615 1.00 55.78 159 LEU D O 1
ATOM 9986 N N . VAL D 1 161 ? 60.553 31.668 -45.932 1.00 60.19 160 VAL D N 1
ATOM 9987 C CA . VAL D 1 161 ? 61.442 30.564 -46.285 1.00 65.86 160 VAL D CA 1
ATOM 9988 C C . VAL D 1 161 ? 62.602 31.071 -47.138 1.00 66.56 160 VAL D C 1
ATOM 9989 O O . VAL D 1 161 ? 63.741 30.619 -46.990 1.00 60.05 160 VAL D O 1
ATOM 9993 N N . GLU D 1 162 ? 62.302 32.020 -48.021 1.00 61.07 161 GLU D N 1
ATOM 9994 C CA . GLU D 1 162 ? 63.314 32.623 -48.880 1.00 62.61 161 GLU D CA 1
ATOM 9995 C C . GLU D 1 162 ? 64.349 33.354 -48.027 1.00 61.44 161 GLU D C 1
ATOM 9996 O O . GLU D 1 162 ? 65.554 33.227 -48.255 1.00 62.18 161 GLU D O 1
ATOM 9999 N N . ALA D 1 163 ? 63.865 34.105 -47.041 1.00 59.70 162 ALA D N 1
ATOM 10000 C CA . ALA D 1 163 ? 64.715 34.759 -46.045 1.00 58.36 162 ALA D CA 1
ATOM 10001 C C . ALA D 1 163 ? 65.676 33.774 -45.382 1.00 60.07 162 ALA D C 1
ATOM 10002 O O . ALA D 1 163 ? 66.892 33.982 -45.391 1.00 58.18 162 ALA D O 1
ATOM 10004 N N . PHE D 1 164 ? 65.119 32.708 -44.807 1.00 60.57 163 PHE D N 1
ATOM 10005 C CA . PHE D 1 164 ? 65.917 31.649 -44.192 1.00 56.45 163 PHE D CA 1
ATOM 10006 C C . PHE D 1 164 ? 66.990 31.166 -45.162 1.00 58.35 163 PHE D C 1
ATOM 10007 O O . PHE D 1 164 ? 68.162 31.055 -44.804 1.00 58.37 163 PHE D O 1
ATOM 10015 N N . GLY D 1 165 ? 66.572 30.903 -46.394 1.00 60.05 164 GLY D N 1
ATOM 10016 C CA . GLY D 1 165 ? 67.455 30.399 -47.430 1.00 62.09 164 GLY D CA 1
ATOM 10017 C C . GLY D 1 165 ? 68.668 31.279 -47.642 1.00 62.76 164 GLY D C 1
ATOM 10018 O O . GLY D 1 165 ? 69.801 30.801 -47.628 1.00 63.39 164 GLY D O 1
ATOM 10019 N N . GLU D 1 166 ? 68.426 32.572 -47.823 1.00 62.70 165 GLU D N 1
ATOM 10020 C CA . GLU D 1 166 ? 69.504 33.534 -48.011 1.00 65.55 165 GLU D CA 1
ATOM 10021 C C . GLU D 1 166 ? 70.516 33.501 -46.864 1.00 62.07 165 GLU D C 1
ATOM 10022 O O . GLU D 1 166 ? 71.724 33.588 -47.095 1.00 63.06 165 GLU D O 1
ATOM 10028 N N . GLN D 1 167 ? 70.024 33.340 -45.636 1.00 71.60 166 GLN D N 1
ATOM 10029 C CA . GLN D 1 167 ? 70.898 33.277 -44.466 1.00 72.39 166 GLN D CA 1
ATOM 10030 C C . GLN D 1 167 ? 71.648 31.948 -44.408 1.00 59.39 166 GLN D C 1
ATOM 10031 O O . GLN D 1 167 ? 72.856 31.908 -44.171 1.00 59.79 166 GLN D O 1
ATOM 10037 N N . ALA D 1 168 ? 70.916 30.861 -44.613 1.00 62.09 167 ALA D N 1
ATOM 10038 C CA . ALA D 1 168 ? 71.490 29.525 -44.538 1.00 66.13 167 ALA D CA 1
ATOM 10039 C C . ALA D 1 168 ? 72.556 29.332 -45.610 1.00 67.04 167 ALA D C 1
ATOM 10040 O O . ALA D 1 168 ? 73.463 28.520 -45.451 1.00 63.00 167 ALA D O 1
ATOM 10042 N N . GLU D 1 169 ? 72.447 30.100 -46.690 1.00 67.37 168 GLU D N 1
ATOM 10043 C CA . GLU D 1 169 ? 73.384 30.012 -47.804 1.00 65.94 168 GLU D CA 1
ATOM 10044 C C . GLU D 1 169 ? 74.784 30.451 -47.381 1.00 73.02 168 GLU D C 1
ATOM 10045 O O . GLU D 1 169 ? 75.783 30.009 -47.951 1.00 67.82 168 GLU D O 1
ATOM 10047 N N . GLY D 1 170 ? 74.851 31.317 -46.373 1.00 64.41 169 GLY D N 1
ATOM 10048 C CA . GLY D 1 170 ? 76.119 31.676 -45.764 1.00 64.33 169 GLY D CA 1
ATOM 10049 C C . GLY D 1 170 ? 76.697 30.563 -44.901 1.00 63.86 169 GLY D C 1
ATOM 10050 O O . GLY D 1 170 ? 77.768 30.707 -44.314 1.00 72.28 169 GLY D O 1
ATOM 10051 N N . GLY D 1 171 ? 75.986 29.445 -44.821 1.00 63.58 170 GLY D N 1
ATOM 10052 C CA . GLY D 1 171 ? 76.458 28.295 -44.073 1.00 69.81 170 GLY D CA 1
ATOM 10053 C C . GLY D 1 171 ? 76.546 28.517 -42.574 1.00 65.77 170 GLY D C 1
ATOM 10054 O O . GLY D 1 171 ? 77.304 27.832 -41.885 1.00 61.35 170 GLY D O 1
ATOM 10055 N N . VAL D 1 172 ? 75.781 29.480 -42.067 1.00 61.59 171 VAL D N 1
ATOM 10056 C CA . VAL D 1 172 ? 75.742 29.732 -40.624 1.00 65.81 171 VAL D CA 1
ATOM 10057 C C . VAL D 1 172 ? 75.179 28.513 -39.919 1.00 59.10 171 VAL D C 1
ATOM 10058 O O . VAL D 1 172 ? 74.438 27.740 -40.520 1.00 57.49 171 VAL D O 1
ATOM 10062 N N . ASP D 1 173 ? 75.538 28.333 -38.653 1.00 57.26 172 ASP D N 1
ATOM 10063 C CA . ASP D 1 173 ? 75.107 27.145 -37.917 1.00 55.24 172 ASP D CA 1
ATOM 10064 C C . ASP D 1 173 ? 73.636 27.227 -37.509 1.00 53.68 172 ASP D C 1
ATOM 10065 O O . ASP D 1 173 ? 72.905 26.233 -37.569 1.00 53.70 172 ASP D O 1
ATOM 10070 N N . LEU D 1 174 ? 73.210 28.420 -37.105 1.00 52.42 173 LEU D N 1
ATOM 10071 C CA . LEU D 1 174 ? 71.901 28.622 -36.484 1.00 62.61 173 LEU D CA 1
ATOM 10072 C C . LEU D 1 174 ? 71.197 29.848 -37.039 1.00 59.71 173 LEU D C 1
ATOM 10073 O O . LEU D 1 174 ? 71.840 30.846 -37.373 1.00 63.39 173 LEU D O 1
ATOM 10078 N N . VAL D 1 175 ? 69.876 29.773 -37.133 1.00 57.54 174 VAL D N 1
ATOM 10079 C CA . VAL D 1 175 ? 69.056 30.932 -37.473 1.00 53.00 174 VAL D CA 1
ATOM 10080 C C . VAL D 1 175 ? 67.902 31.073 -36.480 1.00 53.84 174 VAL D C 1
ATOM 10081 O O . VAL D 1 175 ? 67.112 30.140 -36.294 1.00 49.98 174 VAL D O 1
ATOM 10097 N N . ASP D 1 177 ? 64.447 33.183 -34.986 1.00 48.48 176 ASP D N 1
ATOM 10098 C CA . ASP D 1 177 ? 63.378 34.153 -35.208 1.00 48.70 176 ASP D CA 1
ATOM 10099 C C . ASP D 1 177 ? 63.798 35.462 -34.550 1.00 49.40 176 ASP D C 1
ATOM 10100 O O . ASP D 1 177 ? 64.669 35.460 -33.682 1.00 50.80 176 ASP D O 1
ATOM 10105 N N . ASP D 1 178 ? 63.182 36.573 -34.953 1.00 43.41 177 ASP D N 1
ATOM 10106 C CA . ASP D 1 178 ? 63.252 37.799 -34.161 1.00 42.50 177 ASP D CA 1
ATOM 10107 C C . ASP D 1 178 ? 62.350 37.533 -32.945 1.00 41.05 177 ASP D C 1
ATOM 10108 O O . ASP D 1 178 ? 61.289 36.927 -33.094 1.00 41.04 177 ASP D O 1
ATOM 10113 N N . GLU D 1 179 ? 62.772 37.949 -31.751 1.00 39.95 178 GLU D N 1
ATOM 10114 C CA . GLU D 1 179 ? 62.058 37.585 -30.514 1.00 38.65 178 GLU D CA 1
ATOM 10115 C C . GLU D 1 179 ? 60.670 38.211 -30.411 1.00 38.28 178 GLU D C 1
ATOM 10116 O O . GLU D 1 179 ? 59.876 37.849 -29.542 1.00 46.19 178 GLU D O 1
ATOM 10122 N N . ILE D 1 180 ? 60.377 39.147 -31.304 1.00 45.67 179 ILE D N 1
ATOM 10123 C CA . ILE D 1 180 ? 59.098 39.843 -31.286 1.00 44.95 179 ILE D CA 1
ATOM 10124 C C . ILE D 1 180 ? 58.071 39.162 -32.200 1.00 45.47 179 ILE D C 1
ATOM 10125 O O . ILE D 1 180 ? 56.970 39.672 -32.389 1.00 44.60 179 ILE D O 1
ATOM 10130 N N . PHE D 1 181 ? 58.434 38.010 -32.760 1.00 40.31 180 PHE D N 1
ATOM 10131 C CA . PHE D 1 181 ? 57.535 37.266 -33.636 1.00 41.18 180 PHE D CA 1
ATOM 10132 C C . PHE D 1 181 ? 56.483 36.528 -32.815 1.00 46.69 180 PHE D C 1
ATOM 10133 O O . PHE D 1 181 ? 56.767 35.470 -32.257 1.00 48.10 180 PHE D O 1
ATOM 10141 N N . PHE D 1 182 ? 55.271 37.071 -32.747 1.00 42.38 181 PHE D N 1
ATOM 10142 C CA . PHE D 1 182 ? 54.191 36.394 -32.024 1.00 43.69 181 PHE D CA 1
ATOM 10143 C C . PHE D 1 182 ? 52.962 36.057 -32.872 1.00 48.95 181 PHE D C 1
ATOM 10144 O O . PHE D 1 182 ? 52.207 35.148 -32.529 1.00 49.50 181 PHE D O 1
ATOM 10152 N N . THR D 1 183 ? 52.750 36.782 -33.965 1.00 49.58 182 THR D N 1
ATOM 10153 C CA . THR D 1 183 ? 51.552 36.544 -34.761 1.00 51.85 182 THR D CA 1
ATOM 10154 C C . THR D 1 183 ? 51.597 35.197 -35.473 1.00 52.65 182 THR D C 1
ATOM 10155 O O . THR D 1 183 ? 52.635 34.815 -36.015 1.00 48.99 182 THR D O 1
ATOM 10159 N N . GLU D 1 184 ? 50.470 34.482 -35.455 1.00 54.56 183 GLU D N 1
ATOM 10160 C CA . GLU D 1 184 ? 50.360 33.182 -36.126 1.00 57.48 183 GLU D CA 1
ATOM 10161 C C . GLU D 1 184 ? 49.434 33.239 -37.343 1.00 58.76 183 GLU D C 1
ATOM 10162 O O . GLU D 1 184 ? 48.933 32.208 -37.818 1.00 53.82 183 GLU D O 1
ATOM 10168 N N . ALA D 1 185 ? 49.219 34.452 -37.844 1.00 58.41 184 ALA D N 1
ATOM 10169 C CA . ALA D 1 185 ? 48.286 34.695 -38.939 1.00 57.40 184 ALA D CA 1
ATOM 10170 C C . ALA D 1 185 ? 48.779 34.119 -40.258 1.00 56.02 184 ALA D C 1
ATOM 10171 O O . ALA D 1 185 ? 48.024 33.483 -40.992 1.00 61.22 184 ALA D O 1
ATOM 10173 N N . TYR D 1 186 ? 50.054 34.348 -40.551 1.00 60.04 185 TYR D N 1
ATOM 10174 C CA . TYR D 1 186 ? 50.626 34.022 -41.854 1.00 64.11 185 TYR D CA 1
ATOM 10175 C C . TYR D 1 186 ? 51.338 32.676 -41.853 1.00 63.31 185 TYR D C 1
ATOM 10176 O O . TYR D 1 186 ? 51.275 31.935 -42.830 1.00 63.82 185 TYR D O 1
ATOM 10185 N N . ALA D 1 187 ? 52.021 32.368 -40.756 1.00 59.44 186 ALA D N 1
ATOM 10186 C CA . ALA D 1 187 ? 52.737 31.104 -40.641 1.00 58.70 186 ALA D CA 1
ATOM 10187 C C . ALA D 1 187 ? 52.890 30.708 -39.184 1.00 57.18 186 ALA D C 1
ATOM 10188 O O . ALA D 1 187 ? 53.558 31.400 -38.415 1.00 57.03 186 ALA D O 1
ATOM 10190 N N . THR D 1 188 ? 52.260 29.596 -38.807 1.00 51.75 187 THR D N 1
ATOM 10191 C CA . THR D 1 188 ? 52.401 29.050 -37.463 1.00 47.65 187 THR D CA 1
ATOM 10192 C C . THR D 1 188 ? 53.857 28.676 -37.210 1.00 47.93 187 THR D C 1
ATOM 10193 O O . THR D 1 188 ? 54.594 28.371 -38.150 1.00 55.39 187 THR D O 1
ATOM 10197 N N . PRO D 1 189 ? 54.281 28.713 -35.937 1.00 48.28 188 PRO D N 1
ATOM 10198 C CA . PRO D 1 189 ? 55.591 28.186 -35.533 1.00 49.87 188 PRO D CA 1
ATOM 10199 C C . PRO D 1 189 ? 55.873 26.815 -36.156 1.00 52.91 188 PRO D C 1
ATOM 10200 O O . PRO D 1 189 ? 56.963 26.579 -36.688 1.00 44.02 188 PRO D O 1
ATOM 10204 N N . GLU D 1 190 ? 54.884 25.930 -36.113 1.00 43.79 189 GLU D N 1
ATOM 10205 C CA . GLU D 1 190 ? 55.069 24.562 -36.603 1.00 45.16 189 GLU D CA 1
ATOM 10206 C C . GLU D 1 190 ? 55.259 24.476 -38.130 1.00 46.94 189 GLU D C 1
ATOM 10207 O O . GLU D 1 190 ? 56.073 23.682 -38.621 1.00 48.07 189 GLU D O 1
ATOM 10213 N N . ASP D 1 191 ? 54.533 25.309 -38.872 1.00 53.57 190 ASP D N 1
ATOM 10214 C CA . ASP D 1 191 ? 54.724 25.418 -40.324 1.00 55.01 190 ASP D CA 1
ATOM 10215 C C . ASP D 1 191 ? 56.122 25.925 -40.688 1.00 55.13 190 ASP D C 1
ATOM 10216 O O . ASP D 1 191 ? 56.748 25.419 -41.618 1.00 55.95 190 ASP D O 1
ATOM 10221 N N . ARG D 1 192 ? 56.601 26.932 -39.956 1.00 53.37 191 ARG D N 1
ATOM 10222 C CA . ARG D 1 192 ? 57.941 27.474 -40.166 1.00 47.66 191 ARG D CA 1
ATOM 10223 C C . ARG D 1 192 ? 59.008 26.427 -39.865 1.00 55.07 191 ARG D C 1
ATOM 10224 O O . ARG D 1 192 ? 60.016 26.344 -40.557 1.00 48.86 191 ARG D O 1
ATOM 10232 N N . VAL D 1 193 ? 58.798 25.639 -38.815 1.00 51.43 192 VAL D N 1
ATOM 10233 C CA . VAL D 1 193 ? 59.757 24.600 -38.456 1.00 47.33 192 VAL D CA 1
ATOM 10234 C C . VAL D 1 193 ? 59.824 23.574 -39.583 1.00 49.27 192 VAL D C 1
ATOM 10235 O O . VAL D 1 193 ? 60.905 23.180 -40.018 1.00 50.15 192 VAL D O 1
ATOM 10239 N N . ARG D 1 194 ? 58.656 23.159 -40.053 1.00 50.00 193 ARG D N 1
ATOM 10240 C CA . ARG D 1 194 ? 58.569 22.210 -41.150 1.00 58.61 193 ARG D CA 1
ATOM 10241 C C . ARG D 1 194 ? 59.302 22.748 -42.362 1.00 60.82 193 ARG D C 1
ATOM 10242 O O . ARG D 1 194 ? 60.210 22.103 -42.892 1.00 56.76 193 ARG D O 1
ATOM 10250 N N . ALA D 1 195 ? 58.896 23.948 -42.772 1.00 64.00 194 ALA D N 1
ATOM 10251 C CA . ALA D 1 195 ? 59.387 24.592 -43.984 1.00 62.58 194 ALA D CA 1
ATOM 10252 C C . ALA D 1 195 ? 60.896 24.844 -43.978 1.00 65.61 194 ALA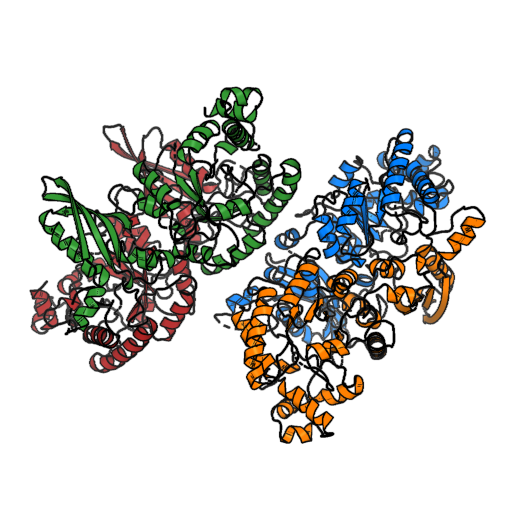 D C 1
ATOM 10253 O O . ALA D 1 195 ? 61.593 24.521 -44.954 1.00 70.23 194 ALA D O 1
ATOM 10255 N N . TYR D 1 196 ? 61.398 25.423 -42.888 1.00 56.23 195 TYR D N 1
ATOM 10256 C CA . TYR D 1 196 ? 62.815 25.763 -42.796 1.00 53.62 195 TYR D CA 1
ATOM 10257 C C . TYR D 1 196 ? 63.678 24.510 -42.703 1.00 53.10 195 TYR D C 1
ATOM 10258 O O . TYR D 1 196 ? 64.855 24.542 -43.052 1.00 53.80 195 TYR D O 1
ATOM 10267 N N . ALA D 1 197 ? 63.095 23.416 -42.217 1.00 53.00 196 ALA D N 1
ATOM 10268 C CA . ALA D 1 197 ? 63.796 22.140 -42.157 1.00 53.88 196 ALA D CA 1
ATOM 10269 C C . ALA D 1 197 ? 64.083 21.682 -43.578 1.00 55.97 196 ALA D C 1
ATOM 10270 O O . ALA D 1 197 ? 65.188 21.241 -43.890 1.00 61.57 196 ALA D O 1
ATOM 10272 N N . ALA D 1 198 ? 63.070 21.805 -44.431 1.00 56.73 197 ALA D N 1
ATOM 10273 C CA . ALA D 1 198 ? 63.165 21.411 -45.835 1.00 65.44 197 ALA D CA 1
ATOM 10274 C C . ALA D 1 198 ? 64.210 22.222 -46.583 1.00 69.02 197 ALA D C 1
ATOM 10275 O O . ALA D 1 198 ? 65.069 21.665 -47.262 1.00 68.08 197 ALA D O 1
ATOM 10277 N N . LYS D 1 199 ? 64.120 23.543 -46.453 1.00 72.43 198 LYS D N 1
ATOM 10278 C CA . LYS D 1 199 ? 65.019 24.461 -47.140 1.00 59.16 198 LYS D CA 1
ATOM 10279 C C . LYS D 1 199 ? 66.480 24.263 -46.728 1.00 59.14 198 LYS D C 1
ATOM 10280 O O . LYS D 1 199 ? 67.375 24.335 -47.564 1.00 60.51 198 LYS D O 1
ATOM 10286 N N . ALA D 1 200 ? 66.726 24.005 -45.447 1.00 59.62 199 ALA D N 1
ATOM 10287 C CA . ALA D 1 200 ? 68.096 23.817 -44.976 1.00 61.61 199 ALA D CA 1
ATOM 10288 C C . ALA D 1 200 ? 68.654 22.469 -45.406 1.00 64.15 199 ALA D C 1
ATOM 10289 O O . ALA D 1 200 ? 69.867 22.280 -45.448 1.00 63.53 199 ALA D O 1
ATOM 10291 N N . ASP D 1 201 ? 67.763 21.534 -45.720 1.00 68.79 200 ASP D N 1
ATOM 10292 C CA . ASP D 1 201 ? 68.161 20.235 -46.256 1.00 68.30 200 ASP D CA 1
ATOM 10293 C C . ASP D 1 201 ? 68.673 20.395 -47.695 1.00 67.63 200 ASP D C 1
ATOM 10294 O O . ASP D 1 201 ? 69.649 19.753 -48.094 1.00 66.08 200 ASP D O 1
ATOM 10299 N N . GLU D 1 202 ? 68.020 21.261 -48.466 1.00 67.66 201 GLU D N 1
ATOM 10300 C CA . GLU D 1 202 ? 68.432 21.524 -49.845 1.00 73.25 201 GLU D CA 1
ATOM 10301 C C . GLU D 1 202 ? 69.795 22.200 -49.896 1.00 76.49 201 GLU D C 1
ATOM 10302 O O . GLU D 1 202 ? 70.736 21.694 -50.514 1.00 67.28 201 GLU D O 1
ATOM 10308 N N . ILE D 1 203 ? 69.877 23.361 -49.251 1.00 64.26 202 ILE D N 1
ATOM 10309 C CA . ILE D 1 203 ? 71.090 24.161 -49.213 1.00 71.57 202 ILE D CA 1
ATOM 10310 C C . ILE D 1 203 ? 72.286 23.360 -48.710 1.00 72.09 202 ILE D C 1
ATOM 10311 O O . ILE D 1 203 ? 73.406 23.515 -49.208 1.00 65.86 202 ILE D O 1
ATOM 10316 N N . ALA D 1 204 ? 72.030 22.480 -47.746 1.00 70.62 203 ALA D N 1
ATOM 10317 C CA . ALA D 1 204 ? 73.064 21.636 -47.153 1.00 70.05 203 ALA D CA 1
ATOM 10318 C C . ALA D 1 204 ? 73.898 20.878 -48.187 1.00 74.47 203 ALA D C 1
ATOM 10319 O O . ALA D 1 204 ? 75.013 20.450 -47.896 1.00 78.27 203 ALA D O 1
ATOM 10321 N N . GLN D 1 205 ? 73.359 20.723 -49.392 1.00 76.16 204 GLN D N 1
ATOM 10322 C CA . GLN D 1 205 ? 74.095 20.086 -50.482 1.00 80.17 204 GLN D CA 1
ATOM 10323 C C . GLN D 1 205 ? 75.165 21.003 -51.090 1.00 80.42 204 GLN D C 1
ATOM 10324 O O . GLN D 1 205 ? 76.143 20.527 -51.661 1.00 79.60 204 GLN D O 1
ATOM 10326 N N . ARG D 1 206 ? 74.979 22.314 -50.968 1.00 82.09 205 ARG D N 1
ATOM 10327 C CA . ARG D 1 206 ? 75.942 23.268 -51.513 1.00 86.03 205 ARG D CA 1
ATOM 10328 C C . ARG D 1 206 ? 76.819 23.913 -50.434 1.00 87.87 205 ARG D C 1
ATOM 10329 O O . ARG D 1 206 ? 77.786 24.612 -50.748 1.00 87.30 205 ARG D O 1
ATOM 10331 N N . THR D 1 207 ? 76.481 23.677 -49.167 1.00 85.71 206 THR D N 1
ATOM 10332 C CA . THR D 1 207 ? 77.248 24.231 -48.051 1.00 82.82 206 THR D CA 1
ATOM 10333 C C . THR D 1 207 ? 77.916 23.153 -47.194 1.00 81.98 206 THR D C 1
ATOM 10334 O O . THR D 1 207 ? 78.931 23.406 -46.542 1.00 81.88 206 THR D O 1
ATOM 10338 N N . GLY D 1 208 ? 77.344 21.954 -47.195 1.00 79.86 207 GLY D N 1
ATOM 10339 C CA . GLY D 1 208 ? 77.885 20.862 -46.407 1.00 81.21 207 GLY D CA 1
ATOM 10340 C C . GLY D 1 208 ? 77.450 20.939 -44.957 1.00 79.96 207 GLY D C 1
ATOM 10341 O O . GLY D 1 208 ? 77.977 20.231 -44.097 1.00 64.22 207 GLY D O 1
ATOM 10342 N N . ARG D 1 209 ? 76.483 21.807 -44.680 1.00 74.38 208 ARG D N 1
ATOM 10343 C CA . ARG D 1 209 ? 75.960 21.929 -43.335 1.00 68.12 208 ARG D CA 1
ATOM 10344 C C . ARG D 1 209 ? 74.472 22.234 -43.370 1.00 67.71 208 ARG D C 1
ATOM 10345 O O . ARG D 1 209 ? 74.022 23.097 -44.118 1.00 59.89 208 ARG D O 1
ATOM 10353 N N . ARG D 1 210 ? 73.704 21.502 -42.573 1.00 58.80 209 ARG D N 1
ATOM 10354 C CA . ARG D 1 210 ? 72.295 21.822 -42.410 1.00 76.52 209 ARG D CA 1
ATOM 10355 C C . ARG D 1 210 ? 72.142 22.917 -41.350 1.00 69.73 209 ARG D C 1
ATOM 10356 O O . ARG D 1 210 ? 72.409 22.691 -40.169 1.00 64.14 209 ARG D O 1
ATOM 10358 N N . THR D 1 211 ? 71.729 24.105 -41.786 1.00 68.91 210 THR D N 1
ATOM 10359 C CA . THR D 1 211 ? 71.535 25.235 -40.877 1.00 53.46 210 THR D CA 1
ATOM 10360 C C . THR D 1 211 ? 70.363 24.983 -39.932 1.00 59.55 210 THR D C 1
ATOM 10361 O O . THR D 1 211 ? 69.251 24.693 -40.372 1.00 52.06 210 THR D O 1
ATOM 10365 N N . ALA D 1 212 ? 70.619 25.118 -38.632 1.00 59.62 211 ALA D N 1
ATOM 10366 C CA . ALA D 1 212 ? 69.609 24.857 -37.607 1.00 55.91 211 ALA D CA 1
ATOM 10367 C C . ALA D 1 212 ? 68.700 26.063 -37.403 1.00 54.97 211 ALA D C 1
ATOM 10368 O O . ALA D 1 212 ? 69.105 27.213 -37.626 1.00 54.70 211 ALA D O 1
ATOM 10370 N N . TYR D 1 213 ? 67.471 25.799 -36.969 1.00 46.87 212 TYR D N 1
ATOM 10371 C CA . TYR D 1 213 ? 66.484 26.861 -36.800 1.00 57.00 212 TYR D CA 1
ATOM 10372 C C . TYR D 1 213 ? 66.022 27.028 -35.344 1.00 53.73 212 TYR D C 1
ATOM 10373 O O . TYR D 1 213 ? 65.487 26.103 -34.726 1.00 53.17 212 TYR D O 1
ATOM 10382 N N . ALA D 1 214 ? 66.245 28.221 -34.806 1.00 50.05 213 ALA D N 1
ATOM 10383 C CA . ALA D 1 214 ? 65.820 28.546 -33.453 1.00 45.09 213 ALA D CA 1
ATOM 10384 C C . ALA D 1 214 ? 64.479 29.266 -33.519 1.00 42.65 213 ALA D C 1
ATOM 10385 O O . ALA D 1 214 ? 64.429 30.451 -33.846 1.00 40.19 213 ALA D O 1
ATOM 10387 N N . VAL D 1 215 ? 63.397 28.547 -33.221 1.00 45.94 214 VAL D N 1
ATOM 10388 C CA . VAL D 1 215 ? 62.050 29.104 -33.339 1.00 39.64 214 VAL D CA 1
ATOM 10389 C C . VAL D 1 215 ? 61.553 29.720 -32.019 1.00 37.87 214 VAL D C 1
ATOM 10390 O O . VAL D 1 215 ? 61.729 29.146 -30.945 1.00 41.94 214 VAL D O 1
ATOM 10394 N N . ASN D 1 216 ? 60.945 30.898 -32.113 1.00 38.41 215 ASN D N 1
ATOM 10395 C CA . ASN D 1 216 ? 60.382 31.579 -30.950 1.00 35.73 215 ASN D CA 1
ATOM 10396 C C . ASN D 1 216 ? 59.284 30.710 -30.347 1.00 46.26 215 ASN D C 1
ATOM 10397 O O . ASN D 1 216 ? 58.373 30.282 -31.055 1.00 44.77 215 ASN D O 1
ATOM 10402 N N . LEU D 1 217 ? 59.394 30.422 -29.049 1.00 34.20 216 LEU D N 1
ATOM 10403 C CA . LEU D 1 217 ? 58.420 29.568 -28.363 1.00 34.98 216 LEU D CA 1
ATOM 10404 C C . LEU D 1 217 ? 57.358 30.436 -27.714 1.00 33.93 216 LEU D C 1
ATOM 10405 O O . LEU D 1 217 ? 57.644 31.185 -26.781 1.00 33.01 216 LEU D O 1
ATOM 10410 N N . THR D 1 218 ? 56.138 30.367 -28.236 1.00 33.17 217 THR D N 1
ATOM 10411 C CA . THR D 1 218 ? 55.091 31.310 -27.840 1.00 36.44 217 THR D CA 1
ATOM 10412 C C . THR D 1 218 ? 53.767 30.621 -27.512 1.00 35.50 217 THR D C 1
ATOM 10413 O O . THR D 1 218 ? 53.621 29.412 -27.691 1.00 34.45 217 THR D O 1
ATOM 10417 N N . GLY D 1 219 ? 52.806 31.400 -27.022 1.00 40.74 218 GLY D N 1
ATOM 10418 C CA . GLY D 1 219 ? 51.512 30.859 -26.652 1.00 45.94 218 GLY D CA 1
ATOM 10419 C C . GLY D 1 219 ? 51.307 30.870 -25.148 1.00 38.93 218 GLY D C 1
ATOM 10420 O O . GLY D 1 219 ? 52.206 31.264 -24.396 1.00 34.84 218 GLY D O 1
ATOM 10421 N N . PRO D 1 220 ? 50.120 30.436 -24.700 1.00 40.82 219 PRO D N 1
ATOM 10422 C CA . PRO D 1 220 ? 49.764 30.328 -23.278 1.00 37.25 219 PRO D CA 1
ATOM 10423 C C . PRO D 1 220 ? 50.674 29.339 -22.560 1.00 34.06 219 PRO D C 1
ATOM 10424 O O . PRO D 1 220 ? 51.166 28.397 -23.186 1.00 32.95 219 PRO D O 1
ATOM 10428 N N . VAL D 1 221 ? 50.877 29.555 -21.265 1.00 35.53 220 VAL D N 1
ATOM 10429 C CA . VAL D 1 221 ? 51.759 28.719 -20.447 1.00 40.04 220 VAL D CA 1
ATOM 10430 C C . VAL D 1 221 ? 51.295 27.263 -20.340 1.00 40.66 220 VAL D C 1
ATOM 10431 O O . VAL D 1 221 ? 52.112 26.333 -20.316 1.00 34.12 220 VAL D O 1
ATOM 10435 N N . HIS D 1 222 ? 49.986 27.054 -20.300 1.00 28.79 221 HIS D N 1
ATOM 10436 C CA . HIS D 1 222 ? 49.474 25.709 -20.090 1.00 34.66 221 HIS D CA 1
ATOM 10437 C C . HIS D 1 222 ? 49.727 24.785 -21.273 1.00 35.32 221 HIS D C 1
ATOM 10438 O O . HIS D 1 222 ? 49.591 23.571 -21.158 1.00 33.32 221 HIS D O 1
ATOM 10445 N N . SER D 1 223 ? 50.085 25.336 -22.425 1.00 35.75 222 SER D N 1
ATOM 10446 C CA . SER D 1 223 ? 50.284 24.466 -23.581 1.00 39.30 222 SER D CA 1
ATOM 10447 C C . SER D 1 223 ? 51.676 24.642 -24.167 1.00 37.50 222 SER D C 1
ATOM 10448 O O . SER D 1 223 ? 51.956 24.197 -25.278 1.00 34.56 222 SER D O 1
ATOM 10451 N N . LEU D 1 224 ? 52.546 25.272 -23.387 1.00 32.97 223 LEU D N 1
ATOM 10452 C CA . LEU D 1 224 ? 53.874 25.661 -23.833 1.00 34.98 223 LEU D CA 1
ATOM 10453 C C . LEU D 1 224 ? 54.798 24.446 -23.895 1.00 40.34 223 LEU D C 1
ATOM 10454 O O . LEU D 1 224 ? 55.650 24.346 -24.786 1.00 44.11 223 LEU D O 1
ATOM 10459 N N . ARG D 1 225 ? 54.615 23.511 -22.968 1.00 32.96 224 ARG D N 1
ATOM 10460 C CA . ARG D 1 225 ? 55.407 22.285 -22.970 1.00 40.43 224 ARG D CA 1
ATOM 10461 C C . ARG D 1 225 ? 55.025 21.343 -24.116 1.00 41.03 224 ARG D C 1
ATOM 10462 O O . ARG D 1 225 ? 55.898 20.825 -24.810 1.00 37.92 224 ARG D O 1
ATOM 10470 N N . GLU D 1 226 ? 53.727 21.125 -24.303 1.00 42.03 225 GLU D N 1
ATOM 10471 C CA . GLU D 1 226 ? 53.228 20.373 -25.448 1.00 42.32 225 GLU D CA 1
ATOM 10472 C C . GLU D 1 226 ? 53.783 20.934 -26.757 1.00 42.72 225 GLU D C 1
ATOM 10473 O O . GLU D 1 226 ? 54.343 20.200 -27.569 1.00 39.49 225 GLU D O 1
ATOM 10479 N N . ARG D 1 227 ? 53.622 22.242 -26.948 1.00 41.56 226 ARG D N 1
ATOM 10480 C CA . ARG D 1 227 ? 54.118 22.912 -28.145 1.00 41.91 226 ARG D CA 1
ATOM 10481 C C . ARG D 1 227 ? 55.620 22.758 -28.281 1.00 46.10 226 ARG D C 1
ATOM 10482 O O . ARG D 1 227 ? 56.126 22.552 -29.386 1.00 45.32 226 ARG D O 1
ATOM 10490 N N . ALA D 1 228 ? 56.329 22.855 -27.158 1.00 46.81 227 ALA D N 1
ATOM 10491 C CA . ALA D 1 228 ? 57.783 22.694 -27.157 1.00 52.32 227 ALA D CA 1
ATOM 10492 C C . ALA D 1 228 ? 58.198 21.318 -27.709 1.00 38.68 227 ALA D C 1
ATOM 10493 O O . ALA D 1 228 ? 59.099 21.217 -28.542 1.00 39.57 227 ALA D O 1
ATOM 10495 N N . ARG D 1 229 ? 57.524 20.268 -27.261 1.00 39.13 228 ARG D N 1
ATOM 10496 C CA . ARG D 1 229 ? 57.824 18.907 -27.732 1.00 40.73 228 ARG D CA 1
ATOM 10497 C C . ARG D 1 229 ? 57.499 18.749 -29.214 1.00 57.17 228 ARG D C 1
ATOM 10498 O O . ARG D 1 229 ? 58.253 18.121 -29.967 1.00 43.40 228 ARG D O 1
ATOM 10506 N N . ARG D 1 230 ? 56.362 19.317 -29.607 1.00 41.98 229 ARG D N 1
ATOM 10507 C CA . ARG D 1 230 ? 55.897 19.325 -30.989 1.00 51.57 229 ARG D CA 1
ATOM 10508 C C . ARG D 1 230 ? 56.939 19.949 -31.924 1.00 51.51 229 ARG D C 1
ATOM 10509 O O . ARG D 1 230 ? 57.330 19.347 -32.928 1.00 45.08 229 ARG D O 1
ATOM 10517 N N . LEU D 1 231 ? 57.390 21.151 -31.574 1.00 45.29 230 LEU D N 1
ATOM 10518 C CA . LEU D 1 231 ? 58.381 21.868 -32.360 1.00 45.60 230 LEU D CA 1
ATOM 10519 C C . LEU D 1 231 ? 59.670 21.072 -32.412 1.00 48.89 230 LEU D C 1
ATOM 10520 O O . LEU D 1 231 ? 60.358 21.055 -33.435 1.00 49.06 230 LEU D O 1
ATOM 10525 N N . ALA D 1 232 ? 59.998 20.415 -31.306 1.00 42.83 231 ALA D N 1
ATOM 10526 C CA . ALA D 1 232 ? 61.195 19.587 -31.260 1.00 43.64 231 ALA D CA 1
ATOM 10527 C C . ALA D 1 232 ? 61.073 18.414 -32.233 1.00 45.52 231 ALA D C 1
ATOM 10528 O O . ALA D 1 232 ? 62.004 18.109 -32.972 1.00 48.59 231 ALA D O 1
ATOM 10530 N N . GLU D 1 233 ? 59.914 17.766 -32.231 1.00 49.27 232 GLU D N 1
ATOM 10531 C CA . GLU D 1 233 ? 59.686 16.597 -33.073 1.00 50.96 232 GLU D CA 1
ATOM 10532 C C . GLU D 1 233 ? 59.613 16.962 -34.554 1.00 53.83 232 GLU D C 1
ATOM 10533 O O . GLU D 1 233 ? 59.884 16.126 -35.431 1.00 56.17 232 GLU D O 1
ATOM 10539 N N . LEU D 1 234 ? 59.239 18.204 -34.834 1.00 51.82 233 LEU D N 1
ATOM 10540 C CA . LEU D 1 234 ? 59.145 18.682 -36.210 1.00 49.03 233 LEU D CA 1
ATOM 10541 C C . LEU D 1 234 ? 60.497 19.098 -36.787 1.00 57.79 233 LEU D C 1
ATOM 10542 O O . LEU D 1 234 ? 60.599 19.409 -37.970 1.00 50.47 233 LEU D O 1
ATOM 10547 N N . GLY D 1 235 ? 61.524 19.122 -35.944 1.00 48.67 234 GLY D N 1
ATOM 10548 C CA . GLY D 1 235 ? 62.875 19.369 -36.405 1.00 53.50 234 GLY D CA 1
ATOM 10549 C C . GLY D 1 235 ? 63.472 20.721 -36.063 1.00 51.81 234 GLY D C 1
ATOM 10550 O O . GLY D 1 235 ? 64.361 21.201 -36.761 1.00 48.54 234 GLY D O 1
ATOM 10551 N N . ALA D 1 236 ? 62.999 21.338 -34.990 1.00 46.26 235 ALA D N 1
ATOM 10552 C CA . ALA D 1 236 ? 63.584 22.593 -34.557 1.00 45.06 235 ALA D CA 1
ATOM 10553 C C . ALA D 1 236 ? 64.997 22.369 -34.024 1.00 45.06 235 ALA D C 1
ATOM 10554 O O . ALA D 1 236 ? 65.242 21.436 -33.265 1.00 45.06 235 ALA D O 1
ATOM 10556 N N . GLY D 1 237 ? 65.929 23.219 -34.441 1.00 45.20 236 GLY D N 1
ATOM 10557 C CA . GLY D 1 237 ? 67.280 23.175 -33.915 1.00 56.28 236 GLY D CA 1
ATOM 10558 C C . GLY D 1 237 ? 67.339 23.677 -32.482 1.00 50.83 236 GLY D C 1
ATOM 10559 O O . GLY D 1 237 ? 68.093 23.168 -31.655 1.00 49.18 236 GLY D O 1
ATOM 10560 N N . ALA D 1 238 ? 66.527 24.677 -32.175 1.00 45.76 237 ALA D N 1
ATOM 10561 C CA . ALA D 1 238 ? 66.557 25.261 -30.841 1.00 42.85 237 ALA D CA 1
ATOM 10562 C C . ALA D 1 238 ? 65.238 25.945 -30.512 1.00 44.47 237 ALA D C 1
ATOM 10563 O O . ALA D 1 238 ? 64.511 26.352 -31.418 1.00 44.51 237 ALA D O 1
ATOM 10565 N N . LEU D 1 239 ? 64.934 26.057 -29.219 1.00 38.01 238 LEU D N 1
ATOM 10566 C CA . LEU D 1 239 ? 63.794 26.848 -28.774 1.00 36.78 238 LEU D CA 1
ATOM 10567 C C . LEU D 1 239 ? 64.269 28.211 -28.264 1.00 38.81 238 LEU D C 1
ATOM 10568 O O . LEU D 1 239 ? 65.046 28.279 -27.315 1.00 35.35 238 LEU D O 1
ATOM 10573 N N . LEU D 1 240 ? 63.814 29.280 -28.917 1.00 35.59 239 LEU D N 1
ATOM 10574 C CA . LEU D 1 240 ? 64.087 30.651 -28.500 1.00 34.62 239 LEU D CA 1
ATOM 10575 C C . LEU D 1 240 ? 63.057 31.066 -27.461 1.00 46.73 239 LEU D C 1
ATOM 10576 O O . LEU D 1 240 ? 61.863 31.114 -27.754 1.00 46.18 239 LEU D O 1
ATOM 10581 N N . VAL D 1 241 ? 63.506 31.361 -26.249 1.00 32.05 240 VAL D N 1
ATOM 10582 C CA . VAL D 1 241 ? 62.572 31.661 -25.174 1.00 40.25 240 VAL D CA 1
ATOM 10583 C C . VAL D 1 241 ? 62.868 33.001 -24.524 1.00 36.99 240 VAL D C 1
ATOM 10584 O O . VAL D 1 241 ? 63.961 33.224 -24.013 1.00 29.43 240 VAL D O 1
ATOM 10588 N N . ASN D 1 242 ? 61.882 33.891 -24.549 1.00 33.22 241 ASN D N 1
ATOM 10589 C CA . ASN D 1 242 ? 61.940 35.107 -23.754 1.00 34.96 241 ASN D CA 1
ATOM 10590 C C . ASN D 1 242 ? 61.772 34.761 -22.274 1.00 38.09 241 ASN D C 1
ATOM 10591 O O . ASN D 1 242 ? 60.701 34.948 -21.712 1.00 25.92 241 ASN D O 1
ATOM 10596 N N . VAL D 1 243 ? 62.848 34.264 -21.663 1.00 30.71 242 VAL D N 1
ATOM 10597 C CA . VAL D 1 243 ? 62.844 33.740 -20.292 1.00 29.56 242 VAL D CA 1
ATOM 10598 C C . VAL D 1 243 ? 62.235 34.636 -19.204 1.00 29.50 242 VAL D C 1
ATOM 10599 O O . VAL D 1 243 ? 61.384 34.173 -18.429 1.00 26.76 242 VAL D O 1
ATOM 10603 N N . VAL D 1 244 ? 62.658 35.899 -19.135 1.00 24.04 243 VAL D N 1
ATOM 10604 C CA . VAL D 1 244 ? 62.162 36.807 -18.092 1.00 25.76 243 VAL D CA 1
ATOM 10605 C C . VAL D 1 244 ? 60.664 37.118 -18.236 1.00 25.15 243 VAL D C 1
ATOM 10606 O O . VAL D 1 244 ? 59.931 37.233 -17.241 1.00 29.09 243 VAL D O 1
ATOM 10610 N N . ALA D 1 245 ? 60.196 37.221 -19.469 1.00 24.34 244 ALA D N 1
ATOM 10611 C CA . ALA D 1 245 ? 58.775 37.471 -19.713 1.00 31.23 244 ALA D CA 1
ATOM 10612 C C . ALA D 1 245 ? 57.869 36.320 -19.250 1.00 31.78 244 ALA D C 1
ATOM 10613 O O . ALA D 1 245 ? 56.787 36.557 -18.715 1.00 32.89 244 ALA D O 1
ATOM 10615 N N . TYR D 1 246 ? 58.306 35.075 -19.455 1.00 32.94 245 TYR D N 1
ATOM 10616 C CA . TYR D 1 246 ? 57.532 33.905 -19.017 1.00 23.66 245 TYR D CA 1
ATOM 10617 C C . TYR D 1 246 ? 57.771 33.557 -17.550 1.00 32.18 245 TYR D C 1
ATOM 10618 O O . TYR D 1 246 ? 56.897 32.992 -16.894 1.00 29.24 245 TYR D O 1
ATOM 10627 N N . GLY D 1 247 ? 58.960 33.877 -17.048 1.00 31.76 246 GLY D N 1
ATOM 10628 C CA . GLY D 1 247 ? 59.339 33.506 -15.694 1.00 29.34 246 GLY D CA 1
ATOM 10629 C C . GLY D 1 247 ? 60.292 32.328 -15.658 1.00 26.32 246 GLY D C 1
ATOM 10630 O O . GLY D 1 247 ? 60.191 31.416 -16.485 1.00 23.51 246 GLY D O 1
ATOM 10631 N N . TYR D 1 248 ? 61.211 32.330 -14.697 1.00 22.10 247 TYR D N 1
ATOM 10632 C CA . TYR D 1 248 ? 62.259 31.305 -14.669 1.00 31.47 247 TYR D CA 1
ATOM 10633 C C . TYR D 1 248 ? 61.737 29.906 -14.368 1.00 36.07 247 TYR D C 1
ATOM 10634 O O . TYR D 1 248 ? 62.271 28.916 -14.887 1.00 24.49 247 TYR D O 1
ATOM 10643 N N . ASP D 1 249 ? 60.720 29.801 -13.515 1.00 22.71 248 ASP D N 1
ATOM 10644 C CA . ASP D 1 249 ? 60.196 28.464 -13.208 1.00 26.29 248 ASP D CA 1
ATOM 10645 C C . ASP D 1 249 ? 59.533 27.834 -14.428 1.00 28.47 248 ASP D C 1
ATOM 10646 O O . ASP D 1 249 ? 59.628 26.627 -14.617 1.00 31.53 248 ASP D O 1
ATOM 10651 N N . VAL D 1 250 ? 58.857 28.646 -15.243 1.00 27.89 249 VAL D N 1
ATOM 10652 C CA . VAL D 1 250 ? 58.268 28.165 -16.499 1.00 26.82 249 VAL D CA 1
ATOM 10653 C C . VAL D 1 250 ? 59.330 27.487 -17.360 1.00 26.33 249 VAL D C 1
ATOM 10654 O O . VAL D 1 250 ? 59.138 26.386 -17.874 1.00 27.40 249 VAL D O 1
ATOM 10658 N N . VAL D 1 251 ? 60.476 28.132 -17.466 1.00 27.94 250 VAL D N 1
ATOM 10659 C CA . VAL D 1 251 ? 61.539 27.627 -18.310 1.00 28.08 250 VAL D CA 1
ATOM 10660 C C . VAL D 1 251 ? 62.160 26.351 -17.768 1.00 31.58 250 VAL D C 1
ATOM 10661 O O . VAL D 1 251 ? 62.377 25.402 -18.523 1.00 36.36 250 VAL D O 1
ATOM 10665 N N . ALA D 1 252 ? 62.434 26.320 -16.470 1.00 27.26 251 ALA D N 1
ATOM 10666 C CA . ALA D 1 252 ? 63.025 25.134 -15.847 1.00 29.44 251 ALA D CA 1
ATOM 10667 C C . ALA D 1 252 ? 62.238 23.831 -16.097 1.00 33.18 251 ALA D C 1
ATOM 10668 O O . ALA D 1 252 ? 62.825 22.737 -16.216 1.00 30.00 251 ALA D O 1
ATOM 10670 N N . ASP D 1 253 ? 60.921 23.948 -16.199 1.00 30.26 252 ASP D N 1
ATOM 10671 C CA . ASP D 1 253 ? 60.088 22.802 -16.538 1.00 37.89 252 ASP D CA 1
ATOM 10672 C C . ASP D 1 253 ? 60.408 22.323 -17.955 1.00 39.34 252 ASP D C 1
ATOM 10673 O O . ASP D 1 253 ? 60.413 21.125 -18.221 1.00 38.79 252 ASP D O 1
ATOM 10678 N N . LEU D 1 254 ? 60.676 23.261 -18.862 1.00 38.74 253 LEU D N 1
ATOM 10679 C CA . LEU D 1 254 ? 61.113 22.910 -20.218 1.00 39.09 253 LEU D CA 1
ATOM 10680 C C . LEU D 1 254 ? 62.480 22.221 -20.195 1.00 43.76 253 LEU D C 1
ATOM 10681 O O . LEU D 1 254 ? 62.696 21.211 -20.879 1.00 43.59 253 LEU D O 1
ATOM 10686 N N . ALA D 1 255 ? 63.397 22.793 -19.416 1.00 39.27 254 ALA D N 1
ATOM 10687 C CA . ALA D 1 255 ? 64.758 22.276 -19.268 1.00 41.83 254 ALA D CA 1
ATOM 10688 C C . ALA D 1 255 ? 64.802 20.902 -18.621 1.00 40.33 254 ALA D C 1
ATOM 10689 O O . ALA D 1 255 ? 65.670 20.083 -18.930 1.00 42.31 254 ALA D O 1
ATOM 10691 N N . ARG D 1 256 ? 63.872 20.646 -17.715 1.00 34.81 255 ARG D N 1
ATOM 10692 C CA . ARG D 1 256 ? 63.878 19.381 -16.987 1.00 38.45 255 ARG D CA 1
ATOM 10693 C C . ARG D 1 256 ? 63.171 18.288 -17.765 1.00 40.39 255 ARG D C 1
ATOM 10694 O O . ARG D 1 256 ? 63.488 17.112 -17.613 1.00 42.62 255 ARG D O 1
ATOM 10702 N N . ASP D 1 257 ? 62.222 18.684 -18.611 1.00 39.08 256 ASP D N 1
ATOM 10703 C CA . ASP D 1 257 ? 61.416 17.735 -19.379 1.00 41.06 256 ASP D CA 1
ATOM 10704 C C . ASP D 1 257 ? 62.208 16.985 -20.472 1.00 40.04 256 ASP D C 1
ATOM 10705 O O . ASP D 1 257 ? 62.640 17.591 -21.446 1.00 42.15 256 ASP D O 1
ATOM 10710 N N . PRO D 1 258 ? 62.366 15.656 -20.323 1.00 49.02 257 PRO D N 1
ATOM 10711 C CA . PRO D 1 258 ? 63.120 14.815 -21.273 1.00 53.42 257 PRO D CA 1
ATOM 10712 C C . PRO D 1 258 ? 62.608 14.857 -22.721 1.00 57.72 257 PRO D C 1
ATOM 10713 O O . PRO D 1 258 ? 63.417 14.710 -23.642 1.00 60.05 257 PRO D O 1
ATOM 10717 N N . ASP D 1 259 ? 61.304 15.047 -22.924 1.00 53.28 258 ASP D N 1
ATOM 10718 C CA . ASP D 1 259 ? 60.753 15.124 -24.281 1.00 49.99 258 ASP D CA 1
ATOM 10719 C C . ASP D 1 259 ? 60.908 16.483 -24.946 1.00 46.89 258 ASP D C 1
ATOM 10720 O O . ASP D 1 259 ? 60.494 16.676 -26.084 1.00 42.95 258 ASP D O 1
ATOM 10725 N N . VAL D 1 260 ? 61.477 17.437 -24.228 1.00 53.63 259 VAL D N 1
ATOM 10726 C CA . VAL D 1 260 ? 61.855 18.688 -24.854 1.00 50.40 259 VAL D CA 1
ATOM 10727 C C . VAL D 1 260 ? 63.312 18.518 -25.224 1.00 45.12 259 VAL D C 1
ATOM 10728 O O . VAL D 1 260 ? 64.199 19.117 -24.615 1.00 42.75 259 VAL D O 1
ATOM 10732 N N . ASP D 1 261 ? 63.545 17.679 -26.230 1.00 44.99 260 ASP D N 1
ATOM 10733 C CA . ASP D 1 261 ? 64.890 17.229 -26.568 1.00 49.06 260 ASP D CA 1
ATOM 10734 C C . ASP D 1 261 ? 65.586 18.165 -27.553 1.00 48.39 260 ASP D C 1
ATOM 10735 O O . ASP D 1 261 ? 66.172 17.721 -28.541 1.00 49.09 260 ASP D O 1
ATOM 10740 N N . VAL D 1 262 ? 65.528 19.463 -27.271 1.00 45.63 261 VAL D N 1
ATOM 10741 C CA . VAL D 1 262 ? 66.144 20.470 -28.115 1.00 45.25 261 VAL D CA 1
ATOM 10742 C C . VAL D 1 262 ? 66.756 21.550 -27.238 1.00 51.00 261 VAL D C 1
ATOM 10743 O O . VAL D 1 262 ? 66.274 21.795 -26.140 1.00 54.45 261 VAL D O 1
ATOM 10747 N N . PRO D 1 263 ? 67.842 22.179 -27.709 1.00 49.83 262 PRO D N 1
ATOM 10748 C CA . PRO D 1 263 ? 68.497 23.231 -26.929 1.00 50.16 262 PRO D CA 1
ATOM 10749 C C . PRO D 1 263 ? 67.563 24.407 -26.657 1.00 47.69 262 PRO D C 1
ATOM 10750 O O . PRO D 1 263 ? 66.638 24.678 -27.430 1.00 37.91 262 PRO D O 1
ATOM 10754 N N . ILE D 1 264 ? 67.805 25.093 -25.547 1.00 45.83 263 ILE D N 1
ATOM 10755 C CA . ILE D 1 264 ? 67.074 26.315 -25.246 1.00 41.87 263 ILE D CA 1
ATOM 10756 C C . ILE D 1 264 ? 67.990 27.510 -25.477 1.00 38.86 263 ILE D C 1
ATOM 10757 O O . ILE D 1 264 ? 69.070 27.593 -24.896 1.00 36.16 263 ILE D O 1
ATOM 10762 N N . LEU D 1 265 ? 67.550 28.417 -26.344 1.00 37.38 264 LEU D N 1
ATOM 10763 C CA . LEU D 1 265 ? 68.240 29.677 -26.607 1.00 34.98 264 LEU D CA 1
ATOM 10764 C C . LEU D 1 265 ? 67.549 30.781 -25.810 1.00 37.70 264 LEU D C 1
ATOM 10765 O O . LEU D 1 265 ? 66.453 31.203 -26.170 1.00 36.43 264 LEU D O 1
ATOM 10770 N N . ALA D 1 266 ? 68.181 31.250 -24.733 1.00 34.42 265 ALA D N 1
ATOM 10771 C CA . ALA D 1 266 ? 67.550 32.225 -23.846 1.00 34.33 265 ALA D CA 1
ATOM 10772 C C . ALA D 1 266 ? 67.732 33.648 -24.356 1.00 37.63 265 ALA D C 1
ATOM 10773 O O . ALA D 1 266 ? 68.860 34.092 -24.631 1.00 37.07 265 ALA D O 1
ATOM 10775 N N . HIS D 1 267 ? 66.618 34.359 -24.500 1.00 34.23 266 HIS D N 1
ATOM 10776 C CA . HIS D 1 267 ? 66.680 35.750 -24.908 1.00 34.05 266 HIS D CA 1
ATOM 10777 C C . HIS D 1 267 ? 66.498 36.679 -23.714 1.00 28.96 266 HIS D C 1
ATOM 10778 O O . HIS D 1 267 ? 65.676 36.423 -22.833 1.00 27.93 266 HIS D O 1
ATOM 10785 N N . PRO D 1 268 ? 67.282 37.762 -23.666 1.00 28.98 267 PRO D N 1
ATO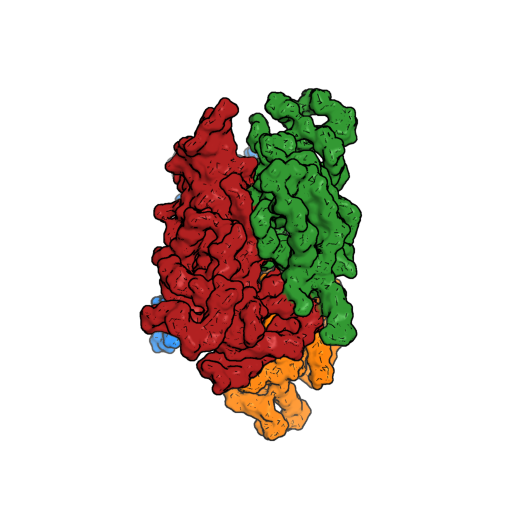M 10786 C CA . PRO D 1 268 ? 67.227 38.599 -22.460 1.00 35.69 267 PRO D CA 1
ATOM 10787 C C . PRO D 1 268 ? 66.119 39.658 -22.469 1.00 34.06 267 PRO D C 1
ATOM 10788 O O . PRO D 1 268 ? 66.138 40.527 -21.609 1.00 36.48 267 PRO D O 1
ATOM 10792 N N . ALA D 1 269 ? 65.183 39.597 -23.412 1.00 36.21 268 ALA D N 1
ATOM 10793 C CA . ALA D 1 269 ? 64.143 40.626 -23.511 1.00 35.35 268 ALA D CA 1
ATOM 10794 C C . ALA D 1 269 ? 63.466 40.825 -22.163 1.00 32.11 268 ALA D C 1
ATOM 10795 O O . ALA D 1 269 ? 63.133 39.843 -21.501 1.00 30.85 268 ALA D O 1
ATOM 10797 N N . VAL D 1 270 ? 63.285 42.095 -21.772 1.00 28.85 269 VAL D N 1
ATOM 10798 C CA . VAL D 1 270 ? 62.659 42.513 -20.494 1.00 24.19 269 VAL D CA 1
ATOM 10799 C C . VAL D 1 270 ? 63.654 42.602 -19.309 1.00 31.19 269 VAL D C 1
ATOM 10800 O O . VAL D 1 270 ? 63.406 43.312 -18.339 1.00 26.08 269 VAL D O 1
ATOM 10804 N N . SER D 1 271 ? 64.780 41.899 -19.381 1.00 29.70 270 SER D N 1
ATOM 10805 C CA . SER D 1 271 ? 65.708 41.890 -18.242 1.00 30.75 270 SER D CA 1
ATOM 10806 C C . SER D 1 271 ? 66.197 43.283 -17.810 1.00 30.14 270 SER D C 1
ATOM 10807 O O . SER D 1 271 ? 66.395 43.538 -16.625 1.00 29.43 270 SER D O 1
ATOM 10810 N N . GLY D 1 272 ? 66.387 44.175 -18.778 1.00 30.41 271 GLY D N 1
ATOM 10811 C CA . GLY D 1 272 ? 66.839 45.531 -18.500 1.00 29.68 271 GLY D CA 1
ATOM 10812 C C . GLY D 1 272 ? 65.945 46.229 -17.492 1.00 26.14 271 GLY D C 1
ATOM 10813 O O . GLY D 1 272 ? 66.380 47.121 -16.790 1.00 30.31 271 GLY D O 1
ATOM 10814 N N . ALA D 1 273 ? 64.687 45.804 -17.410 1.00 27.83 272 ALA D N 1
ATOM 10815 C CA . ALA D 1 273 ? 63.760 46.404 -16.454 1.00 31.84 272 ALA D CA 1
ATOM 10816 C C . ALA D 1 273 ? 64.200 46.070 -15.033 1.00 29.58 272 ALA D C 1
ATOM 10817 O O . ALA D 1 273 ? 63.841 46.769 -14.086 1.00 25.64 272 ALA D O 1
ATOM 10819 N N . LEU D 1 274 ? 65.019 45.024 -14.915 1.00 26.67 273 LEU D N 1
ATOM 10820 C CA . LEU D 1 274 ? 65.509 44.530 -13.635 1.00 24.67 273 LEU D CA 1
ATOM 10821 C C . LEU D 1 274 ? 66.885 45.073 -13.276 1.00 28.11 273 LEU D C 1
ATOM 10822 O O . LEU D 1 274 ? 67.111 45.475 -12.129 1.00 25.64 273 LEU D O 1
ATOM 10827 N N . TYR D 1 275 ? 67.795 45.114 -14.251 1.00 27.68 274 TYR D N 1
ATOM 10828 C CA . TYR D 1 275 ? 69.186 45.492 -13.968 1.00 27.58 274 TYR D CA 1
ATOM 10829 C C . TYR D 1 275 ? 69.590 46.903 -14.397 1.00 27.90 274 TYR D C 1
ATOM 10830 O O . TYR D 1 275 ? 70.729 47.321 -14.170 1.00 29.80 274 TYR D O 1
ATOM 10839 N N . GLY D 1 276 ? 68.680 47.616 -15.050 1.00 26.14 275 GLY D N 1
ATOM 10840 C CA . GLY D 1 276 ? 69.034 48.844 -15.734 1.00 22.53 275 GLY D CA 1
ATOM 10841 C C . GLY D 1 276 ? 69.651 49.899 -14.848 1.00 27.73 275 GLY D C 1
ATOM 10842 O O . GLY D 1 276 ? 70.670 50.492 -15.188 1.00 35.70 275 GLY D O 1
ATOM 10843 N N . SER D 1 277 ? 69.021 50.143 -13.709 1.00 31.60 276 SER D N 1
ATOM 10844 C CA . SER D 1 277 ? 69.513 51.134 -12.768 1.00 36.19 276 SER D CA 1
ATOM 10845 C C . SER D 1 277 ? 70.761 50.645 -12.031 1.00 32.73 276 SER D C 1
ATOM 10846 O O . SER D 1 277 ? 70.888 49.462 -11.747 1.00 30.50 276 SER D O 1
ATOM 10849 N N . PRO D 1 278 ? 71.680 51.563 -11.697 1.00 35.25 277 PRO D N 1
ATOM 10850 C CA . PRO D 1 278 ? 72.821 51.151 -10.875 1.00 36.16 277 PRO D CA 1
ATOM 10851 C C . PRO D 1 278 ? 72.501 51.134 -9.376 1.00 31.59 277 PRO D C 1
ATOM 10852 O O . PRO D 1 278 ? 73.329 50.675 -8.585 1.00 39.65 277 PRO D O 1
ATOM 10856 N N . ASN D 1 279 ? 71.321 51.619 -9.001 1.00 31.85 278 ASN D N 1
ATOM 10857 C CA . ASN D 1 279 ? 70.949 51.787 -7.596 1.00 35.09 278 ASN D CA 1
ATOM 10858 C C . ASN D 1 279 ? 69.759 50.923 -7.148 1.00 36.27 278 ASN D C 1
ATOM 10859 O O . ASN D 1 279 ? 69.473 50.827 -5.958 1.00 31.73 278 ASN D O 1
ATOM 10864 N N . TYR D 1 280 ? 69.048 50.331 -8.102 1.00 34.90 279 TYR D N 1
ATOM 10865 C CA . TYR D 1 280 ? 67.882 49.513 -7.797 1.00 26.09 279 TYR D CA 1
ATOM 10866 C C . TYR D 1 280 ? 67.945 48.170 -8.529 1.00 29.26 279 TYR D C 1
ATOM 10867 O O . TYR D 1 280 ? 68.784 47.973 -9.412 1.00 27.86 279 TYR D O 1
ATOM 10876 N N . GLY D 1 281 ? 67.052 47.251 -8.149 1.00 31.79 280 GLY D N 1
ATOM 10877 C CA . GLY D 1 281 ? 66.845 46.018 -8.895 1.00 29.01 280 GLY D CA 1
ATOM 10878 C C . GLY D 1 281 ? 67.832 44.903 -8.611 1.00 29.25 280 GLY D C 1
ATOM 10879 O O . GLY D 1 281 ? 68.264 44.719 -7.478 1.00 29.42 280 GLY D O 1
ATOM 10880 N N . ILE D 1 282 ? 68.179 44.147 -9.646 1.00 27.04 281 ILE D N 1
ATOM 10881 C CA . ILE D 1 282 ? 69.027 42.971 -9.490 1.00 32.39 281 ILE D CA 1
ATOM 10882 C C . ILE D 1 282 ? 70.141 43.020 -10.520 1.00 30.50 281 ILE D C 1
ATOM 10883 O O . ILE D 1 282 ? 69.892 43.322 -11.685 1.00 37.28 281 ILE D O 1
ATOM 10888 N N . ALA D 1 283 ? 71.366 42.729 -10.095 1.00 24.56 282 ALA D N 1
ATOM 10889 C CA . ALA D 1 283 ? 72.530 42.840 -10.980 1.00 35.77 282 ALA D CA 1
ATOM 10890 C C . ALA D 1 283 ? 72.434 42.003 -12.267 1.00 35.04 282 ALA D C 1
ATOM 10891 O O . ALA D 1 283 ? 71.925 40.882 -12.255 1.00 37.28 282 ALA D O 1
ATOM 10893 N N . ALA D 1 284 ? 72.949 42.552 -13.363 1.00 29.36 283 ALA D N 1
ATOM 10894 C CA . ALA D 1 284 ? 72.852 41.924 -14.682 1.00 30.81 283 ALA D CA 1
ATOM 10895 C C . ALA D 1 284 ? 73.463 40.528 -14.751 1.00 36.13 283 ALA D C 1
ATOM 10896 O O . ALA D 1 284 ? 72.956 39.673 -15.472 1.00 30.49 283 ALA D O 1
ATOM 10898 N N . ASP D 1 285 ? 74.543 40.300 -14.004 1.00 34.22 284 ASP D N 1
ATOM 10899 C CA . ASP D 1 285 ? 75.154 38.978 -13.950 1.00 38.64 284 ASP D CA 1
ATOM 10900 C C . ASP D 1 285 ? 74.233 37.922 -13.325 1.00 37.89 284 ASP D C 1
ATOM 10901 O O . ASP D 1 285 ? 74.183 36.807 -13.805 1.00 45.82 284 ASP D O 1
ATOM 10906 N N . ILE D 1 286 ? 73.508 38.278 -12.267 1.00 34.04 285 ILE D N 1
ATOM 10907 C CA . ILE D 1 286 ? 72.509 37.388 -11.663 1.00 31.17 285 ILE D CA 1
ATOM 10908 C C . ILE D 1 286 ? 71.373 37.059 -12.644 1.00 29.80 285 ILE D C 1
ATOM 10909 O O . ILE D 1 286 ? 71.118 35.884 -12.978 1.00 27.71 285 ILE D O 1
ATOM 10914 N N . VAL D 1 287 ? 70.721 38.106 -13.132 1.00 26.13 286 VAL D N 1
ATOM 10915 C CA . VAL D 1 287 ? 69.568 37.982 -14.018 1.00 23.35 286 VAL D CA 1
ATOM 10916 C C . VAL D 1 287 ? 69.851 37.218 -15.333 1.00 29.32 286 VAL D C 1
ATOM 10917 O O . VAL D 1 287 ? 69.032 36.395 -15.771 1.00 24.20 286 VAL D O 1
ATOM 10921 N N . LEU D 1 288 ? 70.998 37.501 -15.957 1.00 27.17 287 LEU D N 1
ATOM 10922 C CA . LEU D 1 288 ? 71.345 36.915 -17.263 1.00 30.19 287 LEU D CA 1
ATOM 10923 C C . LEU D 1 288 ? 72.411 35.807 -17.208 1.00 34.34 287 LEU D C 1
ATOM 10924 O O . LEU D 1 288 ? 72.658 35.119 -18.204 1.00 39.13 287 LEU D O 1
ATOM 10929 N N . GLY D 1 289 ? 73.052 35.635 -16.058 1.00 32.06 288 GLY D N 1
ATOM 10930 C CA . GLY D 1 289 ? 74.064 34.602 -15.925 1.00 32.68 288 GLY D CA 1
ATOM 10931 C C . GLY D 1 289 ? 73.661 33.502 -14.961 1.00 36.36 288 GLY D C 1
ATOM 10932 O O . GLY D 1 289 ? 73.335 32.403 -15.392 1.00 32.73 288 GLY D O 1
ATOM 10933 N N . GLN D 1 290 ? 73.672 33.810 -13.661 1.00 29.72 289 GLN D N 1
ATOM 10934 C CA . GLN D 1 290 ? 73.438 32.816 -12.608 1.00 30.44 289 GLN D CA 1
ATOM 10935 C C . GLN D 1 290 ? 72.079 32.144 -12.748 1.00 37.88 289 GLN D C 1
ATOM 10936 O O . GLN D 1 290 ? 71.984 30.911 -12.803 1.00 36.99 289 GLN D O 1
ATOM 10942 N N . LEU D 1 291 ? 71.029 32.958 -12.810 1.00 32.74 290 LEU D N 1
ATOM 10943 C CA . LEU D 1 291 ? 69.674 32.430 -12.900 1.00 33.35 290 LEU D CA 1
ATOM 10944 C C . LEU D 1 291 ? 69.409 31.702 -14.218 1.00 32.90 290 LEU D C 1
ATOM 10945 O O . LEU D 1 291 ? 68.677 30.719 -14.243 1.00 35.97 290 LEU D O 1
ATOM 10958 N N . ARG D 1 293 ? 71.536 29.932 -15.971 1.00 28.76 292 ARG D N 1
ATOM 10959 C CA . ARG D 1 293 ? 72.143 28.619 -15.863 1.00 30.61 292 ARG D CA 1
ATOM 10960 C C . ARG D 1 293 ? 71.252 27.655 -15.087 1.00 33.01 292 ARG D C 1
ATOM 10961 O O . ARG D 1 293 ? 71.012 26.520 -15.538 1.00 30.32 292 ARG D O 1
ATOM 10969 N N . LEU D 1 294 ? 70.782 28.103 -13.924 1.00 38.26 293 LEU D N 1
ATOM 10970 C CA . LEU D 1 294 ? 69.891 27.309 -13.087 1.00 35.83 293 LEU D CA 1
ATOM 10971 C C . LEU D 1 294 ? 68.659 26.906 -13.873 1.00 39.03 293 LEU D C 1
ATOM 10972 O O . LEU D 1 294 ? 68.187 25.780 -13.752 1.00 38.67 293 LEU D O 1
ATOM 10977 N N . ALA D 1 295 ? 68.152 27.826 -14.689 1.00 37.59 294 ALA D N 1
ATOM 10978 C CA . ALA D 1 295 ? 66.930 27.585 -15.451 1.00 33.46 294 ALA D CA 1
ATOM 10979 C C . ALA D 1 295 ? 67.105 26.675 -16.678 1.00 28.85 294 ALA D C 1
ATOM 10980 O O . ALA D 1 295 ? 66.123 26.145 -17.204 1.00 29.69 294 ALA D O 1
ATOM 10982 N N . GLY D 1 296 ? 68.338 26.480 -17.137 1.00 37.17 295 GLY D N 1
ATOM 10983 C CA . GLY D 1 296 ? 68.580 25.508 -18.193 1.00 31.30 295 GLY D CA 1
ATOM 10984 C C . GLY D 1 296 ? 68.886 26.070 -19.571 1.00 43.86 295 GLY D C 1
ATOM 10985 O O . GLY D 1 296 ? 68.738 25.375 -20.585 1.00 38.45 295 GLY D O 1
ATOM 10986 N N . ALA D 1 297 ? 69.315 27.326 -19.621 1.00 42.40 296 ALA D N 1
ATOM 10987 C CA . ALA D 1 297 ? 69.779 27.915 -20.869 1.00 42.89 296 ALA D CA 1
ATOM 10988 C C . ALA D 1 297 ? 70.987 27.140 -21.398 1.00 44.44 296 ALA D C 1
ATOM 10989 O O . ALA D 1 297 ? 71.947 26.897 -20.666 1.00 33.88 296 ALA D O 1
ATOM 10991 N N . ASP D 1 298 ? 70.926 26.735 -22.659 1.00 34.82 297 ASP D N 1
ATOM 10992 C CA . ASP D 1 298 ? 72.078 26.107 -23.299 1.00 37.46 297 ASP D CA 1
ATOM 10993 C C . ASP D 1 298 ? 72.934 27.154 -24.004 1.00 40.95 297 ASP D C 1
ATOM 10994 O O . ASP D 1 298 ? 74.165 27.026 -24.078 1.00 39.45 297 ASP D O 1
ATOM 10999 N N . ILE D 1 299 ? 72.269 28.180 -24.536 1.00 36.21 298 ILE D N 1
ATOM 11000 C CA . ILE D 1 299 ? 72.946 29.363 -25.059 1.00 39.61 298 ILE D CA 1
ATOM 11001 C C . ILE D 1 299 ? 72.310 30.627 -24.482 1.00 40.46 298 ILE D C 1
ATOM 11002 O O . ILE D 1 299 ? 71.094 30.800 -24.551 1.00 39.85 298 ILE D O 1
ATOM 11007 N N . GLY D 1 300 ? 73.139 31.512 -23.930 1.00 40.25 299 GLY D N 1
ATOM 11008 C CA . GLY D 1 300 ? 72.672 32.728 -23.279 1.00 33.28 299 GLY D CA 1
ATOM 11009 C C . GLY D 1 300 ? 73.002 34.006 -24.034 1.00 33.63 299 GLY D C 1
ATOM 11010 O O . GLY D 1 300 ? 74.173 34.306 -24.323 1.00 42.79 299 GLY D O 1
ATOM 11011 N N . ILE D 1 301 ? 71.962 34.757 -24.383 1.00 33.00 300 ILE D N 1
ATOM 11012 C CA . ILE D 1 301 ? 72.131 36.006 -25.103 1.00 33.49 300 ILE D CA 1
ATOM 11013 C C . ILE D 1 301 ? 72.180 37.160 -24.115 1.00 32.23 300 ILE D C 1
ATOM 11014 O O . ILE D 1 301 ? 71.371 37.227 -23.201 1.00 37.46 300 ILE D O 1
ATOM 11019 N N . PHE D 1 302 ? 73.137 38.060 -24.303 1.00 32.82 301 PHE D N 1
ATOM 11020 C CA . PHE D 1 302 ? 73.287 39.221 -23.442 1.00 31.95 301 PHE D CA 1
ATOM 11021 C C . PHE D 1 302 ? 74.058 40.300 -24.208 1.00 35.59 301 PHE D C 1
ATOM 11022 O O . PHE D 1 302 ? 74.784 39.990 -25.144 1.00 37.66 301 PHE D O 1
ATOM 11030 N N . PRO D 1 303 ? 73.906 41.574 -23.820 1.00 39.13 302 PRO D N 1
ATOM 11031 C CA . PRO D 1 303 ? 74.656 42.604 -24.558 1.00 42.08 302 PRO D CA 1
ATOM 11032 C C . PRO D 1 303 ? 76.167 42.524 -24.339 1.00 44.78 302 PRO D C 1
ATOM 11033 O O . PRO D 1 303 ? 76.634 42.350 -23.220 1.00 44.59 302 PRO D O 1
ATOM 11037 N N . SER D 1 304 ? 76.925 42.649 -25.420 1.00 51.36 303 SER D N 1
ATOM 11038 C CA . SER D 1 304 ? 78.377 42.576 -25.340 1.00 51.97 303 SER D CA 1
ATOM 11039 C C . SER D 1 304 ? 78.985 43.876 -24.825 1.00 48.36 303 SER D C 1
ATOM 11040 O O . SER D 1 304 ? 78.279 44.852 -24.538 1.00 36.49 303 SER D O 1
ATOM 11051 N N . TYR D 1 306 ? 80.734 45.585 -26.717 1.00 45.53 305 TYR D N 1
ATOM 11052 C CA . TYR D 1 306 ? 81.048 46.243 -27.982 1.00 49.34 305 TYR D CA 1
ATOM 11053 C C . TYR D 1 306 ? 79.887 47.051 -28.572 1.00 50.89 305 TYR D C 1
ATOM 11054 O O . TYR D 1 306 ? 80.044 47.687 -29.617 1.00 46.30 305 TYR D O 1
ATOM 11063 N N . GLY D 1 307 ? 78.737 47.033 -27.897 1.00 51.45 306 GLY D N 1
ATOM 11064 C CA . GLY D 1 307 ? 77.574 47.792 -28.334 1.00 51.59 306 GLY D CA 1
ATOM 11065 C C . GLY D 1 307 ? 77.510 49.179 -27.711 1.00 50.86 306 GLY D C 1
ATOM 11066 O O . GLY D 1 307 ? 78.393 49.554 -26.946 1.00 48.10 306 GLY D O 1
ATOM 11067 N N . SER D 1 308 ? 76.467 49.938 -28.044 1.00 55.83 307 SER D N 1
ATOM 11068 C CA . SER D 1 308 ? 76.270 51.292 -27.516 1.00 54.16 307 SER D CA 1
ATOM 11069 C C . SER D 1 308 ? 76.133 51.288 -26.005 1.00 51.10 307 SER D C 1
ATOM 11070 O O . SER D 1 308 ? 76.608 52.188 -25.316 1.00 55.49 307 SER D O 1
ATOM 11073 N N . VAL D 1 309 ? 75.443 50.270 -25.503 1.00 49.66 308 VAL D N 1
ATOM 11074 C CA . VAL D 1 309 ? 75.125 50.149 -24.092 1.00 42.70 308 VAL D CA 1
ATOM 11075 C C . VAL D 1 309 ? 75.549 48.762 -23.619 1.00 40.14 308 VAL D C 1
ATOM 11076 O O . VAL D 1 309 ? 75.035 47.748 -24.093 1.00 36.53 308 VAL D O 1
ATOM 11080 N N . THR D 1 310 ? 76.502 48.713 -22.697 1.00 35.55 309 THR D N 1
ATOM 11081 C CA . THR D 1 310 ? 77.017 47.432 -22.227 1.00 33.76 309 THR D CA 1
ATOM 11082 C C . THR D 1 310 ? 76.513 47.149 -20.816 1.00 40.58 309 THR D C 1
ATOM 11083 O O . THR D 1 310 ? 75.714 47.916 -20.254 1.00 35.16 309 THR D O 1
ATOM 11087 N N . LEU D 1 311 ? 76.978 46.050 -20.235 1.00 39.72 310 LEU D N 1
ATOM 11088 C CA . LEU D 1 311 ? 76.599 45.718 -18.869 1.00 41.30 310 LEU D CA 1
ATOM 11089 C C . LEU D 1 311 ? 77.623 46.282 -17.879 1.00 40.06 310 LEU D C 1
ATOM 11090 O O . LEU D 1 311 ? 77.407 46.262 -16.662 1.00 37.38 310 LEU D O 1
ATOM 11095 N N . GLY D 1 312 ? 78.720 46.802 -18.420 1.00 36.41 311 GLY D N 1
ATOM 11096 C CA . GLY D 1 312 ? 79.890 47.166 -17.634 1.00 37.85 311 GLY D CA 1
ATOM 11097 C C . GLY D 1 312 ? 80.892 46.018 -17.516 1.00 35.89 311 GLY D C 1
ATOM 11098 O O . GLY D 1 312 ? 80.513 44.847 -17.631 1.00 32.85 311 GLY D O 1
ATOM 11099 N N . ARG D 1 313 ? 82.155 46.342 -17.255 1.00 45.80 312 ARG D N 1
ATOM 11100 C CA . ARG D 1 313 ? 83.196 45.322 -17.126 1.00 53.59 312 ARG D CA 1
ATOM 11101 C C . ARG D 1 313 ? 82.969 44.336 -15.966 1.00 53.61 312 ARG D C 1
ATOM 11102 O O . ARG D 1 313 ? 83.155 43.127 -16.123 1.00 46.01 312 ARG D O 1
ATOM 11110 N N . GLU D 1 314 ? 82.580 44.853 -14.805 1.00 45.43 313 GLU D N 1
ATOM 11111 C CA . GLU D 1 314 ? 82.397 44.021 -13.622 1.00 51.14 313 GLU D CA 1
ATOM 11112 C C . GLU D 1 314 ? 81.266 43.019 -13.816 1.00 48.87 313 GLU D C 1
ATOM 11113 O O . GLU D 1 314 ? 81.449 41.810 -13.639 1.00 45.28 313 GLU D O 1
ATOM 11119 N N . ALA D 1 315 ? 80.093 43.535 -14.167 1.00 48.52 314 ALA D N 1
ATOM 11120 C CA . ALA D 1 315 ? 78.923 42.695 -14.394 1.00 50.31 314 ALA D CA 1
ATOM 11121 C C . ALA D 1 315 ? 79.234 41.660 -15.469 1.00 51.06 314 ALA D C 1
ATOM 11122 O O . ALA D 1 315 ? 79.024 40.462 -15.269 1.00 40.33 314 ALA D O 1
ATOM 11124 N N . THR D 1 316 ? 79.767 42.121 -16.596 1.00 50.65 315 THR D N 1
ATOM 11125 C CA . THR D 1 316 ? 80.045 41.220 -17.714 1.00 49.74 315 THR D CA 1
ATOM 11126 C C . THR D 1 316 ? 81.006 40.096 -17.324 1.00 51.09 315 THR D C 1
ATOM 11127 O O . THR D 1 316 ? 80.792 38.942 -17.689 1.00 42.68 315 THR D O 1
ATOM 11131 N N . ASP D 1 317 ? 82.053 40.427 -16.575 1.00 44.18 316 ASP D N 1
ATOM 11132 C CA . ASP D 1 317 ? 82.979 39.394 -16.124 1.00 49.53 316 ASP D CA 1
ATOM 11133 C C . ASP D 1 317 ? 82.265 38.399 -15.209 1.00 44.18 316 ASP D C 1
ATOM 11134 O O . ASP D 1 317 ? 82.328 37.196 -15.441 1.00 44.31 316 ASP D O 1
ATOM 11139 N N . ARG D 1 318 ? 81.580 38.912 -14.189 1.00 43.23 317 ARG D N 1
ATOM 11140 C CA . ARG D 1 318 ? 80.788 38.084 -13.268 1.00 51.61 317 ARG D CA 1
ATOM 11141 C C . ARG D 1 318 ? 79.805 37.160 -13.993 1.00 47.38 317 ARG D C 1
ATOM 11142 O O . ARG D 1 318 ? 79.660 35.988 -13.631 1.00 46.46 317 ARG D O 1
ATOM 11150 N N . LEU D 1 319 ? 79.154 37.692 -15.023 1.00 44.18 318 LEU D N 1
ATOM 11151 C CA . LEU D 1 319 ? 78.199 36.935 -15.832 1.00 45.73 318 LEU D CA 1
ATOM 11152 C C . LEU D 1 319 ? 78.846 35.756 -16.556 1.00 45.87 318 LEU D C 1
ATOM 11153 O O . LEU D 1 319 ? 78.286 34.659 -16.575 1.00 44.46 318 LEU D O 1
ATOM 11158 N N . LEU D 1 320 ? 80.003 35.986 -17.171 1.00 47.67 319 LEU D N 1
ATOM 11159 C CA . LEU D 1 320 ? 80.674 34.932 -17.926 1.00 51.04 319 LEU D CA 1
ATOM 11160 C C . LEU D 1 320 ? 81.127 33.836 -16.976 1.00 54.57 319 LEU D C 1
ATOM 11161 O O . LEU D 1 320 ? 81.099 32.653 -17.320 1.00 53.26 319 LEU D O 1
ATOM 11166 N N . GLN D 1 321 ? 81.523 34.242 -15.771 1.00 57.59 320 GLN D N 1
ATOM 11167 C CA . GLN D 1 321 ? 81.931 33.302 -14.730 1.00 54.17 320 GLN D CA 1
ATOM 11168 C C . GLN D 1 321 ? 80.767 32.399 -14.314 1.00 48.81 320 GLN D C 1
ATOM 11169 O O . GLN D 1 321 ? 80.953 31.202 -14.097 1.00 46.56 320 GLN D O 1
ATOM 11171 N N . HIS D 1 322 ? 79.570 32.973 -14.205 1.00 43.06 321 HIS D N 1
ATOM 11172 C CA . HIS D 1 322 ? 78.368 32.191 -13.908 1.00 41.99 321 HIS D CA 1
ATOM 11173 C C . HIS D 1 322 ? 78.083 31.147 -14.966 1.00 40.73 321 HIS D C 1
ATOM 11174 O O . HIS D 1 322 ? 77.756 30.008 -14.642 1.00 52.88 321 HIS D O 1
ATOM 11181 N N . LEU D 1 323 ? 78.185 31.545 -16.231 1.00 50.02 322 LEU D N 1
ATOM 11182 C CA . LEU D 1 323 ? 77.935 30.635 -17.341 1.00 40.82 322 LEU D CA 1
ATOM 11183 C C . LEU D 1 323 ? 78.912 29.484 -17.329 1.00 42.25 322 LEU D C 1
ATOM 11184 O O . LEU D 1 323 ? 78.628 28.413 -17.874 1.00 44.05 322 LEU D O 1
ATOM 11189 N N . ARG D 1 324 ? 80.059 29.693 -16.696 1.00 43.35 323 ARG D N 1
ATOM 11190 C CA . ARG D 1 324 ? 81.194 28.797 -16.927 1.00 49.40 323 ARG D CA 1
ATOM 11191 C C . ARG D 1 324 ? 81.826 28.116 -15.711 1.00 47.13 323 ARG D C 1
ATOM 11192 O O . ARG D 1 324 ? 82.427 27.063 -15.861 1.00 47.15 323 ARG D O 1
ATOM 11200 N N . ALA D 1 325 ? 81.701 28.706 -14.524 1.00 45.54 324 ALA D N 1
ATOM 11201 C CA . ALA D 1 325 ? 82.329 28.144 -13.328 1.00 46.56 324 ALA D CA 1
ATOM 11202 C C . ALA D 1 325 ? 81.958 26.674 -13.160 1.00 53.33 324 ALA D C 1
ATOM 11203 O O . ALA D 1 325 ? 80.879 26.243 -13.581 1.00 50.18 324 ALA D O 1
ATOM 11205 N N . GLU D 1 326 ? 82.863 25.898 -12.574 1.00 48.37 325 GLU D N 1
ATOM 11206 C CA . GLU D 1 326 ? 82.647 24.466 -12.478 1.00 56.13 325 GLU D CA 1
ATOM 11207 C C . GLU D 1 326 ? 81.680 24.216 -11.342 1.00 55.63 325 GLU D C 1
ATOM 11208 O O . GLU D 1 326 ? 81.749 24.860 -10.292 1.00 48.08 325 GLU D O 1
ATOM 11214 N N . GLY D 1 327 ? 80.754 23.296 -11.573 1.00 55.94 326 GLY D N 1
ATOM 11215 C CA . GLY D 1 327 ? 79.657 23.110 -10.653 1.00 57.42 326 GLY D CA 1
ATOM 11216 C C . GLY D 1 327 ? 78.755 21.988 -11.103 1.00 56.41 326 GLY D C 1
ATOM 11217 O O . GLY D 1 327 ? 79.038 21.307 -12.093 1.00 49.61 326 GLY D O 1
ATOM 11218 N N . PRO D 1 328 ? 77.658 21.786 -10.371 1.00 51.75 327 PRO D N 1
ATOM 11219 C CA . PRO D 1 328 ? 76.757 20.656 -10.609 1.00 54.26 327 PRO D CA 1
ATOM 11220 C C . PRO D 1 328 ? 76.091 20.675 -11.987 1.00 56.33 327 PRO D C 1
ATOM 11221 O O . PRO D 1 328 ? 75.625 19.630 -12.445 1.00 58.46 327 PRO D O 1
ATOM 11225 N N . HIS D 1 329 ? 76.067 21.832 -12.642 1.00 44.60 328 HIS D N 1
ATOM 11226 C CA . HIS D 1 329 ? 75.428 21.948 -13.953 1.00 49.95 328 HIS D CA 1
ATOM 11227 C C . HIS D 1 329 ? 76.438 22.068 -15.087 1.00 51.15 328 HIS D C 1
ATOM 11228 O O . HIS D 1 329 ? 77.599 22.414 -14.866 1.00 54.90 328 HIS D O 1
ATOM 11235 N N . LYS D 1 330 ? 75.981 21.797 -16.306 1.00 45.72 329 LYS D N 1
ATOM 11236 C CA . LYS D 1 330 ? 76.781 22.055 -17.500 1.00 44.93 329 LYS D CA 1
ATOM 11237 C C . LYS D 1 330 ? 76.942 23.553 -17.728 1.00 43.54 329 LYS D C 1
ATOM 11238 O O . LYS D 1 330 ? 76.073 24.350 -17.333 1.00 42.28 329 LYS D O 1
ATOM 11244 N N . PRO D 1 331 ? 78.051 23.947 -18.372 1.00 44.31 330 PRO D N 1
ATOM 11245 C CA . PRO D 1 331 ? 78.313 25.339 -18.744 1.00 54.26 330 PRO D CA 1
ATOM 11246 C C . PRO D 1 331 ? 77.492 25.800 -19.947 1.00 52.03 330 PRO D C 1
ATOM 11247 O O . PRO D 1 331 ? 77.002 24.984 -20.727 1.00 42.90 330 PRO D O 1
ATOM 11251 N N . VAL D 1 332 ? 77.380 27.113 -20.105 1.00 42.04 331 VAL D N 1
ATOM 11252 C CA . VAL D 1 332 ? 76.538 27.696 -21.132 1.00 41.10 331 VAL D CA 1
ATOM 11253 C C . VAL D 1 332 ? 77.372 28.386 -22.207 1.00 43.56 331 VAL D C 1
ATOM 11254 O O . VAL D 1 332 ? 78.375 29.033 -21.909 1.00 42.66 331 VAL D O 1
ATOM 11258 N N . LEU D 1 333 ? 76.956 28.228 -23.458 1.00 43.50 332 LEU D N 1
ATOM 11259 C CA . LEU D 1 333 ? 77.528 28.982 -24.560 1.00 47.76 332 LEU D CA 1
ATOM 11260 C C . LEU D 1 333 ? 77.121 30.446 -24.437 1.00 47.13 332 LEU D C 1
ATOM 11261 O O . LEU D 1 333 ? 75.934 30.757 -24.378 1.00 45.37 332 LEU D O 1
ATOM 11266 N N . PRO D 1 334 ? 78.107 31.350 -24.370 1.00 42.15 333 PRO D N 1
ATOM 11267 C CA . PRO D 1 334 ? 77.792 32.777 -24.335 1.00 41.46 333 PRO D CA 1
ATOM 11268 C C . PRO D 1 334 ? 77.503 33.301 -25.735 1.00 47.04 333 PRO D C 1
ATOM 11269 O O . PRO D 1 334 ? 78.210 32.939 -26.683 1.00 44.08 333 PRO D O 1
ATOM 11273 N N . ALA D 1 335 ? 76.474 34.137 -25.868 1.00 47.88 334 ALA D N 1
ATOM 11274 C CA . ALA D 1 335 ? 76.156 34.744 -27.161 1.00 46.85 334 ALA D CA 1
ATOM 11275 C C . ALA D 1 335 ? 76.010 36.266 -27.082 1.00 45.58 334 ALA D C 1
ATOM 11276 O O . ALA D 1 335 ? 74.901 36.798 -27.196 1.00 42.26 334 ALA D O 1
ATOM 11278 N N . PRO D 1 336 ? 77.144 36.969 -26.909 1.00 42.56 335 PRO D N 1
ATOM 11279 C CA . PRO D 1 336 ? 77.190 38.429 -26.777 1.00 41.31 335 PRO D CA 1
ATOM 11280 C C . PRO D 1 336 ? 76.578 39.092 -27.995 1.00 46.77 335 PRO D C 1
ATOM 11281 O O . PRO D 1 336 ? 76.885 38.702 -29.119 1.00 53.93 335 PRO D O 1
ATOM 11285 N N . SER D 1 337 ? 75.732 40.089 -27.788 1.00 44.55 336 SER D N 1
ATOM 11286 C CA . SER D 1 337 ? 75.088 40.724 -28.922 1.00 40.27 336 SER D CA 1
ATOM 11287 C C . SER D 1 337 ? 75.471 42.191 -29.059 1.00 48.91 336 SER D C 1
ATOM 11288 O O . SER D 1 337 ? 75.971 42.806 -28.103 1.00 46.03 336 SER D O 1
ATOM 11291 N N . ALA D 1 338 ? 75.239 42.716 -30.266 1.00 51.00 337 ALA D N 1
ATOM 11292 C CA . ALA D 1 338 ? 75.586 44.086 -30.684 1.00 53.28 337 ALA D CA 1
ATOM 11293 C C . ALA D 1 338 ? 77.075 44.288 -31.013 1.00 51.78 337 ALA D C 1
ATOM 11294 O O . ALA D 1 338 ? 77.953 43.903 -30.237 1.00 52.32 337 ALA D O 1
ATOM 11296 N N . GLY D 1 339 ? 77.351 44.881 -32.174 1.00 49.49 338 GLY D N 1
ATOM 11297 C CA . GLY D 1 339 ? 78.721 45.170 -32.573 1.00 53.71 338 GLY D CA 1
ATOM 11298 C C . GLY D 1 339 ? 79.534 43.950 -32.976 1.00 59.01 338 GLY D C 1
ATOM 11299 O O . GLY D 1 339 ? 80.766 44.008 -33.075 1.00 51.11 338 GLY D O 1
ATOM 11300 N N . ILE D 1 340 ? 78.843 42.839 -33.212 1.00 48.11 339 ILE D N 1
ATOM 11301 C CA . ILE D 1 340 ? 79.485 41.604 -33.643 1.00 53.33 339 ILE D CA 1
ATOM 11302 C C . ILE D 1 340 ? 79.742 41.632 -35.156 1.00 58.39 339 ILE D C 1
ATOM 11303 O O . ILE D 1 340 ? 78.812 41.485 -35.953 1.00 59.41 339 ILE D O 1
ATOM 11308 N N . TYR D 1 341 ? 81.005 41.839 -35.536 1.00 52.76 340 TYR D N 1
ATOM 11309 C CA . TYR D 1 341 ? 81.414 41.930 -36.943 1.00 59.02 340 TYR D CA 1
ATOM 11310 C C . TYR D 1 341 ? 82.701 41.136 -37.168 1.00 62.24 340 TYR D C 1
ATOM 11311 O O . TYR D 1 341 ? 83.512 41.002 -36.249 1.00 57.03 340 TYR D O 1
ATOM 11320 N N . PRO D 1 342 ? 82.901 40.617 -38.396 1.00 71.17 341 PRO D N 1
ATOM 11321 C CA . PRO D 1 342 ? 84.070 39.784 -38.716 1.00 74.23 341 PRO D CA 1
ATOM 11322 C C . PRO D 1 342 ? 85.419 40.388 -38.302 1.00 76.51 341 PRO D C 1
ATOM 11323 O O . PRO D 1 342 ? 86.345 39.639 -37.981 1.00 75.39 341 PRO D O 1
ATOM 11327 N N . GLY D 1 343 ? 85.527 41.714 -38.297 1.00 69.93 342 GLY D N 1
ATOM 11328 C CA . GLY D 1 343 ? 86.751 42.368 -37.870 1.00 70.56 342 GLY D CA 1
ATOM 11329 C C . GLY D 1 343 ? 86.980 42.270 -36.369 1.00 71.37 342 GLY D C 1
ATOM 11330 O O . GLY D 1 343 ? 88.079 42.520 -35.873 1.00 69.92 342 GLY D O 1
ATOM 11331 N N . LEU D 1 344 ? 85.935 41.898 -35.640 1.00 68.09 343 LEU D N 1
ATOM 11332 C CA . LEU D 1 344 ? 86.019 41.782 -34.190 1.00 75.36 343 LEU D CA 1
ATOM 11333 C C . LEU D 1 344 ? 86.400 40.367 -33.741 1.00 75.37 343 LEU D C 1
ATOM 11334 O O . LEU D 1 344 ? 86.793 40.160 -32.592 1.00 71.78 343 LEU D O 1
ATOM 11339 N N . VAL D 1 345 ? 86.286 39.407 -34.656 1.00 67.28 344 VAL D N 1
ATOM 11340 C CA . VAL D 1 345 ? 86.514 37.988 -34.356 1.00 67.09 344 VAL D CA 1
ATOM 11341 C C . VAL D 1 345 ? 87.732 37.643 -33.466 1.00 67.19 344 VAL D C 1
ATOM 11342 O O . VAL D 1 345 ? 87.569 36.971 -32.444 1.00 66.35 344 VAL D O 1
ATOM 11346 N N . PRO D 1 346 ? 88.945 38.109 -33.831 1.00 69.81 345 PRO D N 1
ATOM 11347 C CA . PRO D 1 346 ? 90.104 37.768 -32.996 1.00 68.49 345 PRO D CA 1
ATOM 11348 C C . PRO D 1 346 ? 90.007 38.355 -31.588 1.00 70.92 345 PRO D C 1
ATOM 11349 O O . PRO D 1 346 ? 90.493 37.743 -30.636 1.00 66.86 345 PRO D O 1
ATOM 11353 N N . ARG D 1 347 ? 89.400 39.531 -31.462 1.00 66.94 346 ARG D N 1
ATOM 11354 C CA . ARG D 1 347 ? 89.225 40.145 -30.155 1.00 65.88 346 ARG D CA 1
ATOM 11355 C C . ARG D 1 347 ? 88.333 39.238 -29.317 1.00 64.53 346 ARG D C 1
ATOM 11356 O O . ARG D 1 347 ? 88.609 39.005 -28.144 1.00 63.82 346 ARG D O 1
ATOM 11358 N N . LEU D 1 348 ? 87.285 38.707 -29.940 1.00 64.25 347 LEU D N 1
ATOM 11359 C CA . LEU D 1 348 ? 86.335 37.827 -29.253 1.00 63.04 347 LEU D CA 1
ATOM 11360 C C . LEU D 1 348 ? 86.984 36.538 -28.762 1.00 63.00 347 LEU D C 1
ATOM 11361 O O . LEU D 1 348 ? 86.693 36.068 -27.661 1.00 61.99 347 LEU D O 1
ATOM 11366 N N . TYR D 1 349 ? 87.858 35.974 -29.592 1.00 68.17 348 TYR D N 1
ATOM 11367 C CA . TYR D 1 349 ? 88.654 34.808 -29.222 1.00 67.73 348 TYR D CA 1
ATOM 11368 C C . TYR D 1 349 ? 89.374 35.062 -27.895 1.00 66.82 348 TYR D C 1
ATOM 11369 O O . TYR D 1 349 ? 89.351 34.222 -26.993 1.00 68.12 348 TYR D O 1
ATOM 11378 N N . GLN D 1 350 ? 90.010 36.228 -27.790 1.00 64.21 349 GLN D N 1
ATOM 11379 C CA . GLN D 1 350 ? 90.745 36.621 -26.588 1.00 72.40 349 GLN D CA 1
ATOM 11380 C C . GLN D 1 350 ? 89.853 36.670 -25.349 1.00 71.35 349 GLN D C 1
ATOM 11381 O O . GLN D 1 350 ? 90.214 36.161 -24.283 1.00 70.44 349 GLN D O 1
ATOM 11387 N N . ASP D 1 351 ? 88.688 37.291 -25.499 1.00 65.22 350 ASP D N 1
ATOM 11388 C CA . ASP D 1 351 ? 87.795 37.531 -24.372 1.00 66.65 350 ASP D CA 1
ATOM 11389 C C . ASP D 1 351 ? 87.007 36.304 -23.914 1.00 67.94 350 ASP D C 1
ATOM 11390 O O . ASP D 1 351 ? 86.757 36.148 -22.721 1.00 72.47 350 ASP D O 1
ATOM 11395 N N . PHE D 1 352 ? 86.622 35.436 -24.851 1.00 68.19 351 PHE D N 1
ATOM 11396 C CA . PHE D 1 352 ? 85.755 34.296 -24.534 1.00 67.09 351 PHE D CA 1
ATOM 11397 C C . PHE D 1 352 ? 86.407 32.937 -24.779 1.00 59.68 351 PHE D C 1
ATOM 11398 O O . PHE D 1 352 ? 86.022 31.938 -24.180 1.00 59.05 351 PHE D O 1
ATOM 11406 N N . GLY D 1 353 ? 87.393 32.900 -25.669 1.00 65.17 352 GLY D N 1
ATOM 11407 C CA . GLY D 1 353 ? 87.938 31.631 -26.113 1.00 67.61 352 GLY D CA 1
ATOM 11408 C C . GLY D 1 353 ? 87.043 31.035 -27.183 1.00 69.62 352 GLY D C 1
ATOM 11409 O O . GLY D 1 353 ? 86.147 31.703 -27.699 1.00 71.95 352 GLY D O 1
ATOM 11410 N N . VAL D 1 354 ? 87.282 29.770 -27.505 1.00 71.43 353 VAL D N 1
ATOM 11411 C CA . VAL D 1 354 ? 86.549 29.078 -28.556 1.00 62.66 353 VAL D CA 1
ATOM 11412 C C . VAL D 1 354 ? 85.062 28.878 -28.239 1.00 72.15 353 VAL D C 1
ATOM 11413 O O . VAL D 1 354 ? 84.200 29.064 -29.100 1.00 73.31 353 VAL D O 1
ATOM 11417 N N . ASP D 1 355 ? 84.765 28.494 -27.005 1.00 70.98 354 ASP D N 1
ATOM 11418 C CA . ASP D 1 355 ? 83.379 28.242 -26.608 1.00 72.31 354 ASP D CA 1
ATOM 11419 C C . ASP D 1 355 ? 82.559 29.534 -26.576 1.00 67.73 354 ASP D C 1
ATOM 11420 O O . ASP D 1 355 ? 82.427 30.178 -25.539 1.00 60.90 354 ASP D O 1
ATOM 11425 N N . LEU D 1 356 ? 82.005 29.882 -27.733 1.00 59.39 355 LEU D N 1
ATOM 11426 C CA . LEU D 1 356 ? 81.344 31.155 -27.943 1.00 59.08 355 LEU D CA 1
ATOM 11427 C C . LEU D 1 356 ? 80.445 31.091 -29.176 1.00 59.46 355 LEU D C 1
ATOM 11428 O O . LEU D 1 356 ? 80.790 30.447 -30.169 1.00 60.41 355 LEU D O 1
ATOM 11433 N N . VAL D 1 357 ? 79.299 31.766 -29.109 1.00 58.74 356 VAL D N 1
ATOM 11434 C CA . VAL D 1 357 ? 78.410 31.923 -30.256 1.00 59.04 356 VAL D CA 1
ATOM 11435 C C . VAL D 1 357 ? 78.488 33.337 -30.856 1.00 59.42 356 VAL D C 1
ATOM 11436 O O . VAL D 1 357 ? 78.169 34.327 -30.191 1.00 59.43 356 VAL D O 1
ATOM 11440 N N . LEU D 1 358 ? 78.911 33.428 -32.116 1.00 60.55 357 LEU D N 1
ATOM 11441 C CA . LEU D 1 358 ? 78.938 34.706 -32.822 1.00 61.03 357 LEU D CA 1
ATOM 11442 C C . LEU D 1 358 ? 77.529 35.147 -33.212 1.00 66.40 357 LEU D C 1
ATOM 11443 O O . LEU D 1 358 ? 77.015 34.778 -34.265 1.00 60.95 357 LEU D O 1
ATOM 11448 N N . ASN D 1 359 ? 76.907 35.931 -32.335 1.00 63.91 358 ASN D N 1
ATOM 11449 C CA . ASN D 1 359 ? 75.548 36.418 -32.544 1.00 64.53 358 ASN D CA 1
ATOM 11450 C C . ASN D 1 359 ? 75.550 37.614 -33.497 1.00 59.51 358 ASN D C 1
ATOM 11451 O O . ASN D 1 359 ? 75.856 38.729 -33.088 1.00 59.43 358 ASN D O 1
ATOM 11456 N N . ALA D 1 360 ? 75.183 37.385 -34.755 1.00 63.39 359 ALA D N 1
ATOM 11457 C CA . ALA D 1 360 ? 75.208 38.442 -35.768 1.00 64.89 359 ALA D CA 1
ATOM 11458 C C . ALA D 1 360 ? 73.827 38.784 -36.331 1.00 60.51 359 ALA D C 1
ATOM 11459 O O . ALA D 1 360 ? 73.114 37.917 -36.830 1.00 60.45 359 ALA D O 1
ATOM 11461 N N . GLY D 1 361 ? 73.462 40.057 -36.264 1.00 67.18 360 GLY D N 1
ATOM 11462 C CA . GLY D 1 361 ? 72.246 40.526 -36.902 1.00 70.25 360 GLY D CA 1
ATOM 11463 C C . GLY D 1 361 ? 72.569 41.361 -38.126 1.00 76.60 360 GLY D C 1
ATOM 11464 O O . GLY D 1 361 ? 72.303 40.954 -39.259 1.00 76.02 360 GLY D O 1
ATOM 11465 N N . GLY D 1 362 ? 73.158 42.531 -37.897 1.00 78.65 361 GLY D N 1
ATOM 11466 C CA . GLY D 1 362 ? 73.533 43.424 -38.978 1.00 62.46 361 GLY D CA 1
ATOM 11467 C C . GLY D 1 362 ? 74.844 43.029 -39.626 1.00 63.74 361 GLY D C 1
ATOM 11468 O O . GLY D 1 362 ? 75.154 43.470 -40.725 1.00 68.50 361 GLY D O 1
ATOM 11469 N N . GLY D 1 363 ? 75.628 42.207 -38.937 1.00 64.72 362 GLY D N 1
ATOM 11470 C CA . GLY D 1 363 ? 76.836 41.651 -39.520 1.00 66.04 362 GLY D CA 1
ATOM 11471 C C . GLY D 1 363 ? 76.523 40.841 -40.766 1.00 69.28 362 GLY D C 1
ATOM 11472 O O . GLY D 1 363 ? 77.275 40.863 -41.749 1.00 66.86 362 GLY D O 1
ATOM 11473 N N . ILE D 1 364 ? 75.400 40.127 -40.720 1.00 67.89 363 ILE D N 1
ATOM 11474 C CA . ILE D 1 364 ? 74.934 39.322 -41.844 1.00 65.34 363 ILE D CA 1
ATOM 11475 C C . ILE D 1 364 ? 74.145 40.158 -42.852 1.00 72.94 363 ILE D C 1
ATOM 11476 O O . ILE D 1 364 ? 74.570 40.333 -43.994 1.00 66.83 363 ILE D O 1
ATOM 11481 N N . HIS D 1 365 ? 73.004 40.683 -42.418 1.00 72.36 364 HIS D N 1
ATOM 11482 C CA . HIS D 1 365 ? 72.117 41.440 -43.299 1.00 74.10 364 HIS D CA 1
ATOM 11483 C C . HIS D 1 365 ? 72.684 42.791 -43.750 1.00 76.27 364 HIS D C 1
ATOM 11484 O O . HIS D 1 365 ? 72.170 43.404 -44.685 1.00 79.47 364 HIS D O 1
ATOM 11491 N N . GLY D 1 366 ? 73.738 43.254 -43.089 1.00 71.18 365 GLY D N 1
ATOM 11492 C CA . GLY D 1 366 ? 74.297 44.554 -43.400 1.00 70.76 365 GLY D CA 1
ATOM 11493 C C . GLY D 1 366 ? 75.390 44.464 -44.442 1.00 69.89 365 GLY D C 1
ATOM 11494 O O . GLY D 1 366 ? 75.794 45.480 -45.003 1.00 68.82 365 GLY D O 1
ATOM 11495 N N . HIS D 1 367 ? 75.871 43.250 -44.694 1.00 68.42 366 HIS D N 1
ATOM 11496 C CA . HIS D 1 367 ? 76.940 43.041 -45.670 1.00 81.33 366 HIS D CA 1
ATOM 11497 C C . HIS D 1 367 ? 76.519 43.606 -47.024 1.00 80.58 366 HIS D C 1
ATOM 11498 O O . HIS D 1 367 ? 75.335 43.575 -47.375 1.00 70.29 366 HIS D O 1
ATOM 11505 N N . PRO D 1 368 ? 77.480 44.173 -47.768 1.00 84.53 367 PRO D N 1
ATOM 11506 C CA . PRO D 1 368 ? 77.201 44.653 -49.123 1.00 86.77 367 PRO D CA 1
ATOM 11507 C C . PRO D 1 368 ? 76.616 43.549 -50.002 1.00 86.55 367 PRO D C 1
ATOM 11508 O O . PRO D 1 368 ? 75.499 43.698 -50.505 1.00 86.85 367 PRO D O 1
ATOM 11512 N N . GLY D 1 369 ? 77.349 42.449 -50.153 1.00 84.24 368 GLY D N 1
ATOM 11513 C CA . GLY D 1 369 ? 76.944 41.364 -51.031 1.00 82.64 368 GLY D CA 1
ATOM 11514 C C . GLY D 1 369 ? 75.852 40.453 -50.494 1.00 83.18 368 GLY D C 1
ATOM 11515 O O . GLY D 1 369 ? 75.848 39.255 -50.783 1.00 83.71 368 GLY D O 1
ATOM 11516 N N . GLY D 1 370 ? 74.930 41.011 -49.710 1.00 81.52 369 GLY D N 1
ATOM 11517 C CA . GLY D 1 370 ? 73.773 40.264 -49.244 1.00 81.23 369 GLY D CA 1
ATOM 11518 C C . GLY D 1 370 ? 74.035 39.275 -48.123 1.00 69.92 369 GLY D C 1
ATOM 11519 O O . GLY D 1 370 ? 75.180 38.959 -47.800 1.00 70.45 369 GLY D O 1
ATOM 11520 N N . ALA D 1 371 ? 72.953 38.770 -47.541 1.00 68.69 370 ALA D N 1
ATOM 11521 C CA . ALA D 1 371 ? 73.037 37.938 -46.348 1.00 67.78 370 ALA D CA 1
ATOM 11522 C C . ALA D 1 371 ? 73.931 36.702 -46.486 1.00 86.37 370 ALA D C 1
ATOM 11523 O O . ALA D 1 371 ? 74.486 36.227 -45.494 1.00 68.12 370 ALA D O 1
ATOM 11525 N N . ARG D 1 372 ? 74.082 36.198 -47.712 1.00 84.32 371 ARG D N 1
ATOM 11526 C CA . ARG D 1 372 ? 74.899 35.008 -47.965 1.00 78.79 371 ARG D CA 1
ATOM 11527 C C . ARG D 1 372 ? 76.386 35.304 -47.804 1.00 76.92 371 ARG D C 1
ATOM 11528 O O . ARG D 1 372 ? 77.103 34.567 -47.123 1.00 73.38 371 ARG D O 1
ATOM 11538 N N . GLY D 1 374 ? 77.356 37.611 -46.085 1.00 78.48 373 GLY D N 1
ATOM 11539 C CA . GLY D 1 374 ? 77.441 37.979 -44.683 1.00 78.46 373 GLY D CA 1
ATOM 11540 C C . GLY D 1 374 ? 78.113 36.907 -43.842 1.00 76.82 373 GLY D C 1
ATOM 11541 O O . GLY D 1 374 ? 79.136 37.156 -43.202 1.00 69.29 373 GLY D O 1
ATOM 11542 N N . GLY D 1 375 ? 77.547 35.705 -43.862 1.00 72.70 374 GLY D N 1
ATOM 11543 C CA . GLY D 1 375 ? 78.063 34.605 -43.068 1.00 73.48 374 GLY D CA 1
ATOM 11544 C C . GLY D 1 375 ? 79.443 34.108 -43.468 1.00 79.94 374 GLY D C 1
ATOM 11545 O O . GLY D 1 375 ? 80.204 33.644 -42.617 1.00 81.07 374 GLY D O 1
ATOM 11546 N N . ARG D 1 376 ? 79.767 34.196 -44.755 1.00 71.23 375 ARG D N 1
ATOM 11547 C CA . ARG D 1 376 ? 81.034 33.677 -45.254 1.00 73.43 375 ARG D CA 1
ATOM 11548 C C . ARG D 1 376 ? 82.192 34.444 -44.635 1.00 76.19 375 ARG D C 1
ATOM 11549 O O . ARG D 1 376 ? 83.213 33.861 -44.260 1.00 73.26 375 ARG D O 1
ATOM 11551 N N . ALA D 1 377 ? 82.012 35.757 -44.524 1.00 72.53 376 ALA D N 1
ATOM 11552 C CA . ALA D 1 377 ? 82.987 36.638 -43.897 1.00 72.66 376 ALA D CA 1
ATOM 11553 C C . ALA D 1 377 ? 83.373 36.170 -42.499 1.00 71.70 376 ALA D C 1
ATOM 11554 O O . ALA D 1 377 ? 84.520 36.308 -42.087 1.00 72.16 376 ALA D O 1
ATOM 11556 N N . PHE D 1 378 ? 82.413 35.616 -41.767 1.00 74.16 377 PHE D N 1
ATOM 11557 C CA . PHE D 1 378 ? 82.675 35.195 -40.397 1.00 73.57 377 PHE D CA 1
ATOM 11558 C C . PHE D 1 378 ? 83.514 33.925 -40.355 1.00 73.63 377 PHE D C 1
ATOM 11559 O O . PHE D 1 378 ? 84.319 33.723 -39.447 1.00 70.69 377 PHE D O 1
ATOM 11567 N N . PHE D 1 379 ? 83.329 33.065 -41.343 1.00 70.78 378 PHE D N 1
ATOM 11568 C CA . PHE D 1 379 ? 84.111 31.847 -41.393 1.00 71.47 378 PHE D CA 1
ATOM 11569 C C . PHE D 1 379 ? 85.516 32.142 -41.912 1.00 72.91 378 PHE D C 1
ATOM 11570 O O . PHE D 1 379 ? 86.478 31.473 -41.531 1.00 73.31 378 PHE D O 1
ATOM 11578 N N . ASP D 1 380 ? 85.628 33.160 -42.764 1.00 75.32 379 ASP D N 1
ATOM 11579 C CA . ASP D 1 380 ? 86.929 33.594 -43.285 1.00 75.12 379 ASP D CA 1
ATOM 11580 C C . ASP D 1 380 ? 87.825 34.079 -42.149 1.00 74.72 379 ASP D C 1
ATOM 11581 O O . ASP D 1 380 ? 89.008 33.741 -42.084 1.00 75.57 379 ASP D O 1
ATOM 11586 N N . ALA D 1 381 ? 87.243 34.870 -41.252 1.00 73.44 380 ALA D N 1
ATOM 11587 C CA . ALA D 1 381 ? 87.963 35.402 -40.098 1.00 78.30 380 ALA D CA 1
ATOM 11588 C C . ALA D 1 381 ? 88.278 34.323 -39.057 1.00 77.10 380 ALA D C 1
ATOM 11589 O O . ALA D 1 381 ? 89.318 34.380 -38.397 1.00 72.41 380 ALA D O 1
ATOM 11591 N N . ILE D 1 382 ? 87.374 33.358 -38.893 1.00 74.36 381 ILE D N 1
ATOM 11592 C CA . ILE D 1 382 ? 87.642 32.228 -38.008 1.00 75.49 381 ILE D CA 1
ATOM 11593 C C . ILE D 1 382 ? 88.846 31.461 -38.557 1.00 79.46 381 ILE D C 1
ATOM 11594 O O . ILE D 1 382 ? 89.783 31.146 -37.825 1.00 80.80 381 ILE D O 1
ATOM 11599 N N . TRP D 1 383 ? 88.818 31.178 -39.854 1.00 73.49 382 TRP D N 1
ATOM 11600 C CA . TRP D 1 383 ? 89.958 30.559 -40.523 1.00 80.42 382 TRP D CA 1
ATOM 11601 C C . TRP D 1 383 ? 91.225 31.395 -40.310 1.00 83.16 382 TRP D C 1
ATOM 11602 O O . TRP D 1 383 ? 92.304 30.852 -40.072 1.00 85.82 382 TRP D O 1
ATOM 11613 N N . ALA D 1 384 ? 91.080 32.716 -40.380 1.00 75.58 383 ALA D N 1
ATOM 11614 C CA . ALA D 1 384 ? 92.203 33.627 -40.172 1.00 81.62 383 ALA D CA 1
ATOM 11615 C C . ALA D 1 384 ? 92.856 33.441 -38.799 1.00 82.14 383 ALA D C 1
ATOM 11616 O O . ALA D 1 384 ? 94.075 33.304 -38.701 1.00 76.30 383 ALA D O 1
ATOM 11618 N N . VAL D 1 385 ? 92.045 33.428 -37.745 1.00 77.31 384 VAL D N 1
ATOM 11619 C CA . VAL D 1 385 ? 92.554 33.195 -36.396 1.00 80.11 384 VAL D CA 1
ATOM 11620 C C . VAL D 1 385 ? 93.151 31.793 -36.264 1.00 86.36 384 VAL D C 1
ATOM 11621 O O . VAL D 1 385 ? 94.107 31.580 -35.514 1.00 88.91 384 VAL D O 1
ATOM 11623 N N . GLU D 1 386 ? 92.583 30.844 -37.004 1.00 87.28 385 GLU D N 1
ATOM 11624 C CA . GLU D 1 386 ? 93.067 29.466 -37.009 1.00 87.55 385 GLU D CA 1
ATOM 11625 C C . GLU D 1 386 ? 94.495 29.360 -37.533 1.00 92.69 385 GLU D C 1
ATOM 11626 O O . GLU D 1 386 ? 95.391 28.915 -36.818 1.00 97.51 385 GLU D O 1
ATOM 11628 N N . HIS D 1 387 ? 94.699 29.769 -38.783 1.00 90.73 386 HIS D N 1
ATOM 11629 C CA . HIS D 1 387 ? 96.006 29.649 -39.427 1.00 86.07 386 HIS D CA 1
ATOM 11630 C C . HIS D 1 387 ? 96.888 30.877 -39.212 1.00 84.06 386 HIS D C 1
ATOM 11631 O O . HIS D 1 387 ? 97.685 31.236 -40.077 1.00 88.21 386 HIS D O 1
ATOM 11633 N N . GLY D 1 388 ? 96.731 31.525 -38.062 1.00 83.99 387 GLY D N 1
ATOM 11634 C CA . GLY D 1 388 ? 97.577 32.642 -37.670 1.00 82.02 387 GLY D CA 1
ATOM 11635 C C . GLY D 1 388 ? 97.696 33.797 -38.649 1.00 83.20 387 GLY D C 1
ATOM 11636 O O . GLY D 1 388 ? 98.487 34.713 -38.428 1.00 86.01 387 GLY D O 1
ATOM 11637 N N . VAL D 1 389 ? 96.916 33.763 -39.727 1.00 85.74 388 VAL D N 1
ATOM 11638 C CA . VAL D 1 389 ? 97.016 34.772 -40.783 1.00 87.06 388 VAL D CA 1
ATOM 11639 C C . VAL D 1 389 ? 96.280 36.057 -40.411 1.00 86.32 388 VAL D C 1
ATOM 11640 O O . VAL D 1 389 ? 95.135 36.014 -39.950 1.00 88.36 388 VAL D O 1
ATOM 11642 N N . PRO D 1 390 ? 96.941 37.207 -40.604 1.00 85.75 389 PRO D N 1
ATOM 11643 C CA . PRO D 1 390 ? 96.365 38.518 -40.293 1.00 84.51 389 PRO D CA 1
ATOM 11644 C C . PRO D 1 390 ? 95.059 38.753 -41.050 1.00 85.36 389 PRO D C 1
ATOM 11645 O O . PRO D 1 390 ? 94.927 38.307 -42.191 1.00 80.52 389 PRO D O 1
ATOM 11647 N N . LEU D 1 391 ? 94.109 39.429 -40.406 1.00 85.12 390 LEU D N 1
ATOM 11648 C CA . LEU D 1 391 ? 92.792 39.683 -40.988 1.00 84.67 390 LEU D CA 1
ATOM 11649 C C . LEU D 1 391 ? 92.887 40.347 -42.363 1.00 88.78 390 LEU D C 1
ATOM 11650 O O . LEU D 1 391 ? 92.381 39.815 -43.353 1.00 89.24 390 LEU D O 1
ATOM 11652 N N . GLU D 1 392 ? 93.546 41.502 -42.413 1.00 89.58 391 GLU D N 1
ATOM 11653 C CA . GLU D 1 392 ? 93.743 42.236 -43.662 1.00 88.67 391 GLU D CA 1
ATOM 11654 C C . GLU D 1 392 ? 94.563 41.432 -44.670 1.00 90.18 391 GLU D C 1
ATOM 11655 O O . GLU D 1 392 ? 94.384 41.571 -45.881 1.00 93.52 391 GLU D O 1
ATOM 11657 N N . GLU D 1 393 ? 95.463 40.593 -44.165 1.00 87.02 392 GLU D N 1
ATOM 11658 C CA . GLU D 1 393 ? 96.261 39.722 -45.019 1.00 84.63 392 GLU D CA 1
ATOM 11659 C C . GLU D 1 393 ? 95.412 38.618 -45.638 1.00 89.76 392 GLU D C 1
ATOM 11660 O O . GLU D 1 393 ? 95.452 38.393 -46.851 1.00 85.69 392 GLU D O 1
ATOM 11662 N N . ALA D 1 394 ? 94.645 37.933 -44.793 1.00 88.30 393 ALA D N 1
ATOM 11663 C CA . ALA D 1 394 ? 93.815 36.817 -45.229 1.00 87.28 393 ALA D CA 1
ATOM 11664 C C . ALA D 1 394 ? 92.660 37.272 -46.120 1.00 82.45 393 ALA D C 1
ATOM 11665 O O . ALA D 1 394 ? 92.131 36.491 -46.911 1.00 82.78 393 ALA D O 1
ATOM 11667 N N . ALA D 1 395 ? 92.281 38.540 -45.992 1.00 82.06 394 ALA D N 1
ATOM 11668 C CA . ALA D 1 395 ? 91.193 39.107 -46.784 1.00 81.96 394 ALA D CA 1
ATOM 11669 C C . ALA D 1 395 ? 91.577 39.314 -48.249 1.00 93.43 394 ALA D C 1
ATOM 11670 O O . ALA D 1 395 ? 90.712 39.548 -49.094 1.00 95.37 394 ALA D O 1
ATOM 11672 N N . LYS D 1 396 ? 92.872 39.242 -48.539 1.00 91.55 395 LYS D N 1
ATOM 11673 C CA . LYS D 1 396 ? 93.355 39.390 -49.905 1.00 95.07 395 LYS D CA 1
ATOM 11674 C C . LYS D 1 396 ? 92.689 38.381 -50.843 1.00 98.45 395 LYS D C 1
ATOM 11675 O O . LYS D 1 396 ? 92.093 38.765 -51.849 1.00 102.58 395 LYS D O 1
ATOM 11677 N N . ASP D 1 397 ? 92.772 37.097 -50.499 1.00 94.85 396 ASP D N 1
ATOM 11678 C CA . ASP D 1 397 ? 92.255 36.040 -51.367 1.00 94.85 396 ASP D CA 1
ATOM 11679 C C . ASP D 1 397 ? 90.847 35.591 -50.972 1.00 93.23 396 ASP D C 1
ATOM 11680 O O . ASP D 1 397 ? 90.388 34.524 -51.386 1.00 88.42 396 ASP D O 1
ATOM 11682 N N . ARG D 1 398 ? 90.170 36.409 -50.170 1.00 94.05 397 ARG D N 1
ATOM 11683 C CA . ARG D 1 398 ? 88.800 36.127 -49.741 1.00 96.04 397 ARG D CA 1
ATOM 11684 C C . ARG D 1 398 ? 87.967 37.407 -49.748 1.00 100.03 397 ARG D C 1
ATOM 11685 O O . ARG D 1 398 ? 87.984 38.164 -48.773 1.00 104.35 397 ARG D O 1
ATOM 11690 N N . PRO D 1 399 ? 87.226 37.648 -50.846 1.00 96.50 398 PRO D N 1
ATOM 11691 C CA . PRO D 1 399 ? 86.475 38.896 -51.040 1.00 93.31 398 PRO D CA 1
ATOM 11692 C C . PRO D 1 399 ? 85.376 39.092 -49.996 1.00 86.88 398 PRO D C 1
ATOM 11693 O O . PRO D 1 399 ? 85.012 40.231 -49.705 1.00 79.73 398 PRO D O 1
ATOM 11697 N N . ALA D 1 400 ? 84.868 37.995 -49.440 1.00 84.00 399 ALA D N 1
ATOM 11698 C CA . ALA D 1 400 ? 83.860 38.066 -48.386 1.00 82.88 399 ALA D CA 1
ATOM 11699 C C . ALA D 1 400 ? 84.378 38.857 -47.188 1.00 87.32 399 ALA D C 1
ATOM 11700 O O . ALA D 1 400 ? 83.790 39.872 -46.808 1.00 89.70 399 ALA D O 1
ATOM 11702 N N . LEU D 1 401 ? 85.480 38.394 -46.601 1.00 87.98 400 LEU D N 1
ATOM 11703 C CA . LEU D 1 401 ? 86.082 39.076 -45.459 1.00 76.48 400 LEU D CA 1
ATOM 11704 C C . LEU D 1 401 ? 86.523 40.492 -45.815 1.00 80.98 400 LEU D C 1
ATOM 11705 O O . LEU D 1 401 ? 86.303 41.429 -45.040 1.00 77.31 400 LEU D O 1
ATOM 11710 N N . ARG D 1 402 ? 87.146 40.634 -46.984 1.00 78.86 401 ARG D N 1
ATOM 11711 C CA . ARG D 1 402 ? 87.650 41.925 -47.444 1.00 84.81 401 ARG D CA 1
ATOM 11712 C C . ARG D 1 402 ? 86.545 42.976 -47.447 1.00 86.50 401 ARG D C 1
ATOM 11713 O O . ARG D 1 402 ? 86.716 44.058 -46.888 1.00 88.79 401 ARG D O 1
ATOM 11715 N N . GLN D 1 403 ? 85.408 42.646 -48.055 1.00 85.86 402 GLN D N 1
ATOM 11716 C CA . GLN D 1 403 ? 84.263 43.551 -48.075 1.00 85.00 402 GLN D CA 1
ATOM 11717 C C . GLN D 1 403 ? 83.857 43.956 -46.663 1.00 79.49 402 GLN D C 1
ATOM 11718 O O . GLN D 1 403 ? 83.507 45.109 -46.415 1.00 75.84 402 GLN D O 1
ATOM 11724 N N . ALA D 1 404 ? 83.910 43.003 -45.739 1.00 80.58 403 ALA D N 1
ATOM 11725 C CA . ALA D 1 404 ? 83.518 43.263 -44.359 1.00 84.33 403 ALA D CA 1
ATOM 11726 C C . ALA D 1 404 ? 84.504 44.206 -43.684 1.00 85.13 403 ALA D C 1
ATOM 11727 O O . ALA D 1 404 ? 84.141 44.948 -42.770 1.00 85.33 403 ALA D O 1
ATOM 11729 N N . LEU D 1 405 ? 85.753 44.173 -44.137 1.00 84.12 404 LEU D N 1
ATOM 11730 C CA . LEU D 1 405 ? 86.770 45.058 -43.589 1.00 84.21 404 LEU D CA 1
ATOM 11731 C C . LEU D 1 405 ? 86.523 46.491 -44.034 1.00 81.54 404 LEU D C 1
ATOM 11732 O O . LEU D 1 405 ? 86.923 47.434 -43.357 1.00 81.01 404 LEU D O 1
ATOM 11737 N N . GLU D 1 406 ? 85.853 46.650 -45.172 1.00 83.67 405 GLU D N 1
ATOM 11738 C CA . GLU D 1 40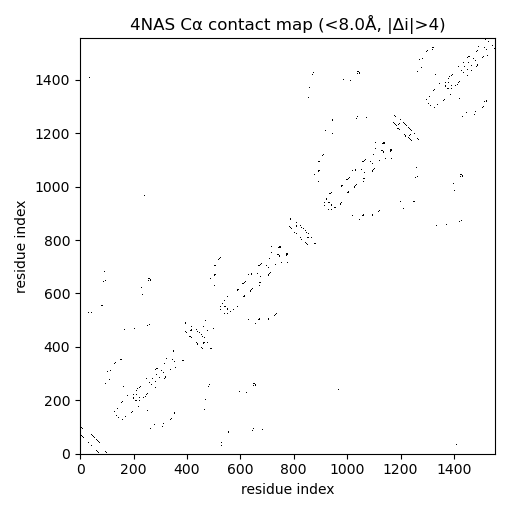6 ? 85.631 47.973 -45.749 1.00 88.84 405 GLU D CA 1
ATOM 11739 C C . GLU D 1 406 ? 84.460 48.716 -45.097 1.00 90.00 405 GLU D C 1
ATOM 11740 O O . GLU D 1 406 ? 84.501 49.938 -44.940 1.00 93.63 405 GLU D O 1
ATOM 11742 N N . LYS D 1 407 ? 83.424 47.975 -44.714 1.00 85.23 406 LYS D N 1
ATOM 11743 C CA . LYS D 1 407 ? 82.210 48.576 -44.166 1.00 82.29 406 LYS D CA 1
ATOM 11744 C C . LYS D 1 407 ? 82.263 48.703 -42.643 1.00 77.58 406 LYS D C 1
ATOM 11745 O O . LYS D 1 407 ? 81.632 49.586 -42.062 1.00 71.45 406 LYS D O 1
ATOM 11749 N N . TRP D 1 408 ? 83.019 47.817 -42.003 1.00 76.06 407 TRP D N 1
ATOM 11750 C CA . TRP D 1 408 ? 83.173 47.846 -40.553 1.00 75.44 407 TRP D CA 1
ATOM 11751 C C . TRP D 1 408 ? 84.643 47.730 -40.180 1.00 74.40 407 TRP D C 1
ATOM 11752 O O . TRP D 1 408 ? 85.037 48.077 -39.069 1.00 73.96 407 TRP D O 1
#

Organism: Alicyclobacillus acidocaldarius subsp. acidocaldarius (strain ATCC 27009 / DSM 446 / BCRC 14685 / JCM 5260 / KCTC 1825 / NBRC 15652 / NCIMB 11725 / NRRL B-14509 / 104-IA) (NCBI:txid521098)

B-factor: mean 40.13, std 15.93, range [11.98, 104.35]

Nearest PDB structures (foldseek):
  2zvi-assembly1_A  TM=9.187E-01  e=5.684E-45  Bacillus subtilis
  2zvi-assembly2_C  TM=9.231E-01  e=9.650E-43  Bacillus subtilis
  3fk4-assembly1_B  TM=9.214E-01  e=1.785E-41  Bacillus cereus ATCC 14579
  3fk4-assembly1_A  TM=9.182E-01  e=3.810E-41  Bacillus cereus ATCC 14579
  1ykw-assembly1_B  TM=9.047E-01  e=9.899E-31  Chlorobaculum tepidum